Protein 1SFF (pdb70)

Structure (mmCIF, N/CA/C/O backbone):
data_1SFF
#
_entry.id   1SFF
#
_cell.length_a   108.150
_cell.length_b   108.150
_cell.length_c   301.480
_cell.angle_alpha   90.00
_cell.angle_beta   90.00
_cell.angle_gamma   120.00
#
_symmetry.space_group_name_H-M   'P 32 2 1'
#
loop_
_entity.id
_entity.type
_entity.pdbx_description
1 polymer '4-aminobutyrate aminotransferase'
2 non-polymer 'SULFATE ION'
3 non-polymer 1,2-ETHANEDIOL
4 non-polymer "4'-DEOXY-4'-ACETYLYAMINO-PYRIDOXAL-5'-PHOSPHATE"
5 water water
#
loop_
_atom_site.group_PDB
_atom_site.id
_atom_site.type_symbol
_atom_site.label_atom_id
_atom_site.label_alt_id
_atom_site.label_comp_id
_atom_site.label_asym_id
_atom_site.label_entity_id
_atom_site.label_seq_id
_atom_site.pdbx_PDB_ins_code
_atom_site.Cartn_x
_atom_site.Cartn_y
_atom_site.Cartn_z
_atom_site.occupancy
_atom_site.B_iso_or_equiv
_atom_site.auth_seq_id
_atom_site.auth_comp_id
_atom_site.auth_asym_id
_atom_site.auth_atom_id
_atom_site.pdbx_PDB_model_num
ATOM 1 N N . ASN A 1 2 ? 63.394 44.359 9.402 1.00 48.04 2 ASN A N 1
ATOM 2 C CA . ASN A 1 2 ? 62.222 43.635 8.848 1.00 42.75 2 ASN A CA 1
ATOM 3 C C . ASN A 1 2 ? 62.380 42.108 8.822 1.00 38.89 2 ASN A C 1
ATOM 4 O O . ASN A 1 2 ? 61.920 41.439 7.895 1.00 40.93 2 ASN A O 1
ATOM 9 N N . SER A 1 3 ? 63.070 41.556 9.822 1.00 30.52 3 SER A N 1
ATOM 10 C CA . SER A 1 3 ? 63.172 40.108 9.961 1.00 23.98 3 SER A CA 1
ATOM 11 C C . SER A 1 3 ? 62.371 39.829 11.252 1.00 19.78 3 SER A C 1
ATOM 12 O O . SER A 1 3 ? 62.193 40.740 12.066 1.00 18.40 3 SER A O 1
ATOM 15 N N . ASN A 1 4 ? 61.889 38.606 11.437 1.00 19.31 4 ASN A N 1
ATOM 16 C CA . ASN A 1 4 ? 61.154 38.254 12.658 1.00 19.65 4 ASN A CA 1
ATOM 17 C C . ASN A 1 4 ? 62.034 38.476 13.902 1.00 21.99 4 ASN A C 1
ATOM 18 O O . ASN A 1 4 ? 61.564 38.939 14.959 1.00 19.35 4 ASN A O 1
ATOM 23 N N . LYS A 1 5 ? 63.316 38.128 13.786 1.00 18.66 5 LYS A N 1
ATOM 24 C CA . LYS A 1 5 ? 64.247 38.308 14.907 1.00 21.10 5 LYS A CA 1
ATOM 25 C C . LYS A 1 5 ? 64.410 39.771 15.298 1.00 17.10 5 LYS A C 1
ATOM 26 O O . LYS A 1 5 ? 64.387 40.098 16.483 1.00 18.11 5 LYS A O 1
ATOM 32 N N . GLU A 1 6 ? 64.601 40.654 14.333 1.00 15.49 6 GLU A N 1
ATOM 33 C CA . GLU A 1 6 ? 64.771 42.071 14.666 1.00 17.81 6 GLU A CA 1
ATOM 34 C C . GLU A 1 6 ? 63.509 42.645 15.308 1.00 18.51 6 GLU A C 1
ATOM 35 O O . GLU A 1 6 ? 63.579 43.489 16.199 1.00 16.92 6 GLU A O 1
ATOM 41 N N . LEU A 1 7 ? 62.350 42.210 14.815 1.00 17.82 7 LEU A N 1
ATOM 42 C CA . LEU A 1 7 ? 61.094 42.703 15.372 1.00 16.36 7 LEU A CA 1
ATOM 43 C C . LEU A 1 7 ? 60.932 42.160 16.792 1.00 16.13 7 LEU A C 1
ATOM 44 O O . LEU A 1 7 ? 60.476 42.893 17.683 1.00 16.93 7 LEU A O 1
ATOM 49 N N . MET A 1 8 ? 61.348 40.914 17.047 1.00 15.85 8 MET A N 1
ATOM 50 C CA . MET A 1 8 ? 61.247 40.386 18.420 1.00 15.87 8 MET A CA 1
ATOM 51 C C . MET A 1 8 ? 62.156 41.166 19.367 1.00 16.38 8 MET A C 1
ATOM 52 O O . MET A 1 8 ? 61.831 41.339 20.539 1.00 14.08 8 MET A O 1
ATOM 57 N N . GLN A 1 9 ? 63.321 41.606 18.882 1.00 15.54 9 GLN A N 1
ATOM 58 C CA . GLN A 1 9 ? 64.235 42.390 19.713 1.00 14.01 9 GLN A CA 1
ATOM 59 C C . GLN A 1 9 ? 63.557 43.713 20.043 1.00 17.12 9 GLN A C 1
ATOM 60 O O . GLN A 1 9 ? 63.570 44.169 21.198 1.00 17.03 9 GLN A O 1
ATOM 66 N N . ARG A 1 10 ? 62.987 44.352 19.031 1.00 14.96 10 ARG A N 1
ATOM 67 C CA . ARG A 1 10 ? 62.277 45.614 19.285 1.00 14.80 10 ARG A CA 1
ATOM 68 C C . ARG A 1 10 ? 61.111 45.384 20.269 1.00 14.54 10 ARG A C 1
ATOM 69 O O . ARG A 1 10 ? 60.819 46.259 21.091 1.00 15.80 10 ARG A O 1
ATOM 77 N N . ARG A 1 11 ? 60.487 44.205 20.200 1.00 15.99 11 ARG A N 1
ATOM 78 C CA . ARG A 1 11 ? 59.372 43.835 21.103 1.00 15.90 11 ARG A CA 1
ATOM 79 C C . ARG A 1 11 ? 59.852 43.852 22.565 1.00 17.82 11 ARG A C 1
ATOM 80 O O . ARG A 1 11 ? 59.219 44.439 23.441 1.00 15.74 11 ARG A O 1
ATOM 88 N N . SER A 1 12 ? 60.991 43.193 22.816 1.00 17.17 12 SER A N 1
ATOM 89 C CA . SER A 1 12 ? 61.560 43.118 24.159 1.00 17.71 12 SER A CA 1
ATOM 90 C C . SER A 1 12 ? 61.840 44.515 24.721 1.00 12.73 12 SER A C 1
ATOM 91 O O . SER A 1 12 ? 61.821 44.706 25.929 1.00 14.48 12 SER A O 1
ATOM 94 N N . GLN A 1 13 ? 62.109 45.484 23.860 1.00 13.03 13 GLN A N 1
ATOM 95 C CA . GLN A 1 13 ? 62.378 46.833 24.327 1.00 15.26 13 GLN A CA 1
ATOM 96 C C . GLN A 1 13 ? 61.131 47.676 24.601 1.00 17.08 13 GLN A C 1
ATOM 97 O O . GLN A 1 13 ? 61.144 48.561 25.459 1.00 16.95 13 GLN A O 1
ATOM 103 N N . ALA A 1 14 ? 60.041 47.372 23.897 1.00 15.40 14 ALA A N 1
ATOM 104 C CA . ALA A 1 14 ? 58.858 48.239 23.949 1.00 14.32 14 ALA A CA 1
ATOM 105 C C . ALA A 1 14 ? 57.566 47.719 24.555 1.00 12.78 14 ALA A C 1
ATOM 106 O O . ALA A 1 14 ? 56.674 48.505 24.871 1.00 13.46 14 ALA A O 1
ATOM 108 N N . ILE A 1 15 ? 57.470 46.411 24.664 1.00 13.19 15 ILE A N 1
ATOM 109 C CA . ILE A 1 15 ? 56.237 45.741 25.094 1.00 16.08 15 ILE A CA 1
ATOM 110 C C . ILE A 1 15 ? 56.504 44.834 26.269 1.00 16.73 15 ILE A C 1
ATOM 111 O O . ILE A 1 15 ? 57.525 44.142 26.307 1.00 19.06 15 ILE A O 1
ATOM 116 N N . PRO A 1 16 ? 55.580 44.793 27.236 1.00 17.57 16 PRO A N 1
ATOM 117 C CA . PRO A 1 16 ? 55.833 43.923 28.396 1.00 14.12 16 PRO A CA 1
ATOM 118 C C . PRO A 1 16 ? 55.919 42.460 28.084 1.00 15.98 16 PRO A C 1
ATOM 119 O O . PRO A 1 16 ? 55.232 41.963 27.197 1.00 15.60 16 PRO A O 1
ATOM 123 N N . ARG A 1 17 ? 56.786 41.760 28.821 1.00 16.45 17 ARG A N 1
ATOM 124 C CA . ARG A 1 17 ? 56.948 40.309 28.655 1.00 15.81 17 ARG A CA 1
ATOM 125 C C . ARG A 1 17 ? 55.652 39.604 29.094 1.00 15.37 17 ARG A C 1
ATOM 126 O O . ARG A 1 17 ? 55.413 38.447 28.743 1.00 16.06 17 ARG A O 1
ATOM 134 N N . GLY A 1 18 ? 54.813 40.296 29.876 1.00 11.89 18 GLY A N 1
ATOM 135 C CA . GLY A 1 18 ? 53.575 39.681 30.344 1.00 12.71 18 GLY A CA 1
ATOM 136 C C . GLY A 1 18 ? 52.676 39.302 29.172 1.00 13.62 18 GLY A C 1
ATOM 137 O O . GLY A 1 18 ? 51.819 38.396 29.278 1.00 15.13 18 GLY A O 1
ATOM 138 N N . VAL A 1 19 ? 52.804 40.036 28.071 1.00 14.12 19 VAL A N 1
ATOM 139 C CA . VAL A 1 19 ? 52.052 39.623 26.879 1.00 14.88 19 VAL A CA 1
ATOM 140 C C . VAL A 1 19 ? 52.936 38.525 26.277 1.00 16.00 19 VAL A C 1
ATOM 141 O O . VAL A 1 19 ? 53.962 38.846 25.678 1.00 14.72 19 VAL A O 1
ATOM 145 N N . GLY A 1 20 ? 52.543 37.259 26.442 1.00 14.71 20 GLY A N 1
ATOM 146 C CA . GLY A 1 20 ? 53.332 36.152 25.917 1.00 18.72 20 GLY A CA 1
ATOM 147 C C . GLY A 1 20 ? 53.363 36.163 24.389 1.00 19.62 20 GLY A C 1
ATOM 148 O O . GLY A 1 20 ? 52.555 36.847 23.752 1.00 17.22 20 GLY A O 1
ATOM 149 N N . GLN A 1 21 ? 54.335 35.484 23.784 1.00 17.96 21 GLN A N 1
ATOM 150 C CA . GLN A 1 21 ? 54.388 35.414 22.312 1.00 20.61 21 GLN A CA 1
ATOM 151 C C . GLN A 1 21 ? 54.431 33.921 21.998 1.00 22.98 21 GLN A C 1
ATOM 152 O O . GLN A 1 21 ? 55.485 33.287 22.132 1.00 22.00 21 GLN A O 1
ATOM 158 N N . ILE A 1 22 ? 53.301 33.340 21.623 1.00 18.83 22 ILE A N 1
ATOM 159 C CA . ILE A 1 22 ? 53.290 31.905 21.367 1.00 21.08 22 ILE A CA 1
ATOM 160 C C . ILE A 1 22 ? 54.237 31.555 20.219 1.00 19.80 22 ILE A C 1
ATOM 161 O O . ILE A 1 22 ? 55.029 30.632 20.332 1.00 20.50 22 ILE A O 1
ATOM 166 N N . HIS A 1 23 ? 54.136 32.294 19.119 1.00 18.87 23 HIS A N 1
ATOM 167 C CA . HIS A 1 23 ? 54.978 32.093 17.947 1.00 18.81 23 HIS A CA 1
ATOM 168 C C . HIS A 1 23 ? 55.748 33.387 17.732 1.00 18.17 23 HIS A C 1
ATOM 169 O O . HIS A 1 23 ? 55.155 34.465 17.577 1.00 20.64 23 HIS A O 1
ATOM 176 N N . PRO A 1 24 ? 57.094 33.303 17.694 1.00 17.99 24 PRO A N 1
ATOM 177 C CA . PRO A 1 24 ? 57.972 34.470 17.512 1.00 18.96 24 PRO A CA 1
ATOM 178 C C . PRO A 1 24 ? 58.036 34.910 16.072 1.00 23.33 24 PRO A C 1
ATOM 179 O O . PRO A 1 24 ? 59.128 35.066 15.489 1.00 21.18 24 PRO A O 1
ATOM 183 N N . ILE A 1 25 ? 56.854 35.193 15.533 1.00 21.90 25 ILE A N 1
ATOM 184 C CA . ILE A 1 25 ? 56.694 35.552 14.130 1.00 18.85 25 ILE A CA 1
ATOM 185 C C . ILE A 1 25 ? 55.828 36.802 13.953 1.00 19.15 25 ILE A C 1
ATOM 186 O O . ILE A 1 25 ? 54.803 36.946 14.636 1.00 17.80 25 ILE A O 1
ATOM 191 N N . PHE A 1 26 ? 56.250 37.710 13.073 1.00 15.49 26 PHE A N 1
ATOM 192 C CA . PHE A 1 26 ? 55.460 38.898 12.798 1.00 16.47 26 PHE A CA 1
ATOM 193 C C . PHE A 1 26 ? 54.738 38.701 11.475 1.00 19.98 26 PHE A C 1
ATOM 194 O O . PHE A 1 26 ? 55.365 38.585 10.410 1.00 17.79 26 PHE A O 1
ATOM 202 N N . ALA A 1 27 ? 53.413 38.609 11.562 1.00 18.11 27 ALA A N 1
ATOM 203 C CA . ALA A 1 27 ? 52.569 38.435 10.399 1.00 16.07 27 ALA A CA 1
ATOM 204 C C . ALA A 1 27 ? 52.529 39.728 9.625 1.00 16.51 27 ALA A C 1
ATOM 205 O O . ALA A 1 27 ? 52.449 40.810 10.217 1.00 18.25 27 ALA A O 1
ATOM 207 N N . ASP A 1 28 ? 52.542 39.635 8.299 1.00 15.62 28 ASP A N 1
ATOM 208 C CA . ASP A 1 28 ? 52.471 40.824 7.445 1.00 16.72 28 ASP A CA 1
ATOM 209 C C . ASP A 1 28 ? 51.101 40.935 6.749 1.00 15.60 28 ASP A C 1
ATOM 210 O O . ASP A 1 28 ? 50.503 42.014 6.690 1.00 13.71 28 ASP A O 1
ATOM 215 N N . ARG A 1 29 ? 50.642 39.830 6.193 1.00 12.68 29 ARG A N 1
ATOM 216 C CA . ARG A 1 29 ? 49.328 39.836 5.520 1.00 15.77 29 ARG A CA 1
ATOM 217 C C . ARG A 1 29 ? 48.707 38.454 5.585 1.00 16.01 29 ARG A C 1
ATOM 218 O O . ARG A 1 29 ? 49.389 37.459 5.932 1.00 15.93 29 ARG A O 1
ATOM 226 N N . ALA A 1 30 ? 47.414 38.359 5.265 1.00 12.34 30 ALA A N 1
ATOM 227 C CA . ALA A 1 30 ? 46.763 37.066 5.375 1.00 13.64 30 ALA A CA 1
ATOM 228 C C . ALA A 1 30 ? 45.553 36.958 4.469 1.00 14.93 30 ALA A C 1
ATOM 229 O O . ALA A 1 30 ? 44.981 37.966 4.035 1.00 16.04 30 ALA A O 1
ATOM 231 N N . GLU A 1 31 ? 45.130 35.727 4.225 1.00 16.39 31 GLU A N 1
ATOM 232 C CA . GLU A 1 31 ? 43.978 35.512 3.376 1.00 16.60 31 GLU A CA 1
ATOM 233 C C . GLU A 1 31 ? 43.429 34.133 3.638 1.00 15.80 31 GLU A C 1
ATOM 234 O O . GLU A 1 31 ? 44.132 33.140 3.445 1.00 16.48 31 GLU A O 1
ATOM 240 N N . ASN A 1 32 ? 42.171 34.081 4.102 1.00 14.90 32 ASN A N 1
ATOM 241 C CA . ASN A 1 32 ? 41.480 32.828 4.448 1.00 15.89 32 ASN A CA 1
ATOM 242 C C . ASN A 1 32 ? 42.290 32.047 5.496 1.00 18.13 32 ASN A C 1
ATOM 243 O O . ASN A 1 32 ? 42.335 32.476 6.655 1.00 15.71 32 ASN A O 1
ATOM 248 N N . CYS A 1 33 ? 42.923 30.922 5.122 1.00 14.82 33 CYS A N 1
ATOM 249 C CA . CYS A 1 33 ? 43.703 30.170 6.108 1.00 15.94 33 CYS A CA 1
ATOM 250 C C . CYS A 1 33 ? 45.213 30.391 6.017 1.00 16.73 33 CYS A C 1
ATOM 251 O O . CYS A 1 33 ? 45.974 29.737 6.738 1.00 18.45 33 CYS A O 1
ATOM 254 N N . ARG A 1 34 ? 45.638 31.291 5.138 1.00 15.89 34 ARG A N 1
ATOM 255 C CA . ARG A 1 34 ? 47.058 31.566 4.949 1.00 16.05 34 ARG A CA 1
ATOM 256 C C . ARG A 1 34 ? 47.520 32.845 5.584 1.00 17.36 34 ARG A C 1
ATOM 257 O O . ARG A 1 34 ? 46.834 33.849 5.541 1.00 17.81 34 ARG A O 1
ATOM 265 N N . VAL A 1 35 ? 48.704 32.800 6.177 1.00 16.38 35 VAL A N 1
ATOM 266 C CA . VAL A 1 35 ? 49.301 33.981 6.766 1.00 16.47 35 VAL A CA 1
ATOM 267 C C . VAL A 1 35 ? 50.743 34.043 6.244 1.00 16.85 35 VAL A C 1
ATOM 268 O O . VAL A 1 35 ? 51.414 33.002 6.160 1.00 16.13 35 VAL A O 1
ATOM 272 N N . TRP A 1 36 ? 51.189 35.236 5.850 1.00 16.31 36 TRP A N 1
ATOM 273 C CA . TRP A 1 36 ? 52.578 35.437 5.408 1.00 16.38 36 TRP A CA 1
ATOM 274 C C . TRP A 1 36 ? 53.301 36.332 6.429 1.00 18.47 36 TRP A C 1
ATOM 275 O O . TRP A 1 36 ? 52.739 37.356 6.889 1.00 20.10 36 TRP A O 1
ATOM 286 N N . ASP A 1 37 ? 54.527 35.963 6.823 1.00 18.16 37 ASP A N 1
ATOM 287 C CA . ASP A 1 37 ? 55.234 36.805 7.769 1.00 15.92 37 ASP A CA 1
ATOM 288 C C . ASP A 1 37 ? 56.019 37.891 7.067 1.00 16.42 37 ASP A C 1
ATOM 289 O O . ASP A 1 37 ? 55.963 38.002 5.829 1.00 18.00 37 ASP A O 1
ATOM 294 N N . VAL A 1 38 ? 56.737 38.713 7.835 1.00 15.82 38 VAL A N 1
ATOM 295 C CA . VAL A 1 38 ? 57.481 39.842 7.270 1.00 18.27 38 VAL A CA 1
ATOM 296 C C . VAL A 1 38 ? 58.651 39.440 6.374 1.00 19.54 38 VAL A C 1
ATOM 297 O O . VAL A 1 38 ? 59.198 40.262 5.634 1.00 16.86 38 VAL A O 1
ATOM 301 N N . GLU A 1 39 ? 59.006 38.168 6.430 1.00 19.44 39 GLU A N 1
ATOM 302 C CA . GLU A 1 39 ? 60.112 37.666 5.604 1.00 24.70 39 GLU A CA 1
ATOM 303 C C . GLU A 1 39 ? 59.532 37.009 4.336 1.00 25.83 39 GLU A C 1
ATOM 304 O O . GLU A 1 39 ? 60.275 36.558 3.459 1.00 25.53 39 GLU A O 1
ATOM 310 N N . GLY A 1 40 ? 58.198 36.929 4.266 1.00 23.66 40 GLY A N 1
ATOM 311 C CA . GLY A 1 40 ? 57.544 36.357 3.106 1.00 22.00 40 GLY A CA 1
ATOM 312 C C . GLY A 1 40 ? 57.221 34.885 3.221 1.00 20.34 40 GLY A C 1
ATOM 313 O O . GLY A 1 40 ? 56.699 34.284 2.302 1.00 20.73 40 GLY A O 1
ATOM 314 N N . ARG A 1 41 ? 57.504 34.295 4.359 1.00 17.18 41 ARG A N 1
ATOM 315 C CA . ARG A 1 41 ? 57.232 32.887 4.519 1.00 19.51 41 ARG A CA 1
ATOM 316 C C . ARG A 1 41 ? 55.730 32.667 4.694 1.00 19.66 41 ARG A C 1
ATOM 317 O O . ARG A 1 41 ? 55.057 33.453 5.360 1.00 17.95 41 ARG A O 1
ATOM 325 N N . GLU A 1 42 ? 55.218 31.595 4.113 1.00 17.90 42 GLU A N 1
ATOM 326 C CA . GLU A 1 42 ? 53.779 31.299 4.206 1.00 18.38 42 GLU A CA 1
ATOM 327 C C . GLU A 1 42 ? 53.459 30.244 5.246 1.00 19.59 42 GLU A C 1
ATOM 328 O O . GLU A 1 42 ? 54.174 29.228 5.371 1.00 16.29 42 GLU A O 1
ATOM 334 N N . TYR A 1 43 ? 52.378 30.465 5.995 1.00 14.43 43 TYR A N 1
ATOM 335 C CA . TYR A 1 43 ? 51.951 29.516 7.008 1.00 14.62 43 TYR A CA 1
ATOM 336 C C . TYR A 1 43 ? 50.473 29.169 6.854 1.00 16.86 43 TYR A C 1
ATOM 337 O O . TYR A 1 43 ? 49.690 29.975 6.330 1.00 18.90 43 TYR A O 1
ATOM 346 N N . LEU A 1 44 ? 50.107 28.006 7.375 1.00 15.93 44 LEU A N 1
ATOM 347 C CA . LEU A 1 44 ? 48.718 27.520 7.390 1.00 18.55 44 LEU A CA 1
ATOM 348 C C . LEU A 1 44 ? 48.284 27.799 8.842 1.00 19.99 44 LEU A C 1
ATOM 349 O O . LEU A 1 44 ? 48.889 27.323 9.818 1.00 15.93 44 LEU A O 1
ATOM 354 N N . ASP A 1 45 ? 47.217 28.576 8.978 1.00 17.30 45 ASP A N 1
ATOM 355 C CA . ASP A 1 45 ? 46.771 29.003 10.295 1.00 18.32 45 ASP A CA 1
ATOM 356 C C . ASP A 1 45 ? 45.707 28.129 10.907 1.00 18.22 45 ASP A C 1
ATOM 357 O O . ASP A 1 45 ? 44.538 28.243 10.550 1.00 16.01 45 ASP A O 1
ATOM 362 N N . PHE A 1 46 ? 46.113 27.232 11.812 1.00 15.43 46 PHE A N 1
ATOM 363 C CA . PHE A 1 46 ? 45.162 26.366 12.484 1.00 17.03 46 PHE A CA 1
ATOM 364 C C . PHE A 1 46 ? 44.769 26.973 13.854 1.00 17.65 46 PHE A C 1
ATOM 365 O O . PHE A 1 46 ? 44.148 26.308 14.680 1.00 17.71 46 PHE A O 1
ATOM 373 N N . ALA A 1 47 ? 45.138 28.230 14.104 1.00 18.09 47 ALA A N 1
ATOM 374 C CA . ALA A 1 47 ? 44.776 28.840 15.395 1.00 17.96 47 ALA A CA 1
ATOM 375 C C . ALA A 1 47 ? 43.604 29.828 15.209 1.00 15.03 47 ALA A C 1
ATOM 376 O O . ALA A 1 47 ? 42.858 30.109 16.167 1.00 16.52 47 ALA A O 1
ATOM 378 N N . GLY A 1 48 ? 43.489 30.354 13.990 1.00 15.30 48 GLY A N 1
ATOM 379 C CA . GLY A 1 48 ? 42.413 31.281 13.632 1.00 17.42 48 GLY A CA 1
ATOM 380 C C . GLY A 1 48 ? 42.303 32.495 14.544 1.00 18.15 48 GLY A C 1
ATOM 381 O O . GLY A 1 48 ? 41.204 32.977 14.811 1.00 14.80 48 GLY A O 1
ATOM 382 N N . GLY A 1 49 ? 43.444 33.006 15.010 1.00 15.01 49 GLY A N 1
ATOM 383 C CA . GLY A 1 49 ? 43.429 34.180 15.879 1.00 15.97 49 GLY A CA 1
ATOM 384 C C . GLY A 1 49 ? 42.707 33.882 17.183 1.00 15.55 49 GLY A C 1
ATOM 385 O O . GLY A 1 49 ? 42.176 34.774 17.832 1.00 17.33 49 GLY A O 1
ATOM 386 N N . ILE A 1 50 ? 42.770 32.618 17.582 1.00 14.95 50 ILE A N 1
ATOM 387 C CA . ILE A 1 50 ? 42.098 32.056 18.750 1.00 11.63 50 ILE A CA 1
ATOM 388 C C . ILE A 1 50 ? 40.577 32.036 18.568 1.00 13.15 50 ILE A C 1
ATOM 389 O O . ILE A 1 50 ? 39.825 32.674 19.322 1.00 14.66 50 ILE A O 1
ATOM 394 N N . ALA A 1 51 ? 40.151 31.323 17.527 1.00 13.79 51 ALA A N 1
ATOM 395 C CA . ALA A 1 51 ? 38.728 31.083 17.231 1.00 13.54 51 ALA A CA 1
ATOM 396 C C . ALA A 1 51 ? 37.942 32.314 16.816 1.00 13.41 51 ALA A C 1
ATOM 397 O O . ALA A 1 51 ? 36.695 32.350 16.948 1.00 17.19 51 ALA A O 1
ATOM 399 N N . VAL A 1 52 ? 38.645 33.295 16.269 1.00 13.76 52 VAL A N 1
ATOM 400 C CA . VAL A 1 52 ? 38.033 34.571 15.842 1.00 14.36 52 VAL A CA 1
ATOM 401 C C . VAL A 1 52 ? 37.748 34.596 14.326 1.00 17.18 52 VAL A C 1
ATOM 402 O O . VAL A 1 52 ? 36.955 35.418 13.817 1.00 13.72 52 VAL A O 1
ATOM 406 N N . LEU A 1 53 ? 38.367 33.667 13.619 1.00 14.62 53 LEU A N 1
ATOM 407 C CA . LEU A 1 53 ? 38.275 33.685 12.162 1.00 13.16 53 LEU A CA 1
ATOM 408 C C . LEU A 1 53 ? 37.540 32.520 11.534 1.00 14.97 53 LEU A C 1
ATOM 409 O O . LEU A 1 53 ? 38.022 31.936 10.560 1.00 14.57 53 LEU A O 1
ATOM 414 N N . ASN A 1 54 ? 36.348 32.196 12.048 1.00 13.18 54 ASN A N 1
ATOM 415 C CA . ASN A 1 54 ? 35.628 31.078 11.475 1.00 15.42 54 ASN A CA 1
ATOM 416 C C . ASN A 1 54 ? 35.339 31.284 9.972 1.00 14.37 54 ASN A C 1
ATOM 417 O O . ASN A 1 54 ? 35.207 30.309 9.219 1.00 16.07 54 ASN A O 1
ATOM 422 N N . THR A 1 55 ? 35.263 32.541 9.533 1.00 15.36 55 THR A N 1
ATOM 423 C CA . THR A 1 55 ? 35.044 32.854 8.120 1.00 14.74 55 THR A CA 1
ATOM 424 C C . THR A 1 55 ? 36.382 33.157 7.414 1.00 15.79 55 THR A C 1
ATOM 425 O O . THR A 1 55 ? 36.408 33.607 6.257 1.00 14.85 55 THR A O 1
ATOM 429 N N . GLY A 1 56 ? 37.489 32.919 8.124 1.00 16.47 56 GLY A N 1
ATOM 430 C CA . GLY A 1 56 ? 38.801 33.141 7.547 1.00 14.60 56 GLY A CA 1
ATOM 431 C C . GLY A 1 56 ? 39.331 34.566 7.588 1.00 17.37 56 GLY A C 1
ATOM 432 O O . GLY A 1 56 ? 38.613 35.534 7.860 1.00 16.16 56 GLY A O 1
ATOM 433 N N . HIS A 1 57 ? 40.624 34.709 7.348 1.00 16.30 57 HIS A N 1
ATOM 434 C CA . HIS A 1 57 ? 41.181 36.039 7.323 1.00 14.51 57 HIS A CA 1
ATOM 435 C C . HIS A 1 57 ? 40.609 36.814 6.168 1.00 14.36 57 HIS A C 1
ATOM 436 O O . HIS A 1 57 ? 40.634 36.361 4.997 1.00 13.32 57 HIS A O 1
ATOM 443 N N . LEU A 1 58 ? 40.178 38.031 6.480 1.00 12.92 58 LEU A N 1
ATOM 444 C CA . LEU A 1 58 ? 39.655 38.925 5.465 1.00 14.69 58 LEU A CA 1
ATOM 445 C C . LEU A 1 58 ? 38.674 38.299 4.479 1.00 14.94 58 LEU A C 1
ATOM 446 O O . LEU A 1 58 ? 38.906 38.377 3.283 1.00 13.43 58 LEU A O 1
ATOM 451 N N . HIS A 1 59 ? 37.592 37.676 4.946 1.00 12.94 59 HIS A N 1
ATOM 452 C CA . HIS A 1 59 ? 36.588 37.134 4.001 1.00 12.71 59 HIS A CA 1
ATOM 453 C C . HIS A 1 59 ? 36.205 38.300 3.077 1.00 16.90 59 HIS A C 1
ATOM 454 O O . HIS A 1 59 ? 35.871 39.399 3.541 1.00 16.66 59 HIS A O 1
ATOM 461 N N . PRO A 1 60 ? 36.226 38.078 1.754 1.00 19.29 60 PRO A N 1
ATOM 462 C CA . PRO A 1 60 ? 35.893 39.174 0.833 1.00 18.91 60 PRO A CA 1
ATOM 463 C C . PRO A 1 60 ? 34.574 39.883 1.047 1.00 19.66 60 PRO A C 1
ATOM 464 O O . PRO A 1 60 ? 34.493 41.090 0.830 1.00 18.98 60 PRO A O 1
ATOM 468 N N . LYS A 1 61 ? 33.544 39.145 1.429 1.00 17.25 61 LYS A N 1
ATOM 469 C CA . LYS A 1 61 ? 32.229 39.772 1.636 1.00 20.72 61 LYS A CA 1
ATOM 470 C C . LYS A 1 61 ? 32.258 40.658 2.854 1.00 18.03 61 LYS A C 1
ATOM 471 O O . LYS A 1 61 ? 31.698 41.757 2.862 1.00 18.92 61 LYS A O 1
ATOM 477 N N . VAL A 1 62 ? 32.893 40.149 3.912 1.00 18.52 62 VAL A N 1
ATOM 478 C CA . VAL A 1 62 ? 33.018 40.887 5.143 1.00 15.25 62 VAL A CA 1
ATOM 479 C C . VAL A 1 62 ? 33.823 42.155 4.884 1.00 16.15 62 VAL A C 1
ATOM 480 O O . VAL A 1 62 ? 33.420 43.256 5.289 1.00 15.03 62 VAL A O 1
ATOM 484 N N . VAL A 1 63 ? 34.962 42.020 4.208 1.00 15.03 63 VAL A N 1
ATOM 485 C CA . VAL A 1 63 ? 35.785 43.182 3.914 1.00 14.92 63 VAL A CA 1
ATOM 486 C C . VAL A 1 63 ? 35.038 44.225 3.052 1.00 16.36 63 VAL A C 1
ATOM 487 O O . VAL A 1 63 ? 35.143 45.428 3.288 1.00 17.17 63 VAL A O 1
ATOM 491 N N . ALA A 1 64 ? 34.292 43.776 2.040 1.00 19.96 64 ALA A N 1
ATOM 492 C CA . ALA A 1 64 ? 33.541 44.734 1.210 1.00 18.49 64 ALA A CA 1
ATOM 493 C C . ALA A 1 64 ? 32.516 45.520 2.041 1.00 17.45 64 ALA A C 1
ATOM 494 O O . ALA A 1 64 ? 32.343 46.728 1.844 1.00 16.44 64 ALA A O 1
ATOM 496 N N . ALA A 1 65 ? 31.844 44.851 2.979 1.00 18.06 65 ALA A N 1
ATOM 497 C CA . ALA A 1 65 ? 30.839 45.543 3.825 1.00 18.12 65 ALA A CA 1
ATOM 498 C C . ALA A 1 65 ? 31.569 46.549 4.707 1.00 17.78 65 ALA A C 1
ATOM 499 O O . ALA A 1 65 ? 31.117 47.695 4.906 1.00 17.17 65 ALA A O 1
ATOM 501 N N . VAL A 1 66 ? 32.718 46.125 5.236 1.00 18.06 66 VAL A N 1
ATOM 502 C CA . VAL A 1 66 ? 33.508 47.041 6.057 1.00 17.27 66 VAL A CA 1
ATOM 503 C C . VAL A 1 66 ? 33.964 48.257 5.243 1.00 13.99 66 VAL A C 1
ATOM 504 O O . VAL A 1 66 ? 33.862 49.396 5.701 1.00 14.60 66 VAL A O 1
ATOM 508 N N . GLU A 1 67 ? 34.445 48.024 4.021 1.00 14.61 67 GLU A N 1
ATOM 509 C CA . GLU A 1 67 ? 34.911 49.111 3.168 1.00 13.89 67 GLU A CA 1
ATOM 510 C C . GLU A 1 67 ? 33.797 50.120 2.884 1.00 15.75 67 GLU A C 1
ATOM 511 O O . GLU A 1 67 ? 34.026 51.333 2.889 1.00 14.14 67 GLU A O 1
ATOM 517 N N . ALA A 1 68 ? 32.595 49.601 2.639 1.00 14.27 68 ALA A N 1
ATOM 518 C CA . ALA A 1 68 ? 31.425 50.452 2.398 1.00 15.22 68 ALA A CA 1
ATOM 519 C C . ALA A 1 68 ? 31.106 51.312 3.636 1.00 15.47 68 ALA A C 1
ATOM 520 O O . ALA A 1 68 ? 30.883 52.526 3.529 1.00 17.43 68 ALA A O 1
ATOM 522 N N . GLN A 1 69 ? 31.096 50.704 4.818 1.00 15.17 69 GLN A N 1
ATOM 523 C CA . GLN A 1 69 ? 30.794 51.452 6.053 1.00 12.63 69 GLN A CA 1
ATOM 524 C C . GLN A 1 69 ? 31.841 52.528 6.328 1.00 16.23 69 GLN A C 1
ATOM 525 O O . GLN A 1 69 ? 31.543 53.576 6.932 1.00 15.25 69 GLN A O 1
ATOM 531 N N . LEU A 1 70 ? 33.072 52.293 5.872 1.00 17.40 70 LEU A N 1
ATOM 532 C CA . LEU A 1 70 ? 34.142 53.284 6.072 1.00 19.59 70 LEU A CA 1
ATOM 533 C C . LEU A 1 70 ? 33.883 54.588 5.307 1.00 19.09 70 LEU A C 1
ATOM 534 O O . LEU A 1 70 ? 34.564 55.596 5.534 1.00 19.49 70 LEU A O 1
ATOM 539 N N . LYS A 1 71 ? 32.937 54.558 4.358 1.00 14.34 71 LYS A N 1
ATOM 540 C CA . LYS A 1 71 ? 32.584 55.770 3.623 1.00 13.87 71 LYS A CA 1
ATOM 541 C C . LYS A 1 71 ? 31.470 56.547 4.369 1.00 16.10 71 LYS A C 1
ATOM 542 O O . LYS A 1 71 ? 31.160 57.690 3.997 1.00 16.83 71 LYS A O 1
ATOM 548 N N . LYS A 1 72 ? 30.908 55.953 5.425 1.00 13.30 72 LYS A N 1
ATOM 549 C CA . LYS A 1 72 ? 29.805 56.586 6.174 1.00 14.39 72 LYS A CA 1
ATOM 550 C C . LYS A 1 72 ? 30.233 57.129 7.530 1.00 12.99 72 LYS A C 1
ATOM 551 O O . LYS A 1 72 ? 30.235 58.342 7.736 1.00 13.74 72 LYS A O 1
ATOM 557 N N . LEU A 1 73 ? 30.584 56.239 8.467 1.00 13.15 73 LEU A N 1
ATOM 558 C CA . LEU A 1 73 ? 31.079 56.681 9.782 1.00 15.44 73 LEU A CA 1
ATOM 559 C C . LEU A 1 73 ? 31.719 55.482 10.473 1.00 15.68 73 LEU A C 1
ATOM 560 O O . LEU A 1 73 ? 31.416 54.345 10.112 1.00 15.07 73 LEU A O 1
ATOM 565 N N . SER A 1 74 ? 32.603 55.719 11.452 1.00 12.92 74 SER A N 1
ATOM 566 C CA . SER A 1 74 ? 33.243 54.604 12.151 1.00 14.29 74 SER A CA 1
ATOM 567 C C . SER A 1 74 ? 32.858 54.582 13.629 1.00 13.29 74 SER A C 1
ATOM 568 O O . SER A 1 74 ? 32.929 53.539 14.274 1.00 13.10 74 SER A O 1
ATOM 571 N N . HIS A 1 75 ? 32.451 55.733 14.154 1.00 13.92 75 HIS A N 1
ATOM 572 C CA . HIS A 1 75 ? 32.107 55.825 15.581 1.00 14.01 75 HIS A CA 1
ATOM 573 C C . HIS A 1 75 ? 31.227 57.021 15.976 1.00 13.76 75 HIS A C 1
ATOM 574 O O . HIS A 1 75 ? 31.498 58.119 15.543 1.00 13.89 75 HIS A O 1
ATOM 581 N N . THR A 1 76 ? 30.181 56.803 16.778 1.00 12.79 76 THR A N 1
ATOM 582 C CA . THR A 1 76 ? 29.397 57.926 17.307 1.00 15.30 76 THR A CA 1
ATOM 583 C C . THR A 1 76 ? 29.149 57.724 18.812 1.00 15.86 76 THR A C 1
ATOM 584 O O . THR A 1 76 ? 28.802 58.680 19.503 1.00 15.91 76 THR A O 1
ATOM 588 N N . CYS A 1 77 ? 29.338 56.473 19.281 1.00 15.05 77 CYS A N 1
ATOM 589 C CA . CYS A 1 77 ? 29.039 55.967 20.651 1.00 11.80 77 CYS A CA 1
ATOM 590 C C . CYS A 1 77 ? 27.498 55.827 20.587 1.00 16.13 77 CYS A C 1
ATOM 591 O O . CYS A 1 77 ? 26.761 56.835 20.601 1.00 15.86 77 CYS A O 1
ATOM 594 N N . PHE A 1 78 ? 27.051 54.586 20.479 1.00 12.27 78 PHE A N 1
ATOM 595 C CA . PHE A 1 78 ? 25.645 54.248 20.286 1.00 14.55 78 PHE A CA 1
ATOM 596 C C . PHE A 1 78 ? 24.687 54.910 21.256 1.00 14.89 78 PHE A C 1
ATOM 597 O O . PHE A 1 78 ? 23.624 55.397 20.849 1.00 15.58 78 PHE A O 1
ATOM 605 N N . GLN A 1 79 ? 25.061 54.935 22.532 1.00 17.17 79 GLN A N 1
ATOM 606 C CA . GLN A 1 79 ? 24.239 55.535 23.589 1.00 19.29 79 GLN A CA 1
ATOM 607 C C . GLN A 1 79 ? 24.141 57.053 23.448 1.00 18.14 79 GLN A C 1
ATOM 608 O O . GLN A 1 79 ? 23.273 57.672 24.083 1.00 19.95 79 GLN A O 1
ATOM 614 N N . VAL A 1 80 ? 24.994 57.657 22.611 1.00 16.14 80 VAL A N 1
ATOM 615 C CA . VAL A 1 80 ? 24.930 59.103 22.363 1.00 17.38 80 VAL A CA 1
ATOM 616 C C . VAL A 1 80 ? 24.078 59.329 21.109 1.00 18.25 80 VAL A C 1
ATOM 617 O O . VAL A 1 80 ? 23.042 59.974 21.188 1.00 20.47 80 VAL A O 1
ATOM 621 N N . LEU A 1 81 ? 24.526 58.807 19.969 1.00 15.70 81 LEU A N 1
ATOM 622 C CA . LEU A 1 81 ? 23.775 58.859 18.709 1.00 17.14 81 LEU A CA 1
ATOM 623 C C . LEU A 1 81 ? 23.738 57.398 18.249 1.00 17.25 81 LEU A C 1
ATOM 624 O O . LEU A 1 81 ? 24.800 56.797 18.057 1.00 13.88 81 LEU A O 1
ATOM 629 N N . ALA A 1 82 ? 22.552 56.805 18.054 1.00 13.89 82 ALA A N 1
ATOM 630 C CA . ALA A 1 82 ? 22.471 55.398 17.629 1.00 12.73 82 ALA A CA 1
ATOM 631 C C . ALA A 1 82 ? 22.780 55.238 16.146 1.00 12.89 82 ALA A C 1
ATOM 632 O O . ALA A 1 82 ? 23.007 56.227 15.451 1.00 13.93 82 ALA A O 1
ATOM 634 N N . TYR A 1 83 ? 22.825 53.994 15.669 1.00 13.11 83 TYR A N 1
ATOM 635 C CA . TYR A 1 83 ? 23.027 53.742 14.232 1.00 14.78 83 TYR A CA 1
ATOM 636 C C . TYR A 1 83 ? 22.445 52.400 13.943 1.00 14.15 83 TYR A C 1
ATOM 637 O O . TYR A 1 83 ? 22.398 51.533 14.824 1.00 14.08 83 TYR A O 1
ATOM 646 N N . GLU A 1 84 ? 22.015 52.202 12.694 1.00 13.52 84 GLU A N 1
ATOM 647 C CA . GLU A 1 84 ? 21.290 50.974 12.354 1.00 16.31 84 GLU A CA 1
ATOM 648 C C . GLU A 1 84 ? 21.980 49.614 12.446 1.00 14.86 84 GLU A C 1
ATOM 649 O O . GLU A 1 84 ? 21.351 48.617 12.790 1.00 15.89 84 GLU A O 1
ATOM 655 N N . PRO A 1 85 ? 23.284 49.551 1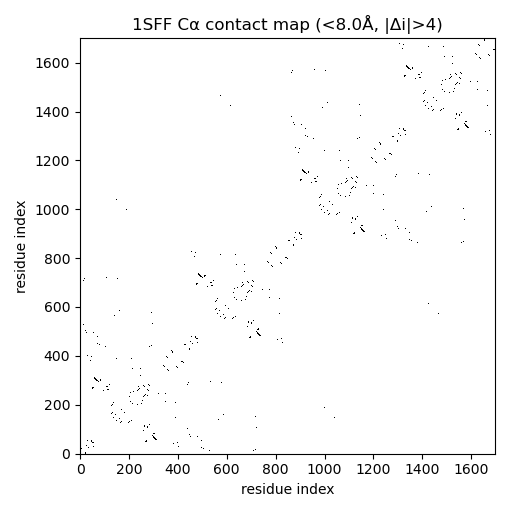2.122 1.00 16.24 85 PRO A N 1
ATOM 656 C CA . PRO A 1 85 ? 23.972 48.239 12.185 1.00 14.64 85 PRO A CA 1
ATOM 657 C C . PRO A 1 85 ? 23.965 47.612 13.578 1.00 13.88 85 PRO A C 1
ATOM 658 O O . PRO A 1 85 ? 23.884 46.389 13.701 1.00 14.20 85 PRO A O 1
ATOM 662 N N . TYR A 1 86 ? 24.059 48.445 14.612 1.00 12.48 86 TYR A N 1
ATOM 663 C CA . TYR A 1 86 ? 24.003 47.954 15.984 1.00 12.17 86 TYR A CA 1
ATOM 664 C C . TYR A 1 86 ? 22.573 47.334 16.190 1.00 13.45 86 TYR A C 1
ATOM 665 O O . TYR A 1 86 ? 22.401 46.180 16.596 1.00 11.45 86 TYR A O 1
ATOM 674 N N . LEU A 1 87 ? 21.557 48.117 15.893 1.00 14.37 87 LEU A N 1
ATOM 675 C CA . LEU A 1 87 ? 20.161 47.661 16.047 1.00 14.88 87 LEU A CA 1
ATOM 676 C C . LEU A 1 87 ? 19.870 46.365 15.262 1.00 13.28 87 LEU A C 1
ATOM 677 O O . LEU A 1 87 ? 19.363 45.394 15.810 1.00 16.67 87 LEU A O 1
ATOM 682 N N . GLU A 1 88 ? 20.220 46.337 13.975 1.00 14.24 88 GLU A N 1
ATOM 683 C CA . GLU A 1 88 ? 19.946 45.164 13.164 1.00 14.40 88 GLU A CA 1
ATOM 684 C C . GLU A 1 88 ? 20.583 43.913 13.723 1.00 16.66 88 GLU A C 1
ATOM 685 O O . GLU A 1 88 ? 19.938 42.851 13.801 1.00 14.98 88 GLU A O 1
ATOM 691 N N . LEU A 1 89 ? 21.844 44.030 14.151 1.00 16.25 89 LEU A N 1
ATOM 692 C CA . LEU A 1 89 ? 22.523 42.842 14.684 1.00 14.75 89 LEU A CA 1
ATOM 693 C C . LEU A 1 89 ? 21.810 42.360 15.959 1.00 14.43 89 LEU A C 1
ATOM 694 O O . LEU A 1 89 ? 21.660 41.153 16.182 1.00 15.67 89 LEU A O 1
ATOM 699 N N . CYS A 1 90 ? 21.405 43.292 16.830 1.00 13.79 90 CYS A N 1
ATOM 700 C CA . CYS A 1 90 ? 20.697 42.887 18.054 1.00 14.53 90 CYS A CA 1
ATOM 701 C C . CYS A 1 90 ? 19.413 42.132 17.701 1.00 14.13 90 CYS A C 1
ATOM 702 O O . CYS A 1 90 ? 19.089 41.093 18.303 1.00 15.12 90 CYS A O 1
ATOM 705 N N . GLU A 1 91 ? 18.665 42.660 16.733 1.00 14.97 91 GLU A N 1
ATOM 706 C CA . GLU A 1 91 ? 17.419 41.988 16.314 1.00 16.73 91 GLU A CA 1
ATOM 707 C C . GLU A 1 91 ? 17.702 40.565 15.852 1.00 16.34 91 GLU A C 1
ATOM 708 O O . GLU A 1 91 ? 16.991 39.635 16.202 1.00 16.40 91 GLU A O 1
ATOM 714 N N . ILE A 1 92 ? 18.744 40.403 15.042 1.00 17.13 92 ILE A N 1
ATOM 715 C CA . ILE A 1 92 ? 19.101 39.083 14.537 1.00 16.62 92 ILE A CA 1
ATOM 716 C C . ILE A 1 92 ? 19.566 38.164 15.662 1.00 17.38 92 ILE A C 1
ATOM 717 O O . ILE A 1 92 ? 19.140 37.008 15.715 1.00 14.45 92 ILE A O 1
ATOM 722 N N . MET A 1 93 ? 20.413 38.658 16.582 1.00 16.23 93 MET A N 1
ATOM 723 C CA . MET A 1 93 ? 20.866 37.788 17.687 1.00 14.30 93 MET A CA 1
ATOM 724 C C . MET A 1 93 ? 19.698 37.346 18.601 1.00 13.68 93 MET A C 1
ATOM 725 O O . MET A 1 93 ? 19.682 36.217 19.107 1.00 13.27 93 MET A O 1
ATOM 730 N N . ASN A 1 94 ? 18.733 38.235 18.811 1.00 14.42 94 ASN A N 1
ATOM 731 C CA . ASN A 1 94 ? 17.572 37.878 19.624 1.00 15.90 94 ASN A CA 1
ATOM 732 C C . ASN A 1 94 ? 16.876 36.685 19.021 1.00 17.63 94 ASN A C 1
ATOM 733 O O . ASN A 1 94 ? 16.288 35.898 19.746 1.00 17.40 94 ASN A O 1
ATOM 738 N N . GLN A 1 95 ? 16.917 36.563 17.691 1.00 17.91 95 GLN A N 1
ATOM 739 C CA . GLN A 1 95 ? 16.292 35.410 17.030 1.00 22.79 95 GLN A CA 1
ATOM 740 C C . GLN A 1 95 ? 17.189 34.182 16.974 1.00 21.92 95 GLN A C 1
ATOM 741 O O . GLN A 1 95 ? 16.731 33.072 17.159 1.00 20.60 95 GLN A O 1
ATOM 747 N N . LYS A 1 96 ? 18.472 34.388 16.686 1.00 20.77 96 LYS A N 1
ATOM 748 C CA . LYS A 1 96 ? 19.419 33.281 16.539 1.00 19.54 96 LYS A CA 1
ATOM 749 C C . LYS A 1 96 ? 19.869 32.596 17.836 1.00 20.91 96 LYS A C 1
ATOM 750 O O . LYS A 1 96 ? 20.177 31.413 17.827 1.00 21.30 96 LYS A O 1
ATOM 756 N N . VAL A 1 97 ? 19.954 33.340 18.931 1.00 16.15 97 VAL A N 1
ATOM 757 C CA . VAL A 1 97 ? 20.358 32.731 20.204 1.00 17.14 97 VAL A CA 1
ATOM 758 C C . VAL A 1 97 ? 19.226 31.826 20.671 1.00 19.46 97 VAL A C 1
ATOM 759 O O . VAL A 1 97 ? 18.041 32.211 20.645 1.00 17.47 97 VAL A O 1
ATOM 763 N N . PRO A 1 98 ? 19.571 30.601 21.107 1.00 19.76 98 PRO A N 1
ATOM 764 C CA . PRO A 1 98 ? 18.536 29.673 21.560 1.00 20.75 98 PRO A CA 1
ATOM 765 C C . PRO A 1 98 ? 17.680 30.152 22.732 1.00 22.31 98 PRO A C 1
ATOM 766 O O . PRO A 1 98 ? 18.148 30.877 23.612 1.00 21.22 98 PRO A O 1
ATOM 770 N N . GLY A 1 99 ? 16.411 29.754 22.697 1.00 20.14 99 GLY A N 1
ATOM 771 C CA . GLY A 1 99 ? 15.449 30.130 23.722 1.00 22.08 99 GLY A CA 1
ATOM 772 C C . GLY A 1 99 ? 14.165 30.552 23.016 1.00 24.70 99 GLY A C 1
ATOM 773 O O . GLY A 1 99 ? 14.133 31.558 22.297 1.00 23.60 99 GLY A O 1
ATOM 774 N N . ASP A 1 100 ? 13.106 29.781 23.207 1.00 25.91 100 ASP A N 1
ATOM 775 C CA . ASP A 1 100 ? 11.828 30.106 22.562 1.00 27.03 100 ASP A CA 1
ATOM 776 C C . ASP A 1 100 ? 11.040 31.086 23.419 1.00 26.11 100 ASP A C 1
ATOM 777 O O . ASP A 1 100 ? 10.019 30.720 24.021 1.00 28.31 100 ASP A O 1
ATOM 782 N N . PHE A 1 101 ? 11.534 32.323 23.495 1.00 21.10 101 PHE A N 1
ATOM 783 C CA . PHE A 1 101 ? 10.920 33.373 24.279 1.00 19.00 101 PHE A CA 1
ATOM 784 C C . PHE A 1 101 ? 11.553 34.686 23.843 1.00 19.22 101 PHE A C 1
ATOM 785 O O . PHE A 1 101 ? 12.568 34.688 23.151 1.00 17.19 101 PHE A O 1
ATOM 793 N N . ALA A 1 102 ? 10.933 35.798 24.210 1.00 17.46 102 ALA A N 1
ATOM 794 C CA . ALA A 1 102 ? 11.417 37.108 23.814 1.00 18.38 102 ALA A CA 1
ATOM 795 C C . ALA A 1 102 ? 12.794 37.379 24.434 1.00 19.25 102 ALA A C 1
ATOM 796 O O . ALA A 1 102 ? 12.994 37.096 25.618 1.00 17.10 102 ALA A O 1
ATOM 798 N N . LYS A 1 103 ? 13.685 37.982 23.640 1.00 18.85 103 LYS A N 1
ATOM 799 C CA . LYS A 1 103 ? 15.038 38.304 24.090 1.00 17.77 103 LYS A CA 1
ATOM 800 C C . LYS A 1 103 ? 15.447 39.699 23.705 1.00 17.05 103 LYS A C 1
ATOM 801 O O . LYS A 1 103 ? 14.848 40.315 22.813 1.00 15.50 103 LYS A O 1
ATOM 807 N N . LYS A 1 104 ? 16.477 40.210 24.384 1.00 13.44 104 LYS A N 1
ATOM 808 C CA . LYS A 1 104 ? 17.048 41.495 24.011 1.00 13.39 104 LYS A CA 1
ATOM 809 C C . LYS A 1 104 ? 18.573 41.306 24.038 1.00 14.54 104 LYS A C 1
ATOM 810 O O . LYS A 1 104 ? 19.088 40.373 24.679 1.00 12.66 104 LYS A O 1
ATOM 816 N N . THR A 1 105 ? 19.249 42.194 23.328 1.00 14.26 105 THR A N 1
ATOM 817 C CA . THR A 1 105 ? 20.696 42.127 23.175 1.00 14.39 105 THR A CA 1
ATOM 818 C C . THR A 1 105 ? 21.370 43.469 23.411 1.00 14.81 105 THR A C 1
ATOM 819 O O . THR A 1 105 ? 20.869 44.509 23.005 1.00 13.87 105 THR A O 1
ATOM 823 N N . LEU A 1 106 ? 22.523 43.407 24.077 1.00 13.20 106 LEU A N 1
ATOM 824 C CA . LEU A 1 106 ? 23.391 44.542 24.336 1.00 14.27 106 LEU A CA 1
ATOM 825 C C . LEU A 1 106 ? 24.683 44.218 23.533 1.00 12.92 106 LEU A C 1
ATOM 826 O O . LEU A 1 106 ? 25.149 43.068 23.536 1.00 13.06 106 LEU A O 1
ATOM 831 N N . LEU A 1 107 ? 25.261 45.209 22.869 1.00 13.83 107 LEU A N 1
ATOM 832 C CA . LEU A 1 107 ? 26.549 44.955 22.221 1.00 13.56 107 LEU A CA 1
ATOM 833 C C . LEU A 1 107 ? 27.624 45.691 23.048 1.00 14.14 107 LEU A C 1
ATOM 834 O O . LEU A 1 107 ? 27.367 46.771 23.614 1.00 12.42 107 LEU A O 1
ATOM 839 N N . VAL A 1 108 ? 28.789 45.056 23.181 1.00 13.56 108 VAL A N 1
ATOM 840 C CA . VAL A 1 108 ? 29.918 45.694 23.857 1.00 12.92 108 VAL A CA 1
ATOM 841 C C . VAL A 1 108 ? 31.094 45.509 22.904 1.00 12.50 108 VAL A C 1
ATOM 842 O O . VAL A 1 108 ? 30.898 45.477 21.699 1.00 12.80 108 VAL A O 1
ATOM 846 N N . THR A 1 109 ? 32.305 45.306 23.408 1.00 13.64 109 THR A N 1
ATOM 847 C CA . THR A 1 109 ? 33.413 45.225 22.465 1.00 14.03 109 THR A CA 1
ATOM 848 C C . THR A 1 109 ? 34.264 43.967 22.633 1.00 15.40 109 THR A C 1
ATOM 849 O O . THR A 1 109 ? 34.634 43.373 21.630 1.00 16.98 109 THR A O 1
ATOM 853 N N . THR A 1 110 ? 34.556 43.559 23.867 1.00 12.87 110 THR A N 1
ATOM 854 C CA . THR A 1 110 ? 35.370 42.342 24.062 1.00 13.03 110 THR A CA 1
ATOM 855 C C . THR A 1 110 ? 34.618 41.219 24.788 1.00 13.46 110 THR A C 1
ATOM 856 O O . THR A 1 110 ? 33.597 41.455 25.441 1.00 13.19 110 THR A O 1
ATOM 860 N N . GLY A 1 111 ? 35.134 39.993 24.678 1.00 13.66 111 GLY A N 1
ATOM 861 C CA . GLY A 1 111 ? 34.505 38.850 25.339 1.00 10.87 111 GLY A CA 1
ATOM 862 C C . GLY A 1 111 ? 34.461 39.029 26.866 1.00 11.24 111 GLY A C 1
ATOM 863 O O . GLY A 1 111 ? 33.461 38.672 27.516 1.00 12.63 111 GLY A O 1
ATOM 864 N N A SER A 1 112 ? 35.542 39.556 27.446 0.70 8.56 112 SER A N 1
ATOM 865 N N B SER A 1 112 ? 35.527 39.584 27.436 0.30 9.10 112 SER A N 1
ATOM 866 C CA A SER A 1 112 ? 35.568 39.799 28.895 0.70 6.20 112 SER A CA 1
ATOM 867 C CA B SER A 1 112 ? 35.590 39.843 28.871 0.30 7.35 112 SER A CA 1
ATOM 868 C C A SER A 1 112 ? 34.461 40.790 29.254 0.70 8.01 112 SER A C 1
ATOM 869 C C B SER A 1 112 ? 34.470 40.794 29.249 0.30 8.74 112 SER A C 1
ATOM 870 O O A SER A 1 112 ? 33.759 40.607 30.256 0.70 6.30 112 SER A O 1
ATOM 871 O O B SER A 1 112 ? 33.768 40.591 30.249 0.30 8.21 112 SER A O 1
ATOM 876 N N . GLU A 1 113 ? 34.300 41.841 28.448 1.00 11.00 113 GLU A N 1
ATOM 877 C CA . GLU A 1 113 ? 33.208 42.817 28.735 1.00 11.76 113 GLU A CA 1
ATOM 878 C C . GLU A 1 113 ? 31.855 42.130 28.639 1.00 11.14 113 GLU A C 1
ATOM 879 O O . GLU A 1 113 ? 30.946 42.422 29.430 1.00 15.18 113 GLU A O 1
ATOM 885 N N . ALA A 1 114 ? 31.706 41.218 27.682 1.00 12.84 114 ALA A N 1
ATOM 886 C CA . ALA A 1 114 ? 30.432 40.519 27.535 1.00 13.81 114 ALA A CA 1
ATOM 887 C C . ALA A 1 114 ? 30.123 39.737 28.821 1.00 14.46 114 ALA A C 1
ATOM 888 O O . ALA A 1 114 ? 28.999 39.815 29.364 1.00 10.55 114 ALA A O 1
ATOM 890 N N . VAL A 1 115 ? 31.097 38.972 29.322 1.00 9.52 115 VAL A N 1
ATOM 891 C CA . VAL A 1 115 ? 30.851 38.215 30.555 1.00 10.68 115 VAL A CA 1
ATOM 892 C C . VAL A 1 115 ? 30.592 39.170 31.732 1.00 12.43 115 VAL A C 1
ATOM 893 O O . VAL A 1 115 ? 29.687 38.926 32.563 1.00 11.00 115 VAL A O 1
ATOM 897 N N . GLU A 1 116 ? 31.349 40.270 31.798 1.00 11.16 116 GLU A N 1
ATOM 898 C CA . GLU A 1 116 ? 31.159 41.226 32.883 1.00 12.05 116 GLU A CA 1
ATOM 899 C C . GLU A 1 116 ? 29.683 41.700 32.867 1.00 12.31 116 GLU A C 1
ATOM 900 O O . GLU A 1 116 ? 29.023 41.775 33.897 1.00 11.09 116 GLU A O 1
ATOM 906 N N . ASN A 1 117 ? 29.217 42.101 31.698 1.00 12.19 117 ASN A N 1
ATOM 907 C CA . ASN A 1 117 ? 27.834 42.601 31.613 1.00 15.83 117 ASN A CA 1
ATOM 908 C C . ASN A 1 117 ? 26.763 41.541 31.862 1.00 13.55 117 ASN A C 1
ATOM 909 O O . ASN A 1 117 ? 25.732 41.831 32.469 1.00 13.03 117 ASN A O 1
ATOM 914 N N . ALA A 1 118 ? 26.992 40.318 31.410 1.00 12.97 118 ALA A N 1
ATOM 915 C CA . ALA A 1 118 ? 26.023 39.259 31.669 1.00 14.19 118 ALA A CA 1
ATOM 916 C C . ALA A 1 118 ? 25.874 39.060 33.190 1.00 17.77 118 ALA A C 1
ATOM 917 O O . ALA A 1 118 ? 24.760 38.867 33.709 1.00 11.97 118 ALA A O 1
ATOM 919 N N . VAL A 1 119 ? 26.990 39.099 33.928 1.00 13.32 119 VAL A N 1
ATOM 920 C CA . VAL A 1 119 ? 26.896 38.957 35.390 1.00 12.13 119 VAL A CA 1
ATOM 921 C C . VAL A 1 119 ? 26.209 40.193 36.019 1.00 11.62 119 VAL A C 1
ATOM 922 O O . VAL A 1 119 ? 25.346 40.046 36.913 1.00 12.38 119 VAL A O 1
ATOM 926 N N . LYS A 1 120 ? 26.573 41.402 35.574 1.00 11.37 120 LYS A N 1
ATOM 927 C CA . LYS A 1 120 ? 25.935 42.618 36.147 1.00 13.54 120 LYS A CA 1
ATOM 928 C C . LYS A 1 120 ? 24.407 42.503 35.907 1.00 16.95 120 LYS A C 1
ATOM 929 O O . LYS A 1 120 ? 23.609 42.831 36.777 1.00 14.34 120 LYS A O 1
ATOM 935 N N . ILE A 1 121 ? 24.024 42.040 34.717 1.00 13.13 121 ILE A N 1
ATOM 936 C CA . ILE A 1 121 ? 22.597 41.885 34.409 1.00 14.55 121 ILE A CA 1
ATOM 937 C C . ILE A 1 121 ? 21.956 40.817 35.313 1.00 13.03 121 ILE A C 1
ATOM 938 O O . ILE A 1 121 ? 20.891 41.071 35.917 1.00 13.64 121 ILE A O 1
ATOM 943 N N . ALA A 1 122 ? 22.581 39.650 35.447 1.00 12.31 122 ALA A N 1
ATOM 944 C CA . ALA A 1 122 ? 22.034 38.604 36.309 1.00 13.12 122 ALA A CA 1
ATOM 945 C C . ALA A 1 122 ? 21.894 39.117 37.741 1.00 17.52 122 ALA A C 1
ATOM 946 O O . ALA A 1 122 ? 20.879 38.832 38.408 1.00 15.70 122 ALA A O 1
ATOM 948 N N . ARG A 1 123 ? 22.897 39.855 38.234 1.00 13.44 123 ARG A N 1
ATOM 949 C CA . ARG A 1 123 ? 22.800 40.415 39.592 1.00 14.62 123 ARG A CA 1
ATOM 950 C C . ARG A 1 123 ? 21.625 41.396 39.767 1.00 14.79 123 ARG A C 1
ATOM 951 O O . ARG A 1 123 ? 20.939 41.384 40.793 1.00 14.32 123 ARG A O 1
ATOM 959 N N . ALA A 1 124 ? 21.425 42.271 38.791 1.00 12.70 124 ALA A N 1
ATOM 960 C CA . ALA A 1 124 ? 20.329 43.222 38.880 1.00 14.23 124 ALA A CA 1
ATOM 961 C C . ALA A 1 124 ? 18.996 42.474 38.800 1.00 15.75 124 ALA A C 1
ATOM 962 O O . ALA A 1 124 ? 18.027 42.837 39.485 1.00 15.77 124 ALA A O 1
ATOM 964 N N . ALA A 1 125 ? 18.954 41.437 37.972 1.00 14.07 125 ALA A N 1
ATOM 965 C CA . ALA A 1 125 ? 17.711 40.702 37.774 1.00 17.10 125 ALA A CA 1
ATOM 966 C C . ALA A 1 125 ? 17.288 39.874 38.973 1.00 20.86 125 ALA A C 1
ATOM 967 O O . ALA A 1 125 ? 16.083 39.764 39.271 1.00 19.65 125 ALA A O 1
ATOM 969 N N . THR A 1 126 ? 18.266 39.318 39.686 1.00 16.11 126 THR A N 1
ATOM 970 C CA . THR A 1 126 ? 17.988 38.464 40.832 1.00 17.35 126 THR A CA 1
ATOM 971 C C . THR A 1 126 ? 18.124 39.137 42.192 1.00 18.30 126 THR A C 1
ATOM 972 O O . THR A 1 126 ? 17.665 38.582 43.205 1.00 17.38 126 THR A O 1
ATOM 976 N N . LYS A 1 127 ? 18.749 40.319 42.196 1.00 17.34 127 LYS A N 1
ATOM 977 C CA . LYS A 1 127 ? 19.055 41.082 43.403 1.00 18.24 127 LYS A CA 1
ATOM 978 C C . LYS A 1 127 ? 19.942 40.204 44.294 1.00 16.29 127 LYS A C 1
ATOM 979 O O . LYS A 1 127 ? 19.708 40.074 45.513 1.00 16.14 127 LYS A O 1
ATOM 985 N N . ARG A 1 128 ? 20.953 39.576 43.688 1.00 13.77 128 ARG A N 1
ATOM 986 C CA . ARG A 1 128 ? 21.891 38.711 44.446 1.00 12.50 128 ARG A CA 1
ATOM 987 C C . ARG A 1 128 ? 23.287 39.085 43.928 1.00 14.47 128 ARG A C 1
ATOM 988 O O . ARG A 1 128 ? 23.403 39.579 42.820 1.00 12.89 128 ARG A O 1
ATOM 996 N N . SER A 1 129 ? 24.317 38.821 44.724 1.00 15.60 129 SER A N 1
ATOM 997 C CA . SER A 1 129 ? 25.686 39.207 44.371 1.00 14.34 129 SER A CA 1
ATOM 998 C C . SER A 1 129 ? 26.710 38.129 44.012 1.00 16.25 129 SER A C 1
ATOM 999 O O . SER A 1 129 ? 27.746 38.436 43.386 1.00 16.82 129 SER A O 1
ATOM 1002 N N . GLY A 1 130 ? 26.450 36.884 44.394 1.00 14.29 130 GLY A N 1
ATOM 1003 C CA . GLY A 1 130 ? 27.444 35.863 44.135 1.00 15.34 130 GLY A CA 1
ATOM 1004 C C . GLY A 1 130 ? 27.315 35.146 42.817 1.00 16.69 130 GLY A C 1
ATOM 1005 O O . GLY A 1 130 ? 26.263 35.196 42.188 1.00 11.97 130 GLY A O 1
ATOM 1006 N N . THR A 1 131 ? 28.408 34.538 42.364 1.00 14.62 131 THR A N 1
ATOM 1007 C CA . THR A 1 131 ? 28.370 33.752 41.132 1.00 15.45 131 THR A CA 1
ATOM 1008 C C . THR A 1 131 ? 29.151 32.479 41.319 1.00 16.73 131 THR A C 1
ATOM 1009 O O . THR A 1 131 ? 30.044 32.403 42.179 1.00 14.40 131 THR A O 1
ATOM 1013 N N . ILE A 1 132 ? 28.827 31.482 40.502 1.00 14.31 132 ILE A N 1
ATOM 1014 C CA . ILE A 1 132 ? 29.508 30.191 40.544 1.00 15.25 132 ILE A CA 1
ATOM 1015 C C . ILE A 1 132 ? 30.121 29.975 39.131 1.00 16.83 132 ILE A C 1
ATOM 1016 O O . ILE A 1 132 ? 29.452 30.278 38.116 1.00 15.51 132 ILE A O 1
ATOM 1021 N N . ALA A 1 133 ? 31.379 29.508 39.061 1.00 12.01 133 ALA A N 1
ATOM 1022 C CA . ALA A 1 133 ? 32.041 29.233 37.764 1.00 12.95 133 ALA A CA 1
ATOM 1023 C C . ALA A 1 133 ? 32.721 27.861 37.935 1.00 15.59 133 ALA A C 1
ATOM 1024 O O . ALA A 1 133 ? 32.806 27.346 39.047 1.00 15.17 133 ALA A O 1
ATOM 1026 N N . PHE A 1 134 ? 33.201 27.275 36.847 1.00 15.71 134 PHE A N 1
ATOM 1027 C CA . PHE A 1 134 ? 33.741 25.924 36.928 1.00 15.28 134 PHE A CA 1
ATOM 1028 C C . PHE A 1 134 ? 35.255 25.756 36.888 1.00 15.16 134 PHE A C 1
ATOM 1029 O O . PHE A 1 134 ? 35.985 26.644 36.482 1.00 13.76 134 PHE A O 1
ATOM 1037 N N . SER A 1 135 ? 35.721 24.601 37.348 1.00 17.70 135 SER A N 1
ATOM 1038 C CA . SER A 1 135 ? 37.157 24.320 37.324 1.00 18.05 135 SER A CA 1
ATOM 1039 C C . SER A 1 135 ? 37.627 24.337 35.862 1.00 19.00 135 SER A C 1
ATOM 1040 O O . SER A 1 135 ? 36.941 23.834 34.945 1.00 17.07 135 SER A O 1
ATOM 1043 N N . GLY A 1 136 ? 38.793 24.945 35.641 1.00 14.64 136 GLY A N 1
ATOM 1044 C CA . GLY A 1 136 ? 39.312 25.030 34.296 1.00 15.33 136 GLY A CA 1
ATOM 1045 C C . GLY A 1 136 ? 38.627 26.070 33.403 1.00 15.98 136 GLY A C 1
ATOM 1046 O O . GLY A 1 136 ? 39.010 26.256 32.247 1.00 18.01 136 GLY A O 1
ATOM 1047 N N . ALA A 1 137 ? 37.613 26.757 33.911 1.00 16.30 137 ALA A N 1
ATOM 1048 C CA . ALA A 1 137 ? 36.913 27.747 33.070 1.00 14.73 137 ALA A CA 1
ATOM 1049 C C . ALA A 1 137 ? 37.811 28.899 32.636 1.00 16.01 137 ALA A C 1
ATOM 1050 O O . ALA A 1 137 ? 38.830 29.159 33.265 1.00 14.91 137 ALA A O 1
ATOM 1052 N N . TYR A 1 138 ? 37.440 29.584 31.553 1.00 13.42 138 TYR A N 1
ATOM 1053 C CA . TYR A 1 138 ? 38.178 30.784 31.168 1.00 12.02 138 TYR A CA 1
ATOM 1054 C C . TYR A 1 138 ? 37.121 31.790 30.719 1.00 14.37 138 TYR A C 1
ATOM 1055 O O . TYR A 1 138 ? 36.382 31.504 29.788 1.00 14.10 138 TYR A O 1
ATOM 1064 N N . HIS A 1 139 ? 37.125 32.994 31.308 1.00 13.34 139 HIS A N 1
ATOM 1065 C CA . HIS A 1 139 ? 36.111 33.988 31.001 1.00 12.95 139 HIS A CA 1
ATOM 1066 C C . HIS A 1 139 ? 36.647 35.388 30.730 1.00 14.13 139 HIS A C 1
ATOM 1067 O O . HIS A 1 139 ? 35.885 36.329 30.510 1.00 13.60 139 HIS A O 1
ATOM 1074 N N . GLY A 1 140 ? 37.970 35.543 30.779 1.00 11.76 140 GLY A N 1
ATOM 1075 C CA . GLY A 1 140 ? 38.536 36.840 30.509 1.00 11.92 140 GLY A CA 1
ATOM 1076 C C . GLY A 1 140 ? 39.608 37.311 31.488 1.00 13.77 140 GLY A C 1
ATOM 1077 O O . GLY A 1 140 ? 39.858 36.692 32.530 1.00 12.16 140 GLY A O 1
ATOM 1078 N N . ARG A 1 141 ? 40.146 38.478 31.159 1.00 13.36 141 ARG A N 1
ATOM 1079 C CA . ARG A 1 141 ? 41.258 39.100 31.884 1.00 14.71 141 ARG A CA 1
ATOM 1080 C C . ARG A 1 141 ? 40.980 40.364 32.684 1.00 14.88 141 ARG A C 1
ATOM 1081 O O . ARG A 1 141 ? 41.925 41.099 33.027 1.00 15.50 141 ARG A O 1
ATOM 1089 N N . THR A 1 142 ? 39.708 40.652 32.987 1.00 10.67 142 THR A N 1
ATOM 1090 C CA . THR A 1 142 ? 39.441 41.822 33.855 1.00 12.44 142 THR A CA 1
ATOM 1091 C C . THR A 1 142 ? 39.504 41.223 35.276 1.00 10.35 142 THR A C 1
ATOM 1092 O O . THR A 1 142 ? 39.517 39.968 35.441 1.00 12.87 142 THR A O 1
ATOM 1096 N N . HIS A 1 143 ? 39.534 42.054 36.325 1.00 10.13 143 HIS A N 1
ATOM 1097 C CA . HIS A 1 143 ? 39.604 41.425 37.662 1.00 11.27 143 HIS A CA 1
ATOM 1098 C C . HIS A 1 143 ? 38.533 40.384 37.922 1.00 12.86 143 HIS A C 1
ATOM 1099 O O . HIS A 1 143 ? 38.811 39.256 38.382 1.00 11.67 143 HIS A O 1
ATOM 1106 N N . TYR A 1 144 ? 37.276 40.771 37.657 1.00 11.87 144 TYR A N 1
ATOM 1107 C CA . TYR A 1 144 ? 36.186 39.853 37.928 1.00 10.77 144 TYR A CA 1
ATOM 1108 C C . TYR A 1 144 ? 36.203 38.604 37.046 1.00 10.46 144 TYR A C 1
ATOM 1109 O O . TYR A 1 144 ? 35.948 37.491 37.543 1.00 11.81 144 TYR A O 1
ATOM 1118 N N . THR A 1 145 ? 36.526 38.750 35.757 1.00 11.86 145 THR A N 1
ATOM 1119 C CA . THR A 1 145 ? 36.549 37.559 34.908 1.00 12.20 145 THR A CA 1
ATOM 1120 C C . THR A 1 145 ? 37.784 36.695 35.222 1.00 13.96 145 THR A C 1
ATOM 1121 O O . THR A 1 145 ? 37.779 35.495 34.941 1.00 11.52 145 THR A O 1
ATOM 1125 N N . LEU A 1 146 ? 38.826 37.293 35.813 1.00 12.63 146 LEU A N 1
ATOM 1126 C CA . LEU A 1 146 ? 39.986 36.480 36.247 1.00 13.27 146 LEU A CA 1
ATOM 1127 C C . LEU A 1 146 ? 39.545 35.637 37.470 1.00 14.67 146 LEU A C 1
ATOM 1128 O O . LEU A 1 146 ? 39.984 34.477 37.665 1.00 14.86 146 LEU A O 1
ATOM 1133 N N . ALA A 1 147 ? 38.671 36.209 38.301 1.00 11.99 147 ALA A N 1
ATOM 1134 C CA . ALA A 1 147 ? 38.139 35.458 39.450 1.00 13.52 147 ALA A CA 1
ATOM 1135 C C . ALA A 1 147 ? 37.280 34.310 38.886 1.00 13.04 147 ALA A C 1
ATOM 1136 O O . ALA A 1 147 ? 37.362 33.171 39.368 1.00 11.76 147 ALA A O 1
ATOM 1138 N N . LEU A 1 148 ? 36.451 34.605 37.884 1.00 9.80 148 LEU A N 1
ATOM 1139 C CA . LEU A 1 148 ? 35.580 33.560 37.281 1.00 13.04 148 LEU A CA 1
ATOM 1140 C C . LEU A 1 148 ? 36.410 32.468 36.585 1.00 15.46 148 LEU A C 1
ATOM 1141 O O . LEU A 1 148 ? 36.055 31.290 36.618 1.00 13.56 148 LEU A O 1
ATOM 1146 N N . THR A 1 149 ? 37.509 32.888 35.960 1.00 14.98 149 THR A N 1
ATOM 1147 C CA . THR A 1 149 ? 38.424 31.989 35.255 1.00 14.61 149 THR A CA 1
ATOM 1148 C C . THR A 1 149 ? 39.029 30.981 36.246 1.00 16.93 149 THR A C 1
ATOM 1149 O O . THR A 1 149 ? 39.590 31.384 37.254 1.00 16.20 149 THR A O 1
ATOM 1153 N N . GLY A 1 150 ? 38.892 29.687 35.955 1.00 14.63 150 GLY A N 1
ATOM 1154 C CA . GLY A 1 150 ? 39.394 28.648 36.844 1.00 15.24 150 GLY A CA 1
ATOM 1155 C C . GLY A 1 150 ? 40.838 28.268 36.560 1.00 18.81 150 GLY A C 1
ATOM 1156 O O . GLY A 1 150 ? 41.144 27.108 36.288 1.00 20.44 150 GLY A O 1
ATOM 1157 N N . LYS A 1 151 ? 41.721 29.258 36.602 1.00 18.38 151 LYS A N 1
ATOM 1158 C CA . LYS A 1 151 ? 43.148 29.030 36.366 1.00 20.48 151 LYS A CA 1
ATOM 1159 C C . LYS A 1 151 ? 43.862 30.281 36.805 1.00 18.38 151 LYS A C 1
ATOM 1160 O O . LYS A 1 151 ? 43.653 31.349 36.232 1.00 19.81 151 LYS A O 1
ATOM 1166 N N . VAL A 1 152 ? 44.699 30.160 37.828 1.00 16.00 152 VAL A N 1
ATOM 1167 C CA . VAL A 1 152 ? 45.415 31.338 38.332 1.00 16.78 152 VAL A CA 1
ATOM 1168 C C . VAL A 1 152 ? 46.690 31.611 37.540 1.00 19.79 152 VAL A C 1
ATOM 1169 O O . VAL A 1 152 ? 46.984 32.754 37.189 1.00 18.57 152 VAL A O 1
ATOM 1173 N N . ASN A 1 153 ? 47.445 30.555 37.268 1.00 18.97 153 ASN A N 1
ATOM 1174 C CA . ASN A 1 153 ? 48.706 30.741 36.552 1.00 21.08 153 ASN A CA 1
ATOM 1175 C C . ASN A 1 153 ? 48.465 30.429 35.092 1.00 19.65 153 ASN A C 1
ATOM 1176 O O . ASN A 1 153 ? 48.108 29.307 34.753 1.00 21.77 153 ASN A O 1
ATOM 1181 N N . PRO A 1 154 ? 48.799 31.371 34.189 1.00 18.91 154 PRO A N 1
ATOM 1182 C CA . PRO A 1 154 ? 49.403 32.696 34.412 1.00 17.89 154 PRO A CA 1
ATOM 1183 C C . PRO A 1 154 ? 48.494 33.926 34.455 1.00 17.56 154 PRO A C 1
ATOM 1184 O O . PRO A 1 154 ? 48.932 35.031 34.809 1.00 16.14 154 PRO A O 1
ATOM 1188 N N . TYR A 1 155 ? 47.241 33.727 34.081 1.00 18.83 155 TYR A N 1
ATOM 1189 C CA . TYR A 1 155 ? 46.272 34.806 33.963 1.00 18.68 155 TYR A CA 1
ATOM 1190 C C . TYR A 1 155 ? 46.189 35.843 35.076 1.00 17.83 155 TYR A C 1
ATOM 1191 O O . TYR A 1 155 ? 45.963 36.994 34.787 1.00 18.32 155 TYR A O 1
ATOM 1200 N N . SER A 1 156 ? 46.329 35.425 36.330 1.00 19.34 156 SER A N 1
ATOM 1201 C CA . SER A 1 156 ? 46.284 36.354 37.450 1.00 19.44 156 SER A CA 1
ATOM 1202 C C . SER A 1 156 ? 47.411 36.058 38.437 1.00 21.21 156 SER A C 1
ATOM 1203 O O . SER A 1 156 ? 47.332 36.398 39.618 1.00 19.15 156 SER A O 1
ATOM 1206 N N . ALA A 1 157 ? 48.467 35.425 37.934 1.00 21.15 157 ALA A N 1
ATOM 1207 C CA . ALA A 1 157 ? 49.617 35.084 38.774 1.00 22.26 157 ALA A CA 1
ATOM 1208 C C . ALA A 1 157 ? 50.339 36.336 39.268 1.00 20.79 157 ALA A C 1
ATOM 1209 O O . ALA A 1 157 ? 50.555 37.302 38.520 1.00 19.26 157 ALA A O 1
ATOM 1211 N N . GLY A 1 158 ? 50.700 36.311 40.546 1.00 20.40 158 GLY A N 1
ATOM 1212 C CA . GLY A 1 158 ? 51.440 37.412 41.148 1.00 18.94 158 GLY A CA 1
ATOM 1213 C C . GLY A 1 158 ? 50.667 38.690 41.414 1.00 21.61 158 GLY A C 1
ATOM 1214 O O . GLY A 1 158 ? 51.240 39.691 41.857 1.00 18.28 158 GLY A O 1
ATOM 1215 N N . MET A 1 159 ? 49.365 38.695 41.148 1.00 18.43 159 MET A N 1
ATOM 1216 C CA . MET A 1 159 ? 48.615 39.930 41.370 1.00 19.86 159 MET A CA 1
ATOM 1217 C C . MET A 1 159 ? 47.900 39.997 42.719 1.00 20.33 159 MET A C 1
ATOM 1218 O O . MET A 1 159 ? 47.230 40.997 43.017 1.00 21.63 159 MET A O 1
ATOM 1223 N N . GLY A 1 160 ? 48.037 38.954 43.540 1.00 17.15 160 GLY A N 1
ATOM 1224 C CA . GLY A 1 160 ? 47.311 38.952 44.802 1.00 17.50 160 GLY A CA 1
ATOM 1225 C C . GLY A 1 160 ? 45.951 38.304 44.509 1.00 16.84 160 GLY A C 1
ATOM 1226 O O . GLY A 1 160 ? 45.691 37.869 43.384 1.00 16.62 160 GLY A O 1
ATOM 1227 N N . LEU A 1 161 ? 45.059 38.259 45.485 1.00 15.72 161 LEU A N 1
ATOM 1228 C CA . LEU A 1 161 ? 43.789 37.578 45.274 1.00 15.27 161 LEU A CA 1
ATOM 1229 C C . LEU A 1 161 ? 42.762 38.405 44.454 1.00 16.24 161 LEU A C 1
ATOM 1230 O O . LEU A 1 161 ? 42.581 39.612 44.673 1.00 14.79 161 LEU A O 1
ATOM 1235 N N . MET A 1 162 ? 42.114 37.732 43.507 1.00 14.08 162 MET A N 1
ATOM 1236 C CA . MET A 1 162 ? 41.097 38.362 42.647 1.00 16.25 162 MET A CA 1
ATOM 1237 C C . MET A 1 162 ? 39.801 38.481 43.469 1.00 17.05 162 MET A C 1
ATOM 1238 O O . MET A 1 162 ? 39.684 37.884 44.523 1.00 13.92 162 MET A O 1
ATOM 1243 N N . PRO A 1 163 ? 38.826 39.255 42.993 1.00 17.62 163 PRO A N 1
ATOM 1244 C CA . PRO A 1 163 ? 37.558 39.451 43.717 1.00 19.95 163 PRO A CA 1
ATOM 1245 C C . PRO A 1 163 ? 36.934 38.217 44.349 1.00 19.84 163 PRO A C 1
ATOM 1246 O O . PRO A 1 163 ? 36.903 37.149 43.738 1.00 17.58 163 PRO A O 1
ATOM 1250 N N . GLY A 1 164 ? 36.486 38.376 45.594 1.00 18.93 164 GLY A N 1
ATOM 1251 C CA . GLY A 1 164 ? 35.841 37.289 46.308 1.00 18.89 164 GLY A CA 1
ATOM 1252 C C . GLY A 1 164 ? 34.398 37.085 45.829 1.00 20.39 164 GLY A C 1
ATOM 1253 O O . GLY A 1 164 ? 33.939 37.740 44.880 1.00 17.87 164 GLY A O 1
ATOM 1254 N N . HIS A 1 165 ? 33.697 36.159 46.484 1.00 17.62 165 HIS A N 1
ATOM 1255 C CA . HIS A 1 165 ? 32.287 35.884 46.186 1.00 17.06 165 HIS A CA 1
ATOM 1256 C C . HIS A 1 165 ? 32.057 35.287 44.774 1.00 17.33 165 HIS A C 1
ATOM 1257 O O . HIS A 1 165 ? 31.004 35.476 44.138 1.00 14.98 165 HIS A O 1
ATOM 1264 N N . VAL A 1 166 ? 33.056 34.526 44.320 1.00 14.44 166 VAL A N 1
ATOM 1265 C CA . VAL A 1 166 ? 32.967 33.762 43.067 1.00 16.23 166 VAL A CA 1
ATOM 1266 C C . VAL A 1 166 ? 33.322 32.382 43.610 1.00 18.47 166 VAL A C 1
ATOM 1267 O O . VAL A 1 166 ? 34.399 32.205 44.221 1.00 15.41 166 VAL A O 1
ATOM 1271 N N . TYR A 1 167 ? 32.407 31.422 43.453 1.00 16.20 167 TYR A N 1
ATOM 1272 C CA . TYR A 1 167 ? 32.590 30.059 43.983 1.00 15.84 167 TYR A CA 1
ATOM 1273 C C . TYR A 1 167 ? 32.913 29.021 42.904 1.00 16.19 167 TYR A C 1
ATOM 1274 O O . TYR A 1 167 ? 32.559 29.199 41.733 1.00 18.04 167 TYR A O 1
ATOM 1283 N N . ARG A 1 168 ? 33.580 27.940 43.292 1.00 14.64 168 ARG A N 1
ATOM 1284 C CA . ARG A 1 168 ? 34.080 26.976 42.297 1.00 16.99 168 ARG A CA 1
ATOM 1285 C C . ARG A 1 168 ? 33.429 25.611 42.256 1.00 18.76 168 ARG A C 1
ATOM 1286 O O . ARG A 1 168 ? 33.523 24.846 43.205 1.00 18.67 168 ARG A O 1
ATOM 1294 N N . ALA A 1 169 ? 32.778 25.308 41.136 1.00 18.14 169 ALA A N 1
ATOM 1295 C CA . ALA A 1 169 ? 32.148 24.004 40.930 1.00 16.67 169 ALA A CA 1
ATOM 1296 C C . ALA A 1 169 ? 33.082 23.190 40.025 1.00 18.23 169 ALA A C 1
ATOM 1297 O O . ALA A 1 169 ? 34.007 23.740 39.427 1.00 19.67 169 ALA A O 1
ATOM 1299 N N . LEU A 1 170 ? 32.849 21.883 39.922 1.00 18.34 170 LEU A N 1
ATOM 1300 C CA . LEU A 1 170 ? 33.687 21.021 39.086 1.00 18.16 170 LEU A CA 1
ATOM 1301 C C . LEU A 1 170 ? 33.044 20.834 37.710 1.00 18.59 170 LEU A C 1
ATOM 1302 O O . LEU A 1 170 ? 31.867 20.498 37.619 1.00 17.14 170 LEU A O 1
ATOM 1307 N N . TYR A 1 171 ? 33.804 21.046 36.638 1.00 18.44 171 TYR A N 1
ATOM 1308 C CA . TYR A 1 171 ? 33.227 20.854 35.298 1.00 16.22 171 TYR A CA 1
ATOM 1309 C C . TYR A 1 171 ? 33.228 19.338 35.031 1.00 18.39 171 TYR A C 1
ATOM 1310 O O . TYR A 1 171 ? 34.230 18.677 35.260 1.00 19.17 171 TYR A O 1
ATOM 1319 N N . PRO A 1 172 ? 32.114 18.772 34.544 1.00 19.95 172 PRO A N 1
ATOM 1320 C CA . PRO A 1 172 ? 32.066 17.325 34.267 1.00 20.12 172 PRO A CA 1
ATOM 1321 C C . PRO A 1 172 ? 33.127 16.935 33.227 1.00 22.52 172 PRO A C 1
ATOM 1322 O O . PRO A 1 172 ? 33.254 17.579 32.189 1.00 20.57 172 PRO A O 1
ATOM 1326 N N . CYS A 1 173 ? 33.897 15.888 33.512 1.00 21.33 173 CYS A N 1
ATOM 1327 C CA . CYS A 1 173 ? 34.963 15.450 32.604 1.00 21.43 173 CYS A CA 1
ATOM 1328 C C . CYS A 1 173 ? 35.308 13.986 32.938 1.00 23.29 173 CYS A C 1
ATOM 1329 O O . CYS A 1 173 ? 36.243 13.721 33.684 1.00 22.07 173 CYS A O 1
ATOM 1332 N N . PRO A 1 174 ? 34.539 13.033 32.400 1.00 28.05 174 PRO A N 1
ATOM 1333 C CA . PRO A 1 174 ? 34.767 11.607 32.659 1.00 30.81 174 PRO A CA 1
ATOM 1334 C C . PRO A 1 174 ? 36.178 11.151 32.352 1.00 32.06 174 PRO A C 1
ATOM 1335 O O . PRO A 1 174 ? 36.721 10.295 33.054 1.00 34.28 174 PRO A O 1
ATOM 1339 N N . LEU A 1 175 ? 36.774 11.727 31.311 1.00 32.56 175 LEU A N 1
ATOM 1340 C CA . LEU A 1 175 ? 38.139 11.378 30.923 1.00 33.63 175 LEU A CA 1
ATOM 1341 C C . LEU A 1 175 ? 39.080 11.546 32.119 1.00 34.40 175 LEU A C 1
ATOM 1342 O O . LEU A 1 175 ? 40.081 10.839 32.243 1.00 32.65 175 LEU A O 1
ATOM 1347 N N . HIS A 1 176 ? 38.771 12.489 33.001 1.00 32.66 176 HIS A N 1
ATOM 1348 C CA . HIS A 1 176 ? 39.631 12.700 34.158 1.00 32.78 176 HIS A CA 1
ATOM 1349 C C . HIS A 1 176 ? 38.961 12.395 35.503 1.00 32.86 176 HIS A C 1
ATOM 1350 O O . HIS A 1 176 ? 39.308 12.966 36.544 1.00 30.97 176 HIS A O 1
ATOM 1357 N N . GLY A 1 177 ? 37.989 11.491 35.452 1.00 32.14 177 GLY A N 1
ATOM 1358 C CA . GLY A 1 177 ? 37.313 11.052 36.648 1.00 32.42 177 GLY A CA 1
ATOM 1359 C C . GLY A 1 177 ? 36.326 11.948 37.355 1.00 32.31 177 GLY A C 1
ATOM 1360 O O . GLY A 1 177 ? 36.048 11.715 38.526 1.00 32.89 177 GLY A O 1
ATOM 1361 N N . ILE A 1 178 ? 35.814 12.979 36.694 1.00 30.63 178 ILE A N 1
ATOM 1362 C CA . ILE A 1 178 ? 34.807 13.831 37.330 1.00 25.89 178 ILE A CA 1
ATOM 1363 C C . ILE A 1 178 ? 33.500 13.517 36.609 1.00 25.15 178 ILE A C 1
ATOM 1364 O O . ILE A 1 178 ? 33.298 13.898 35.458 1.00 23.85 178 ILE A O 1
ATOM 1369 N N . SER A 1 179 ? 32.610 12.805 37.275 1.00 24.92 179 SER A N 1
ATOM 1370 C CA . SER A 1 179 ? 31.347 12.433 36.644 1.00 26.30 179 SER A CA 1
ATOM 1371 C C . SER A 1 179 ? 30.364 13.600 36.642 1.00 24.79 179 SER A C 1
ATOM 1372 O O . SER A 1 179 ? 30.612 14.621 37.280 1.00 24.20 179 SER A O 1
ATOM 1375 N N . GLU A 1 180 ? 29.253 13.447 35.926 1.00 23.70 180 GLU A N 1
ATOM 1376 C CA . GLU A 1 180 ? 28.241 14.491 35.908 1.00 22.48 180 GLU A CA 1
ATOM 1377 C C . GLU A 1 180 ? 27.631 14.613 37.308 1.00 24.57 180 GLU A C 1
ATOM 1378 O O . GLU A 1 180 ? 27.261 15.712 37.735 1.00 22.26 180 GLU A O 1
ATOM 1384 N N . ASP A 1 181 ? 27.546 13.494 38.031 1.00 23.97 181 ASP A N 1
ATOM 1385 C CA . ASP A 1 181 ? 27.024 13.517 39.403 1.00 25.48 181 ASP A CA 1
ATOM 1386 C C . ASP A 1 181 ? 27.974 14.316 40.296 1.00 24.01 181 ASP A C 1
ATOM 1387 O O . ASP A 1 181 ? 27.530 15.065 41.161 1.00 24.67 181 ASP A O 1
ATOM 1392 N N . ASP A 1 182 ? 29.276 14.112 40.095 1.00 22.49 182 ASP A N 1
ATOM 1393 C CA . ASP A 1 182 ? 30.308 14.827 40.866 1.00 24.34 182 ASP A CA 1
ATOM 1394 C C . ASP A 1 182 ? 30.142 16.345 40.595 1.00 22.04 182 ASP A C 1
ATOM 1395 O O . ASP A 1 182 ? 30.243 17.178 41.509 1.00 19.94 182 ASP A O 1
ATOM 1400 N N . ALA A 1 183 ? 29.891 16.685 39.327 1.00 21.27 183 ALA A N 1
ATOM 1401 C CA . ALA A 1 183 ? 29.769 18.086 38.932 1.00 22.50 183 ALA A CA 1
ATOM 1402 C C . ALA A 1 183 ? 28.558 18.729 39.608 1.00 22.04 183 ALA A C 1
ATOM 1403 O O . ALA A 1 183 ? 28.681 19.780 40.255 1.00 22.79 183 ALA A O 1
ATOM 1405 N N . ILE A 1 184 ? 27.400 18.091 39.489 1.00 19.28 184 ILE A N 1
ATOM 1406 C CA . ILE A 1 184 ? 26.192 18.607 40.111 1.00 20.89 184 ILE A CA 1
ATOM 1407 C C . ILE A 1 184 ? 26.368 18.627 41.636 1.00 22.43 184 ILE A C 1
ATOM 1408 O O . ILE A 1 184 ? 25.946 19.582 42.297 1.00 22.93 184 ILE A O 1
ATOM 1413 N N . ALA A 1 185 ? 27.009 17.598 42.194 1.00 20.04 185 ALA A N 1
ATOM 1414 C CA . ALA A 1 185 ? 27.213 17.569 43.646 1.00 22.04 185 ALA A CA 1
ATOM 1415 C C . ALA A 1 185 ? 28.103 18.741 44.105 1.00 20.31 185 ALA A C 1
ATOM 1416 O O . ALA A 1 185 ? 27.914 19.269 45.191 1.00 20.99 185 ALA A O 1
ATOM 1418 N N . SER A 1 186 ? 29.073 19.131 43.284 1.00 21.63 186 SER A N 1
ATOM 1419 C CA . SER A 1 186 ? 29.974 20.223 43.668 1.00 19.11 186 SER A CA 1
ATOM 1420 C C . SER A 1 186 ? 29.214 21.561 43.741 1.00 19.78 186 SER A C 1
ATOM 1421 O O . SER A 1 186 ? 29.641 22.497 44.444 1.00 18.38 186 SER A O 1
ATOM 1424 N N . ILE A 1 187 ? 28.087 21.658 43.030 1.00 18.98 187 ILE A N 1
ATOM 1425 C CA . ILE A 1 187 ? 27.272 22.878 43.089 1.00 16.95 187 ILE A CA 1
ATOM 1426 C C . ILE A 1 187 ? 26.503 22.882 44.398 1.00 19.77 187 ILE A C 1
ATOM 1427 O O . ILE A 1 187 ? 26.440 23.902 45.098 1.00 19.30 187 ILE A O 1
ATOM 1432 N N . HIS A 1 188 ? 25.922 21.740 44.749 1.00 18.95 188 HIS A N 1
ATOM 1433 C CA . HIS A 1 188 ? 25.202 21.658 46.005 1.00 18.60 188 HIS A CA 1
ATOM 1434 C C . HIS A 1 188 ? 26.170 21.883 47.157 1.00 17.44 188 HIS A C 1
ATOM 1435 O O . HIS A 1 188 ? 25.785 22.418 48.191 1.00 18.01 188 HIS A O 1
ATOM 1442 N N . ARG A 1 189 ? 27.421 21.476 46.984 1.00 17.30 189 ARG A N 1
ATOM 1443 C CA . ARG A 1 189 ? 28.419 21.655 48.053 1.00 20.15 189 ARG A CA 1
ATOM 1444 C C . ARG A 1 189 ? 28.612 23.162 48.341 1.00 18.75 189 ARG A C 1
ATOM 1445 O O . ARG A 1 189 ? 28.716 23.604 49.504 1.00 19.45 189 ARG A O 1
ATOM 1453 N N . ILE A 1 190 ? 28.665 23.950 47.280 1.00 17.78 190 ILE A N 1
ATOM 1454 C CA . ILE A 1 190 ? 28.776 25.408 47.431 1.00 16.76 190 ILE A CA 1
ATOM 1455 C C . ILE A 1 190 ? 27.574 25.946 48.224 1.00 18.52 190 ILE A C 1
ATOM 1456 O O . ILE A 1 190 ? 27.727 26.707 49.185 1.00 16.80 190 ILE A O 1
ATOM 1461 N N . PHE A 1 191 ? 26.370 25.521 47.829 1.00 16.71 191 PHE A N 1
ATOM 1462 C CA . PHE A 1 191 ? 25.132 25.969 48.487 1.00 15.35 191 PHE A CA 1
ATOM 1463 C C . PHE A 1 191 ? 25.156 25.669 49.988 1.00 17.25 191 PHE A C 1
ATOM 1464 O O . PHE A 1 191 ? 24.716 26.468 50.830 1.00 17.20 191 PHE A O 1
ATOM 1472 N N . LYS A 1 192 ? 25.666 24.494 50.320 1.00 15.09 192 LYS A N 1
ATOM 1473 C CA . LYS A 1 192 ? 25.699 24.067 51.709 1.00 18.58 192 LYS A CA 1
ATOM 1474 C C . LYS A 1 192 ? 26.868 24.632 52.543 1.00 19.01 192 LYS A C 1
ATOM 1475 O O . LYS A 1 192 ? 26.717 24.898 53.731 1.00 16.92 192 LYS A O 1
ATOM 1481 N N . ASN A 1 193 ? 28.022 24.808 51.915 1.00 16.29 193 ASN A N 1
ATOM 1482 C CA . ASN A 1 193 ? 29.226 25.244 52.640 1.00 17.07 193 ASN A CA 1
ATOM 1483 C C . ASN A 1 193 ? 29.614 26.699 52.588 1.00 18.93 193 ASN A C 1
ATOM 1484 O O . ASN A 1 193 ? 30.205 27.199 53.549 1.00 16.93 193 ASN A O 1
ATOM 1489 N N . ASP A 1 194 ? 29.309 27.378 51.478 1.00 15.50 194 ASP A N 1
ATOM 1490 C CA . ASP A 1 194 ? 29.769 28.745 51.336 1.00 15.86 194 ASP A CA 1
ATOM 1491 C C . ASP A 1 194 ? 28.810 29.826 50.882 1.00 17.35 194 ASP A C 1
ATOM 1492 O O . ASP A 1 194 ? 28.996 30.991 51.221 1.00 17.08 194 ASP A O 1
ATOM 1497 N N . ALA A 1 195 ? 27.823 29.475 50.071 1.00 14.69 195 ALA A N 1
ATOM 1498 C CA . ALA A 1 195 ? 26.910 30.511 49.587 1.00 16.44 195 ALA A CA 1
ATOM 1499 C C . ALA A 1 195 ? 25.576 29.884 49.253 1.00 17.41 195 ALA A C 1
ATOM 1500 O O . ALA A 1 195 ? 25.484 29.115 48.302 1.00 16.75 195 ALA A O 1
ATOM 1502 N N . ALA A 1 196 ? 24.541 30.247 49.992 1.00 18.17 196 ALA A N 1
ATOM 1503 C CA . ALA A 1 196 ? 23.235 29.658 49.721 1.00 17.45 196 ALA A CA 1
ATOM 1504 C C . ALA A 1 196 ? 22.672 30.102 48.356 1.00 15.32 196 ALA A C 1
ATOM 1505 O O . ALA A 1 196 ? 23.028 31.165 47.832 1.00 11.39 196 ALA A O 1
ATOM 1507 N N . PRO A 1 197 ? 21.762 29.291 47.759 1.00 15.71 197 PRO A N 1
ATOM 1508 C CA . PRO A 1 197 ? 21.189 29.659 46.457 1.00 17.78 197 PRO A CA 1
ATOM 1509 C C . PRO A 1 197 ? 20.668 31.083 46.419 1.00 16.22 197 PRO A C 1
ATOM 1510 O O . PRO A 1 197 ? 20.795 31.759 45.396 1.00 19.77 197 PRO A O 1
ATOM 1514 N N . GLU A 1 198 ? 20.092 31.547 47.533 1.00 15.39 198 GLU A N 1
ATOM 1515 C CA . GLU A 1 198 ? 19.500 32.887 47.602 1.00 16.60 198 GLU A CA 1
ATOM 1516 C C . GLU A 1 198 ? 20.532 33.998 47.446 1.00 16.89 198 GLU A C 1
ATOM 1517 O O . GLU A 1 198 ? 20.179 35.190 47.318 1.00 15.44 198 GLU A O 1
ATOM 1523 N N . ASP A 1 199 ? 21.814 33.638 47.489 1.00 17.79 199 ASP A N 1
ATOM 1524 C CA . ASP A 1 199 ? 22.858 34.663 47.292 1.00 13.63 199 ASP A CA 1
ATOM 1525 C C . ASP A 1 199 ? 23.604 34.445 45.973 1.00 17.37 199 ASP A C 1
ATOM 1526 O O . ASP A 1 199 ? 24.583 35.147 45.679 1.00 15.27 199 ASP A O 1
ATOM 1531 N N . ILE A 1 200 ? 23.160 33.469 45.178 1.00 13.69 200 ILE A N 1
ATOM 1532 C CA . ILE A 1 200 ? 23.829 33.212 43.900 1.00 15.41 200 ILE A CA 1
ATOM 1533 C C . ILE A 1 200 ? 23.005 33.787 42.726 1.00 15.33 200 ILE A C 1
ATOM 1534 O O . ILE A 1 200 ? 21.903 33.309 42.430 1.00 13.98 200 ILE A O 1
ATOM 1539 N N . ALA A 1 201 ? 23.534 34.807 42.058 1.00 14.41 201 ALA A N 1
ATOM 1540 C CA . ALA A 1 201 ? 22.831 35.407 40.937 1.00 16.29 201 ALA A CA 1
ATOM 1541 C C . ALA A 1 201 ? 22.934 34.578 39.666 1.00 19.14 201 ALA A C 1
ATOM 1542 O O . ALA A 1 201 ? 22.008 34.558 38.854 1.00 17.94 201 ALA A O 1
ATOM 1544 N N . ALA A 1 202 ? 24.050 33.880 39.498 1.00 15.06 202 ALA A N 1
ATOM 1545 C CA . ALA A 1 202 ? 24.262 33.143 38.274 1.00 15.83 202 ALA A CA 1
ATOM 1546 C C . ALA A 1 202 ? 25.288 32.066 38.353 1.00 16.89 202 ALA A C 1
ATOM 1547 O O . ALA A 1 202 ? 26.245 32.151 39.148 1.00 15.31 202 ALA A O 1
ATOM 1549 N N . ILE A 1 203 ? 25.097 31.086 37.477 1.00 14.96 203 ILE A N 1
ATOM 1550 C CA . ILE A 1 203 ? 26.056 30.022 37.271 1.00 14.72 203 ILE A CA 1
ATOM 1551 C C . ILE A 1 203 ? 26.538 30.260 35.832 1.00 17.27 203 ILE A C 1
ATOM 1552 O O . ILE A 1 203 ? 25.731 30.291 34.902 1.00 16.73 203 ILE A O 1
ATOM 1557 N N . VAL A 1 204 ? 27.847 30.485 35.679 1.00 13.61 204 VAL A N 1
ATOM 1558 C CA . VAL A 1 204 ? 28.465 30.769 34.387 1.00 15.45 204 VAL A CA 1
ATOM 1559 C C . VAL A 1 204 ? 29.163 29.531 33.873 1.00 15.24 204 VAL A C 1
ATOM 1560 O O . VAL A 1 204 ? 29.954 28.943 34.584 1.00 15.80 204 VAL A O 1
ATOM 1564 N N . ILE A 1 205 ? 28.890 29.140 32.627 1.00 13.43 205 ILE A N 1
ATOM 1565 C CA . ILE A 1 205 ? 29.514 27.938 32.117 1.00 13.67 205 ILE A CA 1
ATOM 1566 C C . ILE A 1 205 ? 29.777 27.986 30.625 1.00 13.97 205 ILE A C 1
ATOM 1567 O O . ILE A 1 205 ? 29.006 28.561 29.851 1.00 14.04 205 ILE A O 1
ATOM 1572 N N . GLU A 1 206 ? 30.908 27.437 30.210 1.00 15.95 206 GLU A N 1
ATOM 1573 C CA . GLU A 1 206 ? 31.179 27.358 28.772 1.00 17.10 206 GLU A CA 1
ATOM 1574 C C . GLU A 1 206 ? 30.579 26.009 28.318 1.00 16.23 206 GLU A C 1
ATOM 1575 O O . GLU A 1 206 ? 30.981 24.965 28.836 1.00 15.14 206 GLU A O 1
ATOM 1581 N N . PRO A 1 207 ? 29.646 26.008 27.333 1.00 14.68 207 PRO A N 1
ATOM 1582 C CA . PRO A 1 207 ? 29.041 24.742 26.864 1.00 15.46 207 PRO A CA 1
ATOM 1583 C C . PRO A 1 207 ? 30.168 23.757 26.441 1.00 18.32 207 PRO A C 1
ATOM 1584 O O . PRO A 1 207 ? 30.055 22.522 26.597 1.00 15.44 207 PRO A O 1
ATOM 1588 N N . VAL A 1 208 ? 31.238 24.330 25.887 1.00 16.61 208 VAL A N 1
ATOM 1589 C CA . VAL A 1 208 ? 32.447 23.591 25.564 1.00 15.57 208 VAL A CA 1
ATOM 1590 C C . VAL A 1 208 ? 33.558 24.494 26.098 1.00 15.96 208 VAL A C 1
ATOM 1591 O O . VAL A 1 208 ? 33.661 25.660 25.687 1.00 14.57 208 VAL A O 1
ATOM 1595 N N . GLN A 1 209 ? 34.338 23.991 27.053 1.00 15.68 209 GLN A N 1
ATOM 1596 C CA . GLN A 1 209 ? 35.439 24.785 27.614 1.00 16.26 209 GLN A CA 1
ATOM 1597 C C . GLN A 1 209 ? 36.494 24.966 26.534 1.00 17.91 209 GLN A C 1
ATOM 1598 O O . GLN A 1 209 ? 36.833 24.012 25.829 1.00 17.17 209 GLN A O 1
ATOM 1604 N N . GLY A 1 210 ? 37.016 26.184 26.434 1.00 14.37 210 GLY A N 1
ATOM 1605 C CA . GLY A 1 210 ? 37.986 26.509 25.407 1.00 15.31 210 GLY A CA 1
ATOM 1606 C C . GLY A 1 210 ? 39.406 26.399 25.895 1.00 17.56 210 GLY A C 1
ATOM 1607 O O . GLY A 1 210 ? 40.063 25.390 25.673 1.00 18.28 210 GLY A O 1
ATOM 1608 N N . GLU A 1 211 ? 39.884 27.451 26.547 1.00 16.55 211 GLU A N 1
ATOM 1609 C CA . GLU A 1 211 ? 41.236 27.451 27.091 1.00 16.82 211 GLU A CA 1
ATOM 1610 C C . GLU A 1 211 ? 41.393 26.281 28.075 1.00 18.22 211 GLU A C 1
ATOM 1611 O O . GLU A 1 211 ? 42.509 25.787 28.302 1.00 19.28 211 GLU A O 1
ATOM 1617 N N . GLY A 1 212 ? 40.260 25.825 28.613 1.00 19.36 212 GLY A N 1
ATOM 1618 C CA . GLY A 1 212 ? 40.240 24.715 29.557 1.00 18.82 212 GLY A CA 1
ATOM 1619 C C . GLY A 1 212 ? 40.435 23.327 28.969 1.00 18.10 212 GLY A C 1
ATOM 1620 O O . GLY A 1 212 ? 40.445 22.342 29.716 1.00 19.76 212 GLY A O 1
ATOM 1621 N N . GLY A 1 213 ? 40.562 23.215 27.652 1.00 18.31 213 GLY A N 1
ATOM 1622 C CA . GLY A 1 213 ? 40.809 21.897 27.060 1.00 16.84 213 GLY A CA 1
ATOM 1623 C C . GLY A 1 213 ? 39.819 21.299 26.065 1.00 18.91 213 GLY A C 1
ATOM 1624 O O . GLY A 1 213 ? 39.901 20.113 25.736 1.00 19.84 213 GLY A O 1
ATOM 1625 N N . PHE A 1 214 ? 38.905 22.111 25.551 1.00 18.68 214 PHE A N 1
ATOM 1626 C CA . PHE A 1 214 ? 37.892 21.612 24.617 1.00 17.79 214 PHE A CA 1
ATOM 1627 C C . PHE A 1 214 ? 37.105 20.425 25.209 1.00 20.41 214 PHE A C 1
ATOM 1628 O O . PHE A 1 214 ? 36.946 19.379 24.554 1.00 20.23 214 PHE A O 1
ATOM 1636 N N . TYR A 1 215 ? 36.608 20.593 26.443 1.00 16.09 215 TYR A N 1
ATOM 1637 C CA . TYR A 1 215 ? 35.794 19.563 27.102 1.00 18.13 215 TYR A CA 1
ATOM 1638 C C . TYR A 1 215 ? 34.383 20.074 26.961 1.00 19.82 215 TYR A C 1
ATOM 1639 O O . TYR A 1 215 ? 34.103 21.223 27.291 1.00 18.44 215 TYR A O 1
ATOM 1648 N N . ALA A 1 216 ? 33.494 19.232 26.471 1.00 21.36 216 ALA A N 1
ATOM 1649 C CA . ALA A 1 216 ? 32.136 19.668 26.236 1.00 21.66 216 ALA A CA 1
ATOM 1650 C C . ALA A 1 216 ? 31.156 19.094 27.227 1.00 23.03 216 ALA A C 1
ATOM 1651 O O . ALA A 1 216 ? 31.331 17.975 27.691 1.00 21.41 216 ALA A O 1
ATOM 1653 N N A SER A 1 217 ? 30.127 19.867 27.550 0.70 19.10 217 SER A N 1
ATOM 1654 N N B SER A 1 217 ? 30.127 19.866 27.560 0.30 20.06 217 SER A N 1
ATOM 1655 C CA A SER A 1 217 ? 29.081 19.406 28.449 0.70 18.26 217 SER A CA 1
ATOM 1656 C CA B SER A 1 217 ? 29.101 19.379 28.470 0.30 19.35 217 SER A CA 1
ATOM 1657 C C A SER A 1 217 ? 28.152 18.534 27.614 0.70 17.26 217 SER A C 1
ATOM 1658 C C B SER A 1 217 ? 28.154 18.536 27.625 0.30 18.95 217 SER A C 1
ATOM 1659 O O A SER A 1 217 ? 27.962 18.793 26.429 0.70 14.57 217 SER A O 1
ATOM 1660 O O B SER A 1 217 ? 27.954 18.815 26.444 0.30 17.70 217 SER A O 1
ATOM 1665 N N . SER A 1 218 ? 27.574 17.512 28.240 1.00 21.18 218 SER A N 1
ATOM 1666 C CA . SER A 1 218 ? 26.619 16.638 27.559 1.00 20.89 218 SER A CA 1
ATOM 1667 C C . SER A 1 218 ? 25.251 17.316 27.695 1.00 22.77 218 SER A C 1
ATOM 1668 O O . SER A 1 218 ? 25.059 18.183 28.563 1.00 21.55 218 SER A O 1
ATOM 1671 N N . PRO A 1 219 ? 24.294 16.977 26.806 1.00 20.74 219 PRO A N 1
ATOM 1672 C CA . PRO A 1 219 ? 22.964 17.581 26.916 1.00 20.28 219 PRO A CA 1
ATOM 1673 C C . PRO A 1 219 ? 22.329 17.215 28.275 1.00 20.75 219 PRO A C 1
ATOM 1674 O O . PRO A 1 219 ? 21.665 18.043 28.894 1.00 22.43 219 PRO A O 1
ATOM 1678 N N . ALA A 1 220 ? 22.537 15.976 28.738 1.00 20.66 220 ALA A N 1
ATOM 1679 C CA . ALA A 1 220 ? 21.962 15.525 30.024 1.00 22.58 220 ALA A CA 1
ATOM 1680 C C . ALA A 1 220 ? 22.466 16.390 31.178 1.00 21.07 220 ALA A C 1
ATOM 1681 O O . ALA A 1 220 ? 21.694 16.787 32.080 1.00 20.04 220 ALA A O 1
ATOM 1683 N N . PHE A 1 221 ? 23.763 16.670 31.159 1.00 20.38 221 PHE A N 1
ATOM 1684 C CA . PHE A 1 221 ? 24.338 17.491 32.225 1.00 20.01 221 PHE A CA 1
ATOM 1685 C C . PHE A 1 221 ? 23.763 18.898 32.163 1.00 17.25 221 PHE A C 1
ATOM 1686 O O . PHE A 1 221 ? 23.311 19.422 33.178 1.00 21.01 221 PHE A O 1
ATOM 1694 N N . MET A 1 222 ? 23.767 19.515 30.980 1.00 15.69 222 MET A N 1
ATOM 1695 C CA . MET A 1 222 ? 23.243 20.878 30.841 1.00 17.09 222 MET A CA 1
ATOM 1696 C C . MET A 1 222 ? 21.759 20.961 31.267 1.00 20.77 222 MET A C 1
ATOM 1697 O O . MET A 1 222 ? 21.282 21.979 31.824 1.00 18.60 222 MET A O 1
ATOM 1702 N N . GLN A 1 223 ? 21.013 19.903 30.960 1.00 20.82 223 GLN A N 1
ATOM 1703 C CA . GLN A 1 223 ? 19.611 19.851 31.329 1.00 20.93 223 GLN A CA 1
ATOM 1704 C C . GLN A 1 223 ? 19.466 19.800 32.869 1.00 21.24 223 GLN A C 1
ATOM 1705 O O . GLN A 1 223 ? 18.570 20.452 33.434 1.00 20.58 223 GLN A O 1
ATOM 1711 N N . ARG A 1 224 ? 20.340 19.050 33.546 1.00 19.25 224 ARG A N 1
ATOM 1712 C CA . ARG A 1 224 ? 20.288 18.991 35.018 1.00 21.64 224 ARG A CA 1
ATOM 1713 C C . ARG A 1 224 ? 20.616 20.375 35.601 1.00 19.74 224 ARG A C 1
ATOM 1714 O O . ARG A 1 224 ? 20.033 20.810 36.616 1.00 18.75 224 ARG A O 1
ATOM 1722 N N . LEU A 1 225 ? 21.553 21.062 34.959 1.00 19.16 225 LEU A N 1
ATOM 1723 C CA . LEU A 1 225 ? 21.959 22.397 35.427 1.00 17.05 225 LEU A CA 1
ATOM 1724 C C . LEU A 1 225 ? 20.830 23.400 35.263 1.00 17.38 225 LEU A C 1
ATOM 1725 O O . LEU A 1 225 ? 20.582 24.239 36.123 1.00 17.15 225 LEU A O 1
ATOM 1730 N N . ARG A 1 226 ? 20.161 23.330 34.119 1.00 16.34 226 ARG A N 1
ATOM 1731 C CA . ARG A 1 226 ? 19.050 24.193 33.823 1.00 16.66 226 ARG A CA 1
ATOM 1732 C C . ARG A 1 226 ? 17.978 23.990 34.895 1.00 18.51 226 ARG A C 1
ATOM 1733 O O . ARG A 1 226 ? 17.401 24.965 35.395 1.00 21.72 226 ARG A O 1
ATOM 1741 N N . ALA A 1 227 ? 17.677 22.735 35.223 1.00 19.64 227 ALA A N 1
ATOM 1742 C CA . ALA A 1 227 ? 16.658 22.461 36.262 1.00 21.46 227 ALA A CA 1
ATOM 1743 C C . ALA A 1 227 ? 17.108 22.991 37.646 1.00 20.92 227 ALA A C 1
ATOM 1744 O O . ALA A 1 227 ? 16.294 23.513 38.426 1.00 21.13 227 ALA A O 1
ATOM 1746 N N . LEU A 1 228 ? 18.393 22.842 37.956 1.00 19.64 228 LEU A N 1
ATOM 1747 C CA . LEU A 1 228 ? 18.909 23.328 39.239 1.00 19.50 228 LEU A CA 1
ATOM 1748 C C . LEU A 1 228 ? 18.747 24.857 39.266 1.00 18.01 228 LEU A C 1
ATOM 1749 O O . LEU A 1 228 ? 18.249 25.427 40.243 1.00 18.02 228 LEU A O 1
ATOM 1754 N N . CYS A 1 229 ? 19.120 25.540 38.184 1.00 16.10 229 CYS A N 1
ATOM 1755 C CA . CYS A 1 229 ? 18.958 27.003 38.158 1.00 15.87 229 CYS A CA 1
ATOM 1756 C C . CYS A 1 229 ? 17.488 27.389 38.290 1.00 19.09 229 CYS A C 1
ATOM 1757 O O . CYS A 1 229 ? 17.141 28.319 39.021 1.00 18.95 229 CYS A O 1
ATOM 1760 N N . ASP A 1 230 ? 16.614 26.680 37.570 1.00 18.36 230 ASP A N 1
ATOM 1761 C CA . ASP A 1 230 ? 15.184 26.994 37.647 1.00 19.58 230 ASP A CA 1
ATOM 1762 C C . ASP A 1 230 ? 14.656 26.879 39.060 1.00 18.16 230 ASP A C 1
ATOM 1763 O O . ASP A 1 230 ? 13.892 27.738 39.523 1.00 19.08 230 ASP A O 1
ATOM 1768 N N . GLU A 1 231 ? 15.058 25.823 39.746 1.00 19.19 231 GLU A N 1
ATOM 1769 C CA . GLU A 1 231 ? 14.593 25.586 41.106 1.00 21.64 231 GLU A CA 1
ATOM 1770 C C . GLU A 1 231 ? 14.949 26.696 42.071 1.00 22.26 231 GLU A C 1
ATOM 1771 O O . GLU A 1 231 ? 14.175 27.014 42.984 1.00 20.90 231 GLU A O 1
ATOM 1777 N N . HIS A 1 232 ? 16.123 27.285 41.866 1.00 20.46 232 HIS A N 1
ATOM 1778 C CA . HIS A 1 232 ? 16.631 28.340 42.744 1.00 18.19 232 HIS A CA 1
ATOM 1779 C C . HIS A 1 232 ? 16.567 29.777 42.258 1.00 19.32 232 HIS A C 1
ATOM 1780 O O . HIS A 1 232 ? 17.032 30.710 42.963 1.00 18.37 232 HIS A O 1
ATOM 1787 N N . GLY A 1 233 ? 15.982 29.977 41.077 1.00 16.29 233 GLY A N 1
ATOM 1788 C CA . GLY A 1 233 ? 15.887 31.335 40.540 1.00 14.70 233 GLY A CA 1
ATOM 1789 C C . GLY A 1 233 ? 17.267 31.898 40.146 1.00 16.50 233 GLY A C 1
ATOM 1790 O O . GLY A 1 233 ? 17.489 33.112 40.147 1.00 14.86 233 GLY A O 1
ATOM 1791 N N . ILE A 1 234 ? 18.189 31.012 39.780 1.00 14.62 234 ILE A N 1
ATOM 1792 C CA . ILE A 1 234 ? 19.537 31.447 39.405 1.00 14.90 234 ILE A CA 1
ATOM 1793 C C . ILE A 1 234 ? 19.598 31.586 37.887 1.00 16.36 234 ILE A C 1
ATOM 1794 O O . ILE A 1 234 ? 18.990 30.773 37.182 1.00 13.87 234 ILE A O 1
ATOM 1799 N N . MET A 1 235 ? 20.291 32.621 37.392 1.00 14.06 235 MET A N 1
ATOM 1800 C CA . MET A 1 235 ? 20.450 32.823 35.958 1.00 14.87 235 MET A CA 1
ATOM 1801 C C . MET A 1 235 ? 21.533 31.902 35.415 1.00 19.14 235 MET A C 1
ATOM 1802 O O . MET A 1 235 ? 22.632 31.787 36.009 1.00 17.93 235 MET A O 1
ATOM 1807 N N . LEU A 1 236 ? 21.232 31.223 34.303 1.00 14.66 236 LEU A N 1
ATOM 1808 C CA . LEU A 1 236 ? 22.234 30.337 33.702 1.00 14.71 236 LEU A CA 1
ATOM 1809 C C . LEU A 1 236 ? 22.889 31.172 32.607 1.00 15.28 236 LEU A C 1
ATOM 1810 O O . LEU A 1 236 ? 22.223 31.628 31.650 1.00 15.29 236 LEU A O 1
ATOM 1815 N N . ILE A 1 237 ? 24.176 31.434 32.761 1.00 13.64 237 ILE A N 1
ATOM 1816 C CA . ILE A 1 237 ? 24.865 32.209 31.743 1.00 12.90 237 ILE A CA 1
ATOM 1817 C C . ILE A 1 237 ? 25.736 31.243 30.917 1.00 14.89 237 ILE A C 1
ATOM 1818 O O . ILE A 1 237 ? 26.600 30.548 31.457 1.00 15.27 237 ILE A O 1
ATOM 1823 N N . ALA A 1 238 ? 25.490 31.202 29.612 1.00 14.81 238 ALA A N 1
ATOM 1824 C CA . ALA A 1 238 ? 26.268 30.347 28.729 1.00 14.76 238 ALA A CA 1
ATOM 1825 C C . ALA A 1 238 ? 27.336 31.251 28.108 1.00 13.72 238 ALA A C 1
ATOM 1826 O O . ALA A 1 238 ? 27.009 32.153 27.331 1.00 13.95 238 ALA A O 1
ATOM 1828 N N . ASP A 1 239 ? 28.598 31.013 28.426 1.00 13.91 239 ASP A N 1
ATOM 1829 C CA . ASP A 1 239 ? 29.647 31.831 27.825 1.00 12.97 239 ASP A CA 1
ATOM 1830 C C . ASP A 1 239 ? 30.037 31.150 26.507 1.00 15.02 239 ASP A C 1
ATOM 1831 O O . ASP A 1 239 ? 30.766 30.125 26.496 1.00 12.64 239 ASP A O 1
ATOM 1836 N N . GLU A 1 240 ? 29.528 31.708 25.410 1.00 12.55 240 GLU A N 1
ATOM 1837 C CA . GLU A 1 240 ? 29.812 31.183 24.059 1.00 14.22 240 GLU A CA 1
ATOM 1838 C C . GLU A 1 240 ? 30.758 32.078 23.259 1.00 12.12 240 GLU A C 1
ATOM 1839 O O . GLU A 1 240 ? 30.729 32.125 22.017 1.00 15.00 240 GLU A O 1
ATOM 1845 N N . VAL A 1 241 ? 31.606 32.800 23.975 1.00 12.87 241 VAL A N 1
ATOM 1846 C CA . VAL A 1 241 ? 32.573 33.665 23.316 1.00 11.12 241 VAL A CA 1
ATOM 1847 C C . VAL A 1 241 ? 33.424 32.831 22.338 1.00 12.21 241 VAL A C 1
ATOM 1848 O O . VAL A 1 241 ? 33.697 33.271 21.221 1.00 10.80 241 VAL A O 1
ATOM 1852 N N . GLN A 1 242 ? 33.817 31.636 22.763 1.00 12.94 242 GLN A N 1
ATOM 1853 C CA . GLN A 1 242 ? 34.660 30.785 21.933 1.00 16.34 242 GLN A CA 1
ATOM 1854 C C . GLN A 1 242 ? 33.901 29.629 21.259 1.00 13.79 242 GLN A C 1
ATOM 1855 O O . GLN A 1 242 ? 34.209 29.257 20.135 1.00 15.65 242 GLN A O 1
ATOM 1861 N N . SER A 1 243 ? 32.911 29.066 21.944 1.00 16.17 243 SER A N 1
ATOM 1862 C CA . SER A 1 243 ? 32.152 27.943 21.367 1.00 17.18 243 SER A CA 1
ATOM 1863 C C . SER A 1 243 ? 31.133 28.451 20.343 1.00 18.21 243 SER A C 1
ATOM 1864 O O . SER A 1 243 ? 30.678 27.716 19.468 1.00 19.62 243 SER A O 1
ATOM 1867 N N . GLY A 1 244 ? 30.771 29.720 20.460 1.00 14.27 244 GLY A N 1
ATOM 1868 C CA . GLY A 1 244 ? 29.772 30.286 19.574 1.00 17.45 244 GLY A CA 1
ATOM 1869 C C . GLY A 1 244 ? 30.200 30.668 18.161 1.00 19.27 244 GLY A C 1
ATOM 1870 O O . GLY A 1 244 ? 31.301 30.368 17.714 1.00 21.48 244 GLY A O 1
ATOM 1871 N N . ALA A 1 245 ? 29.299 31.352 17.464 1.00 18.94 245 ALA A N 1
ATOM 1872 C CA . ALA A 1 245 ? 29.548 31.770 16.090 1.00 19.98 245 ALA A CA 1
ATOM 1873 C C . ALA A 1 245 ? 29.908 30.569 15.210 1.00 19.92 245 ALA A C 1
ATOM 1874 O O . ALA A 1 245 ? 30.852 30.620 14.420 1.00 17.54 245 ALA A O 1
ATOM 1876 N N . GLY A 1 246 ? 29.130 29.496 15.386 1.00 18.83 246 GLY A N 1
ATOM 1877 C CA . GLY A 1 246 ? 29.246 28.288 14.571 1.00 19.96 246 GLY A CA 1
ATOM 1878 C C . GLY A 1 246 ? 30.344 27.244 14.723 1.00 19.72 246 GLY A C 1
ATOM 1879 O O . GLY A 1 246 ? 30.344 26.258 13.973 1.00 18.57 246 GLY A O 1
ATOM 1880 N N . ARG A 1 247 ? 31.251 27.415 15.683 1.00 17.79 247 ARG A N 1
ATOM 1881 C CA . ARG A 1 247 ? 32.351 26.471 15.853 1.00 16.55 247 ARG A CA 1
ATOM 1882 C C . ARG A 1 247 ? 31.919 25.016 16.104 1.00 18.34 247 ARG A C 1
ATOM 1883 O O . ARG A 1 247 ? 32.590 24.080 15.674 1.00 18.50 247 ARG A O 1
ATOM 1891 N N . THR A 1 248 ? 30.810 24.814 16.804 1.00 18.49 248 THR A N 1
ATOM 1892 C CA . THR A 1 248 ? 30.404 23.439 17.104 1.00 17.19 248 THR A CA 1
ATOM 1893 C C . THR A 1 248 ? 29.411 22.834 16.120 1.00 19.01 248 THR A C 1
ATOM 1894 O O . THR A 1 248 ? 28.879 21.762 16.393 1.00 20.74 248 THR A O 1
ATOM 1898 N N . GLY A 1 249 ? 29.164 23.469 14.979 1.00 18.80 249 GLY A N 1
ATOM 1899 C CA . GLY A 1 249 ? 28.200 22.867 14.066 1.00 20.94 249 GLY A CA 1
ATOM 1900 C C . GLY A 1 249 ? 26.806 23.481 14.138 1.00 22.91 249 GLY A C 1
ATOM 1901 O O . GLY A 1 249 ? 25.984 23.222 13.262 1.00 23.16 249 GLY A O 1
ATOM 1902 N N . THR A 1 250 ? 26.503 24.211 15.213 1.00 20.02 250 THR A N 1
ATOM 1903 C CA . THR A 1 250 ? 25.258 24.973 15.297 1.00 18.23 250 THR A CA 1
ATOM 1904 C C . THR A 1 250 ? 25.785 26.371 15.587 1.00 18.20 250 THR A C 1
ATOM 1905 O O . THR A 1 250 ? 26.946 26.504 16.028 1.00 16.11 250 THR A O 1
ATOM 1909 N N . LEU A 1 251 ? 24.990 27.419 15.354 1.00 16.45 251 LEU A N 1
ATOM 1910 C CA . LEU A 1 251 ? 25.533 28.757 15.601 1.00 18.45 251 LEU A CA 1
ATOM 1911 C C . LEU A 1 251 ? 26.001 28.845 17.051 1.00 17.36 251 LEU A C 1
ATOM 1912 O O . LEU A 1 251 ? 27.100 29.328 17.318 1.00 15.39 251 LEU A O 1
ATOM 1917 N N . PHE A 1 252 ? 25.162 28.359 17.969 1.00 14.36 252 PHE A N 1
ATOM 1918 C CA . PHE A 1 252 ? 25.492 28.324 19.384 1.00 15.58 252 PHE A CA 1
ATOM 1919 C C . PHE A 1 252 ? 25.409 26.899 19.884 1.00 17.63 252 PHE A C 1
ATOM 1920 O O . PHE A 1 252 ? 24.443 26.155 19.573 1.00 17.67 252 PHE A O 1
ATOM 1928 N N . ALA A 1 253 ? 26.426 26.508 20.655 1.00 15.70 253 ALA A N 1
ATOM 1929 C CA . ALA A 1 253 ? 26.496 25.152 21.180 1.00 15.76 253 ALA A CA 1
ATOM 1930 C C . ALA A 1 253 ? 25.280 24.839 22.068 1.00 16.65 253 ALA A C 1
ATOM 1931 O O . ALA A 1 253 ? 24.840 23.676 22.148 1.00 18.11 253 ALA A O 1
ATOM 1933 N N . MET A 1 254 ? 24.699 25.852 22.706 1.00 15.36 254 MET A N 1
ATOM 1934 C CA . MET A 1 254 ? 23.557 25.543 23.575 1.00 18.71 254 MET A CA 1
ATOM 1935 C C . MET A 1 254 ? 22.409 24.905 22.763 1.00 18.12 254 MET A C 1
ATOM 1936 O O . MET A 1 254 ? 21.567 24.180 23.315 1.00 19.39 254 MET A O 1
ATOM 1941 N N . GLU A 1 255 ? 22.395 25.155 21.458 1.00 17.82 255 GLU A N 1
ATOM 1942 C CA . GLU A 1 255 ? 21.355 24.554 20.597 1.00 19.98 255 GLU A CA 1
ATOM 1943 C C . GLU A 1 255 ? 21.405 23.036 20.641 1.00 23.33 255 GLU A C 1
ATOM 1944 O O . GLU A 1 255 ? 20.397 22.365 20.418 1.00 24.77 255 GLU A O 1
ATOM 1950 N N . GLN A 1 256 ? 22.589 22.492 20.895 1.00 24.19 256 GLN A N 1
ATOM 1951 C CA . GLN A 1 256 ? 22.759 21.045 20.933 1.00 24.55 256 GLN A CA 1
ATOM 1952 C C . GLN A 1 256 ? 22.525 20.457 22.326 1.00 26.73 256 GLN A C 1
ATOM 1953 O O . GLN A 1 256 ? 22.597 19.241 22.498 1.00 25.45 256 GLN A O 1
ATOM 1959 N N . MET A 1 257 ? 22.242 21.318 23.306 1.00 25.25 257 MET A N 1
ATOM 1960 C CA . MET A 1 257 ? 22.038 20.872 24.680 1.00 24.82 257 MET A CA 1
ATOM 1961 C C . MET A 1 257 ? 20.577 20.589 25.026 1.00 24.27 257 MET A C 1
ATOM 1962 O O . MET A 1 257 ? 20.279 19.953 26.036 1.00 24.02 257 MET A O 1
ATOM 1967 N N . GLY A 1 258 ? 19.646 21.055 24.211 1.00 24.70 258 GLY A N 1
ATOM 1968 C CA . GLY A 1 258 ? 18.259 20.757 24.541 1.00 23.60 258 GLY A CA 1
ATOM 1969 C C . GLY A 1 258 ? 17.619 21.681 25.577 1.00 26.36 258 GLY A C 1
ATOM 1970 O O . GLY A 1 258 ? 16.474 21.469 25.991 1.00 28.03 258 GLY A O 1
ATOM 1971 N N . VAL A 1 259 ? 18.354 22.691 26.022 1.00 23.74 259 VAL A N 1
ATOM 1972 C CA . VAL A 1 259 ? 17.817 23.675 26.970 1.00 23.26 259 VAL A CA 1
ATOM 1973 C C . VAL A 1 259 ? 18.421 25.030 26.607 1.00 19.32 259 VAL A C 1
ATOM 1974 O O . VAL A 1 259 ? 19.450 25.095 25.950 1.00 21.03 259 VAL A O 1
ATOM 1978 N N . ALA A 1 260 ? 17.768 26.103 27.024 1.00 18.22 260 ALA A N 1
ATOM 1979 C CA . ALA A 1 260 ? 18.230 27.459 26.737 1.00 19.21 260 ALA A CA 1
ATOM 1980 C C . ALA A 1 260 ? 18.748 28.159 27.996 1.00 20.26 260 ALA A C 1
ATOM 1981 O O . ALA A 1 260 ? 18.212 27.988 29.108 1.00 20.01 260 ALA A O 1
ATOM 1983 N N . PRO A 1 261 ? 19.796 28.972 27.832 1.00 17.95 261 PRO A N 1
ATOM 1984 C CA . PRO A 1 261 ? 20.331 29.686 28.990 1.00 14.55 261 PRO A CA 1
ATOM 1985 C C . PRO A 1 261 ? 19.487 30.939 29.172 1.00 16.30 261 PRO A C 1
ATOM 1986 O O . PRO A 1 261 ? 18.676 31.290 28.315 1.00 15.38 261 PRO A O 1
ATOM 1990 N N . ASP A 1 262 ? 19.684 31.641 30.271 1.00 14.60 262 ASP A N 1
ATOM 1991 C CA . ASP A 1 262 ? 18.981 32.902 30.442 1.00 15.52 262 ASP A CA 1
ATOM 1992 C C . ASP A 1 262 ? 19.755 34.006 29.719 1.00 14.30 262 ASP A C 1
ATOM 1993 O O . ASP A 1 262 ? 19.176 34.986 29.253 1.00 13.46 262 ASP A O 1
ATOM 1998 N N . LEU A 1 263 ? 21.076 33.846 29.643 1.00 11.18 263 LEU A N 1
ATOM 1999 C CA . LEU A 1 263 ? 21.950 34.861 29.029 1.00 11.19 263 LEU A CA 1
ATOM 2000 C C . LEU A 1 263 ? 23.051 34.146 28.269 1.00 13.27 263 LEU A C 1
ATOM 2001 O O . LEU A 1 263 ? 23.495 33.081 28.704 1.00 13.82 263 LEU A O 1
ATOM 2006 N N . THR A 1 264 ? 23.483 34.738 27.160 1.00 13.64 264 THR A N 1
ATOM 2007 C CA . THR A 1 264 ? 24.551 34.156 26.350 1.00 12.83 264 THR A CA 1
ATOM 2008 C C . THR A 1 264 ? 25.537 35.254 25.966 1.00 15.82 264 THR A C 1
ATOM 2009 O O . THR A 1 264 ? 25.122 36.319 25.537 1.00 13.13 264 THR A O 1
ATOM 2013 N N . THR A 1 265 ? 26.843 34.984 26.102 1.00 10.74 265 THR A N 1
ATOM 2014 C CA . THR A 1 265 ? 27.837 35.941 25.678 1.00 13.16 265 THR A CA 1
ATOM 2015 C C . THR A 1 265 ? 28.400 35.448 24.339 1.00 16.73 265 THR A C 1
ATOM 2016 O O . THR A 1 265 ? 28.498 34.228 24.093 1.00 16.15 265 THR A O 1
ATOM 2020 N N . PHE A 1 266 ? 28.763 36.390 23.466 1.00 14.19 266 PHE A N 1
ATOM 2021 C CA . PHE A 1 266 ? 29.359 36.014 22.182 1.00 13.00 266 PHE A CA 1
ATOM 2022 C C . PHE A 1 266 ? 30.405 37.074 21.828 1.00 15.70 266 PHE A C 1
ATOM 2023 O O . PHE A 1 266 ? 30.327 38.211 22.314 1.00 14.10 266 PHE A O 1
ATOM 2031 N N . ALA A 1 267 ? 31.373 36.704 20.990 1.00 13.37 267 ALA A N 1
ATOM 2032 C CA . ALA A 1 267 ? 32.435 37.632 20.612 1.00 13.60 267 ALA A CA 1
ATOM 2033 C C . ALA A 1 267 ? 33.240 36.876 19.565 1.00 16.07 267 ALA A C 1
ATOM 2034 O O . ALA A 1 267 ? 32.680 36.098 18.787 1.00 15.54 267 ALA A O 1
ATOM 2036 N N . LYS A 1 268 ? 34.552 37.063 19.583 1.00 13.47 268 LYS A N 1
ATOM 2037 C CA . LYS A 1 268 ? 35.422 36.378 18.637 1.00 13.56 268 LYS A CA 1
ATOM 2038 C C . LYS A 1 268 ? 34.938 36.252 17.179 1.00 12.89 268 LYS A C 1
ATOM 2039 O O . LYS A 1 268 ? 34.897 37.249 16.440 1.00 15.47 268 LYS A O 1
ATOM 2045 N N . SER A 1 269 ? 34.572 35.037 16.749 1.00 10.61 269 SER A N 1
ATOM 2046 C CA . SER A 1 269 ? 34.174 34.823 15.359 1.00 14.44 269 SER A CA 1
ATOM 2047 C C . SER A 1 269 ? 32.896 35.537 14.949 1.00 15.15 269 SER A C 1
ATOM 2048 O O . SER A 1 269 ? 32.591 35.615 13.759 1.00 14.67 269 SER A O 1
ATOM 2051 N N . ILE A 1 270 ? 32.148 36.067 15.912 1.00 13.54 270 ILE A N 1
ATOM 2052 C CA . ILE A 1 270 ? 30.888 36.744 15.520 1.00 14.64 270 ILE A CA 1
ATOM 2053 C C . ILE A 1 270 ? 31.145 37.851 14.463 1.00 14.86 270 ILE A C 1
ATOM 2054 O O . ILE A 1 270 ? 30.283 38.113 13.625 1.00 14.60 270 ILE A O 1
ATOM 2059 N N . ALA A 1 271 ? 32.320 38.497 14.488 1.00 13.12 271 ALA A N 1
ATOM 2060 C CA . ALA A 1 271 ? 32.592 39.579 13.542 1.00 12.31 271 ALA A CA 1
ATOM 2061 C C . ALA A 1 271 ? 33.778 39.314 12.563 1.00 13.07 271 ALA A C 1
ATOM 2062 O O . ALA A 1 271 ? 34.265 40.219 11.885 1.00 15.10 271 ALA A O 1
ATOM 2064 N N . GLY A 1 272 ? 34.224 38.064 12.500 1.00 13.38 272 GLY A N 1
ATOM 2065 C CA . GLY A 1 272 ? 35.240 37.693 11.536 1.00 12.16 272 GLY A CA 1
ATOM 2066 C C . GLY A 1 272 ? 36.556 38.462 11.529 1.00 13.67 272 GLY A C 1
ATOM 2067 O O . GLY A 1 272 ? 37.140 38.615 10.456 1.00 13.52 272 GLY A O 1
ATOM 2068 N N . GLY A 1 273 ? 37.003 38.942 12.697 1.00 11.09 273 GLY A N 1
ATOM 2069 C CA . GLY A 1 273 ? 38.277 39.642 12.758 1.00 11.29 273 GLY A CA 1
ATOM 2070 C C . GLY A 1 273 ? 38.144 41.124 13.057 1.00 13.35 273 GLY A C 1
ATOM 2071 O O . GLY A 1 273 ? 39.047 41.870 12.777 1.00 12.57 273 GLY A O 1
ATOM 2072 N N . PHE A 1 274 ? 36.993 41.551 13.607 1.00 12.43 274 PHE A N 1
ATOM 2073 C CA . PHE A 1 274 ? 36.771 42.965 13.979 1.00 13.12 274 PHE A CA 1
ATOM 2074 C C . PHE A 1 274 ? 36.267 42.947 15.425 1.00 12.66 274 PHE A C 1
ATOM 2075 O O . PHE A 1 274 ? 35.551 42.035 15.814 1.00 15.27 274 PHE A O 1
ATOM 2083 N N . PRO A 1 275 ? 36.651 43.957 16.236 1.00 12.75 275 PRO A N 1
ATOM 2084 C CA . PRO A 1 275 ? 36.264 43.998 17.643 1.00 10.65 275 PRO A CA 1
ATOM 2085 C C . PRO A 1 275 ? 34.822 44.268 17.990 1.00 13.97 275 PRO A C 1
ATOM 2086 O O . PRO A 1 275 ? 34.383 45.409 17.984 1.00 12.61 275 PRO A O 1
ATOM 2090 N N . LEU A 1 276 ? 34.131 43.200 18.351 1.00 14.72 276 LEU A N 1
ATOM 2091 C CA . LEU A 1 276 ? 32.729 43.283 18.729 1.00 15.81 276 LEU A CA 1
ATOM 2092 C C . LEU A 1 276 ? 32.407 42.157 19.699 1.00 14.44 276 LEU A C 1
ATOM 2093 O O . LEU A 1 276 ? 32.974 41.062 19.576 1.00 13.22 276 LEU A O 1
ATOM 2098 N N . ALA A 1 277 ? 31.527 42.411 20.676 1.00 13.43 277 ALA A N 1
ATOM 2099 C CA . ALA A 1 277 ? 31.063 41.318 21.581 1.00 13.45 277 ALA A CA 1
ATOM 2100 C C . ALA A 1 277 ? 29.630 41.645 21.982 1.00 11.15 277 ALA A C 1
ATOM 2101 O O . ALA A 1 277 ? 29.144 42.726 21.679 1.00 11.15 277 ALA A O 1
ATOM 2103 N N . 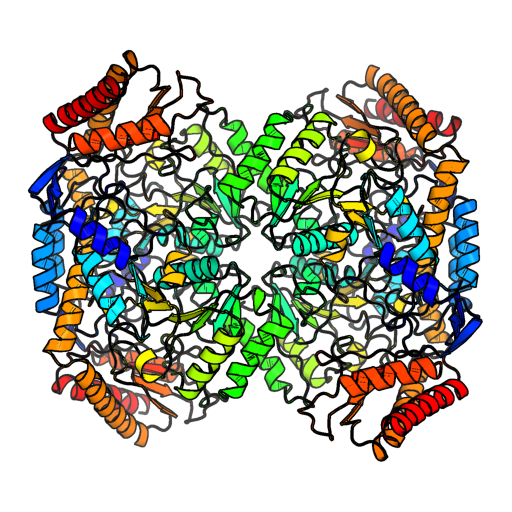GLY A 1 278 ? 28.961 40.726 22.683 1.00 13.41 278 GLY A N 1
ATOM 2104 C CA . GLY A 1 278 ? 27.606 41.051 23.121 1.00 12.79 278 GLY A CA 1
ATOM 2105 C C . GLY A 1 278 ? 27.016 40.052 24.091 1.00 13.24 278 GLY A C 1
ATOM 2106 O O . GLY A 1 278 ? 27.602 39.004 24.383 1.00 11.96 278 GLY A O 1
ATOM 2107 N N . VAL A 1 279 ? 25.807 40.373 24.564 1.00 13.57 279 VAL A N 1
ATOM 2108 C CA . VAL A 1 279 ? 25.096 39.519 25.495 1.00 12.90 279 VAL A CA 1
ATOM 2109 C C . VAL A 1 279 ? 23.644 39.511 25.024 1.00 14.15 279 VAL A C 1
ATOM 2110 O O . VAL A 1 279 ? 23.053 40.564 24.833 1.00 11.75 279 VAL A O 1
ATOM 2114 N N . THR A 1 280 ? 23.077 38.332 24.876 1.00 13.35 280 THR A N 1
ATOM 2115 C CA . THR A 1 280 ? 21.677 38.239 24.441 1.00 13.95 280 THR A CA 1
ATOM 2116 C C . THR A 1 280 ? 21.006 37.404 25.508 1.00 13.84 280 THR A C 1
ATOM 2117 O O . THR A 1 280 ? 21.551 36.367 25.923 1.00 13.86 280 THR A O 1
ATOM 2121 N N . GLY A 1 281 ? 19.798 37.808 25.916 1.00 15.46 281 GLY A N 1
ATOM 2122 C CA . GLY A 1 281 ? 19.125 37.022 26.929 1.00 15.04 281 GLY A CA 1
ATOM 2123 C C . GLY A 1 281 ? 17.634 37.284 27.058 1.00 16.50 281 GLY A C 1
ATOM 2124 O O . GLY A 1 281 ? 17.100 38.174 26.392 1.00 15.89 281 GLY A O 1
ATOM 2125 N N . ARG A 1 282 ? 17.001 36.496 27.920 1.00 14.57 282 ARG A N 1
ATOM 2126 C CA . ARG A 1 282 ? 15.564 36.601 28.222 1.00 17.53 282 ARG A CA 1
ATOM 2127 C C . ARG A 1 282 ? 15.277 38.085 28.414 1.00 16.91 282 ARG A C 1
ATOM 2128 O O . ARG A 1 282 ? 15.891 38.749 29.241 1.00 19.26 282 ARG A O 1
ATOM 2136 N N . ALA A 1 283 ? 14.327 38.613 27.662 1.00 16.86 283 ALA A N 1
ATOM 2137 C CA . ALA A 1 283 ? 14.067 40.045 27.707 1.00 15.97 283 ALA A CA 1
ATOM 2138 C C . ALA A 1 283 ? 13.891 40.653 29.096 1.00 18.08 283 ALA A C 1
ATOM 2139 O O . ALA A 1 283 ? 14.431 41.726 29.388 1.00 17.60 283 ALA A O 1
ATOM 2141 N N . GLU A 1 284 ? 13.110 39.993 29.947 1.00 17.47 284 GLU A N 1
ATOM 2142 C CA . GLU A 1 284 ? 12.846 40.550 31.281 1.00 19.73 284 GLU A CA 1
ATOM 2143 C C . GLU A 1 284 ? 14.090 40.604 32.168 1.00 20.74 284 GLU A C 1
ATOM 2144 O O . GLU A 1 284 ? 14.194 41.424 33.075 1.00 19.42 284 GLU A O 1
ATOM 2150 N N . VAL A 1 285 ? 15.007 39.699 31.919 1.00 14.66 285 VAL A N 1
ATOM 2151 C CA . VAL A 1 285 ? 16.265 39.667 32.685 1.00 16.19 285 VAL A CA 1
ATOM 2152 C C . VAL A 1 285 ? 17.157 40.807 32.189 1.00 16.54 285 VAL A C 1
ATOM 2153 O O . VAL A 1 285 ? 17.702 41.592 32.991 1.00 16.39 285 VAL A O 1
ATOM 2157 N N . MET A 1 286 ? 17.266 40.929 30.865 1.00 15.14 286 MET A N 1
ATOM 2158 C CA . MET A 1 286 ? 18.061 41.978 30.256 1.00 14.47 286 MET A CA 1
ATOM 2159 C C . MET A 1 286 ? 17.576 43.347 30.696 1.00 17.51 286 MET A C 1
ATOM 2160 O O . MET A 1 286 ? 18.392 44.240 30.943 1.00 17.81 286 MET A O 1
ATOM 2165 N N . ASP A 1 287 ? 16.250 43.519 30.783 1.00 16.40 287 ASP A N 1
ATOM 2166 C CA . ASP A 1 287 ? 15.677 44.813 31.184 1.00 16.93 287 ASP A CA 1
ATOM 2167 C C . ASP A 1 287 ? 15.760 45.194 32.676 1.00 16.32 287 ASP A C 1
ATOM 2168 O O . ASP A 1 287 ? 15.358 46.299 33.059 1.00 18.28 287 ASP A O 1
ATOM 2173 N N . ALA A 1 288 ? 16.289 44.307 33.512 1.00 17.69 288 ALA A N 1
ATOM 2174 C CA . ALA A 1 288 ? 16.394 44.584 34.958 1.00 17.10 288 ALA A CA 1
ATOM 2175 C C . ALA A 1 288 ? 17.296 45.763 35.294 1.00 19.72 288 ALA A C 1
ATOM 2176 O O . ALA A 1 288 ? 17.118 46.412 36.325 1.00 17.33 288 ALA A O 1
ATOM 2178 N N . VAL A 1 289 ? 18.305 46.002 34.467 1.00 16.96 289 VAL A N 1
ATOM 2179 C CA . VAL A 1 289 ? 19.216 47.115 34.732 1.00 17.38 289 VAL A CA 1
ATOM 2180 C C . VAL A 1 289 ? 18.546 48.434 34.309 1.00 20.53 289 VAL A C 1
ATOM 2181 O O . VAL A 1 289 ? 17.999 48.517 33.196 1.00 18.24 289 VAL A O 1
ATOM 2185 N N . ALA A 1 290 ? 18.603 49.451 35.171 1.00 20.59 290 ALA A N 1
ATOM 2186 C CA . ALA A 1 290 ? 18.002 50.771 34.853 1.00 21.28 290 ALA A CA 1
ATOM 2187 C C . ALA A 1 290 ? 18.807 51.553 33.831 1.00 20.49 290 ALA A C 1
ATOM 2188 O O . ALA A 1 290 ? 20.021 51.337 33.693 1.00 20.17 290 ALA A O 1
ATOM 2190 N N . PRO A 1 291 ? 18.150 52.479 33.091 1.00 21.31 291 PRO A N 1
ATOM 2191 C CA . PRO A 1 291 ? 18.815 53.298 32.068 1.00 20.11 291 PRO A CA 1
ATOM 2192 C C . PRO A 1 291 ? 20.068 53.929 32.635 1.00 19.46 291 PRO A C 1
ATOM 2193 O O . PRO A 1 291 ? 20.047 54.414 33.758 1.00 16.77 291 PRO A O 1
ATOM 2197 N N . GLY A 1 292 ? 21.155 53.870 31.859 1.00 18.94 292 GLY A N 1
ATOM 2198 C CA . GLY A 1 292 ? 22.452 54.412 32.262 1.00 17.81 292 GLY A CA 1
ATOM 2199 C C . GLY A 1 292 ? 23.341 53.327 32.850 1.00 18.86 292 GLY A C 1
ATOM 2200 O O . GLY A 1 292 ? 24.555 53.505 33.051 1.00 19.62 292 GLY A O 1
ATOM 2201 N N . GLY A 1 293 ? 22.730 52.194 33.159 1.00 15.82 293 GLY A N 1
ATOM 2202 C CA . GLY A 1 293 ? 23.470 51.116 33.764 1.00 15.58 293 GLY A CA 1
ATOM 2203 C C . GLY A 1 293 ? 24.278 50.260 32.805 1.00 18.52 293 GLY A C 1
ATOM 2204 O O . GLY A 1 293 ? 25.066 49.427 33.259 1.00 18.21 293 GLY A O 1
ATOM 2205 N N . LEU A 1 294 ? 24.073 50.419 31.495 1.00 13.47 294 LEU A N 1
ATOM 2206 C CA . LEU A 1 294 ? 24.816 49.605 30.550 1.00 17.38 294 LEU A CA 1
ATOM 2207 C C . LEU A 1 294 ? 25.401 50.527 29.497 1.00 19.31 294 LEU A C 1
ATOM 2208 O O . LEU A 1 294 ? 24.798 51.546 29.149 1.00 16.86 294 LEU A O 1
ATOM 2213 N N . GLY A 1 295 ? 26.585 50.184 28.995 1.00 18.37 295 GLY A N 1
ATOM 2214 C CA . GLY A 1 295 ? 27.163 51.037 27.978 1.00 21.16 295 GLY A CA 1
ATOM 2215 C C . GLY A 1 295 ? 28.621 50.734 27.688 1.00 19.70 295 GLY A C 1
ATOM 2216 O O . GLY A 1 295 ? 29.064 49.637 27.923 1.00 22.22 295 GLY A O 1
ATOM 2217 N N . GLY A 1 296 ? 29.350 51.728 27.203 1.00 19.16 296 GLY A N 1
ATOM 2218 C CA . GLY A 1 296 ? 30.740 51.526 26.865 1.00 17.70 296 GLY A CA 1
ATOM 2219 C C . GLY A 1 296 ? 30.986 52.421 25.670 1.00 18.50 296 GLY A C 1
ATOM 2220 O O . GLY A 1 296 ? 30.146 52.523 24.763 1.00 15.69 296 GLY A O 1
ATOM 2221 N N . THR A 1 297 ? 32.132 53.086 25.658 1.00 15.81 297 THR A N 1
ATOM 2222 C CA . THR A 1 297 ? 32.441 53.990 24.573 1.00 13.94 297 THR A CA 1
ATOM 2223 C C . THR A 1 297 ? 32.392 53.363 23.177 1.00 16.63 297 THR A C 1
ATOM 2224 O O . THR A 1 297 ? 31.632 53.808 22.306 1.00 13.63 297 THR A O 1
ATOM 2228 N N . TYR A 1 298 ? 33.192 52.321 22.956 1.00 13.44 298 TYR A N 1
ATOM 2229 C CA . TYR A 1 298 ? 33.257 51.693 21.636 1.00 14.02 298 TYR A CA 1
ATOM 2230 C C . TYR A 1 298 ? 32.146 50.658 21.302 1.00 12.70 298 TYR A C 1
ATOM 2231 O O . TYR A 1 298 ? 32.021 50.250 20.146 1.00 12.90 298 TYR A O 1
ATOM 2240 N N . ALA A 1 299 ? 31.442 50.212 22.330 1.00 11.61 299 ALA A N 1
ATOM 2241 C CA . ALA A 1 299 ? 30.407 49.168 22.280 1.00 11.07 299 ALA A CA 1
ATOM 2242 C C . ALA A 1 299 ? 29.686 49.113 20.950 1.00 12.66 299 ALA A C 1
ATOM 2243 O O . ALA A 1 299 ? 29.197 50.142 20.477 1.00 13.53 299 ALA A O 1
ATOM 2245 N N . GLY A 1 300 ? 29.648 47.923 20.342 1.00 12.09 300 GLY A N 1
ATOM 2246 C CA . GLY A 1 300 ? 28.973 47.777 19.056 1.00 12.29 300 GLY A CA 1
ATOM 2247 C C . GLY A 1 300 ? 29.506 48.756 18.013 1.00 16.09 300 GLY A C 1
ATOM 2248 O O . GLY A 1 300 ? 28.760 49.478 17.343 1.00 14.39 300 GLY A O 1
ATOM 2249 N N . ASN A 1 301 ? 30.828 48.807 17.885 1.00 13.87 301 ASN A N 1
ATOM 2250 C CA . ASN A 1 301 ? 31.445 49.690 16.897 1.00 12.28 301 ASN A CA 1
ATOM 2251 C C . ASN A 1 301 ? 30.768 49.461 15.512 1.00 11.83 301 ASN A C 1
ATOM 2252 O O . ASN A 1 301 ? 30.629 48.314 15.049 1.00 12.08 301 ASN A O 1
ATOM 2257 N N . PRO A 1 302 ? 30.364 50.535 14.832 1.00 13.19 302 PRO A N 1
ATOM 2258 C CA . PRO A 1 302 ? 29.698 50.424 13.514 1.00 16.42 302 PRO A CA 1
ATOM 2259 C C . PRO A 1 302 ? 30.398 49.500 12.501 1.00 16.47 302 PRO A C 1
ATOM 2260 O O . PRO A 1 302 ? 29.775 48.661 11.850 1.00 15.36 302 PRO A O 1
ATOM 2264 N N . ILE A 1 303 ? 31.698 49.684 12.325 1.00 13.10 303 ILE A N 1
ATOM 2265 C CA . ILE A 1 303 ? 32.410 48.847 11.365 1.00 13.94 303 ILE A CA 1
ATOM 2266 C C . ILE A 1 303 ? 32.331 47.360 11.776 1.00 15.21 303 ILE A C 1
ATOM 2267 O O . ILE A 1 303 ? 32.096 46.482 10.946 1.00 14.94 303 ILE A O 1
ATOM 2272 N N . ALA A 1 304 ? 32.544 47.065 13.059 1.00 13.15 304 ALA A N 1
ATOM 2273 C CA . ALA A 1 304 ? 32.492 45.678 13.513 1.00 11.89 304 ALA A CA 1
ATOM 2274 C C . ALA A 1 304 ? 31.066 45.106 13.369 1.00 14.69 304 ALA A C 1
ATOM 2275 O O . ALA A 1 304 ? 30.887 43.926 13.094 1.00 13.68 304 ALA A O 1
ATOM 2277 N N . CYS A 1 305 ? 30.055 45.941 13.583 1.00 13.34 305 CYS A N 1
ATOM 2278 C CA . CYS A 1 305 ? 28.661 45.491 13.419 1.00 12.85 305 CYS A CA 1
ATOM 2279 C C . CYS A 1 305 ? 28.402 45.088 11.960 1.00 12.38 305 CYS A C 1
ATOM 2280 O O . CYS A 1 305 ? 27.836 44.021 11.708 1.00 16.65 305 CYS A O 1
ATOM 2283 N N . VAL A 1 306 ? 28.774 45.934 11.000 1.00 15.18 306 VAL A N 1
ATOM 2284 C CA . VAL A 1 306 ? 28.502 45.555 9.608 1.00 14.78 306 VAL A CA 1
ATOM 2285 C C . VAL A 1 306 ? 29.298 44.298 9.271 1.00 15.32 306 VAL A C 1
ATOM 2286 O O . VAL A 1 306 ? 28.843 43.472 8.505 1.00 12.21 306 VAL A O 1
ATOM 2290 N N . ALA A 1 307 ? 30.476 44.142 9.874 1.00 14.47 307 ALA A N 1
ATOM 2291 C CA . ALA A 1 307 ? 31.264 42.931 9.645 1.00 13.85 307 ALA A CA 1
ATOM 2292 C C . ALA A 1 307 ? 30.495 41.700 10.180 1.00 13.34 307 ALA A C 1
ATOM 2293 O O . ALA A 1 307 ? 30.435 40.655 9.502 1.00 15.57 307 ALA A O 1
ATOM 2295 N N . ALA A 1 308 ? 29.941 41.805 11.387 1.00 12.42 308 ALA A N 1
ATOM 2296 C CA . ALA A 1 308 ? 29.169 40.694 11.982 1.00 13.93 308 ALA A CA 1
ATOM 2297 C C . ALA A 1 308 ? 27.940 40.340 11.133 1.00 16.57 308 ALA A C 1
ATOM 2298 O O . ALA A 1 308 ? 27.614 39.147 10.949 1.00 15.38 308 ALA A O 1
ATOM 2300 N N . LEU A 1 309 ? 27.237 41.372 10.653 1.00 14.29 309 LEU A N 1
ATOM 2301 C CA . LEU A 1 309 ? 26.037 41.114 9.837 1.00 17.50 309 LEU A CA 1
ATOM 2302 C C . LEU A 1 309 ? 26.440 40.307 8.594 1.00 17.56 309 LEU A C 1
ATOM 2303 O O . LEU A 1 309 ? 25.740 39.358 8.194 1.00 16.06 309 LEU A O 1
ATOM 2308 N N . GLU A 1 310 ? 27.593 40.647 8.018 1.00 14.52 310 GLU A N 1
ATOM 2309 C CA . GLU A 1 310 ? 28.070 39.953 6.818 1.00 17.12 310 GLU A CA 1
ATOM 2310 C C . GLU A 1 310 ? 28.527 38.507 7.176 1.00 18.19 310 GLU A C 1
ATOM 2311 O O . GLU A 1 310 ? 28.232 37.530 6.449 1.00 15.28 310 GLU A O 1
ATOM 2317 N N . VAL A 1 311 ? 29.186 38.355 8.331 1.00 14.77 311 VAL A N 1
ATOM 2318 C CA . VAL A 1 311 ? 29.591 37.014 8.789 1.00 14.66 311 VAL A CA 1
ATOM 2319 C C . VAL A 1 311 ? 28.349 36.119 8.871 1.00 18.85 311 VAL A C 1
ATOM 2320 O O . VAL A 1 311 ? 28.344 34.969 8.419 1.00 14.08 311 VAL A O 1
ATOM 2324 N N . LEU A 1 312 ? 27.265 36.663 9.425 1.00 17.97 312 LEU A N 1
ATOM 2325 C CA . LEU A 1 312 ? 26.042 35.868 9.557 1.00 18.76 312 LEU A CA 1
ATOM 2326 C C . LEU A 1 312 ? 25.461 35.493 8.195 1.00 17.90 312 LEU A C 1
ATOM 2327 O O . LEU A 1 312 ? 24.984 34.366 8.026 1.00 17.87 312 LEU A O 1
ATOM 2332 N N . LYS A 1 313 ? 25.484 36.418 7.236 1.00 18.08 313 LYS A N 1
ATOM 2333 C CA . LYS A 1 313 ? 25.007 36.090 5.884 1.00 19.69 313 LYS A CA 1
ATOM 2334 C C . LYS A 1 313 ? 25.935 35.037 5.251 1.00 20.99 313 LYS A C 1
ATOM 2335 O O . LYS A 1 313 ? 25.461 34.114 4.579 1.00 20.08 313 LYS A O 1
ATOM 2341 N N . VAL A 1 314 ? 27.257 35.171 5.449 1.00 20.01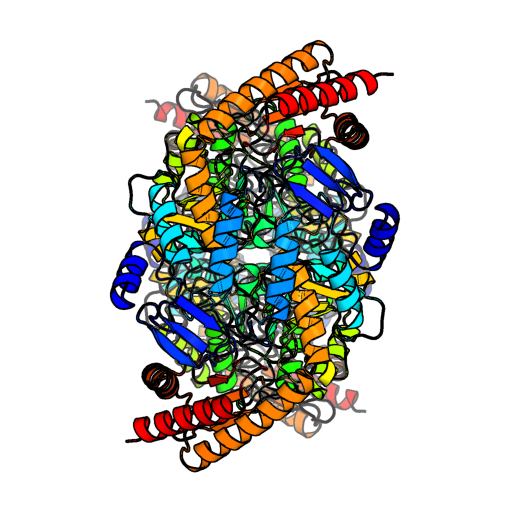 314 VAL A N 1
ATOM 2342 C CA . VAL A 1 314 ? 28.213 34.196 4.881 1.00 16.06 314 VAL A CA 1
ATOM 2343 C C . VAL A 1 314 ? 27.949 32.790 5.418 1.00 15.74 314 VAL A C 1
ATOM 2344 O O . VAL A 1 314 ? 27.996 31.793 4.668 1.00 18.12 314 VAL A O 1
ATOM 2348 N N . PHE A 1 315 ? 27.685 32.676 6.714 1.00 17.54 315 PHE A N 1
ATOM 2349 C CA . PHE A 1 315 ? 27.410 31.353 7.274 1.00 18.01 315 PHE A CA 1
ATOM 2350 C C . PHE A 1 315 ? 26.238 30.676 6.520 1.00 22.06 315 PHE A C 1
ATOM 2351 O O . PHE A 1 315 ? 26.237 29.467 6.234 1.00 24.83 315 PHE A O 1
ATOM 2359 N N . GLU A 1 316 ? 25.219 31.466 6.255 1.00 23.11 316 GLU A N 1
ATOM 2360 C CA . GLU A 1 316 ? 24.027 30.979 5.589 1.00 25.38 316 GLU A CA 1
ATOM 2361 C C . GLU A 1 316 ? 24.328 30.694 4.112 1.00 26.19 316 GLU A C 1
ATOM 2362 O O . GLU A 1 316 ? 24.026 29.602 3.598 1.00 28.17 316 GLU A O 1
ATOM 2368 N N . GLN A 1 317 ? 24.951 31.655 3.436 1.00 23.80 317 GLN A N 1
ATOM 2369 C CA . GLN A 1 317 ? 25.243 31.500 2.011 1.00 27.26 317 GLN A CA 1
ATOM 2370 C C . GLN A 1 317 ? 26.248 30.410 1.680 1.00 28.51 317 GLN A C 1
ATOM 2371 O O . GLN A 1 317 ? 26.109 29.738 0.659 1.00 27.14 317 GLN A O 1
ATOM 2377 N N . GLU A 1 318 ? 27.253 30.230 2.536 1.00 24.22 318 GLU A N 1
ATOM 2378 C CA . GLU A 1 318 ? 28.274 29.226 2.290 1.00 20.52 318 GLU A CA 1
ATOM 2379 C C . GLU A 1 318 ? 28.075 27.925 3.061 1.00 21.42 318 GLU A C 1
ATOM 2380 O O . GLU A 1 318 ? 28.964 27.073 3.102 1.00 20.87 318 GLU A O 1
ATOM 2386 N N . ASN A 1 319 ? 26.905 27.762 3.667 1.00 20.04 319 ASN A N 1
ATOM 2387 C CA . ASN A 1 319 ? 26.629 26.538 4.377 1.00 20.95 319 ASN A CA 1
ATOM 2388 C C . ASN A 1 319 ? 27.759 26.228 5.393 1.00 21.79 319 ASN A C 1
ATOM 2389 O O . ASN A 1 319 ? 28.170 25.086 5.530 1.00 21.19 319 ASN A O 1
ATOM 2394 N N . LEU A 1 320 ? 28.246 27.229 6.118 1.00 18.77 320 LEU A N 1
ATOM 2395 C CA . LEU A 1 320 ? 29.349 26.973 7.049 1.00 21.63 320 LEU A CA 1
ATOM 2396 C C . LEU A 1 320 ? 29.053 26.058 8.250 1.00 19.75 320 LEU A C 1
ATOM 2397 O O . LEU A 1 320 ? 29.987 25.453 8.785 1.00 19.83 320 LEU A O 1
ATOM 2402 N N . LEU A 1 321 ? 27.794 25.934 8.690 1.00 18.36 321 LEU A N 1
ATOM 2403 C CA . LEU A 1 321 ? 27.530 25.050 9.831 1.00 19.00 321 LEU A CA 1
ATOM 2404 C C . LEU A 1 321 ? 27.722 23.605 9.387 1.00 20.44 321 LEU A C 1
ATOM 2405 O O . LEU A 1 321 ? 28.391 22.822 10.064 1.00 21.81 321 LEU A O 1
ATOM 2410 N N . GLN A 1 322 ? 27.174 23.262 8.219 1.00 20.84 322 GLN A N 1
ATOM 2411 C CA . GLN A 1 322 ? 27.329 21.908 7.707 1.00 22.97 322 GLN A CA 1
ATOM 2412 C C . GLN A 1 322 ? 28.840 21.661 7.483 1.00 23.08 322 GLN A C 1
ATOM 2413 O O . GLN A 1 322 ? 29.351 20.583 7.788 1.00 22.08 322 GLN A O 1
ATOM 2419 N N . LYS A 1 323 ? 29.541 22.668 6.961 1.00 22.09 323 LYS A N 1
ATOM 2420 C CA . LYS A 1 323 ? 30.980 22.526 6.716 1.00 23.72 323 LYS A CA 1
ATOM 2421 C C . LYS A 1 323 ? 31.742 22.321 8.010 1.00 24.00 323 LYS A C 1
ATOM 2422 O O . LYS A 1 323 ? 32.731 21.583 8.034 1.00 22.20 323 LYS A O 1
ATOM 2428 N N . ALA A 1 324 ? 31.305 22.980 9.089 1.00 21.71 324 ALA A N 1
ATOM 2429 C CA . ALA A 1 324 ? 31.992 22.782 10.356 1.00 20.61 324 ALA A CA 1
ATOM 2430 C C . ALA A 1 324 ? 31.877 21.329 10.750 1.00 22.05 324 ALA A C 1
ATOM 2431 O O . ALA A 1 324 ? 32.859 20.720 11.199 1.00 20.56 324 ALA A O 1
ATOM 2433 N N . ASN A 1 325 ? 30.671 20.770 10.620 1.00 19.63 325 ASN A N 1
ATOM 2434 C CA . ASN A 1 325 ? 30.484 19.384 10.984 1.00 21.87 325 ASN A CA 1
ATOM 2435 C C . ASN A 1 325 ? 31.310 18.448 10.121 1.00 21.69 325 ASN A C 1
ATOM 2436 O O . ASN A 1 325 ? 31.922 17.502 10.647 1.00 24.11 325 ASN A O 1
ATOM 2441 N N . ASP A 1 326 ? 31.322 18.701 8.806 1.00 21.61 326 ASP A N 1
ATOM 2442 C CA . ASP A 1 326 ? 32.077 17.864 7.870 1.00 23.24 326 ASP A CA 1
ATOM 2443 C C . ASP A 1 326 ? 33.575 17.979 8.179 1.00 23.50 326 ASP A C 1
ATOM 2444 O O . ASP A 1 326 ? 34.322 16.982 8.202 1.00 23.33 326 ASP A O 1
ATOM 2449 N N . LEU A 1 327 ? 34.016 19.211 8.407 1.00 21.01 327 LEU A N 1
ATOM 2450 C CA . LEU A 1 327 ? 35.430 19.445 8.694 1.00 19.90 327 LEU A CA 1
ATOM 2451 C C . LEU A 1 327 ? 35.825 18.710 9.967 1.00 20.83 327 LEU A C 1
ATOM 2452 O O . LEU A 1 327 ? 36.876 18.059 10.038 1.00 20.79 327 LEU A O 1
ATOM 2457 N N . GLY A 1 328 ? 34.963 18.781 10.973 1.00 21.32 328 GLY A N 1
ATOM 2458 C CA . GLY A 1 328 ? 35.271 18.101 12.223 1.00 21.89 328 GLY A CA 1
ATOM 2459 C C . GLY A 1 328 ? 35.417 16.600 12.050 1.00 22.27 328 GLY A C 1
ATOM 2460 O O . GLY A 1 328 ? 36.313 15.975 12.631 1.00 21.91 328 GLY A O 1
ATOM 2461 N N . GLN A 1 329 ? 34.527 16.006 11.263 1.00 23.23 329 GLN A N 1
ATOM 2462 C CA . GLN A 1 329 ? 34.592 14.558 11.049 1.00 26.66 329 GLN A CA 1
ATOM 2463 C C . GLN A 1 329 ? 35.903 14.200 10.338 1.00 25.79 329 GLN A C 1
ATOM 2464 O O . GLN A 1 329 ? 36.612 13.262 10.750 1.00 25.81 329 GLN A O 1
ATOM 2470 N N . LYS A 1 330 ? 36.239 14.949 9.287 1.00 23.98 330 LYS A N 1
ATOM 2471 C CA . LYS A 1 330 ? 37.493 14.711 8.543 1.00 22.77 330 LYS A CA 1
ATOM 2472 C C . LYS A 1 330 ? 38.706 14.889 9.455 1.00 24.75 330 LYS A C 1
ATOM 2473 O O . LYS A 1 330 ? 39.662 14.110 9.399 1.00 24.33 330 LYS A O 1
ATOM 2479 N N . LEU A 1 331 ? 38.693 15.913 10.303 1.00 22.06 331 LEU A N 1
ATOM 2480 C CA . LEU A 1 331 ? 39.830 16.109 11.196 1.00 20.70 331 LEU A CA 1
ATOM 2481 C C . LEU A 1 331 ? 39.965 14.975 12.199 1.00 21.59 331 LEU A C 1
ATOM 2482 O O . LEU A 1 331 ? 41.057 14.441 12.387 1.00 22.53 331 LEU A O 1
ATOM 2487 N N . LYS A 1 332 ? 38.860 14.585 12.831 1.00 22.57 332 LYS A N 1
ATOM 2488 C CA . LYS A 1 332 ? 38.940 13.523 13.830 1.00 22.72 332 LYS A CA 1
ATOM 2489 C C . LYS A 1 332 ? 39.366 12.199 13.197 1.00 25.28 332 LYS A C 1
ATOM 2490 O O . LYS A 1 332 ? 40.203 11.472 13.762 1.00 24.48 332 LYS A O 1
ATOM 2496 N N . ASP A 1 333 ? 38.823 11.890 12.021 1.00 24.40 333 ASP A N 1
ATOM 2497 C CA . ASP A 1 333 ? 39.204 10.652 11.340 1.00 25.67 333 ASP A CA 1
ATOM 2498 C C . ASP A 1 333 ? 40.717 10.634 11.113 1.00 25.43 333 ASP A C 1
ATOM 2499 O O . ASP A 1 333 ? 41.393 9.614 11.353 1.00 25.04 333 ASP A O 1
ATOM 2504 N N . GLY A 1 334 ? 41.245 11.764 10.638 1.00 22.32 334 GLY A N 1
ATOM 2505 C CA . GLY A 1 334 ? 42.664 11.874 10.382 1.00 20.78 334 GLY A CA 1
ATOM 2506 C C . GLY A 1 334 ? 43.495 11.771 11.651 1.00 25.42 334 GLY A C 1
ATOM 2507 O O . GLY A 1 334 ? 44.557 11.120 11.676 1.00 23.59 334 GLY A O 1
ATOM 2508 N N . LEU A 1 335 ? 43.017 12.418 12.715 1.00 22.00 335 LEU A N 1
ATOM 2509 C CA . LEU A 1 335 ? 43.719 12.406 13.980 1.00 23.05 335 LEU A CA 1
ATOM 2510 C C . LEU A 1 335 ? 43.690 11.003 14.579 1.00 21.59 335 LEU A C 1
ATOM 2511 O O . LEU A 1 335 ? 44.649 10.595 15.189 1.00 23.32 335 LEU A O 1
ATOM 2516 N N . LEU A 1 336 ? 42.583 10.285 14.416 1.00 21.17 336 LEU A N 1
ATOM 2517 C CA . LEU A 1 336 ? 42.476 8.913 14.926 1.00 25.26 336 LEU A CA 1
ATOM 2518 C C . LEU A 1 336 ? 43.472 8.015 14.196 1.00 24.56 336 LEU A C 1
ATOM 2519 O O . LEU A 1 336 ? 44.084 7.145 14.810 1.00 26.35 336 LEU A O 1
ATOM 2524 N N . ALA A 1 337 ? 43.655 8.244 12.894 1.00 25.37 337 ALA A N 1
ATOM 2525 C CA . ALA A 1 337 ? 44.612 7.458 12.095 1.00 27.27 337 ALA A CA 1
ATOM 2526 C C . ALA A 1 337 ? 46.001 7.658 12.661 1.00 29.13 337 ALA A C 1
ATOM 2527 O O . ALA A 1 337 ? 46.756 6.695 12.858 1.00 30.81 337 ALA A O 1
ATOM 2529 N N . ILE A 1 338 ? 46.345 8.916 12.917 1.00 25.83 338 ILE A N 1
ATOM 2530 C CA . ILE A 1 338 ? 47.644 9.232 13.481 1.00 26.97 338 ILE A CA 1
ATOM 2531 C C . ILE A 1 338 ? 47.789 8.571 14.850 1.00 26.35 338 ILE A C 1
ATOM 2532 O O . ILE A 1 338 ? 48.869 8.081 15.197 1.00 27.82 338 ILE A O 1
ATOM 2537 N N . ALA A 1 339 ? 46.708 8.563 15.631 1.00 25.75 339 ALA A N 1
ATOM 2538 C CA . ALA A 1 339 ? 46.759 7.968 16.966 1.00 27.25 339 ALA A CA 1
ATOM 2539 C C . ALA A 1 339 ? 47.032 6.449 16.944 1.00 31.05 339 ALA A C 1
ATOM 2540 O O . ALA A 1 339 ? 47.584 5.904 17.903 1.00 31.13 339 ALA A O 1
ATOM 2542 N N . GLU A 1 340 ? 46.625 5.767 15.875 1.00 31.37 340 GLU A N 1
ATOM 2543 C CA . GLU A 1 340 ? 46.868 4.330 15.774 1.00 36.01 340 GLU A CA 1
ATOM 2544 C C . GLU A 1 340 ? 48.367 4.065 15.900 1.00 34.48 340 GLU A C 1
ATOM 2545 O O . GLU A 1 340 ? 48.781 3.031 16.400 1.00 37.38 340 GLU A O 1
ATOM 2551 N N . LYS A 1 341 ? 49.174 5.024 15.468 1.00 33.33 341 LYS A N 1
ATOM 2552 C CA . LYS A 1 341 ? 50.625 4.893 15.503 1.00 34.40 341 LYS A CA 1
ATOM 2553 C C . LYS A 1 341 ? 51.295 5.629 16.673 1.00 34.13 341 LYS A C 1
ATOM 2554 O O . LYS A 1 341 ? 52.505 5.530 16.887 1.00 33.04 341 LYS A O 1
ATOM 2560 N N . HIS A 1 342 ? 50.507 6.352 17.453 1.00 31.80 342 HIS A N 1
ATOM 2561 C CA . HIS A 1 342 ? 51.073 7.105 18.553 1.00 30.39 342 HIS A CA 1
ATOM 2562 C C . HIS A 1 342 ? 50.205 7.011 19.793 1.00 31.06 342 HIS A C 1
ATOM 2563 O O . HIS A 1 342 ? 49.240 7.747 19.957 1.00 31.71 342 HIS A O 1
ATOM 2570 N N . PRO A 1 343 ? 50.546 6.070 20.686 1.00 32.58 343 PRO A N 1
ATOM 2571 C CA . PRO A 1 343 ? 49.867 5.789 21.953 1.00 31.93 343 PRO A CA 1
ATOM 2572 C C . PRO A 1 343 ? 49.662 7.051 22.816 1.00 30.36 343 PRO A C 1
ATOM 2573 O O . PRO A 1 343 ? 48.702 7.133 23.585 1.00 29.28 343 PRO A O 1
ATOM 2577 N N . GLU A 1 344 ? 50.581 8.005 22.698 1.00 28.50 344 GLU A N 1
ATOM 2578 C CA . GLU A 1 344 ? 50.513 9.248 23.475 1.00 28.80 344 GLU A CA 1
ATOM 2579 C C . GLU A 1 344 ? 49.234 10.053 23.249 1.00 29.27 344 GLU A C 1
ATOM 2580 O O . GLU A 1 344 ? 48.896 10.889 24.080 1.00 27.83 344 GLU A O 1
ATOM 2586 N N . ILE A 1 345 ? 48.570 9.847 22.109 1.00 26.35 345 ILE A N 1
ATOM 2587 C CA . ILE A 1 345 ? 47.322 10.550 21.826 1.00 24.95 345 ILE A CA 1
ATOM 2588 C C . ILE A 1 345 ? 46.269 9.710 22.528 1.00 25.88 345 ILE A C 1
ATOM 2589 O O . ILE A 1 345 ? 45.886 8.645 22.031 1.00 27.51 345 ILE A O 1
ATOM 2594 N N . GLY A 1 346 ? 45.827 10.178 23.697 1.00 25.69 346 GLY A N 1
ATOM 2595 C CA . GLY A 1 346 ? 44.857 9.440 24.498 1.00 23.21 346 GLY A CA 1
ATOM 2596 C C . GLY A 1 346 ? 43.413 9.761 24.274 1.00 25.25 346 GLY A C 1
ATOM 2597 O O . GLY A 1 346 ? 42.524 9.069 24.801 1.00 23.58 346 GLY A O 1
ATOM 2598 N N . ASP A 1 347 ? 43.155 10.825 23.516 1.00 24.06 347 ASP A N 1
ATOM 2599 C CA . ASP A 1 347 ? 41.783 11.189 23.228 1.00 24.99 347 ASP A CA 1
ATOM 2600 C C . ASP A 1 347 ? 41.740 12.101 22.013 1.00 23.17 347 ASP A C 1
ATOM 2601 O O . ASP A 1 347 ? 42.639 12.918 21.809 1.00 23.39 347 ASP A O 1
ATOM 2606 N N . VAL A 1 348 ? 40.704 11.912 21.205 1.00 22.82 348 VAL A N 1
ATOM 2607 C CA . VAL A 1 348 ? 40.444 12.719 20.008 1.00 22.87 348 VAL A CA 1
ATOM 2608 C C . VAL A 1 348 ? 38.973 13.033 20.223 1.00 22.01 348 VAL A C 1
ATOM 2609 O O . VAL A 1 348 ? 38.151 12.109 20.349 1.00 22.21 348 VAL A O 1
ATOM 2613 N N . ARG A 1 349 ? 38.629 14.321 20.275 1.00 21.27 349 ARG A N 1
ATOM 2614 C CA . ARG A 1 349 ? 37.244 14.702 20.589 1.00 19.67 349 ARG A CA 1
ATOM 2615 C C . ARG A 1 349 ? 36.817 16.030 19.969 1.00 19.95 349 ARG A C 1
ATOM 2616 O O . ARG A 1 349 ? 37.636 16.758 19.421 1.00 19.62 349 ARG A O 1
ATOM 2624 N N . GLY A 1 350 ? 35.529 16.336 20.090 1.00 18.29 350 GLY A N 1
ATOM 2625 C CA . GLY A 1 350 ? 35.062 17.628 19.638 1.00 18.73 350 GLY A CA 1
ATOM 2626 C C . GLY A 1 350 ? 33.732 17.681 18.932 1.00 21.75 350 GLY A C 1
ATOM 2627 O O . GLY A 1 350 ? 33.406 16.795 18.136 1.00 22.51 350 GLY A O 1
ATOM 2628 N N . LEU A 1 351 ? 32.961 18.725 19.221 1.00 19.41 351 LEU A N 1
ATOM 2629 C CA . LEU A 1 351 ? 31.673 18.943 18.555 1.00 20.34 351 LEU A CA 1
ATOM 2630 C C . LEU A 1 351 ? 31.980 19.826 17.345 1.00 20.51 351 LEU A C 1
ATOM 2631 O O . LEU A 1 351 ? 32.830 20.732 17.419 1.00 19.90 351 LEU A O 1
ATOM 2636 N N . GLY A 1 352 ? 31.294 19.585 16.232 1.00 18.92 352 GLY A N 1
ATOM 2637 C CA . GLY A 1 352 ? 31.543 20.412 15.063 1.00 17.81 352 GLY A CA 1
ATOM 2638 C C . GLY A 1 352 ? 33.008 20.465 14.691 1.00 18.93 352 GLY A C 1
ATOM 2639 O O . GLY A 1 352 ? 33.659 19.437 14.527 1.00 20.34 352 GLY A O 1
ATOM 2640 N N . ALA A 1 353 ? 33.528 21.676 14.538 1.00 17.72 353 ALA A N 1
ATOM 2641 C CA . ALA A 1 353 ? 34.930 21.884 14.197 1.00 17.70 353 ALA A CA 1
ATOM 2642 C C . ALA A 1 353 ? 35.732 22.345 15.423 1.00 13.93 353 ALA A C 1
ATOM 2643 O O . ALA A 1 353 ? 36.807 22.883 15.288 1.00 15.69 353 ALA A O 1
ATOM 2645 N N . MET A 1 354 ? 35.192 22.152 16.616 1.00 16.23 354 MET A N 1
ATOM 2646 C CA . MET A 1 354 ? 35.912 22.529 17.829 1.00 16.87 354 MET A CA 1
ATOM 2647 C C . MET A 1 354 ? 36.658 21.257 18.264 1.00 15.08 354 MET A C 1
ATOM 2648 O O . MET A 1 354 ? 36.324 20.620 19.269 1.00 18.54 354 MET A O 1
ATOM 2653 N N . ILE A 1 355 ? 37.671 20.913 17.475 1.00 18.16 355 ILE A N 1
ATOM 2654 C CA . ILE A 1 355 ? 38.448 19.680 17.628 1.00 16.79 355 ILE A CA 1
ATOM 2655 C C . ILE A 1 355 ? 39.732 19.752 18.434 1.00 19.19 355 ILE A C 1
ATOM 2656 O O . ILE A 1 355 ? 40.481 20.720 18.324 1.00 16.07 355 ILE A O 1
ATOM 2661 N N . ALA A 1 356 ? 39.990 18.701 19.227 1.00 17.68 356 ALA A N 1
ATOM 2662 C CA . ALA A 1 356 ? 41.221 18.624 20.012 1.00 18.71 356 ALA A CA 1
ATOM 2663 C C . ALA A 1 356 ? 41.668 17.179 20.228 1.00 18.70 356 ALA A C 1
ATOM 2664 O O . ALA A 1 356 ? 40.868 16.240 20.150 1.00 20.96 356 ALA A O 1
ATOM 2666 N N . ILE A 1 357 ? 42.955 17.020 20.516 1.00 20.84 357 ILE A N 1
ATOM 2667 C CA . ILE A 1 357 ? 43.478 15.716 20.894 1.00 19.98 357 ILE A CA 1
ATOM 2668 C C . ILE A 1 357 ? 44.233 16.009 22.191 1.00 20.14 357 ILE A C 1
ATOM 2669 O O . ILE A 1 357 ? 44.707 17.129 22.403 1.00 20.38 357 ILE A O 1
ATOM 2674 N N . GLU A 1 358 ? 44.311 15.014 23.070 1.00 20.87 358 GLU A N 1
ATOM 2675 C CA . GLU A 1 358 ? 44.976 15.194 24.363 1.00 19.06 358 GLU A CA 1
ATOM 2676 C C . GLU A 1 358 ? 46.088 14.150 24.500 1.00 22.84 358 GLU A C 1
ATOM 2677 O O . GLU A 1 358 ? 45.876 12.969 24.219 1.00 22.68 358 GLU A O 1
ATOM 2683 N N . LEU A 1 359 ? 47.263 14.609 24.917 1.00 22.13 359 LEU A N 1
ATOM 2684 C CA . LEU A 1 359 ? 48.431 13.753 25.015 1.00 24.34 359 LEU A CA 1
ATOM 2685 C C . LEU A 1 359 ? 48.769 13.299 26.438 1.00 27.15 359 LEU A C 1
ATOM 2686 O O . LEU A 1 359 ? 48.738 14.100 27.386 1.00 24.99 359 LEU A O 1
ATOM 2691 N N . PHE A 1 360 ? 49.107 12.019 26.576 1.00 28.97 360 PHE A N 1
ATOM 2692 C CA . PHE A 1 360 ? 49.500 11.453 27.872 1.00 31.38 360 PHE A CA 1
ATOM 2693 C C . PHE A 1 360 ? 50.814 10.693 27.726 1.00 35.15 360 PHE A C 1
ATOM 2694 O O . PHE A 1 360 ? 51.060 10.050 26.705 1.00 33.56 360 PHE A O 1
ATOM 2702 N N . GLU A 1 361 ? 51.663 10.753 28.742 1.00 41.03 361 GLU A N 1
ATOM 2703 C CA . GLU A 1 361 ? 52.907 9.995 28.680 1.00 45.43 361 GLU A CA 1
ATOM 2704 C C . GLU A 1 361 ? 52.497 8.530 28.618 1.00 48.13 361 GLU A C 1
ATOM 2705 O O . GLU A 1 361 ? 51.717 8.056 29.461 1.00 45.48 361 GLU A O 1
ATOM 2711 N N . ASP A 1 362 ? 53.009 7.828 27.608 1.00 52.26 362 ASP A N 1
ATOM 2712 C CA . ASP A 1 362 ? 52.695 6.422 27.423 1.00 56.03 362 ASP A CA 1
ATOM 2713 C C . ASP A 1 362 ? 51.208 6.197 27.652 1.00 58.38 362 ASP A C 1
ATOM 2714 O O . ASP A 1 362 ? 50.809 5.350 28.465 1.00 60.00 362 ASP A O 1
ATOM 2719 N N . GLY A 1 363 ? 50.389 6.974 26.946 1.00 58.29 363 GLY A N 1
ATOM 2720 C CA . GLY A 1 363 ? 48.948 6.845 27.080 1.00 57.98 363 GLY A CA 1
ATOM 2721 C C . GLY A 1 363 ? 48.448 6.667 28.508 1.00 57.69 363 GLY A C 1
ATOM 2722 O O . GLY A 1 363 ? 47.416 6.032 28.730 1.00 59.43 363 GLY A O 1
ATOM 2723 N N . ASP A 1 364 ? 49.169 7.208 29.484 1.00 55.92 364 ASP A N 1
ATOM 2724 C CA . ASP A 1 364 ? 48.733 7.101 30.872 1.00 53.66 364 ASP A CA 1
ATOM 2725 C C . ASP A 1 364 ? 47.905 8.326 31.261 1.00 51.61 364 ASP A C 1
ATOM 2726 O O . ASP A 1 364 ? 48.443 9.413 31.473 1.00 50.17 364 ASP A O 1
ATOM 2731 N N . HIS A 1 365 ? 46.596 8.128 31.380 1.00 51.29 365 HIS A N 1
ATOM 2732 C CA . HIS A 1 365 ? 45.661 9.204 31.689 1.00 51.52 365 HIS A CA 1
ATOM 2733 C C . HIS A 1 365 ? 45.953 10.119 32.882 1.00 50.78 365 HIS A C 1
ATOM 2734 O O . HIS A 1 365 ? 45.428 11.230 32.957 1.00 50.55 365 HIS A O 1
ATOM 2741 N N . ASN A 1 366 ? 46.791 9.683 33.813 1.00 49.86 366 ASN A N 1
ATOM 2742 C CA . ASN A 1 366 ? 47.096 10.537 34.957 1.00 48.53 366 ASN A CA 1
ATOM 2743 C C . ASN A 1 366 ? 48.404 11.287 34.732 1.00 45.03 366 ASN A C 1
ATOM 2744 O O . ASN A 1 366 ? 48.832 12.081 35.584 1.00 40.81 366 ASN A O 1
ATOM 2749 N N . LYS A 1 367 ? 49.008 11.054 33.565 1.00 40.04 367 LYS A N 1
ATOM 2750 C CA . LYS A 1 367 ? 50.278 11.677 33.201 1.00 37.03 367 LYS A CA 1
ATOM 2751 C C . LYS A 1 367 ? 50.194 12.639 31.990 1.00 34.92 367 LYS A C 1
ATOM 2752 O O . LYS A 1 367 ? 50.576 12.273 30.872 1.00 33.63 367 LYS A O 1
ATOM 2758 N N . PRO A 1 368 ? 49.715 13.880 32.205 1.00 32.35 368 PRO A N 1
ATOM 2759 C CA . PRO A 1 368 ? 49.600 14.869 31.120 1.00 30.68 368 PRO A CA 1
ATOM 2760 C C . PRO A 1 368 ? 50.973 15.058 30.505 1.00 30.01 368 PRO A C 1
ATOM 2761 O O . PRO A 1 368 ? 51.946 15.293 31.225 1.00 29.13 368 PRO A O 1
ATOM 2765 N N . ASP A 1 369 ? 51.064 14.970 29.181 1.00 27.61 369 ASP A N 1
ATOM 2766 C CA . ASP A 1 369 ? 52.345 15.137 28.528 1.00 25.55 369 ASP A CA 1
ATOM 2767 C C . ASP A 1 369 ? 52.498 16.542 27.920 1.00 24.54 369 ASP A C 1
ATOM 2768 O O . ASP A 1 369 ? 52.355 16.738 26.715 1.00 24.59 369 ASP A O 1
ATOM 2773 N N . ALA A 1 370 ? 52.803 17.522 28.754 1.00 23.94 370 ALA A N 1
ATOM 2774 C CA . ALA A 1 370 ? 52.968 18.881 28.267 1.00 24.14 370 ALA A CA 1
ATOM 2775 C C . ALA A 1 370 ? 54.230 19.081 27.427 1.00 24.52 370 ALA A C 1
ATOM 2776 O O . ALA A 1 370 ? 54.251 19.935 26.532 1.00 23.28 370 ALA A O 1
ATOM 2778 N N . LYS A 1 371 ? 55.290 18.316 27.690 1.00 24.26 371 LYS A N 1
ATOM 2779 C CA . LYS A 1 371 ? 56.515 18.499 26.898 1.00 25.45 371 LYS A CA 1
ATOM 2780 C C . LYS A 1 371 ? 56.305 18.057 25.444 1.00 23.37 371 LYS A C 1
ATOM 2781 O O . LYS A 1 371 ? 56.709 18.762 24.511 1.00 22.80 371 LYS A O 1
ATOM 2787 N N . LEU A 1 372 ? 55.652 16.912 25.255 1.00 24.99 372 LEU A N 1
ATOM 2788 C CA . LEU A 1 372 ? 55.368 16.416 23.902 1.00 24.29 372 LEU A CA 1
ATOM 2789 C C . LEU A 1 372 ? 54.470 17.449 23.190 1.00 23.95 372 LEU A C 1
ATOM 2790 O O . LEU A 1 372 ? 54.713 17.812 22.035 1.00 21.96 372 LEU A O 1
ATOM 2795 N N . THR A 1 373 ? 53.445 17.931 23.899 1.00 22.96 373 THR A N 1
ATOM 2796 C CA . THR A 1 373 ? 52.502 18.915 23.328 1.00 21.35 373 THR A CA 1
ATOM 2797 C C . THR A 1 373 ? 53.264 20.140 22.829 1.00 23.49 373 THR A C 1
ATOM 2798 O O . THR A 1 373 ? 53.080 20.580 21.687 1.00 23.53 373 THR A O 1
ATOM 2802 N N . ALA A 1 374 ? 54.132 20.697 23.676 1.00 22.87 374 ALA A N 1
ATOM 2803 C CA . ALA A 1 374 ? 54.922 21.850 23.257 1.00 21.69 374 ALA A CA 1
ATOM 2804 C C . ALA A 1 374 ? 55.859 21.478 22.099 1.00 24.28 374 ALA A C 1
ATOM 2805 O O . ALA A 1 374 ? 56.123 22.303 21.207 1.00 20.24 374 ALA A O 1
ATOM 2807 N N . GLU A 1 375 ? 56.375 20.249 22.115 1.00 22.21 375 GLU A N 1
ATOM 2808 C CA . GLU A 1 375 ? 57.274 19.843 21.028 1.00 25.58 375 GLU A CA 1
ATOM 2809 C C . GLU A 1 375 ? 56.513 19.776 19.686 1.00 22.19 375 GLU A C 1
ATOM 2810 O O . GLU A 1 375 ? 57.036 20.169 18.644 1.00 23.11 375 GLU A O 1
ATOM 2816 N N . ILE A 1 376 ? 55.292 19.251 19.712 1.00 24.31 376 ILE A N 1
ATOM 2817 C CA . ILE A 1 376 ? 54.488 19.177 18.487 1.00 21.99 376 ILE A CA 1
ATOM 2818 C C . ILE A 1 376 ? 54.183 20.602 17.992 1.00 22.67 376 ILE A C 1
ATOM 2819 O O . ILE A 1 376 ? 54.280 20.884 16.802 1.00 21.40 376 ILE A O 1
ATOM 2824 N N . VAL A 1 377 ? 53.813 21.512 18.894 1.00 23.05 377 VAL A N 1
ATOM 2825 C CA . VAL A 1 377 ? 53.553 22.894 18.466 1.00 20.85 377 VAL A CA 1
ATOM 2826 C C . VAL A 1 377 ? 54.800 23.485 17.762 1.00 24.57 377 VAL A C 1
ATOM 2827 O O . VAL A 1 377 ? 54.708 24.128 16.699 1.00 21.62 377 VAL A O 1
ATOM 2831 N N . ALA A 1 378 ? 55.978 23.277 18.346 1.00 21.72 378 ALA A N 1
ATOM 2832 C CA . ALA A 1 378 ? 57.185 23.829 17.743 1.00 19.77 378 ALA A CA 1
ATOM 2833 C C . ALA A 1 378 ? 57.548 23.132 16.439 1.00 19.77 378 ALA A C 1
ATOM 2834 O O . ALA A 1 378 ? 57.942 23.791 15.488 1.00 21.96 378 ALA A O 1
ATOM 2836 N N . ARG A 1 379 ? 57.426 21.803 16.383 1.00 22.16 379 ARG A N 1
ATOM 2837 C CA . ARG A 1 379 ? 57.764 21.099 15.129 1.00 21.80 379 ARG A CA 1
ATOM 2838 C C . ARG A 1 379 ? 56.774 21.534 14.036 1.00 21.17 379 ARG A C 1
ATOM 2839 O O . ARG A 1 379 ? 57.142 21.669 12.866 1.00 18.21 379 ARG A O 1
ATOM 2847 N N . ALA A 1 380 ? 55.520 21.778 14.421 1.00 21.52 380 ALA A N 1
ATOM 2848 C CA . ALA A 1 380 ? 54.515 22.226 13.445 1.00 20.29 380 ALA A CA 1
ATOM 2849 C C . ALA A 1 380 ? 54.856 23.616 12.895 1.00 19.54 380 ALA A C 1
ATOM 2850 O O . ALA A 1 380 ? 54.764 23.849 11.687 1.00 21.10 380 ALA A O 1
ATOM 2852 N N . ARG A 1 381 ? 55.254 24.552 13.751 1.00 20.64 381 ARG A N 1
ATOM 2853 C CA . ARG A 1 381 ? 55.628 25.884 13.260 1.00 22.01 381 ARG A CA 1
ATOM 2854 C C . ARG A 1 381 ? 56.765 25.772 12.240 1.00 23.21 381 ARG A C 1
ATOM 2855 O O . ARG A 1 381 ? 56.762 26.459 11.212 1.00 20.95 381 ARG A O 1
ATOM 2863 N N . ASP A 1 382 ? 57.756 24.935 12.552 1.00 23.13 382 ASP A N 1
ATOM 2864 C CA . ASP A 1 382 ? 58.896 24.725 11.653 1.00 24.33 382 ASP A CA 1
ATOM 2865 C C . ASP A 1 382 ? 58.457 24.152 10.295 1.00 22.52 382 ASP A C 1
ATOM 2866 O O . ASP A 1 382 ? 59.155 24.297 9.290 1.00 25.97 382 ASP A O 1
ATOM 2871 N N . LYS A 1 383 ? 57.301 23.501 10.263 1.00 22.55 383 LYS A N 1
ATOM 2872 C CA . LYS A 1 383 ? 56.785 22.947 9.018 1.00 21.66 383 LYS A CA 1
ATOM 2873 C C . LYS A 1 383 ? 55.746 23.895 8.385 1.00 23.00 383 LYS A C 1
ATOM 2874 O O . LYS A 1 383 ? 55.084 23.544 7.390 1.00 21.05 383 LYS A O 1
ATOM 2880 N N . GLY A 1 384 ? 55.628 25.086 8.971 1.00 19.88 384 GLY A N 1
ATOM 2881 C CA . GLY A 1 384 ? 54.713 26.114 8.472 1.00 20.61 384 GLY A CA 1
ATOM 2882 C C . GLY A 1 384 ? 53.270 26.032 8.950 1.00 21.11 384 GLY A C 1
ATOM 2883 O O . GLY A 1 384 ? 52.398 26.650 8.347 1.00 22.30 384 GLY A O 1
ATOM 2884 N N . LEU A 1 385 ? 53.007 25.268 10.008 1.00 19.00 385 LEU A N 1
ATOM 2885 C CA . LEU A 1 385 ? 51.648 25.132 10.548 1.00 18.96 385 LEU A CA 1
ATOM 2886 C C . LEU A 1 385 ? 51.603 25.838 11.924 1.00 19.65 385 LEU A C 1
ATOM 2887 O O . LEU A 1 385 ? 52.463 25.611 12.794 1.00 16.74 385 LEU A O 1
ATOM 2892 N N . ILE A 1 386 ? 50.596 26.680 12.117 1.00 19.51 386 ILE A N 1
ATOM 2893 C CA . ILE A 1 386 ? 50.435 27.446 13.366 1.00 15.50 386 ILE A CA 1
ATOM 2894 C C . ILE A 1 386 ? 49.362 26.769 14.206 1.00 18.82 386 ILE A C 1
ATOM 2895 O O . ILE A 1 386 ? 48.187 26.696 13.794 1.00 18.10 386 ILE A O 1
ATOM 2900 N N . LEU A 1 387 ? 49.767 26.279 15.381 1.00 18.51 387 LEU A N 1
ATOM 2901 C CA . LEU A 1 387 ? 48.856 25.596 16.307 1.00 19.45 387 LEU A CA 1
ATOM 2902 C C . LEU A 1 387 ? 48.890 26.260 17.681 1.00 18.90 387 LEU A C 1
ATOM 2903 O O . LEU A 1 387 ? 49.809 27.003 18.002 1.00 21.57 387 LEU A O 1
ATOM 2908 N N . LEU A 1 388 ? 47.872 25.968 18.473 1.00 17.14 388 LEU A N 1
ATOM 2909 C CA . LEU A 1 388 ? 47.781 26.430 19.845 1.00 20.40 388 LEU A CA 1
ATOM 2910 C C . LEU A 1 388 ? 47.538 25.190 20.692 1.00 20.27 388 LEU A C 1
ATOM 2911 O O . LEU A 1 388 ? 46.955 24.217 20.204 1.00 19.97 388 LEU A O 1
ATOM 2916 N N . SER A 1 389 ? 48.001 25.199 21.946 1.00 20.13 389 SER A N 1
ATOM 2917 C CA . SER A 1 389 ? 47.692 24.099 22.863 1.00 18.45 389 SER A CA 1
ATOM 2918 C C . SER A 1 389 ? 46.723 24.776 23.850 1.00 21.22 389 SER A C 1
ATOM 2919 O O . SER A 1 389 ? 46.392 25.958 23.656 1.00 19.58 389 SER A O 1
ATOM 2922 N N . CYS A 1 390 ? 46.226 24.037 24.848 1.00 18.38 390 CYS A N 1
ATOM 2923 C CA . CYS A 1 390 ? 45.311 24.583 25.878 1.00 20.20 390 CYS A CA 1
ATOM 2924 C C . CYS A 1 390 ? 45.192 23.488 26.944 1.00 21.97 390 CYS A C 1
ATOM 2925 O O . CYS A 1 390 ? 45.901 22.465 26.891 1.00 23.21 390 CYS A O 1
ATOM 2928 N N . GLY A 1 391 ? 44.312 23.692 27.914 1.00 20.29 391 GLY A N 1
ATOM 2929 C CA . GLY A 1 391 ? 44.143 22.695 28.960 1.00 18.96 391 GLY A CA 1
ATOM 2930 C C . GLY A 1 391 ? 44.906 23.113 30.198 1.00 19.09 391 GLY A C 1
ATOM 2931 O O . GLY A 1 391 ? 46.028 23.638 30.082 1.00 21.22 391 GLY A O 1
ATOM 2932 N N . PRO A 1 392 ? 44.344 22.898 31.404 1.00 20.97 392 PRO A N 1
ATOM 2933 C CA . PRO A 1 392 ? 45.056 23.299 32.632 1.00 20.97 392 PRO A CA 1
ATOM 2934 C C . PRO A 1 392 ? 46.467 22.708 32.805 1.00 22.87 392 PRO A C 1
ATOM 2935 O O . PRO A 1 392 ? 47.302 23.289 33.503 1.00 22.34 392 PRO A O 1
ATOM 2939 N N . TYR A 1 393 ? 46.711 21.566 32.173 1.00 22.15 393 TYR A N 1
ATOM 2940 C CA . TYR A 1 393 ? 47.986 20.866 32.243 1.00 25.09 393 TYR A CA 1
ATOM 2941 C C . TYR A 1 393 ? 48.790 21.003 30.953 1.00 26.50 393 TYR A C 1
ATOM 2942 O O . TYR A 1 393 ? 49.786 20.289 30.750 1.00 25.51 393 TYR A O 1
ATOM 2951 N N . TYR A 1 394 ? 48.327 21.896 30.072 1.00 20.24 394 TYR A N 1
ATOM 2952 C CA . TYR A 1 394 ? 49.024 22.207 28.829 1.00 21.16 394 TYR A CA 1
ATOM 2953 C C . TYR A 1 394 ? 49.292 21.033 27.905 1.00 21.62 394 TYR A C 1
ATOM 2954 O O . TYR A 1 394 ? 50.274 21.050 27.157 1.00 22.90 394 TYR A O 1
ATOM 2963 N N . ASN A 1 395 ? 48.417 20.041 27.933 1.00 19.85 395 ASN A N 1
ATOM 2964 C CA . ASN A 1 395 ? 48.615 18.847 27.114 1.00 22.15 395 ASN A CA 1
ATOM 2965 C C . ASN A 1 395 ? 47.496 18.630 26.080 1.00 22.07 395 ASN A C 1
ATOM 2966 O O . ASN A 1 395 ? 47.255 17.494 25.668 1.00 22.23 395 ASN A O 1
ATOM 2971 N N . VAL A 1 396 ? 46.785 19.694 25.697 1.00 19.62 396 VAL A N 1
ATOM 2972 C CA . VAL A 1 396 ? 45.723 19.517 24.709 1.00 21.02 396 VAL A CA 1
ATOM 2973 C C . VAL A 1 396 ? 46.082 20.328 23.485 1.00 17.53 396 VAL A C 1
ATOM 2974 O O . VAL A 1 396 ? 46.480 21.480 23.607 1.00 20.48 396 VAL A O 1
ATOM 2978 N N . LEU A 1 397 ? 46.049 19.693 22.314 1.00 18.64 397 LEU A N 1
ATOM 2979 C CA . LEU A 1 397 ? 46.323 20.413 21.066 1.00 19.12 397 LEU A CA 1
ATOM 2980 C C . LEU A 1 397 ? 44.932 20.656 20.474 1.00 19.77 397 LEU A C 1
ATOM 2981 O O . LEU A 1 397 ? 44.140 19.707 20.334 1.00 19.50 397 LEU A O 1
ATOM 2986 N N . ARG A 1 398 ? 44.616 21.909 20.145 1.00 19.68 398 ARG A N 1
ATOM 2987 C CA . ARG A 1 398 ? 43.272 22.177 19.602 1.00 18.99 398 ARG A CA 1
ATOM 2988 C C . ARG A 1 398 ? 43.385 22.655 18.157 1.00 18.02 398 ARG A C 1
ATOM 2989 O O . ARG A 1 398 ? 44.458 23.086 17.709 1.00 16.68 398 ARG A O 1
ATOM 2997 N N . ILE A 1 399 ? 42.292 22.570 17.415 1.00 17.34 399 ILE A N 1
ATOM 2998 C CA . ILE A 1 399 ? 42.327 23.055 16.046 1.00 16.64 399 ILE A CA 1
ATOM 2999 C C . ILE A 1 399 ? 41.246 24.118 15.897 1.00 17.87 399 ILE A C 1
ATOM 3000 O O . ILE A 1 399 ? 40.072 23.859 16.170 1.00 18.93 399 ILE A O 1
ATOM 3005 N N . LEU A 1 400 ? 41.643 25.319 15.490 1.00 16.07 400 LEU A N 1
ATOM 3006 C CA . LEU A 1 400 ? 40.655 26.395 15.332 1.00 16.95 400 LEU A CA 1
ATOM 3007 C C . LEU A 1 400 ? 40.779 27.013 13.952 1.00 17.09 400 LEU A C 1
ATOM 3008 O O . LEU A 1 400 ? 40.513 28.200 13.762 1.00 14.86 400 LEU A O 1
ATOM 3013 N N . VAL A 1 401 ? 41.186 26.194 12.981 1.00 16.54 401 VAL A N 1
ATOM 3014 C CA . VAL A 1 401 ? 41.347 26.671 11.590 1.00 15.37 401 VAL A CA 1
ATOM 3015 C C . VAL A 1 401 ? 40.004 27.221 11.056 1.00 12.45 401 VAL A C 1
ATOM 3016 O O . VAL A 1 401 ? 38.944 26.710 11.405 1.00 13.82 401 VAL A O 1
ATOM 3020 N N . PRO A 1 402 ? 40.037 28.275 10.225 1.00 14.64 402 PRO A N 1
ATOM 3021 C CA . PRO A 1 402 ? 38.788 28.819 9.685 1.00 15.35 402 PRO A CA 1
ATOM 3022 C C . PRO A 1 402 ? 37.904 27.709 9.060 1.00 18.07 402 PRO A C 1
ATOM 3023 O O . PRO A 1 402 ? 38.411 26.724 8.513 1.00 14.85 402 PRO A O 1
ATOM 3027 N N . LEU A 1 403 ? 36.587 27.886 9.132 1.00 15.13 403 LEU A N 1
ATOM 3028 C CA . LEU A 1 403 ? 35.654 26.929 8.556 1.00 15.96 403 LEU A CA 1
ATOM 3029 C C . LEU A 1 403 ? 35.704 26.974 7.022 1.00 15.37 403 LEU A C 1
ATOM 3030 O O . LEU A 1 403 ? 35.221 26.058 6.356 1.00 17.52 403 LEU A O 1
ATOM 3035 N N . THR A 1 404 ? 36.262 28.047 6.486 1.00 16.82 404 THR A N 1
ATOM 3036 C CA . THR A 1 404 ? 36.374 28.264 5.034 1.00 15.42 404 THR A CA 1
ATOM 3037 C C . THR A 1 404 ? 37.625 27.592 4.467 1.00 15.78 404 THR A C 1
ATOM 3038 O O . THR A 1 404 ? 38.029 27.868 3.353 1.00 16.79 404 THR A O 1
ATOM 3042 N N . ILE A 1 405 ? 38.234 26.721 5.253 1.00 16.21 405 ILE A N 1
ATOM 3043 C CA . ILE A 1 405 ? 39.454 26.002 4.847 1.00 16.59 405 ILE A CA 1
ATOM 3044 C C . ILE A 1 405 ? 39.295 25.262 3.494 1.00 16.10 405 ILE A C 1
ATOM 3045 O O . ILE A 1 405 ? 38.231 24.721 3.210 1.00 14.03 405 ILE A O 1
ATOM 3050 N N . GLU A 1 406 ? 40.334 25.269 2.655 1.00 15.37 406 GLU A N 1
ATOM 3051 C CA . GLU A 1 406 ? 40.297 24.545 1.366 1.00 16.36 406 GLU A CA 1
ATOM 3052 C C . GLU A 1 406 ? 40.471 23.023 1.635 1.00 17.22 406 GLU A C 1
ATOM 3053 O O . GLU A 1 406 ? 41.126 22.640 2.606 1.00 15.90 406 GLU A O 1
ATOM 3059 N N . ASP A 1 407 ? 39.888 22.162 0.795 1.00 14.28 407 ASP A N 1
ATOM 3060 C CA . ASP A 1 407 ? 40.035 20.696 0.963 1.00 17.00 407 ASP A CA 1
ATOM 3061 C C . ASP A 1 407 ? 41.531 20.332 1.093 1.00 15.23 407 ASP A C 1
ATOM 3062 O O . ASP A 1 407 ? 41.899 19.527 1.935 1.00 17.39 407 ASP A O 1
ATOM 3067 N N . ALA A 1 408 ? 42.371 20.912 0.239 1.00 15.29 408 ALA A N 1
ATOM 3068 C CA . ALA A 1 408 ? 43.795 20.590 0.243 1.00 16.99 408 ALA A CA 1
ATOM 3069 C C . ALA A 1 408 ? 44.445 20.916 1.580 1.00 20.56 408 ALA A C 1
ATOM 3070 O O . ALA A 1 408 ? 45.338 20.206 2.026 1.00 21.87 408 ALA A O 1
ATOM 3072 N N . GLN A 1 409 ? 43.999 22.002 2.212 1.00 19.22 409 GLN A N 1
ATOM 3073 C CA . GLN A 1 409 ? 44.570 22.396 3.487 1.00 17.89 409 GLN A CA 1
ATOM 3074 C C . GLN A 1 409 ? 44.199 21.446 4.637 1.00 18.67 409 GLN A C 1
ATOM 3075 O O . GLN A 1 409 ? 44.952 21.325 5.606 1.00 19.23 409 GLN A O 1
ATOM 3081 N N . ILE A 1 410 ? 43.060 20.760 4.534 1.00 15.44 410 ILE A N 1
ATOM 3082 C CA . ILE A 1 410 ? 42.674 19.805 5.558 1.00 16.39 410 ILE A CA 1
ATOM 3083 C C . ILE A 1 410 ? 43.760 18.702 5.461 1.00 21.64 410 ILE A C 1
ATOM 3084 O O . ILE A 1 410 ? 44.337 18.290 6.461 1.00 20.39 410 ILE A O 1
ATOM 3089 N N . ARG A 1 411 ? 44.021 18.240 4.245 1.00 20.54 411 ARG A N 1
ATOM 3090 C CA . ARG A 1 411 ? 45.055 17.213 4.006 1.00 22.86 411 ARG A CA 1
ATOM 3091 C C . ARG A 1 411 ? 46.431 17.692 4.476 1.00 21.43 411 ARG A C 1
ATOM 3092 O O . ARG A 1 411 ? 47.183 16.964 5.146 1.00 19.53 411 ARG A O 1
ATOM 3100 N N . GLN A 1 412 ? 46.762 18.925 4.118 1.00 20.60 412 GLN A N 1
ATOM 3101 C CA . GLN A 1 412 ? 48.036 19.501 4.474 1.00 21.03 412 GLN A CA 1
ATOM 3102 C C . GLN A 1 412 ? 48.239 19.610 5.992 1.00 22.61 412 GLN A C 1
ATOM 3103 O O . GLN A 1 412 ? 49.296 19.243 6.502 1.00 19.90 412 GLN A O 1
ATOM 3109 N N . GLY A 1 413 ? 47.248 20.121 6.714 1.00 21.30 413 GLY A N 1
ATOM 3110 C CA . GLY A 1 413 ? 47.418 20.249 8.161 1.00 21.28 413 GLY A CA 1
ATOM 3111 C C . GLY A 1 413 ? 47.563 18.889 8.849 1.00 20.76 413 GLY A C 1
ATOM 3112 O O . GLY A 1 413 ? 48.453 18.703 9.679 1.00 19.42 413 GLY A O 1
ATOM 3113 N N . LEU A 1 414 ? 46.686 17.946 8.507 1.00 21.22 414 LEU A N 1
ATOM 3114 C CA . LEU A 1 414 ? 46.751 16.610 9.101 1.00 20.32 414 LEU A CA 1
ATOM 3115 C C . LEU A 1 414 ? 48.099 15.934 8.760 1.00 21.51 414 LEU A C 1
ATOM 3116 O O . LEU A 1 414 ? 48.719 15.308 9.624 1.00 21.12 414 LEU A O 1
ATOM 3121 N N . GLU A 1 415 ? 48.544 16.056 7.514 1.00 20.67 415 GLU A N 1
ATOM 3122 C CA . GLU A 1 415 ? 49.830 15.471 7.114 1.00 22.10 415 GLU A CA 1
ATOM 3123 C C . GLU A 1 415 ? 50.973 16.061 7.937 1.00 23.12 415 GLU A C 1
ATOM 3124 O O . GLU A 1 415 ? 51.808 15.317 8.451 1.00 24.22 415 GLU A O 1
ATOM 3130 N N . ILE A 1 416 ? 51.003 17.386 8.103 1.00 21.79 416 ILE A N 1
ATOM 3131 C CA . ILE A 1 416 ? 52.055 18.047 8.893 1.00 20.05 416 ILE A CA 1
ATOM 3132 C C . ILE A 1 416 ? 52.025 17.574 10.348 1.00 21.21 416 ILE A C 1
ATOM 3133 O O . ILE A 1 416 ? 53.076 17.270 10.928 1.00 20.18 416 ILE A O 1
ATOM 3138 N N . ILE A 1 417 ? 50.829 17.483 10.928 1.00 21.54 417 ILE A N 1
ATOM 3139 C CA . ILE A 1 417 ? 50.694 16.996 12.302 1.00 22.17 417 ILE A CA 1
ATOM 3140 C C . ILE A 1 417 ? 51.230 15.541 12.372 1.00 25.14 417 ILE A C 1
ATOM 3141 O O . ILE A 1 417 ? 51.953 15.168 13.304 1.00 23.55 417 ILE A O 1
ATOM 3146 N N . SER A 1 418 ? 50.874 14.727 11.382 1.00 24.48 418 SER A N 1
ATOM 3147 C CA . SER A 1 418 ? 51.344 13.337 11.339 1.00 23.61 418 SER A CA 1
ATOM 3148 C C . SER A 1 418 ? 52.885 13.307 11.357 1.00 23.31 418 SER A C 1
ATOM 3149 O O . SER A 1 418 ? 53.492 12.569 12.137 1.00 25.19 418 SER A O 1
ATOM 3152 N N . GLN A 1 419 ? 53.520 14.111 10.508 1.00 22.27 419 GLN A N 1
ATOM 3153 C CA . GLN A 1 419 ? 54.982 14.161 10.464 1.00 24.40 419 GLN A CA 1
ATOM 3154 C C . GLN A 1 419 ? 55.570 14.603 11.808 1.00 27.08 419 GLN A C 1
ATOM 3155 O O . GLN A 1 419 ? 56.587 14.060 12.262 1.00 26.71 419 GLN A O 1
ATOM 3161 N N . CYS A 1 420 ? 54.943 15.587 12.453 1.00 24.70 420 CYS A N 1
ATOM 3162 C CA . CYS A 1 420 ? 55.456 16.051 13.750 1.00 21.76 420 CYS A CA 1
ATOM 3163 C C . CYS A 1 420 ? 55.506 14.916 14.759 1.00 23.24 420 CYS A C 1
ATOM 3164 O O . CYS A 1 420 ? 56.490 14.767 15.489 1.00 22.90 420 CYS A O 1
ATOM 3167 N N . PHE A 1 421 ? 54.447 14.112 14.821 1.00 23.72 421 PHE A N 1
ATOM 3168 C CA . PHE A 1 421 ? 54.444 13.000 15.756 1.00 23.92 421 PHE A CA 1
ATOM 3169 C C . PHE A 1 421 ? 55.483 11.961 15.329 1.00 26.14 421 PHE A C 1
ATOM 3170 O O . PHE A 1 421 ? 56.203 11.438 16.171 1.00 21.73 421 PHE A O 1
ATOM 3178 N N . ASP A 1 422 ? 55.570 11.672 14.030 1.00 26.53 422 ASP A N 1
ATOM 3179 C CA . ASP A 1 422 ? 56.553 10.684 13.554 1.00 30.27 422 ASP A CA 1
ATOM 3180 C C . ASP A 1 422 ? 57.971 11.148 13.836 1.00 29.24 422 ASP A C 1
ATOM 3181 O O . ASP A 1 422 ? 58.806 10.349 14.243 1.00 31.71 422 ASP A O 1
ATOM 3186 N N . GLU A 1 423 ? 58.249 12.431 13.635 1.00 28.13 423 GLU A N 1
ATOM 3187 C CA . GLU A 1 423 ? 59.588 12.943 13.870 1.00 29.24 423 GLU A CA 1
ATOM 3188 C C . GLU A 1 423 ? 59.942 13.175 15.331 1.00 32.03 423 GLU A C 1
ATOM 3189 O O . GLU A 1 423 ? 61.129 13.244 15.683 1.00 29.17 423 GLU A O 1
ATOM 3195 N N . ALA A 1 424 ? 58.926 13.308 16.177 1.00 29.36 424 ALA A N 1
ATOM 3196 C CA . ALA A 1 424 ? 59.167 13.520 17.594 1.00 35.31 424 ALA A CA 1
ATOM 3197 C C . ALA A 1 424 ? 59.520 12.163 18.202 1.00 38.10 424 ALA A C 1
ATOM 3198 O O . ALA A 1 424 ? 60.295 12.078 19.146 1.00 39.27 424 ALA A O 1
ATOM 3200 N N . LYS A 1 425 ? 58.937 11.110 17.643 1.00 42.70 425 LYS A N 1
ATOM 3201 C CA . LYS A 1 425 ? 59.159 9.746 18.113 1.00 48.36 425 LYS A CA 1
ATOM 3202 C C . LYS A 1 425 ? 60.467 9.153 17.596 1.00 50.86 425 LYS A C 1
ATOM 3203 O O . LYS A 1 425 ? 60.891 8.100 18.055 1.00 51.28 425 LYS A O 1
ATOM 3209 N N . GLN A 1 426 ? 61.095 9.817 16.628 1.00 55.01 426 GLN A N 1
ATOM 3210 C CA . GLN A 1 426 ? 62.363 9.342 16.067 1.00 58.65 426 GLN A CA 1
ATOM 3211 C C . GLN A 1 426 ? 63.485 9.464 17.104 1.00 61.91 426 GLN A C 1
ATOM 3212 O O . GLN A 1 426 ? 64.031 10.585 17.270 1.00 63.54 426 GLN A O 1
ATOM 3219 N N . ASN B 1 2 ? 13.907 53.875 8.406 1.00 41.60 2 ASN B N 1
ATOM 3220 C CA . ASN B 1 2 ? 14.459 55.130 7.821 1.00 37.02 2 ASN B CA 1
ATOM 3221 C C . ASN B 1 2 ? 13.919 56.437 8.431 1.00 32.26 2 ASN B C 1
ATOM 3222 O O . ASN B 1 2 ? 14.006 57.491 7.830 1.00 34.57 2 ASN B O 1
ATOM 3227 N N . SER B 1 3 ? 13.335 56.359 9.626 1.00 26.55 3 SER B N 1
ATOM 3228 C CA . SER B 1 3 ? 12.974 57.576 10.359 1.00 20.12 3 SER B CA 1
ATOM 3229 C C . SER B 1 3 ? 13.616 57.316 11.710 1.00 15.11 3 SER B C 1
ATOM 3230 O O . SER B 1 3 ? 13.801 56.165 12.088 1.00 17.28 3 SER B O 1
ATOM 3233 N N . ASN B 1 4 ? 14.005 58.369 12.413 1.00 14.66 4 ASN B N 1
ATOM 3234 C CA . ASN B 1 4 ? 14.584 58.189 13.742 1.00 14.51 4 ASN B CA 1
ATOM 3235 C C . ASN B 1 4 ? 13.586 57.519 14.674 1.00 18.06 4 ASN B C 1
ATOM 3236 O O . ASN B 1 4 ? 13.934 56.648 15.474 1.00 16.05 4 ASN B O 1
ATOM 3241 N N . LYS B 1 5 ? 12.325 57.931 14.575 1.00 16.26 5 LYS B N 1
ATOM 3242 C CA . LYS B 1 5 ? 11.316 57.353 15.467 1.00 16.78 5 LYS B CA 1
ATOM 3243 C C . LYS B 1 5 ? 11.039 55.908 15.211 1.00 12.94 5 LYS B C 1
ATOM 3244 O O . LYS B 1 5 ? 10.852 55.136 16.156 1.00 15.90 5 LYS B O 1
ATOM 3250 N N . GLU B 1 6 ? 11.007 55.507 13.941 1.00 13.71 6 GLU B N 1
ATOM 3251 C CA . GLU B 1 6 ? 10.786 54.100 13.654 1.00 17.62 6 GLU B CA 1
ATOM 3252 C C . GLU B 1 6 ? 11.949 53.282 14.246 1.00 16.63 6 GLU B C 1
ATOM 3253 O O . GLU B 1 6 ? 11.762 52.180 14.814 1.00 14.46 6 GLU B O 1
ATOM 3259 N N . LEU B 1 7 ? 13.170 53.797 14.062 1.00 16.36 7 LEU B N 1
ATOM 3260 C CA . LEU B 1 7 ? 14.335 53.057 14.584 1.00 15.77 7 LEU B CA 1
ATOM 3261 C C . LEU B 1 7 ? 14.321 53.009 16.111 1.00 14.34 7 LEU B C 1
ATOM 3262 O O . LEU B 1 7 ? 14.725 52.002 16.707 1.00 13.43 7 LEU B O 1
ATOM 3267 N N . MET B 1 8 ? 13.841 54.085 16.742 1.00 16.04 8 MET B N 1
ATOM 3268 C CA . MET B 1 8 ? 13.760 54.123 18.227 1.00 16.01 8 MET B CA 1
ATOM 3269 C C . MET B 1 8 ? 12.766 53.071 18.736 1.00 16.23 8 MET B C 1
ATOM 3270 O O . MET B 1 8 ? 12.968 52.439 19.801 1.00 12.32 8 MET B O 1
ATOM 3275 N N . GLN B 1 9 ? 11.672 52.865 17.988 1.00 15.48 9 GLN B N 1
ATOM 3276 C CA . GLN B 1 9 ? 10.706 51.845 18.403 1.00 15.39 9 GLN B CA 1
ATOM 3277 C C . GLN B 1 9 ? 11.355 50.460 18.292 1.00 14.83 9 GLN B C 1
ATOM 3278 O O . GLN B 1 9 ? 11.201 49.613 19.175 1.00 14.37 9 GLN B O 1
ATOM 3284 N N . ARG B 1 10 ? 12.087 50.219 17.208 1.00 14.57 10 ARG B N 1
ATOM 3285 C CA . ARG B 1 10 ? 12.745 48.937 17.028 1.00 15.82 10 ARG B CA 1
ATOM 3286 C C . ARG B 1 10 ? 13.781 48.745 18.156 1.00 12.38 10 ARG B C 1
ATOM 3287 O O . ARG B 1 10 ? 13.990 47.630 18.642 1.00 14.99 10 ARG B O 1
ATOM 3295 N N . ARG B 1 11 ? 14.410 49.838 18.555 1.00 15.74 11 ARG B N 1
ATOM 3296 C CA . ARG B 1 11 ? 15.414 49.790 19.623 1.00 17.77 11 ARG B CA 1
ATOM 3297 C C . ARG B 1 11 ? 14.792 49.335 20.935 1.00 18.02 11 ARG B C 1
ATOM 3298 O O . ARG B 1 11 ? 15.339 48.463 21.620 1.00 17.96 11 ARG B O 1
ATOM 3306 N N . SER B 1 12 ? 13.617 49.873 21.269 1.00 16.95 12 SER B N 1
ATOM 3307 C CA . SER B 1 12 ? 12.974 49.517 22.530 1.00 16.93 12 SER B CA 1
ATOM 3308 C C . SER B 1 12 ? 12.561 48.065 22.571 1.00 17.47 12 SER B C 1
ATOM 3309 O O . SER B 1 12 ? 12.402 47.498 23.640 1.00 19.02 12 SER B O 1
ATOM 3312 N N . GLN B 1 13 ? 12.359 47.443 21.420 1.00 14.16 13 GLN B N 1
ATOM 3313 C CA . GLN B 1 13 ? 11.947 46.047 21.455 1.00 17.52 13 GLN B CA 1
ATOM 3314 C C . GLN B 1 13 ? 13.125 45.098 21.394 1.00 16.31 13 GLN B C 1
ATOM 3315 O O . GLN B 1 13 ? 13.008 43.957 21.788 1.00 18.27 13 GLN B O 1
ATOM 3321 N N . ALA B 1 14 ? 14.262 45.581 20.917 1.00 14.73 14 ALA B N 1
ATOM 3322 C CA . ALA B 1 14 ? 15.421 44.704 20.718 1.00 16.12 14 ALA B CA 1
ATOM 3323 C C . ALA B 1 14 ? 16.624 44.883 21.659 1.00 14.30 14 ALA B C 1
ATOM 3324 O O . ALA B 1 14 ? 17.457 43.979 21.747 1.00 14.04 14 ALA B O 1
ATOM 3326 N N . ILE B 1 15 ? 16.683 46.019 22.346 1.00 13.12 15 ILE B N 1
ATOM 3327 C CA . ILE B 1 15 ? 17.848 46.366 23.187 1.00 15.46 15 ILE B CA 1
ATOM 3328 C C . ILE B 1 15 ? 17.361 46.726 24.578 1.00 14.23 15 ILE B C 1
ATOM 3329 O O . ILE B 1 15 ? 16.337 47.433 24.726 1.00 15.10 15 ILE B O 1
ATOM 3334 N N . PRO B 1 16 ? 18.089 46.277 25.618 1.00 14.96 16 PRO B N 1
ATOM 3335 C CA . PRO B 1 16 ? 17.668 46.581 26.987 1.00 14.39 16 PRO B CA 1
ATOM 3336 C C . PRO B 1 16 ? 17.637 48.045 27.287 1.00 16.12 16 PRO B C 1
ATOM 3337 O O . PRO B 1 16 ? 18.442 48.815 26.748 1.00 14.13 16 PRO B O 1
ATOM 3341 N N . ARG B 1 17 ? 16.712 48.434 28.168 1.00 16.01 17 ARG B N 1
ATOM 3342 C CA . ARG B 1 17 ? 16.576 49.834 28.560 1.00 16.64 17 ARG B CA 1
ATOM 3343 C C . ARG B 1 17 ? 17.812 50.336 29.325 1.00 15.10 17 ARG B C 1
ATOM 3344 O O . ARG B 1 17 ? 18.053 51.549 29.427 1.00 16.26 17 ARG B O 1
ATOM 3352 N N . GLY B 1 18 ? 18.616 49.402 29.832 1.00 16.12 18 GLY B N 1
ATOM 3353 C CA . GLY B 1 18 ? 19.830 49.771 30.561 1.00 13.48 18 GLY B CA 1
ATOM 3354 C C . GLY B 1 18 ? 20.791 50.583 29.709 1.00 14.37 18 GLY B C 1
ATOM 3355 O O . GLY B 1 18 ? 21.596 51.365 30.244 1.00 15.31 18 GLY B O 1
ATOM 3356 N N . VAL B 1 19 ? 20.748 50.382 28.393 1.00 11.87 19 VAL B N 1
ATOM 3357 C CA . VAL B 1 19 ? 21.583 51.183 27.515 1.00 13.63 19 VAL B CA 1
ATOM 3358 C C . VAL B 1 19 ? 20.758 52.447 27.236 1.00 17.56 19 VAL B C 1
ATOM 3359 O O . VAL B 1 19 ? 19.803 52.399 26.448 1.00 17.84 19 VAL B O 1
ATOM 3363 N N . GLY B 1 20 ? 21.123 53.553 27.880 1.00 15.51 20 GLY B N 1
ATOM 3364 C CA . GLY B 1 20 ? 20.411 54.815 27.702 1.00 19.93 20 GLY B CA 1
ATOM 3365 C C . GLY B 1 20 ? 20.644 55.385 26.314 1.00 19.83 20 GLY B C 1
ATOM 3366 O O . GLY B 1 20 ? 21.530 54.931 25.592 1.00 17.62 20 GLY B O 1
ATOM 3367 N N . GLN B 1 21 ? 19.828 56.352 25.912 1.00 18.56 21 GLN B N 1
ATOM 3368 C CA . GLN B 1 21 ? 19.990 56.984 24.605 1.00 16.13 21 GLN B CA 1
ATOM 3369 C C . GLN B 1 21 ? 19.940 58.483 24.872 1.00 17.92 21 GLN B C 1
ATOM 3370 O O . GLN B 1 21 ? 18.879 59.032 25.186 1.00 18.06 21 GLN B O 1
ATOM 3376 N N . ILE B 1 22 ? 21.068 59.160 24.755 1.00 15.57 22 ILE B N 1
ATOM 3377 C CA . ILE B 1 22 ? 21.084 60.595 25.032 1.00 16.70 22 ILE B CA 1
ATOM 3378 C C . ILE B 1 22 ? 20.262 61.374 24.007 1.00 17.34 22 ILE B C 1
ATOM 3379 O O . ILE B 1 22 ? 19.404 62.183 24.369 1.00 18.10 22 ILE B O 1
ATOM 3384 N N . HIS B 1 23 ? 20.557 61.136 22.732 1.00 16.04 23 HIS B N 1
ATOM 3385 C CA . HIS B 1 23 ? 19.855 61.768 21.624 1.00 15.27 23 HIS B CA 1
ATOM 3386 C C . HIS B 1 23 ? 19.112 60.657 20.863 1.00 14.53 23 HIS B C 1
ATOM 3387 O O . HIS B 1 23 ? 19.725 59.707 20.379 1.00 15.23 23 HIS B O 1
ATOM 3394 N N . PRO B 1 24 ? 17.771 60.777 20.728 1.00 15.94 24 PRO B N 1
ATOM 3395 C CA . PRO B 1 24 ? 16.922 59.766 20.040 1.00 14.76 24 PRO B CA 1
ATOM 3396 C C . PRO B 1 24 ? 17.033 59.892 18.512 1.00 20.07 24 PRO B C 1
ATOM 3397 O O . PRO B 1 24 ? 16.026 60.006 17.788 1.00 17.60 24 PRO B O 1
ATOM 3401 N N . ILE B 1 25 ? 18.279 59.845 18.047 1.00 16.80 25 ILE B N 1
ATOM 3402 C CA . ILE B 1 25 ? 18.631 60.062 16.655 1.00 16.32 25 ILE B CA 1
ATOM 3403 C C . ILE B 1 25 ? 19.527 58.932 16.139 1.00 15.50 25 ILE B C 1
ATOM 3404 O O . ILE B 1 25 ? 20.442 58.496 16.854 1.00 15.77 25 ILE B O 1
ATOM 3409 N N . PHE B 1 26 ? 19.265 58.454 14.929 1.00 14.53 26 PHE B N 1
ATOM 3410 C CA . PHE B 1 26 ? 20.106 57.418 14.323 1.00 16.98 26 PHE B CA 1
ATOM 3411 C C . PHE B 1 26 ? 20.991 58.057 13.227 1.00 17.53 26 PHE B C 1
ATOM 3412 O O . PHE B 1 26 ? 20.501 58.573 12.217 1.00 16.57 26 PHE B O 1
ATOM 3420 N N . ALA B 1 27 ? 22.300 58.062 13.463 1.00 14.48 27 ALA B N 1
ATOM 3421 C CA . ALA B 1 27 ? 23.223 58.654 12.509 1.00 14.32 27 ALA B CA 1
ATOM 3422 C C . ALA B 1 27 ? 23.429 57.704 11.355 1.00 13.96 27 ALA B C 1
ATOM 3423 O O . ALA B 1 27 ? 23.491 56.472 11.555 1.00 14.68 27 ALA B O 1
ATOM 3425 N N . ASP B 1 28 ? 23.513 58.263 10.149 1.00 12.80 28 ASP B N 1
ATOM 3426 C CA . ASP B 1 28 ? 23.759 57.478 8.952 1.00 13.49 28 ASP B CA 1
ATOM 3427 C C . ASP B 1 28 ? 25.203 57.686 8.458 1.00 14.91 28 ASP B C 1
ATOM 3428 O O . ASP B 1 28 ? 25.857 56.736 8.066 1.00 15.72 28 ASP B O 1
ATOM 3433 N N . ARG B 1 29 ? 25.682 58.923 8.462 1.00 13.77 29 ARG B N 1
ATOM 3434 C CA . ARG B 1 29 ? 27.053 59.205 7.974 1.00 15.93 29 ARG B CA 1
ATOM 3435 C C . ARG B 1 29 ? 27.563 60.468 8.613 1.00 16.38 29 ARG B C 1
ATOM 3436 O O . ARG B 1 29 ? 26.801 61.220 9.216 1.00 14.55 29 ARG B O 1
ATOM 3444 N N . ALA B 1 30 ? 28.861 60.714 8.481 1.00 14.84 30 ALA B N 1
ATOM 3445 C CA . ALA B 1 30 ? 29.470 61.883 9.114 1.00 14.35 30 ALA B CA 1
ATOM 3446 C C . ALA B 1 30 ? 30.802 62.246 8.444 1.00 17.01 30 ALA B C 1
ATOM 3447 O O . ALA B 1 30 ? 31.405 61.415 7.774 1.00 14.82 30 ALA B O 1
ATOM 3449 N N . GLU B 1 31 ? 31.251 63.478 8.655 1.00 14.00 31 GLU B N 1
ATOM 3450 C CA . GLU B 1 31 ? 32.515 63.899 8.111 1.00 19.23 31 GLU B CA 1
ATOM 3451 C C . GLU B 1 31 ? 32.995 65.063 8.960 1.00 17.06 31 GLU B C 1
ATOM 3452 O O . GLU B 1 31 ? 32.288 66.079 9.084 1.00 15.83 31 GLU B O 1
ATOM 3458 N N . ASN B 1 32 ? 34.196 64.911 9.538 1.00 16.65 32 ASN B N 1
ATOM 3459 C CA . ASN B 1 32 ? 34.799 65.930 10.398 1.00 15.69 32 ASN B CA 1
ATOM 3460 C C . ASN B 1 32 ? 33.838 66.268 11.566 1.00 17.74 32 ASN B C 1
ATOM 3461 O O . ASN B 1 32 ? 33.690 65.439 12.454 1.00 16.60 32 ASN B O 1
ATOM 3466 N N . CYS B 1 33 ? 33.192 67.448 11.589 1.00 15.81 33 CYS B N 1
ATOM 3467 C CA . CYS B 1 33 ? 32.275 67.782 12.701 1.00 17.60 33 CYS B CA 1
ATOM 3468 C C . CYS B 1 33 ? 30.793 67.673 12.321 1.00 18.03 33 CYS B C 1
ATOM 3469 O O . CYS B 1 33 ? 29.919 68.022 13.128 1.00 19.69 33 CYS B O 1
ATOM 3472 N N . ARG B 1 34 ? 30.530 67.202 11.110 1.00 16.91 34 ARG B N 1
ATOM 3473 C CA . ARG B 1 34 ? 29.157 67.074 10.610 1.00 16.89 34 ARG B CA 1
ATOM 3474 C C . ARG B 1 34 ? 28.642 65.653 10.689 1.00 18.41 34 ARG B C 1
ATOM 3475 O O . ARG B 1 34 ? 29.360 64.725 10.369 1.00 18.52 34 ARG B O 1
ATOM 3483 N N . VAL B 1 35 ? 27.380 65.496 11.091 1.00 16.68 35 VAL B N 1
ATOM 3484 C CA . VAL B 1 35 ? 26.758 64.192 11.160 1.00 15.99 35 VAL B CA 1
ATOM 3485 C C . VAL B 1 35 ? 25.379 64.326 10.510 1.00 15.63 35 VAL B C 1
ATOM 3486 O O . VAL B 1 35 ? 24.707 65.329 10.733 1.00 16.85 35 VAL B O 1
ATOM 3490 N N . TRP B 1 36 ? 24.973 63.336 9.716 1.00 16.22 36 TRP B N 1
ATOM 3491 C CA . TRP B 1 36 ? 23.633 63.321 9.094 1.00 17.63 36 TRP B CA 1
ATOM 3492 C C . TRP B 1 36 ? 22.854 62.117 9.628 1.00 17.16 36 TRP B C 1
ATOM 3493 O O . TRP B 1 36 ? 23.404 60.999 9.687 1.00 16.18 36 TRP B O 1
ATOM 3504 N N . ASP B 1 37 ? 21.583 62.315 10.004 1.00 15.26 37 ASP B N 1
ATOM 3505 C CA . ASP B 1 37 ? 20.826 61.196 10.517 1.00 13.53 37 ASP B CA 1
ATOM 3506 C C . ASP B 1 37 ? 20.143 60.445 9.359 1.00 16.03 37 ASP B C 1
ATOM 3507 O O . ASP B 1 37 ? 20.295 60.817 8.201 1.00 16.98 37 ASP B O 1
ATOM 3512 N N . VAL B 1 38 ? 19.398 59.389 9.654 1.00 14.70 38 VAL B N 1
ATOM 3513 C CA . VAL B 1 38 ? 18.758 58.617 8.609 1.00 16.05 38 VAL B CA 1
ATOM 3514 C C . VAL B 1 38 ? 17.713 59.421 7.833 1.00 17.36 38 VAL B C 1
ATOM 3515 O O . VAL B 1 38 ? 17.272 58.993 6.787 1.00 17.33 38 VAL B O 1
ATOM 3519 N N . GLU B 1 39 ? 17.347 60.590 8.333 1.00 16.17 39 GLU B N 1
ATOM 3520 C CA . GLU B 1 39 ? 16.349 61.400 7.630 1.00 21.34 39 GLU B CA 1
ATOM 3521 C C . GLU B 1 39 ? 17.041 62.489 6.805 1.00 22.43 39 GLU B C 1
ATOM 3522 O O . GLU B 1 39 ? 16.377 63.346 6.198 1.00 21.45 39 GLU B O 1
ATOM 3528 N N . GLY B 1 40 ? 18.376 62.459 6.796 1.00 21.43 40 GLY B N 1
ATOM 3529 C CA . GLY B 1 40 ? 19.129 63.456 6.044 1.00 17.54 40 GLY B CA 1
ATOM 3530 C C . GLY B 1 40 ? 19.332 64.774 6.770 1.00 16.97 40 GLY B C 1
ATOM 3531 O O . GLY B 1 40 ? 19.872 65.719 6.193 1.00 19.55 40 GLY B O 1
ATOM 3532 N N . ARG B 1 41 ? 18.916 64.871 8.030 1.00 15.95 41 ARG B N 1
ATOM 3533 C CA . ARG B 1 41 ? 19.105 66.123 8.753 1.00 16.98 41 ARG B CA 1
ATOM 3534 C C . ARG B 1 41 ? 20.567 66.238 9.205 1.00 19.32 41 ARG B C 1
ATOM 3535 O O . ARG B 1 41 ? 21.156 65.242 9.651 1.00 18.60 41 ARG B O 1
ATOM 3543 N N . GLU B 1 42 ? 21.131 67.440 9.088 1.00 19.23 42 GLU B N 1
ATOM 3544 C CA . GLU B 1 42 ? 22.538 67.681 9.458 1.00 19.95 42 GLU B CA 1
ATOM 3545 C C . GLU B 1 42 ? 22.719 68.206 10.873 1.00 19.83 42 GLU B C 1
ATOM 3546 O O . GLU B 1 42 ? 21.915 69.021 11.320 1.00 18.82 42 GLU B O 1
ATOM 3552 N N . TYR B 1 43 ? 23.757 67.748 11.588 1.00 15.94 43 TYR B N 1
ATOM 3553 C CA . TYR B 1 43 ? 24.000 68.241 12.946 1.00 17.37 43 TYR B CA 1
ATOM 3554 C C . TYR B 1 43 ? 25.466 68.638 13.046 1.00 17.55 43 TYR B C 1
ATOM 3555 O O . TYR B 1 43 ? 26.273 68.201 12.240 1.00 16.36 43 TYR B O 1
ATOM 3564 N N . LEU B 1 44 ? 25.769 69.497 14.012 1.00 18.90 44 LEU B N 1
ATOM 3565 C CA . LEU B 1 44 ? 27.137 69.919 14.293 1.00 18.37 44 LEU B CA 1
ATOM 3566 C C . LEU B 1 44 ? 27.434 69.105 15.557 1.00 19.18 44 LEU B C 1
ATOM 3567 O O . LEU B 1 44 ? 26.734 69.214 16.575 1.00 17.80 44 LEU B O 1
ATOM 3572 N N . ASP B 1 45 ? 28.475 68.286 15.489 1.00 19.16 45 ASP B N 1
ATOM 3573 C CA . ASP B 1 45 ? 28.810 67.389 16.604 1.00 20.39 45 ASP B CA 1
ATOM 3574 C C . ASP B 1 45 ? 29.756 67.974 17.641 1.00 18.55 45 ASP B C 1
ATOM 3575 O O . ASP B 1 45 ? 30.951 68.068 17.395 1.00 18.43 45 ASP B O 1
ATOM 3580 N N . PHE B 1 46 ? 29.220 68.380 18.794 1.00 17.96 46 PHE B N 1
ATOM 3581 C CA . PHE B 1 46 ? 30.039 68.933 19.868 1.00 14.47 46 PHE B CA 1
ATOM 3582 C C . PHE B 1 46 ? 30.275 67.882 20.960 1.00 14.67 46 PHE B C 1
ATOM 3583 O O . PHE B 1 46 ? 30.741 68.233 22.056 1.00 17.15 46 PHE B O 1
ATOM 3591 N N . ALA B 1 47 ? 29.935 66.616 20.690 1.00 15.47 47 ALA B N 1
ATOM 3592 C CA . ALA B 1 47 ? 30.173 65.538 21.673 1.00 15.49 47 ALA B CA 1
ATOM 3593 C C . ALA B 1 47 ? 31.351 64.633 21.245 1.00 15.55 47 ALA B C 1
ATOM 3594 O O . ALA B 1 47 ? 32.000 63.989 22.087 1.00 14.09 47 ALA B O 1
ATOM 3596 N N . GLY B 1 48 ? 31.609 64.595 19.937 1.00 17.95 48 GLY B N 1
ATOM 3597 C CA . GLY B 1 48 ? 32.708 63.792 19.411 1.00 18.17 48 GLY B CA 1
ATOM 3598 C C . GLY B 1 48 ? 32.672 62.330 19.824 1.00 16.81 48 GLY B C 1
ATOM 3599 O O . GLY B 1 48 ? 33.726 61.731 20.050 1.00 15.09 48 GLY B O 1
ATOM 3600 N N . GLY B 1 49 ? 31.475 61.737 19.901 1.00 14.14 49 GLY B N 1
ATOM 3601 C CA . GLY B 1 49 ? 31.369 60.338 20.296 1.00 13.04 49 GLY B CA 1
ATOM 3602 C C . GLY B 1 49 ? 31.967 60.128 21.684 1.00 13.68 49 GLY B C 1
ATOM 3603 O O . GLY B 1 49 ? 32.446 59.046 22.023 1.00 12.95 49 GLY B O 1
ATOM 3604 N N . ILE B 1 50 ? 31.857 61.173 22.498 1.00 11.80 50 ILE B N 1
ATOM 3605 C CA . ILE B 1 50 ? 32.393 61.257 23.855 1.00 13.79 50 ILE B CA 1
ATOM 3606 C C . ILE B 1 50 ? 33.950 61.303 23.831 1.00 14.61 50 ILE B C 1
ATOM 3607 O O . ILE B 1 50 ? 34.617 60.378 24.309 1.00 15.39 50 ILE B O 1
ATOM 3612 N N . ALA B 1 51 ? 34.497 62.363 23.237 1.00 12.69 51 ALA B N 1
ATOM 3613 C CA . ALA B 1 51 ? 35.952 62.623 23.231 1.00 15.35 51 ALA B CA 1
ATOM 3614 C C . ALA B 1 51 ? 36.808 61.638 22.438 1.00 14.44 51 ALA B C 1
ATOM 3615 O O . ALA B 1 51 ? 38.014 61.567 22.634 1.00 15.52 51 ALA B O 1
ATOM 3617 N N . VAL B 1 52 ? 36.187 60.924 21.519 1.00 13.27 52 VAL B N 1
ATOM 3618 C CA . VAL B 1 52 ? 36.863 59.916 20.697 1.00 12.51 52 VAL B CA 1
ATOM 3619 C C . VAL B 1 52 ? 37.298 60.475 19.358 1.00 13.42 52 VAL B C 1
ATOM 3620 O O . VAL B 1 52 ? 38.139 59.877 18.684 1.00 13.63 52 VAL B O 1
ATOM 3624 N N . LEU B 1 53 ? 36.746 61.629 18.972 1.00 13.30 53 LEU B N 1
ATOM 3625 C CA . LEU B 1 53 ? 36.994 62.160 17.617 1.00 14.11 53 LEU B CA 1
ATOM 3626 C C . LEU B 1 53 ? 37.743 63.480 17.556 1.00 14.99 53 LEU B C 1
ATOM 3627 O O . LEU B 1 53 ? 37.344 64.414 16.859 1.00 15.72 53 LEU B O 1
ATOM 3632 N N . ASN B 1 54 ? 38.850 63.560 18.282 1.00 14.42 54 ASN B N 1
ATOM 3633 C CA . ASN B 1 54 ? 39.631 64.797 18.272 1.00 15.80 54 ASN B CA 1
ATOM 3634 C C . ASN B 1 54 ? 40.099 65.121 16.846 1.00 13.73 54 ASN B C 1
ATOM 3635 O O . ASN B 1 54 ? 40.256 66.298 16.502 1.00 15.56 54 ASN B O 1
ATOM 3640 N N . THR B 1 55 ? 40.281 64.096 16.005 1.00 13.34 55 THR B N 1
ATOM 3641 C CA . THR B 1 55 ? 40.678 64.326 14.613 1.00 12.56 55 THR B CA 1
ATOM 3642 C C . THR B 1 55 ? 39.465 64.328 13.670 1.00 14.50 55 THR B C 1
ATOM 3643 O O . THR B 1 55 ? 39.620 64.275 12.443 1.00 14.39 55 THR B O 1
ATOM 3647 N N . GLY B 1 56 ? 38.258 64.380 14.240 1.00 12.24 56 GLY B N 1
ATOM 3648 C CA . GLY B 1 56 ? 37.058 64.417 13.412 1.00 13.97 56 GLY B CA 1
ATOM 3649 C C . GLY B 1 56 ? 36.526 63.089 12.931 1.00 14.34 56 GLY B C 1
ATOM 3650 O O . GLY B 1 56 ? 37.224 62.074 12.932 1.00 15.42 56 GLY B O 1
ATOM 3651 N N . HIS B 1 57 ? 35.267 63.071 12.504 1.00 14.41 57 HIS B N 1
ATOM 3652 C CA . HIS B 1 57 ? 34.752 61.819 11.953 1.00 14.33 57 HIS B CA 1
ATOM 3653 C C . HIS B 1 57 ? 35.502 61.513 10.638 1.00 14.11 57 HIS B C 1
ATOM 3654 O O . HIS B 1 57 ? 35.622 62.380 9.749 1.00 14.90 57 HIS B O 1
ATOM 3661 N N . LEU B 1 58 ? 35.953 60.280 10.508 1.00 13.60 58 LEU B N 1
ATOM 3662 C CA . LEU B 1 58 ? 36.617 59.820 9.294 1.00 14.95 58 LEU B CA 1
ATOM 3663 C C . LEU B 1 58 ? 37.666 60.781 8.714 1.00 15.87 58 LEU B C 1
ATOM 3664 O O . LEU B 1 58 ? 37.593 61.176 7.549 1.00 13.82 58 LEU B O 1
ATOM 3669 N N . HIS B 1 59 ? 38.667 61.148 9.506 1.00 14.68 59 HIS B N 1
ATOM 3670 C CA . HIS B 1 59 ? 39.721 62.013 8.970 1.00 14.58 59 HIS B CA 1
ATOM 3671 C C . HIS B 1 59 ? 40.281 61.236 7.754 1.00 14.97 59 HIS B C 1
ATOM 3672 O O . HIS B 1 59 ? 40.621 60.058 7.860 1.00 14.74 59 HIS B O 1
ATOM 3679 N N . PRO B 1 60 ? 40.360 61.882 6.586 1.00 15.32 60 PRO B N 1
ATOM 3680 C CA . PRO B 1 60 ? 40.839 61.209 5.381 1.00 17.93 60 PRO B CA 1
ATOM 3681 C C . PRO B 1 60 ? 42.181 60.491 5.464 1.00 17.41 60 PRO B C 1
ATOM 3682 O O . PRO B 1 60 ? 42.329 59.423 4.873 1.00 16.17 60 PRO B O 1
ATOM 3686 N N . LYS B 1 61 ? 43.138 61.062 6.202 1.00 17.19 61 LYS B N 1
ATOM 3687 C CA . LYS B 1 61 ? 44.446 60.414 6.348 1.00 16.04 61 LYS B CA 1
ATOM 3688 C C . LYS B 1 61 ? 44.266 59.157 7.176 1.00 16.38 61 LYS B C 1
ATOM 3689 O O . LYS B 1 61 ? 44.802 58.101 6.862 1.00 17.86 61 LYS B O 1
ATOM 3695 N N . VAL B 1 62 ? 43.487 59.269 8.247 1.00 13.95 62 VAL B N 1
ATOM 3696 C CA . VAL B 1 62 ? 43.269 58.122 9.115 1.00 15.33 62 VAL B CA 1
ATOM 3697 C C . VAL B 1 62 ? 42.561 57.024 8.363 1.00 16.90 62 VAL B C 1
ATOM 3698 O O . VAL B 1 62 ? 42.925 55.848 8.465 1.00 14.60 62 VAL B O 1
ATOM 3702 N N . VAL B 1 63 ? 41.536 57.399 7.595 1.00 17.15 63 VAL B N 1
ATOM 3703 C CA . VAL B 1 63 ? 40.798 56.393 6.829 1.00 15.56 63 VAL B CA 1
ATOM 3704 C C . VAL B 1 63 ? 41.676 55.696 5.770 1.00 16.33 63 VAL B C 1
ATOM 3705 O O . VAL B 1 63 ? 41.593 54.480 5.564 1.00 14.64 63 VAL B O 1
ATOM 3709 N N . ALA B 1 64 ? 42.496 56.462 5.076 1.00 16.05 64 ALA B N 1
ATOM 3710 C CA . ALA B 1 64 ? 43.350 55.835 4.078 1.00 16.88 64 ALA B CA 1
ATOM 3711 C C . ALA B 1 64 ? 44.328 54.850 4.746 1.00 14.98 64 ALA B C 1
ATOM 3712 O O . ALA B 1 64 ? 44.646 53.818 4.177 1.00 17.86 64 ALA B O 1
ATOM 3714 N N . ALA B 1 65 ? 44.784 55.137 5.968 1.00 15.75 65 ALA B N 1
ATOM 3715 C CA . ALA B 1 65 ? 45.720 54.213 6.622 1.00 16.33 65 ALA B CA 1
ATOM 3716 C C . ALA B 1 65 ? 44.967 52.914 6.912 1.00 15.10 65 ALA B C 1
ATOM 3717 O O . ALA B 1 65 ? 45.464 51.799 6.685 1.00 12.96 65 ALA B O 1
ATOM 3719 N N . VAL B 1 66 ? 43.749 53.073 7.425 1.00 13.84 66 VAL B N 1
ATOM 3720 C CA . VAL B 1 66 ? 42.894 51.937 7.735 1.00 11.55 66 VAL B CA 1
ATOM 3721 C C . VAL B 1 66 ? 42.613 51.125 6.477 1.00 13.00 66 VAL B C 1
ATOM 3722 O O . VAL B 1 66 ? 42.682 49.879 6.487 1.00 14.47 66 VAL B O 1
ATOM 3726 N N . GLU B 1 67 ? 42.280 51.798 5.379 1.00 14.09 67 GLU B N 1
ATOM 3727 C CA . GLU B 1 67 ? 42.001 51.048 4.154 1.00 15.56 67 GLU B CA 1
ATOM 3728 C C . GLU B 1 67 ? 43.229 50.226 3.669 1.00 17.57 67 GLU B C 1
ATOM 3729 O O . GLU B 1 67 ? 43.092 49.131 3.152 1.00 14.84 67 GLU B O 1
ATOM 3735 N N . ALA B 1 68 ? 44.423 50.764 3.847 1.00 17.01 68 ALA B N 1
ATOM 3736 C CA . ALA B 1 68 ? 45.634 50.039 3.436 1.00 16.21 68 ALA B CA 1
ATOM 3737 C C . ALA B 1 68 ? 45.834 48.808 4.326 1.00 16.20 68 ALA B C 1
ATOM 3738 O O . ALA B 1 68 ? 46.190 47.733 3.842 1.00 17.20 68 ALA B O 1
ATOM 3740 N N . GLN B 1 69 ? 45.570 48.939 5.625 1.00 14.25 69 GLN B N 1
ATOM 3741 C CA . GLN B 1 69 ? 45.770 47.798 6.504 1.00 14.11 69 GLN B CA 1
ATOM 3742 C C . GLN B 1 69 ? 44.724 46.726 6.234 1.00 15.53 69 GLN B C 1
ATOM 3743 O O . GLN B 1 69 ? 44.982 45.515 6.367 1.00 17.06 69 GLN B O 1
ATOM 3749 N N . LEU B 1 70 ? 43.528 47.156 5.841 1.00 15.54 70 LEU B N 1
ATOM 3750 C CA . LEU B 1 70 ? 42.446 46.202 5.564 1.00 15.46 70 LEU B CA 1
ATOM 3751 C C . LEU B 1 70 ? 42.792 45.261 4.398 1.00 16.71 70 LEU B C 1
ATOM 3752 O O . LEU B 1 70 ? 42.183 44.205 4.237 1.00 17.18 70 LEU B O 1
ATOM 3757 N N . LYS B 1 71 ? 43.748 45.669 3.566 1.00 17.12 71 LYS B N 1
ATOM 3758 C CA . LYS B 1 71 ? 44.197 44.818 2.467 1.00 19.67 71 LYS B CA 1
ATOM 3759 C C . LYS B 1 71 ? 45.197 43.782 2.956 1.00 19.68 71 LYS B C 1
ATOM 3760 O O . LYS B 1 71 ? 45.493 42.816 2.238 1.00 18.57 71 LYS B O 1
ATOM 3766 N N . LYS B 1 72 ? 45.718 43.967 4.169 1.00 15.81 72 LYS B N 1
ATOM 3767 C CA . LYS B 1 72 ? 46.737 43.052 4.690 1.00 17.05 72 LYS B CA 1
ATOM 3768 C C . LYS B 1 72 ? 46.187 42.013 5.647 1.00 16.31 72 LYS B C 1
ATOM 3769 O O . LYS B 1 72 ? 46.279 40.800 5.401 1.00 15.78 72 LYS B O 1
ATOM 3775 N N . LEU B 1 73 ? 45.641 42.482 6.762 1.00 15.10 73 LEU B N 1
ATOM 3776 C CA . LEU B 1 73 ? 45.013 41.591 7.735 1.00 13.73 73 LEU B CA 1
ATOM 3777 C C . LEU B 1 73 ? 44.303 42.431 8.786 1.00 15.72 73 LEU B C 1
ATOM 3778 O O . LEU B 1 73 ? 44.684 43.581 9.025 1.00 16.44 73 LEU B O 1
ATOM 3783 N N . SER B 1 74 ? 43.268 41.873 9.415 1.00 13.96 74 SER B N 1
ATOM 3784 C CA . SER B 1 74 ? 42.563 42.659 10.421 1.00 12.70 74 SER B CA 1
ATOM 3785 C C . SER B 1 74 ? 42.760 42.102 11.813 1.00 14.28 74 SER B C 1
ATOM 3786 O O . SER B 1 74 ? 42.520 42.808 12.794 1.00 15.15 74 SER B O 1
ATOM 3789 N N . HIS B 1 75 ? 43.184 40.835 11.912 1.00 12.65 75 HIS B N 1
ATOM 3790 C CA . HIS B 1 75 ? 43.328 40.202 13.226 1.00 11.94 75 HIS B CA 1
ATOM 3791 C C . HIS B 1 75 ? 44.167 38.906 13.226 1.00 14.14 75 HIS B C 1
ATOM 3792 O O . HIS B 1 75 ? 43.946 38.045 12.387 1.00 16.41 75 HIS B O 1
ATOM 3799 N N . THR B 1 76 ? 45.076 38.759 14.188 1.00 15.27 76 THR B N 1
ATOM 3800 C CA . THR B 1 76 ? 45.809 37.505 14.345 1.00 14.68 76 THR B CA 1
ATOM 3801 C C . THR B 1 76 ? 45.838 37.115 15.811 1.00 14.97 76 THR B C 1
ATOM 3802 O O . THR B 1 76 ? 46.062 35.940 16.149 1.00 14.47 76 THR B O 1
ATOM 3806 N N . CYS B 1 77 ? 45.570 38.106 16.657 1.00 13.72 77 CYS B N 1
ATOM 3807 C CA . CYS B 1 77 ? 45.697 38.071 18.115 1.00 13.33 77 CYS B CA 1
ATOM 3808 C C . CYS B 1 77 ? 47.249 38.159 18.293 1.00 16.59 77 CYS B C 1
ATOM 3809 O O . CYS B 1 77 ? 47.975 37.181 18.053 1.00 14.17 77 CYS B O 1
ATOM 3812 N N . PHE B 1 78 ? 47.717 39.338 18.708 1.00 14.72 78 PHE B N 1
ATOM 3813 C CA . PHE B 1 78 ? 49.135 39.643 18.826 1.00 15.52 78 PHE B CA 1
ATOM 3814 C C . PHE B 1 78 ? 49.960 38.566 19.569 1.00 17.75 78 PHE B C 1
ATOM 3815 O O . PHE B 1 78 ? 51.064 38.197 19.117 1.00 18.06 78 PHE B O 1
ATOM 3823 N N . GLN B 1 79 ? 49.424 38.082 20.689 1.00 18.88 79 GLN B N 1
ATOM 3824 C CA . GLN B 1 79 ? 50.055 37.059 21.544 1.00 18.62 79 GLN B CA 1
ATOM 3825 C C . GLN B 1 79 ? 50.320 35.781 20.795 1.00 20.61 79 GLN B C 1
ATOM 3826 O O . GLN B 1 79 ? 51.149 34.987 21.237 1.00 22.93 79 GLN B O 1
ATOM 3832 N N . VAL B 1 80 ? 49.531 35.517 19.756 1.00 16.35 80 VAL B N 1
ATOM 3833 C CA . VAL B 1 80 ? 49.715 34.300 18.958 1.00 17.86 80 VAL B CA 1
ATOM 3834 C C . VAL B 1 80 ? 50.740 34.610 17.834 1.00 17.62 80 VAL B C 1
ATOM 3835 O O . VAL B 1 80 ? 51.799 33.988 17.779 1.00 17.60 80 VAL B O 1
ATOM 3839 N N . LEU B 1 81 ? 50.414 35.571 16.959 1.00 16.73 81 LEU B N 1
ATOM 3840 C CA . LEU B 1 81 ? 51.304 36.005 15.867 1.00 17.82 81 LEU B CA 1
ATOM 3841 C C . LEU B 1 81 ? 51.377 37.520 15.984 1.00 18.65 81 LEU B C 1
ATOM 3842 O O . LEU B 1 81 ? 50.344 38.178 15.957 1.00 14.27 81 LEU B O 1
ATOM 3847 N N . ALA B 1 82 ? 52.582 38.085 16.047 1.00 14.95 82 ALA B N 1
ATOM 3848 C CA . ALA B 1 82 ? 52.706 39.523 16.199 1.00 12.92 82 ALA B CA 1
ATOM 3849 C C . ALA B 1 82 ? 52.508 40.252 14.869 1.00 10.32 82 ALA B C 1
ATOM 3850 O O . ALA B 1 82 ? 52.317 39.635 13.818 1.00 14.36 82 ALA B O 1
ATOM 3852 N N . TYR B 1 83 ? 52.487 41.570 14.904 1.00 12.86 83 TYR B N 1
ATOM 3853 C CA . TYR B 1 83 ? 52.382 42.359 13.665 1.00 15.37 83 TYR B CA 1
ATOM 3854 C C . TYR B 1 83 ? 52.982 43.702 13.985 1.00 13.10 83 TYR B C 1
ATOM 3855 O O . TYR B 1 83 ? 52.983 44.132 15.139 1.00 13.27 83 TYR B O 1
ATOM 3864 N N . GLU B 1 84 ? 53.501 44.366 12.962 1.00 11.13 84 GLU B N 1
ATOM 3865 C CA . GLU B 1 84 ? 54.220 45.607 13.157 1.00 17.05 84 GLU B CA 1
ATOM 3866 C C . GLU B 1 84 ? 53.456 46.832 13.648 1.00 16.72 84 GLU B C 1
ATOM 3867 O O . GLU B 1 84 ? 53.991 47.626 14.404 1.00 16.01 84 GLU B O 1
ATOM 3873 N N . PRO B 1 85 ? 52.182 47.001 13.230 1.00 15.68 85 PRO B N 1
ATOM 3874 C CA . PRO B 1 85 ? 51.511 48.211 13.732 1.00 14.00 85 PRO B CA 1
ATOM 3875 C C . PRO B 1 85 ? 51.404 48.279 15.253 1.00 14.84 85 PRO B C 1
ATOM 3876 O O . PRO B 1 85 ? 51.431 49.356 15.825 1.00 14.13 85 PRO B O 1
ATOM 3880 N N . TYR B 1 86 ? 51.263 47.128 15.895 1.00 11.96 86 TYR B N 1
ATOM 3881 C CA . TYR B 1 86 ? 51.132 47.073 17.371 1.00 14.36 86 TYR B CA 1
ATOM 3882 C C . TYR B 1 86 ? 52.501 47.531 17.944 1.00 14.39 86 TYR B C 1
ATOM 3883 O O . TYR B 1 86 ? 52.619 48.466 18.743 1.00 15.63 86 TYR B O 1
ATOM 3892 N N . LEU B 1 87 ? 53.549 46.890 17.466 1.00 13.86 87 LEU B N 1
ATOM 3893 C CA . LEU B 1 87 ? 54.887 47.218 17.918 1.00 14.07 87 LEU B CA 1
ATOM 3894 C C . LEU B 1 87 ? 55.193 48.704 17.660 1.00 13.93 87 LEU B C 1
ATOM 3895 O O . LEU B 1 87 ? 55.611 49.403 18.573 1.00 15.17 87 LEU B O 1
ATOM 3900 N N . GLU B 1 88 ? 54.964 49.216 16.447 1.00 14.01 88 GLU B N 1
ATOM 3901 C CA . GLU B 1 88 ? 55.270 50.631 16.202 1.00 13.69 88 GLU B CA 1
ATOM 3902 C C . GLU B 1 88 ? 54.512 51.598 17.082 1.00 14.84 88 GLU B C 1
ATOM 3903 O O . GLU B 1 88 ? 55.066 52.598 17.510 1.00 12.76 88 GLU B O 1
ATOM 3909 N N . LEU B 1 89 ? 53.229 51.332 17.318 1.00 14.22 89 LEU B N 1
ATOM 3910 C CA . LEU B 1 89 ? 52.452 52.237 18.182 1.00 12.57 89 LEU B CA 1
ATOM 3911 C C . LEU B 1 89 ? 53.032 52.184 19.616 1.00 11.94 89 LEU B C 1
ATOM 3912 O O . LEU B 1 89 ? 53.166 53.217 20.268 1.00 13.40 89 LEU B O 1
ATOM 3917 N N . CYS B 1 90 ? 53.359 50.996 20.113 1.00 11.37 90 CYS B N 1
ATOM 3918 C CA . CYS B 1 90 ? 53.927 50.902 21.470 1.00 13.78 90 CYS B CA 1
ATOM 3919 C C . CYS B 1 90 ? 55.204 51.728 21.579 1.00 16.72 90 CYS B C 1
ATOM 3920 O O . CYS B 1 90 ? 55.416 52.456 22.552 1.00 15.07 90 CYS B O 1
ATOM 3923 N N . GLU B 1 91 ? 56.079 51.609 20.580 1.00 15.83 91 GLU B N 1
ATOM 3924 C CA . GLU B 1 91 ? 57.311 52.393 20.622 1.00 13.75 91 GLU B CA 1
ATOM 3925 C C . GLU B 1 91 ? 56.969 53.879 20.658 1.00 15.85 91 GLU B C 1
ATOM 3926 O O . GLU B 1 91 ? 57.558 54.633 21.434 1.00 16.85 91 GLU B O 1
ATOM 3932 N N . ILE B 1 92 ? 56.013 54.313 19.837 1.00 16.09 92 ILE B N 1
ATOM 3933 C CA . ILE B 1 92 ? 55.670 55.737 19.831 1.00 17.89 92 ILE B CA 1
ATOM 3934 C C . ILE B 1 92 ? 55.045 56.198 21.158 1.00 13.82 92 ILE B C 1
ATOM 3935 O O . ILE B 1 92 ? 55.339 57.288 21.654 1.00 15.70 92 ILE B O 1
ATOM 3940 N N . MET B 1 93 ? 54.168 55.382 21.728 1.00 15.67 93 MET B N 1
ATOM 3941 C CA . MET B 1 93 ? 53.538 55.791 22.997 1.00 14.63 93 MET B CA 1
ATOM 3942 C C . MET B 1 93 ? 54.620 55.865 24.105 1.00 12.78 93 MET B C 1
ATOM 3943 O O . MET B 1 93 ? 54.575 56.716 24.966 1.00 12.53 93 MET B O 1
ATOM 3948 N N . ASN B 1 94 ? 55.590 54.958 24.071 1.00 12.85 94 ASN B N 1
ATOM 3949 C CA . ASN B 1 94 ? 56.665 54.985 25.077 1.00 11.48 94 ASN B CA 1
ATOM 3950 C C . ASN B 1 94 ? 57.405 56.332 25.041 1.00 13.86 94 ASN B C 1
ATOM 3951 O O . ASN B 1 94 ? 57.837 56.858 26.090 1.00 13.93 94 ASN B O 1
ATOM 3956 N N . GLN B 1 95 ? 57.558 56.889 23.839 1.00 12.67 95 GLN B N 1
ATOM 3957 C CA . GLN B 1 95 ? 58.241 58.187 23.656 1.00 15.50 95 GLN B CA 1
ATOM 3958 C C . GLN B 1 95 ? 57.362 59.401 23.973 1.00 14.64 95 GLN B C 1
ATOM 3959 O O . GLN B 1 95 ? 57.853 60.439 24.441 1.00 13.76 95 GLN B O 1
ATOM 3965 N N . LYS B 1 96 ? 56.063 59.283 23.705 1.00 13.24 96 LYS B N 1
ATOM 3966 C CA . LYS B 1 96 ? 55.168 60.436 23.884 1.00 14.65 96 LYS B CA 1
ATOM 3967 C C . LYS B 1 96 ? 54.499 60.601 25.252 1.00 16.02 96 LYS B C 1
ATOM 3968 O O . LYS B 1 96 ? 54.176 61.704 25.630 1.00 17.17 96 LYS B O 1
ATOM 3974 N N . VAL B 1 97 ? 54.219 59.504 25.937 1.00 14.13 97 VAL B N 1
ATOM 3975 C CA . VAL B 1 97 ? 53.639 59.597 27.269 1.00 13.65 97 VAL B CA 1
ATOM 3976 C C . VAL B 1 97 ? 54.771 60.222 28.149 1.00 19.83 97 VAL B C 1
ATOM 3977 O O . VAL B 1 97 ? 55.946 59.821 28.059 1.00 20.33 97 VAL B O 1
ATOM 3981 N N . PRO B 1 98 ? 54.442 61.207 29.000 1.00 17.93 98 PRO B N 1
ATOM 3982 C CA . PRO B 1 98 ? 55.532 61.792 29.797 1.00 18.54 98 PRO B CA 1
ATOM 3983 C C . PRO B 1 98 ? 56.295 60.908 30.792 1.00 18.24 98 PRO B C 1
ATOM 3984 O O . PRO B 1 98 ? 55.704 60.085 31.486 1.00 19.24 98 PRO B O 1
ATOM 3988 N N . GLY B 1 99 ? 57.625 61.111 30.845 1.00 17.17 99 GLY B N 1
ATOM 3989 C CA . GLY B 1 99 ? 58.476 60.371 31.767 1.00 17.39 99 GLY B CA 1
ATOM 3990 C C . GLY B 1 99 ? 59.890 60.254 31.172 1.00 17.83 99 GLY B C 1
ATOM 3991 O O . GLY B 1 99 ? 60.057 59.906 29.983 1.00 15.16 99 GLY B O 1
ATOM 3992 N N . ASP B 1 100 ? 60.906 60.532 31.989 1.00 16.68 100 ASP B N 1
ATOM 3993 C CA . ASP B 1 100 ? 62.277 60.466 31.470 1.00 18.39 100 ASP B CA 1
ATOM 3994 C C . ASP B 1 100 ? 62.942 59.083 31.562 1.00 22.41 100 ASP B C 1
ATOM 3995 O O . ASP B 1 100 ? 64.125 58.891 31.196 1.00 20.65 100 ASP B O 1
ATOM 4000 N N . PHE B 1 101 ? 62.157 58.110 32.012 1.00 18.40 101 PHE B N 1
ATOM 4001 C CA . PHE B 1 101 ? 62.617 56.742 32.155 1.00 18.11 101 PHE B CA 1
ATOM 4002 C C . PHE B 1 101 ? 62.070 55.962 30.982 1.00 16.77 101 PHE B C 1
ATOM 4003 O O . PHE B 1 101 ? 61.173 56.433 30.267 1.00 15.61 101 PHE B O 1
ATOM 4011 N N . ALA B 1 102 ? 62.603 54.767 30.786 1.00 14.93 102 ALA B N 1
ATOM 4012 C CA . ALA B 1 102 ? 62.119 53.910 29.726 1.00 15.38 102 ALA B CA 1
ATOM 4013 C C . ALA B 1 102 ? 60.703 53.424 30.113 1.00 16.45 102 ALA B C 1
ATOM 4014 O O . ALA B 1 102 ? 60.442 53.081 31.282 1.00 14.14 102 ALA B O 1
ATOM 4016 N N . LYS B 1 103 ? 59.824 53.362 29.128 1.00 15.25 103 LYS B N 1
ATOM 4017 C CA . LYS B 1 103 ? 58.462 52.903 29.367 1.00 16.45 103 LYS B CA 1
ATOM 4018 C C . LYS B 1 103 ? 58.183 51.719 28.460 1.00 14.47 103 LYS B C 1
ATOM 4019 O O . LYS B 1 103 ? 58.894 51.512 27.477 1.00 13.52 103 LYS B O 1
ATOM 4025 N N . LYS B 1 104 ? 57.175 50.913 28.798 1.00 12.52 104 LYS B N 1
ATOM 4026 C CA . LYS B 1 104 ? 56.746 49.858 27.888 1.00 12.47 104 LYS B CA 1
ATOM 4027 C C . LYS B 1 104 ? 55.237 50.097 27.747 1.00 15.82 104 LYS B C 1
ATOM 4028 O O . LYS B 1 104 ? 54.616 50.727 28.612 1.00 15.40 104 LYS B O 1
ATOM 4034 N N . THR B 1 105 ? 54.649 49.585 26.672 1.00 15.12 105 THR B N 1
ATOM 4035 C CA . THR B 1 105 ? 53.217 49.816 26.442 1.00 11.16 105 THR B CA 1
ATOM 4036 C C . THR B 1 105 ? 52.529 48.499 26.151 1.00 14.85 105 THR B C 1
ATOM 4037 O O . THR B 1 105 ? 53.073 47.646 25.421 1.00 10.69 105 THR B O 1
ATOM 4041 N N . LEU B 1 106 ? 51.354 48.325 26.764 1.00 13.05 106 LEU B N 1
ATOM 4042 C CA . LEU B 1 106 ? 50.494 47.161 26.516 1.00 15.98 106 LEU B CA 1
ATOM 4043 C C . LEU B 1 106 ? 49.316 47.754 25.720 1.00 15.16 106 LEU B C 1
ATOM 4044 O O . LEU B 1 106 ? 48.816 48.831 26.065 1.00 10.52 106 LEU B O 1
ATOM 4049 N N . LEU B 1 107 ? 48.887 47.097 24.655 1.00 13.18 107 LEU B N 1
ATOM 4050 C CA . LEU B 1 107 ? 47.674 47.584 23.978 1.00 13.46 107 LEU B CA 1
ATOM 4051 C C . LEU B 1 107 ? 46.535 46.621 24.294 1.00 12.89 107 LEU B C 1
ATOM 4052 O O . LEU B 1 107 ? 46.740 45.412 24.312 1.00 14.07 107 LEU B O 1
ATOM 4057 N N . VAL B 1 108 ? 45.352 47.161 24.594 1.00 12.96 108 VAL B N 1
ATOM 4058 C CA . VAL B 1 108 ? 44.165 46.344 24.784 1.00 9.95 108 VAL B CA 1
ATOM 4059 C C . VAL B 1 108 ? 43.097 46.952 23.846 1.00 13.60 108 VAL B C 1
ATOM 4060 O O . VAL B 1 108 ? 43.467 47.423 22.762 1.00 10.50 108 VAL B O 1
ATOM 4064 N N . THR B 1 109 ? 41.819 47.002 24.240 1.00 13.72 109 THR B N 1
ATOM 4065 C CA . THR B 1 109 ? 40.798 47.496 23.293 1.00 12.48 109 THR B CA 1
ATOM 4066 C C . THR B 1 109 ? 39.903 48.605 23.851 1.00 12.03 109 THR B C 1
ATOM 4067 O O . THR B 1 109 ? 39.664 49.570 23.149 1.00 11.18 109 THR B O 1
ATOM 4071 N N . THR B 1 110 ? 39.405 48.470 25.094 1.00 12.14 110 THR B N 1
ATOM 4072 C CA . THR B 1 110 ? 38.551 49.538 25.675 1.00 12.13 110 THR B CA 1
ATOM 4073 C C . THR B 1 110 ? 39.232 50.262 26.841 1.00 14.32 110 THR B C 1
ATOM 4074 O O . THR B 1 110 ? 40.174 49.709 27.436 1.00 11.48 110 THR B O 1
ATOM 4078 N N . GLY B 1 111 ? 38.740 51.474 27.165 1.00 11.12 111 GLY B N 1
ATOM 4079 C CA . GLY B 1 111 ? 39.285 52.232 28.289 1.00 12.22 111 GLY B CA 1
ATOM 4080 C C . GLY B 1 111 ? 39.179 51.474 29.609 1.00 11.08 111 GLY B C 1
ATOM 4081 O O . GLY B 1 111 ? 40.106 51.501 30.432 1.00 10.13 111 GLY B O 1
ATOM 4082 N N A SER B 1 112 ? 38.055 50.797 29.831 0.70 6.94 112 SER B N 1
ATOM 4083 N N B SER B 1 112 ? 38.063 50.783 29.811 0.30 7.70 112 SER B N 1
ATOM 4084 C CA A SER B 1 112 ? 37.875 50.047 31.067 0.70 7.23 112 SER B CA 1
ATOM 4085 C CA B SER B 1 112 ? 37.843 50.009 31.028 0.30 7.70 112 SER B CA 1
ATOM 4086 C C A SER B 1 112 ? 38.953 48.959 31.164 0.70 7.88 112 SER B C 1
ATOM 4087 C C B SER B 1 112 ? 38.942 48.961 31.156 0.30 8.32 112 SER B C 1
ATOM 4088 O O A SER B 1 112 ? 39.487 48.700 32.235 0.70 10.05 112 SER B O 1
ATOM 4089 O O B SER B 1 112 ? 39.493 48.748 32.232 0.30 10.06 112 SER B O 1
ATOM 4094 N N . GLU B 1 113 ? 39.252 48.309 30.041 1.00 11.49 113 GLU B N 1
ATOM 4095 C CA . GLU B 1 113 ? 40.321 47.289 30.018 1.00 10.11 113 GLU B CA 1
ATOM 4096 C C . GLU B 1 113 ? 41.681 47.922 30.328 1.00 10.86 113 GLU B C 1
ATOM 4097 O O . GLU B 1 113 ? 42.516 47.293 30.980 1.00 12.83 113 GLU B O 1
ATOM 4103 N N . ALA B 1 114 ? 41.922 49.128 29.813 1.00 11.88 114 ALA B N 1
ATOM 4104 C CA . ALA B 1 114 ? 43.202 49.779 30.083 1.00 14.60 114 ALA B CA 1
ATOM 4105 C C . ALA B 1 114 ? 43.336 50.008 31.598 1.00 15.33 114 ALA B C 1
ATOM 4106 O O . ALA B 1 114 ? 44.390 49.716 32.191 1.00 12.96 114 ALA B O 1
ATOM 4108 N N . VAL B 1 115 ? 42.276 50.511 32.237 1.00 12.54 115 VAL B N 1
ATOM 4109 C CA . VAL B 1 115 ? 42.343 50.763 33.680 1.00 10.78 115 VAL B CA 1
ATOM 4110 C C . VAL B 1 115 ? 42.497 49.458 34.439 1.00 12.37 115 VAL B C 1
ATOM 4111 O O . VAL B 1 115 ? 43.300 49.371 35.397 1.00 12.09 115 VAL B O 1
ATOM 4115 N N . GLU B 1 116 ? 41.742 48.434 34.030 1.00 10.35 116 GLU B N 1
ATOM 4116 C CA . GLU B 1 116 ? 41.867 47.132 34.652 1.00 9.33 116 GLU B CA 1
ATOM 4117 C C . GLU B 1 116 ? 43.341 46.664 34.660 1.00 11.86 116 GLU B C 1
ATOM 4118 O O . GLU B 1 116 ? 43.882 46.217 35.687 1.00 11.14 116 GLU B O 1
ATOM 4124 N N . ASN B 1 117 ? 43.952 46.744 33.491 1.00 11.77 117 ASN B N 1
ATOM 4125 C CA . ASN B 1 117 ? 45.329 46.281 33.355 1.00 12.58 117 ASN B CA 1
ATOM 4126 C C . ASN B 1 117 ? 46.352 47.157 34.074 1.00 11.83 117 ASN B C 1
ATOM 4127 O O . ASN B 1 117 ? 47.344 46.644 34.586 1.00 13.03 117 ASN B O 1
ATOM 4132 N N . ALA B 1 118 ? 46.139 48.463 34.097 1.00 9.23 118 ALA B N 1
ATOM 4133 C CA . ALA B 1 118 ? 47.068 49.317 34.834 1.00 11.77 118 ALA B CA 1
ATOM 4134 C C . ALA B 1 118 ? 47.092 48.887 36.308 1.00 14.15 118 ALA B C 1
ATOM 4135 O O . ALA B 1 118 ? 48.157 48.815 36.951 1.00 11.39 118 ALA B O 1
ATOM 4137 N N . VAL B 1 119 ? 45.906 48.619 36.866 1.00 13.49 119 VAL B N 1
ATOM 4138 C CA . VAL B 1 119 ? 45.811 48.178 38.250 1.00 11.84 119 VAL B CA 1
ATOM 4139 C C . VAL B 1 119 ? 46.454 46.809 38.463 1.00 13.15 119 VAL B C 1
ATOM 4140 O O . VAL B 1 119 ? 47.189 46.629 39.430 1.00 12.07 119 VAL B O 1
ATOM 4144 N N . LYS B 1 120 ? 46.189 45.845 37.582 1.00 11.29 120 LYS B N 1
ATOM 4145 C CA . LYS B 1 120 ? 46.787 44.517 37.715 1.00 12.09 120 LYS B CA 1
ATOM 4146 C C . LYS B 1 120 ? 48.323 44.652 37.706 1.00 13.35 120 LYS B C 1
ATOM 4147 O O . LYS B 1 120 ? 49.044 43.995 38.488 1.00 13.59 120 LYS B O 1
ATOM 4153 N N . ILE B 1 121 ? 48.812 45.464 36.776 1.00 11.93 121 ILE B N 1
ATOM 4154 C CA . ILE B 1 121 ? 50.270 45.670 36.659 1.00 13.02 121 ILE B CA 1
ATOM 4155 C C . ILE B 1 121 ? 50.821 46.293 37.979 1.00 14.89 121 ILE B C 1
ATOM 4156 O O . ILE B 1 121 ? 51.823 45.829 38.525 1.00 11.84 121 ILE B O 1
ATOM 4161 N N . ALA B 1 122 ? 50.159 47.322 38.502 1.00 11.74 122 ALA B N 1
ATOM 4162 C CA . ALA B 1 122 ? 50.624 47.942 39.741 1.00 14.43 122 ALA B CA 1
ATOM 4163 C C . ALA B 1 122 ? 50.629 46.931 40.891 1.00 15.23 122 ALA B C 1
ATOM 4164 O O . ALA B 1 122 ? 51.545 46.923 41.733 1.00 12.98 122 ALA B O 1
ATOM 4166 N N . ARG B 1 123 ? 49.586 46.110 40.961 1.00 11.86 123 ARG B N 1
ATOM 4167 C CA . ARG B 1 123 ? 49.512 45.093 41.981 1.00 11.76 123 ARG B CA 1
ATOM 4168 C C . ARG B 1 123 ? 50.672 44.113 41.845 1.00 13.76 123 ARG B C 1
ATOM 4169 O O . ARG B 1 123 ? 51.295 43.728 42.847 1.00 12.55 123 ARG B O 1
ATOM 4177 N N . ALA B 1 124 ? 50.955 43.687 40.625 1.00 10.16 124 ALA B N 1
ATOM 4178 C CA . ALA B 1 124 ? 52.039 42.714 40.481 1.00 14.60 124 ALA B CA 1
ATOM 4179 C C . ALA B 1 124 ? 53.397 43.350 40.805 1.00 15.90 124 ALA B C 1
ATOM 4180 O O . ALA B 1 124 ? 54.268 42.688 41.381 1.00 14.98 124 ALA B O 1
ATOM 4182 N N . ALA B 1 125 ? 53.564 44.615 40.427 1.00 13.33 125 ALA B N 1
ATOM 4183 C CA . ALA B 1 125 ? 54.829 45.318 40.639 1.00 12.71 125 ALA B CA 1
ATOM 4184 C C . ALA B 1 125 ? 55.075 45.656 42.115 1.00 17.93 125 ALA B C 1
ATOM 4185 O O . ALA B 1 125 ? 56.225 45.618 42.597 1.00 14.61 125 ALA B O 1
ATOM 4187 N N . THR B 1 126 ? 54.014 45.986 42.852 1.00 13.48 126 THR B N 1
ATOM 4188 C CA . THR B 1 126 ? 54.199 46.346 44.271 1.00 12.63 126 THR B CA 1
ATOM 4189 C C . THR B 1 126 ? 53.966 45.206 45.248 1.00 14.07 126 THR B C 1
ATOM 4190 O O . THR B 1 126 ? 54.326 45.313 46.426 1.00 14.45 126 THR B O 1
ATOM 4194 N N . LYS B 1 127 ? 53.356 44.137 44.748 1.00 12.14 127 LYS B N 1
ATOM 4195 C CA . LYS B 1 127 ? 52.931 42.988 45.549 1.00 16.04 127 LYS B CA 1
ATOM 4196 C C . LYS B 1 127 ? 51.943 43.496 46.637 1.00 17.87 127 LYS B C 1
ATOM 4197 O O . LYS B 1 127 ? 52.052 43.155 47.833 1.00 17.18 127 LYS B O 1
ATOM 4203 N N . ARG B 1 128 ? 50.986 44.318 46.201 1.00 13.68 128 ARG B N 1
ATOM 4204 C CA . ARG B 1 128 ? 49.968 44.869 47.103 1.00 12.24 128 ARG B CA 1
ATOM 4205 C C . ARG B 1 128 ? 48.624 44.734 46.372 1.00 14.21 128 ARG B C 1
ATOM 4206 O O . ARG B 1 128 ? 48.592 44.680 45.148 1.00 11.43 128 ARG B O 1
ATOM 4214 N N . SER B 1 129 ? 47.526 44.732 47.116 1.00 13.25 129 SER B N 1
ATOM 4215 C CA . SER B 1 129 ? 46.222 44.533 46.489 1.00 14.57 129 SER B CA 1
ATOM 4216 C C . SER B 1 129 ? 45.235 45.708 46.510 1.00 17.65 129 SER B C 1
ATOM 4217 O O . SER B 1 129 ? 44.259 45.698 45.742 1.00 18.43 129 SER B O 1
ATOM 4220 N N . GLY B 1 130 ? 45.450 46.691 47.375 1.00 15.92 130 GLY B N 1
ATOM 4221 C CA . GLY B 1 130 ? 44.483 47.789 47.443 1.00 14.97 130 GLY B CA 1
ATOM 4222 C C . GLY B 1 130 ? 44.712 48.936 46.483 1.00 15.90 130 GLY B C 1
ATOM 4223 O O . GLY B 1 130 ? 45.816 49.102 45.958 1.00 13.64 130 GLY B O 1
ATOM 4224 N N . THR B 1 131 ? 43.675 49.735 46.232 1.00 11.43 131 THR B N 1
ATOM 4225 C CA . THR B 1 131 ? 43.823 50.888 45.379 1.00 11.61 131 THR B CA 1
ATOM 4226 C C . THR B 1 131 ? 43.000 52.031 45.979 1.00 12.97 131 THR B C 1
ATOM 4227 O O . THR B 1 131 ? 42.073 51.813 46.775 1.00 14.57 131 THR B O 1
ATOM 4231 N N . ILE B 1 132 ? 43.343 53.231 45.569 1.00 11.53 132 ILE B N 1
ATOM 4232 C CA . ILE B 1 132 ? 42.656 54.442 45.988 1.00 13.31 132 ILE B CA 1
ATOM 4233 C C . ILE B 1 132 ? 42.210 55.163 44.727 1.00 15.91 132 ILE B C 1
ATOM 4234 O O . ILE B 1 132 ? 42.959 55.248 43.747 1.00 12.20 132 ILE B O 1
ATOM 4239 N N . ALA B 1 133 ? 40.959 55.625 44.723 1.00 14.53 133 ALA B N 1
ATOM 4240 C CA . ALA B 1 133 ? 40.444 56.403 43.595 1.00 14.45 133 ALA B CA 1
ATOM 4241 C C . ALA B 1 133 ? 39.734 57.634 44.208 1.00 13.69 133 ALA B C 1
ATOM 4242 O O . ALA B 1 133 ? 39.572 57.700 45.439 1.00 13.22 133 ALA B O 1
ATOM 4244 N N . PHE B 1 134 ? 39.287 58.585 43.382 1.00 12.23 134 PHE B N 1
ATOM 4245 C CA . PHE B 1 134 ? 38.730 59.835 43.909 1.00 11.35 134 PHE B CA 1
ATOM 4246 C C . PHE B 1 134 ? 37.237 60.034 43.743 1.00 10.17 134 PHE B C 1
ATOM 4247 O O . PHE B 1 134 ? 36.600 59.409 42.895 1.00 11.67 134 PHE B O 1
ATOM 4255 N N . SER B 1 135 ? 36.698 60.945 44.540 1.00 14.86 135 SER B N 1
ATOM 4256 C CA . SER B 1 135 ? 35.268 61.265 44.474 1.00 15.26 135 SER B CA 1
ATOM 4257 C C . SER B 1 135 ? 34.907 61.782 43.086 1.00 16.02 135 SER B C 1
ATOM 4258 O O . SER B 1 135 ? 35.652 62.570 42.500 1.00 14.40 135 SER B O 1
ATOM 4261 N N . GLY B 1 136 ? 33.764 61.331 42.544 1.00 13.79 136 GLY B N 1
ATOM 4262 C CA . GLY B 1 136 ? 33.346 61.780 41.223 1.00 12.61 136 GLY B CA 1
ATOM 4263 C C . GLY B 1 136 ? 34.157 61.219 40.055 1.00 13.04 136 GLY B C 1
ATOM 4264 O O . GLY B 1 136 ? 33.964 61.609 38.903 1.00 12.90 136 GLY B O 1
ATOM 4265 N N . ALA B 1 137 ? 35.071 60.297 40.353 1.00 11.13 137 ALA B N 1
ATOM 4266 C CA . ALA B 1 137 ? 35.910 59.676 39.318 1.00 12.70 137 ALA B CA 1
ATOM 4267 C C . ALA B 1 137 ? 35.093 58.781 38.386 1.00 14.21 137 ALA B C 1
ATOM 4268 O O . ALA B 1 137 ? 34.046 58.262 38.773 1.00 12.40 137 ALA B O 1
ATOM 4270 N N . TYR B 1 138 ? 35.595 58.557 37.173 1.00 11.22 138 TYR B N 1
ATOM 4271 C CA . TYR B 1 138 ? 34.925 57.635 36.281 1.00 11.92 138 TYR B CA 1
ATOM 4272 C C . TYR B 1 138 ? 36.002 56.828 35.586 1.00 13.44 138 TYR B C 1
ATOM 4273 O O . TYR B 1 138 ? 36.857 57.415 34.916 1.00 13.36 138 TYR B O 1
ATOM 4282 N N . HIS B 1 139 ? 35.936 55.499 35.701 1.00 11.66 139 HIS B N 1
ATOM 4283 C CA . HIS B 1 139 ? 37.003 54.653 35.131 1.00 12.22 139 HIS B CA 1
ATOM 4284 C C . HIS B 1 139 ? 36.526 53.468 34.304 1.00 14.65 139 HIS B C 1
ATOM 4285 O O . HIS B 1 139 ? 37.344 52.689 33.793 1.00 13.04 139 HIS B O 1
ATOM 4292 N N . GLY B 1 140 ? 35.203 53.336 34.118 1.00 13.51 140 GLY B N 1
ATOM 4293 C CA . GLY B 1 140 ? 34.728 52.228 33.304 1.00 10.08 140 GLY B CA 1
ATOM 4294 C C . GLY B 1 140 ? 33.581 51.437 33.900 1.00 12.70 140 GLY B C 1
ATOM 4295 O O . GLY B 1 140 ? 33.218 51.611 35.057 1.00 13.10 140 GLY B O 1
ATOM 4296 N N . ARG B 1 141 ? 33.082 50.494 33.111 1.00 12.73 141 ARG B N 1
ATOM 4297 C CA . ARG B 1 141 ? 31.914 49.696 33.489 1.00 14.87 141 ARG B CA 1
ATOM 4298 C C . ARG B 1 141 ? 32.131 48.201 33.756 1.00 16.28 141 ARG B C 1
ATOM 4299 O O . ARG B 1 141 ? 31.179 47.430 33.680 1.00 15.42 141 ARG B O 1
ATOM 4307 N N . THR B 1 142 ? 33.368 47.773 34.052 1.00 11.17 142 THR B N 1
ATOM 4308 C CA . THR B 1 142 ? 33.554 46.370 34.440 1.00 8.58 142 THR B CA 1
ATOM 4309 C C . THR B 1 142 ? 33.388 46.444 35.980 1.00 8.17 142 THR B C 1
ATOM 4310 O O . THR B 1 142 ? 33.412 47.543 36.558 1.00 13.82 142 THR B O 1
ATOM 4314 N N . HIS B 1 143 ? 33.176 45.308 36.639 1.00 12.45 143 HIS B N 1
ATOM 4315 C CA . HIS B 1 143 ? 33.002 45.316 38.111 1.00 12.11 143 HIS B CA 1
ATOM 4316 C C . HIS B 1 143 ? 34.097 46.110 38.827 1.00 12.95 143 HIS B C 1
ATOM 4317 O O . HIS B 1 143 ? 33.816 46.976 39.676 1.00 12.15 143 HIS B O 1
ATOM 4324 N N . TYR B 1 144 ? 35.362 45.811 38.521 1.00 13.35 144 TYR B N 1
ATOM 4325 C CA . TYR B 1 144 ? 36.412 46.535 39.235 1.00 11.65 144 TYR B CA 1
ATOM 4326 C C . TYR B 1 144 ? 36.462 48.026 38.884 1.00 13.29 144 TYR B C 1
ATOM 4327 O O . TYR B 1 144 ? 36.687 48.851 39.780 1.00 13.21 144 TYR B O 1
ATOM 4336 N N . THR B 1 145 ? 36.244 48.399 37.614 1.00 10.96 145 THR B N 1
ATOM 4337 C CA . THR B 1 145 ? 36.295 49.819 37.289 1.00 12.68 145 THR B CA 1
ATOM 4338 C C . THR B 1 145 ? 35.061 50.548 37.783 1.00 12.70 145 THR B C 1
ATOM 4339 O O . THR B 1 145 ? 35.106 51.765 37.965 1.00 13.47 145 THR B O 1
ATOM 4343 N N . LEU B 1 146 ? 33.969 49.811 38.024 1.00 12.80 146 LEU B N 1
ATOM 4344 C CA . LEU B 1 146 ? 32.768 50.448 38.604 1.00 11.66 146 LEU B CA 1
ATOM 4345 C C . LEU B 1 146 ? 33.063 50.728 40.086 1.00 11.42 146 LEU B C 1
ATOM 4346 O O . LEU B 1 146 ? 32.559 51.697 40.679 1.00 12.41 146 LEU B O 1
ATOM 4351 N N . ALA B 1 147 ? 33.873 49.867 40.700 1.00 10.50 147 ALA B N 1
ATOM 4352 C CA . ALA B 1 147 ? 34.280 50.069 42.092 1.00 10.42 147 ALA B CA 1
ATOM 4353 C C . ALA B 1 147 ? 35.160 51.353 42.129 1.00 11.35 147 ALA B C 1
ATOM 4354 O O . ALA B 1 147 ? 34.983 52.215 43.004 1.00 14.28 147 ALA B O 1
ATOM 4356 N N . LEU B 1 148 ? 36.084 51.486 41.176 1.00 11.62 148 LEU B N 1
ATOM 4357 C CA . LEU B 1 148 ? 36.955 52.681 41.112 1.00 9.67 148 LEU B CA 1
ATOM 4358 C C . LEU B 1 148 ? 36.189 53.959 40.788 1.00 13.64 148 LEU B C 1
ATOM 4359 O O . LEU B 1 148 ? 36.574 55.049 41.243 1.00 12.95 148 LEU B O 1
ATOM 4364 N N . THR B 1 149 ? 35.136 53.820 39.980 1.00 13.46 149 THR B N 1
ATOM 4365 C CA . THR B 1 149 ? 34.302 54.956 39.562 1.00 12.73 149 THR B CA 1
ATOM 4366 C C . THR B 1 149 ? 33.576 55.510 40.828 1.00 13.46 149 THR B C 1
ATOM 4367 O O . THR B 1 149 ? 32.963 54.747 41.580 1.00 14.01 149 THR B O 1
ATOM 4371 N N . GLY B 1 150 ? 33.666 56.821 41.054 1.00 13.30 150 GLY B N 1
ATOM 4372 C CA . GLY B 1 150 ? 33.061 57.435 42.229 1.00 13.90 150 GLY B CA 1
ATOM 4373 C C . GLY B 1 150 ? 31.629 57.901 41.953 1.00 16.68 150 GLY B C 1
ATOM 4374 O O . GLY B 1 150 ? 31.328 59.092 42.094 1.00 18.35 150 GLY B O 1
ATOM 4375 N N . LYS B 1 151 ? 30.766 56.971 41.552 1.00 16.86 151 LYS B N 1
ATOM 4376 C CA . LYS B 1 151 ? 29.356 57.270 41.244 1.00 16.18 151 LYS B CA 1
ATOM 4377 C C . LYS B 1 151 ? 28.661 55.943 41.127 1.00 17.78 151 LYS B C 1
ATOM 4378 O O . LYS B 1 151 ? 28.982 55.151 40.234 1.00 21.12 151 LYS B O 1
ATOM 4384 N N . VAL B 1 152 ? 27.718 55.678 42.026 1.00 12.78 152 VAL B N 1
ATOM 4385 C CA . VAL B 1 152 ? 27.021 54.394 42.016 1.00 13.68 152 VAL B CA 1
ATOM 4386 C C . VAL B 1 152 ? 25.851 54.398 41.033 1.00 19.20 152 VAL B C 1
ATOM 4387 O O . VAL B 1 152 ? 25.706 53.499 40.230 1.00 21.72 152 VAL B O 1
ATOM 4391 N N . ASN B 1 153 ? 25.048 55.445 41.090 1.00 21.68 153 ASN B N 1
ATOM 4392 C CA . ASN B 1 153 ? 23.851 55.579 40.241 1.00 23.49 153 ASN B CA 1
ATOM 4393 C C . ASN B 1 153 ? 24.211 56.407 39.016 1.00 19.94 153 ASN B C 1
ATOM 4394 O O . ASN B 1 153 ? 24.661 57.546 39.138 1.00 21.33 153 ASN B O 1
ATOM 4399 N N . PRO B 1 154 ? 23.946 55.881 37.800 1.00 22.02 154 PRO B N 1
ATOM 4400 C CA . PRO B 1 154 ? 23.341 54.599 37.465 1.00 21.85 154 PRO B CA 1
ATOM 4401 C C . PRO B 1 154 ? 24.351 53.497 37.098 1.00 22.47 154 PRO B C 1
ATOM 4402 O O . PRO B 1 154 ? 23.967 52.351 36.927 1.00 21.27 154 PRO B O 1
ATOM 4406 N N . TYR B 1 155 ? 25.620 53.869 36.961 1.00 22.15 155 TYR B N 1
ATOM 4407 C CA . TYR B 1 155 ? 26.667 52.938 36.518 1.00 19.46 155 TYR B CA 1
ATOM 4408 C C . TYR B 1 155 ? 26.641 51.546 37.139 1.00 19.94 155 TYR B C 1
ATOM 4409 O O . TYR B 1 155 ? 26.885 50.562 36.458 1.00 23.55 155 TYR B O 1
ATOM 4418 N N . SER B 1 156 ? 26.373 51.442 38.430 1.00 22.10 156 SER B N 1
ATOM 4419 C CA . SER B 1 156 ? 26.309 50.125 39.058 1.00 21.45 156 SER B CA 1
ATOM 4420 C C . SER B 1 156 ? 25.075 49.979 39.928 1.00 21.81 156 SER B C 1
ATOM 4421 O O . SER B 1 156 ? 25.026 49.152 40.854 1.00 23.44 156 SER B O 1
ATOM 4424 N N . ALA B 1 157 ? 24.079 50.816 39.643 1.00 26.18 157 ALA B N 1
ATOM 4425 C CA . ALA B 1 157 ? 22.828 50.832 40.410 1.00 26.45 157 ALA B CA 1
ATOM 4426 C C . ALA B 1 157 ? 22.114 49.489 40.351 1.00 25.78 157 ALA B C 1
ATOM 4427 O O . ALA B 1 157 ? 22.077 48.877 39.289 1.00 26.79 157 ALA B O 1
ATOM 4429 N N . GLY B 1 158 ? 21.561 49.037 41.483 1.00 25.48 158 GLY B N 1
ATOM 4430 C CA . GLY B 1 158 ? 20.817 47.769 41.553 1.00 21.80 158 GLY B CA 1
ATOM 4431 C C . GLY B 1 158 ? 21.555 46.425 41.488 1.00 23.91 158 GLY B C 1
ATOM 4432 O O . GLY B 1 158 ? 20.946 45.345 41.594 1.00 23.17 158 GLY B O 1
ATOM 4433 N N . MET B 1 159 ? 22.878 46.468 41.378 1.00 21.27 159 MET B N 1
ATOM 4434 C CA . MET B 1 159 ? 23.655 45.239 41.236 1.00 21.63 159 MET B CA 1
ATOM 4435 C C . MET B 1 159 ? 24.244 44.699 42.550 1.00 23.37 159 MET B C 1
ATOM 4436 O O . MET B 1 159 ? 24.822 43.598 42.586 1.00 23.46 159 MET B O 1
ATOM 4441 N N . GLY B 1 160 ? 24.073 45.431 43.654 1.00 18.74 160 GLY B N 1
ATOM 4442 C CA . GLY B 1 160 ? 24.691 44.969 44.887 1.00 14.90 160 GLY B CA 1
ATOM 4443 C C . GLY B 1 160 ? 26.072 45.639 44.976 1.00 15.83 160 GLY B C 1
ATOM 4444 O O . GLY B 1 160 ? 26.445 46.449 44.121 1.00 13.39 160 GLY B O 1
ATOM 4445 N N . LEU B 1 161 ? 26.868 45.290 45.987 1.00 15.69 161 LEU B N 1
ATOM 4446 C CA . LEU B 1 161 ? 28.140 45.977 46.164 1.00 13.52 161 LEU B CA 1
ATOM 4447 C C . LEU B 1 161 ? 29.201 45.530 45.188 1.00 15.16 161 LEU B C 1
ATOM 4448 O O . LEU B 1 161 ? 29.352 44.326 44.930 1.00 12.83 161 LEU B O 1
ATOM 4453 N N . MET B 1 162 ? 29.946 46.506 44.684 1.00 13.49 162 MET B N 1
ATOM 4454 C CA . MET B 1 162 ? 31.037 46.211 43.747 1.00 15.12 162 MET B CA 1
ATOM 4455 C C . MET B 1 162 ? 32.280 45.741 44.562 1.00 15.50 162 MET B C 1
ATOM 4456 O O . MET B 1 162 ? 32.299 45.839 45.798 1.00 13.23 162 MET B O 1
ATOM 4461 N N . PRO B 1 163 ? 33.313 45.221 43.880 1.00 16.03 163 PRO B N 1
ATOM 4462 C CA . PRO B 1 163 ? 34.541 44.734 44.542 1.00 18.39 163 PRO B CA 1
ATOM 4463 C C . PRO B 1 163 ? 35.026 45.623 45.658 1.00 17.33 163 PRO B C 1
ATOM 4464 O O . PRO B 1 163 ? 35.014 46.844 45.527 1.00 15.38 163 PRO B O 1
ATOM 4468 N N . GLY B 1 164 ? 35.445 44.987 46.758 1.00 17.03 164 GLY B N 1
ATOM 4469 C CA . GLY B 1 164 ? 35.909 45.714 47.917 1.00 16.93 164 GLY B CA 1
ATOM 4470 C C . GLY B 1 164 ? 37.375 46.106 47.740 1.00 19.23 164 GLY B C 1
ATOM 4471 O O . GLY B 1 164 ? 37.975 45.873 46.656 1.00 14.63 164 GLY B O 1
ATOM 4472 N N . HIS B 1 165 ? 37.943 46.713 48.781 1.00 15.95 165 HIS B N 1
ATOM 4473 C CA . HIS B 1 165 ? 39.368 47.134 48.765 1.00 14.31 165 HIS B CA 1
ATOM 4474 C C . HIS B 1 165 ? 39.783 48.206 47.748 1.00 15.47 165 HIS B C 1
ATOM 4475 O O . HIS B 1 165 ? 40.910 48.197 47.198 1.00 14.82 165 HIS B O 1
ATOM 4482 N N . VAL B 1 166 ? 38.855 49.117 47.504 1.00 10.94 166 VAL B N 1
ATOM 4483 C CA . VAL B 1 166 ? 39.050 50.288 46.668 1.00 14.27 166 VAL B CA 1
ATOM 4484 C C . VAL B 1 166 ? 38.635 51.358 47.676 1.00 15.44 166 VAL B C 1
ATOM 4485 O O . VAL B 1 166 ? 37.502 51.316 48.183 1.00 15.71 166 VAL B O 1
ATOM 4489 N N . TYR B 1 167 ? 39.539 52.282 48.002 1.00 14.51 167 TYR B N 1
ATOM 4490 C CA . TYR B 1 167 ? 39.257 53.339 48.999 1.00 15.94 167 TYR B CA 1
ATOM 4491 C C . TYR B 1 167 ? 39.076 54.680 48.340 1.00 15.42 167 TYR B C 1
ATOM 4492 O O . TYR B 1 167 ? 39.641 54.925 47.297 1.00 17.77 167 TYR B O 1
ATOM 4501 N N . ARG B 1 168 ? 38.239 55.536 48.932 1.00 14.89 168 ARG B N 1
ATOM 4502 C CA . ARG B 1 168 ? 37.857 56.810 48.303 1.00 16.12 168 ARG B CA 1
ATOM 4503 C C . ARG B 1 168 ? 38.502 58.058 48.884 1.00 16.60 168 ARG B C 1
ATOM 4504 O O . ARG B 1 168 ? 38.355 58.342 50.076 1.00 16.17 168 ARG B O 1
ATOM 4512 N N . ALA B 1 169 ? 39.212 58.795 48.043 1.00 13.31 169 ALA B N 1
ATOM 4513 C CA . ALA B 1 169 ? 39.860 60.045 48.460 1.00 15.08 169 ALA B CA 1
ATOM 4514 C C . ALA B 1 169 ? 39.017 61.157 47.823 1.00 16.79 169 ALA B C 1
ATOM 4515 O O . ALA B 1 169 ? 38.227 60.885 46.919 1.00 16.98 169 ALA B O 1
ATOM 4517 N N . LEU B 1 170 ? 39.209 62.399 48.266 1.00 13.75 170 LEU B N 1
ATOM 4518 C CA . LEU B 1 170 ? 38.475 63.528 47.696 1.00 17.28 170 LEU B CA 1
ATOM 4519 C C . LEU B 1 170 ? 39.240 64.218 46.567 1.00 16.26 170 LEU B C 1
ATOM 4520 O O . LEU B 1 170 ? 40.387 64.573 46.733 1.00 15.88 170 LEU B O 1
ATOM 4525 N N . TYR B 1 171 ? 38.588 64.422 45.427 1.00 13.20 171 TYR B N 1
ATOM 4526 C CA . TYR B 1 171 ? 39.221 65.147 44.319 1.00 15.31 171 TYR B CA 1
ATOM 4527 C C . TYR B 1 171 ? 39.227 66.654 44.656 1.00 18.42 171 TYR B C 1
ATOM 4528 O O . TYR B 1 171 ? 38.201 67.213 45.068 1.00 18.17 171 TYR B O 1
ATOM 4537 N N . PRO B 1 172 ? 40.384 67.331 44.500 1.00 16.87 172 PRO B N 1
ATOM 4538 C CA . PRO B 1 172 ? 40.451 68.769 44.810 1.00 19.24 172 PRO B CA 1
ATOM 4539 C C . PRO B 1 172 ? 39.498 69.560 43.916 1.00 21.56 172 PRO B C 1
ATOM 4540 O O . PRO B 1 172 ? 39.497 69.385 42.701 1.00 19.87 172 PRO B O 1
ATOM 4544 N N . CYS B 1 173 ? 38.675 70.422 44.515 1.00 20.00 173 CYS B N 1
ATOM 4545 C CA . CYS B 1 173 ? 37.704 71.183 43.735 1.00 22.75 173 CYS B CA 1
ATOM 4546 C C . CYS B 1 173 ? 37.285 72.405 44.542 1.00 26.03 173 CYS B C 1
ATOM 4547 O O . CYS B 1 173 ? 36.244 72.405 45.193 1.00 23.33 173 CYS B O 1
ATOM 4550 N N . PRO B 1 174 ? 38.111 73.456 44.525 1.00 28.15 174 PRO B N 1
ATOM 4551 C CA . PRO B 1 174 ? 37.807 74.688 45.269 1.00 31.01 174 PRO B CA 1
ATOM 4552 C C . PRO B 1 174 ? 36.422 75.260 44.928 1.00 31.70 174 PRO B C 1
ATOM 4553 O O . PRO B 1 174 ? 35.707 75.760 45.808 1.00 33.56 174 PRO B O 1
ATOM 4557 N N . LEU B 1 175 ? 36.041 75.192 43.657 1.00 29.90 175 LEU B N 1
ATOM 4558 C CA . LEU B 1 175 ? 34.745 75.718 43.270 1.00 30.46 175 LEU B CA 1
ATOM 4559 C C . LEU B 1 175 ? 33.675 75.177 44.208 1.00 29.56 175 LEU B C 1
ATOM 4560 O O . LEU B 1 175 ? 32.709 75.868 44.516 1.00 31.72 175 LEU B O 1
ATOM 4565 N N . HIS B 1 176 ? 33.843 73.944 44.677 1.00 29.96 176 HIS B N 1
ATOM 4566 C CA . HIS B 1 176 ? 32.861 73.369 45.589 1.00 29.60 176 HIS B CA 1
ATOM 4567 C C . HIS B 1 176 ? 33.397 73.113 46.999 1.00 29.09 176 HIS B C 1
ATOM 4568 O O . HIS B 1 176 ? 33.007 72.154 47.655 1.00 25.84 176 HIS B O 1
ATOM 4575 N N . GLY B 1 177 ? 34.324 73.958 47.440 1.00 29.53 177 GLY B N 1
ATOM 4576 C CA . GLY B 1 177 ? 34.854 73.832 48.791 1.00 30.60 177 GLY B CA 1
ATOM 4577 C C . GLY B 1 177 ? 35.752 72.669 49.182 1.00 29.83 177 GLY B C 1
ATOM 4578 O O . GLY B 1 177 ? 35.930 72.409 50.377 1.00 28.25 177 GLY B O 1
ATOM 4579 N N . ILE B 1 178 ? 36.306 71.938 48.218 1.00 28.01 178 ILE B N 1
ATOM 4580 C CA . ILE B 1 178 ? 37.223 70.841 48.594 1.00 25.72 178 ILE B CA 1
ATOM 4581 C C . ILE B 1 178 ? 38.615 71.371 48.236 1.00 23.45 178 ILE B C 1
ATOM 4582 O O . ILE B 1 178 ? 38.948 71.488 47.052 1.00 23.39 178 ILE B O 1
ATOM 4587 N N . SER B 1 179 ? 39.417 71.723 49.236 1.00 21.88 179 SER B N 1
ATOM 4588 C CA . SER B 1 179 ? 40.751 72.276 48.971 1.00 21.65 179 SER B CA 1
ATOM 4589 C C . SER B 1 179 ? 41.781 71.177 48.638 1.00 21.76 179 SER B C 1
ATOM 4590 O O . SER B 1 179 ? 41.512 69.980 48.803 1.00 17.80 179 SER B O 1
ATOM 4593 N N . GLU B 1 180 ? 42.959 71.590 48.176 1.00 16.84 180 GLU B N 1
ATOM 4594 C CA . GLU B 1 180 ? 44.013 70.626 47.887 1.00 18.25 180 GLU B CA 1
ATOM 4595 C C . GLU B 1 180 ? 44.456 70.022 49.201 1.00 18.63 180 GLU B C 1
ATOM 4596 O O . GLU B 1 180 ? 44.773 68.834 49.267 1.00 17.81 180 GLU B O 1
ATOM 4602 N N . ASP B 1 181 ? 44.455 70.827 50.263 1.00 18.03 181 ASP B N 1
ATOM 4603 C CA . ASP B 1 181 ? 44.829 70.283 51.568 1.00 16.89 181 ASP B CA 1
ATOM 4604 C C . ASP B 1 181 ? 43.831 69.208 51.975 1.00 15.72 181 ASP B C 1
ATOM 4605 O O . ASP B 1 181 ? 44.234 68.155 52.464 1.00 16.06 181 ASP B O 1
ATOM 4610 N N . ASP B 1 182 ? 42.536 69.457 51.755 1.00 16.07 182 ASP B N 1
ATOM 4611 C CA . ASP B 1 182 ? 41.508 68.472 52.114 1.00 15.72 182 ASP B CA 1
ATOM 4612 C C . ASP B 1 182 ? 41.729 67.217 51.294 1.00 15.24 182 ASP B C 1
ATOM 4613 O O . ASP B 1 182 ? 41.568 66.121 51.795 1.00 18.65 182 ASP B O 1
ATOM 4618 N N . ALA B 1 183 ? 42.028 67.385 50.007 1.00 16.26 183 ALA B N 1
ATOM 4619 C CA . ALA B 1 183 ? 42.236 66.212 49.156 1.00 15.65 183 ALA B CA 1
ATOM 4620 C C . ALA B 1 183 ? 43.405 65.369 49.633 1.00 16.45 183 ALA B C 1
ATOM 4621 O O . ALA B 1 183 ? 43.271 64.153 49.779 1.00 15.53 183 ALA B O 1
ATOM 4623 N N . ILE B 1 184 ? 44.552 65.988 49.906 1.00 15.98 184 ILE B N 1
ATOM 4624 C CA . ILE B 1 184 ? 45.700 65.198 50.384 1.00 14.54 184 ILE B CA 1
ATOM 4625 C C . ILE B 1 184 ? 45.401 64.587 51.775 1.00 16.40 184 ILE B C 1
ATOM 4626 O O . ILE B 1 184 ? 45.759 63.437 52.065 1.00 18.15 184 ILE B O 1
ATOM 4631 N N . ALA B 1 185 ? 44.778 65.363 52.648 1.00 14.84 185 ALA B N 1
ATOM 4632 C CA . ALA B 1 185 ? 44.436 64.856 53.986 1.00 15.93 185 ALA B CA 1
ATOM 4633 C C . ALA B 1 185 ? 43.536 63.624 53.847 1.00 15.85 185 ALA B C 1
ATOM 4634 O O . ALA B 1 185 ? 43.655 62.679 54.633 1.00 16.14 185 ALA B O 1
ATOM 4636 N N . SER B 1 186 ? 42.650 63.610 52.846 1.00 17.41 186 SER B N 1
ATOM 4637 C CA . SER B 1 186 ? 41.751 62.453 52.675 1.00 16.08 186 SER B CA 1
ATOM 4638 C C . SER B 1 186 ? 42.520 61.165 52.302 1.00 18.19 186 SER B C 1
ATOM 4639 O O . SER B 1 186 ? 42.042 60.056 52.575 1.00 13.72 186 SER B O 1
ATOM 4642 N N . ILE B 1 187 ? 43.706 61.303 51.684 1.00 15.71 187 ILE B N 1
ATOM 4643 C CA . ILE B 1 187 ? 44.518 60.131 51.366 1.00 13.62 187 ILE B CA 1
ATOM 4644 C C . ILE B 1 187 ? 45.209 59.617 52.645 1.00 15.88 187 ILE B C 1
ATOM 4645 O O . ILE B 1 187 ? 45.206 58.402 52.915 1.00 13.12 187 ILE B O 1
ATOM 4650 N N . HIS B 1 188 ? 45.802 60.525 53.431 1.00 14.64 188 HIS B N 1
ATOM 4651 C CA . HIS B 1 188 ? 46.401 60.104 54.707 1.00 16.62 188 HIS B CA 1
ATOM 4652 C C . HIS B 1 188 ? 45.348 59.462 55.630 1.00 16.02 188 HIS B C 1
ATOM 4653 O O . HIS B 1 188 ? 45.646 58.549 56.411 1.00 15.90 188 HIS B O 1
ATOM 4660 N N . ARG B 1 189 ? 44.106 59.935 55.526 1.00 14.82 189 ARG B N 1
ATOM 4661 C CA . ARG B 1 189 ? 42.999 59.376 56.332 1.00 15.53 189 ARG B CA 1
ATOM 4662 C C . ARG B 1 189 ? 42.779 57.889 56.002 1.00 12.71 189 ARG B C 1
ATOM 4663 O O . ARG B 1 189 ? 42.542 57.049 56.883 1.00 13.98 189 ARG B O 1
ATOM 4671 N N . ILE B 1 190 ? 42.879 57.552 54.725 1.00 13.57 190 ILE B N 1
ATOM 4672 C CA . ILE B 1 190 ? 42.742 56.155 54.291 1.00 13.86 190 ILE B CA 1
ATOM 4673 C C . ILE B 1 190 ? 43.897 55.360 54.894 1.00 14.17 190 ILE B C 1
ATOM 4674 O O . ILE B 1 190 ? 43.705 54.270 55.418 1.00 13.68 190 ILE B O 1
ATOM 4679 N N . PHE B 1 191 ? 45.100 55.919 54.809 1.00 12.51 191 PHE B N 1
ATOM 4680 C CA . PHE B 1 191 ? 46.286 55.235 55.344 1.00 13.83 191 PHE B CA 1
ATOM 4681 C C . PHE B 1 191 ? 46.157 54.950 56.825 1.00 14.30 191 PHE B C 1
ATOM 4682 O O . PHE B 1 191 ? 46.525 53.890 57.278 1.00 14.95 191 PHE B O 1
ATOM 4690 N N . LYS B 1 192 ? 45.630 55.910 57.573 1.00 13.71 192 LYS B N 1
ATOM 4691 C CA . LYS B 1 192 ? 45.473 55.752 59.003 1.00 16.10 192 LYS B CA 1
ATOM 4692 C C . LYS B 1 192 ? 44.252 54.918 59.423 1.00 17.24 192 LYS B C 1
ATOM 4693 O O . LYS B 1 192 ? 44.332 54.154 60.378 1.00 16.13 192 LYS B O 1
ATOM 4699 N N . ASN B 1 193 ? 43.149 55.017 58.681 1.00 13.19 193 ASN B N 1
ATOM 4700 C CA . ASN B 1 193 ? 41.896 54.323 59.081 1.00 13.89 193 ASN B CA 1
ATOM 4701 C C . ASN B 1 193 ? 41.552 52.979 58.428 1.00 14.40 193 ASN B C 1
ATOM 4702 O O . ASN B 1 193 ? 40.981 52.067 59.075 1.00 17.34 193 ASN B O 1
ATOM 4707 N N . ASP B 1 194 ? 41.896 52.831 57.148 1.00 13.02 194 ASP B N 1
ATOM 4708 C CA . ASP B 1 194 ? 41.480 51.640 56.419 1.00 14.16 194 ASP B CA 1
ATOM 4709 C C . ASP B 1 194 ? 42.470 50.758 55.705 1.00 16.85 194 ASP B C 1
ATOM 4710 O O . ASP B 1 194 ? 42.270 49.553 55.625 1.00 14.78 194 ASP B O 1
ATOM 4715 N N . ALA B 1 195 ? 43.525 51.344 55.163 1.00 15.01 195 ALA B N 1
ATOM 4716 C CA . ALA B 1 195 ? 44.475 50.511 54.446 1.00 16.01 195 ALA B CA 1
ATOM 4717 C C . ALA B 1 195 ? 45.832 51.175 54.537 1.00 15.61 195 ALA B C 1
ATOM 4718 O O . ALA B 1 195 ? 46.017 52.257 53.992 1.00 14.72 195 ALA B O 1
ATOM 4720 N N . ALA B 1 196 ? 46.789 50.524 55.195 1.00 15.20 196 ALA B N 1
ATOM 4721 C CA . ALA B 1 196 ? 48.129 51.133 55.306 1.00 16.70 196 ALA B CA 1
ATOM 4722 C C . ALA B 1 196 ? 48.782 51.286 53.926 1.00 14.87 196 ALA B C 1
ATOM 4723 O O . ALA B 1 196 ? 48.423 50.593 52.972 1.00 13.99 196 ALA B O 1
ATOM 4725 N N . PRO B 1 197 ? 49.759 52.207 53.804 1.00 15.88 197 PRO B N 1
ATOM 4726 C CA . PRO B 1 197 ? 50.428 52.397 52.508 1.00 17.44 197 PRO B CA 1
ATOM 4727 C C . PRO B 1 197 ? 51.001 51.093 51.951 1.00 17.38 197 PRO B C 1
ATOM 4728 O O . PRO B 1 197 ? 50.969 50.860 50.746 1.00 18.64 197 PRO B O 1
ATOM 4732 N N . GLU B 1 198 ? 51.510 50.233 52.827 1.00 16.09 198 GLU B N 1
ATOM 4733 C CA . GLU B 1 198 ? 52.086 48.974 52.364 1.00 18.78 198 GLU B CA 1
ATOM 4734 C C . GLU B 1 198 ? 51.065 48.037 51.737 1.00 18.70 198 GLU B C 1
ATOM 4735 O O . GLU B 1 198 ? 51.442 46.973 51.232 1.00 16.87 198 GLU B O 1
ATOM 4741 N N . ASP B 1 199 ? 49.778 48.404 51.779 1.00 16.55 199 ASP B N 1
ATOM 4742 C CA . ASP B 1 199 ? 48.752 47.555 51.145 1.00 15.34 199 ASP B CA 1
ATOM 4743 C C . ASP B 1 199 ? 48.109 48.273 49.963 1.00 15.31 199 ASP B C 1
ATOM 4744 O O . ASP B 1 199 ? 47.149 47.776 49.352 1.00 17.03 199 ASP B O 1
ATOM 4749 N N . ILE B 1 200 ? 48.647 49.435 49.624 1.00 13.46 200 ILE B N 1
ATOM 4750 C CA . ILE B 1 200 ? 48.068 50.176 48.515 1.00 13.22 200 ILE B CA 1
ATOM 4751 C C . ILE B 1 200 ? 49.014 50.121 47.300 1.00 13.56 200 ILE B C 1
ATOM 4752 O O . ILE B 1 200 ? 50.085 50.709 47.310 1.00 14.94 200 ILE B O 1
ATOM 4757 N N . ALA B 1 201 ? 48.589 49.408 46.258 1.00 11.33 201 ALA B N 1
ATOM 4758 C CA . ALA B 1 201 ? 49.340 49.262 45.017 1.00 16.17 201 ALA B CA 1
ATOM 4759 C C . ALA B 1 201 ? 49.330 50.522 44.175 1.00 15.35 201 ALA B C 1
ATOM 4760 O O . ALA B 1 201 ? 50.325 50.851 43.542 1.00 14.52 201 ALA B O 1
ATOM 4762 N N . ALA B 1 202 ? 48.213 51.242 44.168 1.00 13.29 202 ALA B N 1
ATOM 4763 C CA . ALA B 1 202 ? 48.122 52.385 43.302 1.00 10.51 202 ALA B CA 1
ATOM 4764 C C . ALA B 1 202 ? 47.072 53.393 43.716 1.00 12.98 202 ALA B C 1
ATOM 4765 O O . ALA B 1 202 ? 46.096 53.042 44.386 1.00 13.91 202 ALA B O 1
ATOM 4767 N N . ILE B 1 203 ? 47.315 54.643 43.316 1.00 13.27 203 ILE B N 1
ATOM 4768 C CA . ILE B 1 203 ? 46.346 55.721 43.454 1.00 12.84 203 ILE B CA 1
ATOM 4769 C C . ILE B 1 203 ? 46.023 56.032 41.981 1.00 14.62 203 ILE B C 1
ATOM 4770 O O . ILE B 1 203 ? 46.915 56.329 41.178 1.00 14.67 203 ILE B O 1
ATOM 4775 N N . VAL B 1 204 ? 44.750 55.938 41.615 1.00 11.29 204 VAL B N 1
ATOM 4776 C CA . VAL B 1 204 ? 44.325 56.167 40.236 1.00 11.21 204 VAL B CA 1
ATOM 4777 C C . VAL B 1 204 ? 43.629 57.523 40.164 1.00 14.34 204 VAL B C 1
ATOM 4778 O O . VAL B 1 204 ? 42.704 57.770 40.953 1.00 13.61 204 VAL B O 1
ATOM 4782 N N . ILE B 1 205 ? 44.017 58.367 39.209 1.00 12.19 205 ILE B N 1
ATOM 4783 C CA . ILE B 1 205 ? 43.433 59.711 39.116 1.00 12.41 205 ILE B CA 1
ATOM 4784 C C . ILE B 1 205 ? 43.349 60.230 37.684 1.00 13.06 205 ILE B C 1
ATOM 4785 O O . ILE B 1 205 ? 44.227 59.967 36.861 1.00 12.18 205 ILE B O 1
ATOM 4790 N N . GLU B 1 206 ? 42.261 60.935 37.380 1.00 10.47 206 GLU B N 1
ATOM 4791 C CA . GLU B 1 206 ? 42.079 61.560 36.073 1.00 13.62 206 GLU B CA 1
ATOM 4792 C C . GLU B 1 206 ? 42.710 62.955 36.255 1.00 15.15 206 GLU B C 1
ATOM 4793 O O . GLU B 1 206 ? 42.324 63.681 37.170 1.00 14.57 206 GLU B O 1
ATOM 4799 N N . PRO B 1 207 ? 43.694 63.331 35.405 1.00 13.70 207 PRO B N 1
ATOM 4800 C CA . PRO B 1 207 ? 44.337 64.650 35.543 1.00 17.83 207 PRO B CA 1
ATOM 4801 C C . PRO B 1 207 ? 43.261 65.731 35.418 1.00 15.54 207 PRO B C 1
ATOM 4802 O O . PRO B 1 207 ? 43.378 66.791 36.001 1.00 15.74 207 PRO B O 1
ATOM 4806 N N . VAL B 1 208 ? 42.239 65.434 34.615 1.00 14.78 208 VAL B N 1
ATOM 4807 C CA . VAL B 1 208 ? 41.056 66.283 34.456 1.00 15.84 208 VAL B CA 1
ATOM 4808 C C . VAL B 1 208 ? 39.897 65.297 34.484 1.00 14.23 208 VAL B C 1
ATOM 4809 O O . VAL B 1 208 ? 39.798 64.423 33.619 1.00 13.67 208 VAL B O 1
ATOM 4813 N N . GLN B 1 209 ? 39.047 65.399 35.497 1.00 13.07 209 GLN B N 1
ATOM 4814 C CA . GLN B 1 209 ? 37.890 64.509 35.573 1.00 16.82 209 GLN B CA 1
ATOM 4815 C C . GLN B 1 209 ? 36.948 64.715 34.379 1.00 15.81 209 GLN B C 1
ATOM 4816 O O . GLN B 1 209 ? 36.643 65.837 34.014 1.00 16.07 209 GLN B O 1
ATOM 4822 N N . GLY B 1 210 ? 36.524 63.610 33.767 1.00 12.50 210 GLY B N 1
ATOM 4823 C CA . GLY B 1 210 ? 35.674 63.672 32.592 1.00 12.92 210 GLY B CA 1
ATOM 4824 C C . GLY B 1 210 ? 34.193 63.640 32.970 1.00 16.52 210 GLY B C 1
ATOM 4825 O O . GLY B 1 210 ? 33.558 64.704 33.119 1.00 17.31 210 GLY B O 1
ATOM 4826 N N . GLU B 1 211 ? 33.654 62.437 33.127 1.00 15.29 211 GLU B N 1
ATOM 4827 C CA . GLU B 1 211 ? 32.254 62.268 33.512 1.00 16.61 211 GLU B CA 1
ATOM 4828 C C . GLU B 1 211 ? 31.968 62.994 34.827 1.00 21.51 211 GLU B C 1
ATOM 4829 O O . GLU B 1 211 ? 30.821 63.412 35.092 1.00 21.60 211 GLU B O 1
ATOM 4835 N N . GLY B 1 212 ? 33.032 63.185 35.614 1.00 17.26 212 GLY B N 1
ATOM 4836 C CA . GLY B 1 212 ? 32.942 63.866 36.895 1.00 15.20 212 GLY B CA 1
ATOM 4837 C C . GLY B 1 212 ? 32.733 65.377 36.842 1.00 20.77 212 GLY B C 1
ATOM 4838 O O . GLY B 1 212 ? 32.518 65.997 37.904 1.00 20.95 212 GLY B O 1
ATOM 4839 N N . GLY B 1 213 ? 32.823 65.976 35.652 1.00 15.96 213 GLY B N 1
ATOM 4840 C CA . GLY B 1 213 ? 32.567 67.406 35.517 1.00 17.93 213 GLY B CA 1
ATOM 4841 C C . GLY B 1 213 ? 33.630 68.335 34.932 1.00 19.59 213 GLY B C 1
ATOM 4842 O O . GLY B 1 213 ? 33.495 69.572 35.032 1.00 18.37 213 GLY B O 1
ATOM 4843 N N . PHE B 1 214 ? 34.660 67.774 34.292 1.00 17.74 214 PHE B N 1
ATOM 4844 C CA . PHE B 1 214 ? 35.727 68.597 33.724 1.00 16.67 214 PHE B CA 1
ATOM 4845 C C . PHE B 1 214 ? 36.368 69.481 34.792 1.00 16.70 214 PHE B C 1
ATOM 4846 O O . PHE B 1 214 ? 36.476 70.715 34.649 1.00 18.79 214 PHE B O 1
ATOM 4854 N N . TYR B 1 215 ? 36.800 68.837 35.876 1.00 16.90 215 TYR B N 1
ATOM 4855 C CA . TYR B 1 215 ? 37.502 69.519 36.968 1.00 15.55 215 TYR B CA 1
ATOM 4856 C C . TYR B 1 215 ? 38.957 69.073 36.830 1.00 17.52 215 TYR B C 1
ATOM 4857 O O . TYR B 1 215 ? 39.225 67.852 36.790 1.00 17.82 215 TYR B O 1
ATOM 4866 N N . ALA B 1 216 ? 39.870 70.040 36.790 1.00 16.77 216 ALA B N 1
ATOM 4867 C CA . ALA B 1 216 ? 41.308 69.751 36.645 1.00 16.93 216 ALA B CA 1
ATOM 4868 C C . ALA B 1 216 ? 42.150 69.829 37.899 1.00 16.80 216 ALA B C 1
ATOM 4869 O O . ALA B 1 216 ? 41.921 70.661 38.782 1.00 19.87 216 ALA B O 1
ATOM 4871 N N A SER B 1 217 ? 43.154 68.967 37.970 0.70 16.04 217 SER B N 1
ATOM 4872 N N B SER B 1 217 ? 43.152 68.963 37.977 0.30 15.64 217 SER B N 1
ATOM 4873 C CA A SER B 1 217 ? 44.075 69.005 39.087 0.70 14.57 217 SER B CA 1
ATOM 4874 C CA B SER B 1 217 ? 44.070 69.000 39.101 0.30 14.08 217 SER B CA 1
ATOM 4875 C C A SER B 1 217 ? 45.046 70.136 38.766 0.70 15.35 217 SER B C 1
ATOM 4876 C C B SER B 1 217 ? 45.059 70.116 38.771 0.30 15.19 217 SER B C 1
ATOM 4877 O O A SER B 1 217 ? 45.305 70.424 37.599 0.70 13.34 217 SER B O 1
ATOM 4878 O O B SER B 1 217 ? 45.342 70.374 37.601 0.30 14.38 217 SER B O 1
ATOM 4883 N N . SER B 1 218 ? 45.570 70.791 39.796 1.00 16.86 218 SER B N 1
ATOM 4884 C CA . SER B 1 218 ? 46.554 71.867 39.571 1.00 17.70 218 SER B CA 1
ATOM 4885 C C . SER B 1 218 ? 47.904 71.138 39.579 1.00 18.33 218 SER B C 1
ATOM 4886 O O . SER B 1 218 ? 47.999 70.019 40.083 1.00 18.46 218 SER B O 1
ATOM 4889 N N . PRO B 1 219 ? 48.954 71.738 38.994 1.00 20.29 219 PRO B N 1
ATOM 4890 C CA . PRO B 1 219 ? 50.272 71.091 38.999 1.00 19.44 219 PRO B CA 1
ATOM 4891 C C . PRO B 1 219 ? 50.701 70.904 40.461 1.00 18.57 219 PRO B C 1
ATOM 4892 O O . PRO B 1 219 ? 51.286 69.886 40.843 1.00 21.47 219 PRO B O 1
ATOM 4896 N N . ALA B 1 220 ? 50.393 71.879 41.299 1.00 19.20 220 ALA B N 1
ATOM 4897 C CA . ALA B 1 220 ? 50.805 71.785 42.704 1.00 19.96 220 ALA B CA 1
ATOM 4898 C C . ALA B 1 220 ? 50.225 70.570 43.418 1.00 20.53 220 ALA B C 1
ATOM 4899 O O . ALA B 1 220 ? 50.906 69.886 44.195 1.00 19.43 220 ALA B O 1
ATOM 4901 N N . PHE B 1 221 ? 48.955 70.304 43.170 1.00 17.15 221 PHE B N 1
ATOM 4902 C CA . PHE B 1 221 ? 48.330 69.175 43.822 1.00 16.73 221 PHE B CA 1
ATOM 4903 C C . PHE B 1 221 ? 48.982 67.907 43.296 1.00 13.92 221 PHE B C 1
ATOM 4904 O O . PHE B 1 221 ? 49.335 67.021 44.043 1.00 17.04 221 PHE B O 1
ATOM 4912 N N . MET B 1 222 ? 49.129 67.844 41.984 1.00 16.13 222 MET B N 1
ATOM 4913 C CA . MET B 1 222 ? 49.661 66.656 41.330 1.00 15.74 222 MET B CA 1
ATOM 4914 C C . MET B 1 222 ? 51.101 66.382 41.798 1.00 17.96 222 MET B C 1
ATOM 4915 O O . MET B 1 222 ? 51.511 65.227 41.937 1.00 16.32 222 MET B O 1
ATOM 4920 N N . GLN B 1 223 ? 51.853 67.447 42.071 1.00 18.32 223 GLN B N 1
ATOM 4921 C CA . GLN B 1 223 ? 53.236 67.306 42.575 1.00 19.47 223 GLN B CA 1
ATOM 4922 C C . GLN B 1 223 ? 53.234 66.719 44.014 1.00 18.97 223 GLN B C 1
ATOM 4923 O O . GLN B 1 223 ? 54.047 65.841 44.365 1.00 18.70 223 GLN B O 1
ATOM 4929 N N . ARG B 1 224 ? 52.285 67.163 44.834 1.00 18.62 224 ARG B N 1
ATOM 4930 C CA . ARG B 1 224 ? 52.173 66.643 46.195 1.00 19.85 224 ARG B CA 1
ATOM 4931 C C . ARG B 1 224 ? 51.754 65.175 46.119 1.00 20.87 224 ARG B C 1
ATOM 4932 O O . ARG B 1 224 ? 52.201 64.354 46.919 1.00 18.14 224 ARG B O 1
ATOM 4940 N N . LEU B 1 225 ? 50.877 64.854 45.160 1.00 18.24 225 LEU B N 1
ATOM 4941 C CA . LEU B 1 225 ? 50.436 63.474 45.010 1.00 19.53 225 LEU B CA 1
ATOM 4942 C C . LEU B 1 225 ? 51.626 62.581 44.581 1.00 15.86 225 LEU B C 1
ATOM 4943 O O . LEU B 1 225 ? 51.814 61.494 45.102 1.00 14.26 225 LEU B O 1
ATOM 4948 N N . ARG B 1 226 ? 52.425 63.057 43.630 1.00 16.66 226 ARG B N 1
ATOM 4949 C CA . ARG B 1 226 ? 53.618 62.319 43.155 1.00 16.20 226 ARG B CA 1
ATOM 4950 C C . ARG B 1 226 ? 54.578 62.050 44.340 1.00 14.72 226 ARG B C 1
ATOM 4951 O O . ARG B 1 226 ? 55.124 60.935 44.508 1.00 17.33 226 ARG B O 1
ATOM 4959 N N . ALA B 1 227 ? 54.762 63.067 45.169 1.00 13.74 227 ALA B N 1
ATOM 4960 C CA . ALA B 1 227 ? 55.667 62.973 46.311 1.00 15.62 227 ALA B CA 1
ATOM 4961 C C . ALA B 1 227 ? 55.130 61.958 47.310 1.00 14.41 227 ALA B C 1
ATOM 4962 O O . ALA B 1 227 ? 55.864 61.144 47.872 1.00 13.37 227 ALA B O 1
ATOM 4964 N N . LEU B 1 228 ? 53.817 61.987 47.515 1.00 15.98 228 LEU B N 1
ATOM 4965 C CA . LEU B 1 228 ? 53.215 61.054 48.447 1.00 16.10 228 LEU B CA 1
ATOM 4966 C C . LEU B 1 228 ? 53.352 59.622 47.929 1.00 14.68 228 LEU B C 1
ATOM 4967 O O . LEU B 1 228 ? 53.637 58.703 48.705 1.00 14.20 228 LEU B O 1
ATOM 4972 N N . CYS B 1 229 ? 53.149 59.405 46.626 1.00 14.46 229 CYS B N 1
ATOM 4973 C CA . CYS B 1 229 ? 53.310 58.056 46.079 1.00 12.41 229 CYS B CA 1
ATOM 4974 C C . CYS B 1 229 ? 54.778 57.606 46.197 1.00 11.91 229 CYS B C 1
ATOM 4975 O O . CYS B 1 229 ? 55.058 56.459 46.534 1.00 14.88 229 CYS B O 1
ATOM 4978 N N . ASP B 1 230 ? 55.689 58.513 45.861 1.00 12.41 230 ASP B N 1
ATOM 4979 C CA . ASP B 1 230 ? 57.140 58.211 45.926 1.00 15.49 230 ASP B CA 1
ATOM 4980 C C . ASP B 1 230 ? 57.539 57.758 47.320 1.00 15.60 230 ASP B C 1
ATOM 4981 O O . ASP B 1 230 ? 58.305 56.800 47.502 1.00 17.42 230 ASP B O 1
ATOM 4986 N N . GLU B 1 231 ? 57.014 58.459 48.317 1.00 18.51 231 GLU B N 1
ATOM 4987 C CA . GLU B 1 231 ? 57.346 58.163 49.711 1.00 17.64 231 GLU B CA 1
ATOM 4988 C C . GLU B 1 231 ? 56.944 56.754 50.110 1.00 20.29 231 GLU B C 1
ATOM 4989 O O . GLU B 1 231 ? 57.665 56.081 50.853 1.00 17.88 231 GLU B O 1
ATOM 4995 N N . HIS B 1 232 ? 55.825 56.283 49.557 1.00 17.46 232 HIS B N 1
ATOM 4996 C CA . HIS B 1 232 ? 55.294 54.968 49.912 1.00 17.38 232 HIS B CA 1
ATOM 4997 C C . HIS B 1 232 ? 55.396 53.824 48.939 1.00 15.44 232 HIS B C 1
ATOM 4998 O O . HIS B 1 232 ? 54.848 52.743 49.191 1.00 16.28 232 HIS B O 1
ATOM 5005 N N . GLY B 1 233 ? 56.116 54.039 47.843 1.00 15.35 233 GLY B N 1
ATOM 5006 C CA . GLY B 1 233 ? 56.242 52.994 46.844 1.00 15.09 233 GLY B CA 1
ATOM 5007 C C . GLY B 1 233 ? 54.933 52.692 46.130 1.00 14.93 233 GLY B C 1
ATOM 5008 O O . GLY B 1 233 ? 54.782 51.607 45.566 1.00 14.78 233 GLY B O 1
ATOM 5009 N N . ILE B 1 234 ? 54.006 53.652 46.137 1.00 13.39 234 ILE B N 1
ATOM 5010 C CA . ILE B 1 234 ? 52.704 53.470 45.470 1.00 16.06 234 ILE B CA 1
ATOM 5011 C C . ILE B 1 234 ? 52.780 53.933 44.010 1.00 15.48 234 ILE B C 1
ATOM 5012 O O . ILE B 1 234 ? 53.424 54.967 43.689 1.00 12.97 234 ILE B O 1
ATOM 5017 N N . MET B 1 235 ? 52.128 53.189 43.123 1.00 12.21 235 MET B N 1
ATOM 5018 C CA . MET B 1 235 ? 52.130 53.569 41.705 1.00 12.52 235 MET B CA 1
ATOM 5019 C C . MET B 1 235 ? 51.079 54.654 41.447 1.00 15.08 235 MET B C 1
ATOM 5020 O O . MET B 1 235 ? 49.901 54.484 41.829 1.00 15.03 235 MET B O 1
ATOM 5025 N N . LEU B 1 236 ? 51.474 55.734 40.775 1.00 11.82 236 LEU B N 1
ATOM 5026 C CA . LEU B 1 236 ? 50.538 56.808 40.411 1.00 12.62 236 LEU B CA 1
ATOM 5027 C C . LEU B 1 236 ? 50.010 56.464 39.002 1.00 13.17 236 LEU B C 1
ATOM 5028 O O . LEU B 1 236 ? 50.773 56.451 38.003 1.00 12.89 236 LEU B O 1
ATOM 5033 N N . ILE B 1 237 ? 48.714 56.161 38.909 1.00 11.90 237 ILE B N 1
ATOM 5034 C CA . ILE B 1 237 ? 48.112 55.821 37.608 1.00 11.19 237 ILE B CA 1
ATOM 5035 C C . ILE B 1 237 ? 47.284 57.030 37.140 1.00 14.15 237 ILE B C 1
ATOM 5036 O O . ILE B 1 237 ? 46.332 57.448 37.838 1.00 12.43 237 ILE B O 1
ATOM 5041 N N . ALA B 1 238 ? 47.671 57.603 35.999 1.00 10.09 238 ALA B N 1
ATOM 5042 C CA . ALA B 1 238 ? 46.975 58.737 35.408 1.00 13.06 238 ALA B CA 1
ATOM 5043 C C . ALA B 1 238 ? 46.010 58.151 34.389 1.00 11.79 238 ALA B C 1
ATOM 5044 O O . ALA B 1 238 ? 46.423 57.541 33.401 1.00 12.18 238 ALA B O 1
ATOM 5046 N N . ASP B 1 239 ? 44.713 58.319 34.628 1.00 13.78 239 ASP B N 1
ATOM 5047 C CA . ASP B 1 239 ? 43.753 57.775 33.662 1.00 12.69 239 ASP B CA 1
ATOM 5048 C C . ASP B 1 239 ? 43.505 58.891 32.682 1.00 15.51 239 ASP B C 1
ATOM 5049 O O . ASP B 1 239 ? 42.765 59.843 32.990 1.00 11.91 239 ASP B O 1
ATOM 5054 N N . GLU B 1 240 ? 44.145 58.790 31.510 1.00 13.45 240 GLU B N 1
ATOM 5055 C CA . GLU B 1 240 ? 43.979 59.776 30.457 1.00 13.90 240 GLU B CA 1
ATOM 5056 C C . GLU B 1 240 ? 43.127 59.274 29.281 1.00 13.05 240 GLU B C 1
ATOM 5057 O O . GLU B 1 240 ? 43.258 59.709 28.144 1.00 13.01 240 GLU B O 1
ATOM 5063 N N . VAL B 1 241 ? 42.246 58.339 29.569 1.00 12.09 241 VAL B N 1
ATOM 5064 C CA . VAL B 1 241 ? 41.378 57.826 28.525 1.00 12.71 241 VAL B CA 1
ATOM 5065 C C . VAL B 1 241 ? 40.584 58.976 27.848 1.00 13.37 241 VAL B C 1
ATOM 5066 O O . VAL B 1 241 ? 40.441 59.009 26.609 1.00 13.75 241 VAL B O 1
ATOM 5070 N N . GLN B 1 242 ? 40.117 59.925 28.651 1.00 12.94 242 GLN B N 1
ATOM 5071 C CA . GLN B 1 242 ? 39.356 61.050 28.128 1.00 13.03 242 GLN B CA 1
ATOM 5072 C C . GLN B 1 242 ? 40.180 62.331 27.973 1.00 16.32 242 GLN B C 1
ATOM 5073 O O . GLN B 1 242 ? 39.998 63.078 26.997 1.00 15.09 242 GLN B O 1
ATOM 5079 N N . SER B 1 243 ? 41.088 62.589 28.918 1.00 14.09 243 SER B N 1
ATOM 5080 C CA . SER B 1 243 ? 41.914 63.806 28.864 1.00 15.76 243 SER B CA 1
ATOM 5081 C C . SER B 1 243 ? 43.052 63.695 27.856 1.00 16.77 243 SER B C 1
ATOM 5082 O O . SER B 1 243 ? 43.585 64.719 27.417 1.00 17.28 243 SER B O 1
ATOM 5085 N N . GLY B 1 244 ? 43.417 62.461 27.513 1.00 14.65 244 GLY B N 1
ATOM 5086 C CA . GLY B 1 244 ? 44.537 62.210 26.616 1.00 15.85 244 GLY B CA 1
ATOM 5087 C C . GLY B 1 244 ? 44.287 62.462 25.145 1.00 16.25 244 GLY B C 1
ATOM 5088 O O . GLY B 1 244 ? 43.253 63.012 24.759 1.00 18.56 244 GLY B O 1
ATOM 5089 N N . ALA B 1 245 ? 45.226 62.016 24.316 1.00 13.46 245 ALA B N 1
ATOM 5090 C CA . ALA B 1 245 ? 45.158 62.241 22.879 1.00 15.77 245 ALA B CA 1
ATOM 5091 C C . ALA B 1 245 ? 44.844 63.700 22.516 1.00 16.57 245 ALA B C 1
ATOM 5092 O O . ALA B 1 245 ? 43.997 63.971 21.653 1.00 18.98 245 ALA B O 1
ATOM 5094 N N . GLY B 1 246 ? 45.504 64.630 23.216 1.00 13.89 246 GLY B N 1
ATOM 5095 C CA . GLY B 1 246 ? 45.451 66.064 22.901 1.00 15.83 246 GLY B CA 1
ATOM 5096 C C . GLY B 1 246 ? 44.335 67.001 23.342 1.00 18.87 246 GLY B C 1
ATOM 5097 O O . GLY B 1 246 ? 44.387 68.215 23.052 1.00 18.60 246 GLY B O 1
ATOM 5098 N N . ARG B 1 247 ? 43.334 66.470 24.037 1.00 15.14 247 ARG B N 1
ATOM 5099 C CA . ARG B 1 247 ? 42.199 67.291 24.431 1.00 15.56 247 ARG B CA 1
ATOM 5100 C C . ARG B 1 247 ? 42.580 68.539 25.239 1.00 18.32 247 ARG B C 1
ATOM 5101 O O . ARG B 1 247 ? 41.952 69.585 25.060 1.00 19.59 247 ARG B O 1
ATOM 5109 N N . THR B 1 248 ? 43.603 68.446 26.092 1.00 16.56 248 THR B N 1
ATOM 5110 C CA . THR B 1 248 ? 44.003 69.582 26.931 1.00 14.83 248 THR B CA 1
ATOM 5111 C C . THR B 1 248 ? 45.076 70.505 26.376 1.00 18.17 248 THR B C 1
ATOM 5112 O O . THR B 1 248 ? 45.585 71.372 27.105 1.00 19.29 248 THR B O 1
ATOM 5116 N N . GLY B 1 249 ? 45.424 70.350 25.107 1.00 18.49 249 GLY B N 1
ATOM 5117 C CA . GLY B 1 249 ? 46.414 71.247 24.547 1.00 19.22 249 GLY B CA 1
ATOM 5118 C C . GLY B 1 249 ? 47.820 70.678 24.542 1.00 19.01 249 GLY B C 1
ATOM 5119 O O . GLY B 1 249 ? 48.720 71.281 23.963 1.00 18.69 249 GLY B O 1
ATOM 5120 N N . THR B 1 250 ? 48.018 69.561 25.234 1.00 17.54 250 THR B N 1
ATOM 5121 C CA . THR B 1 250 ? 49.292 68.830 25.176 1.00 16.94 250 THR B CA 1
ATOM 5122 C C . THR B 1 250 ? 48.795 67.434 24.866 1.00 17.37 250 THR B C 1
ATOM 5123 O O . THR B 1 250 ? 47.623 67.176 25.061 1.00 16.55 250 THR B O 1
ATOM 5127 N N . LEU B 1 251 ? 49.631 66.520 24.390 1.00 16.89 251 LEU B N 1
ATOM 5128 C CA . LEU B 1 251 ? 49.111 65.197 24.055 1.00 16.89 251 LEU B CA 1
ATOM 5129 C C . LEU B 1 251 ? 48.505 64.535 25.282 1.00 17.51 251 LEU B C 1
ATOM 5130 O O . LEU B 1 251 ? 47.412 63.933 25.194 1.00 15.13 251 LEU B O 1
ATOM 5135 N N . PHE B 1 252 ? 49.224 64.612 26.399 1.00 14.98 252 PHE B N 1
ATOM 5136 C CA . PHE B 1 252 ? 48.724 64.091 27.675 1.00 16.13 252 PHE B CA 1
ATOM 5137 C C . PHE B 1 252 ? 48.677 65.226 28.682 1.00 16.45 252 PHE B C 1
ATOM 5138 O O . PHE B 1 252 ? 49.579 66.087 28.721 1.00 15.05 252 PHE B O 1
ATOM 5146 N N . ALA B 1 253 ? 47.617 65.245 29.478 1.00 15.06 253 ALA B N 1
ATOM 5147 C CA . ALA B 1 253 ? 47.451 66.310 30.455 1.00 14.87 253 ALA B CA 1
ATOM 5148 C C . ALA B 1 253 ? 48.567 66.338 31.507 1.00 16.88 253 ALA B C 1
ATOM 5149 O O . ALA B 1 253 ? 48.888 67.402 32.049 1.00 15.28 253 ALA B O 1
ATOM 5151 N N . MET B 1 254 ? 49.123 65.173 31.833 1.00 14.22 254 MET B N 1
ATOM 5152 C CA . MET B 1 254 ? 50.186 65.113 32.851 1.00 15.38 254 MET B CA 1
ATOM 5153 C C . MET B 1 254 ? 51.404 65.987 32.444 1.00 16.68 254 MET B C 1
ATOM 5154 O O . MET B 1 254 ? 52.152 66.464 33.307 1.00 18.96 254 MET B O 1
ATOM 5159 N N . GLU B 1 255 ? 51.569 66.217 31.143 1.00 14.01 255 GLU B N 1
ATOM 5160 C CA . GLU B 1 255 ? 52.657 67.054 30.654 1.00 17.76 255 GLU B CA 1
ATOM 5161 C C . GLU B 1 255 ? 52.538 68.465 31.260 1.00 20.86 255 GLU B C 1
ATOM 5162 O O . GLU B 1 255 ? 53.515 69.166 31.419 1.00 19.07 255 GLU B O 1
ATOM 5168 N N . GLN B 1 256 ? 51.327 68.878 31.601 1.00 19.96 256 GLN B N 1
ATOM 5169 C CA . GLN B 1 256 ? 51.133 70.205 32.162 1.00 20.11 256 GLN B CA 1
ATOM 5170 C C . GLN B 1 256 ? 51.222 70.224 33.674 1.00 21.27 256 GLN B C 1
ATOM 5171 O O . GLN B 1 256 ? 51.163 71.285 34.276 1.00 22.35 256 GLN B O 1
ATOM 5177 N N . MET B 1 257 ? 51.397 69.051 34.272 1.00 23.74 257 MET B N 1
ATOM 5178 C CA . MET B 1 257 ? 51.440 68.930 35.726 1.00 23.27 257 MET B CA 1
ATOM 5179 C C . MET B 1 257 ? 52.815 68.998 36.370 1.00 24.56 257 MET B C 1
ATOM 5180 O O . MET B 1 257 ? 52.928 69.122 37.596 1.00 21.11 257 MET B O 1
ATOM 5185 N N . GLY B 1 258 ? 53.859 68.934 35.547 1.00 23.06 258 GLY B N 1
ATOM 5186 C CA . GLY B 1 258 ? 55.206 69.005 36.067 1.00 21.61 258 GLY B CA 1
ATOM 5187 C C . GLY B 1 258 ? 55.705 67.706 36.663 1.00 24.70 258 GLY B C 1
ATOM 5188 O O . GLY B 1 258 ? 56.789 67.664 37.248 1.00 24.56 258 GLY B O 1
ATOM 5189 N N . VAL B 1 259 ? 54.918 66.646 36.562 1.00 22.10 259 VAL B N 1
ATOM 5190 C CA . VAL B 1 259 ? 55.353 65.362 37.096 1.00 21.90 259 VAL B CA 1
ATOM 5191 C C . VAL B 1 259 ? 54.884 64.263 36.172 1.00 18.79 259 VAL B C 1
ATOM 5192 O O . VAL B 1 259 ? 53.968 64.466 35.386 1.00 21.96 259 VAL B O 1
ATOM 5196 N N . ALA B 1 260 ? 55.525 63.105 36.267 1.00 14.95 260 ALA B N 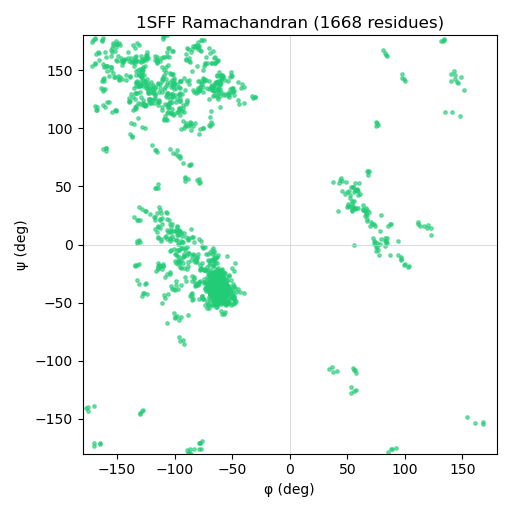1
ATOM 5197 C CA . ALA B 1 260 ? 55.181 61.971 35.444 1.00 15.93 260 ALA B CA 1
ATOM 5198 C C . ALA B 1 260 ? 54.595 60.855 36.303 1.00 16.04 260 ALA B C 1
ATOM 5199 O O . ALA B 1 260 ? 55.054 60.577 37.421 1.00 15.21 260 ALA B O 1
ATOM 5201 N N . PRO B 1 261 ? 53.539 60.220 35.797 1.00 13.92 261 PRO B N 1
ATOM 5202 C CA . PRO B 1 261 ? 52.895 59.134 36.527 1.00 14.25 261 PRO B CA 1
ATOM 5203 C C . PRO B 1 261 ? 53.712 57.892 36.256 1.00 14.89 261 PRO B C 1
ATOM 5204 O O . PRO B 1 261 ? 54.591 57.908 35.385 1.00 16.88 261 PRO B O 1
ATOM 5208 N N . ASP B 1 262 ? 53.427 56.824 36.993 1.00 12.80 262 ASP B N 1
ATOM 5209 C CA . ASP B 1 262 ? 54.091 55.549 36.760 1.00 12.85 262 ASP B CA 1
ATOM 5210 C C . ASP B 1 262 ? 53.421 54.797 35.631 1.00 13.46 262 ASP B C 1
ATOM 5211 O O . ASP B 1 262 ? 54.076 54.045 34.905 1.00 14.23 262 ASP B O 1
ATOM 5216 N N . LEU B 1 263 ? 52.098 54.969 35.522 1.00 12.20 263 LEU B N 1
ATOM 5217 C CA . LEU B 1 263 ? 51.288 54.289 34.514 1.00 12.06 263 LEU B CA 1
ATOM 5218 C C . LEU B 1 263 ? 50.287 55.289 33.987 1.00 12.97 263 LEU B C 1
ATOM 5219 O O . LEU B 1 263 ? 49.811 56.168 34.737 1.00 14.10 263 LEU B O 1
ATOM 5224 N N . THR B 1 264 ? 50.010 55.186 32.688 1.00 11.85 264 THR B N 1
ATOM 5225 C CA . THR B 1 264 ? 49.044 56.067 32.017 1.00 15.53 264 THR B CA 1
ATOM 5226 C C . THR B 1 264 ? 48.103 55.191 31.166 1.00 15.45 264 THR B C 1
ATOM 5227 O O . THR B 1 264 ? 48.563 54.298 30.445 1.00 15.84 264 THR B O 1
ATOM 5231 N N . THR B 1 265 ? 46.790 55.388 31.300 1.00 12.91 265 THR B N 1
ATOM 5232 C CA . THR B 1 265 ? 45.868 54.644 30.441 1.00 12.38 265 THR B CA 1
ATOM 5233 C C . THR B 1 265 ? 45.406 55.592 29.340 1.00 12.77 265 THR B C 1
ATOM 5234 O O . THR B 1 265 ? 45.257 56.802 29.555 1.00 15.01 265 THR B O 1
ATOM 5238 N N . PHE B 1 266 ? 45.161 55.065 28.148 1.00 11.45 266 PHE B N 1
ATOM 5239 C CA . PHE B 1 266 ? 44.702 55.917 27.064 1.00 9.75 266 PHE B CA 1
ATOM 5240 C C . PHE B 1 266 ? 43.726 55.120 26.207 1.00 12.04 266 PHE B C 1
ATOM 5241 O O . PHE B 1 266 ? 43.746 53.891 26.199 1.00 14.81 266 PHE B O 1
ATOM 5249 N N . ALA B 1 267 ? 42.878 55.816 25.474 1.00 12.21 267 ALA B N 1
ATOM 5250 C CA . ALA B 1 267 ? 41.900 55.151 24.614 1.00 10.18 267 ALA B CA 1
ATOM 5251 C C . ALA B 1 267 ? 41.200 56.274 23.839 1.00 13.01 267 ALA B C 1
ATOM 5252 O O . ALA B 1 267 ? 41.842 57.227 23.404 1.00 13.34 267 ALA B O 1
ATOM 5254 N N . LYS B 1 268 ? 39.883 56.158 23.661 1.00 11.61 268 LYS B N 1
ATOM 5255 C CA . LYS B 1 268 ? 39.126 57.176 22.946 1.00 10.32 268 LYS B CA 1
ATOM 5256 C C . LYS B 1 268 ? 39.798 57.840 21.736 1.00 11.58 268 LYS B C 1
ATOM 5257 O O . LYS B 1 268 ? 39.962 57.190 20.704 1.00 15.46 268 LYS B O 1
ATOM 5263 N N . SER B 1 269 ? 40.171 59.116 21.832 1.00 11.80 269 SER B N 1
ATOM 5264 C CA . SER B 1 269 ? 40.732 59.801 20.663 1.00 11.60 269 SER B CA 1
ATOM 5265 C C . SER B 1 269 ? 42.102 59.271 20.153 1.00 13.86 269 SER B C 1
ATOM 5266 O O . SER B 1 269 ? 42.547 59.661 19.085 1.00 15.15 269 SER B O 1
ATOM 5269 N N . ILE B 1 270 ? 42.731 58.352 20.874 1.00 14.50 270 ILE B N 1
ATOM 5270 C CA . ILE B 1 270 ? 44.038 57.826 20.390 1.00 14.69 270 ILE B CA 1
ATOM 5271 C C . ILE B 1 270 ? 43.924 57.211 18.970 1.00 16.00 270 ILE B C 1
ATOM 5272 O O . ILE B 1 270 ? 44.858 57.315 18.176 1.00 12.72 270 ILE B O 1
ATOM 5277 N N . ALA B 1 271 ? 42.770 56.624 18.628 1.00 13.85 271 ALA B N 1
ATOM 5278 C CA . ALA B 1 271 ? 42.586 55.988 17.322 1.00 13.46 271 ALA B CA 1
ATOM 5279 C C . ALA B 1 271 ? 41.525 56.650 16.404 1.00 16.55 271 ALA B C 1
ATOM 5280 O O . ALA B 1 271 ? 41.144 56.102 15.373 1.00 14.07 271 ALA B O 1
ATOM 5282 N N . GLY B 1 272 ? 41.069 57.830 16.807 1.00 13.62 272 GLY B N 1
ATOM 5283 C CA . GLY B 1 272 ? 40.170 58.612 15.992 1.00 14.10 272 GLY B CA 1
ATOM 5284 C C . GLY B 1 272 ? 38.900 57.939 15.499 1.00 15.53 272 GLY B C 1
ATOM 5285 O O . GLY B 1 272 ? 38.424 58.267 14.398 1.00 15.02 272 GLY B O 1
ATOM 5286 N N . GLY B 1 273 ? 38.353 57.025 16.290 1.00 13.13 273 GLY B N 1
ATOM 5287 C CA . GLY B 1 273 ? 37.098 56.392 15.880 1.00 12.36 273 GLY B CA 1
ATOM 5288 C C . GLY B 1 273 ? 37.178 54.902 15.642 1.00 15.40 273 GLY B C 1
ATOM 5289 O O . GLY B 1 273 ? 36.270 54.339 15.021 1.00 14.07 273 GLY B O 1
ATOM 5290 N N . PHE B 1 274 ? 38.249 54.265 16.121 1.00 12.98 274 PHE B N 1
ATOM 5291 C CA . PHE B 1 274 ? 38.437 52.792 15.988 1.00 12.02 274 PHE B CA 1
ATOM 5292 C C . PHE B 1 274 ? 38.757 52.244 17.386 1.00 11.24 274 PHE B C 1
ATOM 5293 O O . PHE B 1 274 ? 39.424 52.910 18.166 1.00 15.45 274 PHE B O 1
ATOM 5301 N N . PRO B 1 275 ? 38.302 51.022 17.696 1.00 13.95 275 PRO B N 1
ATOM 5302 C CA . PRO B 1 275 ? 38.509 50.433 19.030 1.00 16.01 275 PRO B CA 1
ATOM 5303 C C . PRO B 1 275 ? 39.922 50.031 19.426 1.00 15.90 275 PRO B C 1
ATOM 5304 O O . PRO B 1 275 ? 40.389 48.955 19.072 1.00 15.82 275 PRO B O 1
ATOM 5308 N N . LEU B 1 276 ? 40.531 50.880 20.226 1.00 12.90 276 LEU B N 1
ATOM 5309 C CA . LEU B 1 276 ? 41.873 50.646 20.728 1.00 12.09 276 LEU B CA 1
ATOM 5310 C C . LEU B 1 276 ? 42.056 51.342 22.080 1.00 11.34 276 LEU B C 1
ATOM 5311 O O . LEU B 1 276 ? 41.520 52.436 22.309 1.00 12.86 276 LEU B O 1
ATOM 5316 N N . ALA B 1 277 ? 42.802 50.719 22.977 1.00 8.33 277 ALA B N 1
ATOM 5317 C CA . ALA B 1 277 ? 43.119 51.396 24.259 1.00 9.67 277 ALA B CA 1
ATOM 5318 C C . ALA B 1 277 ? 44.489 50.865 24.687 1.00 12.67 277 ALA B C 1
ATOM 5319 O O . ALA B 1 277 ? 45.026 49.927 24.081 1.00 10.75 277 ALA B O 1
ATOM 5321 N N . GLY B 1 278 ? 45.050 51.440 25.730 1.00 11.26 278 GLY B N 1
ATOM 5322 C CA . GLY B 1 278 ? 46.335 50.905 26.142 1.00 13.81 278 GLY B CA 1
ATOM 5323 C C . GLY B 1 278 ? 46.796 51.419 27.472 1.00 13.55 278 GLY B C 1
ATOM 5324 O O . GLY B 1 278 ? 46.142 52.283 28.083 1.00 12.44 278 GLY B O 1
ATOM 5325 N N . VAL B 1 279 ? 47.961 50.901 27.899 1.00 12.86 279 VAL B N 1
ATOM 5326 C CA . VAL B 1 279 ? 48.590 51.300 29.147 1.00 13.21 279 VAL B CA 1
ATOM 5327 C C . VAL B 1 279 ? 50.081 51.487 28.831 1.00 13.61 279 VAL B C 1
ATOM 5328 O O . VAL B 1 279 ? 50.709 50.593 28.246 1.00 14.24 279 VAL B O 1
ATOM 5332 N N . THR B 1 280 ? 50.613 52.641 29.183 1.00 12.84 280 THR B N 1
ATOM 5333 C CA . THR B 1 280 ? 52.047 52.926 28.994 1.00 15.53 280 THR B CA 1
ATOM 5334 C C . THR B 1 280 ? 52.600 53.293 30.370 1.00 16.87 280 THR B C 1
ATOM 5335 O O . THR B 1 280 ? 52.048 54.171 31.068 1.00 13.95 280 THR B O 1
ATOM 5339 N N . GLY B 1 281 ? 53.706 52.656 30.754 1.00 10.96 281 GLY B N 1
ATOM 5340 C CA . GLY B 1 281 ? 54.280 52.995 32.041 1.00 12.31 281 GLY B CA 1
ATOM 5341 C C . GLY B 1 281 ? 55.735 52.559 32.216 1.00 14.28 281 GLY B C 1
ATOM 5342 O O . GLY B 1 281 ? 56.315 51.946 31.311 1.00 11.51 281 GLY B O 1
ATOM 5343 N N . ARG B 1 282 ? 56.298 52.900 33.378 1.00 15.43 282 ARG B N 1
ATOM 5344 C CA . ARG B 1 282 ? 57.662 52.509 33.742 1.00 16.58 282 ARG B CA 1
ATOM 5345 C C . ARG B 1 282 ? 57.913 51.102 33.286 1.00 15.41 282 ARG B C 1
ATOM 5346 O O . ARG B 1 282 ? 57.223 50.156 33.716 1.00 13.53 282 ARG B O 1
ATOM 5354 N N . ALA B 1 283 ? 58.930 50.931 32.451 1.00 15.03 283 ALA B N 1
ATOM 5355 C CA . ALA B 1 283 ? 59.231 49.600 31.933 1.00 13.58 283 ALA B CA 1
ATOM 5356 C C . ALA B 1 283 ? 59.320 48.508 32.982 1.00 13.06 283 ALA B C 1
ATOM 5357 O O . ALA B 1 283 ? 58.752 47.423 32.771 1.00 14.87 283 ALA B O 1
ATOM 5359 N N . GLU B 1 284 ? 60.018 48.744 34.102 1.00 10.53 284 GLU B N 1
ATOM 5360 C CA . GLU B 1 284 ? 60.164 47.663 35.085 1.00 13.71 284 GLU B CA 1
ATOM 5361 C C . GLU B 1 284 ? 58.849 47.341 35.822 1.00 16.88 284 GLU B C 1
ATOM 5362 O O . GLU B 1 284 ? 58.650 46.213 36.300 1.00 13.97 284 GLU B O 1
ATOM 5368 N N . VAL B 1 285 ? 57.964 48.323 35.897 1.00 12.83 285 VAL B N 1
ATOM 5369 C CA . VAL B 1 285 ? 56.649 48.107 36.523 1.00 13.22 285 VAL B CA 1
ATOM 5370 C C . VAL B 1 285 ? 55.817 47.280 35.511 1.00 12.42 285 VAL B C 1
ATOM 5371 O O . VAL B 1 285 ? 55.237 46.252 35.858 1.00 13.71 285 VAL B O 1
ATOM 5375 N N . MET B 1 286 ? 55.818 47.690 34.235 1.00 14.67 286 MET B N 1
ATOM 5376 C CA . MET B 1 286 ? 55.063 46.981 33.187 1.00 13.21 286 MET B CA 1
ATOM 5377 C C . MET B 1 286 ? 55.512 45.535 33.133 1.00 14.38 286 MET B C 1
ATOM 5378 O O . MET B 1 286 ? 54.678 44.633 33.028 1.00 13.67 286 MET B O 1
ATOM 5383 N N . ASP B 1 287 ? 56.827 45.300 33.263 1.00 13.04 287 ASP B N 1
ATOM 5384 C CA . ASP B 1 287 ? 57.370 43.926 33.209 1.00 12.75 287 ASP B CA 1
ATOM 5385 C C . ASP B 1 287 ? 57.197 43.070 34.462 1.00 13.13 287 ASP B C 1
ATOM 5386 O O . ASP B 1 287 ? 57.628 41.908 34.482 1.00 16.90 287 ASP B O 1
ATOM 5391 N N . ALA B 1 288 ? 56.530 43.575 35.494 1.00 11.88 288 ALA B N 1
ATOM 5392 C CA . ALA B 1 288 ? 56.360 42.770 36.699 1.00 11.57 288 ALA B CA 1
ATOM 5393 C C . ALA B 1 288 ? 55.489 41.561 36.481 1.00 14.56 288 ALA B C 1
ATOM 5394 O O . ALA B 1 288 ? 55.618 40.576 37.193 1.00 13.52 288 ALA B O 1
ATOM 5396 N N . VAL B 1 289 ? 54.562 41.642 35.527 1.00 14.78 289 VAL B N 1
ATOM 5397 C CA . VAL B 1 289 ? 53.679 40.521 35.249 1.00 13.73 289 VAL B CA 1
ATOM 5398 C C . VAL B 1 289 ? 54.411 39.485 34.364 1.00 15.65 289 VAL B C 1
ATOM 5399 O O . VAL B 1 289 ? 55.048 39.828 33.337 1.00 15.09 289 VAL B O 1
ATOM 5403 N N . ALA B 1 290 ? 54.317 38.224 34.759 1.00 16.31 290 ALA B N 1
ATOM 5404 C CA . ALA B 1 290 ? 54.981 37.142 34.026 1.00 18.03 290 ALA B CA 1
ATOM 5405 C C . ALA B 1 290 ? 54.263 36.828 32.709 1.00 19.16 290 ALA B C 1
ATOM 5406 O O . ALA B 1 290 ? 53.056 37.103 32.556 1.00 17.48 290 ALA B O 1
ATOM 5408 N N . PRO B 1 291 ? 54.993 36.242 31.740 1.00 18.81 291 PRO B N 1
ATOM 5409 C CA . PRO B 1 291 ? 54.397 35.903 30.447 1.00 18.47 291 PRO B CA 1
ATOM 5410 C C . PRO B 1 291 ? 53.083 35.138 30.585 1.00 18.75 291 PRO B C 1
ATOM 5411 O O . PRO B 1 291 ? 53.000 34.146 31.317 1.00 16.62 291 PRO B O 1
ATOM 5415 N N . GLY B 1 292 ? 52.076 35.580 29.842 1.00 16.07 292 GLY B N 1
ATOM 5416 C CA . GLY B 1 292 ? 50.769 34.933 29.903 1.00 19.48 292 GLY B CA 1
ATOM 5417 C C . GLY B 1 292 ? 49.825 35.731 30.789 1.00 21.74 292 GLY B C 1
ATOM 5418 O O . GLY B 1 292 ? 48.593 35.553 30.734 1.00 19.51 292 GLY B O 1
ATOM 5419 N N . GLY B 1 293 ? 50.403 36.629 31.597 1.00 17.24 293 GLY B N 1
ATOM 5420 C CA . GLY B 1 293 ? 49.600 37.440 32.506 1.00 15.99 293 GLY B CA 1
ATOM 5421 C C . GLY B 1 293 ? 48.891 38.649 31.908 1.00 16.54 293 GLY B C 1
ATOM 5422 O O . GLY B 1 293 ? 48.109 39.322 32.613 1.00 17.17 293 GLY B O 1
ATOM 5423 N N . LEU B 1 294 ? 49.186 38.974 30.647 1.00 13.01 294 LEU B N 1
ATOM 5424 C CA . LEU B 1 294 ? 48.553 40.113 29.970 1.00 16.52 294 LEU B CA 1
ATOM 5425 C C . LEU B 1 294 ? 48.131 39.688 28.566 1.00 18.52 294 LEU B C 1
ATOM 5426 O O . LEU B 1 294 ? 48.720 38.796 27.993 1.00 17.65 294 LEU B O 1
ATOM 5431 N N . GLY B 1 295 ? 47.114 40.342 28.013 1.00 16.59 295 GLY B N 1
ATOM 5432 C CA . GLY B 1 295 ? 46.708 40.008 26.666 1.00 18.90 295 GLY B CA 1
ATOM 5433 C C . GLY B 1 295 ? 45.241 40.325 26.429 1.00 19.76 295 GLY B C 1
ATOM 5434 O O . GLY B 1 295 ? 44.713 41.251 27.018 1.00 17.12 295 GLY B O 1
ATOM 5435 N N . GLY B 1 296 ? 44.597 39.534 25.575 1.00 18.69 296 GLY B N 1
ATOM 5436 C CA . GLY B 1 296 ? 43.198 39.781 25.258 1.00 19.44 296 GLY B CA 1
ATOM 5437 C C . GLY B 1 296 ? 43.061 39.426 23.791 1.00 18.42 296 GLY B C 1
ATOM 5438 O O . GLY B 1 296 ? 43.991 39.618 23.022 1.00 15.65 296 GLY B O 1
ATOM 5439 N N . THR B 1 297 ? 41.917 38.888 23.398 1.00 14.71 297 THR B N 1
ATOM 5440 C CA . THR B 1 297 ? 41.750 38.484 22.001 1.00 15.32 297 THR B CA 1
ATOM 5441 C C . THR B 1 297 ? 41.959 39.587 20.986 1.00 16.10 297 THR B C 1
ATOM 5442 O O . THR B 1 297 ? 42.854 39.499 20.124 1.00 15.19 297 THR B O 1
ATOM 5446 N N . TYR B 1 298 ? 41.155 40.638 21.082 1.00 15.08 298 TYR B N 1
ATOM 5447 C CA . TYR B 1 298 ? 41.227 41.729 20.128 1.00 11.98 298 TYR B CA 1
ATOM 5448 C C . TYR B 1 298 ? 42.338 42.745 20.374 1.00 13.44 298 TYR B C 1
ATOM 5449 O O . TYR B 1 298 ? 42.625 43.557 19.503 1.00 12.99 298 TYR B O 1
ATOM 5458 N N . ALA B 1 299 ? 42.919 42.714 21.563 1.00 11.12 299 ALA B N 1
ATOM 5459 C CA . ALA B 1 299 ? 43.945 43.673 21.982 1.00 10.98 299 ALA B CA 1
ATOM 5460 C C . ALA B 1 299 ? 44.849 44.203 20.883 1.00 11.72 299 ALA B C 1
ATOM 5461 O O . ALA B 1 299 ? 45.462 43.431 20.134 1.00 14.11 299 ALA B O 1
ATOM 5463 N N . GLY B 1 300 ? 44.921 45.528 20.777 1.00 9.69 300 GLY B N 1
ATOM 5464 C CA . GLY B 1 300 ? 45.774 46.129 19.747 1.00 11.80 300 GLY B CA 1
ATOM 5465 C C . GLY B 1 300 ? 45.378 45.681 18.357 1.00 15.65 300 GLY B C 1
ATOM 5466 O O . GLY B 1 300 ? 46.228 45.291 17.550 1.00 12.99 300 GLY B O 1
ATOM 5467 N N . ASN B 1 301 ? 44.073 45.745 18.058 1.00 13.24 301 ASN B N 1
ATOM 5468 C CA . ASN B 1 301 ? 43.584 45.331 16.750 1.00 12.81 301 ASN B CA 1
ATOM 5469 C C . ASN B 1 301 ? 44.410 46.052 15.665 1.00 13.14 301 ASN B C 1
ATOM 5470 O O . ASN B 1 301 ? 44.617 47.264 15.727 1.00 12.01 301 ASN B O 1
ATOM 5475 N N . PRO B 1 302 ? 44.873 45.322 14.630 1.00 11.86 302 PRO B N 1
ATOM 5476 C CA . PRO B 1 302 ? 45.689 45.894 13.547 1.00 14.55 302 PRO B CA 1
ATOM 5477 C C . PRO B 1 302 ? 45.175 47.155 12.878 1.00 12.66 302 PRO B C 1
ATOM 5478 O O . PRO B 1 302 ? 45.918 48.090 12.653 1.00 13.42 302 PRO B O 1
ATOM 5482 N N . ILE B 1 303 ? 43.889 47.173 12.546 1.00 11.23 303 ILE B N 1
ATOM 5483 C CA . ILE B 1 303 ? 43.301 48.338 11.884 1.00 13.52 303 ILE B CA 1
ATOM 5484 C C . ILE B 1 303 ? 43.321 49.555 12.788 1.00 11.67 303 ILE B C 1
ATOM 5485 O O . ILE B 1 303 ? 43.590 50.680 12.330 1.00 14.96 303 ILE B O 1
ATOM 5490 N N . ALA B 1 304 ? 43.023 49.342 14.068 1.00 10.87 304 ALA B N 1
ATOM 5491 C CA . ALA B 1 304 ? 42.976 50.441 15.029 1.00 11.28 304 ALA B CA 1
ATOM 5492 C C . ALA B 1 304 ? 44.371 50.966 15.288 1.00 11.96 304 ALA B C 1
ATOM 5493 O O . ALA B 1 304 ? 44.551 52.169 15.494 1.00 11.47 304 ALA B O 1
ATOM 5495 N N . CYS B 1 305 ? 45.349 50.056 15.321 1.00 12.24 305 CYS B N 1
ATOM 5496 C CA . CYS B 1 305 ? 46.754 50.485 15.521 1.00 13.54 305 CYS B CA 1
ATOM 5497 C C . CYS B 1 305 ? 47.192 51.430 14.413 1.00 13.49 305 CYS B C 1
ATOM 5498 O O . CYS B 1 305 ? 47.764 52.483 14.694 1.00 15.25 305 CYS B O 1
ATOM 5501 N N . VAL B 1 306 ? 46.962 51.055 13.149 1.00 13.09 306 VAL B N 1
ATOM 5502 C CA . VAL B 1 306 ? 47.361 51.950 12.076 1.00 13.27 306 VAL B CA 1
ATOM 5503 C C . VAL B 1 306 ? 46.559 53.253 12.125 1.00 14.26 306 VAL B C 1
ATOM 5504 O O . VAL B 1 306 ? 47.080 54.316 11.795 1.00 11.13 306 VAL B O 1
ATOM 5508 N N . ALA B 1 307 ? 45.296 53.188 12.554 1.00 12.65 307 ALA B N 1
ATOM 5509 C CA . ALA B 1 307 ? 44.516 54.435 12.663 1.00 12.93 307 ALA B CA 1
ATOM 5510 C C . ALA B 1 307 ? 45.202 55.352 13.708 1.00 10.83 307 ALA B C 1
ATOM 5511 O O . ALA B 1 307 ? 45.351 56.561 13.492 1.00 13.98 307 ALA B O 1
ATOM 5513 N N . ALA B 1 308 ? 45.618 54.777 14.847 1.00 12.52 308 ALA B N 1
ATOM 5514 C CA . ALA B 1 308 ? 46.257 55.581 15.892 1.00 13.10 308 ALA B CA 1
ATOM 5515 C C . ALA B 1 308 ? 47.606 56.170 15.448 1.00 14.53 308 ALA B C 1
ATOM 5516 O O . ALA B 1 308 ? 47.917 57.336 15.759 1.00 13.45 308 ALA B O 1
ATOM 5518 N N . LEU B 1 309 ? 48.400 55.372 14.741 1.00 12.45 309 LEU B N 1
ATOM 5519 C CA . LEU B 1 309 ? 49.700 55.867 14.258 1.00 12.80 309 LEU B CA 1
ATOM 5520 C C . LEU B 1 309 ? 49.424 57.043 13.336 1.00 14.21 309 LEU B C 1
ATOM 5521 O O . LEU B 1 309 ? 50.131 58.054 13.341 1.00 13.70 309 LEU B O 1
ATOM 5526 N N . GLU B 1 310 ? 48.356 56.942 12.560 1.00 14.39 310 GLU B N 1
ATOM 5527 C CA . GLU B 1 310 ? 48.056 58.030 11.648 1.00 13.18 310 GLU B CA 1
ATOM 5528 C C . GLU B 1 310 ? 47.502 59.240 12.407 1.00 14.41 310 GLU B C 1
ATOM 5529 O O . GLU B 1 310 ? 47.804 60.392 12.069 1.00 16.42 310 GLU B O 1
ATOM 5535 N N . VAL B 1 311 ? 46.687 58.993 13.440 1.00 14.80 311 VAL B N 1
ATOM 5536 C CA . VAL B 1 311 ? 46.158 60.104 14.257 1.00 14.23 311 VAL B CA 1
ATOM 5537 C C . VAL B 1 311 ? 47.349 60.901 14.847 1.00 15.53 311 VAL B C 1
ATOM 5538 O O . VAL B 1 311 ? 47.344 62.130 14.887 1.00 14.71 311 VAL B O 1
ATOM 5542 N N . LEU B 1 312 ? 48.376 60.208 15.311 1.00 15.95 312 LEU B N 1
ATOM 5543 C CA . LEU B 1 312 ? 49.498 60.937 15.905 1.00 16.38 312 LEU B CA 1
ATOM 5544 C C . LEU B 1 312 ? 50.231 61.738 14.835 1.00 17.14 312 LEU B C 1
ATOM 5545 O O . LEU B 1 312 ? 50.733 62.839 15.116 1.00 17.69 312 LEU B O 1
ATOM 5550 N N . LYS B 1 313 ? 50.282 61.221 13.614 1.00 16.60 313 LYS B N 1
ATOM 5551 C CA . LYS B 1 313 ? 50.943 61.955 12.535 1.00 18.89 313 LYS B CA 1
ATOM 5552 C C . LYS B 1 313 ? 50.108 63.179 12.193 1.00 18.84 313 LYS B C 1
ATOM 5553 O O . LYS B 1 313 ? 50.635 64.268 11.958 1.00 17.08 313 LYS B O 1
ATOM 5559 N N . VAL B 1 314 ? 48.789 63.012 12.185 1.00 17.39 314 VAL B N 1
ATOM 5560 C CA . VAL B 1 314 ? 47.916 64.131 11.879 1.00 15.55 314 VAL B CA 1
ATOM 5561 C C . VAL B 1 314 ? 48.068 65.237 12.933 1.00 17.05 314 VAL B C 1
ATOM 5562 O O . VAL B 1 314 ? 48.117 66.420 12.591 1.00 18.00 314 VAL B O 1
ATOM 5566 N N . PHE B 1 315 ? 48.145 64.877 14.218 1.00 15.59 315 PHE B N 1
ATOM 5567 C CA . PHE B 1 315 ? 48.305 65.917 15.227 1.00 17.00 315 PHE B CA 1
ATOM 5568 C C . PHE B 1 315 ? 49.513 66.809 14.920 1.00 20.32 315 PHE B C 1
ATOM 5569 O O . PHE B 1 315 ? 49.464 68.046 15.042 1.00 19.92 315 PHE B O 1
ATOM 5577 N N . GLU B 1 316 ? 50.592 66.162 14.521 1.00 20.33 316 GLU B N 1
ATOM 5578 C CA . GLU B 1 316 ? 51.838 66.866 14.203 1.00 23.34 316 GLU B CA 1
ATOM 5579 C C . GLU B 1 316 ? 51.717 67.687 12.916 1.00 23.86 316 GLU B C 1
ATOM 5580 O O . GLU B 1 316 ? 51.984 68.887 12.926 1.00 27.86 316 GLU B O 1
ATOM 5586 N N . GLN B 1 317 ? 51.270 67.064 11.827 1.00 22.69 317 GLN B N 1
ATOM 5587 C CA . GLN B 1 317 ? 51.157 67.751 10.543 1.00 24.07 317 GLN B CA 1
ATOM 5588 C C . GLN B 1 317 ? 50.154 68.875 10.559 1.00 26.97 317 GLN B C 1
ATOM 5589 O O . GLN B 1 317 ? 50.385 69.924 9.967 1.00 26.65 317 GLN B O 1
ATOM 5595 N N . GLU B 1 318 ? 49.021 68.667 11.217 1.00 23.28 318 GLU B N 1
ATOM 5596 C CA . GLU B 1 318 ? 48.006 69.707 11.250 1.00 23.14 318 GLU B CA 1
ATOM 5597 C C . GLU B 1 318 ? 48.022 70.573 12.507 1.00 23.36 318 GLU B C 1
ATOM 5598 O O . GLU B 1 318 ? 47.082 71.321 12.760 1.00 25.71 318 GLU B O 1
ATOM 5604 N N . ASN B 1 319 ? 49.122 70.511 13.258 1.00 21.88 319 ASN B N 1
ATOM 5605 C CA . ASN B 1 319 ? 49.273 71.247 14.504 1.00 24.32 319 ASN B CA 1
ATOM 5606 C C . ASN B 1 319 ? 47.981 71.319 15.336 1.00 21.56 319 ASN B C 1
ATOM 5607 O O . ASN B 1 319 ? 47.540 72.395 15.746 1.00 18.97 319 ASN B O 1
ATOM 5612 N N . LEU B 1 320 ? 47.402 70.151 15.611 1.00 20.65 320 LEU B N 1
ATOM 5613 C CA . LEU B 1 320 ? 46.172 70.101 16.392 1.00 20.10 320 LEU B CA 1
ATOM 5614 C C . LEU B 1 320 ? 46.357 70.507 17.852 1.00 19.07 320 LEU B C 1
ATOM 5615 O O . LEU B 1 320 ? 45.396 70.914 18.475 1.00 18.44 320 LEU B O 1
ATOM 5620 N N . LEU B 1 321 ? 47.561 70.405 18.428 1.00 18.64 321 LEU B N 1
ATOM 5621 C CA . LEU B 1 321 ? 47.667 70.835 19.831 1.00 18.51 321 LEU B CA 1
ATOM 5622 C C . LEU B 1 321 ? 47.491 72.347 19.933 1.00 22.91 321 LEU B C 1
ATOM 5623 O O . LEU B 1 321 ? 46.804 72.845 20.847 1.00 21.02 321 LEU B O 1
ATOM 5628 N N . GLN B 1 322 ? 48.095 73.085 19.000 1.00 20.55 322 GLN B N 1
ATOM 5629 C CA . GLN B 1 322 ? 47.959 74.546 19.008 1.00 22.04 322 GLN B CA 1
ATOM 5630 C C . GLN B 1 322 ? 46.483 74.889 18.752 1.00 20.90 322 GLN B C 1
ATOM 5631 O O . GLN B 1 322 ? 45.917 75.795 19.367 1.00 21.44 322 GLN B O 1
ATOM 5637 N N . LYS B 1 323 ? 45.874 74.168 17.816 1.00 21.24 323 LYS B N 1
ATOM 5638 C CA . LYS B 1 323 ? 44.469 74.391 17.491 1.00 21.03 323 LYS B CA 1
ATOM 5639 C C . LYS B 1 323 ? 43.573 74.138 18.711 1.00 19.97 323 LYS B C 1
ATOM 5640 O O . LYS B 1 323 ? 42.581 74.849 18.914 1.00 19.89 323 LYS B O 1
ATOM 5646 N N . ALA B 1 324 ? 43.912 73.118 19.507 1.00 16.62 324 ALA B N 1
ATOM 5647 C CA . ALA B 1 324 ? 43.145 72.813 20.724 1.00 16.59 324 ALA B CA 1
ATOM 5648 C C . ALA B 1 324 ? 43.157 74.012 21.665 1.00 19.00 324 ALA B C 1
ATOM 5649 O O . ALA B 1 324 ? 42.137 74.372 22.253 1.00 18.81 324 ALA B O 1
ATOM 5651 N N . ASN B 1 325 ? 44.325 74.626 21.837 1.00 18.21 325 ASN B N 1
ATOM 5652 C CA . ASN B 1 325 ? 44.420 75.775 22.720 1.00 20.91 325 ASN B CA 1
ATOM 5653 C C . ASN B 1 325 ? 43.673 76.977 22.122 1.00 21.65 325 ASN B C 1
ATOM 5654 O O . ASN B 1 325 ? 42.968 77.682 22.846 1.00 23.33 325 ASN B O 1
ATOM 5659 N N . ASP B 1 326 ? 43.822 77.201 20.810 1.00 22.00 326 ASP B N 1
ATOM 5660 C CA . ASP B 1 326 ? 43.123 78.310 20.149 1.00 25.06 326 ASP B CA 1
ATOM 5661 C C . ASP B 1 326 ? 41.617 78.086 20.254 1.00 22.71 326 ASP B C 1
ATOM 5662 O O . ASP B 1 326 ? 40.837 79.010 20.526 1.00 22.55 326 ASP B O 1
ATOM 5667 N N . LEU B 1 327 ? 41.209 76.852 19.995 1.00 21.27 327 LEU B N 1
ATOM 5668 C CA . LEU B 1 327 ? 39.792 76.501 20.068 1.00 18.91 327 LEU B CA 1
ATOM 5669 C C . LEU B 1 327 ? 39.238 76.751 21.457 1.00 19.51 327 LEU B C 1
ATOM 5670 O O . LEU B 1 327 ? 38.145 77.300 21.627 1.00 20.11 327 LEU B O 1
ATOM 5675 N N . GLY B 1 328 ? 39.989 76.330 22.464 1.00 18.97 328 GLY B N 1
ATOM 5676 C CA . GLY B 1 328 ? 39.533 76.504 23.839 1.00 20.31 328 GLY B CA 1
ATOM 5677 C C . GLY B 1 328 ? 39.360 77.962 24.222 1.00 20.04 328 GLY B C 1
ATOM 5678 O O . GLY B 1 328 ? 38.420 78.320 24.927 1.00 21.88 328 GLY B O 1
ATOM 5679 N N . GLN B 1 329 ? 40.274 78.807 23.757 1.00 22.55 329 GLN B N 1
ATOM 5680 C CA . GLN B 1 329 ? 40.196 80.224 24.066 1.00 25.19 329 GLN B CA 1
ATOM 5681 C C . GLN B 1 329 ? 38.964 80.813 23.410 1.00 22.56 329 GLN B C 1
ATOM 5682 O O . GLN B 1 329 ? 38.227 81.546 24.055 1.00 23.69 329 GLN B O 1
ATOM 5688 N N . LYS B 1 330 ? 38.740 80.492 22.133 1.00 20.71 330 LYS B N 1
ATOM 5689 C CA . LYS B 1 330 ? 37.592 81.034 21.430 1.00 23.60 330 LYS B CA 1
ATOM 5690 C C . LYS B 1 330 ? 36.317 80.550 22.108 1.00 26.69 330 LYS B C 1
ATOM 5691 O O . LYS B 1 330 ? 35.389 81.322 22.284 1.00 23.26 330 LYS B O 1
ATOM 5697 N N . LEU B 1 331 ? 36.276 79.279 22.517 1.00 24.10 331 LEU B N 1
ATOM 5698 C CA . LEU B 1 331 ? 35.075 78.773 23.169 1.00 21.78 331 LEU B CA 1
ATOM 5699 C C . LEU B 1 331 ? 34.800 79.446 24.500 1.00 23.73 331 LEU B C 1
ATOM 5700 O O . LEU B 1 331 ? 33.662 79.824 24.790 1.00 23.03 331 LEU B O 1
ATOM 5705 N N . LYS B 1 332 ? 35.834 79.583 25.323 1.00 23.44 332 LYS B N 1
ATOM 5706 C CA . LYS B 1 332 ? 35.644 80.209 26.619 1.00 25.19 332 LYS B CA 1
ATOM 5707 C C . LYS B 1 332 ? 35.299 81.699 26.487 1.00 25.80 332 LYS B C 1
ATOM 5708 O O . LYS B 1 332 ? 34.488 82.223 27.257 1.00 24.65 332 LYS B O 1
ATOM 5714 N N . ASP B 1 333 ? 35.913 82.378 25.531 1.00 26.85 333 ASP B N 1
ATOM 5715 C CA . ASP B 1 333 ? 35.614 83.796 25.328 1.00 27.81 333 ASP B CA 1
ATOM 5716 C C . ASP B 1 333 ? 34.148 83.921 24.990 1.00 29.37 333 ASP B C 1
ATOM 5717 O O . ASP B 1 333 ? 33.440 84.756 25.557 1.00 27.44 333 ASP B O 1
ATOM 5722 N N . GLY B 1 334 ? 33.687 83.059 24.084 1.00 27.29 334 GLY B N 1
ATOM 5723 C CA . GLY B 1 334 ? 32.296 83.087 23.681 1.00 27.15 334 GLY B CA 1
ATOM 5724 C C . GLY B 1 334 ? 31.333 82.692 24.783 1.00 28.39 334 GLY B C 1
ATOM 5725 O O . GLY B 1 334 ? 30.268 83.291 24.914 1.00 26.33 334 GLY B O 1
ATOM 5726 N N . LEU B 1 335 ? 31.684 81.689 25.587 1.00 25.84 335 LEU B N 1
ATOM 5727 C CA . LEU B 1 335 ? 30.781 81.268 26.666 1.00 24.76 335 LEU B CA 1
ATOM 5728 C C . LEU B 1 335 ? 30.732 82.348 27.765 1.00 24.82 335 LEU B C 1
ATOM 5729 O O . LEU B 1 335 ? 29.688 82.586 28.378 1.00 24.47 335 LEU B O 1
ATOM 5734 N N . LEU B 1 336 ? 31.863 83.000 28.007 1.00 24.41 336 LEU B N 1
ATOM 5735 C CA . LEU B 1 336 ? 31.916 84.043 29.019 1.00 28.48 336 LEU B CA 1
ATOM 5736 C C . LEU B 1 336 ? 31.003 85.192 28.564 1.00 28.37 336 LEU B C 1
ATOM 5737 O O . LEU B 1 336 ? 30.334 85.828 29.378 1.00 30.14 336 LEU B O 1
ATOM 5742 N N . ALA B 1 337 ? 30.969 85.435 27.259 1.00 26.84 337 ALA B N 1
ATOM 5743 C CA . ALA B 1 337 ? 30.094 86.466 26.717 1.00 29.26 337 ALA B CA 1
ATOM 5744 C C . ALA B 1 337 ? 28.631 86.108 26.996 1.00 29.48 337 ALA B C 1
ATOM 5745 O O . ALA B 1 337 ? 27.854 86.956 27.438 1.00 30.91 337 ALA B O 1
ATOM 5747 N N . ILE B 1 338 ? 28.261 84.852 26.760 1.00 27.77 338 ILE B N 1
ATOM 5748 C CA . ILE B 1 338 ? 26.893 84.398 27.011 1.00 27.55 338 ILE B CA 1
ATOM 5749 C C . ILE B 1 338 ? 26.604 84.467 28.513 1.00 29.25 338 ILE B C 1
ATOM 5750 O O . ILE B 1 338 ? 25.480 84.764 28.926 1.00 28.02 338 ILE B O 1
ATOM 5755 N N . ALA B 1 339 ? 27.620 84.189 29.329 1.00 27.48 339 ALA B N 1
ATOM 5756 C CA . ALA B 1 339 ? 27.460 84.215 30.775 1.00 28.76 339 ALA B CA 1
ATOM 5757 C C . ALA B 1 339 ? 27.120 85.620 31.314 1.00 32.32 339 ALA B C 1
ATOM 5758 O O . ALA B 1 339 ? 26.538 85.756 32.401 1.00 31.61 339 ALA B O 1
ATOM 5760 N N . GLU B 1 340 ? 27.493 86.659 30.573 1.00 33.48 340 GLU B N 1
ATOM 5761 C CA . GLU B 1 340 ? 27.192 88.021 31.015 1.00 38.29 340 GLU B CA 1
ATOM 5762 C C . GLU B 1 340 ? 25.693 88.286 31.097 1.00 37.02 340 GLU B C 1
ATOM 5763 O O . GLU B 1 340 ? 25.240 89.097 31.910 1.00 39.12 340 GLU B O 1
ATOM 5769 N N . LYS B 1 341 ? 24.924 87.578 30.275 1.00 36.06 341 LYS B N 1
ATOM 5770 C CA . LYS B 1 341 ? 23.478 87.751 30.224 1.00 35.42 341 LYS B CA 1
ATOM 5771 C C . LYS B 1 341 ? 22.719 86.647 30.938 1.00 35.96 341 LYS B C 1
ATOM 5772 O O . LYS B 1 341 ? 21.488 86.696 31.059 1.00 33.22 341 LYS B O 1
ATOM 5778 N N . HIS B 1 342 ? 23.447 85.645 31.418 1.00 33.92 342 HIS B N 1
ATOM 5779 C CA . HIS B 1 342 ? 22.795 84.530 32.078 1.00 34.60 342 HIS B CA 1
ATOM 5780 C C . HIS B 1 342 ? 23.554 84.123 33.328 1.00 35.32 342 HIS B C 1
ATOM 5781 O O . HIS B 1 342 ? 24.450 83.282 33.284 1.00 33.82 342 HIS B O 1
ATOM 5788 N N . PRO B 1 343 ? 23.164 84.695 34.473 1.00 34.96 343 PRO B N 1
ATOM 5789 C CA . PRO B 1 343 ? 23.778 84.439 35.778 1.00 33.70 343 PRO B CA 1
ATOM 5790 C C . PRO B 1 343 ? 23.854 82.946 36.104 1.00 32.07 343 PRO B C 1
ATOM 5791 O O . PRO B 1 343 ? 24.686 82.529 36.896 1.00 31.27 343 PRO B O 1
ATOM 5795 N N . GLU B 1 344 ? 22.959 82.153 35.528 1.00 31.02 344 GLU B N 1
ATOM 5796 C CA . GLU B 1 344 ? 22.952 80.711 35.772 1.00 31.39 344 GLU B CA 1
ATOM 5797 C C . GLU B 1 344 ? 24.306 80.061 35.444 1.00 29.50 344 GLU B C 1
ATOM 5798 O O . GLU B 1 344 ? 24.647 79.018 36.002 1.00 30.94 344 GLU B O 1
ATOM 5804 N N . ILE B 1 345 ? 25.049 80.660 34.520 1.00 28.33 345 ILE B N 1
ATOM 5805 C CA . ILE B 1 345 ? 26.379 80.150 34.165 1.00 27.86 345 ILE B CA 1
ATOM 5806 C C . ILE B 1 345 ? 27.327 80.599 35.278 1.00 27.56 345 ILE B C 1
ATOM 5807 O O . ILE B 1 345 ? 27.778 81.744 35.297 1.00 30.09 345 ILE B O 1
ATOM 5812 N N . GLY B 1 346 ? 27.623 79.693 36.207 1.00 26.96 346 GLY B N 1
ATOM 5813 C CA . GLY B 1 346 ? 28.476 80.040 37.342 1.00 24.14 346 GLY B CA 1
ATOM 5814 C C . GLY B 1 346 ? 29.958 79.791 37.193 1.00 27.13 346 GLY B C 1
ATOM 5815 O O . GLY B 1 346 ? 30.751 80.183 38.048 1.00 25.34 346 GLY B O 1
ATOM 5816 N N . ASP B 1 347 ? 30.347 79.123 36.114 1.00 24.37 347 ASP B N 1
ATOM 5817 C CA . ASP B 1 347 ? 31.758 78.872 35.906 1.00 23.20 347 ASP B CA 1
ATOM 5818 C C . ASP B 1 347 ? 31.988 78.491 34.461 1.00 21.34 347 ASP B C 1
ATOM 5819 O O . ASP B 1 347 ? 31.168 77.791 33.849 1.00 22.87 347 ASP B O 1
ATOM 5824 N N . VAL B 1 348 ? 33.085 78.993 33.903 1.00 20.69 348 VAL B N 1
ATOM 5825 C CA . VAL B 1 348 ? 33.481 78.681 32.530 1.00 21.21 348 VAL B CA 1
ATOM 5826 C C . VAL B 1 348 ? 34.920 78.225 32.739 1.00 23.26 348 VAL B C 1
ATOM 5827 O O . VAL B 1 348 ? 35.737 78.996 33.243 1.00 26.01 348 VAL B O 1
ATOM 5831 N N . ARG B 1 349 ? 35.233 76.986 32.364 1.00 20.33 349 ARG B N 1
ATOM 5832 C CA . ARG B 1 349 ? 36.571 76.485 32.619 1.00 18.98 349 ARG B CA 1
ATOM 5833 C C . ARG B 1 349 ? 37.105 75.500 31.590 1.00 20.87 349 ARG B C 1
ATOM 5834 O O . ARG B 1 349 ? 36.383 75.033 30.683 1.00 17.89 349 ARG B O 1
ATOM 5842 N N . GLY B 1 350 ? 38.386 75.190 31.739 1.00 20.50 350 GLY B N 1
ATOM 5843 C CA . GLY B 1 350 ? 38.965 74.160 30.897 1.00 20.51 350 GLY B CA 1
ATOM 5844 C C . GLY B 1 350 ? 40.386 74.334 30.439 1.00 23.02 350 GLY B C 1
ATOM 5845 O O . GLY B 1 350 ? 40.806 75.463 30.138 1.00 23.12 350 GLY B O 1
ATOM 5846 N N . LEU B 1 351 ? 41.111 73.211 30.383 1.00 20.53 351 LEU B N 1
ATOM 5847 C CA . LEU B 1 351 ? 42.487 73.164 29.869 1.00 21.19 351 LEU B CA 1
ATOM 5848 C C . LEU B 1 351 ? 42.390 72.866 28.375 1.00 18.35 351 LEU B C 1
ATOM 5849 O O . LEU B 1 351 ? 41.663 71.974 27.990 1.00 18.98 351 LEU B O 1
ATOM 5854 N N . GLY B 1 352 ? 43.114 73.597 27.534 1.00 18.21 352 GLY B N 1
ATOM 5855 C CA . GLY B 1 352 ? 43.051 73.346 26.100 1.00 14.75 352 GLY B CA 1
ATOM 5856 C C . GLY B 1 352 ? 41.634 73.360 25.525 1.00 19.17 352 GLY B C 1
ATOM 5857 O O . GLY B 1 352 ? 40.915 74.377 25.625 1.00 19.11 352 GLY B O 1
ATOM 5858 N N . ALA B 1 353 ? 41.231 72.255 24.886 1.00 16.23 353 ALA B N 1
ATOM 5859 C CA . ALA B 1 353 ? 39.876 72.169 24.335 1.00 16.72 353 ALA B CA 1
ATOM 5860 C C . ALA B 1 353 ? 38.935 71.324 25.187 1.00 18.08 353 ALA B C 1
ATOM 5861 O O . ALA B 1 353 ? 37.880 70.914 24.696 1.00 16.60 353 ALA B O 1
ATOM 5863 N N . MET B 1 354 ? 39.314 71.041 26.432 1.00 16.21 354 MET B N 1
ATOM 5864 C CA . MET B 1 354 ? 38.458 70.248 27.318 1.00 15.82 354 MET B CA 1
ATOM 5865 C C . MET B 1 354 ? 37.674 71.289 28.129 1.00 17.14 354 MET B C 1
ATOM 5866 O O . MET B 1 354 ? 37.926 71.550 29.302 1.00 16.87 354 MET B O 1
ATOM 5871 N N . ILE B 1 355 ? 36.688 71.880 27.454 1.00 17.94 355 ILE B N 1
ATOM 5872 C CA . ILE B 1 355 ? 35.929 73.016 27.984 1.00 16.13 355 ILE B CA 1
ATOM 5873 C C . ILE B 1 355 ? 34.565 72.699 28.560 1.00 18.35 355 ILE B C 1
ATOM 5874 O O . ILE B 1 355 ? 33.834 71.859 28.031 1.00 15.98 355 ILE B O 1
ATOM 5879 N N . ALA B 1 356 ? 34.195 73.401 29.625 1.00 16.53 356 ALA B N 1
ATOM 5880 C CA . ALA B 1 356 ? 32.899 73.155 30.233 1.00 16.39 356 ALA B CA 1
ATOM 5881 C C . ALA B 1 356 ? 32.340 74.401 30.905 1.00 17.92 356 ALA B C 1
ATOM 5882 O O . ALA B 1 356 ? 33.091 75.347 31.241 1.00 19.28 356 ALA B O 1
ATOM 5884 N N . ILE B 1 357 ? 31.030 74.408 31.100 1.00 15.41 357 ILE B N 1
ATOM 5885 C CA . ILE B 1 357 ? 30.414 75.499 31.868 1.00 19.85 357 ILE B CA 1
ATOM 5886 C C . ILE B 1 357 ? 29.552 74.764 32.873 1.00 19.35 357 ILE B C 1
ATOM 5887 O O . ILE B 1 357 ? 29.122 73.652 32.606 1.00 19.35 357 ILE B O 1
ATOM 5892 N N . GLU B 1 358 ? 29.340 75.366 34.041 1.00 18.35 358 GLU B N 1
ATOM 5893 C CA . GLU B 1 358 ? 28.547 74.738 35.093 1.00 17.89 358 GLU B CA 1
ATOM 5894 C C . GLU B 1 358 ? 27.388 75.659 35.464 1.00 21.41 358 GLU B C 1
ATOM 5895 O O . GLU B 1 358 ? 27.601 76.847 35.728 1.00 23.13 358 GLU B O 1
ATOM 5901 N N . LEU B 1 359 ? 26.187 75.096 35.512 1.00 20.71 359 LEU B N 1
ATOM 5902 C CA . LEU B 1 359 ? 24.971 75.866 35.795 1.00 21.98 359 LEU B CA 1
ATOM 5903 C C . LEU B 1 359 ? 24.431 75.708 37.220 1.00 24.81 359 LEU B C 1
ATOM 5904 O O . LEU B 1 359 ? 24.322 74.592 37.750 1.00 22.82 359 LEU B O 1
ATOM 5909 N N . PHE B 1 360 ? 24.055 76.842 37.803 1.00 27.55 360 PHE B N 1
ATOM 5910 C CA . PHE B 1 360 ? 23.521 76.908 39.156 1.00 31.65 360 PHE B CA 1
ATOM 5911 C C . PHE B 1 360 ? 22.222 77.703 39.201 1.00 35.10 360 PHE B C 1
ATOM 5912 O O . PHE B 1 360 ? 22.091 78.739 38.545 1.00 33.79 360 PHE B O 1
ATOM 5920 N N . GLU B 1 361 ? 21.272 77.223 39.992 1.00 38.75 361 GLU B N 1
ATOM 5921 C CA . GLU B 1 361 ? 20.010 77.933 40.146 1.00 44.02 361 GLU B CA 1
ATOM 5922 C C . GLU B 1 361 ? 20.313 79.314 40.729 1.00 46.40 361 GLU B C 1
ATOM 5923 O O . GLU B 1 361 ? 20.867 79.431 41.840 1.00 45.18 361 GLU B O 1
ATOM 5929 N N . ASP B 1 362 ? 19.969 80.346 39.958 1.00 51.13 362 ASP B N 1
ATOM 5930 C CA . ASP B 1 362 ? 20.198 81.737 40.344 1.00 55.85 362 ASP B CA 1
ATOM 5931 C C . ASP B 1 362 ? 21.634 82.013 40.806 1.00 57.72 362 ASP B C 1
ATOM 5932 O O . ASP B 1 362 ? 21.861 82.845 41.687 1.00 57.45 362 ASP B O 1
ATOM 5937 N N . GLY B 1 363 ? 22.603 81.307 40.222 1.00 56.91 363 GLY B N 1
ATOM 5938 C CA . GLY B 1 363 ? 23.989 81.533 40.590 1.00 58.16 363 GLY B CA 1
ATOM 5939 C C . GLY B 1 363 ? 24.510 80.946 41.893 1.00 59.00 363 GLY B C 1
ATOM 5940 O O . GLY B 1 363 ? 25.717 80.990 42.128 1.00 62.09 363 GLY B O 1
ATOM 5941 N N . ASP B 1 364 ? 23.640 80.408 42.743 1.00 58.03 364 ASP B N 1
ATOM 5942 C CA . ASP B 1 364 ? 24.084 79.808 44.006 1.00 55.49 364 ASP B CA 1
ATOM 5943 C C . ASP B 1 364 ? 24.881 78.504 43.783 1.00 53.28 364 ASP B C 1
ATOM 5944 O O . ASP B 1 364 ? 24.300 77.474 43.422 1.00 50.78 364 ASP B O 1
ATOM 5949 N N . HIS B 1 365 ? 26.192 78.541 44.033 1.00 51.45 365 HIS B N 1
ATOM 5950 C CA . HIS B 1 365 ? 27.052 77.366 43.839 1.00 52.02 365 HIS B CA 1
ATOM 5951 C C . HIS B 1 365 ? 26.604 76.102 44.582 1.00 51.62 365 HIS B C 1
ATOM 5952 O O . HIS B 1 365 ? 27.126 75.011 44.343 1.00 48.84 365 HIS B O 1
ATOM 5959 N N . ASN B 1 366 ? 25.622 76.246 45.465 1.00 50.79 366 ASN B N 1
ATOM 5960 C CA . ASN B 1 366 ? 25.110 75.116 46.229 1.00 49.02 366 ASN B CA 1
ATOM 5961 C C . ASN B 1 366 ? 23.861 74.499 45.615 1.00 45.64 366 ASN B C 1
ATOM 5962 O O . ASN B 1 366 ? 23.365 73.480 46.102 1.00 43.71 366 ASN B O 1
ATOM 5967 N N . LYS B 1 367 ? 23.358 75.120 44.548 1.00 41.42 367 LYS B N 1
ATOM 5968 C CA . LYS B 1 367 ? 22.163 74.631 43.866 1.00 38.48 367 LYS B CA 1
ATOM 5969 C C . LYS B 1 367 ? 22.433 74.279 42.398 1.00 33.56 367 LYS B C 1
ATOM 5970 O O . LYS B 1 367 ? 22.208 75.083 41.497 1.00 31.42 367 LYS B O 1
ATOM 5976 N N . PRO B 1 368 ? 22.904 73.061 42.143 1.00 31.73 368 PRO B N 1
ATOM 5977 C CA . PRO B 1 368 ? 23.179 72.679 40.750 1.00 30.13 368 PRO B CA 1
ATOM 5978 C C . PRO B 1 368 ? 21.877 72.720 39.961 1.00 31.39 368 PRO B C 1
ATOM 5979 O O . PRO B 1 368 ? 20.853 72.194 40.427 1.00 28.88 368 PRO B O 1
ATOM 5983 N N . ASP B 1 369 ? 21.905 73.330 38.775 1.00 29.76 369 ASP B N 1
ATOM 5984 C CA . ASP B 1 369 ? 20.696 73.383 37.957 1.00 26.74 369 ASP B CA 1
ATOM 5985 C C . ASP B 1 369 ? 20.698 72.278 36.876 1.00 25.97 369 ASP B C 1
ATOM 5986 O O . ASP B 1 369 ? 21.050 72.499 35.706 1.00 23.91 369 ASP B O 1
ATOM 5991 N N . ALA B 1 370 ? 20.317 71.077 37.292 1.00 25.42 370 ALA B N 1
ATOM 5992 C CA . ALA B 1 370 ? 20.243 69.943 36.383 1.00 24.18 370 ALA B CA 1
ATOM 5993 C C . ALA B 1 370 ? 19.134 70.156 35.353 1.00 25.42 370 ALA B C 1
ATOM 5994 O O . ALA B 1 370 ? 19.212 69.669 34.212 1.00 22.03 370 ALA B O 1
ATOM 5996 N N . LYS B 1 371 ? 18.083 70.864 35.752 1.00 25.90 371 LYS B N 1
ATOM 5997 C CA . LYS B 1 371 ? 16.964 71.090 34.824 1.00 24.42 371 LYS B CA 1
ATOM 5998 C C . LYS B 1 371 ? 17.311 72.000 33.662 1.00 18.94 371 LYS B C 1
ATOM 5999 O O . LYS B 1 371 ? 17.006 71.680 32.521 1.00 23.39 371 LYS B O 1
ATOM 6005 N N . LEU B 1 372 ? 17.916 73.142 33.950 1.00 19.81 372 LEU B N 1
ATOM 6006 C CA . LEU B 1 372 ? 18.317 74.057 32.897 1.00 22.53 372 LEU B CA 1
ATOM 6007 C C . LEU B 1 372 ? 19.353 73.335 31.991 1.00 23.11 372 LEU B C 1
ATOM 6008 O O . LEU B 1 372 ? 19.307 73.430 30.765 1.00 23.39 372 LEU B O 1
ATOM 6013 N N . THR B 1 373 ? 20.258 72.586 32.613 1.00 22.39 373 THR B N 1
ATOM 6014 C CA . THR B 1 373 ? 21.265 71.850 31.846 1.00 20.01 373 THR B CA 1
ATOM 6015 C C . THR B 1 373 ? 20.637 70.940 30.800 1.00 21.46 373 THR B C 1
ATOM 6016 O O . THR B 1 373 ? 21.011 71.012 29.618 1.00 21.51 373 THR B O 1
ATOM 6020 N N . ALA B 1 374 ? 19.677 70.101 31.221 1.00 18.55 374 ALA B N 1
ATOM 6021 C CA . ALA B 1 374 ? 19.013 69.165 30.317 1.00 21.17 374 ALA B CA 1
ATOM 6022 C C . ALA B 1 374 ? 18.184 69.909 29.264 1.00 24.27 374 ALA B C 1
ATOM 6023 O O . ALA B 1 374 ? 18.045 69.450 28.107 1.00 23.71 374 ALA B O 1
ATOM 6025 N N . GLU B 1 375 ? 17.628 71.048 29.668 1.00 23.39 375 GLU B N 1
ATOM 6026 C CA . GLU B 1 375 ? 16.861 71.862 28.738 1.00 24.48 375 GLU B CA 1
ATOM 6027 C C . GLU B 1 375 ? 17.802 72.444 27.676 1.00 22.21 375 GLU B C 1
ATOM 6028 O O . GLU B 1 375 ? 17.441 72.542 26.522 1.00 20.02 375 GLU B O 1
ATOM 6034 N N . ILE B 1 376 ? 18.996 72.874 28.068 1.00 21.55 376 ILE B N 1
ATOM 6035 C CA . ILE B 1 376 ? 19.911 73.415 27.078 1.00 21.09 376 ILE B CA 1
ATOM 6036 C C . ILE B 1 376 ? 20.333 72.300 26.090 1.00 22.12 376 ILE B C 1
ATOM 6037 O O . ILE B 1 376 ? 20.410 72.526 24.878 1.00 21.18 376 ILE B O 1
ATOM 6042 N N . VAL B 1 377 ? 20.560 71.088 26.596 1.00 21.78 377 VAL B N 1
ATOM 6043 C CA . VAL B 1 377 ? 20.943 69.973 25.710 1.00 19.25 377 VAL B CA 1
ATOM 6044 C C . VAL B 1 377 ? 19.811 69.689 24.697 1.00 21.42 377 VAL B C 1
ATOM 6045 O O . VAL B 1 377 ? 20.060 69.468 23.496 1.00 18.47 377 VAL B O 1
ATOM 6049 N N . ALA B 1 378 ? 18.561 69.699 25.176 1.00 19.97 378 ALA B N 1
ATOM 6050 C CA . ALA B 1 378 ? 17.414 69.432 24.296 1.00 21.22 378 ALA B CA 1
ATOM 6051 C C . ALA B 1 378 ? 17.187 70.554 23.291 1.00 19.21 378 ALA B C 1
ATOM 6052 O O . ALA B 1 378 ? 16.916 70.289 22.121 1.00 22.35 378 ALA B O 1
ATOM 6054 N N . ARG B 1 379 ? 17.288 71.803 23.739 1.00 20.76 379 ARG B N 1
ATOM 6055 C CA . ARG B 1 379 ? 17.086 72.929 22.830 1.00 21.40 379 ARG B CA 1
ATOM 6056 C C . ARG B 1 379 ? 18.168 72.954 21.749 1.00 22.41 379 ARG B C 1
ATOM 6057 O O . ARG B 1 379 ? 17.903 73.306 20.598 1.00 20.27 379 ARG B O 1
ATOM 6065 N N . ALA B 1 380 ? 19.387 72.590 22.128 1.00 20.43 380 ALA B N 1
ATOM 6066 C CA . ALA B 1 380 ? 20.499 72.591 21.171 1.00 21.65 380 ALA B CA 1
ATOM 6067 C C . ALA B 1 380 ? 20.245 71.536 20.107 1.00 18.12 380 ALA B C 1
ATOM 6068 O O . ALA B 1 380 ? 20.422 71.765 18.913 1.00 22.25 380 ALA B O 1
ATOM 6070 N N . ARG B 1 381 ? 19.826 70.355 20.536 1.00 18.64 381 ARG B N 1
ATOM 6071 C CA . ARG B 1 381 ? 19.562 69.312 19.575 1.00 18.58 381 ARG B CA 1
ATOM 6072 C C . ARG B 1 381 ? 18.514 69.775 18.553 1.00 20.57 381 ARG B C 1
ATOM 6073 O O . ARG B 1 381 ? 18.628 69.475 17.361 1.00 17.69 381 ARG B O 1
ATOM 6081 N N . ASP B 1 382 ? 17.491 70.506 19.021 1.00 20.43 382 ASP B N 1
ATOM 6082 C CA . ASP B 1 382 ? 16.444 70.985 18.108 1.00 23.16 382 ASP B CA 1
ATOM 6083 C C . ASP B 1 382 ? 17.030 71.988 17.129 1.00 22.85 382 ASP B C 1
ATOM 6084 O O . ASP B 1 382 ? 16.484 72.199 16.042 1.00 25.05 382 ASP B O 1
ATOM 6089 N N . LYS B 1 383 ? 18.124 72.643 17.514 1.00 20.31 383 LYS B N 1
ATOM 6090 C CA . LYS B 1 383 ? 18.777 73.593 16.616 1.00 19.15 383 LYS B CA 1
ATOM 6091 C C . LYS B 1 383 ? 19.907 72.922 15.812 1.00 21.78 383 LYS B C 1
ATOM 6092 O O . LYS B 1 383 ? 20.653 73.595 15.101 1.00 22.00 383 LYS B O 1
ATOM 6098 N N . GLY B 1 384 ? 20.028 71.600 15.926 1.00 19.68 384 GLY B N 1
ATOM 6099 C CA . GLY B 1 384 ? 21.040 70.901 15.152 1.00 20.25 384 GLY B CA 1
ATOM 6100 C C . GLY B 1 384 ? 22.426 70.776 15.784 1.00 20.71 384 GLY B C 1
ATOM 6101 O O . GLY B 1 384 ? 23.401 70.489 15.077 1.00 21.13 384 GLY B O 1
ATOM 6102 N N . LEU B 1 385 ? 22.513 70.986 17.097 1.00 18.73 385 LEU B N 1
ATOM 6103 C CA . LEU B 1 385 ? 23.788 70.894 17.812 1.00 18.70 385 LEU B CA 1
ATOM 6104 C C . LEU B 1 385 ? 23.699 69.771 18.853 1.00 18.88 385 LEU B C 1
ATOM 6105 O O . LEU B 1 385 ? 22.782 69.734 19.705 1.00 18.43 385 LEU B O 1
ATOM 6110 N N . ILE B 1 386 ? 24.649 68.848 18.762 1.00 18.07 386 ILE B N 1
ATOM 6111 C CA . ILE B 1 386 ? 24.714 67.690 19.651 1.00 17.02 386 ILE B CA 1
ATOM 6112 C C . ILE B 1 386 ? 25.666 67.991 20.812 1.00 19.99 386 ILE B C 1
ATOM 6113 O O . ILE B 1 386 ? 26.891 68.221 20.594 1.00 16.40 386 ILE B O 1
ATOM 6118 N N . LEU B 1 387 ? 25.092 67.987 22.022 1.00 17.83 387 LEU B N 1
ATOM 6119 C CA . LEU B 1 387 ? 25.816 68.274 23.257 1.00 16.92 387 LEU B CA 1
ATOM 6120 C C . LEU B 1 387 ? 25.673 67.139 24.260 1.00 16.51 387 LEU B C 1
ATOM 6121 O O . LEU B 1 387 ? 24.775 66.316 24.153 1.00 17.87 387 LEU B O 1
ATOM 6126 N N . LEU B 1 388 ? 26.591 67.118 25.222 1.00 18.37 388 LEU B N 1
ATOM 6127 C CA . LEU B 1 388 ? 26.587 66.176 26.340 1.00 18.91 388 LEU B CA 1
ATOM 6128 C C . LEU B 1 388 ? 26.742 67.007 27.623 1.00 17.77 388 LEU B C 1
ATOM 6129 O O . LEU B 1 388 ? 27.362 68.083 27.614 1.00 16.73 388 LEU B O 1
ATOM 6134 N N . SER B 1 389 ? 26.151 66.529 28.704 1.00 16.23 389 SER B N 1
ATOM 6135 C CA . SER B 1 389 ? 26.322 67.169 29.983 1.00 18.37 389 SER B CA 1
ATOM 6136 C C . SER B 1 389 ? 27.181 66.145 30.776 1.00 18.90 389 SER B C 1
ATOM 6137 O O . SER B 1 389 ? 27.503 65.058 30.259 1.00 18.31 389 SER B O 1
ATOM 6140 N N . CYS B 1 390 ? 27.557 66.494 32.006 1.00 16.63 390 CYS B N 1
ATOM 6141 C CA . CYS B 1 390 ? 28.318 65.587 32.875 1.00 16.91 390 CYS B CA 1
ATOM 6142 C C . CYS B 1 390 ? 28.229 66.146 34.299 1.00 19.35 390 CYS B C 1
ATOM 6143 O O . CYS B 1 390 ? 27.440 67.073 34.539 1.00 18.74 390 CYS B O 1
ATOM 6146 N N . GLY B 1 391 ? 29.008 65.575 35.224 1.00 16.82 391 GLY B N 1
ATOM 6147 C CA . GLY B 1 391 ? 29.047 66.024 36.603 1.00 16.22 391 GLY B CA 1
ATOM 6148 C C . GLY B 1 391 ? 28.157 65.163 37.479 1.00 17.91 391 GLY B C 1
ATOM 6149 O O . GLY B 1 391 ? 27.123 64.679 37.010 1.00 17.11 391 GLY B O 1
ATOM 6150 N N . PRO B 1 392 ? 28.541 64.946 38.744 1.00 19.48 392 PRO B N 1
ATOM 6151 C CA . PRO B 1 392 ? 27.740 64.130 39.645 1.00 19.77 392 PRO B CA 1
ATOM 6152 C C . PRO B 1 392 ? 26.311 64.686 39.807 1.00 23.83 392 PRO B C 1
ATOM 6153 O O . PRO B 1 392 ? 25.401 63.912 40.069 1.00 21.78 392 PRO B O 1
ATOM 6157 N N . TYR B 1 393 ? 26.135 66.000 39.645 1.00 21.50 393 TYR B N 1
ATOM 6158 C CA . TYR B 1 393 ? 24.814 66.642 39.763 1.00 25.61 393 TYR B CA 1
ATOM 6159 C C . TYR B 1 393 ? 24.181 67.016 38.424 1.00 24.90 393 TYR B C 1
ATOM 6160 O O . TYR B 1 393 ? 23.185 67.748 38.366 1.00 22.20 393 TYR B O 1
ATOM 6169 N N . TYR B 1 394 ? 24.769 66.509 37.346 1.00 22.95 394 TYR B N 1
ATOM 6170 C CA . TYR B 1 394 ? 24.249 66.706 36.007 1.00 23.01 394 TYR B CA 1
ATOM 6171 C C . TYR B 1 394 ? 24.028 68.157 35.600 1.00 21.50 394 TYR B C 1
ATOM 6172 O O . TYR B 1 394 ? 23.136 68.451 34.807 1.00 23.86 394 TYR B O 1
ATOM 6181 N N . ASN B 1 395 ? 24.847 69.055 36.119 1.00 22.00 395 ASN B N 1
ATOM 6182 C CA . ASN B 1 395 ? 24.705 70.473 35.802 1.00 21.28 395 ASN B CA 1
ATOM 6183 C C . ASN B 1 395 ? 25.925 71.031 35.077 1.00 20.10 395 ASN B C 1
ATOM 6184 O O . ASN B 1 395 ? 26.157 72.244 35.091 1.00 20.60 395 ASN B O 1
ATOM 6189 N N . VAL B 1 396 ? 26.719 70.159 34.456 1.00 20.06 396 VAL B N 1
ATOM 6190 C CA . VAL B 1 396 ? 27.876 70.633 33.724 1.00 18.90 396 VAL B CA 1
ATOM 6191 C C . VAL B 1 396 ? 27.669 70.352 32.240 1.00 20.18 396 VAL B C 1
ATOM 6192 O O . VAL B 1 396 ? 27.291 69.236 31.868 1.00 16.24 396 VAL B O 1
ATOM 6196 N N . LEU B 1 397 ? 27.897 71.366 31.398 1.00 18.12 397 LEU B N 1
ATOM 6197 C CA . LEU B 1 397 ? 27.768 71.191 29.944 1.00 21.78 397 LEU B CA 1
ATOM 6198 C C . LEU B 1 397 ? 29.205 71.171 29.433 1.00 18.00 397 LEU B C 1
ATOM 6199 O O . LEU B 1 397 ? 29.963 72.093 29.726 1.00 19.15 397 LEU B O 1
ATOM 6204 N N . ARG B 1 398 ? 29.574 70.138 28.681 1.00 19.29 398 ARG B N 1
ATOM 6205 C CA . ARG B 1 398 ? 30.952 70.030 28.198 1.00 19.41 398 ARG B CA 1
ATOM 6206 C C . ARG B 1 398 ? 31.000 70.123 26.681 1.00 20.42 398 ARG B C 1
ATOM 6207 O O . ARG B 1 398 ? 30.006 69.900 26.005 1.00 20.52 398 ARG B O 1
ATOM 6215 N N . ILE B 1 399 ? 32.152 70.502 26.143 1.00 19.28 399 ILE B N 1
ATOM 6216 C CA . ILE B 1 399 ? 32.294 70.571 24.688 1.00 16.67 399 ILE B CA 1
ATOM 6217 C C . ILE B 1 399 ? 33.445 69.635 24.327 1.00 18.56 399 ILE B C 1
ATOM 6218 O O . ILE B 1 399 ? 34.553 69.756 24.878 1.00 16.58 399 ILE B O 1
ATOM 6223 N N . LEU B 1 400 ? 33.161 68.693 23.430 1.00 17.18 400 LEU B N 1
ATOM 6224 C CA . LEU B 1 400 ? 34.146 67.717 22.986 1.00 15.58 400 LEU B CA 1
ATOM 6225 C C . LEU B 1 400 ? 34.170 67.648 21.450 1.00 16.55 400 LEU B C 1
ATOM 6226 O O . LEU B 1 400 ? 34.396 66.582 20.847 1.00 15.16 400 LEU B O 1
ATOM 6231 N N . VAL B 1 401 ? 33.908 68.793 20.830 1.00 14.73 401 VAL B N 1
ATOM 6232 C CA . VAL B 1 401 ? 33.915 68.917 19.371 1.00 14.06 401 VAL B CA 1
ATOM 6233 C C . VAL B 1 401 ? 35.333 68.627 18.840 1.00 13.57 401 VAL B C 1
ATOM 6234 O O . VAL B 1 401 ? 36.333 68.905 19.511 1.00 15.23 401 VAL B O 1
ATOM 6238 N N . PRO B 1 402 ? 35.422 67.996 17.668 1.00 14.91 402 PRO B N 1
ATOM 6239 C CA . PRO B 1 402 ? 36.712 67.674 17.053 1.00 15.23 402 PRO B CA 1
ATOM 6240 C C . PRO B 1 402 ? 37.626 68.894 17.008 1.00 16.40 402 PRO B C 1
ATOM 6241 O O . PRO B 1 402 ? 37.175 70.021 16.800 1.00 17.09 402 PRO B O 1
ATOM 6245 N N . LEU B 1 403 ? 38.922 68.665 17.184 1.00 17.09 403 LEU B N 1
ATOM 6246 C CA . LEU B 1 403 ? 39.893 69.758 17.152 1.00 17.76 403 LEU B CA 1
ATOM 6247 C C . LEU B 1 403 ? 40.030 70.284 15.721 1.00 18.52 403 LEU B C 1
ATOM 6248 O O . LEU B 1 403 ? 40.594 71.358 15.485 1.00 20.78 403 LEU B O 1
ATOM 6253 N N . THR B 1 404 ? 39.514 69.515 14.777 1.00 16.41 404 THR B N 1
ATOM 6254 C CA . THR B 1 404 ? 39.549 69.864 13.357 1.00 19.40 404 THR B CA 1
ATOM 6255 C C . THR B 1 404 ? 38.388 70.776 12.916 1.00 22.03 404 THR B C 1
ATOM 6256 O O . THR B 1 404 ? 38.236 71.087 11.722 1.00 18.11 404 THR B O 1
ATOM 6260 N N . ILE B 1 405 ? 37.588 71.233 13.878 1.00 20.48 405 ILE B N 1
ATOM 6261 C CA . ILE B 1 405 ? 36.466 72.097 13.553 1.00 20.86 405 ILE B CA 1
ATOM 6262 C C . ILE B 1 405 ? 36.910 73.377 12.814 1.00 25.65 405 ILE B C 1
ATOM 6263 O O . ILE B 1 405 ? 37.988 73.924 13.092 1.00 22.12 405 ILE B O 1
ATOM 6268 N N . GLU B 1 406 ? 36.067 73.839 11.885 1.00 24.70 406 GLU B N 1
ATOM 6269 C CA . GLU B 1 406 ? 36.333 75.040 11.098 1.00 29.26 406 GLU B CA 1
ATOM 6270 C C . GLU B 1 406 ? 35.882 76.278 11.854 1.00 29.72 406 GLU B C 1
ATOM 6271 O O . GLU B 1 406 ? 34.925 76.231 12.623 1.00 29.15 406 GLU B O 1
ATOM 6277 N N . ASP B 1 407 ? 36.561 77.399 11.637 1.00 31.21 407 ASP B N 1
ATOM 6278 C CA . ASP B 1 407 ? 36.208 78.624 12.341 1.00 32.08 407 ASP B CA 1
ATOM 6279 C C . ASP B 1 407 ? 34.730 78.980 12.312 1.00 30.08 407 ASP B C 1
ATOM 6280 O O . ASP B 1 407 ? 34.167 79.377 13.340 1.00 29.83 407 ASP B O 1
ATOM 6285 N N . ALA B 1 408 ? 34.113 78.851 11.138 1.00 26.95 408 ALA B N 1
ATOM 6286 C CA . ALA B 1 408 ? 32.704 79.191 10.986 1.00 26.10 408 ALA B CA 1
ATOM 6287 C C . ALA B 1 408 ? 31.863 78.317 11.901 1.00 27.04 408 ALA B C 1
ATOM 6288 O O . ALA B 1 408 ? 30.896 78.796 12.498 1.00 22.55 408 ALA B O 1
ATOM 6290 N N . GLN B 1 409 ? 32.250 77.042 12.041 1.00 25.96 409 GLN B N 1
ATOM 6291 C CA . GLN B 1 409 ? 31.509 76.136 12.914 1.00 23.72 409 GLN B CA 1
ATOM 6292 C C . GLN B 1 409 ? 31.659 76.490 14.389 1.00 21.68 409 GLN B C 1
ATOM 6293 O O . GLN B 1 409 ? 30.748 76.236 15.204 1.00 23.00 409 GLN B O 1
ATOM 6299 N N . ILE B 1 410 ? 32.795 77.057 14.768 1.00 20.79 410 ILE B N 1
ATOM 6300 C CA . ILE B 1 410 ? 32.944 77.478 16.164 1.00 21.33 410 ILE B CA 1
ATOM 6301 C C . ILE B 1 410 ? 31.908 78.584 16.439 1.00 25.39 410 ILE B C 1
ATOM 6302 O O . ILE B 1 410 ? 31.171 78.546 17.456 1.00 24.69 410 ILE B O 1
ATOM 6307 N N . ARG B 1 411 ? 31.846 79.570 15.542 1.00 23.68 411 ARG B N 1
ATOM 6308 C CA . ARG B 1 411 ? 30.872 80.673 15.695 1.00 24.81 411 ARG B CA 1
ATOM 6309 C C . ARG B 1 411 ? 29.460 80.098 15.682 1.00 22.86 411 ARG B C 1
ATOM 6310 O O . ARG B 1 411 ? 28.631 80.462 16.503 1.00 23.09 411 ARG B O 1
ATOM 6318 N N . GLN B 1 412 ? 29.188 79.194 14.748 1.00 22.92 412 GLN B N 1
ATOM 6319 C CA . GLN B 1 412 ? 27.856 78.586 14.654 1.00 24.70 412 GLN B CA 1
ATOM 6320 C C . GLN B 1 412 ? 27.417 77.896 15.940 1.00 22.53 412 GLN B C 1
ATOM 6321 O O . GLN B 1 412 ? 26.277 78.040 16.397 1.00 20.20 412 GLN B O 1
ATOM 6327 N N . GLY B 1 413 ? 28.316 77.107 16.514 1.00 19.22 413 GLY B N 1
ATOM 6328 C CA . GLY B 1 413 ? 27.974 76.412 17.740 1.00 22.44 413 GLY B CA 1
ATOM 6329 C C . GLY B 1 413 ? 27.755 77.363 18.916 1.00 22.38 413 GLY B C 1
ATOM 6330 O O . GLY B 1 413 ? 26.790 77.230 19.675 1.00 21.75 413 GLY B O 1
ATOM 6331 N N . LEU B 1 414 ? 28.662 78.318 19.087 1.00 22.10 414 LEU B N 1
ATOM 6332 C CA . LEU B 1 414 ? 28.510 79.269 20.179 1.00 23.79 414 LEU B CA 1
ATOM 6333 C C . LEU B 1 414 ? 27.184 80.038 20.013 1.00 24.09 414 LEU B C 1
ATOM 6334 O O . LEU B 1 414 ? 26.476 80.257 21.001 1.00 24.12 414 LEU B O 1
ATOM 6339 N N . GLU B 1 415 ? 26.842 80.415 18.776 1.00 24.55 415 GLU B N 1
ATOM 6340 C CA . GLU B 1 415 ? 25.582 81.158 18.501 1.00 27.82 415 GLU B CA 1
ATOM 6341 C C . GLU B 1 415 ? 24.351 80.307 18.890 1.00 26.78 415 GLU B C 1
ATOM 6342 O O . GLU B 1 415 ? 23.375 80.804 19.462 1.00 27.48 415 GLU B O 1
ATOM 6348 N N . ILE B 1 416 ? 24.374 79.023 18.550 1.00 23.50 416 ILE B N 1
ATOM 6349 C CA . ILE B 1 416 ? 23.266 78.149 18.918 1.00 21.85 416 ILE B CA 1
ATOM 6350 C C . ILE B 1 416 ? 23.135 78.049 20.450 1.00 22.75 416 ILE B C 1
ATOM 6351 O O . ILE B 1 416 ? 22.038 78.064 21.007 1.00 22.91 416 ILE B O 1
ATOM 6356 N N . ILE B 1 417 ? 24.270 77.931 21.128 1.00 23.15 417 ILE B N 1
ATOM 6357 C CA . ILE B 1 417 ? 24.253 77.783 22.571 1.00 22.43 417 ILE B CA 1
ATOM 6358 C C . ILE B 1 417 ? 23.665 79.058 23.137 1.00 25.29 417 ILE B C 1
ATOM 6359 O O . ILE B 1 417 ? 22.792 79.016 23.995 1.00 24.30 417 ILE B O 1
ATOM 6364 N N . SER B 1 418 ? 24.124 80.192 22.618 1.00 27.74 418 SER B N 1
ATOM 6365 C CA . SER B 1 418 ? 23.632 81.481 23.095 1.00 28.16 418 SER B CA 1
ATOM 6366 C C . SER B 1 418 ? 22.106 81.554 22.907 1.00 27.71 418 SER B C 1
ATOM 6367 O O . SER B 1 418 ? 21.373 81.987 23.802 1.00 26.80 418 SER B O 1
ATOM 6370 N N . GLN B 1 419 ? 21.630 81.122 21.746 1.00 27.68 419 GLN B N 1
ATOM 6371 C CA . GLN B 1 419 ? 20.196 81.115 21.455 1.00 26.55 419 GLN B CA 1
ATOM 6372 C C . GLN B 1 419 ? 19.445 80.184 22.423 1.00 29.50 419 GLN B C 1
ATOM 6373 O O . GLN B 1 419 ? 18.304 80.469 22.845 1.00 28.35 419 GLN B O 1
ATOM 6379 N N . CYS B 1 420 ? 20.068 79.062 22.788 1.00 25.81 420 CYS B N 1
ATOM 6380 C CA . CYS B 1 420 ? 19.406 78.141 23.706 1.00 26.68 420 CYS B CA 1
ATOM 6381 C C . CYS B 1 420 ? 19.191 78.799 25.068 1.00 26.15 420 CYS B C 1
ATOM 6382 O O . CYS B 1 420 ? 18.143 78.615 25.693 1.00 26.23 420 CYS B O 1
ATOM 6385 N N . PHE B 1 421 ? 20.178 79.541 25.544 1.00 24.19 421 PHE B N 1
ATOM 6386 C CA . PHE B 1 421 ? 20.005 80.201 26.835 1.00 27.32 421 PHE B CA 1
ATOM 6387 C C . PHE B 1 421 ? 18.997 81.362 26.742 1.00 29.22 421 PHE B C 1
ATOM 6388 O O . PHE B 1 421 ? 18.186 81.563 27.655 1.00 29.72 421 PHE B O 1
ATOM 6396 N N . ASP B 1 422 ? 19.046 82.126 25.654 1.00 27.82 422 ASP B N 1
ATOM 6397 C CA . ASP B 1 422 ? 18.105 83.231 25.518 1.00 29.92 422 ASP B CA 1
ATOM 6398 C C . ASP B 1 422 ? 16.696 82.673 25.538 1.00 30.71 422 ASP B C 1
ATOM 6399 O O . ASP B 1 422 ? 15.847 83.122 26.301 1.00 32.87 422 ASP B O 1
ATOM 6404 N N . GLU B 1 423 ? 16.454 81.671 24.706 1.00 30.30 423 GLU B N 1
ATOM 6405 C CA . GLU B 1 423 ? 15.131 81.071 24.616 1.00 31.01 423 GLU B CA 1
ATOM 6406 C C . GLU B 1 423 ? 14.677 80.310 25.855 1.00 34.21 423 GLU B C 1
ATOM 6407 O O . GLU B 1 423 ? 13.478 80.203 26.091 1.00 33.47 423 GLU B O 1
ATOM 6413 N N . ALA B 1 424 ? 15.621 79.796 26.648 1.00 33.38 424 ALA B N 1
ATOM 6414 C CA . ALA B 1 424 ? 15.285 79.068 27.873 1.00 35.62 424 ALA B CA 1
ATOM 6415 C C . ALA B 1 424 ? 14.553 80.008 28.844 1.00 39.21 424 ALA B C 1
ATOM 6416 O O . ALA B 1 424 ? 13.763 79.555 29.667 1.00 37.98 424 ALA B O 1
ATOM 6418 N N . LYS B 1 425 ? 14.845 81.304 28.774 1.00 43.96 425 LYS B N 1
ATOM 6419 C CA . LYS B 1 425 ? 14.122 82.271 29.602 1.00 53.11 425 LYS B CA 1
ATOM 6420 C C . LYS B 1 425 ? 12.745 82.334 28.937 1.00 57.40 425 LYS B C 1
ATOM 6421 O O . LYS B 1 425 ? 12.607 81.931 27.781 1.00 61.44 425 LYS B O 1
ATOM 6427 N N . GLN B 1 426 ? 11.734 82.833 29.643 1.00 61.76 426 GLN B N 1
ATOM 6428 C CA . GLN B 1 426 ? 10.360 82.906 29.106 1.00 63.86 426 GLN B CA 1
ATOM 6429 C C . GLN B 1 426 ? 9.847 81.553 28.616 1.00 65.88 426 GLN B C 1
ATOM 6430 O O . GLN B 1 426 ? 9.287 81.493 27.493 1.00 68.87 426 GLN B O 1
ATOM 6437 N N . ASN C 1 2 ? 8.734 29.789 87.374 1.00 46.18 2 ASN C N 1
ATOM 6438 C CA . ASN C 1 2 ? 9.428 28.639 88.041 1.00 44.86 2 ASN C CA 1
ATOM 6439 C C . ASN C 1 2 ? 9.177 27.277 87.384 1.00 40.06 2 ASN C C 1
ATOM 6440 O O . ASN C 1 2 ? 9.591 26.243 87.914 1.00 43.75 2 ASN C O 1
ATOM 6445 N N . SER C 1 3 ? 8.464 27.258 86.262 1.00 33.69 3 SER C N 1
ATOM 6446 C CA . SER C 1 3 ? 8.302 26.009 85.531 1.00 25.14 3 SER C CA 1
ATOM 6447 C C . SER C 1 3 ? 9.112 26.240 84.247 1.00 21.53 3 SER C C 1
ATOM 6448 O O . SER C 1 3 ? 9.287 27.405 83.812 1.00 21.41 3 SER C O 1
ATOM 6451 N N . ASN C 1 4 ? 9.616 25.164 83.665 1.00 18.50 4 ASN C N 1
ATOM 6452 C CA . ASN C 1 4 ? 10.349 25.267 82.426 1.00 17.03 4 ASN C CA 1
ATOM 6453 C C . ASN C 1 4 ? 9.487 25.947 81.367 1.00 20.05 4 ASN C C 1
ATOM 6454 O O . ASN C 1 4 ? 9.974 26.749 80.582 1.00 18.19 4 ASN C O 1
ATOM 6459 N N . LYS C 1 5 ? 8.199 25.614 81.321 1.00 17.78 5 LYS C N 1
ATOM 6460 C CA . LYS C 1 5 ? 7.341 26.189 80.289 1.00 19.55 5 LYS C CA 1
ATOM 6461 C C . LYS C 1 5 ? 7.171 27.702 80.445 1.00 17.82 5 LYS C C 1
ATOM 6462 O O . LYS C 1 5 ? 7.216 28.427 79.457 1.00 20.10 5 LYS C O 1
ATOM 6468 N N . GLU C 1 6 ? 6.965 28.182 81.668 1.00 17.17 6 GLU C N 1
ATOM 6469 C CA . GLU C 1 6 ? 6.802 29.622 81.879 1.00 19.75 6 GLU C CA 1
ATOM 6470 C C . GLU C 1 6 ? 8.110 30.368 81.511 1.00 18.88 6 GLU C C 1
ATOM 6471 O O . GLU C 1 6 ? 8.096 31.476 80.957 1.00 17.13 6 GLU C O 1
ATOM 6477 N N . LEU C 1 7 ? 9.243 29.766 81.851 1.00 18.74 7 LEU C N 1
ATOM 6478 C CA . LEU C 1 7 ? 10.522 30.412 81.541 1.00 16.65 7 LEU C CA 1
ATOM 6479 C C . LEU C 1 7 ? 10.726 30.408 80.023 1.00 18.10 7 LEU C C 1
ATOM 6480 O O . LEU C 1 7 ? 11.290 31.345 79.501 1.00 17.95 7 LEU C O 1
ATOM 6485 N N . MET C 1 8 ? 10.280 29.362 79.320 1.00 17.13 8 MET C N 1
ATOM 6486 C CA . MET C 1 8 ? 10.399 29.357 77.867 1.00 16.28 8 MET C CA 1
ATOM 6487 C C . MET C 1 8 ? 9.508 30.437 77.248 1.00 18.00 8 MET C C 1
ATOM 6488 O O . MET C 1 8 ? 9.867 31.019 76.226 1.00 18.60 8 MET C O 1
ATOM 6493 N N . GLN C 1 9 ? 8.339 30.695 77.844 1.00 16.89 9 GLN C N 1
ATOM 6494 C CA . GLN C 1 9 ? 7.454 31.756 77.321 1.00 16.36 9 GLN C CA 1
ATOM 6495 C C . GLN C 1 9 ? 8.121 33.111 77.528 1.00 15.20 9 GLN C C 1
ATOM 6496 O O . GLN C 1 9 ? 8.130 33.960 76.637 1.00 14.47 9 GLN C O 1
ATOM 6502 N N . ARG C 1 10 ? 8.689 33.320 78.706 1.00 14.69 10 ARG C N 1
ATOM 6503 C CA . ARG C 1 10 ? 9.381 34.590 78.949 1.00 16.53 10 ARG C CA 1
ATOM 6504 C C . ARG C 1 10 ? 10.559 34.722 77.953 1.00 14.57 10 ARG C C 1
ATOM 6505 O O . ARG C 1 10 ? 10.818 35.802 77.428 1.00 12.69 10 ARG C O 1
ATOM 6513 N N . ARG C 1 11 ? 11.249 33.619 77.712 1.00 13.00 11 ARG C N 1
ATOM 6514 C CA . ARG C 1 11 ? 12.371 33.613 76.755 1.00 15.59 11 ARG C CA 1
ATOM 6515 C C . ARG C 1 11 ? 11.927 34.129 75.373 1.00 17.00 11 ARG C C 1
ATOM 6516 O O . ARG C 1 11 ? 12.597 34.979 74.778 1.00 15.93 11 ARG C O 1
ATOM 6524 N N . SER C 1 12 ? 10.766 33.664 74.888 1.00 14.78 12 SER C N 1
ATOM 6525 C CA . SER C 1 12 ? 10.281 34.058 73.568 1.00 13.59 12 SER C CA 1
ATOM 6526 C C . SER C 1 12 ? 10.053 35.550 73.476 1.00 12.55 12 SER C C 1
ATOM 6527 O O . SER C 1 12 ? 10.043 36.112 72.390 1.00 16.81 12 SER C O 1
ATOM 6530 N N . GLN C 1 13 ? 9.843 36.199 74.607 1.00 12.84 13 GLN C N 1
ATOM 6531 C CA . GLN C 1 13 ? 9.592 37.645 74.591 1.00 14.34 13 GLN C CA 1
ATOM 6532 C C . GLN C 1 13 ? 10.866 38.474 74.818 1.00 18.58 13 GLN C C 1
ATOM 6533 O O . GLN C 1 13 ? 10.922 39.649 74.477 1.00 17.52 13 GLN C O 1
ATOM 6539 N N . ALA C 1 14 ? 11.894 37.857 75.386 1.00 15.87 14 ALA C N 1
ATOM 6540 C CA . ALA C 1 14 ? 13.061 38.644 75.736 1.00 14.17 14 ALA C CA 1
ATOM 6541 C C . ALA C 1 14 ? 14.324 38.397 74.929 1.00 15.63 14 ALA C C 1
ATOM 6542 O O . ALA C 1 14 ? 15.194 39.259 74.874 1.00 15.21 14 ALA C O 1
ATOM 6544 N N . ILE C 1 15 ? 14.386 37.229 74.304 1.00 12.79 15 ILE C N 1
ATOM 6545 C CA . ILE C 1 15 ? 15.582 36.766 73.589 1.00 15.05 15 ILE C CA 1
ATOM 6546 C C . ILE C 1 15 ? 15.283 36.431 72.151 1.00 16.27 15 ILE C C 1
ATOM 6547 O O . ILE C 1 15 ? 14.209 35.887 71.840 1.00 15.94 15 ILE C O 1
ATOM 6552 N N . PRO C 1 16 ? 16.220 36.742 71.234 1.00 15.74 16 PRO C N 1
ATOM 6553 C CA . PRO C 1 16 ? 15.938 36.428 69.829 1.00 13.52 16 PRO C CA 1
ATOM 6554 C C . PRO C 1 16 ? 15.726 34.953 69.562 1.00 15.17 16 PRO C C 1
ATOM 6555 O O . PRO C 1 16 ? 16.365 34.107 70.172 1.00 14.54 16 PRO C O 1
ATOM 6559 N N . ARG C 1 17 ? 14.820 34.644 68.631 1.00 14.31 17 ARG C N 1
ATOM 6560 C CA . ARG C 1 17 ? 14.563 33.252 68.253 1.00 15.32 17 ARG C CA 1
ATOM 6561 C C . ARG C 1 17 ? 15.823 32.693 67.565 1.00 15.05 17 ARG C C 1
ATOM 6562 O O . ARG C 1 17 ? 16.012 31.486 67.451 1.00 14.31 17 ARG C O 1
ATOM 6570 N N . GLY C 1 18 ? 16.705 33.582 67.111 1.00 16.42 18 GLY C N 1
ATOM 6571 C CA . GLY C 1 18 ? 17.922 33.120 66.472 1.00 14.38 18 GLY C CA 1
ATOM 6572 C C . GLY C 1 18 ? 18.803 32.295 67.396 1.00 14.25 18 GLY C C 1
ATOM 6573 O O . GLY C 1 18 ? 19.647 31.523 66.927 1.00 14.98 18 GLY C O 1
ATOM 6574 N N . VAL C 1 19 ? 18.663 32.479 68.712 1.00 16.04 19 VAL C N 1
ATOM 6575 C CA . VAL C 1 19 ? 19.440 31.628 69.640 1.00 16.79 19 VAL C CA 1
ATOM 6576 C C . VAL C 1 19 ? 18.525 30.398 69.778 1.00 19.77 19 VAL C C 1
ATOM 6577 O O . VAL C 1 19 ? 17.509 30.472 70.455 1.00 17.73 19 VAL C O 1
ATOM 6581 N N . GLY C 1 20 ? 18.877 29.289 69.136 1.00 21.62 20 GLY C N 1
ATOM 6582 C CA . GLY C 1 20 ? 18.034 28.093 69.218 1.00 22.28 20 GLY C CA 1
ATOM 6583 C C . GLY C 1 20 ? 18.039 27.532 70.630 1.00 19.61 20 GLY C C 1
ATOM 6584 O O . GLY C 1 20 ? 18.830 27.948 71.474 1.00 19.00 20 GLY C O 1
ATOM 6585 N N . GLN C 1 21 ? 17.130 26.622 70.929 1.00 20.37 21 GLN C N 1
ATOM 6586 C CA . GLN C 1 21 ? 17.098 26.045 72.277 1.00 18.19 21 GLN C CA 1
ATOM 6587 C C . GLN C 1 21 ? 16.932 24.563 72.059 1.00 21.28 21 GLN C C 1
ATOM 6588 O O . GLN C 1 21 ? 15.829 24.098 71.725 1.00 19.76 21 GLN C O 1
ATOM 6594 N N . ILE C 1 22 ? 18.016 23.816 72.221 1.00 16.26 22 ILE C N 1
ATOM 6595 C CA . ILE C 1 22 ? 17.965 22.393 71.949 1.00 19.29 22 ILE C CA 1
ATOM 6596 C C . ILE C 1 22 ? 17.010 21.686 72.890 1.00 21.94 22 ILE C C 1
ATOM 6597 O O . ILE C 1 22 ? 16.213 20.845 72.471 1.00 22.56 22 ILE C O 1
ATOM 6602 N N . HIS C 1 23 ? 17.110 22.021 74.175 1.00 22.78 23 HIS C N 1
ATOM 6603 C CA . HIS C 1 23 ? 16.244 21.427 75.177 1.00 20.25 23 HIS C CA 1
ATOM 6604 C C . HIS C 1 23 ? 15.515 22.564 75.851 1.00 19.86 23 HIS C C 1
ATOM 6605 O O . HIS C 1 23 ? 16.142 23.488 76.347 1.00 18.83 23 HIS C O 1
ATOM 6612 N N . PRO C 1 24 ? 14.162 22.515 75.879 1.00 20.87 24 PRO C N 1
ATOM 6613 C CA . PRO C 1 24 ? 13.347 23.567 76.495 1.00 20.95 24 PRO C CA 1
ATOM 6614 C C . PRO C 1 24 ? 13.259 23.433 78.007 1.00 23.75 24 PRO C C 1
ATOM 6615 O O . PRO C 1 24 ? 12.168 23.415 78.612 1.00 22.35 24 PRO C O 1
ATOM 6619 N N . ILE C 1 25 ? 14.441 23.397 78.606 1.00 21.08 25 ILE C N 1
ATOM 6620 C CA . ILE C 1 25 ? 14.625 23.198 80.027 1.00 21.77 25 ILE C CA 1
ATOM 6621 C C . ILE C 1 25 ? 15.566 24.244 80.609 1.00 22.02 25 ILE C C 1
ATOM 6622 O O . ILE C 1 25 ? 16.583 24.583 79.990 1.00 21.40 25 ILE C O 1
ATOM 6627 N N . PHE C 1 26 ? 15.214 24.754 81.785 1.00 18.32 26 PHE C N 1
ATOM 6628 C CA . PHE C 1 26 ? 16.042 25.719 82.486 1.00 19.31 26 PHE C CA 1
ATOM 6629 C C . PHE C 1 26 ? 16.747 24.994 83.633 1.00 20.46 26 PHE C C 1
ATOM 6630 O O . PHE C 1 26 ? 16.109 24.504 84.576 1.00 17.82 26 PHE C O 1
ATOM 6638 N N . ALA C 1 27 ? 18.067 24.882 83.509 1.00 19.08 27 ALA C N 1
ATOM 6639 C CA . ALA C 1 27 ? 18.898 24.239 84.520 1.00 19.47 27 ALA C CA 1
ATOM 6640 C C . ALA C 1 27 ? 19.038 25.157 85.717 1.00 20.15 27 ALA C C 1
ATOM 6641 O O . ALA C 1 27 ? 19.150 26.382 85.569 1.00 19.56 27 ALA C O 1
ATOM 6643 N N . ASP C 1 28 ? 19.010 24.577 86.918 1.00 19.11 28 ASP C N 1
ATOM 6644 C CA . ASP C 1 28 ? 19.168 25.378 88.124 1.00 19.94 28 ASP C CA 1
ATOM 6645 C C . ASP C 1 28 ? 20.538 25.112 88.799 1.00 20.65 28 ASP C C 1
ATOM 6646 O O . ASP C 1 28 ? 21.203 26.034 89.258 1.00 21.36 28 ASP C O 1
ATOM 6651 N N . ARG C 1 29 ? 20.940 23.848 88.879 1.00 18.61 29 ARG C N 1
ATOM 6652 C CA . ARG C 1 29 ? 22.196 23.541 89.550 1.00 21.09 29 ARG C CA 1
ATOM 6653 C C . ARG C 1 29 ? 22.711 22.248 88.974 1.00 20.60 29 ARG C C 1
ATOM 6654 O O . ARG C 1 29 ? 21.976 21.546 88.267 1.00 18.75 29 ARG C O 1
ATOM 6662 N N . ALA C 1 30 ? 23.982 21.936 89.241 1.00 18.22 30 ALA C N 1
ATOM 6663 C CA . ALA C 1 30 ? 24.573 20.735 88.662 1.00 17.81 30 ALA C CA 1
ATOM 6664 C C . ALA C 1 30 ? 25.807 20.319 89.437 1.00 20.44 30 ALA C C 1
ATOM 6665 O O . ALA C 1 30 ? 26.366 21.100 90.195 1.00 20.14 30 ALA C O 1
ATOM 6667 N N . GLU C 1 31 ? 26.257 19.100 89.201 1.00 22.13 31 GLU C N 1
ATOM 6668 C CA . GLU C 1 31 ? 27.410 18.587 89.918 1.00 23.00 31 GLU C CA 1
ATOM 6669 C C . GLU C 1 31 ? 27.921 17.393 89.132 1.00 23.04 31 GLU C C 1
ATOM 6670 O O . GLU C 1 31 ? 27.182 16.434 88.925 1.00 22.36 31 GLU C O 1
ATOM 6676 N N . ASN C 1 32 ? 29.177 17.473 88.683 1.00 23.39 32 ASN C N 1
ATOM 6677 C CA . ASN C 1 32 ? 29.799 16.431 87.875 1.00 21.33 32 ASN C CA 1
ATOM 6678 C C . ASN C 1 32 ? 28.944 16.125 86.625 1.00 23.84 32 ASN C C 1
ATOM 6679 O O . ASN C 1 32 ? 28.935 16.938 85.693 1.00 19.92 32 ASN C O 1
ATOM 6684 N N . CYS C 1 33 ? 28.233 14.988 86.559 1.00 19.32 33 CYS C N 1
ATOM 6685 C CA . CYS C 1 33 ? 27.421 14.729 85.352 1.00 20.92 33 CYS C CA 1
ATOM 6686 C C . CYS C 1 33 ? 25.917 14.900 85.584 1.00 22.06 33 CYS C C 1
ATOM 6687 O O . CYS C 1 33 ? 25.105 14.617 84.696 1.00 23.29 33 CYS C O 1
ATOM 6690 N N . ARG C 1 34 ? 25.562 15.347 86.776 1.00 18.95 34 ARG C N 1
ATOM 6691 C CA . ARG C 1 34 ? 24.172 15.551 87.151 1.00 21.49 34 ARG C CA 1
ATOM 6692 C C . ARG C 1 34 ? 23.736 17.010 87.015 1.00 20.61 34 ARG C C 1
ATOM 6693 O O . ARG C 1 34 ? 24.462 17.923 87.397 1.00 21.13 34 ARG C O 1
ATOM 6701 N N . VAL C 1 35 ? 22.536 17.210 86.485 1.00 19.24 35 VAL C N 1
ATOM 6702 C CA . VAL C 1 35 ? 21.946 18.542 86.328 1.00 21.40 35 VAL C CA 1
ATOM 6703 C C . VAL C 1 35 ? 20.498 18.482 86.817 1.00 20.49 35 VAL C C 1
ATOM 6704 O O . VAL C 1 35 ? 19.791 17.511 86.515 1.00 23.50 35 VAL C O 1
ATOM 6708 N N . TRP C 1 36 ? 20.067 19.493 87.576 1.00 20.80 36 TRP C N 1
ATOM 6709 C CA . TRP C 1 36 ? 18.689 19.562 88.075 1.00 22.35 36 TRP C CA 1
ATOM 6710 C C . TRP C 1 36 ? 18.031 20.814 87.468 1.00 22.68 36 TRP C C 1
ATOM 6711 O O . TRP C 1 36 ? 18.673 21.861 87.444 1.00 17.30 36 TRP C O 1
ATOM 6722 N N . ASP C 1 37 ? 16.781 20.719 86.982 1.00 19.60 37 ASP C N 1
ATOM 6723 C CA . ASP C 1 37 ? 16.132 21.904 86.424 1.00 19.96 37 ASP C CA 1
ATOM 6724 C C . ASP C 1 37 ? 15.393 22.673 87.486 1.00 20.99 37 ASP C C 1
ATOM 6725 O O . ASP C 1 37 ? 15.466 22.329 88.690 1.00 19.27 37 ASP C O 1
ATOM 6730 N N . VAL C 1 38 ? 14.700 23.735 87.075 1.00 18.63 38 VAL C N 1
ATOM 6731 C CA . VAL C 1 38 ? 14.000 24.581 88.036 1.00 20.51 38 VAL C CA 1
ATOM 6732 C C . VAL C 1 38 ? 12.824 23.841 88.673 1.00 22.49 38 VAL C C 1
ATOM 6733 O O . VAL C 1 38 ? 12.262 24.301 89.653 1.00 23.22 38 VAL C O 1
ATOM 6737 N N . GLU C 1 39 ? 12.450 22.714 88.099 1.00 21.89 39 GLU C N 1
ATOM 6738 C CA . GLU C 1 39 ? 11.330 21.944 88.636 1.00 25.24 39 GLU C CA 1
ATOM 6739 C C . GLU C 1 39 ? 11.851 20.818 89.524 1.00 27.50 39 GLU C C 1
ATOM 6740 O O . GLU C 1 39 ? 11.085 19.988 90.023 1.00 28.61 39 GLU C O 1
ATOM 6746 N N . GLY C 1 40 ? 13.162 20.781 89.713 1.00 26.20 40 GLY C N 1
ATOM 6747 C CA . GLY C 1 40 ? 13.740 19.768 90.568 1.00 25.30 40 GLY C CA 1
ATOM 6748 C C . GLY C 1 40 ? 13.997 18.454 89.878 1.00 26.13 40 GLY C C 1
ATOM 6749 O O . GLY C 1 40 ? 14.467 17.505 90.504 1.00 28.20 40 GLY C O 1
ATOM 6750 N N . ARG C 1 41 ? 13.710 18.371 88.588 1.00 24.72 41 ARG C N 1
ATOM 6751 C CA . ARG C 1 41 ? 13.949 17.114 87.882 1.00 24.79 41 ARG C CA 1
ATOM 6752 C C . ARG C 1 41 ? 15.449 16.960 87.646 1.00 25.61 41 ARG C C 1
ATOM 6753 O O . ARG C 1 41 ? 16.136 17.939 87.374 1.00 22.71 41 ARG C O 1
ATOM 6761 N N . GLU C 1 42 ? 15.944 15.735 87.741 1.00 21.33 42 GLU C N 1
ATOM 6762 C CA . GLU C 1 42 ? 17.365 15.469 87.566 1.00 24.56 42 GLU C CA 1
ATOM 6763 C C . GLU C 1 42 ? 17.655 14.885 86.211 1.00 25.93 42 GLU C C 1
ATOM 6764 O O . GLU C 1 42 ? 16.886 14.065 85.701 1.00 24.94 42 GLU C O 1
ATOM 6770 N N . TYR C 1 43 ? 18.769 15.302 85.616 1.00 21.16 43 TYR C N 1
ATOM 6771 C CA . TYR C 1 43 ? 19.143 14.781 84.317 1.00 20.74 43 TYR C CA 1
ATOM 6772 C C . TYR C 1 43 ? 20.593 14.273 84.339 1.00 22.30 43 TYR C C 1
ATOM 6773 O O . TYR C 1 43 ? 21.394 14.654 85.223 1.00 24.43 43 TYR C O 1
ATOM 6782 N N . LEU C 1 44 ? 20.905 13.419 83.378 1.00 19.87 44 LEU C N 1
ATOM 6783 C CA . LEU C 1 44 ? 22.270 12.906 83.200 1.00 24.20 44 LEU C CA 1
ATOM 6784 C C . LEU C 1 44 ? 22.757 13.666 81.941 1.00 24.41 44 LEU C C 1
ATOM 6785 O O . LEU C 1 44 ? 22.177 13.547 80.852 1.00 22.48 44 LEU C O 1
ATOM 6790 N N . ASP C 1 45 ? 23.831 14.436 82.110 1.00 24.22 45 ASP C N 1
ATOM 6791 C CA . ASP C 1 45 ? 24.387 15.283 81.050 1.00 20.98 45 ASP C CA 1
ATOM 6792 C C . ASP C 1 45 ? 25.381 14.628 80.096 1.00 22.72 45 ASP C C 1
ATOM 6793 O O . ASP C 1 45 ? 26.565 14.527 80.428 1.00 24.18 45 ASP C O 1
ATOM 6798 N N . PHE C 1 46 ? 24.927 14.204 78.920 1.00 17.75 46 PHE C N 1
ATOM 6799 C CA . PHE C 1 46 ? 25.833 13.606 77.953 1.00 18.97 46 PHE C CA 1
ATOM 6800 C C . PHE C 1 46 ? 26.273 14.634 76.912 1.00 19.42 46 PHE C C 1
ATOM 6801 O O . PHE C 1 46 ? 26.845 14.265 75.898 1.00 20.97 46 PHE C O 1
ATOM 6809 N N . ALA C 1 47 ? 25.972 15.910 77.155 1.00 18.72 47 ALA C N 1
ATOM 6810 C CA . ALA C 1 47 ? 26.343 16.994 76.225 1.00 21.05 47 ALA C CA 1
ATOM 6811 C C . ALA C 1 47 ? 27.548 17.813 76.730 1.00 20.58 47 ALA C C 1
ATOM 6812 O O . ALA C 1 47 ? 28.231 18.474 75.928 1.00 21.03 47 ALA C O 1
ATOM 6814 N N . GLY C 1 48 ? 27.771 17.792 78.050 1.00 19.84 48 GLY C N 1
ATOM 6815 C CA . GLY C 1 48 ? 28.883 18.507 78.652 1.00 18.80 48 GLY C CA 1
ATOM 6816 C C . GLY C 1 48 ? 28.971 20.000 78.319 1.00 19.44 48 GLY C C 1
ATOM 6817 O O . GLY C 1 48 ? 30.061 20.559 78.327 1.00 20.90 48 GLY C O 1
ATOM 6818 N N . GLY C 1 49 ? 27.838 20.657 78.060 1.00 19.91 49 GLY C N 1
ATOM 6819 C CA . GLY C 1 49 ? 27.862 22.080 77.722 1.00 16.49 49 GLY C CA 1
ATOM 6820 C C . GLY C 1 49 ? 28.572 22.300 76.391 1.00 16.93 49 GLY C C 1
ATOM 6821 O O . GLY C 1 49 ? 29.150 23.356 76.131 1.00 16.27 49 GLY C O 1
ATOM 6822 N N . ILE C 1 50 ? 28.476 21.273 75.543 1.00 17.35 50 ILE C N 1
ATOM 6823 C CA . ILE C 1 50 ? 29.128 21.162 74.246 1.00 15.57 50 ILE C CA 1
ATOM 6824 C C . ILE C 1 50 ? 30.652 21.041 74.401 1.00 17.66 50 ILE C C 1
ATOM 6825 O O . ILE C 1 50 ? 31.414 21.928 73.985 1.00 17.70 50 ILE C O 1
ATOM 6830 N N . ALA C 1 51 ? 31.068 19.947 75.051 1.00 17.61 51 ALA C N 1
ATOM 6831 C CA . ALA C 1 51 ? 32.483 19.577 75.252 1.00 17.40 51 ALA C CA 1
ATOM 6832 C C . ALA C 1 51 ? 33.280 20.531 76.123 1.00 17.06 51 ALA C C 1
ATOM 6833 O O . ALA C 1 51 ? 34.507 20.575 76.022 1.00 17.63 51 ALA C O 1
ATOM 6835 N N . VAL C 1 52 ? 32.586 21.264 76.984 1.00 14.70 52 VAL C N 1
ATOM 6836 C CA . VAL C 1 52 ? 33.226 22.252 77.866 1.00 15.16 52 VAL C CA 1
ATOM 6837 C C . VAL C 1 52 ? 33.536 21.700 79.248 1.00 15.11 52 VAL C C 1
ATOM 6838 O O . VAL C 1 52 ? 34.381 22.230 79.980 1.00 13.83 52 VAL C O 1
ATOM 6842 N N . LEU C 1 53 ? 32.867 20.610 79.593 1.00 16.13 53 LEU C N 1
ATOM 6843 C CA . LEU C 1 53 ? 32.985 20.046 80.933 1.00 16.23 53 LEU C CA 1
ATOM 6844 C C . LEU C 1 53 ? 33.634 18.664 81.018 1.00 18.75 53 LEU C C 1
ATOM 6845 O O . LEU C 1 53 ? 33.077 17.730 81.641 1.00 18.20 53 LEU C O 1
ATOM 6850 N N . ASN C 1 54 ? 34.809 18.518 80.415 1.00 17.31 54 ASN C N 1
ATOM 6851 C CA . ASN C 1 54 ? 35.488 17.225 80.487 1.00 18.44 54 ASN C CA 1
ATOM 6852 C C . ASN C 1 54 ? 35.800 16.870 81.939 1.00 18.57 54 ASN C C 1
ATOM 6853 O O . ASN C 1 54 ? 35.888 15.689 82.286 1.00 19.32 54 ASN C O 1
ATOM 6858 N N . THR C 1 55 ? 35.907 17.876 82.803 1.00 15.20 55 THR C N 1
ATOM 6859 C CA . THR C 1 55 ? 36.155 17.615 84.220 1.00 17.04 55 THR C CA 1
ATOM 6860 C C . THR C 1 55 ? 34.865 17.689 85.023 1.00 18.25 55 THR C C 1
ATOM 6861 O O . THR C 1 55 ? 34.893 17.716 86.253 1.00 17.16 55 THR C O 1
ATOM 6865 N N . GLY C 1 56 ? 33.720 17.718 84.329 1.00 17.88 56 GLY C N 1
ATOM 6866 C CA . GLY C 1 56 ? 32.451 17.750 85.031 1.00 18.76 56 GLY C CA 1
ATOM 6867 C C . GLY C 1 56 ? 32.015 19.126 85.475 1.00 20.84 56 GLY C C 1
ATOM 6868 O O . GLY C 1 56 ? 32.809 20.068 85.509 1.00 20.06 56 GLY C O 1
ATOM 6869 N N . HIS C 1 57 ? 30.734 19.242 85.787 1.00 18.00 57 HIS C N 1
ATOM 6870 C CA . HIS C 1 57 ? 30.189 20.498 86.287 1.00 18.82 57 HIS C CA 1
ATOM 6871 C C . HIS C 1 57 ? 30.800 20.759 87.641 1.00 18.63 57 HIS C C 1
ATOM 6872 O O . HIS C 1 57 ? 30.758 19.886 88.521 1.00 19.37 57 HIS C O 1
ATOM 6879 N N . LEU C 1 58 ? 31.363 21.944 87.828 1.00 18.49 58 LEU C N 1
ATOM 6880 C CA . LEU C 1 58 ? 31.919 22.335 89.120 1.00 19.04 58 LEU C CA 1
ATOM 6881 C C . LEU C 1 58 ? 32.854 21.334 89.816 1.00 20.52 58 LEU C C 1
ATOM 6882 O O . LEU C 1 58 ? 32.633 20.949 90.976 1.00 19.69 58 LEU C O 1
ATOM 6887 N N . HIS C 1 59 ? 33.889 20.898 89.119 1.00 19.23 59 HIS C N 1
ATOM 6888 C CA . HIS C 1 59 ? 34.842 20.004 89.750 1.00 18.14 59 HIS C CA 1
ATOM 6889 C C . HIS C 1 59 ? 35.292 20.724 91.021 1.00 19.05 59 HIS C C 1
ATOM 6890 O O . HIS C 1 59 ? 35.705 21.888 90.991 1.00 18.79 59 HIS C O 1
ATOM 6897 N N . PRO C 1 60 ? 35.224 20.030 92.173 1.00 17.46 60 PRO C N 1
ATOM 6898 C CA . PRO C 1 60 ? 35.611 20.664 93.431 1.00 17.54 60 PRO C CA 1
ATOM 6899 C C . PRO C 1 60 ? 36.979 21.312 93.506 1.00 15.94 60 PRO C C 1
ATOM 6900 O O . PRO C 1 60 ? 37.134 22.348 94.144 1.00 19.65 60 PRO C O 1
ATOM 6904 N N . LYS C 1 61 ? 37.976 20.719 92.873 1.00 19.49 61 LYS C N 1
ATOM 6905 C CA . LYS C 1 61 ? 39.318 21.335 92.882 1.00 21.90 61 LYS C CA 1
ATOM 6906 C C . LYS C 1 61 ? 39.307 22.622 92.038 1.00 20.91 61 LYS C C 1
ATOM 6907 O O . LYS C 1 61 ? 39.925 23.610 92.378 1.00 20.27 61 LYS C O 1
ATOM 6913 N N . VAL C 1 62 ? 38.615 22.583 90.911 1.00 20.83 62 VAL C N 1
ATOM 6914 C CA . VAL C 1 62 ? 38.530 23.764 90.049 1.00 21.07 62 VAL C CA 1
ATOM 6915 C C . VAL C 1 62 ? 37.820 24.910 90.805 1.00 20.59 62 VAL C C 1
ATOM 6916 O O . VAL C 1 62 ? 38.280 26.070 90.819 1.00 18.67 62 VAL C O 1
ATOM 6920 N N . VAL C 1 63 ? 36.709 24.574 91.462 1.00 21.23 63 VAL C N 1
ATOM 6921 C CA . VAL C 1 63 ? 35.941 25.561 92.214 1.00 19.09 63 VAL C CA 1
ATOM 6922 C C . VAL C 1 63 ? 36.799 26.129 93.354 1.00 20.10 63 VAL C C 1
ATOM 6923 O O . VAL C 1 63 ? 36.766 27.320 93.630 1.00 18.06 63 VAL C O 1
ATOM 6927 N N . ALA C 1 64 ? 37.571 25.278 94.023 1.00 17.91 64 ALA C N 1
ATOM 6928 C CA . ALA C 1 64 ? 38.391 25.801 95.108 1.00 19.79 64 ALA C CA 1
ATOM 6929 C C . ALA C 1 64 ? 39.404 26.840 94.577 1.00 17.00 64 ALA C C 1
ATOM 6930 O O . ALA C 1 64 ? 39.600 27.894 95.192 1.00 19.55 64 ALA C O 1
ATOM 6932 N N . ALA C 1 65 ? 39.985 26.581 93.413 1.00 18.10 65 ALA C N 1
ATOM 6933 C CA . ALA C 1 65 ? 40.972 27.515 92.844 1.00 15.83 65 ALA C CA 1
ATOM 6934 C C . ALA C 1 65 ? 40.305 28.824 92.463 1.00 18.43 65 ALA C C 1
ATOM 6935 O O . ALA C 1 65 ? 40.862 29.907 92.681 1.00 15.02 65 ALA C O 1
ATOM 6937 N N . VAL C 1 66 ? 39.108 28.707 91.872 1.00 16.96 66 VAL C N 1
ATOM 6938 C CA . VAL C 1 66 ? 38.317 29.858 91.485 1.00 16.72 66 VAL C CA 1
ATOM 6939 C C . VAL C 1 66 ? 37.969 30.675 92.722 1.00 17.92 66 VAL C C 1
ATOM 6940 O O . VAL C 1 66 ? 38.127 31.894 92.718 1.00 19.39 66 VAL C O 1
ATOM 6944 N N . GLU C 1 67 ? 37.495 30.020 93.785 1.00 18.28 67 GLU C N 1
ATOM 6945 C CA . GLU C 1 67 ? 37.179 30.740 95.029 1.00 17.33 67 GLU C CA 1
ATOM 6946 C C . GLU C 1 67 ? 38.392 31.490 95.610 1.00 18.19 67 GLU C C 1
ATOM 6947 O O . GLU C 1 67 ? 38.282 32.628 96.062 1.00 16.16 67 GLU C O 1
ATOM 6953 N N . ALA C 1 68 ? 39.557 30.869 95.566 1.00 17.09 68 ALA C N 1
ATOM 6954 C CA . ALA C 1 68 ? 40.752 31.541 96.065 1.00 17.58 68 ALA C CA 1
ATOM 6955 C C . ALA C 1 68 ? 41.061 32.786 95.215 1.00 18.22 68 ALA C C 1
ATOM 6956 O O . ALA C 1 68 ? 41.401 33.838 95.753 1.00 18.49 68 ALA C O 1
ATOM 6958 N N . GLN C 1 69 ? 40.917 32.682 93.890 1.00 16.46 69 GLN C N 1
ATOM 6959 C CA . GLN C 1 69 ? 41.217 33.828 93.037 1.00 17.93 69 GLN C CA 1
ATOM 6960 C C . GLN C 1 69 ? 40.188 34.934 93.187 1.00 16.61 69 GLN C C 1
ATOM 6961 O O . GLN C 1 69 ? 40.519 36.106 93.096 1.00 14.59 69 GLN C O 1
ATOM 6967 N N . LEU C 1 70 ? 38.939 34.564 93.437 1.00 17.24 70 LEU C N 1
ATOM 6968 C CA . LEU C 1 70 ? 37.881 35.566 93.601 1.00 18.06 70 LEU C CA 1
ATOM 6969 C C . LEU C 1 70 ? 38.160 36.518 94.783 1.00 19.66 70 LEU C C 1
ATOM 6970 O O . LEU C 1 70 ? 37.637 37.642 94.852 1.00 20.71 70 LEU C O 1
ATOM 6975 N N . LYS C 1 71 ? 38.941 36.042 95.751 1.00 18.85 71 LYS C N 1
ATOM 6976 C CA . LYS C 1 71 ? 39.341 36.868 96.894 1.00 17.29 71 LYS C CA 1
ATOM 6977 C C . LYS C 1 71 ? 40.442 37.877 96.491 1.00 15.77 71 LYS C C 1
ATOM 6978 O O . LYS C 1 71 ? 40.686 38.840 97.194 1.00 16.22 71 LYS C O 1
ATOM 6984 N N . LYS C 1 72 ? 41.085 37.660 95.343 1.00 13.87 72 LYS C N 1
ATOM 6985 C CA . LYS C 1 72 ? 42.217 38.525 94.935 1.00 14.15 72 LYS C CA 1
ATOM 6986 C C . LYS C 1 72 ? 41.822 39.571 93.927 1.00 13.44 72 LYS C C 1
ATOM 6987 O O . LYS C 1 72 ? 41.922 40.767 94.204 1.00 15.78 72 LYS C O 1
ATOM 6993 N N . LEU C 1 73 ? 41.396 39.120 92.755 1.00 14.25 73 LEU C N 1
ATOM 6994 C CA . LEU C 1 73 ? 40.923 40.040 91.718 1.00 16.95 73 LEU C CA 1
ATOM 6995 C C . LEU C 1 73 ? 40.258 39.264 90.595 1.00 15.70 73 LEU C C 1
ATOM 6996 O O . LEU C 1 73 ? 40.526 38.071 90.447 1.00 17.19 73 LEU C O 1
ATOM 7001 N N . SER C 1 74 ? 39.369 39.914 89.835 1.00 15.32 74 SER C N 1
ATOM 7002 C CA . SER C 1 74 ? 38.702 39.202 88.727 1.00 14.13 74 SER C CA 1
ATOM 7003 C C . SER C 1 74 ? 39.080 39.772 87.364 1.00 11.68 74 SER C C 1
ATOM 7004 O O . SER C 1 74 ? 38.965 39.098 86.366 1.00 14.04 74 SER C O 1
ATOM 7007 N N . HIS C 1 75 ? 39.562 41.011 87.321 1.00 12.28 75 HIS C N 1
ATOM 7008 C CA . HIS C 1 75 ? 39.913 41.588 86.027 1.00 12.06 75 HIS C CA 1
ATOM 7009 C C . HIS C 1 75 ? 40.829 42.797 86.099 1.00 13.42 75 HIS C C 1
ATOM 7010 O O . HIS C 1 75 ? 40.590 43.698 86.901 1.00 12.28 75 HIS C O 1
ATOM 7017 N N . THR C 1 76 ? 41.892 42.816 85.289 1.00 12.13 76 THR C N 1
ATOM 7018 C CA . THR C 1 76 ? 42.694 44.044 85.206 1.00 13.94 76 THR C CA 1
ATOM 7019 C C . THR C 1 76 ? 42.931 44.428 83.727 1.00 12.94 76 THR C C 1
ATOM 7020 O O . THR C 1 76 ? 43.276 45.561 83.453 1.00 14.31 76 THR C O 1
ATOM 7024 N N . CYS C 1 77 ? 42.703 43.465 82.825 1.00 14.54 77 CYS C N 1
ATOM 7025 C CA . CYS C 1 77 ? 43.018 43.527 81.388 1.00 13.39 77 CYS C CA 1
ATOM 7026 C C . CYS C 1 77 ? 44.554 43.299 81.367 1.00 15.19 77 CYS C C 1
ATOM 7027 O O . CYS C 1 77 ? 45.326 44.206 81.685 1.00 14.28 77 CYS C O 1
ATOM 7030 N N . PHE C 1 78 ? 44.957 42.0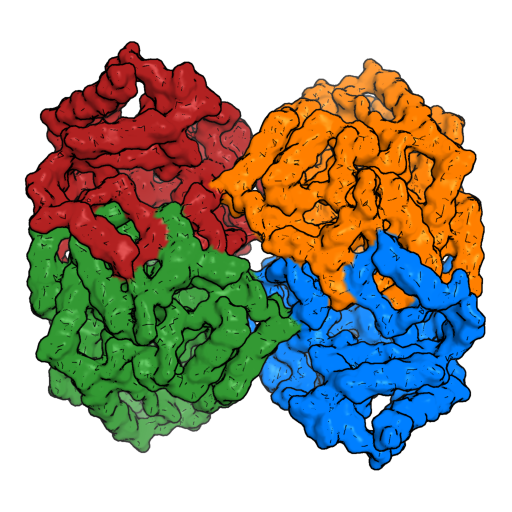91 81.001 1.00 13.18 78 PHE C N 1
ATOM 7031 C CA . PHE C 1 78 ? 46.373 41.704 81.020 1.00 13.86 78 PHE C CA 1
ATOM 7032 C C . PHE C 1 78 ? 47.335 42.690 80.354 1.00 15.45 78 PHE C C 1
ATOM 7033 O O . PHE C 1 78 ? 48.400 42.992 80.908 1.00 15.79 78 PHE C O 1
ATOM 7041 N N . GLN C 1 79 ? 46.960 43.172 79.165 1.00 15.19 79 GLN C N 1
ATOM 7042 C CA . GLN C 1 79 ? 47.799 44.094 78.386 1.00 15.05 79 GLN C CA 1
ATOM 7043 C C . GLN C 1 79 ? 47.948 45.451 79.055 1.00 18.96 79 GLN C C 1
ATOM 7044 O O . GLN C 1 79 ? 48.750 46.283 78.618 1.00 18.44 79 GLN C O 1
ATOM 7050 N N . VAL C 1 80 ? 47.185 45.673 80.120 1.00 18.20 80 VAL C N 1
ATOM 7051 C CA . VAL C 1 80 ? 47.266 46.913 80.867 1.00 17.35 80 VAL C CA 1
ATOM 7052 C C . VAL C 1 80 ? 48.108 46.626 82.116 1.00 17.58 80 VAL C C 1
ATOM 7053 O O . VAL C 1 80 ? 49.135 47.256 82.316 1.00 18.43 80 VAL C O 1
ATOM 7057 N N . LEU C 1 81 ? 47.666 45.678 82.944 1.00 18.05 81 LEU C N 1
ATOM 7058 C CA . LEU C 1 81 ? 48.376 45.275 84.162 1.00 18.01 81 LEU C CA 1
ATOM 7059 C C . LEU C 1 81 ? 48.329 43.770 84.066 1.00 18.93 81 LEU C C 1
ATOM 7060 O O . LEU C 1 81 ? 47.241 43.190 84.045 1.00 13.56 81 LEU C O 1
ATOM 7065 N N . ALA C 1 82 ? 49.490 43.129 84.012 1.00 12.41 82 ALA C N 1
ATOM 7066 C CA . ALA C 1 82 ? 49.544 41.691 83.880 1.00 13.98 82 ALA C CA 1
ATOM 7067 C C . ALA C 1 82 ? 49.231 40.947 85.188 1.00 13.79 82 ALA C C 1
ATOM 7068 O O . ALA C 1 82 ? 49.021 41.570 86.239 1.00 13.90 82 ALA C O 1
ATOM 7070 N N . TYR C 1 83 ? 49.184 39.618 85.126 1.00 14.35 83 TYR C N 1
ATOM 7071 C CA . TYR C 1 83 ? 48.968 38.827 86.345 1.00 15.65 83 TYR C CA 1
ATOM 7072 C C . TYR C 1 83 ? 49.549 37.455 86.104 1.00 15.85 83 TYR C C 1
ATOM 7073 O O . TYR C 1 83 ? 49.590 36.979 84.974 1.00 15.44 83 TYR C O 1
ATOM 7082 N N . GLU C 1 84 ? 50.013 36.804 87.170 1.00 14.34 84 GLU C N 1
ATOM 7083 C CA . GLU C 1 84 ? 50.697 35.528 87.003 1.00 16.34 84 GLU C CA 1
ATOM 7084 C C . GLU C 1 84 ? 49.937 34.324 86.449 1.00 17.20 84 GLU C C 1
ATOM 7085 O O . GLU C 1 84 ? 50.504 33.533 85.696 1.00 15.93 84 GLU C O 1
ATOM 7091 N N . PRO C 1 85 ? 48.639 34.173 86.776 1.00 15.42 85 PRO C N 1
ATOM 7092 C CA . PRO C 1 85 ? 47.931 32.998 86.233 1.00 16.93 85 PRO C CA 1
ATOM 7093 C C . PRO C 1 85 ? 47.936 32.907 84.701 1.00 16.10 85 PRO C C 1
ATOM 7094 O O . PRO C 1 85 ? 48.000 31.805 84.145 1.00 13.79 85 PRO C O 1
ATOM 7098 N N . TYR C 1 86 ? 47.826 34.061 84.046 1.00 11.52 86 TYR C N 1
ATOM 7099 C CA . TYR C 1 86 ? 47.840 34.125 82.574 1.00 12.86 86 TYR C CA 1
ATOM 7100 C C . TYR C 1 86 ? 49.237 33.617 82.116 1.00 14.66 86 TYR C C 1
ATOM 7101 O O . TYR C 1 86 ? 49.368 32.697 81.302 1.00 12.44 86 TYR C O 1
ATOM 7110 N N . LEU C 1 87 ? 50.265 34.243 82.670 1.00 16.50 87 LEU C N 1
ATOM 7111 C CA . LEU C 1 87 ? 51.645 33.869 82.345 1.00 17.87 87 LEU C CA 1
ATOM 7112 C C . LEU C 1 87 ? 51.895 32.380 82.601 1.00 15.80 87 LEU C C 1
ATOM 7113 O O . LEU C 1 87 ? 52.378 31.669 81.727 1.00 17.13 87 LEU C O 1
ATOM 7118 N N . GLU C 1 88 ? 51.549 31.881 83.789 1.00 17.61 88 GLU C N 1
ATOM 7119 C CA . GLU C 1 88 ? 51.803 30.470 84.080 1.00 16.82 88 GLU C CA 1
ATOM 7120 C C . GLU C 1 88 ? 51.079 29.491 83.116 1.00 19.01 88 GLU C C 1
ATOM 7121 O O . GLU C 1 88 ? 51.633 28.456 82.698 1.00 15.49 88 GLU C O 1
ATOM 7127 N N . LEU C 1 89 ? 49.835 29.800 82.751 1.00 15.29 89 LEU C N 1
ATOM 7128 C CA . LEU C 1 89 ? 49.124 28.901 81.844 1.00 14.30 89 LEU C CA 1
ATOM 7129 C C . LEU C 1 89 ? 49.809 28.936 80.464 1.00 15.02 89 LEU C C 1
ATOM 7130 O O . LEU C 1 89 ? 49.909 27.912 79.775 1.00 16.47 89 LEU C O 1
ATOM 7135 N N . CYS C 1 90 ? 50.254 30.114 80.037 1.00 16.14 90 CYS C N 1
ATOM 7136 C CA . CYS C 1 90 ? 50.901 30.202 78.722 1.00 16.00 90 CYS C CA 1
ATOM 7137 C C . CYS C 1 90 ? 52.160 29.322 78.733 1.00 16.34 90 CYS C C 1
ATOM 7138 O O . CYS C 1 90 ? 52.448 28.611 77.783 1.00 16.27 90 CYS C O 1
ATOM 7141 N N . GLU C 1 91 ? 52.908 29.377 79.821 1.00 16.28 91 GLU C N 1
ATOM 7142 C CA . GLU C 1 91 ? 54.130 28.547 79.918 1.00 16.39 91 GLU C CA 1
ATOM 7143 C C . GLU C 1 91 ? 53.806 27.056 79.815 1.00 18.16 91 GLU C C 1
ATOM 7144 O O . GLU C 1 91 ? 54.499 26.273 79.149 1.00 15.08 91 GLU C O 1
ATOM 7150 N N . ILE C 1 92 ? 52.737 26.646 80.470 1.00 15.81 92 ILE C N 1
ATOM 7151 C CA . ILE C 1 92 ? 52.356 25.249 80.433 1.00 16.04 92 ILE C CA 1
ATOM 7152 C C . ILE C 1 92 ? 51.863 24.827 79.057 1.00 16.66 92 ILE C C 1
ATOM 7153 O O . ILE C 1 92 ? 52.224 23.750 78.546 1.00 17.28 92 ILE C O 1
ATOM 7158 N N . MET C 1 93 ? 51.061 25.673 78.412 1.00 13.67 93 MET C N 1
ATOM 7159 C CA . MET C 1 93 ? 50.568 25.266 77.096 1.00 14.10 93 MET C CA 1
ATOM 7160 C C . MET C 1 93 ? 51.709 25.205 76.084 1.00 13.42 93 MET C C 1
ATOM 7161 O O . MET C 1 93 ? 51.649 24.399 75.155 1.00 16.36 93 MET C O 1
ATOM 7166 N N . ASN C 1 94 ? 52.734 26.057 76.238 1.00 14.79 94 ASN C N 1
ATOM 7167 C CA . ASN C 1 94 ? 53.863 26.003 75.310 1.00 17.25 94 ASN C CA 1
ATOM 7168 C C . ASN C 1 94 ? 54.486 24.600 75.342 1.00 19.09 94 ASN C C 1
ATOM 7169 O O . ASN C 1 94 ? 54.956 24.101 74.320 1.00 17.98 94 ASN C O 1
ATOM 7174 N N . GLN C 1 95 ? 54.435 23.965 76.507 1.00 19.97 95 GLN C N 1
ATOM 7175 C CA . GLN C 1 95 ? 54.980 22.614 76.673 1.00 22.93 95 GLN C CA 1
ATOM 7176 C C . GLN C 1 95 ? 53.998 21.525 76.290 1.00 23.88 95 GLN C C 1
ATOM 7177 O O . GLN C 1 95 ? 54.379 20.559 75.644 1.00 24.10 95 GLN C O 1
ATOM 7183 N N . LYS C 1 96 ? 52.731 21.681 76.686 1.00 21.19 96 LYS C N 1
ATOM 7184 C CA . LYS C 1 96 ? 51.698 20.669 76.420 1.00 23.96 96 LYS C CA 1
ATOM 7185 C C . LYS C 1 96 ? 51.257 20.535 74.969 1.00 25.14 96 LYS C C 1
ATOM 7186 O O . LYS C 1 96 ? 50.944 19.429 74.512 1.00 24.27 96 LYS C O 1
ATOM 7192 N N . VAL C 1 97 ? 51.188 21.652 74.255 1.00 20.84 97 VAL C N 1
ATOM 7193 C CA . VAL C 1 97 ? 50.757 21.591 72.857 1.00 19.75 97 VAL C CA 1
ATOM 7194 C C . VAL C 1 97 ? 51.826 20.871 72.028 1.00 21.78 97 VAL C C 1
ATOM 7195 O O . VAL C 1 97 ? 53.021 21.138 72.174 1.00 21.61 97 VAL C O 1
ATOM 7199 N N . PRO C 1 98 ? 51.410 19.937 71.151 1.00 22.65 98 PRO C N 1
ATOM 7200 C CA . PRO C 1 98 ? 52.421 19.219 70.361 1.00 23.42 98 PRO C CA 1
ATOM 7201 C C . PRO C 1 98 ? 53.322 20.061 69.457 1.00 24.18 98 PRO C C 1
ATOM 7202 O O . PRO C 1 98 ? 52.889 21.044 68.854 1.00 23.28 98 PRO C O 1
ATOM 7206 N N . GLY C 1 99 ? 54.592 19.671 69.385 1.00 22.21 99 GLY C N 1
ATOM 7207 C CA . GLY C 1 99 ? 55.534 20.399 68.565 1.00 22.97 99 GLY C CA 1
ATOM 7208 C C . GLY C 1 99 ? 56.841 20.438 69.324 1.00 28.28 99 GLY C C 1
ATOM 7209 O O . GLY C 1 99 ? 56.935 21.045 70.371 1.00 24.72 99 GLY C O 1
ATOM 7210 N N . ASP C 1 100 ? 57.853 19.779 68.785 1.00 30.15 100 ASP C N 1
ATOM 7211 C CA . ASP C 1 100 ? 59.158 19.707 69.429 1.00 32.21 100 ASP C CA 1
ATOM 7212 C C . ASP C 1 100 ? 59.999 20.926 69.016 1.00 31.79 100 ASP C C 1
ATOM 7213 O O . ASP C 1 100 ? 60.988 20.806 68.289 1.00 31.39 100 ASP C O 1
ATOM 7218 N N . PHE C 1 101 ? 59.582 22.102 69.478 1.00 25.60 101 PHE C N 1
ATOM 7219 C CA . PHE C 1 101 ? 60.240 23.363 69.147 1.00 22.63 101 PHE C CA 1
ATOM 7220 C C . PHE C 1 101 ? 59.679 24.437 70.088 1.00 21.79 101 PHE C C 1
ATOM 7221 O O . PHE C 1 101 ? 58.645 24.211 70.732 1.00 20.75 101 PHE C O 1
ATOM 7229 N N . ALA C 1 102 ? 60.358 25.578 70.187 1.00 19.11 102 ALA C N 1
ATOM 7230 C CA . ALA C 1 102 ? 59.901 26.648 71.084 1.00 21.39 102 ALA C CA 1
ATOM 7231 C C . ALA C 1 102 ? 58.548 27.185 70.629 1.00 18.74 102 ALA C C 1
ATOM 7232 O O . ALA C 1 102 ? 58.346 27.406 69.430 1.00 15.50 102 ALA C O 1
ATOM 7234 N N . LYS C 1 103 ? 57.676 27.463 71.592 1.00 20.48 103 LYS C N 1
ATOM 7235 C CA . LYS C 1 103 ? 56.341 28.001 71.281 1.00 20.24 103 LYS C CA 1
ATOM 7236 C C . LYS C 1 103 ? 56.024 29.177 72.178 1.00 20.98 103 LYS C C 1
ATOM 7237 O O . LYS C 1 103 ? 56.703 29.396 73.206 1.00 15.14 103 LYS C O 1
ATOM 7243 N N . LYS C 1 104 ? 55.026 29.963 71.763 1.00 16.16 104 LYS C N 1
ATOM 7244 C CA . LYS C 1 104 ? 54.527 31.040 72.595 1.00 15.67 104 LYS C CA 1
ATOM 7245 C C . LYS C 1 104 ? 52.994 30.921 72.559 1.00 16.67 104 LYS C C 1
ATOM 7246 O O . LYS C 1 104 ? 52.451 30.304 71.641 1.00 15.75 104 LYS C O 1
ATOM 7252 N N . THR C 1 105 ? 52.333 31.493 73.558 1.00 15.01 105 THR C N 1
ATOM 7253 C CA . THR C 1 105 ? 50.869 31.380 73.683 1.00 15.31 105 THR C CA 1
ATOM 7254 C C . THR C 1 105 ? 50.235 32.748 73.988 1.00 16.34 105 THR C C 1
ATOM 7255 O O . THR C 1 105 ? 50.783 33.546 74.763 1.00 13.33 105 THR C O 1
ATOM 7259 N N . LEU C 1 106 ? 49.088 32.987 73.353 1.00 14.75 106 LEU C N 1
ATOM 7260 C CA . LEU C 1 106 ? 48.262 34.181 73.547 1.00 16.39 106 LEU C CA 1
ATOM 7261 C C . LEU C 1 106 ? 46.961 33.632 74.178 1.00 14.98 106 LEU C C 1
ATOM 7262 O O . LEU C 1 106 ? 46.488 32.573 73.768 1.00 14.02 106 LEU C O 1
ATOM 7267 N N . LEU C 1 107 ? 46.381 34.308 75.175 1.00 13.55 107 LEU C N 1
ATOM 7268 C CA . LEU C 1 107 ? 45.111 33.809 75.702 1.00 10.92 107 LEU C CA 1
ATOM 7269 C C . LEU C 1 107 ? 44.059 34.851 75.262 1.00 14.77 107 LEU C C 1
ATOM 7270 O O . LEU C 1 107 ? 44.340 36.043 75.234 1.00 12.30 107 LEU C O 1
ATOM 7275 N N . VAL C 1 108 ? 42.870 34.389 74.893 1.00 14.96 108 VAL C N 1
ATOM 7276 C CA . VAL C 1 108 ? 41.793 35.312 74.535 1.00 13.88 108 VAL C CA 1
ATOM 7277 C C . VAL C 1 108 ? 40.615 34.800 75.364 1.00 16.40 108 VAL C C 1
ATOM 7278 O O . VAL C 1 108 ? 40.833 34.286 76.463 1.00 15.73 108 VAL C O 1
ATOM 7282 N N . THR C 1 109 ? 39.385 34.888 74.865 1.00 13.13 109 THR C N 1
ATOM 7283 C CA . THR C 1 109 ? 38.254 34.480 75.689 1.00 11.04 109 THR C CA 1
ATOM 7284 C C . THR C 1 109 ? 37.371 33.413 75.049 1.00 11.73 109 THR C C 1
ATOM 7285 O O . THR C 1 109 ? 36.990 32.473 75.731 1.00 14.73 109 THR C O 1
ATOM 7289 N N . THR C 1 110 ? 37.068 33.527 73.751 1.00 12.18 110 THR C N 1
ATOM 7290 C CA . THR C 1 110 ? 36.213 32.501 73.094 1.00 12.89 110 THR C CA 1
ATOM 7291 C C . THR C 1 110 ? 36.936 31.711 71.996 1.00 12.82 110 THR C C 1
ATOM 7292 O O . THR C 1 110 ? 37.955 32.170 71.459 1.00 13.00 110 THR C O 1
ATOM 7296 N N . GLY C 1 111 ? 36.411 30.532 71.687 1.00 12.04 111 GLY C N 1
ATOM 7297 C CA . GLY C 1 111 ? 36.999 29.717 70.643 1.00 11.71 111 GLY C CA 1
ATOM 7298 C C . GLY C 1 111 ? 36.997 30.479 69.310 1.00 13.31 111 GLY C C 1
ATOM 7299 O O . GLY C 1 111 ? 37.941 30.329 68.541 1.00 13.33 111 GLY C O 1
ATOM 7300 N N A SER C 1 112 ? 35.964 31.277 69.017 0.70 9.78 112 SER C N 1
ATOM 7301 N N B SER C 1 112 ? 35.964 31.285 69.054 0.30 10.06 112 SER C N 1
ATOM 7302 C CA A SER C 1 112 ? 35.970 32.002 67.742 0.70 7.97 112 SER C CA 1
ATOM 7303 C CA B SER C 1 112 ? 35.874 32.059 67.812 0.30 9.16 112 SER C CA 1
ATOM 7304 C C A SER C 1 112 ? 37.086 33.043 67.745 0.70 9.94 112 SER C C 1
ATOM 7305 C C B SER C 1 112 ? 37.032 33.052 67.752 0.30 10.03 112 SER C C 1
ATOM 7306 O O A SER C 1 112 ? 37.726 33.262 66.726 0.70 8.55 112 SER C O 1
ATOM 7307 O O B SER C 1 112 ? 37.662 33.225 66.709 0.30 9.28 112 SER C O 1
ATOM 7312 N N . GLU C 1 113 ? 37.306 33.699 68.883 1.00 11.15 113 GLU C N 1
ATOM 7313 C CA . GLU C 1 113 ? 38.414 34.654 68.949 1.00 12.66 113 GLU C CA 1
ATOM 7314 C C . GLU C 1 113 ? 39.769 33.931 68.805 1.00 12.30 113 GLU C C 1
ATOM 7315 O O . GLU C 1 113 ? 40.736 34.500 68.284 1.00 13.09 113 GLU C O 1
ATOM 7321 N N . ALA C 1 114 ? 39.862 32.710 69.312 1.00 14.11 114 ALA C N 1
ATOM 7322 C CA . ALA C 1 114 ? 41.126 31.973 69.182 1.00 14.43 114 ALA C CA 1
ATOM 7323 C C . ALA C 1 114 ? 41.397 31.736 67.681 1.00 16.06 114 ALA C C 1
ATOM 7324 O O . ALA C 1 114 ? 42.503 32.000 67.186 1.00 14.20 114 ALA C O 1
ATOM 7326 N N . VAL C 1 115 ? 40.389 31.259 66.948 1.00 10.11 115 VAL C N 1
ATOM 7327 C CA . VAL C 1 115 ? 40.577 31.025 65.525 1.00 11.95 115 VAL C CA 1
ATOM 7328 C C . VAL C 1 115 ? 40.892 32.314 64.765 1.00 13.08 115 VAL C C 1
ATOM 7329 O O . VAL C 1 115 ? 41.743 32.311 63.867 1.00 13.32 115 VAL C O 1
ATOM 7333 N N . GLU C 1 116 ? 40.200 33.396 65.102 1.00 9.81 116 GLU C N 1
ATOM 7334 C CA . GLU C 1 116 ? 40.453 34.682 64.478 1.00 12.75 116 GLU C CA 1
ATOM 7335 C C . GLU C 1 116 ? 41.946 35.068 64.661 1.00 13.73 116 GLU C C 1
ATOM 7336 O O . GLU C 1 116 ? 42.610 35.578 63.735 1.00 12.76 116 GLU C O 1
ATOM 7342 N N . ASN C 1 117 ? 42.428 34.876 65.880 1.00 14.48 117 ASN C N 1
ATOM 7343 C CA . ASN C 1 117 ? 43.787 35.268 66.183 1.00 13.27 117 ASN C CA 1
ATOM 7344 C C . ASN C 1 117 ? 44.824 34.384 65.512 1.00 12.91 117 ASN C C 1
ATOM 7345 O O . ASN C 1 117 ? 45.846 34.892 65.035 1.00 13.89 117 ASN C O 1
ATOM 7350 N N . ALA C 1 118 ? 44.565 33.084 65.471 1.00 12.18 118 ALA C N 1
ATOM 7351 C CA . ALA C 1 118 ? 45.502 32.166 64.805 1.00 13.56 118 ALA C CA 1
ATOM 7352 C C . ALA C 1 118 ? 45.630 32.583 63.324 1.00 16.72 118 ALA C C 1
ATOM 7353 O O . ALA C 1 118 ? 46.743 32.594 62.742 1.00 12.60 118 ALA C O 1
ATOM 7355 N N . VAL C 1 119 ? 44.509 32.967 62.706 1.00 12.97 119 VAL C N 1
ATOM 7356 C CA . VAL C 1 119 ? 44.565 33.416 61.321 1.00 14.19 119 VAL C CA 1
ATOM 7357 C C . VAL C 1 119 ? 45.305 34.745 61.190 1.00 12.27 119 VAL C C 1
ATOM 7358 O O . VAL C 1 119 ? 46.121 34.921 60.264 1.00 13.63 119 VAL C O 1
ATOM 7362 N N . LYS C 1 120 ? 45.022 35.692 62.078 1.00 11.26 120 LYS C N 1
ATOM 7363 C CA . LYS C 1 120 ? 45.718 36.978 61.999 1.00 13.31 120 LYS C CA 1
ATOM 7364 C C . LYS C 1 120 ? 47.224 36.752 62.136 1.00 12.94 120 LYS C C 1
ATOM 7365 O O . LYS C 1 120 ? 48.028 37.358 61.410 1.00 12.33 120 LYS C O 1
ATOM 7371 N N . ILE C 1 121 ? 47.595 35.887 63.073 1.00 12.07 121 ILE C N 1
ATOM 7372 C CA . ILE C 1 121 ? 49.019 35.585 63.297 1.00 14.49 121 ILE C CA 1
ATOM 7373 C C . ILE C 1 121 ? 49.654 34.949 62.028 1.00 15.64 121 ILE C C 1
ATOM 7374 O O . ILE C 1 121 ? 50.713 35.394 61.568 1.00 14.19 121 ILE C O 1
ATOM 7379 N N . ALA C 1 122 ? 49.018 33.913 61.474 1.00 13.67 122 ALA C N 1
ATOM 7380 C CA . ALA C 1 122 ? 49.522 33.270 60.257 1.00 14.45 122 ALA C CA 1
ATOM 7381 C C . ALA C 1 122 ? 49.666 34.288 59.122 1.00 13.74 122 ALA C C 1
ATOM 7382 O O . ALA C 1 122 ? 50.636 34.255 58.357 1.00 14.29 122 ALA C O 1
ATOM 7384 N N . ARG C 1 123 ? 48.683 35.181 58.977 1.00 13.02 123 ARG C N 1
ATOM 7385 C CA . ARG C 1 123 ? 48.761 36.188 57.907 1.00 10.61 123 ARG C CA 1
ATOM 7386 C C . ARG C 1 123 ? 49.957 37.113 58.111 1.00 14.88 123 ARG C C 1
ATOM 7387 O O . ARG C 1 123 ? 50.667 37.438 57.149 1.00 12.49 123 ARG C O 1
ATOM 7395 N N . ALA C 1 124 ? 50.199 37.531 59.350 1.00 13.75 124 ALA C N 1
ATOM 7396 C CA . ALA C 1 124 ? 51.337 38.413 59.596 1.00 14.15 124 ALA C CA 1
ATOM 7397 C C . ALA C 1 124 ? 52.676 37.660 59.391 1.00 17.23 124 ALA C C 1
ATOM 7398 O O . ALA C 1 124 ? 53.655 38.225 58.877 1.00 16.12 124 ALA C O 1
ATOM 7400 N N . ALA C 1 125 ? 52.709 36.404 59.809 1.00 16.62 125 ALA C N 1
ATOM 7401 C CA . ALA C 1 125 ? 53.907 35.561 59.678 1.00 17.60 125 ALA C CA 1
ATOM 7402 C C . ALA C 1 125 ? 54.272 35.240 58.219 1.00 21.11 125 ALA C C 1
ATOM 7403 O O . ALA C 1 125 ? 55.451 35.215 57.858 1.00 18.35 125 ALA C O 1
ATOM 7405 N N . THR C 1 126 ? 53.267 34.988 57.384 1.00 15.92 126 THR C N 1
ATOM 7406 C CA . THR C 1 126 ? 53.513 34.632 55.987 1.00 15.13 126 THR C CA 1
ATOM 7407 C C . THR C 1 126 ? 53.415 35.801 55.005 1.00 17.58 126 THR C C 1
ATOM 7408 O O . THR C 1 126 ? 53.855 35.673 53.851 1.00 16.53 126 THR C O 1
ATOM 7412 N N . LYS C 1 127 ? 52.841 36.919 55.459 1.00 15.21 127 LYS C N 1
ATOM 7413 C CA . LYS C 1 127 ? 52.601 38.090 54.608 1.00 17.74 127 LYS C CA 1
ATOM 7414 C C . LYS C 1 127 ? 51.667 37.686 53.454 1.00 18.79 127 LYS C C 1
ATOM 7415 O O . LYS C 1 127 ? 51.890 38.056 52.283 1.00 18.87 127 LYS C O 1
ATOM 7421 N N . ARG C 1 128 ? 50.632 36.921 53.790 1.00 14.92 128 ARG C N 1
ATOM 7422 C CA . ARG C 1 128 ? 49.644 36.442 52.807 1.00 13.64 128 ARG C CA 1
ATOM 7423 C C . ARG C 1 128 ? 48.270 36.665 53.428 1.00 14.19 128 ARG C C 1
ATOM 7424 O O . ARG C 1 128 ? 48.167 36.713 54.634 1.00 14.25 128 ARG C O 1
ATOM 7432 N N . SER C 1 129 ? 47.232 36.775 52.597 1.00 14.56 129 SER C N 1
ATOM 7433 C CA . SER C 1 129 ? 45.871 37.071 53.074 1.00 15.05 129 SER C CA 1
ATOM 7434 C C . SER C 1 129 ? 44.841 35.954 52.988 1.00 16.06 129 SER C C 1
ATOM 7435 O O . SER C 1 129 ? 43.824 36.012 53.667 1.00 18.24 129 SER C O 1
ATOM 7438 N N . GLY C 1 130 ? 45.083 34.933 52.166 1.00 13.39 130 GLY C N 1
ATOM 7439 C CA . GLY C 1 130 ? 44.066 33.907 52.018 1.00 15.64 130 GLY C CA 1
ATOM 7440 C C . GLY C 1 130 ? 44.160 32.751 52.975 1.00 15.61 130 GLY C C 1
ATOM 7441 O O . GLY C 1 130 ? 45.233 32.517 53.543 1.00 16.64 130 GLY C O 1
ATOM 7442 N N . THR C 1 131 ? 43.047 32.031 53.154 1.00 14.32 131 THR C N 1
ATOM 7443 C CA . THR C 1 131 ? 43.007 30.831 53.988 1.00 15.52 131 THR C CA 1
ATOM 74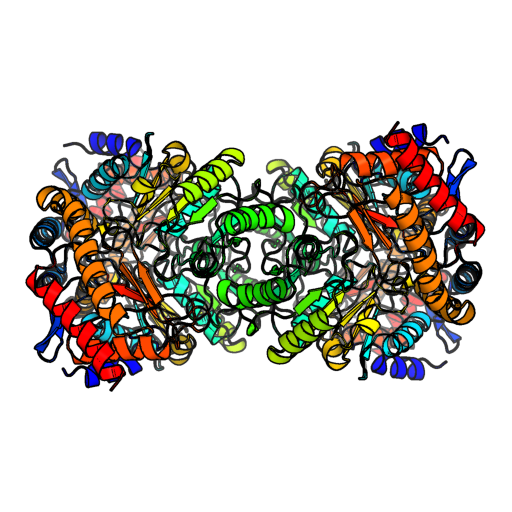44 C C . THR C 1 131 ? 42.141 29.746 53.319 1.00 17.82 131 THR C C 1
ATOM 7445 O O . THR C 1 131 ? 41.297 30.027 52.450 1.00 16.60 131 THR C O 1
ATOM 7449 N N . ILE C 1 132 ? 42.384 28.499 53.707 1.00 13.98 132 ILE C N 1
ATOM 7450 C CA . ILE C 1 132 ? 41.629 27.367 53.201 1.00 16.17 132 ILE C CA 1
ATOM 7451 C C . ILE C 1 132 ? 41.024 26.654 54.433 1.00 18.03 132 ILE C C 1
ATOM 7452 O O . ILE C 1 132 ? 41.695 26.526 55.471 1.00 18.48 132 ILE C O 1
ATOM 7457 N N . ALA C 1 133 ? 39.768 26.221 54.327 1.00 17.02 133 ALA C N 1
ATOM 7458 C CA . ALA C 1 133 ? 39.116 25.486 55.422 1.00 17.02 133 ALA C CA 1
ATOM 7459 C C . ALA C 1 133 ? 38.398 24.334 54.732 1.00 17.36 133 ALA C C 1
ATOM 7460 O O . ALA C 1 133 ? 38.335 24.312 53.489 1.00 18.65 133 ALA C O 1
ATOM 7462 N N . PHE C 1 134 ? 37.855 23.392 55.505 1.00 16.41 134 PHE C N 1
ATOM 7463 C CA . PHE C 1 134 ? 37.274 22.186 54.912 1.00 16.41 134 PHE C CA 1
ATOM 7464 C C . PHE C 1 134 ? 35.744 22.103 54.907 1.00 17.22 134 PHE C C 1
ATOM 7465 O O . PHE C 1 134 ? 35.076 22.809 55.652 1.00 17.64 134 PHE C O 1
ATOM 7473 N N . SER C 1 135 ? 35.195 21.226 54.063 1.00 17.20 135 SER C N 1
ATOM 7474 C CA . SER C 1 135 ? 33.743 21.052 54.004 1.00 17.46 135 SER C CA 1
ATOM 7475 C C . SER C 1 135 ? 33.287 20.518 55.354 1.00 18.05 135 SER C C 1
ATOM 7476 O O . SER C 1 135 ? 33.976 19.703 55.973 1.00 17.69 135 SER C O 1
ATOM 7479 N N . GLY C 1 136 ? 32.148 21.008 55.840 1.00 18.43 136 GLY C N 1
ATOM 7480 C CA . GLY C 1 136 ? 31.647 20.548 57.113 1.00 17.86 136 GLY C CA 1
ATOM 7481 C C . GLY C 1 136 ? 32.367 21.133 58.331 1.00 16.97 136 GLY C C 1
ATOM 7482 O O . GLY C 1 136 ? 31.970 20.858 59.461 1.00 16.54 136 GLY C O 1
ATOM 7483 N N . ALA C 1 137 ? 33.422 21.924 58.121 1.00 15.26 137 ALA C N 1
ATOM 7484 C CA . ALA C 1 137 ? 34.138 22.509 59.253 1.00 14.98 137 ALA C CA 1
ATOM 7485 C C . ALA C 1 137 ? 33.278 23.450 60.095 1.00 16.82 137 ALA C C 1
ATOM 7486 O O . ALA C 1 137 ? 32.236 23.934 59.643 1.00 17.03 137 ALA C O 1
ATOM 7488 N N . TYR C 1 138 ? 33.683 23.665 61.345 1.00 14.75 138 TYR C N 1
ATOM 7489 C CA . TYR C 1 138 ? 32.983 24.628 62.178 1.00 15.76 138 TYR C CA 1
ATOM 7490 C C . TYR C 1 138 ? 34.058 25.379 62.925 1.00 15.75 138 TYR C C 1
ATOM 7491 O O . TYR C 1 138 ? 34.835 24.750 63.657 1.00 16.11 138 TYR C O 1
ATOM 7500 N N . HIS C 1 139 ? 34.087 26.708 62.794 1.00 13.07 139 HIS C N 1
ATOM 7501 C CA . HIS C 1 139 ? 35.147 27.466 63.466 1.00 13.91 139 HIS C CA 1
ATOM 7502 C C . HIS C 1 139 ? 34.669 28.676 64.274 1.00 16.96 139 HIS C C 1
ATOM 7503 O O . HIS C 1 139 ? 35.492 29.425 64.832 1.00 15.00 139 HIS C O 1
ATOM 7510 N N . GLY C 1 140 ? 33.347 28.875 64.364 1.00 14.31 140 GLY C N 1
ATOM 7511 C CA . GLY C 1 140 ? 32.888 30.007 65.153 1.00 13.55 140 GLY C CA 1
ATOM 7512 C C . GLY C 1 140 ? 31.864 30.891 64.478 1.00 16.64 140 GLY C C 1
ATOM 7513 O O . GLY C 1 140 ? 31.584 30.744 63.280 1.00 15.89 140 GLY C O 1
ATOM 7514 N N . ARG C 1 141 ? 31.360 31.866 65.230 1.00 14.70 141 ARG C N 1
ATOM 7515 C CA . ARG C 1 141 ? 30.309 32.727 64.718 1.00 16.13 141 ARG C CA 1
ATOM 7516 C C . ARG C 1 141 ? 30.604 34.208 64.460 1.00 15.84 141 ARG C C 1
ATOM 7517 O O . ARG C 1 141 ? 29.681 35.012 64.448 1.00 15.12 141 ARG C O 1
ATOM 7525 N N . THR C 1 142 ? 31.867 34.589 64.272 1.00 13.32 142 THR C N 1
ATOM 7526 C CA . THR C 1 142 ? 32.159 35.965 63.916 1.00 12.30 142 THR C CA 1
ATOM 7527 C C . THR C 1 142 ? 32.098 35.927 62.357 1.00 10.73 142 THR C C 1
ATOM 7528 O O . THR C 1 142 ? 32.084 34.846 61.760 1.00 11.18 142 THR C O 1
ATOM 7532 N N . HIS C 1 143 ? 32.100 37.072 61.686 1.00 10.54 143 HIS C N 1
ATOM 7533 C CA . HIS C 1 143 ? 32.010 37.028 60.207 1.00 13.58 143 HIS C CA 1
ATOM 7534 C C . HIS C 1 143 ? 33.085 36.130 59.571 1.00 15.25 143 HIS C C 1
ATOM 7535 O O . HIS C 1 143 ? 32.802 35.302 58.673 1.00 12.47 143 HIS C O 1
ATOM 7542 N N . TYR C 1 144 ? 34.331 36.287 60.026 1.00 14.53 144 TYR C N 1
ATOM 7543 C CA . TYR C 1 144 ? 35.393 35.532 59.385 1.00 13.74 144 TYR C CA 1
ATOM 7544 C C . TYR C 1 144 ? 35.333 34.053 59.728 1.00 12.66 144 TYR C C 1
ATOM 7545 O O . TYR C 1 144 ? 35.584 33.222 58.863 1.00 12.83 144 TYR C O 1
ATOM 7554 N N . THR C 1 145 ? 34.972 33.703 60.961 1.00 12.71 145 THR C N 1
ATOM 7555 C CA . THR C 1 145 ? 34.892 32.288 61.288 1.00 13.29 145 THR C CA 1
ATOM 7556 C C . THR C 1 145 ? 33.640 31.622 60.671 1.00 14.68 145 THR C C 1
ATOM 7557 O O . THR C 1 145 ? 33.598 30.389 60.496 1.00 14.94 145 THR C O 1
ATOM 7561 N N . LEU C 1 146 ? 32.628 32.425 60.344 1.00 15.08 146 LEU C N 1
ATOM 7562 C CA . LEU C 1 146 ? 31.449 31.896 59.631 1.00 15.57 146 LEU C CA 1
ATOM 7563 C C . LEU C 1 146 ? 31.883 31.609 58.177 1.00 14.79 146 LEU C C 1
ATOM 7564 O O . LEU C 1 146 ? 31.387 30.666 57.536 1.00 14.83 146 LEU C O 1
ATOM 7569 N N . ALA C 1 147 ? 32.809 32.416 57.649 1.00 14.70 147 ALA C N 1
ATOM 7570 C CA . ALA C 1 147 ? 33.313 32.148 56.298 1.00 15.60 147 ALA C CA 1
ATOM 7571 C C . ALA C 1 147 ? 34.110 30.844 56.355 1.00 14.99 147 ALA C C 1
ATOM 7572 O O . ALA C 1 147 ? 33.980 29.966 55.460 1.00 14.89 147 ALA C O 1
ATOM 7574 N N . LEU C 1 148 ? 34.945 30.703 57.386 1.00 13.76 148 LEU C N 1
ATOM 7575 C CA . LEU C 1 148 ? 35.737 29.461 57.545 1.00 11.77 148 LEU C CA 1
ATOM 7576 C C . LEU C 1 148 ? 34.838 28.250 57.772 1.00 13.82 148 LEU C C 1
ATOM 7577 O O . LEU C 1 148 ? 35.133 27.150 57.309 1.00 15.80 148 LEU C O 1
ATOM 7582 N N . THR C 1 149 ? 33.754 28.452 58.509 1.00 15.57 149 THR C N 1
ATOM 7583 C CA . THR C 1 149 ? 32.791 27.400 58.778 1.00 15.26 149 THR C CA 1
ATOM 7584 C C . THR C 1 149 ? 32.166 26.856 57.473 1.00 18.12 149 THR C C 1
ATOM 7585 O O . THR C 1 149 ? 31.625 27.610 56.660 1.00 17.33 149 THR C O 1
ATOM 7589 N N . GLY C 1 150 ? 32.214 25.541 57.314 1.00 14.26 150 GLY C N 1
ATOM 7590 C CA . GLY C 1 150 ? 31.691 24.921 56.098 1.00 15.82 150 GLY C CA 1
ATOM 7591 C C . GLY C 1 150 ? 30.223 24.546 56.235 1.00 16.32 150 GLY C C 1
ATOM 7592 O O . GLY C 1 150 ? 29.839 23.392 56.021 1.00 19.66 150 GLY C O 1
ATOM 7593 N N . LYS C 1 151 ? 29.411 25.527 56.587 1.00 15.60 151 LYS C N 1
ATOM 7594 C CA . LYS C 1 151 ? 27.973 25.327 56.717 1.00 17.69 151 LYS C CA 1
ATOM 7595 C C . LYS C 1 151 ? 27.325 26.688 56.822 1.00 19.32 151 LYS C C 1
ATOM 7596 O O . LYS C 1 151 ? 27.594 27.443 57.761 1.00 19.92 151 LYS C O 1
ATOM 7602 N N . VAL C 1 152 ? 26.464 26.994 55.854 1.00 16.60 152 VAL C N 1
ATOM 7603 C CA . VAL C 1 152 ? 25.790 28.292 55.801 1.00 16.42 152 VAL C CA 1
ATOM 7604 C C . VAL C 1 152 ? 24.542 28.296 56.664 1.00 18.32 152 VAL C C 1
ATOM 7605 O O . VAL C 1 152 ? 24.331 29.189 57.485 1.00 18.79 152 VAL C O 1
ATOM 7609 N N . ASN C 1 153 ? 23.732 27.260 56.498 1.00 18.94 153 ASN C N 1
ATOM 7610 C CA . ASN C 1 153 ? 22.488 27.153 57.256 1.00 21.54 153 ASN C CA 1
ATOM 7611 C C . ASN C 1 153 ? 22.699 26.305 58.504 1.00 20.59 153 ASN C C 1
ATOM 7612 O O . ASN C 1 153 ? 23.066 25.122 58.418 1.00 21.55 153 ASN C O 1
ATOM 7617 N N . PRO C 1 154 ? 22.391 26.860 59.692 1.00 23.16 154 PRO C N 1
ATOM 7618 C CA . PRO C 1 154 ? 21.852 28.191 59.970 1.00 20.04 154 PRO C CA 1
ATOM 7619 C C . PRO C 1 154 ? 22.833 29.248 60.413 1.00 19.78 154 PRO C C 1
ATOM 7620 O O . PRO C 1 154 ? 22.456 30.403 60.543 1.00 18.70 154 PRO C O 1
ATOM 7624 N N . TYR C 1 155 ? 24.070 28.844 60.665 1.00 21.64 155 TYR C N 1
ATOM 7625 C CA . TYR C 1 155 ? 25.089 29.744 61.193 1.00 18.95 155 TYR C CA 1
ATOM 7626 C C . TYR C 1 155 ? 25.230 31.123 60.541 1.00 17.85 155 TYR C C 1
ATOM 7627 O O . TYR C 1 155 ? 25.477 32.104 61.245 1.00 20.53 155 TYR C O 1
ATOM 7636 N N . SER C 1 156 ? 25.140 31.204 59.215 1.00 21.19 156 SER C N 1
ATOM 7637 C CA . SER C 1 156 ? 25.220 32.515 58.535 1.00 21.26 156 SER C CA 1
ATOM 7638 C C . SER C 1 156 ? 24.061 32.694 57.538 1.00 22.42 156 SER C C 1
ATOM 7639 O O . SER C 1 156 ? 24.133 33.509 56.613 1.00 24.06 156 SER C O 1
ATOM 7642 N N . ALA C 1 157 ? 22.985 31.937 57.738 1.00 22.27 157 ALA C N 1
ATOM 7643 C CA . ALA C 1 157 ? 21.841 31.993 56.802 1.00 22.01 157 ALA C CA 1
ATOM 7644 C C . ALA C 1 157 ? 21.152 33.337 56.807 1.00 19.43 157 ALA C C 1
ATOM 7645 O O . ALA C 1 157 ? 20.937 33.894 57.882 1.00 20.71 157 ALA C O 1
ATOM 7647 N N . GLY C 1 158 ? 20.786 33.849 55.618 1.00 18.25 158 GLY C N 1
ATOM 7648 C CA . GLY C 1 158 ? 20.092 35.136 55.517 1.00 19.50 158 GLY C CA 1
ATOM 7649 C C . GLY C 1 158 ? 20.905 36.428 55.727 1.00 22.31 158 GLY C C 1
ATOM 7650 O O . GLY C 1 158 ? 20.382 37.540 55.606 1.00 20.59 158 GLY C O 1
ATOM 7651 N N . MET C 1 159 ? 22.186 36.297 56.032 1.00 20.33 159 MET C N 1
ATOM 7652 C CA . MET C 1 159 ? 23.024 37.479 56.309 1.00 21.41 159 MET C CA 1
ATOM 7653 C C . MET C 1 159 ? 23.782 38.039 55.098 1.00 22.35 159 MET C C 1
ATOM 7654 O O . MET C 1 159 ? 24.529 39.021 55.230 1.00 20.94 159 MET C O 1
ATOM 7659 N N . GLY C 1 160 ? 23.573 37.446 53.922 1.00 17.45 160 GLY C N 1
ATOM 7660 C CA . GLY C 1 160 ? 24.340 37.859 52.748 1.00 15.46 160 GLY C CA 1
ATOM 7661 C C . GLY C 1 160 ? 25.667 37.087 52.751 1.00 15.53 160 GLY C C 1
ATOM 7662 O O . GLY C 1 160 ? 25.914 36.269 53.647 1.00 16.46 160 GLY C O 1
ATOM 7663 N N . LEU C 1 161 ? 26.544 37.329 51.785 1.00 16.03 161 LEU C N 1
ATOM 7664 C CA . LEU C 1 161 ? 27.786 36.537 51.713 1.00 15.52 161 LEU C CA 1
ATOM 7665 C C . LEU C 1 161 ? 28.825 36.937 52.760 1.00 15.60 161 LEU C C 1
ATOM 7666 O O . LEU C 1 161 ? 29.068 38.133 52.997 1.00 15.83 161 LEU C O 1
ATOM 7671 N N . MET C 1 162 ? 29.415 35.938 53.387 1.00 13.07 162 MET C N 1
ATOM 7672 C CA . MET C 1 162 ? 30.440 36.199 54.403 1.00 15.68 162 MET C CA 1
ATOM 7673 C C . MET C 1 162 ? 31.765 36.581 53.713 1.00 20.13 162 MET C C 1
ATOM 7674 O O . MET C 1 162 ? 31.906 36.386 52.495 1.00 16.66 162 MET C O 1
ATOM 7679 N N . PRO C 1 163 ? 32.744 37.123 54.473 1.00 20.51 163 PRO C N 1
ATOM 7680 C CA . PRO C 1 163 ? 34.042 37.531 53.898 1.00 20.12 163 PRO C CA 1
ATOM 7681 C C . PRO C 1 163 ? 34.620 36.598 52.845 1.00 18.85 163 PRO C C 1
ATOM 7682 O O . PRO C 1 163 ? 34.610 35.355 52.992 1.00 17.28 163 PRO C O 1
ATOM 7686 N N . GLY C 1 164 ? 35.109 37.217 51.777 1.00 17.56 164 GLY C N 1
ATOM 7687 C CA . GLY C 1 164 ? 35.716 36.460 50.691 1.00 19.10 164 GLY C CA 1
ATOM 7688 C C . GLY C 1 164 ? 37.145 36.026 51.025 1.00 19.82 164 GLY C C 1
ATOM 7689 O O . GLY C 1 164 ? 37.632 36.239 52.130 1.00 18.99 164 GLY C O 1
ATOM 7690 N N . HIS C 1 165 ? 37.808 35.403 50.055 1.00 17.48 165 HIS C N 1
ATOM 7691 C CA . HIS C 1 165 ? 39.190 34.954 50.223 1.00 18.31 165 HIS C CA 1
ATOM 7692 C C . HIS C 1 165 ? 39.425 33.855 51.246 1.00 17.65 165 HIS C C 1
ATOM 7693 O O . HIS C 1 165 ? 40.500 33.770 51.845 1.00 16.14 165 HIS C O 1
ATOM 7700 N N . VAL C 1 166 ? 38.401 33.016 51.429 1.00 16.64 166 VAL C N 1
ATOM 7701 C CA . VAL C 1 166 ? 38.447 31.820 52.276 1.00 14.97 166 VAL C CA 1
ATOM 7702 C C . VAL C 1 166 ? 38.002 30.773 51.265 1.00 18.00 166 VAL C C 1
ATOM 7703 O O . VAL C 1 166 ? 36.887 30.888 50.717 1.00 16.39 166 VAL C O 1
ATOM 7707 N N . TYR C 1 167 ? 38.854 29.768 51.006 1.00 15.70 167 TYR C N 1
ATOM 7708 C CA . TYR C 1 167 ? 38.593 28.749 49.992 1.00 15.63 167 TYR C CA 1
ATOM 7709 C C . TYR C 1 167 ? 38.240 27.402 50.607 1.00 17.98 167 TYR C C 1
ATOM 7710 O O . TYR C 1 167 ? 38.655 27.101 51.713 1.00 20.39 167 TYR C O 1
ATOM 7719 N N . ARG C 1 168 ? 37.475 26.592 49.879 1.00 16.08 168 ARG C N 1
ATOM 7720 C CA . ARG C 1 168 ? 36.973 25.342 50.436 1.00 17.93 168 ARG C CA 1
ATOM 7721 C C . ARG C 1 168 ? 37.580 24.035 49.921 1.00 18.13 168 ARG C C 1
ATOM 7722 O O . ARG C 1 168 ? 37.536 23.756 48.721 1.00 19.88 168 ARG C O 1
ATOM 7730 N N . ALA C 1 169 ? 38.154 23.242 50.822 1.00 18.40 169 ALA C N 1
ATOM 7731 C CA . ALA C 1 169 ? 38.716 21.925 50.466 1.00 19.02 169 ALA C CA 1
ATOM 7732 C C . ALA C 1 169 ? 37.750 20.871 50.992 1.00 22.08 169 ALA C C 1
ATOM 7733 O O . ALA C 1 169 ? 36.865 21.181 51.786 1.00 20.79 169 ALA C O 1
ATOM 7735 N N . LEU C 1 170 ? 37.946 19.621 50.593 1.00 20.79 170 LEU C N 1
ATOM 7736 C CA . LEU C 1 170 ? 37.066 18.533 51.017 1.00 20.85 170 LEU C CA 1
ATOM 7737 C C . LEU C 1 170 ? 37.672 17.824 52.217 1.00 19.60 170 LEU C C 1
ATOM 7738 O O . LEU C 1 170 ? 38.842 17.435 52.168 1.00 17.88 170 LEU C O 1
ATOM 7743 N N . TYR C 1 171 ? 36.904 17.655 53.297 1.00 17.21 171 TYR C N 1
ATOM 7744 C CA . TYR C 1 171 ? 37.463 16.944 54.458 1.00 20.26 171 TYR C CA 1
ATOM 7745 C C . TYR C 1 171 ? 37.415 15.451 54.125 1.00 22.28 171 TYR C C 1
ATOM 7746 O O . TYR C 1 171 ? 36.420 14.980 53.600 1.00 21.53 171 TYR C O 1
ATOM 7755 N N . PRO C 1 172 ? 38.492 14.697 54.411 1.00 22.28 172 PRO C N 1
ATOM 7756 C CA . PRO C 1 172 ? 38.460 13.263 54.107 1.00 23.46 172 PRO C CA 1
ATOM 7757 C C . PRO C 1 172 ? 37.391 12.550 54.935 1.00 24.95 172 PRO C C 1
ATOM 7758 O O . PRO C 1 172 ? 37.287 12.729 56.152 1.00 22.58 172 PRO C O 1
ATOM 7762 N N . CYS C 1 173 ? 36.590 11.733 54.268 1.00 24.97 173 CYS C N 1
ATOM 7763 C CA . CYS C 1 173 ? 35.526 11.022 54.939 1.00 29.13 173 CYS C CA 1
ATOM 7764 C C . CYS C 1 173 ? 35.124 9.820 54.089 1.00 30.13 173 CYS C C 1
ATOM 7765 O O . CYS C 1 173 ? 34.176 9.889 53.310 1.00 32.04 173 CYS C O 1
ATOM 7768 N N . PRO C 1 174 ? 35.853 8.707 54.217 1.00 34.54 174 PRO C N 1
ATOM 7769 C CA . PRO C 1 174 ? 35.545 7.497 53.439 1.00 36.10 174 PRO C CA 1
ATOM 7770 C C . PRO C 1 174 ? 34.089 7.037 53.553 1.00 39.03 174 PRO C C 1
ATOM 7771 O O . PRO C 1 174 ? 33.493 6.606 52.562 1.00 38.99 174 PRO C O 1
ATOM 7775 N N . LEU C 1 175 ? 33.516 7.127 54.752 1.00 38.37 175 LEU C N 1
ATOM 7776 C CA . LEU C 1 175 ? 32.124 6.728 54.950 1.00 37.04 175 LEU C CA 1
ATOM 7777 C C . LEU C 1 175 ? 31.229 7.346 53.891 1.00 38.18 175 LEU C C 1
ATOM 7778 O O . LEU C 1 175 ? 30.264 6.723 53.448 1.00 40.59 175 LEU C O 1
ATOM 7783 N N . HIS C 1 176 ? 31.544 8.576 53.486 1.00 36.14 176 HIS C N 1
ATOM 7784 C CA . HIS C 1 176 ? 30.746 9.270 52.496 1.00 34.71 176 HIS C CA 1
ATOM 7785 C C . HIS C 1 176 ? 31.436 9.478 51.157 1.00 31.82 176 HIS C C 1
ATOM 7786 O O . HIS C 1 176 ? 31.137 10.427 50.430 1.00 30.08 176 HIS C O 1
ATOM 7793 N N . GLY C 1 177 ? 32.364 8.582 50.841 1.00 32.85 177 GLY C N 1
ATOM 7794 C CA . GLY C 1 177 ? 33.032 8.639 49.552 1.00 32.18 177 GLY C CA 1
ATOM 7795 C C . GLY C 1 177 ? 34.075 9.692 49.243 1.00 31.87 177 GLY C C 1
ATOM 7796 O O . GLY C 1 177 ? 34.386 9.902 48.073 1.00 31.53 177 GLY C O 1
ATOM 7797 N N . ILE C 1 178 ? 34.612 10.366 50.253 1.00 27.86 178 ILE C N 1
ATOM 7798 C CA . ILE C 1 178 ? 35.653 11.345 49.981 1.00 28.06 178 ILE C CA 1
ATOM 7799 C C . ILE C 1 178 ? 36.918 10.677 50.484 1.00 26.97 178 ILE C C 1
ATOM 7800 O O . ILE C 1 178 ? 37.109 10.528 51.694 1.00 26.70 178 ILE C O 1
ATOM 7805 N N . SER C 1 179 ? 37.771 10.250 49.562 1.00 26.51 179 SER C N 1
ATOM 7806 C CA . SER C 1 179 ? 39.007 9.581 49.944 1.00 25.85 179 SER C CA 1
ATOM 7807 C C . SER C 1 179 ? 40.059 10.615 50.374 1.00 25.22 179 SER C C 1
ATOM 7808 O O . SER C 1 179 ? 39.901 11.809 50.162 1.00 23.89 179 SER C O 1
ATOM 7811 N N . GLU C 1 180 ? 41.145 10.150 50.963 1.00 24.28 180 GLU C N 1
ATOM 7812 C CA . GLU C 1 180 ? 42.206 11.076 51.347 1.00 25.42 180 GLU C CA 1
ATOM 7813 C C . GLU C 1 180 ? 42.820 11.694 50.094 1.00 25.42 180 GLU C C 1
ATOM 7814 O O . GLU C 1 180 ? 43.246 12.865 50.094 1.00 23.78 180 GLU C O 1
ATOM 7820 N N . ASP C 1 181 ? 42.873 10.918 49.015 1.00 23.34 181 ASP C N 1
ATOM 7821 C CA . ASP C 1 181 ? 43.418 11.457 47.773 1.00 21.74 181 ASP C CA 1
ATOM 7822 C C . ASP C 1 181 ? 42.496 12.583 47.283 1.00 20.51 181 ASP C C 1
ATOM 7823 O O . ASP C 1 181 ? 42.970 13.590 46.791 1.00 22.82 181 ASP C O 1
ATOM 7828 N N . ASP C 1 182 ? 41.183 12.386 47.396 1.00 24.20 182 ASP C N 1
ATOM 7829 C CA . ASP C 1 182 ? 40.213 13.407 46.987 1.00 24.19 182 ASP C CA 1
ATOM 7830 C C . ASP C 1 182 ? 40.436 14.692 47.820 1.00 22.62 182 ASP C C 1
ATOM 7831 O O . ASP C 1 182 ? 40.399 15.812 47.290 1.00 22.21 182 ASP C O 1
ATOM 7836 N N . ALA C 1 183 ? 40.649 14.522 49.120 1.00 22.51 183 ALA C N 1
ATOM 7837 C CA . ALA C 1 183 ? 40.861 15.681 50.020 1.00 19.89 183 ALA C CA 1
ATOM 7838 C C . ALA C 1 183 ? 42.109 16.450 49.640 1.00 20.82 183 ALA C C 1
ATOM 7839 O O . ALA C 1 183 ? 42.073 17.677 49.460 1.00 18.94 183 ALA C O 1
ATOM 7841 N N . ILE C 1 184 ? 43.221 15.745 49.491 1.00 20.75 184 ILE C N 1
ATOM 7842 C CA . ILE C 1 184 ? 44.449 16.430 49.110 1.00 20.06 184 ILE C CA 1
ATOM 7843 C C . ILE C 1 184 ? 44.298 17.026 47.710 1.00 17.44 184 ILE C C 1
ATOM 7844 O O . ILE C 1 184 ? 44.780 18.124 47.455 1.00 19.66 184 ILE C O 1
ATOM 7849 N N . ALA C 1 185 ? 43.635 16.329 46.787 1.00 20.00 185 ALA C N 1
ATOM 7850 C CA . ALA C 1 185 ? 43.505 16.900 45.440 1.00 20.49 185 ALA C CA 1
ATOM 7851 C C . ALA C 1 185 ? 42.651 18.184 45.470 1.00 21.20 185 ALA C C 1
ATOM 7852 O O . ALA C 1 185 ? 42.893 19.112 44.686 1.00 18.85 185 ALA C O 1
ATOM 7854 N N . SER C 1 186 ? 41.662 18.231 46.368 1.00 20.49 186 SER C N 1
ATOM 7855 C CA . SER C 1 186 ? 40.799 19.418 46.451 1.00 18.57 186 SER C CA 1
ATOM 7856 C C . SER C 1 186 ? 41.591 20.657 46.872 1.00 18.36 186 SER C C 1
ATOM 7857 O O . SER C 1 186 ? 41.159 21.797 46.617 1.00 18.19 186 SER C O 1
ATOM 7860 N N . ILE C 1 187 ? 42.735 20.449 47.533 1.00 18.78 187 ILE C N 1
ATOM 7861 C CA . ILE C 1 187 ? 43.574 21.563 47.947 1.00 16.87 187 ILE C CA 1
ATOM 7862 C C . ILE C 1 187 ? 44.367 22.042 46.738 1.00 18.27 187 ILE C C 1
ATOM 7863 O O . ILE C 1 187 ? 44.434 23.248 46.480 1.00 19.53 187 ILE C O 1
ATOM 7868 N N . HIS C 1 188 ? 44.973 21.114 45.997 1.00 16.76 188 HIS C N 1
ATOM 7869 C CA . HIS C 1 188 ? 45.696 21.505 44.789 1.00 19.38 188 HIS C CA 1
ATOM 7870 C C . HIS C 1 188 ? 44.735 22.210 43.806 1.00 18.37 188 HIS C C 1
ATOM 7871 O O . HIS C 1 188 ? 45.123 23.139 43.096 1.00 19.32 188 HIS C O 1
ATOM 7878 N N . ARG C 1 189 ? 43.477 21.783 43.800 1.00 17.61 189 ARG C N 1
ATOM 7879 C CA . ARG C 1 189 ? 42.478 22.386 42.911 1.00 18.46 189 ARG C CA 1
ATOM 7880 C C . ARG C 1 189 ? 42.319 23.888 43.249 1.00 17.07 189 ARG C C 1
ATOM 7881 O O . ARG C 1 189 ? 42.229 24.742 42.359 1.00 16.57 189 ARG C O 1
ATOM 7889 N N . ILE C 1 190 ? 42.276 24.205 44.535 1.00 14.64 190 ILE C N 1
ATOM 7890 C CA . ILE C 1 190 ? 42.194 25.613 44.946 1.00 15.72 190 ILE C CA 1
ATOM 7891 C C . ILE C 1 190 ? 43.469 26.328 44.447 1.00 16.28 190 ILE C C 1
ATOM 7892 O O . ILE C 1 190 ? 43.404 27.421 43.871 1.00 16.51 190 ILE C O 1
ATOM 7897 N N . PHE C 1 191 ? 44.636 25.719 44.684 1.00 14.30 191 PHE C N 1
ATOM 7898 C CA . PHE C 1 191 ? 45.881 26.355 44.249 1.00 15.70 191 PHE C CA 1
ATOM 7899 C C . PHE C 1 191 ? 45.859 26.630 42.723 1.00 15.57 191 PHE C C 1
ATOM 7900 O O . PHE C 1 191 ? 46.396 27.631 42.266 1.00 15.13 191 PHE C O 1
ATOM 7908 N N . LYS C 1 192 ? 45.276 25.723 41.945 1.00 19.14 192 LYS C N 1
ATOM 7909 C CA . LYS C 1 192 ? 45.275 25.912 40.485 1.00 19.55 192 LYS C CA 1
ATOM 7910 C C . LYS C 1 192 ? 44.191 26.826 39.941 1.00 20.24 192 LYS C C 1
ATOM 7911 O O . LYS C 1 192 ? 44.402 27.553 38.952 1.00 18.93 192 LYS C O 1
ATOM 7917 N N . ASN C 1 193 ? 43.032 26.754 40.579 1.00 16.30 193 ASN C N 1
ATOM 7918 C CA . ASN C 1 193 ? 41.833 27.472 40.131 1.00 16.73 193 ASN C CA 1
ATOM 7919 C C . ASN C 1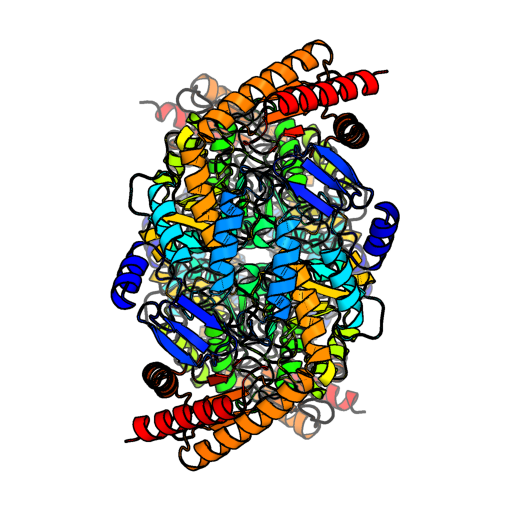 193 ? 41.534 28.821 40.722 1.00 18.49 193 ASN C C 1
ATOM 7920 O O . ASN C 1 193 ? 41.027 29.720 40.009 1.00 19.45 193 ASN C O 1
ATOM 7925 N N . ASP C 1 194 ? 41.853 28.994 42.008 1.00 15.52 194 ASP C N 1
ATOM 7926 C CA . ASP C 1 194 ? 41.475 30.242 42.686 1.00 16.62 194 ASP C CA 1
ATOM 7927 C C . ASP C 1 194 ? 42.485 31.041 43.503 1.00 18.56 194 ASP C C 1
ATOM 7928 O O . ASP C 1 194 ? 42.386 32.247 43.565 1.00 16.89 194 ASP C O 1
ATOM 7933 N N . ALA C 1 195 ? 43.427 30.377 44.170 1.00 17.33 195 ALA C N 1
ATOM 7934 C CA . ALA C 1 195 ? 44.382 31.123 44.991 1.00 18.18 195 ALA C CA 1
ATOM 7935 C C . ALA C 1 195 ? 45.686 30.335 45.020 1.00 17.16 195 ALA C C 1
ATOM 7936 O O . ALA C 1 195 ? 45.718 29.240 45.545 1.00 13.15 195 ALA C O 1
ATOM 7938 N N . ALA C 1 196 ? 46.744 30.892 44.444 1.00 15.04 196 ALA C N 1
ATOM 7939 C CA . ALA C 1 196 ? 48.042 30.187 44.415 1.00 18.03 196 ALA C CA 1
ATOM 7940 C C . ALA C 1 196 ? 48.581 30.026 45.838 1.00 18.37 196 ALA C C 1
ATOM 7941 O O . ALA C 1 196 ? 48.221 30.796 46.734 1.00 15.46 196 ALA C O 1
ATOM 7943 N N . PRO C 1 197 ? 49.455 29.032 46.068 1.00 17.48 197 PRO C N 1
ATOM 7944 C CA . PRO C 1 197 ? 49.993 28.846 47.424 1.00 18.61 197 PRO C CA 1
ATOM 7945 C C . PRO C 1 197 ? 50.603 30.132 47.999 1.00 17.50 197 PRO C C 1
ATOM 7946 O O . PRO C 1 197 ? 50.480 30.383 49.210 1.00 18.84 197 PRO C O 1
ATOM 7950 N N . GLU C 1 198 ? 51.242 30.950 47.152 1.00 17.09 198 GLU C N 1
ATOM 7951 C CA . GLU C 1 198 ? 51.881 32.194 47.608 1.00 16.69 198 GLU C CA 1
ATOM 7952 C C . GLU C 1 198 ? 50.898 33.212 48.205 1.00 17.55 198 GLU C C 1
ATOM 7953 O O . GLU C 1 198 ? 51.323 34.228 48.753 1.00 15.99 198 GLU C O 1
ATOM 7959 N N . ASP C 1 199 ? 49.596 32.952 48.074 1.00 16.95 199 ASP C N 1
ATOM 7960 C CA . ASP C 1 199 ? 48.567 33.859 48.622 1.00 15.46 199 ASP C CA 1
ATOM 7961 C C . ASP C 1 199 ? 47.792 33.188 49.744 1.00 16.58 199 ASP C C 1
ATOM 7962 O O . ASP C 1 199 ? 46.823 33.761 50.256 1.00 15.04 199 ASP C O 1
ATOM 7967 N N . ILE C 1 200 ? 48.211 31.986 50.132 1.00 12.34 200 ILE C N 1
ATOM 7968 C CA . ILE C 1 200 ? 47.519 31.247 51.210 1.00 14.19 200 ILE C CA 1
ATOM 7969 C C . ILE C 1 200 ? 48.364 31.263 52.495 1.00 15.71 200 ILE C C 1
ATOM 7970 O O . ILE C 1 200 ? 49.452 30.674 52.554 1.00 15.88 200 ILE C O 1
ATOM 7975 N N . ALA C 1 201 ? 47.864 31.943 53.520 1.00 14.90 201 ALA C N 1
ATOM 7976 C CA . ALA C 1 201 ? 48.571 32.069 54.793 1.00 14.45 201 ALA C CA 1
ATOM 7977 C C . ALA C 1 201 ? 48.429 30.820 55.655 1.00 18.22 201 ALA C C 1
ATOM 7978 O O . ALA C 1 201 ? 49.366 30.441 56.394 1.00 16.38 201 ALA C O 1
ATOM 7980 N N . ALA C 1 202 ? 47.272 30.168 55.552 1.00 14.78 202 ALA C N 1
ATOM 7981 C CA . ALA C 1 202 ? 47.008 29.019 56.392 1.00 12.85 202 ALA C CA 1
ATOM 7982 C C . ALA C 1 202 ? 45.962 28.082 55.896 1.00 17.01 202 ALA C C 1
ATOM 7983 O O . ALA C 1 202 ? 45.062 28.473 55.155 1.00 16.84 202 ALA C O 1
ATOM 7985 N N . ILE C 1 203 ? 46.095 26.828 56.325 1.00 15.96 203 ILE C N 1
ATOM 7986 C CA . ILE C 1 203 ? 45.096 25.832 56.087 1.00 17.50 203 ILE C CA 1
ATOM 7987 C C . ILE C 1 203 ? 44.623 25.563 57.506 1.00 19.95 203 ILE C C 1
ATOM 7988 O O . ILE C 1 203 ? 45.433 25.289 58.399 1.00 15.86 203 ILE C O 1
ATOM 7993 N N . VAL C 1 204 ? 43.315 25.707 57.716 1.00 15.66 204 VAL C N 1
ATOM 7994 C CA . VAL C 1 204 ? 42.710 25.509 59.035 1.00 13.89 204 VAL C CA 1
ATOM 7995 C C . VAL C 1 204 ? 41.948 24.197 59.026 1.00 15.38 204 VAL C C 1
ATOM 7996 O O . VAL C 1 204 ? 41.142 23.940 58.134 1.00 15.69 204 VAL C O 1
ATOM 8000 N N . ILE C 1 205 ? 42.189 23.367 60.039 1.00 18.16 205 ILE C N 1
ATOM 8001 C CA . ILE C 1 205 ? 41.538 22.070 60.079 1.00 17.14 205 ILE C CA 1
ATOM 8002 C C . ILE C 1 205 ? 41.282 21.570 61.491 1.00 17.41 205 ILE C C 1
ATOM 8003 O O . ILE C 1 205 ? 42.066 21.832 62.404 1.00 16.82 205 ILE C O 1
ATOM 8008 N N . GLU C 1 206 ? 40.157 20.873 61.680 1.00 16.34 206 GLU C N 1
ATOM 8009 C CA . GLU C 1 206 ? 39.854 20.284 62.988 1.00 16.02 206 GLU C CA 1
ATOM 8010 C C . GLU C 1 206 ? 40.364 18.840 62.881 1.00 17.60 206 GLU C C 1
ATOM 8011 O O . GLU C 1 206 ? 39.980 18.123 61.940 1.00 18.56 206 GLU C O 1
ATOM 8017 N N . PRO C 1 207 ? 41.269 18.423 63.790 1.00 18.78 207 PRO C N 1
ATOM 8018 C CA . PRO C 1 207 ? 41.828 17.052 63.799 1.00 19.53 207 PRO C CA 1
ATOM 8019 C C . PRO C 1 207 ? 40.672 16.067 63.760 1.00 19.36 207 PRO C C 1
ATOM 8020 O O . PRO C 1 207 ? 40.762 15.031 63.119 1.00 18.52 207 PRO C O 1
ATOM 8024 N N . VAL C 1 208 ? 39.604 16.389 64.489 1.00 17.60 208 VAL C N 1
ATOM 8025 C CA . VAL C 1 208 ? 38.350 15.614 64.474 1.00 18.64 208 VAL C CA 1
ATOM 8026 C C . VAL C 1 208 ? 37.265 16.688 64.360 1.00 19.83 208 VAL C C 1
ATOM 8027 O O . VAL C 1 208 ? 37.126 17.521 65.255 1.00 19.45 208 VAL C O 1
ATOM 8031 N N . GLN C 1 209 ? 36.510 16.675 63.269 1.00 18.46 209 GLN C N 1
ATOM 8032 C CA . GLN C 1 209 ? 35.448 17.650 63.106 1.00 20.91 209 GLN C CA 1
ATOM 8033 C C . GLN C 1 209 ? 34.414 17.464 64.202 1.00 22.05 209 GLN C C 1
ATOM 8034 O O . GLN C 1 209 ? 34.000 16.322 64.489 1.00 20.79 209 GLN C O 1
ATOM 8040 N N . GLY C 1 210 ? 33.995 18.585 64.801 1.00 18.92 210 GLY C N 1
ATOM 8041 C CA . GLY C 1 210 ? 33.037 18.536 65.891 1.00 20.32 210 GLY C CA 1
ATOM 8042 C C . GLY C 1 210 ? 31.603 18.672 65.409 1.00 23.09 210 GLY C C 1
ATOM 8043 O O . GLY C 1 210 ? 30.906 17.654 65.235 1.00 21.23 210 GLY C O 1
ATOM 8044 N N . GLU C 1 211 ? 31.162 19.912 65.173 1.00 17.48 211 GLU C N 1
ATOM 8045 C CA . GLU C 1 211 ? 29.791 20.163 64.712 1.00 20.23 211 GLU C CA 1
ATOM 8046 C C . GLU C 1 211 ? 29.555 19.441 63.401 1.00 21.43 211 GLU C C 1
ATOM 8047 O O . GLU C 1 211 ? 28.412 19.120 63.046 1.00 23.87 211 GLU C O 1
ATOM 8053 N N . GLY C 1 212 ? 30.658 19.204 62.699 1.00 20.79 212 GLY C N 1
ATOM 8054 C CA . GLY C 1 212 ? 30.659 18.537 61.400 1.00 21.84 212 GLY C CA 1
ATOM 8055 C C . GLY C 1 212 ? 30.350 17.042 61.415 1.00 23.10 212 GLY C C 1
ATOM 8056 O O . GLY C 1 212 ? 30.210 16.437 60.341 1.00 21.83 212 GLY C O 1
ATOM 8057 N N . GLY C 1 213 ? 30.272 16.438 62.602 1.00 22.73 213 GLY C N 1
ATOM 8058 C CA . GLY C 1 213 ? 29.934 15.013 62.657 1.00 24.17 213 GLY C CA 1
ATOM 8059 C C . GLY C 1 213 ? 30.890 14.054 63.331 1.00 24.85 213 GLY C C 1
ATOM 8060 O O . GLY C 1 213 ? 30.683 12.839 63.247 1.00 23.26 213 GLY C O 1
ATOM 8061 N N . PHE C 1 214 ? 31.926 14.570 64.001 1.00 21.03 214 PHE C N 1
ATOM 8062 C CA . PHE C 1 214 ? 32.886 13.690 64.664 1.00 22.10 214 PHE C CA 1
ATOM 8063 C C . PHE C 1 214 ? 33.563 12.761 63.668 1.00 22.53 214 PHE C C 1
ATOM 8064 O O . PHE C 1 214 ? 33.578 11.540 63.853 1.00 24.42 214 PHE C O 1
ATOM 8072 N N . TYR C 1 215 ? 34.120 13.352 62.609 1.00 22.57 215 TYR C N 1
ATOM 8073 C CA . TYR C 1 215 ? 34.874 12.639 61.578 1.00 23.31 215 TYR C CA 1
ATOM 8074 C C . TYR C 1 215 ? 36.341 13.036 61.870 1.00 24.05 215 TYR C C 1
ATOM 8075 O O . TYR C 1 215 ? 36.664 14.215 62.007 1.00 21.62 215 TYR C O 1
ATOM 8084 N N . ALA C 1 216 ? 37.213 12.040 61.964 1.00 22.78 216 ALA C N 1
ATOM 8085 C CA . ALA C 1 216 ? 38.597 12.272 62.316 1.00 22.51 216 ALA C CA 1
ATOM 8086 C C . ALA C 1 216 ? 39.564 12.075 61.183 1.00 23.64 216 ALA C C 1
ATOM 8087 O O . ALA C 1 216 ? 39.375 11.196 60.333 1.00 25.50 216 ALA C O 1
ATOM 8089 N N A SER C 1 217 ? 40.598 12.902 61.153 0.70 21.22 217 SER C N 1
ATOM 8090 N N B SER C 1 217 ? 40.606 12.896 61.167 0.30 21.86 217 SER C N 1
ATOM 8091 C CA A SER C 1 217 ? 41.619 12.764 60.138 0.70 22.47 217 SER C CA 1
ATOM 8092 C CA B SER C 1 217 ? 41.641 12.792 60.160 0.30 22.23 217 SER C CA 1
ATOM 8093 C C A SER C 1 217 ? 42.487 11.590 60.549 0.70 22.12 217 SER C C 1
ATOM 8094 C C B SER C 1 217 ? 42.525 11.615 60.554 0.30 22.71 217 SER C C 1
ATOM 8095 O O A SER C 1 217 ? 42.664 11.338 61.738 0.70 19.93 217 SER C O 1
ATOM 8096 O O B SER C 1 217 ? 42.743 11.378 61.738 0.30 21.87 217 SER C O 1
ATOM 8101 N N . SER C 1 218 ? 43.029 10.875 59.572 1.00 23.94 218 SER C N 1
ATOM 8102 C CA . SER C 1 218 ? 43.913 9.748 59.874 1.00 26.10 218 SER C CA 1
ATOM 8103 C C . SER C 1 218 ? 45.291 10.369 60.000 1.00 25.63 218 SER C C 1
ATOM 8104 O O . SER C 1 218 ? 45.524 11.479 59.506 1.00 28.23 218 SER C O 1
ATOM 8107 N N . PRO C 1 219 ? 46.226 9.680 60.672 1.00 24.99 219 PRO C N 1
ATOM 8108 C CA . PRO C 1 219 ? 47.581 10.232 60.802 1.00 22.83 219 PRO C CA 1
ATOM 8109 C C . PRO C 1 219 ? 48.199 10.411 59.416 1.00 22.31 219 PRO C C 1
ATOM 8110 O O . PRO C 1 219 ? 48.869 11.412 59.159 1.00 24.61 219 PRO C O 1
ATOM 8114 N N . ALA C 1 220 ? 47.965 9.449 58.515 1.00 22.85 220 ALA C N 1
ATOM 8115 C CA . ALA C 1 220 ? 48.507 9.519 57.148 1.00 22.09 220 ALA C CA 1
ATOM 8116 C C . ALA C 1 220 ? 48.034 10.775 56.427 1.00 22.94 220 ALA C C 1
ATOM 8117 O O . ALA C 1 220 ? 48.816 11.433 55.737 1.00 23.71 220 ALA C O 1
ATOM 8119 N N . PHE C 1 221 ? 46.746 11.087 56.547 1.00 23.30 221 PHE C N 1
ATOM 8120 C CA . PHE C 1 221 ? 46.241 12.293 55.884 1.00 21.35 221 PHE C CA 1
ATOM 8121 C C . PHE C 1 221 ? 46.896 13.555 56.463 1.00 19.39 221 PHE C C 1
ATOM 8122 O O . PHE C 1 221 ? 47.376 14.432 55.715 1.00 24.17 221 PHE C O 1
ATOM 8130 N N . MET C 1 222 ? 46.924 13.648 57.788 1.00 18.72 222 MET C N 1
ATOM 8131 C CA . MET C 1 222 ? 47.517 14.807 58.468 1.00 17.10 222 MET C CA 1
ATOM 8132 C C . MET C 1 222 ? 48.982 14.964 58.093 1.00 21.28 222 MET C C 1
ATOM 8133 O O . MET C 1 222 ? 49.499 16.082 57.948 1.00 20.63 222 MET C O 1
ATOM 8138 N N . GLN C 1 223 ? 49.674 13.839 57.935 1.00 23.18 223 GLN C N 1
ATOM 8139 C CA . GLN C 1 223 ? 51.078 13.899 57.534 1.00 24.61 223 GLN C CA 1
ATOM 8140 C C . GLN C 1 223 ? 51.219 14.424 56.112 1.00 22.86 223 GLN C C 1
ATOM 8141 O O . GLN C 1 223 ? 52.150 15.188 55.816 1.00 24.16 223 GLN C O 1
ATOM 8147 N N . ARG C 1 224 ? 50.310 14.035 55.217 1.00 22.37 224 ARG C N 1
ATOM 8148 C CA . ARG C 1 224 ? 50.388 14.570 53.860 1.00 22.63 224 ARG C CA 1
ATOM 8149 C C . ARG C 1 224 ? 50.079 16.077 53.887 1.00 21.55 224 ARG C C 1
ATOM 8150 O O . ARG C 1 224 ? 50.660 16.853 53.132 1.00 19.24 224 ARG C O 1
ATOM 8158 N N . LEU C 1 225 ? 49.159 16.487 54.767 1.00 21.05 225 LEU C N 1
ATOM 8159 C CA . LEU C 1 225 ? 48.779 17.904 54.833 1.00 20.08 225 LEU C CA 1
ATOM 8160 C C . LEU C 1 225 ? 49.950 18.724 55.371 1.00 19.59 225 LEU C C 1
ATOM 8161 O O . LEU C 1 225 ? 50.250 19.813 54.885 1.00 22.60 225 LEU C O 1
ATOM 8166 N N . ARG C 1 226 ? 50.646 18.181 56.362 1.00 20.70 226 ARG C N 1
ATOM 8167 C CA . ARG C 1 226 ? 51.816 18.850 56.934 1.00 19.35 226 ARG C CA 1
ATOM 8168 C C . ARG C 1 226 ? 52.894 19.010 55.837 1.00 20.47 226 ARG C C 1
ATOM 8169 O O . ARG C 1 226 ? 53.550 20.057 55.733 1.00 19.89 226 ARG C O 1
ATOM 8177 N N . ALA C 1 227 ? 53.091 17.967 55.034 1.00 20.00 227 ALA C N 1
ATOM 8178 C CA . ALA C 1 227 ? 54.115 18.024 53.979 1.00 22.20 227 ALA C CA 1
ATOM 8179 C C . ALA C 1 227 ? 53.734 19.088 52.933 1.00 20.73 227 ALA C C 1
ATOM 8180 O O . ALA C 1 227 ? 54.584 19.872 52.469 1.00 21.93 227 ALA C O 1
ATOM 8182 N N . LEU C 1 228 ? 52.455 19.127 52.586 1.00 19.49 228 LEU C N 1
ATOM 8183 C CA . LEU C 1 228 ? 51.972 20.120 51.618 1.00 20.58 228 LEU C CA 1
ATOM 8184 C C . LEU C 1 228 ? 52.181 21.528 52.198 1.00 19.14 228 LEU C C 1
ATOM 8185 O O . LEU C 1 228 ? 52.632 22.422 51.510 1.00 19.45 228 LEU C O 1
ATOM 8190 N N . CYS C 1 229 ? 51.843 21.740 53.472 1.00 19.82 229 CYS C N 1
ATOM 8191 C CA . CYS C 1 229 ? 52.066 23.051 54.063 1.00 18.59 229 CYS C CA 1
ATOM 8192 C C . CYS C 1 229 ? 53.549 23.397 54.087 1.00 19.86 229 CYS C C 1
ATOM 8193 O O . CYS C 1 229 ? 53.942 24.530 53.762 1.00 19.34 229 CYS C O 1
ATOM 8196 N N . ASP C 1 230 ? 54.392 22.439 54.480 1.00 18.10 230 ASP C N 1
ATOM 8197 C CA . ASP C 1 230 ? 55.833 22.723 54.500 1.00 16.94 230 ASP C CA 1
ATOM 8198 C C . ASP C 1 230 ? 56.361 23.166 53.137 1.00 18.30 230 ASP C C 1
ATOM 8199 O O . ASP C 1 230 ? 57.123 24.127 53.031 1.00 22.00 230 ASP C O 1
ATOM 8204 N N . GLU C 1 231 ? 55.958 22.460 52.091 1.00 19.90 231 GLU C N 1
ATOM 8205 C CA . GLU C 1 231 ? 56.441 22.772 50.766 1.00 20.87 231 GLU C CA 1
ATOM 8206 C C . GLU C 1 231 ? 56.113 24.203 50.343 1.00 24.23 231 GLU C C 1
ATOM 8207 O O . GLU C 1 231 ? 56.897 24.844 49.672 1.00 20.07 231 GLU C O 1
ATOM 8213 N N . HIS C 1 232 ? 54.953 24.710 50.772 1.00 23.48 232 HIS C N 1
ATOM 8214 C CA . HIS C 1 232 ? 54.516 26.041 50.373 1.00 18.73 232 HIS C CA 1
ATOM 8215 C C . HIS C 1 232 ? 54.612 27.188 51.361 1.00 20.30 232 HIS C C 1
ATOM 8216 O O . HIS C 1 232 ? 54.160 28.296 51.075 1.00 18.74 232 HIS C O 1
ATOM 8223 N N . GLY C 1 233 ? 55.201 26.940 52.518 1.00 19.33 233 GLY C N 1
ATOM 8224 C CA . GLY C 1 233 ? 55.334 28.012 53.494 1.00 17.68 233 GLY C CA 1
ATOM 8225 C C . GLY C 1 233 ? 53.997 28.386 54.133 1.00 16.89 233 GLY C C 1
ATOM 8226 O O . GLY C 1 233 ? 53.878 29.458 54.712 1.00 17.14 233 GLY C O 1
ATOM 8227 N N . ILE C 1 234 ? 53.015 27.500 54.019 1.00 16.00 234 ILE C N 1
ATOM 8228 C CA . ILE C 1 234 ? 51.674 27.729 54.603 1.00 16.39 234 ILE C CA 1
ATOM 8229 C C . ILE C 1 234 ? 51.621 27.245 56.071 1.00 17.46 234 ILE C C 1
ATOM 8230 O O . ILE C 1 234 ? 52.196 26.194 56.397 1.00 14.36 234 ILE C O 1
ATOM 8235 N N . MET C 1 235 ? 50.924 27.995 56.942 1.00 15.37 235 MET C N 1
ATOM 8236 C CA . MET C 1 235 ? 50.778 27.602 58.351 1.00 14.51 235 MET C CA 1
ATOM 8237 C C . MET C 1 235 ? 49.654 26.608 58.512 1.00 18.10 235 MET C C 1
ATOM 8238 O O . MET C 1 235 ? 48.560 26.814 57.964 1.00 17.07 235 MET C O 1
ATOM 8243 N N . LEU C 1 236 ? 49.921 25.510 59.226 1.00 15.20 236 LEU C N 1
ATOM 8244 C CA . LEU C 1 236 ? 48.887 24.529 59.484 1.00 17.34 236 LEU C CA 1
ATOM 8245 C C . LEU C 1 236 ? 48.299 24.939 60.828 1.00 16.74 236 LEU C C 1
ATOM 8246 O O . LEU C 1 236 ? 49.006 24.954 61.858 1.00 17.45 236 LEU C O 1
ATOM 8251 N N . ILE C 1 237 ? 47.014 25.280 60.824 1.00 14.72 237 ILE C N 1
ATOM 8252 C CA . ILE C 1 237 ? 46.330 25.651 62.064 1.00 14.45 237 ILE C CA 1
ATOM 8253 C C . ILE C 1 237 ? 45.404 24.489 62.473 1.00 16.38 237 ILE C C 1
ATOM 8254 O O . ILE C 1 237 ? 44.495 24.105 61.730 1.00 16.16 237 ILE C O 1
ATOM 8259 N N . ALA C 1 238 ? 45.650 23.934 63.653 1.00 14.88 238 ALA C N 1
ATOM 8260 C CA . ALA C 1 238 ? 44.835 22.850 64.180 1.00 16.93 238 ALA C CA 1
ATOM 8261 C C . ALA C 1 238 ? 43.817 23.511 65.117 1.00 16.15 238 ALA C C 1
ATOM 8262 O O . ALA C 1 238 ? 44.198 24.104 66.138 1.00 18.46 238 ALA C O 1
ATOM 8264 N N . ASP C 1 239 ? 42.543 23.448 64.755 1.00 15.23 239 ASP C N 1
ATOM 8265 C CA . ASP C 1 239 ? 41.518 24.030 65.612 1.00 14.37 239 ASP C CA 1
ATOM 8266 C C . ASP C 1 239 ? 41.093 22.892 66.552 1.00 15.17 239 ASP C C 1
ATOM 8267 O O . ASP C 1 239 ? 40.352 21.963 66.157 1.00 16.62 239 ASP C O 1
ATOM 8272 N N . GLU C 1 240 ? 41.566 22.982 67.788 1.00 14.10 240 GLU C N 1
ATOM 8273 C CA . GLU C 1 240 ? 41.305 21.991 68.813 1.00 15.08 240 GLU C CA 1
ATOM 8274 C C . GLU C 1 240 ? 40.401 22.505 69.904 1.00 17.09 240 GLU C C 1
ATOM 8275 O O . GLU C 1 240 ? 40.397 21.997 71.030 1.00 15.41 240 GLU C O 1
ATOM 8281 N N . VAL C 1 241 ? 39.627 23.532 69.567 1.00 16.75 241 VAL C N 1
ATOM 8282 C CA . VAL C 1 241 ? 38.672 24.068 70.514 1.00 14.76 241 VAL C CA 1
ATOM 8283 C C . VAL C 1 241 ? 37.791 22.950 71.072 1.00 16.50 241 VAL C C 1
ATOM 8284 O O . VAL C 1 241 ? 37.521 22.924 72.280 1.00 14.79 241 VAL C O 1
ATOM 8288 N N . GLN C 1 242 ? 37.334 22.037 70.204 1.00 14.78 242 GLN C N 1
ATOM 8289 C CA . GLN C 1 242 ? 36.452 20.943 70.642 1.00 16.04 242 GLN C CA 1
ATOM 8290 C C . GLN C 1 242 ? 37.193 19.600 70.845 1.00 17.59 242 GLN C C 1
ATOM 8291 O O . GLN C 1 242 ? 36.911 18.866 71.797 1.00 16.83 242 GLN C O 1
ATOM 8297 N N . SER C 1 243 ? 38.147 19.301 69.969 1.00 17.98 243 SER C N 1
ATOM 8298 C CA . SER C 1 243 ? 38.933 18.066 70.089 1.00 19.63 243 SER C CA 1
ATOM 8299 C C . SER C 1 243 ? 39.961 18.118 71.222 1.00 19.75 243 SER C C 1
ATOM 8300 O O . SER C 1 243 ? 40.378 17.079 71.708 1.00 20.23 243 SER C O 1
ATOM 8303 N N . GLY C 1 244 ? 40.339 19.326 71.642 1.00 18.47 244 GLY C N 1
ATOM 8304 C CA . GLY C 1 244 ? 41.356 19.513 72.659 1.00 17.83 244 GLY C CA 1
ATOM 8305 C C . GLY C 1 244 ? 40.952 19.302 74.100 1.00 18.89 244 GLY C C 1
ATOM 8306 O O . GLY C 1 244 ? 39.864 18.817 74.399 1.00 24.52 244 GLY C O 1
ATOM 8307 N N . ALA C 1 245 ? 41.850 19.661 75.000 1.00 18.15 245 ALA C N 1
ATOM 8308 C CA . ALA C 1 245 ? 41.624 19.507 76.435 1.00 18.51 245 ALA C CA 1
ATOM 8309 C C . ALA C 1 245 ? 41.187 18.086 76.755 1.00 20.03 245 ALA C C 1
ATOM 8310 O O . ALA C 1 245 ? 40.204 17.881 77.472 1.00 22.00 245 ALA C O 1
ATOM 8312 N N . GLY C 1 246 ? 41.899 17.117 76.167 1.00 21.03 246 GLY C N 1
ATOM 8313 C CA . GLY C 1 246 ? 41.680 15.703 76.444 1.00 18.71 246 GLY C CA 1
ATOM 8314 C C . GLY C 1 246 ? 40.553 14.875 75.863 1.00 22.84 246 GLY C C 1
ATOM 8315 O O . GLY C 1 246 ? 40.487 13.673 76.166 1.00 23.22 246 GLY C O 1
ATOM 8316 N N . ARG C 1 247 ? 39.686 15.436 75.024 1.00 20.28 247 ARG C N 1
ATOM 8317 C CA . ARG C 1 247 ? 38.561 14.622 74.552 1.00 20.51 247 ARG C CA 1
ATOM 8318 C C . ARG C 1 247 ? 38.957 13.336 73.801 1.00 20.94 247 ARG C C 1
ATOM 8319 O O . ARG C 1 247 ? 38.265 12.326 73.911 1.00 22.13 247 ARG C O 1
ATOM 8327 N N . THR C 1 248 ? 40.049 13.377 73.030 1.00 20.47 248 THR C N 1
ATOM 8328 C CA . THR C 1 248 ? 40.472 12.216 72.244 1.00 22.22 248 THR C CA 1
ATOM 8329 C C . THR C 1 248 ? 41.397 11.171 72.913 1.00 25.53 248 THR C C 1
ATOM 8330 O O . THR C 1 248 ? 41.837 10.228 72.246 1.00 25.18 248 THR C O 1
ATOM 8334 N N . GLY C 1 249 ? 41.686 11.304 74.201 1.00 26.43 249 GLY C N 1
ATOM 8335 C CA . GLY C 1 249 ? 42.569 10.320 74.824 1.00 24.15 249 GLY C CA 1
ATOM 8336 C C . GLY C 1 249 ? 43.967 10.871 75.012 1.00 24.87 249 GLY C C 1
ATOM 8337 O O . GLY C 1 249 ? 44.768 10.326 75.792 1.00 25.26 249 GLY C O 1
ATOM 8338 N N . THR C 1 250 ? 44.296 11.923 74.262 1.00 21.86 250 THR C N 1
ATOM 8339 C CA . THR C 1 250 ? 45.573 12.618 74.450 1.00 19.15 250 THR C CA 1
ATOM 8340 C C . THR C 1 250 ? 45.093 14.060 74.710 1.00 19.31 250 THR C C 1
ATOM 8341 O O . THR C 1 250 ? 43.929 14.384 74.418 1.00 19.92 250 THR C O 1
ATOM 8345 N N . LEU C 1 251 ? 45.940 14.923 75.251 1.00 15.78 251 LEU C N 1
ATOM 8346 C CA . LEU C 1 251 ? 45.459 16.277 75.580 1.00 18.38 251 LEU C CA 1
ATOM 8347 C C . LEU C 1 251 ? 45.001 16.942 74.280 1.00 18.86 251 LEU C C 1
ATOM 8348 O O . LEU C 1 251 ? 43.915 17.536 74.205 1.00 19.73 251 LEU C O 1
ATOM 8353 N N . PHE C 1 252 ? 45.840 16.852 73.260 1.00 18.25 252 PHE C N 1
ATOM 8354 C CA . PHE C 1 252 ? 45.494 17.362 71.958 1.00 19.36 252 PHE C CA 1
ATOM 8355 C C . PHE C 1 252 ? 45.503 16.215 70.949 1.00 21.39 252 PHE C C 1
ATOM 8356 O O . PHE C 1 252 ? 46.399 15.338 70.979 1.00 21.24 252 PHE C O 1
ATOM 8364 N N . ALA C 1 253 ? 44.494 16.209 70.082 1.00 18.74 253 ALA C N 1
ATOM 8365 C CA . ALA C 1 253 ? 44.373 15.173 69.065 1.00 18.88 253 ALA C CA 1
ATOM 8366 C C . ALA C 1 253 ? 45.578 15.102 68.128 1.00 21.81 253 ALA C C 1
ATOM 8367 O O . ALA C 1 253 ? 45.920 14.017 67.665 1.00 23.56 253 ALA C O 1
ATOM 8369 N N . MET C 1 254 ? 46.213 16.236 67.834 1.00 19.57 254 MET C N 1
ATOM 8370 C CA . MET C 1 254 ? 47.350 16.230 66.920 1.00 19.99 254 MET C CA 1
ATOM 8371 C C . MET C 1 254 ? 48.480 15.325 67.424 1.00 20.61 254 MET C C 1
ATOM 8372 O O . MET C 1 254 ? 49.332 14.911 66.643 1.00 20.31 254 MET C O 1
ATOM 8377 N N . GLU C 1 255 ? 48.490 15.042 68.724 1.00 22.40 255 GLU C N 1
ATOM 8378 C CA . GLU C 1 255 ? 49.510 14.166 69.319 1.00 24.30 255 GLU C CA 1
ATOM 8379 C C . GLU C 1 255 ? 49.377 12.762 68.714 1.00 25.83 255 GLU C C 1
ATOM 8380 O O . GLU C 1 255 ? 50.341 11.997 68.647 1.00 25.82 255 GLU C O 1
ATOM 8386 N N . GLN C 1 256 ? 48.175 12.411 68.279 1.00 26.85 256 GLN C N 1
ATOM 8387 C CA . GLN C 1 256 ? 47.963 11.087 67.712 1.00 25.58 256 GLN C CA 1
ATOM 8388 C C . GLN C 1 256 ? 48.162 11.058 66.207 1.00 28.53 256 GLN C C 1
ATOM 8389 O O . GLN C 1 256 ? 48.109 9.989 65.592 1.00 29.81 256 GLN C O 1
ATOM 8395 N N . MET C 1 257 ? 48.405 12.224 65.617 1.00 26.85 257 MET C N 1
ATOM 8396 C CA . MET C 1 257 ? 48.575 12.353 64.175 1.00 26.63 257 MET C CA 1
ATOM 8397 C C . MET C 1 257 ? 49.994 12.165 63.666 1.00 26.76 257 MET C C 1
ATOM 8398 O O . MET C 1 257 ? 50.205 12.009 62.467 1.00 26.33 257 MET C O 1
ATOM 8403 N N . GLY C 1 258 ? 50.966 12.207 64.568 1.00 28.51 258 GLY C N 1
ATOM 8404 C CA . GLY C 1 258 ? 52.346 12.030 64.148 1.00 26.79 258 GLY C CA 1
ATOM 8405 C C . GLY C 1 258 ? 53.008 13.293 63.625 1.00 27.09 258 GLY C C 1
ATOM 8406 O O . GLY C 1 258 ? 54.155 13.253 63.182 1.00 28.36 258 GLY C O 1
ATOM 8407 N N . VAL C 1 259 ? 52.298 14.414 63.654 1.00 26.56 259 VAL C N 1
ATOM 8408 C CA . VAL C 1 259 ? 52.872 15.676 63.188 1.00 26.40 259 VAL C CA 1
ATOM 8409 C C . VAL C 1 259 ? 52.363 16.832 64.025 1.00 24.82 259 VAL C C 1
ATOM 8410 O O . VAL C 1 259 ? 51.338 16.731 64.669 1.00 26.64 259 VAL C O 1
ATOM 8414 N N . ALA C 1 260 ? 53.099 17.931 64.007 1.00 21.35 260 ALA C N 1
ATOM 8415 C CA . ALA C 1 260 ? 52.727 19.102 64.780 1.00 21.66 260 ALA C CA 1
ATOM 8416 C C . ALA C 1 260 ? 52.291 20.234 63.872 1.00 22.22 260 ALA C C 1
ATOM 8417 O O . ALA C 1 260 ? 52.893 20.463 62.803 1.00 20.45 260 ALA C O 1
ATOM 8419 N N . PRO C 1 261 ? 51.249 20.974 64.297 1.00 19.00 261 PRO C N 1
ATOM 8420 C CA . PRO C 1 261 ? 50.734 22.103 63.527 1.00 18.89 261 PRO C CA 1
ATOM 8421 C C . PRO C 1 261 ? 51.631 23.267 63.876 1.00 18.21 261 PRO C C 1
ATOM 8422 O O . PRO C 1 261 ? 52.446 23.147 64.778 1.00 21.59 261 PRO C O 1
ATOM 8426 N N . ASP C 1 262 ? 51.489 24.377 63.158 1.00 16.20 262 ASP C N 1
ATOM 8427 C CA . ASP C 1 262 ? 52.234 25.601 63.429 1.00 13.88 262 ASP C CA 1
ATOM 8428 C C . ASP C 1 262 ? 51.498 26.395 64.509 1.00 16.05 262 ASP C C 1
ATOM 8429 O O . ASP C 1 262 ? 52.116 27.105 65.320 1.00 14.04 262 ASP C O 1
ATOM 8434 N N . LEU C 1 263 ? 50.165 26.254 64.518 1.00 13.00 263 LEU C N 1
ATOM 8435 C CA . LEU C 1 263 ? 49.310 26.983 65.449 1.00 14.22 263 LEU C CA 1
ATOM 8436 C C . LEU C 1 263 ? 48.187 26.055 65.895 1.00 13.67 263 LEU C C 1
ATOM 8437 O O . LEU C 1 263 ? 47.715 25.229 65.105 1.00 14.13 263 LEU C O 1
ATOM 8442 N N . THR C 1 264 ? 47.828 26.154 67.172 1.00 12.94 264 THR C N 1
ATOM 8443 C CA . THR C 1 264 ? 46.752 25.382 67.763 1.00 14.91 264 THR C CA 1
ATOM 8444 C C . THR C 1 264 ? 45.810 26.303 68.534 1.00 15.58 264 THR C C 1
ATOM 8445 O O . THR C 1 264 ? 46.251 27.138 69.315 1.00 14.84 264 THR C O 1
ATOM 8449 N N . THR C 1 265 ? 44.507 26.167 68.304 1.00 14.59 265 THR C N 1
ATOM 8450 C CA . THR C 1 265 ? 43.560 26.970 69.080 1.00 14.84 265 THR C CA 1
ATOM 8451 C C . THR C 1 265 ? 42.950 26.017 70.113 1.00 17.43 265 THR C C 1
ATOM 8452 O O . THR C 1 265 ? 42.799 24.809 69.865 1.00 14.99 265 THR C O 1
ATOM 8456 N N . PHE C 1 266 ? 42.609 26.548 71.279 1.00 15.70 266 PHE C N 1
ATOM 8457 C CA . PHE C 1 266 ? 41.984 25.720 72.306 1.00 13.66 266 PHE C CA 1
ATOM 8458 C C . PHE C 1 266 ? 41.002 26.582 73.060 1.00 15.03 266 PHE C C 1
ATOM 8459 O O . PHE C 1 266 ? 41.141 27.824 73.097 1.00 14.13 266 PHE C O 1
ATOM 8467 N N . ALA C 1 267 ? 39.994 25.941 73.636 1.00 13.98 267 ALA C N 1
ATOM 8468 C CA . ALA C 1 267 ? 38.991 26.676 74.410 1.00 12.66 267 ALA C CA 1
ATOM 8469 C C . ALA C 1 267 ? 38.154 25.602 75.124 1.00 15.50 267 ALA C C 1
ATOM 8470 O O . ALA C 1 267 ? 38.712 24.616 75.619 1.00 13.18 267 ALA C O 1
ATOM 8472 N N . LYS C 1 268 ? 36.832 25.798 75.175 1.00 13.74 268 LYS C N 1
ATOM 8473 C CA . LYS C 1 268 ? 35.930 24.840 75.824 1.00 13.52 268 LYS C CA 1
ATOM 8474 C C . LYS C 1 268 ? 36.434 24.140 77.109 1.00 14.46 268 LYS C C 1
ATOM 8475 O O . LYS C 1 268 ? 36.498 24.774 78.159 1.00 17.64 268 LYS C O 1
ATOM 8481 N N . SER C 1 269 ? 36.810 22.857 77.050 1.00 13.25 269 SER C N 1
ATOM 8482 C CA . SER C 1 269 ? 37.191 22.156 78.278 1.00 15.49 269 SER C CA 1
ATOM 8483 C C . SER C 1 269 ? 38.512 22.604 78.927 1.00 18.66 269 SER C C 1
ATOM 8484 O O . SER C 1 269 ? 38.815 22.186 80.035 1.00 17.15 269 SER C O 1
ATOM 8487 N N . ILE C 1 270 ? 39.262 23.485 78.280 1.00 16.66 270 ILE C N 1
ATOM 8488 C CA . ILE C 1 270 ? 40.532 23.946 78.865 1.00 16.97 270 ILE C CA 1
ATOM 8489 C C . ILE C 1 270 ? 40.323 24.531 80.273 1.00 21.35 270 ILE C C 1
ATOM 8490 O O . ILE C 1 270 ? 41.193 24.350 81.156 1.00 15.95 270 ILE C O 1
ATOM 8495 N N . ALA C 1 271 ? 39.173 25.194 80.494 1.00 14.96 271 ALA C N 1
ATOM 8496 C CA . ALA C 1 271 ? 38.887 25.812 81.782 1.00 15.95 271 ALA C CA 1
ATOM 8497 C C . ALA C 1 271 ? 37.706 25.221 82.578 1.00 17.04 271 ALA C C 1
ATOM 8498 O O . ALA C 1 271 ? 37.254 25.832 83.531 1.00 15.72 271 ALA C O 1
ATOM 8500 N N . GLY C 1 272 ? 37.249 24.031 82.184 1.00 16.48 272 GLY C N 1
ATOM 8501 C CA . GLY C 1 272 ? 36.202 23.326 82.915 1.00 16.60 272 GLY C CA 1
ATOM 8502 C C . GLY C 1 272 ? 34.938 24.083 83.256 1.00 15.94 272 GLY C C 1
ATOM 8503 O O . GLY C 1 272 ? 34.346 23.868 84.346 1.00 15.50 272 GLY C O 1
ATOM 8504 N N . GLY C 1 273 ? 34.520 24.975 82.360 1.00 14.77 273 GLY C N 1
ATOM 8505 C CA . GLY C 1 273 ? 33.279 25.705 82.627 1.00 15.29 273 GLY C CA 1
ATOM 8506 C C . GLY C 1 273 ? 33.415 27.193 82.883 1.00 17.36 273 GLY C C 1
ATOM 8507 O O . GLY C 1 273 ? 32.471 27.781 83.419 1.00 16.47 273 GLY C O 1
ATOM 8508 N N . PHE C 1 274 ? 34.566 27.793 82.543 1.00 14.62 274 PHE C N 1
ATOM 8509 C CA . PHE C 1 274 ? 34.817 29.244 82.726 1.00 15.35 274 PHE C CA 1
ATOM 8510 C C . PHE C 1 274 ? 35.307 29.807 81.364 1.00 17.18 274 PHE C C 1
ATOM 8511 O O . PHE C 1 274 ? 36.010 29.122 80.636 1.00 17.60 274 PHE C O 1
ATOM 8519 N N . PRO C 1 275 ? 34.960 31.056 81.022 1.00 16.97 275 PRO C N 1
ATOM 8520 C CA . PRO C 1 275 ? 35.363 31.586 79.717 1.00 15.61 275 PRO C CA 1
ATOM 8521 C C . PRO C 1 275 ? 36.840 31.845 79.438 1.00 15.22 275 PRO C C 1
ATOM 8522 O O . PRO C 1 275 ? 37.379 32.850 79.872 1.00 16.13 275 PRO C O 1
ATOM 8526 N N . LEU C 1 276 ? 37.444 30.946 78.673 1.00 16.36 276 LEU C N 1
ATOM 8527 C CA . LEU C 1 276 ? 38.851 31.086 78.308 1.00 16.67 276 LEU C CA 1
ATOM 8528 C C . LEU C 1 276 ? 39.099 30.384 76.995 1.00 13.08 276 LEU C C 1
ATOM 8529 O O . LEU C 1 276 ? 38.457 29.370 76.681 1.00 15.14 276 LEU C O 1
ATOM 8534 N N . ALA C 1 277 ? 40.031 30.927 76.224 1.00 11.97 277 ALA C N 1
ATOM 8535 C CA . ALA C 1 277 ? 40.439 30.343 74.951 1.00 12.91 277 ALA C CA 1
ATOM 8536 C C . ALA C 1 277 ? 41.886 30.823 74.690 1.00 12.35 277 ALA C C 1
ATOM 8537 O O . ALA C 1 277 ? 42.388 31.735 75.368 1.00 12.87 277 ALA C O 1
ATOM 8539 N N . GLY C 1 278 ? 42.539 30.244 73.706 1.00 13.99 278 GLY C N 1
ATOM 8540 C CA . GLY C 1 278 ? 43.908 30.694 73.431 1.00 13.40 278 GLY C CA 1
ATOM 8541 C C . GLY C 1 278 ? 44.488 30.099 72.168 1.00 13.54 278 GLY C C 1
ATOM 8542 O O . GLY C 1 278 ? 43.846 29.263 71.541 1.00 11.48 278 GLY C O 1
ATOM 8543 N N . VAL C 1 279 ? 45.686 30.565 71.789 1.00 11.68 279 VAL C N 1
ATOM 8544 C CA . VAL C 1 279 ? 46.380 30.097 70.617 1.00 12.74 279 VAL C CA 1
ATOM 8545 C C . VAL C 1 279 ? 47.835 29.859 71.053 1.00 14.10 279 VAL C C 1
ATOM 8546 O O . VAL C 1 279 ? 48.444 30.720 71.663 1.00 16.94 279 VAL C O 1
ATOM 8550 N N . THR C 1 280 ? 48.349 28.686 70.728 1.00 16.38 280 THR C N 1
ATOM 8551 C CA . THR C 1 280 ? 49.735 28.324 71.033 1.00 16.04 280 THR C CA 1
ATOM 8552 C C . THR C 1 280 ? 50.378 27.972 69.701 1.00 14.99 280 THR C C 1
ATOM 8553 O O . THR C 1 280 ? 49.815 27.199 68.908 1.00 15.51 280 THR C O 1
ATOM 8557 N N . GLY C 1 281 ? 51.551 28.550 69.440 1.00 15.70 281 GLY C N 1
ATOM 8558 C CA . GLY C 1 281 ? 52.207 28.239 68.182 1.00 17.12 281 GLY C CA 1
ATOM 8559 C C . GLY C 1 281 ? 53.718 28.373 68.191 1.00 18.56 281 GLY C C 1
ATOM 8560 O O . GLY C 1 281 ? 54.306 28.845 69.164 1.00 15.19 281 GLY C O 1
ATOM 8561 N N . ARG C 1 282 ? 54.321 27.958 67.084 1.00 17.27 282 ARG C N 1
ATOM 8562 C CA . ARG C 1 282 ? 55.768 28.053 66.884 1.00 19.52 282 ARG C CA 1
ATOM 8563 C C . ARG C 1 282 ? 56.146 29.504 67.266 1.00 18.06 282 ARG C C 1
ATOM 8564 O O . ARG C 1 282 ? 55.544 30.450 66.777 1.00 16.59 282 ARG C O 1
ATOM 8572 N N . ALA C 1 283 ? 57.143 29.682 68.140 1.00 16.85 283 ALA C N 1
ATOM 8573 C CA . ALA C 1 283 ? 57.505 31.010 68.626 1.00 17.24 283 ALA C CA 1
ATOM 8574 C C . ALA C 1 283 ? 57.705 32.108 67.593 1.00 18.27 283 ALA C C 1
ATOM 8575 O O . ALA C 1 283 ? 57.218 33.223 67.780 1.00 18.07 283 ALA C O 1
ATOM 8577 N N . GLU C 1 284 ? 58.434 31.803 66.513 1.00 16.38 284 GLU C N 1
ATOM 8578 C CA . GLU C 1 284 ? 58.754 32.786 65.481 1.00 17.37 284 GLU C CA 1
ATOM 8579 C C . GLU C 1 284 ? 57.495 33.219 64.724 1.00 17.79 284 GLU C C 1
ATOM 8580 O O . GLU C 1 284 ? 57.410 34.349 64.243 1.00 18.03 284 GLU C O 1
ATOM 8586 N N . VAL C 1 285 ? 56.559 32.286 64.574 1.00 16.29 285 VAL C N 1
ATOM 8587 C CA . VAL C 1 285 ? 55.285 32.583 63.888 1.00 14.21 285 VAL C CA 1
ATOM 8588 C C . VAL C 1 285 ? 54.463 33.505 64.804 1.00 14.68 285 VAL C C 1
ATOM 8589 O O . VAL C 1 285 ? 53.978 34.562 64.379 1.00 13.40 285 VAL C O 1
ATOM 8593 N N . MET C 1 286 ? 54.310 33.103 66.066 1.00 15.55 286 MET C N 1
ATOM 8594 C CA . MET C 1 286 ? 53.570 33.898 67.061 1.00 15.58 286 MET C CA 1
ATOM 8595 C C . MET C 1 286 ? 54.090 35.311 67.174 1.00 16.66 286 MET C C 1
ATOM 8596 O O . MET C 1 286 ? 53.309 36.266 67.311 1.00 17.95 286 MET C O 1
ATOM 8601 N N . ASP C 1 287 ? 55.416 35.473 67.141 1.00 15.42 287 ASP C N 1
ATOM 8602 C CA . ASP C 1 287 ? 56.015 36.800 67.250 1.00 15.16 287 ASP C CA 1
ATOM 8603 C C . ASP C 1 287 ? 55.939 37.676 65.992 1.00 13.72 287 ASP C C 1
ATOM 8604 O O . ASP C 1 287 ? 56.360 38.820 66.034 1.00 16.63 287 ASP C O 1
ATOM 8609 N N . ALA C 1 288 ? 55.375 37.179 64.882 1.00 16.55 288 ALA C N 1
ATOM 8610 C CA . ALA C 1 288 ? 55.289 38.001 63.666 1.00 14.49 288 ALA C CA 1
ATOM 8611 C C . ALA C 1 288 ? 54.411 39.245 63.828 1.00 15.50 288 ALA C C 1
ATOM 8612 O O . ALA C 1 288 ? 54.626 40.246 63.166 1.00 13.64 288 ALA C O 1
ATOM 8614 N N . VAL C 1 289 ? 53.426 39.207 64.707 1.00 14.66 289 VAL C N 1
ATOM 8615 C CA . VAL C 1 289 ? 52.570 40.383 64.853 1.00 13.65 289 VAL C CA 1
ATOM 8616 C C . VAL C 1 289 ? 53.289 41.427 65.727 1.00 18.74 289 VAL C C 1
ATOM 8617 O O . VAL C 1 289 ? 53.828 41.092 66.799 1.00 19.08 289 VAL C O 1
ATOM 8621 N N . ALA C 1 290 ? 53.263 42.691 65.309 1.00 15.48 290 ALA C N 1
ATOM 8622 C CA . ALA C 1 290 ? 53.897 43.767 66.097 1.00 17.50 290 ALA C CA 1
ATOM 8623 C C . ALA C 1 290 ? 53.140 44.103 67.369 1.00 19.82 290 ALA C C 1
ATOM 8624 O O . ALA C 1 290 ? 51.933 43.859 67.456 1.00 19.17 290 ALA C O 1
ATOM 8626 N N . PRO C 1 291 ? 53.838 44.674 68.388 1.00 19.32 291 PRO C N 1
ATOM 8627 C CA . PRO C 1 291 ? 53.230 45.053 69.662 1.00 19.90 291 PRO C CA 1
ATOM 8628 C C . PRO C 1 291 ? 51.986 45.882 69.446 1.00 19.82 291 PRO C C 1
ATOM 8629 O O . PRO C 1 291 ? 52.000 46.817 68.621 1.00 20.37 291 PRO C O 1
ATOM 8633 N N . GLY C 1 292 ? 50.925 45.520 70.171 1.00 18.59 292 GLY C N 1
ATOM 8634 C CA . GLY C 1 292 ? 49.658 46.225 70.084 1.00 18.42 292 GLY C CA 1
ATOM 8635 C C . GLY C 1 292 ? 48.736 45.564 69.083 1.00 20.21 292 GLY C C 1
ATOM 8636 O O . GLY C 1 292 ? 47.557 45.903 68.967 1.00 19.01 292 GLY C O 1
ATOM 8637 N N . GLY C 1 293 ? 49.274 44.607 68.341 1.00 18.92 293 GLY C N 1
ATOM 8638 C CA . GLY C 1 293 ? 48.464 43.937 67.346 1.00 17.10 293 GLY C CA 1
ATOM 8639 C C . GLY C 1 293 ? 47.609 42.809 67.918 1.00 21.18 293 GLY C C 1
ATOM 8640 O O . GLY C 1 293 ? 46.750 42.254 67.220 1.00 23.71 293 GLY C O 1
ATOM 8641 N N . LEU C 1 294 ? 47.824 42.442 69.179 1.00 15.01 294 LEU C N 1
ATOM 8642 C CA . LEU C 1 294 ? 47.043 41.349 69.758 1.00 18.15 294 LEU C CA 1
ATOM 8643 C C . LEU C 1 294 ? 46.491 41.800 71.102 1.00 21.45 294 LEU C C 1
ATOM 8644 O O . LEU C 1 294 ? 47.140 42.572 71.815 1.00 18.35 294 LEU C O 1
ATOM 8649 N N . GLY C 1 295 ? 45.298 41.325 71.454 1.00 20.42 295 GLY C N 1
ATOM 8650 C CA . GLY C 1 295 ? 44.751 41.726 72.741 1.00 21.29 295 GLY C CA 1
ATOM 8651 C C . GLY C 1 295 ? 43.287 41.389 72.927 1.00 20.51 295 GLY C C 1
ATOM 8652 O O . GLY C 1 295 ? 42.779 40.445 72.327 1.00 21.94 295 GLY C O 1
ATOM 8653 N N . GLY C 1 296 ? 42.601 42.164 73.754 1.00 18.94 296 GLY C N 1
ATOM 8654 C CA . GLY C 1 296 ? 41.197 41.871 74.015 1.00 18.02 296 GLY C CA 1
ATOM 8655 C C . GLY C 1 296 ? 40.955 42.244 75.451 1.00 18.77 296 GLY C C 1
ATOM 8656 O O . GLY C 1 296 ? 41.811 42.015 76.314 1.00 15.79 296 GLY C O 1
ATOM 8657 N N . THR C 1 297 ? 39.799 42.841 75.728 1.00 13.24 297 THR C N 1
ATOM 8658 C CA . THR C 1 297 ? 39.546 43.288 77.087 1.00 12.18 297 THR C CA 1
ATOM 8659 C C . THR C 1 297 ? 39.567 42.198 78.126 1.00 12.46 297 THR C C 1
ATOM 8660 O O . THR C 1 297 ? 40.353 42.250 79.080 1.00 12.45 297 THR C O 1
ATOM 8664 N N . TYR C 1 298 ? 38.726 41.189 77.950 1.00 13.62 298 TYR C N 1
ATOM 8665 C CA . TYR C 1 298 ? 38.635 40.129 78.948 1.00 12.64 298 TYR C CA 1
ATOM 8666 C C . TYR C 1 298 ? 39.701 39.058 78.823 1.00 13.07 298 TYR C C 1
ATOM 8667 O O . TYR C 1 298 ? 39.836 38.227 79.710 1.00 13.28 298 TYR C O 1
ATOM 8676 N N . ALA C 1 299 ? 40.394 39.051 77.686 1.00 12.24 299 ALA C N 1
ATOM 8677 C CA . ALA C 1 299 ? 41.401 38.061 77.371 1.00 13.87 299 ALA C CA 1
ATOM 8678 C C . ALA C 1 299 ? 42.153 37.469 78.568 1.00 11.42 299 ALA C C 1
ATOM 8679 O O . ALA C 1 299 ? 42.691 38.197 79.384 1.00 14.15 299 ALA C O 1
ATOM 8681 N N . GLY C 1 300 ? 42.170 36.144 78.641 1.00 10.64 300 GLY C N 1
ATOM 8682 C CA . GLY C 1 300 ? 42.857 35.454 79.719 1.00 13.91 300 GLY C CA 1
ATOM 8683 C C . GLY C 1 300 ? 42.334 35.889 81.084 1.00 17.11 300 GLY C C 1
ATOM 8684 O O . GLY C 1 300 ? 43.121 36.194 81.992 1.00 16.70 300 GLY C O 1
ATOM 8685 N N . ASN C 1 301 ? 41.004 35.938 81.237 1.00 14.71 301 ASN C N 1
ATOM 8686 C CA . ASN C 1 301 ? 40.422 36.359 82.498 1.00 14.28 301 ASN C CA 1
ATOM 8687 C C . ASN C 1 301 ? 41.084 35.605 83.686 1.00 12.01 301 ASN C C 1
ATOM 8688 O O . ASN C 1 301 ? 41.236 34.405 83.653 1.00 13.44 301 ASN C O 1
ATOM 8693 N N . PRO C 1 302 ? 41.489 36.324 84.742 1.00 13.41 302 PRO C N 1
ATOM 8694 C CA . PRO C 1 302 ? 42.147 35.728 85.920 1.00 14.95 302 PRO C CA 1
ATOM 8695 C C . PRO C 1 302 ? 41.442 34.499 86.509 1.00 17.95 302 PRO C C 1
ATOM 8696 O O . PRO C 1 302 ? 42.063 33.492 86.834 1.00 15.84 302 PRO C O 1
ATOM 8700 N N . ILE C 1 303 ? 40.127 34.596 86.684 1.00 15.87 303 ILE C N 1
ATOM 8701 C CA . ILE C 1 303 ? 39.431 33.463 87.268 1.00 15.55 303 ILE C CA 1
ATOM 8702 C C . ILE C 1 303 ? 39.423 32.238 86.371 1.00 12.27 303 ILE C C 1
ATOM 8703 O O . ILE C 1 303 ? 39.590 31.113 86.837 1.00 15.26 303 ILE C O 1
ATOM 8708 N N . ALA C 1 304 ? 39.232 32.444 85.068 1.00 14.34 304 ALA C N 1
ATOM 8709 C CA . ALA C 1 304 ? 39.247 31.322 84.131 1.00 13.11 304 ALA C CA 1
ATOM 8710 C C . ALA C 1 304 ? 40.674 30.746 84.030 1.00 13.48 304 ALA C C 1
ATOM 8711 O O . ALA C 1 304 ? 40.852 29.545 83.850 1.00 14.80 304 ALA C O 1
ATOM 8713 N N . CYS C 1 305 ? 41.691 31.606 84.108 1.00 13.82 305 CYS C N 1
ATOM 8714 C CA . CYS C 1 305 ? 43.072 31.086 84.061 1.00 16.48 305 CYS C CA 1
ATOM 8715 C C . CYS C 1 305 ? 43.366 30.091 85.207 1.00 15.90 305 CYS C C 1
ATOM 8716 O O . CYS C 1 305 ? 43.951 29.025 84.969 1.00 15.43 305 CYS C O 1
ATOM 8719 N N . VAL C 1 306 ? 42.983 30.438 86.441 1.00 17.27 306 VAL C N 1
ATOM 8720 C CA . VAL C 1 306 ? 43.257 29.542 87.549 1.00 16.77 306 VAL C CA 1
ATOM 8721 C C . VAL C 1 306 ? 42.393 28.319 87.408 1.00 18.13 306 VAL C C 1
ATOM 8722 O O . VAL C 1 306 ? 42.811 27.224 87.787 1.00 15.99 306 VAL C O 1
ATOM 8726 N N . ALA C 1 307 ? 41.183 28.484 86.865 1.00 14.39 307 ALA C N 1
ATOM 8727 C CA . ALA C 1 307 ? 40.369 27.309 86.622 1.00 14.22 307 ALA C CA 1
ATOM 8728 C C . ALA C 1 307 ? 41.125 26.380 85.655 1.00 16.24 307 ALA C C 1
ATOM 8729 O O . ALA C 1 307 ? 41.203 25.162 85.891 1.00 18.13 307 ALA C O 1
ATOM 8731 N N . ALA C 1 308 ? 41.659 26.934 84.553 1.00 14.81 308 ALA C N 1
ATOM 8732 C CA . ALA C 1 308 ? 42.374 26.105 83.559 1.00 14.22 308 ALA C CA 1
ATOM 8733 C C . ALA C 1 308 ? 43.616 25.443 84.167 1.00 14.90 308 ALA C C 1
ATOM 8734 O O . ALA C 1 308 ? 43.925 24.279 83.886 1.00 16.59 308 ALA C O 1
ATOM 8736 N N . LEU C 1 309 ? 44.349 26.200 84.966 1.00 13.40 309 LEU C N 1
ATOM 8737 C CA . LEU C 1 309 ? 45.549 25.637 85.597 1.00 18.27 309 LEU C CA 1
ATOM 8738 C C . LEU C 1 309 ? 45.150 24.414 86.431 1.00 20.06 309 LEU C C 1
ATOM 8739 O O . LEU C 1 309 ? 45.802 23.375 86.383 1.00 20.46 309 LEU C O 1
ATOM 8744 N N . GLU C 1 310 ? 44.037 24.529 87.156 1.00 18.92 310 GLU C N 1
ATOM 8745 C CA . GLU C 1 310 ? 43.555 23.426 87.984 1.00 19.77 310 GLU C CA 1
ATOM 8746 C C . GLU C 1 310 ? 43.034 22.276 87.138 1.00 20.73 310 GLU C C 1
ATOM 8747 O O . GLU C 1 310 ? 43.198 21.098 87.493 1.00 17.66 310 GLU C O 1
ATOM 8753 N N . VAL C 1 311 ? 42.382 22.595 86.015 1.00 18.51 311 VAL C N 1
ATOM 8754 C CA . VAL C 1 311 ? 41.893 21.541 85.141 1.00 17.72 311 VAL C CA 1
ATOM 8755 C C . VAL C 1 311 ? 43.072 20.670 84.665 1.00 19.30 311 VAL C C 1
ATOM 8756 O O . VAL C 1 311 ? 42.990 19.441 84.630 1.00 18.36 311 VAL C O 1
ATOM 8760 N N . LEU C 1 312 ? 44.172 21.299 84.301 1.00 18.49 312 LEU C N 1
ATOM 8761 C CA . LEU C 1 312 ? 45.311 20.534 83.830 1.00 20.10 312 LEU C CA 1
ATOM 8762 C C . LEU C 1 312 ? 45.857 19.647 84.964 1.00 20.53 312 LEU C C 1
ATOM 8763 O O . LEU C 1 312 ? 46.317 18.537 84.702 1.00 19.55 312 LEU C O 1
ATOM 8768 N N . LYS C 1 313 ? 45.803 20.136 86.200 1.00 19.83 313 LYS C N 1
ATOM 8769 C CA . LYS C 1 313 ? 46.292 19.355 87.338 1.00 23.80 313 LYS C CA 1
ATOM 8770 C C . LYS C 1 313 ? 45.366 18.181 87.577 1.00 25.88 313 LYS C C 1
ATOM 8771 O O . LYS C 1 313 ? 45.834 17.066 87.822 1.00 24.77 313 LYS C O 1
ATOM 8777 N N . VAL C 1 314 ? 44.053 18.433 87.500 1.00 23.96 314 VAL C N 1
ATOM 8778 C CA . VAL C 1 314 ? 43.080 17.367 87.684 1.00 22.88 314 VAL C CA 1
ATOM 8779 C C . VAL C 1 314 ? 43.317 16.287 86.627 1.00 24.86 314 VAL C C 1
ATOM 8780 O O . VAL C 1 314 ? 43.259 15.091 86.944 1.00 24.32 314 VAL C O 1
ATOM 8784 N N . PHE C 1 315 ? 43.594 16.679 85.372 1.00 21.30 315 PHE C N 1
ATOM 8785 C CA . PHE C 1 315 ? 43.831 15.660 84.347 1.00 22.69 315 PHE C CA 1
ATOM 8786 C C . PHE C 1 315 ? 44.979 14.727 84.731 1.00 23.83 315 PHE C C 1
ATOM 8787 O O . PHE C 1 315 ? 44.909 13.518 84.490 1.00 24.15 315 PHE C O 1
ATOM 8795 N N . GLU C 1 316 ? 46.036 15.305 85.293 1.00 25.63 316 GLU C N 1
ATOM 8796 C CA . GLU C 1 316 ? 47.203 14.521 85.714 1.00 29.76 316 GLU C CA 1
ATOM 8797 C C . GLU C 1 316 ? 46.857 13.687 86.955 1.00 29.89 316 GLU C C 1
ATOM 8798 O O . GLU C 1 316 ? 46.977 12.471 86.929 1.00 31.36 316 GLU C O 1
ATOM 8804 N N . GLN C 1 317 ? 46.361 14.336 88.001 1.00 29.53 317 GLN C N 1
ATOM 8805 C CA . GLN C 1 317 ? 46.009 13.658 89.248 1.00 28.72 317 GLN C CA 1
ATOM 8806 C C . GLN C 1 317 ? 44.979 12.557 89.103 1.00 31.05 317 GLN C C 1
ATOM 8807 O O . GLN C 1 317 ? 45.133 11.486 89.702 1.00 27.83 317 GLN C O 1
ATOM 8813 N N . GLU C 1 318 ? 43.924 12.805 88.327 1.00 27.20 318 GLU C N 1
ATOM 8814 C CA . GLU C 1 318 ? 42.853 11.819 88.187 1.00 26.91 318 GLU C CA 1
ATOM 8815 C C . GLU C 1 318 ? 42.939 10.914 86.985 1.00 25.41 318 GLU C C 1
ATOM 8816 O O . GLU C 1 318 ? 41.995 10.182 86.690 1.00 30.31 318 GLU C O 1
ATOM 8822 N N . ASN C 1 319 ? 44.086 10.937 86.320 1.00 24.31 319 ASN C N 1
ATOM 8823 C CA . ASN C 1 319 ? 44.337 10.160 85.116 1.00 25.38 319 ASN C CA 1
ATOM 8824 C C . ASN C 1 319 ? 43.200 10.217 84.107 1.00 26.85 319 ASN C C 1
ATOM 8825 O O . ASN C 1 319 ? 42.818 9.187 83.530 1.00 24.44 319 ASN C O 1
ATOM 8830 N N . LEU C 1 320 ? 42.691 11.422 83.857 1.00 23.35 320 LEU C N 1
ATOM 8831 C CA . LEU C 1 320 ? 41.569 11.568 82.932 1.00 24.10 320 LEU C CA 1
ATOM 8832 C C . LEU C 1 320 ? 41.834 11.190 81.484 1.00 23.72 320 LEU C C 1
ATOM 8833 O O . LEU C 1 320 ? 40.894 10.853 80.772 1.00 24.90 320 LEU C O 1
ATOM 8838 N N . LEU C 1 321 ? 43.085 11.227 81.022 1.00 23.26 321 LEU C N 1
ATOM 8839 C CA . LEU C 1 321 ? 43.319 10.837 79.627 1.00 24.13 321 LEU C CA 1
ATOM 8840 C C . LEU C 1 321 ? 43.053 9.342 79.461 1.00 26.01 321 LEU C C 1
ATOM 8841 O O . LEU C 1 321 ? 42.435 8.906 78.478 1.00 27.78 321 LEU C O 1
ATOM 8846 N N . GLN C 1 322 ? 43.499 8.556 80.433 1.00 27.44 322 GLN C N 1
ATOM 8847 C CA . GLN C 1 322 ? 43.262 7.112 80.376 1.00 29.28 322 GLN C CA 1
ATOM 8848 C C . GLN C 1 322 ? 41.753 6.847 80.537 1.00 26.60 322 GLN C C 1
ATOM 8849 O O . GLN C 1 322 ? 41.199 5.996 79.854 1.00 27.34 322 GLN C O 1
ATOM 8855 N N . LYS C 1 323 ? 41.095 7.576 81.441 1.00 25.34 323 LYS C N 1
ATOM 8856 C CA . LYS C 1 323 ? 39.655 7.417 81.638 1.00 27.59 323 LYS C CA 1
ATOM 8857 C C . LYS C 1 323 ? 38.910 7.716 80.351 1.00 25.80 323 LYS C C 1
ATOM 8858 O O . LYS C 1 323 ? 37.937 7.027 80.016 1.00 25.96 323 LYS C O 1
ATOM 8864 N N . ALA C 1 324 ? 39.380 8.718 79.605 1.00 27.55 324 ALA C N 1
ATOM 8865 C CA . ALA C 1 324 ? 38.728 9.073 78.341 1.00 24.52 324 ALA C CA 1
ATOM 8866 C C . ALA C 1 324 ? 38.738 7.869 77.417 1.00 25.24 324 ALA C C 1
ATOM 8867 O O . ALA C 1 324 ? 37.706 7.511 76.860 1.00 27.11 324 ALA C O 1
ATOM 8869 N N . ASN C 1 325 ? 39.893 7.225 77.277 1.00 24.48 325 ASN C N 1
ATOM 8870 C CA . ASN C 1 325 ? 40.003 6.058 76.403 1.00 27.15 325 ASN C CA 1
ATOM 8871 C C . ASN C 1 325 ? 39.143 4.897 76.889 1.00 26.65 325 ASN C C 1
ATOM 8872 O O . ASN C 1 325 ? 38.502 4.216 76.084 1.00 27.31 325 ASN C O 1
ATOM 8877 N N . ASP C 1 326 ? 39.126 4.681 78.200 1.00 27.04 326 ASP C N 1
ATOM 8878 C CA . ASP C 1 326 ? 38.319 3.612 78.776 1.00 29.58 326 ASP C CA 1
ATOM 8879 C C . ASP C 1 326 ? 36.832 3.885 78.594 1.00 30.77 326 ASP C C 1
ATOM 8880 O O . ASP C 1 326 ? 36.052 2.965 78.297 1.00 30.78 326 ASP C O 1
ATOM 8885 N N . LEU C 1 327 ? 36.438 5.150 78.775 1.00 28.85 327 LEU C N 1
ATOM 8886 C CA . LEU C 1 327 ? 35.045 5.553 78.605 1.00 27.51 327 LEU C CA 1
ATOM 8887 C C . LEU C 1 327 ? 34.661 5.359 77.147 1.00 26.63 327 LEU C C 1
ATOM 8888 O O . LEU C 1 327 ? 33.595 4.810 76.832 1.00 29.05 327 LEU C O 1
ATOM 8893 N N . GLY C 1 328 ? 35.526 5.817 76.250 1.00 26.18 328 GLY C N 1
ATOM 8894 C CA . GLY C 1 328 ? 35.240 5.676 74.834 1.00 26.04 328 GLY C CA 1
ATOM 8895 C C . GLY C 1 328 ? 34.976 4.229 74.433 1.00 29.53 328 GLY C C 1
ATOM 8896 O O . GLY C 1 328 ? 34.063 3.958 73.646 1.00 27.89 328 GLY C O 1
ATOM 8897 N N . GLN C 1 329 ? 35.767 3.298 74.971 1.00 30.45 329 GLN C N 1
ATOM 8898 C CA . GLN C 1 329 ? 35.591 1.886 74.624 1.00 32.44 329 GLN C CA 1
ATOM 8899 C C . GLN C 1 329 ? 34.296 1.320 75.190 1.00 31.56 329 GLN C C 1
ATOM 8900 O O . GLN C 1 329 ? 33.594 0.537 74.541 1.00 31.47 329 GLN C O 1
ATOM 8906 N N . LYS C 1 330 ? 33.981 1.715 76.414 1.00 31.01 330 LYS C N 1
ATOM 8907 C CA . LYS C 1 330 ? 32.764 1.251 77.045 1.00 30.66 330 LYS C CA 1
ATOM 8908 C C . LYS C 1 330 ? 31.579 1.778 76.256 1.00 31.51 330 LYS C C 1
ATOM 8909 O O . LYS C 1 330 ? 30.635 1.042 75.983 1.00 31.85 330 LYS C O 1
ATOM 8915 N N . LEU C 1 331 ? 31.630 3.052 75.871 1.00 29.33 331 LEU C N 1
ATOM 8916 C CA . LEU C 1 331 ? 30.539 3.636 75.082 1.00 28.37 331 LEU C CA 1
ATOM 8917 C C . LEU C 1 331 ? 30.379 2.936 73.735 1.00 28.90 331 LEU C C 1
ATOM 8918 O O . LEU C 1 331 ? 29.275 2.541 73.357 1.00 29.91 331 LEU C O 1
ATOM 8923 N N . LYS C 1 332 ? 31.476 2.799 72.996 1.00 29.14 332 LYS C N 1
ATOM 8924 C CA . LYS C 1 332 ? 31.417 2.150 71.688 1.00 31.89 332 LYS C CA 1
ATOM 8925 C C . LYS C 1 332 ? 30.911 0.712 71.822 1.00 33.43 332 LYS C C 1
ATOM 8926 O O . LYS C 1 332 ? 30.093 0.259 71.020 1.00 32.98 332 LYS C O 1
ATOM 8932 N N . ASP C 1 333 ? 31.399 -0.002 72.834 1.00 33.97 333 ASP C N 1
ATOM 8933 C CA . ASP C 1 333 ? 30.963 -1.381 73.036 1.00 33.11 333 ASP C CA 1
ATOM 8934 C C . ASP C 1 333 ? 29.463 -1.418 73.198 1.00 34.02 333 ASP C C 1
ATOM 8935 O O . ASP C 1 333 ? 28.786 -2.184 72.513 1.00 30.41 333 ASP C O 1
ATOM 8940 N N . GLY C 1 334 ? 28.936 -0.569 74.078 1.00 32.89 334 GLY C N 1
ATOM 8941 C CA . GLY C 1 334 ? 27.499 -0.537 74.294 1.00 32.56 334 GLY C CA 1
ATOM 8942 C C . GLY C 1 334 ? 26.717 -0.091 73.067 1.00 34.68 334 GLY C C 1
ATOM 8943 O O . GLY C 1 334 ? 25.633 -0.609 72.771 1.00 34.36 334 GLY C O 1
ATOM 8944 N N . LEU C 1 335 ? 27.260 0.874 72.330 1.00 34.56 335 LEU C N 1
ATOM 8945 C CA . LEU C 1 335 ? 26.568 1.362 71.144 1.00 33.81 335 LEU C CA 1
ATOM 8946 C C . LEU C 1 335 ? 26.561 0.294 70.058 1.00 33.12 335 LEU C C 1
ATOM 8947 O O . LEU C 1 335 ? 25.573 0.129 69.347 1.00 33.04 335 LEU C O 1
ATOM 8952 N N . LEU C 1 336 ? 27.657 -0.447 69.942 1.00 33.75 336 LEU C N 1
ATOM 8953 C CA . LEU C 1 336 ? 27.741 -1.521 68.967 1.00 35.83 336 LEU C CA 1
ATOM 8954 C C . LEU C 1 336 ? 26.696 -2.573 69.312 1.00 38.81 336 LEU C C 1
ATOM 8955 O O . LEU C 1 336 ? 26.015 -3.089 68.425 1.00 40.94 336 LEU C O 1
ATOM 8960 N N . ALA C 1 337 ? 26.567 -2.882 70.602 1.00 39.42 337 ALA C N 1
ATOM 8961 C CA . ALA C 1 337 ? 25.562 -3.842 71.058 1.00 41.25 337 ALA C CA 1
ATOM 8962 C C . ALA C 1 337 ? 24.175 -3.378 70.619 1.00 42.19 337 ALA C C 1
ATOM 8963 O O . ALA C 1 337 ? 23.348 -4.184 70.187 1.00 44.35 337 ALA C O 1
ATOM 8965 N N . ILE C 1 338 ? 23.914 -2.077 70.725 1.00 40.66 338 ILE C N 1
ATOM 8966 C CA . ILE C 1 338 ? 22.613 -1.552 70.332 1.00 38.59 338 ILE C CA 1
ATOM 8967 C C . ILE C 1 338 ? 22.424 -1.607 68.820 1.00 39.03 338 ILE C C 1
ATOM 8968 O O . ILE C 1 338 ? 21.324 -1.906 68.340 1.00 39.64 338 ILE C O 1
ATOM 8973 N N . ALA C 1 339 ? 23.500 -1.349 68.081 1.00 39.12 339 ALA C N 1
ATOM 8974 C CA . ALA C 1 339 ? 23.474 -1.356 66.622 1.00 40.92 339 ALA C CA 1
ATOM 8975 C C . ALA C 1 339 ? 23.089 -2.729 66.047 1.00 43.46 339 ALA C C 1
ATOM 8976 O O . ALA C 1 339 ? 22.589 -2.817 64.923 1.00 42.67 339 ALA C O 1
ATOM 8978 N N . GLU C 1 340 ? 23.323 -3.791 66.811 1.00 44.38 340 GLU C N 1
ATOM 8979 C CA . GLU C 1 340 ? 22.965 -5.122 66.341 1.00 46.98 340 GLU C CA 1
ATOM 8980 C C . GLU C 1 340 ? 21.455 -5.298 66.224 1.00 46.49 340 GLU C C 1
ATOM 8981 O O . GLU C 1 340 ? 20.983 -6.085 65.408 1.00 46.29 340 GLU C O 1
ATOM 8987 N N . LYS C 1 341 ? 20.693 -4.565 67.028 1.00 45.15 341 LYS C N 1
ATOM 8988 C CA . LYS C 1 341 ? 19.240 -4.671 66.969 1.00 45.19 341 LYS C CA 1
ATOM 8989 C C . LYS C 1 341 ? 18.624 -3.567 66.101 1.00 44.38 341 LYS C C 1
ATOM 8990 O O . LYS C 1 341 ? 17.471 -3.666 65.671 1.00 43.18 341 LYS C O 1
ATOM 8996 N N . HIS C 1 342 ? 19.401 -2.519 65.834 1.00 43.67 342 HIS C N 1
ATOM 8997 C CA . HIS C 1 342 ? 18.921 -1.396 65.040 1.00 42.77 342 HIS C CA 1
ATOM 8998 C C . HIS C 1 342 ? 19.879 -1.070 63.897 1.00 45.16 342 HIS C C 1
ATOM 8999 O O . HIS C 1 342 ? 20.917 -0.447 64.096 1.00 45.81 342 HIS C O 1
ATOM 9006 N N . PRO C 1 343 ? 19.536 -1.507 62.673 1.00 45.45 343 PRO C N 1
ATOM 9007 C CA . PRO C 1 343 ? 20.325 -1.299 61.456 1.00 45.16 343 PRO C CA 1
ATOM 9008 C C . PRO C 1 343 ? 20.483 0.165 61.084 1.00 43.04 343 PRO C C 1
ATOM 9009 O O . PRO C 1 343 ? 21.339 0.505 60.276 1.00 45.05 343 PRO C O 1
ATOM 9013 N N . GLU C 1 344 ? 19.649 1.024 61.665 1.00 40.48 344 GLU C N 1
ATOM 9014 C CA . GLU C 1 344 ? 19.716 2.456 61.381 1.00 40.36 344 GLU C CA 1
ATOM 9015 C C . GLU C 1 344 ? 21.047 3.044 61.863 1.00 38.46 344 GLU C C 1
ATOM 9016 O O . GLU C 1 344 ? 21.513 4.068 61.351 1.00 37.16 344 GLU C O 1
ATOM 9022 N N . ILE C 1 345 ? 21.649 2.405 62.856 1.00 35.94 345 ILE C N 1
ATOM 9023 C CA . ILE C 1 345 ? 22.934 2.863 63.346 1.00 36.25 345 ILE C CA 1
ATOM 9024 C C . ILE C 1 345 ? 23.934 2.344 62.334 1.00 36.26 345 ILE C C 1
ATOM 9025 O O . ILE C 1 345 ? 24.383 1.199 62.424 1.00 39.23 345 ILE C O 1
ATOM 9030 N N . GLY C 1 346 ? 24.279 3.194 61.371 1.00 34.95 346 GLY C N 1
ATOM 9031 C CA . GLY C 1 346 ? 25.199 2.815 60.301 1.00 32.71 346 GLY C CA 1
ATOM 9032 C C . GLY C 1 346 ? 26.685 2.945 60.569 1.00 33.20 346 GLY C C 1
ATOM 9033 O O . GLY C 1 346 ? 27.499 2.482 59.769 1.00 32.80 346 GLY C O 1
ATOM 9034 N N . ASP C 1 347 ? 27.057 3.581 61.679 1.00 30.57 347 ASP C N 1
ATOM 9035 C CA . ASP C 1 347 ? 28.466 3.728 62.033 1.00 30.67 347 ASP C CA 1
ATOM 9036 C C . ASP C 1 347 ? 28.578 4.087 63.502 1.00 28.93 347 ASP C C 1
ATOM 9037 O O . ASP C 1 347 ? 27.733 4.807 64.028 1.00 29.69 347 ASP C O 1
ATOM 9042 N N . VAL C 1 348 ? 29.596 3.546 64.162 1.00 27.70 348 VAL C N 1
ATOM 9043 C CA . VAL C 1 348 ? 29.870 3.802 65.574 1.00 29.05 348 VAL C CA 1
ATOM 9044 C C . VAL C 1 348 ? 31.355 4.148 65.512 1.00 29.96 348 VAL C C 1
ATOM 9045 O O . VAL C 1 348 ? 32.144 3.322 65.069 1.00 30.56 348 VAL C O 1
ATOM 9049 N N . ARG C 1 349 ? 31.754 5.344 65.952 1.00 28.60 349 ARG C N 1
ATOM 9050 C CA . ARG C 1 349 ? 33.155 5.731 65.814 1.00 25.96 349 ARG C CA 1
ATOM 9051 C C . ARG C 1 349 ? 33.623 6.688 66.887 1.00 25.79 349 ARG C C 1
ATOM 9052 O O . ARG C 1 349 ? 32.827 7.166 67.693 1.00 25.84 349 ARG C O 1
ATOM 9060 N N . GLY C 1 350 ? 34.919 6.981 66.845 1.00 26.27 350 GLY C N 1
ATOM 9061 C CA . GLY C 1 350 ? 35.500 7.950 67.751 1.00 23.21 350 GLY C CA 1
ATOM 9062 C C . GLY C 1 350 ? 36.856 7.675 68.343 1.00 27.16 350 GLY C C 1
ATOM 9063 O O . GLY C 1 350 ? 37.223 6.525 68.600 1.00 26.94 350 GLY C O 1
ATOM 9064 N N . LEU C 1 351 ? 37.612 8.752 68.553 1.00 26.82 351 LEU C N 1
ATOM 9065 C CA . LEU C 1 351 ? 38.919 8.683 69.192 1.00 23.63 351 LEU C CA 1
ATOM 9066 C C . LEU C 1 351 ? 38.674 9.061 70.642 1.00 26.23 351 LEU C C 1
ATOM 9067 O O . LEU C 1 351 ? 37.978 10.058 70.924 1.00 24.13 351 LEU C O 1
ATOM 9072 N N . GLY C 1 352 ? 39.267 8.291 71.553 1.00 24.35 352 GLY C N 1
ATOM 9073 C CA . GLY C 1 352 ? 39.116 8.563 72.967 1.00 23.73 352 GLY C CA 1
ATOM 9074 C C . GLY C 1 352 ? 37.662 8.599 73.374 1.00 25.03 352 GLY C C 1
ATOM 9075 O O . GLY C 1 352 ? 36.934 7.649 73.129 1.00 22.88 352 GLY C O 1
ATOM 9076 N N . ALA C 1 353 ? 37.247 9.695 74.009 1.00 21.14 353 ALA C N 1
ATOM 9077 C CA . ALA C 1 353 ? 35.874 9.848 74.450 1.00 22.90 353 ALA C CA 1
ATOM 9078 C C . ALA C 1 353 ? 35.061 10.762 73.507 1.00 20.88 353 ALA C C 1
ATOM 9079 O O . ALA C 1 353 ? 33.991 11.253 73.869 1.00 20.34 353 ALA C O 1
ATOM 9081 N N . MET C 1 354 ? 35.572 10.968 72.290 1.00 22.64 354 MET C N 1
ATOM 9082 C CA . MET C 1 354 ? 34.879 11.823 71.323 1.00 21.52 354 MET C CA 1
ATOM 9083 C C . MET C 1 354 ? 34.096 10.844 70.457 1.00 20.93 354 MET C C 1
ATOM 9084 O O . MET C 1 354 ? 34.446 10.574 69.317 1.00 21.52 354 MET C O 1
ATOM 9089 N N . ILE C 1 355 ? 33.007 10.351 71.034 1.00 22.02 355 ILE C N 1
ATOM 9090 C CA . ILE C 1 355 ? 32.191 9.309 70.434 1.00 23.99 355 ILE C CA 1
ATOM 9091 C C . ILE C 1 355 ? 30.897 9.705 69.717 1.00 24.48 355 ILE C C 1
ATOM 9092 O O . ILE C 1 355 ? 30.126 10.544 70.189 1.00 21.77 355 ILE C O 1
ATOM 9097 N N . ALA C 1 356 ? 30.646 9.075 68.577 1.00 23.36 356 ALA C N 1
ATOM 9098 C CA . ALA C 1 356 ? 29.418 9.363 67.856 1.00 25.82 356 ALA C CA 1
ATOM 9099 C C . ALA C 1 356 ? 28.871 8.136 67.113 1.00 26.86 356 ALA C C 1
ATOM 9100 O O . ALA C 1 356 ? 29.597 7.181 66.831 1.00 27.29 356 ALA C O 1
ATOM 9102 N N . ILE C 1 357 ? 27.573 8.161 66.825 1.00 25.35 357 ILE C N 1
ATOM 9103 C CA . ILE C 1 357 ? 26.986 7.120 65.984 1.00 27.72 357 ILE C CA 1
ATOM 9104 C C . ILE C 1 357 ? 26.243 7.909 64.900 1.00 27.88 357 ILE C C 1
ATOM 9105 O O . ILE C 1 357 ? 25.779 9.023 65.148 1.00 27.35 357 ILE C O 1
ATOM 9110 N N . GLU C 1 358 ? 26.156 7.357 63.695 1.00 27.72 358 GLU C N 1
ATOM 9111 C CA . GLU C 1 358 ? 25.477 8.050 62.602 1.00 27.37 358 GLU C CA 1
ATOM 9112 C C . GLU C 1 358 ? 24.302 7.201 62.124 1.00 29.69 358 GLU C C 1
ATOM 9113 O O . GLU C 1 358 ? 24.440 5.988 61.927 1.00 28.96 358 GLU C O 1
ATOM 9119 N N . LEU C 1 359 ? 23.152 7.847 61.955 1.00 28.79 359 LEU C N 1
ATOM 9120 C CA . LEU C 1 359 ? 21.915 7.168 61.562 1.00 29.62 359 LEU C CA 1
ATOM 9121 C C . LEU C 1 359 ? 21.539 7.272 60.087 1.00 31.64 359 LEU C C 1
ATOM 9122 O O . LEU C 1 359 ? 21.572 8.358 59.501 1.00 29.48 359 LEU C O 1
ATOM 9127 N N . PHE C 1 360 ? 21.165 6.136 59.495 1.00 32.80 360 PHE C N 1
ATOM 9128 C CA . PHE C 1 360 ? 20.758 6.103 58.090 1.00 34.46 360 PHE C CA 1
ATOM 9129 C C . PHE C 1 360 ? 19.397 5.427 57.906 1.00 39.28 360 PHE C C 1
ATOM 9130 O O . PHE C 1 360 ? 19.056 4.451 58.576 1.00 37.16 360 PHE C O 1
ATOM 9138 N N . GLU C 1 361 ? 18.608 5.974 57.001 1.00 43.77 361 GLU C N 1
ATOM 9139 C CA . GLU C 1 361 ? 17.298 5.418 56.731 1.00 49.67 361 GLU C CA 1
ATOM 9140 C C . GLU C 1 361 ? 17.540 4.066 56.065 1.00 51.77 361 GLU C C 1
ATOM 9141 O O . GLU C 1 361 ? 18.112 3.990 54.974 1.00 50.32 361 GLU C O 1
ATOM 9147 N N . ASP C 1 362 ? 17.133 3.003 56.752 1.00 56.13 362 ASP C N 1
ATOM 9148 C CA . ASP C 1 362 ? 17.304 1.645 56.249 1.00 60.17 362 ASP C CA 1
ATOM 9149 C C . ASP C 1 362 ? 18.756 1.314 55.932 1.00 60.48 362 ASP C C 1
ATOM 9150 O O . ASP C 1 362 ? 19.062 0.763 54.867 1.00 60.75 362 ASP C O 1
ATOM 9155 N N . GLY C 1 363 ? 19.644 1.653 56.865 1.00 59.04 363 GLY C N 1
ATOM 9156 C CA . GLY C 1 363 ? 21.057 1.379 56.678 1.00 59.20 363 GLY C CA 1
ATOM 9157 C C . GLY C 1 363 ? 21.682 1.945 55.411 1.00 58.76 363 GLY C C 1
ATOM 9158 O O . GLY C 1 363 ? 22.880 1.765 55.193 1.00 59.47 363 GLY C O 1
ATOM 9159 N N . ASP C 1 364 ? 20.897 2.626 54.577 1.00 58.33 364 ASP C N 1
ATOM 9160 C CA . ASP C 1 364 ? 21.426 3.195 53.338 1.00 57.72 364 ASP C CA 1
ATOM 9161 C C . ASP C 1 364 ? 22.255 4.459 53.590 1.00 57.07 364 ASP C C 1
ATOM 9162 O O . ASP C 1 364 ? 21.716 5.555 53.777 1.00 54.51 364 ASP C O 1
ATOM 9167 N N . HIS C 1 365 ? 23.575 4.293 53.584 1.00 57.35 365 HIS C N 1
ATOM 9168 C CA . HIS C 1 365 ? 24.500 5.392 53.832 1.00 58.20 365 HIS C CA 1
ATOM 9169 C C . HIS C 1 365 ? 24.179 6.651 53.025 1.00 57.45 365 HIS C C 1
ATOM 9170 O O . HIS C 1 365 ? 24.663 7.740 53.333 1.00 56.99 365 HIS C O 1
ATOM 9177 N N . ASN C 1 366 ? 23.360 6.507 51.993 1.00 56.92 366 ASN C N 1
ATOM 9178 C CA . ASN C 1 366 ? 23.003 7.649 51.167 1.00 55.55 366 ASN C CA 1
ATOM 9179 C C . ASN C 1 366 ? 21.764 8.362 51.707 1.00 52.75 366 ASN C C 1
ATOM 9180 O O . ASN C 1 366 ? 21.410 9.451 51.240 1.00 52.55 366 ASN C O 1
ATOM 9185 N N . LYS C 1 367 ? 21.107 7.756 52.688 1.00 48.44 367 LYS C N 1
ATOM 9186 C CA . LYS C 1 367 ? 19.911 8.364 53.257 1.00 45.87 367 LYS C CA 1
ATOM 9187 C C . LYS C 1 367 ? 20.044 8.738 54.748 1.00 42.67 367 LYS C C 1
ATOM 9188 O O . LYS C 1 367 ? 19.603 7.991 55.638 1.00 37.70 367 LYS C O 1
ATOM 9194 N N . PRO C 1 368 ? 20.661 9.904 55.033 1.00 39.97 368 PRO C N 1
ATOM 9195 C CA . PRO C 1 368 ? 20.868 10.422 56.399 1.00 38.85 368 PRO C CA 1
ATOM 9196 C C . PRO C 1 368 ? 19.521 10.440 57.124 1.00 36.14 368 PRO C C 1
ATOM 9197 O O . PRO C 1 368 ? 18.560 11.005 56.601 1.00 36.17 368 PRO C O 1
ATOM 9201 N N . ASP C 1 369 ? 19.441 9.839 58.310 1.00 34.49 369 ASP C N 1
ATOM 9202 C CA . ASP C 1 369 ? 18.173 9.812 59.031 1.00 34.07 369 ASP C CA 1
ATOM 9203 C C . ASP C 1 369 ? 18.071 10.881 60.124 1.00 32.36 369 ASP C C 1
ATOM 9204 O O . ASP C 1 369 ? 18.209 10.603 61.314 1.00 30.64 369 ASP C O 1
ATOM 9209 N N . ALA C 1 370 ? 17.815 12.109 59.696 1.00 30.87 370 ALA C N 1
ATOM 9210 C CA . ALA C 1 370 ? 17.705 13.231 60.611 1.00 30.60 370 ALA C CA 1
ATOM 9211 C C . ALA C 1 370 ? 16.462 13.120 61.482 1.00 29.70 370 ALA C C 1
ATOM 9212 O O . ALA C 1 370 ? 16.491 13.483 62.651 1.00 29.07 370 ALA C O 1
ATOM 9214 N N . LYS C 1 371 ? 15.362 12.616 60.933 1.00 31.45 371 LYS C N 1
ATOM 9215 C CA . LYS C 1 371 ? 14.144 12.506 61.738 1.00 32.35 371 LYS C CA 1
ATOM 9216 C C . LYS C 1 371 ? 14.314 11.559 62.921 1.00 30.41 371 LYS C C 1
ATOM 9217 O O . LYS C 1 371 ? 13.898 11.866 64.041 1.00 31.60 371 LYS C O 1
ATOM 9223 N N . LEU C 1 372 ? 14.918 10.405 62.676 1.00 30.52 372 LEU C N 1
ATOM 9224 C CA . LEU C 1 372 ? 15.120 9.454 63.757 1.00 31.89 372 LEU C CA 1
ATOM 9225 C C . LEU C 1 372 ? 16.069 10.093 64.771 1.00 30.24 372 LEU C C 1
ATOM 9226 O O . LEU C 1 372 ? 15.840 10.018 65.979 1.00 33.17 372 LEU C O 1
ATOM 9231 N N . THR C 1 373 ? 17.120 10.741 64.273 1.00 31.54 373 THR C N 1
ATOM 9232 C CA . THR C 1 373 ? 18.087 11.388 65.157 1.00 28.06 373 THR C CA 1
ATOM 9233 C C . THR C 1 373 ? 17.381 12.335 66.097 1.00 28.16 373 THR C C 1
ATOM 9234 O O . THR C 1 373 ? 17.612 12.285 67.308 1.00 32.10 373 THR C O 1
ATOM 9238 N N . ALA C 1 374 ? 16.509 13.195 65.560 1.00 26.89 374 ALA C N 1
ATOM 9239 C CA . ALA C 1 374 ? 15.794 14.129 66.418 1.00 26.92 374 ALA C CA 1
ATOM 9240 C C . ALA C 1 374 ? 14.910 13.352 67.392 1.00 29.68 374 ALA C C 1
ATOM 9241 O O . ALA C 1 374 ? 14.810 13.704 68.587 1.00 26.50 374 ALA C O 1
ATOM 9243 N N . GLU C 1 375 ? 14.280 12.282 66.900 1.00 29.81 375 GLU C N 1
ATOM 9244 C CA . GLU C 1 375 ? 13.418 11.496 67.771 1.00 27.65 375 GLU C CA 1
ATOM 9245 C C . GLU C 1 375 ? 14.201 10.923 68.939 1.00 26.90 375 GLU C C 1
ATOM 9246 O O . GLU C 1 375 ? 13.730 10.967 70.070 1.00 28.31 375 GLU C O 1
ATOM 9252 N N . ILE C 1 376 ? 15.397 10.384 68.681 1.00 26.99 376 ILE C N 1
ATOM 9253 C CA . ILE C 1 376 ? 16.170 9.830 69.778 1.00 25.19 376 ILE C CA 1
ATOM 9254 C C . ILE C 1 376 ? 16.524 10.916 70.802 1.00 25.62 376 ILE C C 1
ATOM 9255 O O . ILE C 1 376 ? 16.447 10.686 72.016 1.00 23.65 376 ILE C O 1
ATOM 9260 N N . VAL C 1 377 ? 16.885 12.112 70.332 1.00 26.23 377 VAL C N 1
ATOM 9261 C CA . VAL C 1 377 ? 17.229 13.204 71.263 1.00 22.59 377 VAL C CA 1
ATOM 9262 C C . VAL C 1 377 ? 16.047 13.552 72.172 1.00 26.02 377 VAL C C 1
ATOM 9263 O O . VAL C 1 377 ? 16.189 13.716 73.399 1.00 24.94 377 VAL C O 1
ATOM 9267 N N . ALA C 1 378 ? 14.867 13.645 71.575 1.00 26.69 378 ALA C N 1
ATOM 9268 C CA . ALA C 1 378 ? 13.671 13.958 72.340 1.00 27.61 378 ALA C CA 1
ATOM 9269 C C . ALA C 1 378 ? 13.308 12.804 73.302 1.00 26.06 378 ALA C C 1
ATOM 9270 O O . ALA C 1 378 ? 12.931 13.037 74.449 1.00 26.50 378 ALA C O 1
ATOM 9272 N N . ARG C 1 379 ? 13.421 11.561 72.837 1.00 27.23 379 ARG C N 1
ATOM 9273 C CA . ARG C 1 379 ? 13.077 10.436 73.704 1.00 27.63 379 ARG C CA 1
ATOM 9274 C C . ARG C 1 379 ? 14.042 10.361 74.883 1.00 27.71 379 ARG C C 1
ATOM 9275 O O . ARG C 1 379 ? 13.631 10.104 76.010 1.00 26.11 379 ARG C O 1
ATOM 9283 N N . ALA C 1 380 ? 15.327 10.596 74.616 1.00 28.38 380 ALA C N 1
ATOM 9284 C CA . ALA C 1 380 ? 16.332 10.556 75.667 1.00 27.20 380 ALA C CA 1
ATOM 9285 C C . ALA C 1 380 ? 16.049 11.619 76.715 1.00 26.33 380 ALA C C 1
ATOM 9286 O O . ALA C 1 380 ? 16.154 11.348 77.924 1.00 25.98 380 ALA C O 1
ATOM 9288 N N . ARG C 1 381 ? 15.711 12.836 76.263 1.00 26.40 381 ARG C N 1
ATOM 9289 C CA . ARG C 1 381 ? 15.400 13.947 77.188 1.00 24.48 381 ARG C CA 1
ATOM 9290 C C . ARG C 1 381 ? 14.254 13.520 78.114 1.00 26.25 381 ARG C C 1
ATOM 9291 O O . ARG C 1 381 ? 14.313 13.727 79.329 1.00 26.63 381 ARG C O 1
ATOM 9299 N N . ASP C 1 382 ? 13.214 12.918 77.545 1.00 26.96 382 ASP C N 1
ATOM 9300 C CA . ASP C 1 382 ? 12.073 12.477 78.348 1.00 29.03 382 ASP C CA 1
ATOM 9301 C C . ASP C 1 382 ? 12.505 11.429 79.367 1.00 29.39 382 ASP C C 1
ATOM 9302 O O . ASP C 1 382 ? 11.891 11.293 80.420 1.00 31.78 382 ASP C O 1
ATOM 9307 N N . LYS C 1 383 ? 13.541 10.668 79.037 1.00 29.11 383 LYS C N 1
ATOM 9308 C CA . LYS C 1 383 ? 14.057 9.644 79.962 1.00 29.95 383 LYS C CA 1
ATOM 9309 C C . LYS C 1 383 ? 15.119 10.237 80.916 1.00 30.27 383 LYS C C 1
ATOM 9310 O O . LYS C 1 383 ? 15.723 9.525 81.708 1.00 29.28 383 LYS C O 1
ATOM 9316 N N . GLY C 1 384 ? 15.335 11.550 80.824 1.00 27.20 384 GLY C N 1
ATOM 9317 C CA . GLY C 1 384 ? 16.291 12.208 81.701 1.00 26.05 384 GLY C CA 1
ATOM 9318 C C . GLY C 1 384 ? 17.745 12.231 81.234 1.00 24.73 384 GLY C C 1
ATOM 9319 O O . GLY C 1 384 ? 18.625 12.451 82.041 1.00 27.69 384 GLY C O 1
ATOM 9320 N N . LEU C 1 385 ? 18.001 11.993 79.953 1.00 24.77 385 LEU C N 1
ATOM 9321 C CA . LEU C 1 385 ? 19.373 12.002 79.425 1.00 22.72 385 LEU C CA 1
ATOM 9322 C C . LEU C 1 385 ? 19.479 13.140 78.397 1.00 23.77 385 LEU C C 1
ATOM 9323 O O . LEU C 1 385 ? 18.688 13.206 77.469 1.00 22.24 385 LEU C O 1
ATOM 9328 N N . ILE C 1 386 ? 20.459 14.028 78.582 1.00 25.34 386 ILE C N 1
ATOM 9329 C CA . ILE C 1 386 ? 20.685 15.182 77.686 1.00 22.64 386 ILE C CA 1
ATOM 9330 C C . ILE C 1 386 ? 21.713 14.845 76.590 1.00 21.49 386 ILE C C 1
ATOM 9331 O O . ILE C 1 386 ? 22.892 14.595 76.887 1.00 20.94 386 ILE C O 1
ATOM 9336 N N . LEU C 1 387 ? 21.262 14.836 75.334 1.00 20.02 387 LEU C N 1
ATOM 9337 C CA . LEU C 1 387 ? 22.124 14.534 74.185 1.00 21.58 387 LEU C CA 1
ATOM 9338 C C . LEU C 1 387 ? 22.105 15.665 73.156 1.00 20.66 387 LEU C C 1
ATOM 9339 O O . LEU C 1 387 ? 21.218 16.511 73.171 1.00 22.09 387 LEU C O 1
ATOM 9344 N N . LEU C 1 388 ? 23.073 15.615 72.244 1.00 21.45 388 LEU C N 1
ATOM 9345 C CA . LEU C 1 388 ? 23.218 16.572 71.149 1.00 22.01 388 LEU C CA 1
ATOM 9346 C C . LEU C 1 388 ? 23.462 15.795 69.861 1.00 25.16 388 LEU C C 1
ATOM 9347 O O . LEU C 1 388 ? 24.102 14.745 69.882 1.00 26.01 388 LEU C O 1
ATOM 9352 N N . SER C 1 389 ? 22.955 16.306 68.742 1.00 23.42 389 SER C N 1
ATOM 9353 C CA . SER C 1 389 ? 23.242 15.695 67.455 1.00 20.39 389 SER C CA 1
ATOM 9354 C C . SER C 1 389 ? 24.244 16.677 66.797 1.00 21.34 389 SER C C 1
ATOM 9355 O O . SER C 1 389 ? 24.625 17.694 67.402 1.00 22.08 389 SER C O 1
ATOM 9358 N N . CYS C 1 390 ? 24.683 16.360 65.592 1.00 20.18 390 CYS C N 1
ATOM 9359 C CA . CYS C 1 390 ? 25.593 17.205 64.819 1.00 22.04 390 CYS C CA 1
ATOM 9360 C C . CYS C 1 390 ? 25.647 16.617 63.408 1.00 22.89 390 CYS C C 1
ATOM 9361 O O . CYS C 1 390 ? 24.863 15.715 63.071 1.00 20.85 390 CYS C O 1
ATOM 9364 N N . GLY C 1 391 ? 26.559 17.121 62.582 1.00 20.34 391 GLY C N 1
ATOM 9365 C CA . GLY C 1 391 ? 26.690 16.603 61.231 1.00 21.16 391 GLY C CA 1
ATOM 9366 C C . GLY C 1 391 ? 25.976 17.509 60.253 1.00 23.21 391 GLY C C 1
ATOM 9367 O O . GLY C 1 391 ? 24.916 18.020 60.600 1.00 24.18 391 GLY C O 1
ATOM 9368 N N . PRO C 1 392 ? 26.509 17.731 59.032 1.00 24.57 392 PRO C N 1
ATOM 9369 C CA . PRO C 1 392 ? 25.785 18.627 58.106 1.00 26.11 392 PRO C CA 1
ATOM 9370 C C . PRO C 1 392 ? 24.370 18.149 57.773 1.00 29.47 392 PRO C C 1
ATOM 9371 O O . PRO C 1 392 ? 23.525 18.961 57.389 1.00 29.79 392 PRO C O 1
ATOM 9375 N N . TYR C 1 393 ? 24.116 16.849 57.938 1.00 28.10 393 TYR C N 1
ATOM 9376 C CA . TYR C 1 393 ? 22.793 16.297 57.666 1.00 31.10 393 TYR C CA 1
ATOM 9377 C C . TYR C 1 393 ? 21.971 16.000 58.911 1.00 31.18 393 TYR C C 1
ATOM 9378 O O . TYR C 1 393 ? 20.916 15.355 58.842 1.00 32.05 393 TYR C O 1
ATOM 9387 N N . TYR C 1 394 ? 22.456 16.500 60.044 1.00 27.15 394 TYR C N 1
ATOM 9388 C CA . TYR C 1 394 ? 21.782 16.362 61.332 1.00 28.00 394 TYR C CA 1
ATOM 9389 C C . TYR C 1 394 ? 21.440 14.921 61.736 1.00 26.08 394 TYR C C 1
ATOM 9390 O O . TYR C 1 394 ? 20.475 14.686 62.482 1.00 26.39 394 TYR C O 1
ATOM 9399 N N . ASN C 1 395 ? 22.242 13.976 61.278 1.00 25.03 395 ASN C N 1
ATOM 9400 C CA . ASN C 1 395 ? 21.989 12.549 61.558 1.00 26.48 395 ASN C CA 1
ATOM 9401 C C . ASN C 1 395 ? 23.091 11.886 62.371 1.00 28.31 395 ASN C C 1
ATOM 9402 O O . ASN C 1 395 ? 23.277 10.666 62.319 1.00 26.40 395 ASN C O 1
ATOM 9407 N N . VAL C 1 396 ? 23.837 12.686 63.121 1.00 27.10 396 VAL C N 1
ATOM 9408 C CA . VAL C 1 396 ? 24.890 12.138 63.938 1.00 26.92 396 VAL C CA 1
ATOM 9409 C C . VAL C 1 396 ? 24.581 12.405 65.394 1.00 28.44 396 VAL C C 1
ATOM 9410 O O . VAL C 1 396 ? 24.250 13.540 65.762 1.00 29.45 396 VAL C O 1
ATOM 9414 N N . LEU C 1 397 ? 24.640 11.358 66.217 1.00 26.77 397 LEU C N 1
ATOM 9415 C CA . LEU C 1 397 ? 24.413 11.502 67.651 1.00 25.66 397 LEU C CA 1
ATOM 9416 C C . LEU C 1 397 ? 25.803 11.498 68.296 1.00 27.18 397 LEU C C 1
ATOM 9417 O O . LEU C 1 397 ? 26.608 10.605 68.050 1.00 27.37 397 LEU C O 1
ATOM 9422 N N . ARG C 1 398 ? 26.103 12.495 69.110 1.00 23.84 398 ARG C N 1
ATOM 9423 C CA . ARG C 1 398 ? 27.412 12.524 69.722 1.00 25.29 398 ARG C CA 1
ATOM 9424 C C . ARG C 1 398 ? 27.314 12.419 71.226 1.00 25.60 398 ARG C C 1
ATOM 9425 O O . ARG C 1 398 ? 26.272 12.696 71.812 1.00 26.86 398 ARG C O 1
ATOM 9433 N N . ILE C 1 399 ? 28.411 12.006 71.848 1.00 25.71 399 ILE C N 1
ATOM 9434 C CA . ILE C 1 399 ? 28.450 11.917 73.297 1.00 25.01 399 ILE C CA 1
ATOM 9435 C C . ILE C 1 399 ? 29.651 12.721 73.799 1.00 25.42 399 ILE C C 1
ATOM 9436 O O . ILE C 1 399 ? 30.805 12.410 73.471 1.00 22.55 399 ILE C O 1
ATOM 9441 N N . LEU C 1 400 ? 29.356 13.742 74.601 1.00 24.05 400 LEU C N 1
ATOM 9442 C CA . LEU C 1 400 ? 30.364 14.645 75.156 1.00 22.15 400 LEU C CA 1
ATOM 9443 C C . LEU C 1 400 ? 30.276 14.695 76.683 1.00 21.89 400 LEU C C 1
ATOM 9444 O O . LEU C 1 400 ? 30.609 15.697 77.319 1.00 19.84 400 LEU C O 1
ATOM 9449 N N . VAL C 1 401 ? 29.819 13.584 77.264 1.00 20.35 401 VAL C N 1
ATOM 9450 C CA . VAL C 1 401 ? 29.672 13.443 78.709 1.00 21.57 401 VAL C CA 1
ATOM 9451 C C . VAL C 1 401 ? 31.031 13.685 79.404 1.00 18.87 401 VAL C C 1
ATOM 9452 O O . VAL C 1 401 ? 32.079 13.333 78.856 1.00 20.65 401 VAL C O 1
ATOM 9456 N N . PRO C 1 402 ? 31.030 14.301 80.596 1.00 18.23 402 PRO C N 1
ATOM 9457 C CA . PRO C 1 402 ? 32.271 14.561 81.342 1.00 18.19 402 PRO C CA 1
ATOM 9458 C C . PRO C 1 402 ? 33.100 13.287 81.501 1.00 21.59 402 PRO C C 1
ATOM 9459 O O . PRO C 1 402 ? 32.537 12.195 81.673 1.00 23.88 402 PRO C O 1
ATOM 9463 N N . LEU C 1 403 ? 34.424 13.428 81.453 1.00 20.20 403 LEU C N 1
ATOM 9464 C CA . LEU C 1 403 ? 35.322 12.285 81.615 1.00 22.79 403 LEU C CA 1
ATOM 9465 C C . LEU C 1 403 ? 35.283 11.755 83.047 1.00 24.73 403 LEU C C 1
ATOM 9466 O O . LEU C 1 403 ? 35.747 10.649 83.320 1.00 27.15 403 LEU C O 1
ATOM 9471 N N . THR C 1 404 ? 34.743 12.559 83.946 1.00 24.87 404 THR C N 1
ATOM 9472 C CA . THR C 1 404 ? 34.638 12.222 85.359 1.00 24.55 404 THR C CA 1
ATOM 9473 C C . THR C 1 404 ? 33.409 11.374 85.676 1.00 25.00 404 THR C C 1
ATOM 9474 O O . THR C 1 404 ? 33.139 11.099 86.830 1.00 26.36 404 THR C O 1
ATOM 9478 N N . ILE C 1 405 ? 32.677 10.949 84.650 1.00 27.04 405 ILE C N 1
ATOM 9479 C CA . ILE C 1 405 ? 31.460 10.171 84.851 1.00 27.36 405 ILE C CA 1
ATOM 9480 C C . ILE C 1 405 ? 31.719 8.878 85.622 1.00 29.40 405 ILE C C 1
ATOM 9481 O O . ILE C 1 405 ? 32.759 8.243 85.429 1.00 28.67 405 ILE C O 1
ATOM 9486 N N . GLU C 1 406 ? 30.771 8.490 86.474 1.00 29.84 406 GLU C N 1
ATOM 9487 C CA . GLU C 1 406 ? 30.892 7.251 87.264 1.00 34.43 406 GLU C CA 1
ATOM 9488 C C . GLU C 1 406 ? 30.498 6.022 86.420 1.00 33.45 406 GLU C C 1
ATOM 9489 O O . GLU C 1 406 ? 29.709 6.129 85.478 1.00 31.00 406 GLU C O 1
ATOM 9495 N N . ASP C 1 407 ? 31.030 4.849 86.754 1.00 33.73 407 ASP C N 1
ATOM 9496 C CA . ASP C 1 407 ? 30.717 3.641 85.985 1.00 32.93 407 ASP C CA 1
ATOM 9497 C C . ASP C 1 407 ? 29.230 3.328 85.841 1.00 31.41 407 ASP C C 1
ATOM 9498 O O . ASP C 1 407 ? 28.769 2.957 84.758 1.00 28.66 407 ASP C O 1
ATOM 9503 N N . ALA C 1 408 ? 28.487 3.457 86.933 1.00 28.17 408 ALA C N 1
ATOM 9504 C CA . ALA C 1 408 ? 27.064 3.160 86.888 1.00 30.25 408 ALA C CA 1
ATOM 9505 C C . ALA C 1 408 ? 26.351 4.107 85.940 1.00 30.89 408 ALA C C 1
ATOM 9506 O O . ALA C 1 408 ? 25.394 3.717 85.293 1.00 29.77 408 ALA C O 1
ATOM 9508 N N . GLN C 1 409 ? 26.827 5.353 85.858 1.00 29.21 409 GLN C N 1
ATOM 9509 C CA . GLN C 1 409 ? 26.199 6.340 84.988 1.00 28.98 409 GLN C CA 1
ATOM 9510 C C . GLN C 1 409 ? 26.445 6.002 83.543 1.00 28.39 409 GLN C C 1
ATOM 9511 O O . GLN C 1 409 ? 25.590 6.250 82.686 1.00 29.57 409 GLN C O 1
ATOM 9517 N N . ILE C 1 410 ? 27.606 5.423 83.253 1.00 30.67 410 ILE C N 1
ATOM 9518 C CA . ILE C 1 410 ? 27.880 5.020 81.880 1.00 28.98 410 ILE C CA 1
ATOM 9519 C C . ILE C 1 410 ? 26.800 4.005 81.489 1.00 30.92 410 ILE C C 1
ATOM 9520 O O . ILE C 1 410 ? 26.177 4.135 80.419 1.00 26.40 410 ILE C O 1
ATOM 9525 N N . ARG C 1 411 ? 26.561 3.018 82.363 1.00 29.44 411 ARG C N 1
ATOM 9526 C CA . ARG C 1 411 ? 25.543 1.993 82.092 1.00 30.77 411 ARG C CA 1
ATOM 9527 C C . ARG C 1 411 ? 24.179 2.648 82.010 1.00 29.51 411 ARG C C 1
ATOM 9528 O O . ARG C 1 411 ? 23.406 2.378 81.095 1.00 32.53 411 ARG C O 1
ATOM 9536 N N . GLN C 1 412 ? 23.882 3.517 82.966 1.00 28.52 412 GLN C N 1
ATOM 9537 C CA . GLN C 1 412 ? 22.598 4.211 82.969 1.00 31.73 412 GLN C CA 1
ATOM 9538 C C . GLN C 1 412 ? 22.334 4.910 81.620 1.00 33.22 412 GLN C C 1
ATOM 9539 O O . GLN C 1 412 ? 21.256 4.770 81.033 1.00 33.81 412 GLN C O 1
ATOM 9545 N N . GLY C 1 413 ? 23.323 5.662 81.136 1.00 32.28 413 GLY C N 1
ATOM 9546 C CA . GLY C 1 413 ? 23.164 6.365 79.872 1.00 29.92 413 GLY C CA 1
ATOM 9547 C C . GLY C 1 413 ? 22.970 5.435 78.691 1.00 30.39 413 GLY C C 1
ATOM 9548 O O . GLY C 1 413 ? 22.074 5.650 77.861 1.00 30.12 413 GLY C O 1
ATOM 9549 N N . LEU C 1 414 ? 23.802 4.396 78.600 1.00 28.51 414 LEU C N 1
ATOM 9550 C CA . LEU C 1 414 ? 23.696 3.440 77.499 1.00 29.15 414 LEU C CA 1
ATOM 9551 C C . LEU C 1 414 ? 22.336 2.730 77.484 1.00 31.54 414 LEU C C 1
ATOM 9552 O O . LEU C 1 414 ? 21.764 2.479 76.423 1.00 31.45 414 LEU C O 1
ATOM 9557 N N . GLU C 1 415 ? 21.822 2.436 78.668 1.00 32.63 415 GLU C N 1
ATOM 9558 C CA . GLU C 1 415 ? 20.534 1.785 78.795 1.00 35.16 415 GLU C CA 1
ATOM 9559 C C . GLU C 1 415 ? 19.450 2.716 78.282 1.00 33.04 415 GLU C C 1
ATOM 9560 O O . GLU C 1 415 ? 18.547 2.301 77.547 1.00 32.18 415 GLU C O 1
ATOM 9566 N N . ILE C 1 416 ? 19.518 3.987 78.668 1.00 31.60 416 ILE C N 1
ATOM 9567 C CA . ILE C 1 416 ? 18.515 4.931 78.181 1.00 29.12 416 ILE C CA 1
ATOM 9568 C C . ILE C 1 416 ? 18.502 5.011 76.650 1.00 27.96 416 ILE C C 1
ATOM 9569 O O . ILE C 1 416 ? 17.434 4.978 76.021 1.00 28.21 416 ILE C O 1
ATOM 9574 N N . ILE C 1 417 ? 19.679 5.104 76.040 1.00 27.13 417 ILE C N 1
ATOM 9575 C CA . ILE C 1 417 ? 19.774 5.194 74.576 1.00 26.43 417 ILE C CA 1
ATOM 9576 C C . ILE C 1 417 ? 19.196 3.920 73.926 1.00 32.91 417 ILE C C 1
ATOM 9577 O O . ILE C 1 417 ? 18.518 3.975 72.886 1.00 32.43 417 ILE C O 1
ATOM 9582 N N . SER C 1 418 ? 19.472 2.772 74.543 1.00 34.18 418 SER C N 1
ATOM 9583 C CA . SER C 1 418 ? 18.963 1.505 74.041 1.00 35.24 418 SER C CA 1
ATOM 9584 C C . SER C 1 418 ? 17.425 1.560 74.064 1.00 34.67 418 SER C C 1
ATOM 9585 O O . SER C 1 418 ? 16.769 1.253 73.070 1.00 33.77 418 SER C O 1
ATOM 9588 N N . GLN C 1 419 ? 16.850 1.980 75.189 1.00 33.96 419 GLN C N 1
ATOM 9589 C CA . GLN C 1 419 ? 15.392 2.065 75.276 1.00 35.11 419 GLN C CA 1
ATOM 9590 C C . GLN C 1 419 ? 14.834 3.025 74.224 1.00 36.34 419 GLN C C 1
ATOM 9591 O O . GLN C 1 419 ? 13.771 2.777 73.636 1.00 36.04 419 GLN C O 1
ATOM 9597 N N . CYS C 1 420 ? 15.547 4.124 73.978 1.00 32.86 420 CYS C N 1
ATOM 9598 C CA . CYS C 1 420 ? 15.095 5.089 72.983 1.00 30.56 420 CYS C CA 1
ATOM 9599 C C . CYS C 1 420 ? 14.994 4.439 71.605 1.00 30.38 420 CYS C C 1
ATOM 9600 O O . CYS C 1 420 ? 14.002 4.621 70.917 1.00 30.63 420 CYS C O 1
ATOM 9603 N N . PHE C 1 421 ? 16.009 3.682 71.197 1.00 32.63 421 PHE C N 1
ATOM 9604 C CA . PHE C 1 421 ? 15.953 3.025 69.894 1.00 34.82 421 PHE C CA 1
ATOM 9605 C C . PHE C 1 421 ? 14.866 1.926 69.828 1.00 38.18 421 PHE C C 1
ATOM 9606 O O . PHE C 1 421 ? 14.196 1.775 68.796 1.00 37.45 421 PHE C O 1
ATOM 9614 N N . ASP C 1 422 ? 14.703 1.163 70.912 1.00 38.18 422 ASP C N 1
ATOM 9615 C CA . ASP C 1 422 ? 13.679 0.105 70.952 1.00 39.85 422 ASP C CA 1
ATOM 9616 C C . ASP C 1 422 ? 12.286 0.708 70.816 1.00 40.15 422 ASP C C 1
ATOM 9617 O O . ASP C 1 422 ? 11.502 0.283 69.970 1.00 39.08 422 ASP C O 1
ATOM 9622 N N . GLU C 1 423 ? 11.998 1.716 71.637 1.00 39.40 423 GLU C N 1
ATOM 9623 C CA . GLU C 1 423 ? 10.699 2.367 71.625 1.00 39.39 423 GLU C CA 1
ATOM 9624 C C . GLU C 1 423 ? 10.422 3.179 70.385 1.00 41.46 423 GLU C C 1
ATOM 9625 O O . GLU C 1 423 ? 9.271 3.323 69.987 1.00 40.21 423 GLU C O 1
ATOM 9631 N N . ALA C 1 424 ? 11.464 3.712 69.763 1.00 43.49 424 ALA C N 1
ATOM 9632 C CA . ALA C 1 424 ? 11.256 4.494 68.557 1.00 46.61 424 ALA C CA 1
ATOM 9633 C C . ALA C 1 424 ? 10.808 3.515 67.484 1.00 49.62 424 ALA C C 1
ATOM 9634 O O . ALA C 1 424 ? 10.091 3.874 66.554 1.00 49.56 424 ALA C O 1
ATOM 9636 N N . LYS C 1 425 ? 11.230 2.266 67.642 1.00 54.03 425 LYS C N 1
ATOM 9637 C CA . LYS C 1 425 ? 10.923 1.227 66.677 1.00 58.88 425 LYS C CA 1
ATOM 9638 C C . LYS C 1 425 ? 9.681 0.383 66.976 1.00 60.79 425 LYS C C 1
ATOM 9639 O O . LYS C 1 425 ? 9.391 -0.545 66.232 1.00 63.23 425 LYS C O 1
ATOM 9645 N N . GLN C 1 426 ? 8.947 0.690 68.044 1.00 62.00 426 GLN C N 1
ATOM 9646 C CA . GLN C 1 426 ? 7.750 -0.085 68.385 1.00 63.48 426 GLN C CA 1
ATOM 9647 C C . GLN C 1 426 ? 6.514 0.387 67.628 1.00 65.14 426 GLN C C 1
ATOM 9648 O O . GLN C 1 426 ? 6.638 1.320 66.802 1.00 66.41 426 GLN C O 1
ATOM 9655 N N . ASN D 1 2 ? 58.805 37.967 95.055 1.00 37.16 2 ASN D N 1
ATOM 9656 C CA . ASN D 1 2 ? 58.554 37.934 93.587 1.00 35.71 2 ASN D CA 1
ATOM 9657 C C . ASN D 1 2 ? 58.831 39.319 93.022 1.00 31.55 2 ASN D C 1
ATOM 9658 O O . ASN D 1 2 ? 58.985 40.301 93.772 1.00 34.75 2 ASN D O 1
ATOM 9663 N N . SER D 1 3 ? 58.959 39.413 91.704 1.00 23.08 3 SER D N 1
ATOM 9664 C CA . SER D 1 3 ? 59.254 40.712 91.154 1.00 18.86 3 SER D CA 1
ATOM 9665 C C . SER D 1 3 ? 58.597 40.931 89.804 1.00 14.81 3 SER D C 1
ATOM 9666 O O . SER D 1 3 ? 58.485 40.013 89.010 1.00 16.02 3 SER D O 1
ATOM 9669 N N . ASN D 1 4 ? 58.144 42.156 89.585 1.00 15.12 4 ASN D N 1
ATOM 9670 C CA . ASN D 1 4 ? 57.516 42.518 88.321 1.00 13.48 4 ASN D CA 1
ATOM 9671 C C . ASN D 1 4 ? 58.484 42.250 87.181 1.00 16.53 4 ASN D C 1
ATOM 9672 O O . ASN D 1 4 ? 58.088 41.705 86.148 1.00 16.63 4 ASN D O 1
ATOM 9677 N N . LYS D 1 5 ? 59.766 42.610 87.361 1.00 14.75 5 LYS D N 1
ATOM 9678 C CA . LYS D 1 5 ? 60.714 42.409 86.268 1.00 15.56 5 LYS D CA 1
ATOM 9679 C C . LYS D 1 5 ? 60.971 40.939 85.970 1.00 13.18 5 LYS D C 1
ATOM 9680 O O . LYS D 1 5 ? 61.125 40.561 84.815 1.00 12.69 5 LYS D O 1
ATOM 9686 N N . GLU D 1 6 ? 61.025 40.100 86.996 1.00 13.85 6 GLU D N 1
ATOM 9687 C CA . GLU D 1 6 ? 61.213 38.670 86.742 1.00 12.23 6 GLU D CA 1
ATOM 9688 C C . GLU D 1 6 ? 60.036 38.130 85.924 1.00 14.87 6 GLU D C 1
ATOM 9689 O O . GLU D 1 6 ? 60.209 37.292 85.030 1.00 11.54 6 GLU D O 1
ATOM 9695 N N . LEU D 1 7 ? 58.821 38.568 86.295 1.00 16.22 7 LEU D N 1
ATOM 9696 C CA . LEU D 1 7 ? 57.613 38.139 85.581 1.00 16.23 7 LEU D CA 1
ATOM 9697 C C . LEU D 1 7 ? 57.604 38.701 84.142 1.00 14.16 7 LEU D C 1
ATOM 9698 O O . LEU D 1 7 ? 57.186 37.999 83.215 1.00 13.86 7 LEU D O 1
ATOM 9703 N N . MET D 1 8 ? 58.104 39.927 83.938 1.00 13.56 8 MET D N 1
ATOM 9704 C CA . MET D 1 8 ? 58.179 40.476 82.583 1.00 14.98 8 MET D CA 1
ATOM 9705 C C . MET D 1 8 ? 59.127 39.640 81.726 1.00 17.81 8 MET D C 1
ATOM 9706 O O . MET D 1 8 ? 58.873 39.454 80.534 1.00 16.95 8 MET D O 1
ATOM 9711 N N . GLN D 1 9 ? 60.219 39.127 82.316 1.00 15.73 9 GLN D N 1
ATOM 9712 C CA . GLN D 1 9 ? 61.151 38.296 81.538 1.00 13.70 9 GLN D CA 1
ATOM 9713 C C . GLN D 1 9 ? 60.498 36.967 81.141 1.00 15.16 9 GLN D C 1
ATOM 9714 O O . GLN D 1 9 ? 60.652 36.477 80.005 1.00 15.37 9 GLN D O 1
ATOM 9720 N N . ARG D 1 10 ? 59.763 36.364 82.071 1.00 12.73 10 ARG D N 1
ATOM 9721 C CA . ARG D 1 10 ? 59.086 35.108 81.757 1.00 12.73 10 ARG D CA 1
ATOM 9722 C C . ARG D 1 10 ? 58.052 35.416 80.654 1.00 14.30 10 ARG D C 1
ATOM 9723 O O . ARG D 1 10 ? 57.831 34.622 79.734 1.00 13.57 10 ARG D O 1
ATOM 9731 N N . ARG D 1 11 ? 57.441 36.583 80.758 1.00 13.77 11 ARG D N 1
ATOM 9732 C CA . ARG D 1 11 ? 56.434 36.979 79.764 1.00 17.31 11 ARG D CA 1
ATOM 9733 C C . ARG D 1 11 ? 57.068 37.027 78.364 1.00 17.42 11 ARG D C 1
ATOM 9734 O O . ARG D 1 11 ? 56.507 36.486 77.403 1.00 16.28 11 ARG D O 1
ATOM 9742 N N . SER D 1 12 ? 58.252 37.643 78.255 1.00 17.12 12 SER D N 1
ATOM 9743 C CA . SER D 1 12 ? 58.896 37.765 76.943 1.00 18.41 12 SER D CA 1
ATOM 9744 C C . SER D 1 12 ? 59.209 36.410 76.320 1.00 17.13 12 SER D C 1
ATOM 9745 O O . SER D 1 12 ? 59.247 36.280 75.103 1.00 17.72 12 SER D O 1
ATOM 9748 N N . GLN D 1 13 ? 59.425 35.398 77.143 1.00 17.36 13 GLN D N 1
ATOM 9749 C CA . GLN D 1 13 ? 59.740 34.083 76.629 1.00 18.13 13 GLN D CA 1
ATOM 9750 C C . GLN D 1 13 ? 58.520 33.179 76.341 1.00 20.05 13 GLN D C 1
ATOM 9751 O O . GLN D 1 13 ? 58.619 32.224 75.563 1.00 18.89 13 GLN D O 1
ATOM 9757 N N . ALA D 1 14 ? 57.370 33.469 76.948 1.00 17.24 14 ALA D N 1
ATOM 9758 C CA . ALA D 1 14 ? 56.215 32.579 76.795 1.00 14.25 14 ALA D CA 1
ATOM 9759 C C . ALA D 1 14 ? 55.040 33.158 76.009 1.00 16.58 14 ALA D C 1
ATOM 9760 O O . ALA D 1 14 ? 54.206 32.411 75.532 1.00 14.38 14 ALA D O 1
ATOM 9762 N N . ILE D 1 15 ? 55.023 34.472 75.881 1.00 14.13 15 ILE D N 1
ATOM 9763 C CA . ILE D 1 15 ? 53.922 35.202 75.247 1.00 17.64 15 ILE D CA 1
ATOM 9764 C C . ILE D 1 15 ? 54.402 36.091 74.083 1.00 16.95 15 ILE D C 1
ATOM 9765 O O . ILE D 1 15 ? 55.415 36.789 74.196 1.00 17.89 15 ILE D O 1
ATOM 9770 N N . PRO D 1 16 ? 53.659 36.097 72.953 1.00 16.72 16 PRO D N 1
ATOM 9771 C CA . PRO D 1 16 ? 54.035 36.911 71.789 1.00 15.57 16 PRO D CA 1
ATOM 9772 C C . PRO D 1 16 ? 54.117 38.410 72.080 1.00 15.63 16 PRO D C 1
ATOM 9773 O O . PRO D 1 16 ? 53.349 38.965 72.873 1.00 13.55 16 PRO D O 1
ATOM 9777 N N . ARG D 1 17 ? 55.086 39.070 71.466 1.00 14.63 17 ARG D N 1
ATOM 9778 C CA . ARG D 1 17 ? 55.261 40.501 71.659 1.00 15.83 17 ARG D CA 1
ATOM 9779 C C . ARG D 1 17 ? 54.054 41.278 71.117 1.00 13.79 17 ARG D C 1
ATOM 9780 O O . ARG D 1 17 ? 53.893 42.435 71.439 1.00 13.93 17 ARG D O 1
ATOM 9788 N N . GLY D 1 18 ? 53.209 40.636 70.312 1.00 16.06 18 GLY D N 1
ATOM 9789 C CA . GLY D 1 18 ? 52.039 41.321 69.767 1.00 13.63 18 GLY D CA 1
ATOM 9790 C C . GLY D 1 18 ? 51.085 41.782 70.867 1.00 15.47 18 GLY D C 1
ATOM 9791 O O . GLY D 1 18 ? 50.249 42.699 70.677 1.00 14.42 18 GLY D O 1
ATOM 9792 N N . VAL D 1 19 ? 51.154 41.114 72.011 1.00 16.38 19 VAL D N 1
ATOM 9793 C CA . VAL D 1 19 ? 50.321 41.548 73.145 1.00 18.01 19 VAL D CA 1
ATOM 9794 C C . VAL D 1 19 ? 51.143 42.626 73.866 1.00 18.75 19 VAL D C 1
ATOM 9795 O O . VAL D 1 19 ? 52.098 42.301 74.575 1.00 17.35 19 VAL D O 1
ATOM 9799 N N . GLY D 1 20 ? 50.767 43.891 73.706 1.00 17.25 20 GLY D N 1
ATOM 9800 C CA . GLY D 1 20 ? 51.529 44.965 74.339 1.00 18.57 20 GLY D CA 1
ATOM 9801 C C . GLY D 1 20 ? 51.334 44.926 75.858 1.00 21.66 20 GLY D C 1
ATOM 9802 O O . GLY D 1 20 ? 50.471 44.193 76.358 1.00 16.80 20 GLY D O 1
ATOM 9803 N N . GLN D 1 21 ? 52.135 45.696 76.589 1.00 17.30 21 GLN D N 1
ATOM 9804 C CA . GLN D 1 21 ? 52.045 45.743 78.050 1.00 13.33 21 GLN D CA 1
ATOM 9805 C C . GLN D 1 21 ? 52.185 47.215 78.344 1.00 19.85 21 GLN D C 1
ATOM 9806 O O . GLN D 1 21 ? 53.286 47.763 78.242 1.00 16.69 21 GLN D O 1
ATOM 9812 N N . ILE D 1 22 ? 51.084 47.869 78.682 1.00 15.33 22 ILE D N 1
ATOM 9813 C CA . ILE D 1 22 ? 51.144 49.286 78.971 1.00 16.75 22 ILE D CA 1
ATOM 9814 C C . ILE D 1 22 ? 51.974 49.531 80.234 1.00 18.80 22 ILE D C 1
ATOM 9815 O O . ILE D 1 22 ? 52.837 50.431 80.269 1.00 15.78 22 ILE D O 1
ATOM 9820 N N . HIS D 1 23 ? 51.666 48.763 81.275 1.00 14.23 23 HIS D N 1
ATOM 9821 C CA . HIS D 1 23 ? 52.367 48.888 82.554 1.00 17.92 23 HIS D CA 1
ATOM 9822 C C . HIS D 1 23 ? 53.059 47.579 82.819 1.00 17.00 23 HIS D C 1
ATOM 9823 O O . HIS D 1 23 ? 52.434 46.509 82.918 1.00 15.61 23 HIS D O 1
ATOM 9830 N N . PRO D 1 24 ? 54.384 47.636 82.975 1.00 15.42 24 PRO D N 1
ATOM 9831 C CA . PRO D 1 24 ? 55.145 46.405 83.207 1.00 15.73 24 PRO D CA 1
ATOM 9832 C C . PRO D 1 24 ? 55.039 45.936 84.654 1.00 20.29 24 PRO D C 1
ATOM 9833 O O . PRO D 1 24 ? 56.065 45.668 85.322 1.00 18.55 24 PRO D O 1
ATOM 9837 N N . ILE D 1 25 ? 53.793 45.804 85.110 1.00 16.14 25 ILE D N 1
ATOM 9838 C CA . ILE D 1 25 ? 53.475 45.500 86.500 1.00 17.75 25 ILE D CA 1
ATOM 9839 C C . ILE D 1 25 ? 52.548 44.301 86.578 1.00 19.14 25 ILE D C 1
ATOM 9840 O O . ILE D 1 25 ? 51.596 44.226 85.804 1.00 15.87 25 ILE D O 1
ATOM 9845 N N . PHE D 1 26 ? 52.805 43.376 87.502 1.00 16.74 26 PHE D N 1
ATOM 9846 C CA . PHE D 1 26 ? 51.945 42.210 87.639 1.00 15.92 26 PHE D CA 1
ATOM 9847 C C . PHE D 1 26 ? 51.110 42.391 88.892 1.00 21.05 26 PHE D C 1
ATOM 9848 O O . PHE D 1 26 ? 51.635 42.484 89.999 1.00 18.50 26 PHE D O 1
ATOM 9856 N N . ALA D 1 27 ? 49.796 42.463 88.698 1.00 17.08 27 ALA D N 1
ATOM 9857 C CA . ALA D 1 27 ? 48.854 42.619 89.797 1.00 16.03 27 ALA D CA 1
ATOM 9858 C C . ALA D 1 27 ? 48.690 41.328 90.580 1.00 15.19 27 ALA D C 1
ATOM 9859 O O . ALA D 1 27 ? 48.653 40.251 90.007 1.00 16.41 27 ALA D O 1
ATOM 9861 N N . ASP D 1 28 ? 48.568 41.445 91.902 1.00 16.68 28 ASP D N 1
ATOM 9862 C CA . ASP D 1 28 ? 48.337 40.297 92.750 1.00 15.41 28 ASP D CA 1
ATOM 9863 C C . ASP D 1 28 ? 46.901 40.364 93.345 1.00 16.11 28 ASP D C 1
ATOM 9864 O O . ASP D 1 28 ? 46.191 39.361 93.314 1.00 16.77 28 ASP D O 1
ATOM 9869 N N . ARG D 1 29 ? 46.521 41.506 93.926 1.00 15.32 29 ARG D N 1
ATOM 9870 C CA . ARG D 1 29 ? 45.161 41.665 94.511 1.00 14.48 29 ARG D CA 1
ATOM 9871 C C . ARG D 1 29 ? 44.637 43.055 94.198 1.00 16.49 29 ARG D C 1
ATOM 9872 O O . ARG D 1 29 ? 45.411 43.936 93.829 1.00 16.47 29 ARG D O 1
ATOM 9880 N N . ALA D 1 30 ? 43.326 43.266 94.383 1.00 11.97 30 ALA D N 1
ATOM 9881 C CA . ALA D 1 30 ? 42.751 44.550 94.092 1.00 10.59 30 ALA D CA 1
ATOM 9882 C C . ALA D 1 30 ? 41.419 44.645 94.817 1.00 14.36 30 ALA D C 1
ATOM 9883 O O . ALA D 1 30 ? 40.795 43.633 95.084 1.00 13.16 30 ALA D O 1
ATOM 9885 N N . GLU D 1 31 ? 41.010 45.867 95.134 1.00 13.76 31 GLU D N 1
ATOM 9886 C CA . GLU D 1 31 ? 39.766 46.097 95.819 1.00 17.07 31 GLU D CA 1
ATOM 9887 C C . GLU D 1 31 ? 39.314 47.516 95.585 1.00 15.00 31 GLU D C 1
ATOM 9888 O O . GLU D 1 31 ? 40.024 48.482 95.871 1.00 16.64 31 GLU D O 1
ATOM 9894 N N . ASN D 1 32 ? 38.111 47.645 95.037 1.00 13.90 32 ASN D N 1
ATOM 9895 C CA . ASN D 1 32 ? 37.562 48.964 94.717 1.00 16.77 32 ASN D CA 1
ATOM 9896 C C . ASN D 1 32 ? 38.500 49.748 93.757 1.00 19.40 32 ASN D C 1
ATOM 9897 O O . ASN D 1 32 ? 38.601 49.370 92.587 1.00 18.85 32 ASN D O 1
ATOM 9902 N N . CYS D 1 33 ? 39.161 50.829 94.198 1.00 14.92 33 CYS D N 1
ATOM 9903 C CA . CYS D 1 33 ? 40.065 51.570 93.302 1.00 16.05 33 CYS D CA 1
ATOM 9904 C C . CYS D 1 33 ? 41.552 51.285 93.541 1.00 15.65 33 CYS D C 1
ATOM 9905 O O . CYS D 1 33 ? 42.418 51.942 92.948 1.00 17.55 33 CYS D O 1
ATOM 9908 N N . ARG D 1 34 ? 41.848 50.322 94.397 1.00 15.31 34 ARG D N 1
ATOM 9909 C CA . ARG D 1 34 ? 43.261 50.017 94.688 1.00 18.93 34 ARG D CA 1
ATOM 9910 C C . ARG D 1 34 ? 43.704 48.685 94.113 1.00 18.04 34 ARG D C 1
ATOM 9911 O O . ARG D 1 34 ? 42.918 47.724 94.059 1.00 19.17 34 ARG D O 1
ATOM 9919 N N . VAL D 1 35 ? 44.974 48.629 93.693 1.00 13.96 35 VAL D N 1
ATOM 9920 C CA . VAL D 1 35 ? 45.563 47.433 93.160 1.00 14.73 35 VAL D CA 1
ATOM 9921 C C . VAL D 1 35 ? 46.947 47.244 93.844 1.00 15.83 35 VAL D C 1
ATOM 9922 O O . VAL D 1 35 ? 47.661 48.220 94.048 1.00 16.04 35 VAL D O 1
ATOM 9926 N N . TRP D 1 36 ? 47.307 46.013 94.203 1.00 15.42 36 TRP D N 1
ATOM 9927 C CA . TRP D 1 36 ? 48.631 45.776 94.803 1.00 16.51 36 TRP D CA 1
ATOM 9928 C C . TRP D 1 36 ? 49.385 44.841 93.876 1.00 13.91 36 TRP D C 1
ATOM 9929 O O . TRP D 1 36 ? 48.840 43.815 93.469 1.00 15.48 36 TRP D O 1
ATOM 9940 N N . ASP D 1 37 ? 50.640 45.161 93.543 1.00 16.42 37 ASP D N 1
ATOM 9941 C CA . ASP D 1 37 ? 51.377 44.267 92.642 1.00 13.40 37 ASP D CA 1
ATOM 9942 C C . ASP D 1 37 ? 52.049 43.156 93.392 1.00 15.11 37 ASP D C 1
ATOM 9943 O O . ASP D 1 37 ? 51.924 43.062 94.623 1.00 15.30 37 ASP D O 1
ATOM 9948 N N . VAL D 1 38 ? 52.750 42.285 92.674 1.00 14.80 38 VAL D N 1
ATOM 9949 C CA . VAL D 1 38 ? 53.378 41.167 93.362 1.00 14.52 38 VAL D CA 1
ATOM 9950 C C . VAL D 1 38 ? 54.488 41.590 94.343 1.00 16.34 38 VAL D C 1
ATOM 9951 O O . VAL D 1 38 ? 54.899 40.788 95.171 1.00 16.46 38 VAL D O 1
ATOM 9955 N N . GLU D 1 39 ? 54.944 42.835 94.261 1.00 15.26 39 GLU D N 1
ATOM 9956 C CA . GLU D 1 39 ? 56.009 43.348 95.165 1.00 17.86 39 GLU D CA 1
ATOM 9957 C C . GLU D 1 39 ? 55.356 44.040 96.361 1.00 19.87 39 GLU D C 1
ATOM 9958 O O . GLU D 1 39 ? 56.042 44.606 97.223 1.00 16.08 39 GLU D O 1
ATOM 9964 N N . GLY D 1 40 ? 54.022 44.015 96.398 1.00 15.45 40 GLY D N 1
ATOM 9965 C CA . GLY D 1 40 ? 53.315 44.611 97.516 1.00 16.53 40 GLY D CA 1
ATOM 9966 C C . GLY D 1 40 ? 53.078 46.098 97.397 1.00 16.93 40 GLY D C 1
ATOM 9967 O O . GLY D 1 40 ? 52.567 46.731 98.315 1.00 14.69 40 GLY D O 1
ATOM 9968 N N . ARG D 1 41 ? 53.427 46.679 96.260 1.00 15.26 41 ARG D N 1
ATOM 9969 C CA . ARG D 1 41 ? 53.260 48.102 96.119 1.00 16.38 41 ARG D CA 1
ATOM 9970 C C . ARG D 1 41 ? 51.791 48.427 95.795 1.00 15.86 41 ARG D C 1
ATOM 9971 O O . ARG D 1 41 ? 51.147 47.702 95.049 1.00 15.47 41 ARG D O 1
ATOM 9979 N N . GLU D 1 42 ? 51.290 49.498 96.389 1.00 15.45 42 GLU D N 1
ATOM 9980 C CA . GLU D 1 42 ? 49.905 49.895 96.203 1.00 15.33 42 GLU D CA 1
ATOM 9981 C C . GLU D 1 42 ? 49.714 50.963 95.126 1.00 18.37 42 GLU D C 1
ATOM 9982 O O . GLU D 1 42 ? 50.480 51.949 95.050 1.00 16.72 42 GLU D O 1
ATOM 9988 N N . TYR D 1 43 ? 48.696 50.761 94.278 1.00 16.14 43 TYR D N 1
ATOM 9989 C CA . TYR D 1 43 ? 48.369 51.736 93.220 1.00 16.05 43 TYR D CA 1
ATOM 9990 C C . TYR D 1 43 ? 46.894 52.175 93.283 1.00 15.46 43 TYR D C 1
ATOM 9991 O O . TYR D 1 43 ? 46.037 51.432 93.754 1.00 16.96 43 TYR D O 1
ATOM 10000 N N . LEU D 1 44 ? 46.637 53.370 92.780 1.00 15.89 44 LEU D N 1
ATOM 10001 C CA . LEU D 1 44 ? 45.293 53.925 92.628 1.00 18.27 44 LEU D CA 1
ATOM 10002 C C . LEU D 1 44 ? 45.015 53.632 91.137 1.00 20.27 44 LEU D C 1
ATOM 10003 O O . LEU D 1 44 ? 45.767 54.068 90.254 1.00 18.87 44 LEU D O 1
ATOM 10008 N N . ASP D 1 45 ? 43.940 52.901 90.859 1.00 17.73 45 ASP D N 1
ATOM 10009 C CA . ASP D 1 45 ? 43.627 52.514 89.491 1.00 15.69 45 ASP D CA 1
ATOM 10010 C C . ASP D 1 45 ? 42.714 53.481 88.750 1.00 18.01 45 ASP D C 1
ATOM 10011 O O . ASP D 1 45 ? 41.496 53.472 88.968 1.00 18.32 45 ASP D O 1
ATOM 10016 N N . PHE D 1 46 ? 43.286 54.336 87.898 1.00 15.04 46 PHE D N 1
ATOM 10017 C CA . PHE D 1 46 ? 42.472 55.270 87.099 1.00 17.30 46 PHE D CA 1
ATOM 10018 C C . PHE D 1 46 ? 42.224 54.741 85.674 1.00 16.06 46 PHE D C 1
ATOM 10019 O O . PHE D 1 46 ? 41.811 55.506 84.762 1.00 16.05 46 PHE D O 1
ATOM 10027 N N . ALA D 1 47 ? 42.483 53.451 85.478 1.00 15.70 47 ALA D N 1
ATOM 10028 C CA . ALA D 1 47 ? 42.253 52.832 84.180 1.00 18.84 47 ALA D CA 1
ATOM 10029 C C . ALA D 1 47 ? 41.026 51.894 84.228 1.00 17.72 47 ALA D C 1
ATOM 10030 O O . ALA D 1 47 ? 40.382 51.683 83.206 1.00 17.12 47 ALA D O 1
ATOM 10032 N N . GLY D 1 48 ? 40.726 51.332 85.400 1.00 17.64 48 GLY D N 1
ATOM 10033 C CA . GLY D 1 48 ? 39.559 50.444 85.535 1.00 15.51 48 GLY D CA 1
ATOM 10034 C C . GLY D 1 48 ? 39.546 49.231 84.608 1.00 17.47 48 GLY D C 1
ATOM 10035 O O . GLY D 1 48 ? 38.465 48.773 84.204 1.00 15.37 48 GLY D O 1
ATOM 10036 N N . GLY D 1 49 ? 40.735 48.702 84.257 1.00 14.54 49 GLY D N 1
ATOM 10037 C CA . GLY D 1 49 ? 40.807 47.531 83.393 1.00 13.13 49 GLY D CA 1
ATOM 10038 C C . GLY D 1 49 ? 40.226 47.853 82.007 1.00 13.16 49 GLY D C 1
ATOM 10039 O O . GLY D 1 49 ? 39.738 46.973 81.318 1.00 13.02 49 GLY D O 1
ATOM 10040 N N . ILE D 1 50 ? 40.365 49.121 81.620 1.00 11.12 50 ILE D N 1
ATOM 10041 C CA . ILE D 1 50 ? 39.835 49.751 80.403 1.00 13.08 50 ILE D CA 1
ATOM 10042 C C . ILE D 1 50 ? 38.293 49.831 80.489 1.00 15.25 50 ILE D C 1
ATOM 10043 O O . ILE D 1 50 ? 37.568 49.192 79.699 1.00 14.94 50 ILE D O 1
ATOM 10048 N N . ALA D 1 51 ? 37.828 50.579 81.494 1.00 11.36 51 ALA D N 1
ATOM 10049 C CA . ALA D 1 51 ? 36.387 50.885 81.670 1.00 13.85 51 ALA D CA 1
ATOM 10050 C C . ALA D 1 51 ? 35.484 49.709 81.993 1.00 12.58 51 ALA D C 1
ATOM 10051 O O . ALA D 1 51 ? 34.290 49.754 81.726 1.00 13.82 51 ALA D O 1
ATOM 10053 N N . VAL D 1 52 ? 36.065 48.677 82.597 1.00 11.44 52 VAL D N 1
ATOM 10054 C CA . VAL D 1 52 ? 35.374 47.453 82.963 1.00 13.09 52 VAL D CA 1
ATOM 10055 C C . VAL D 1 52 ? 34.942 47.464 84.416 1.00 13.21 52 VAL D C 1
ATOM 10056 O O . VAL D 1 52 ? 34.098 46.672 84.819 1.00 14.29 52 VAL D O 1
ATOM 10060 N N . LEU D 1 53 ? 35.489 48.393 85.192 1.00 14.09 53 LEU D N 1
ATOM 10061 C CA . LEU D 1 53 ? 35.256 48.400 86.645 1.00 13.72 53 LEU D CA 1
ATOM 10062 C C . LEU D 1 53 ? 34.537 49.615 87.195 1.00 13.85 53 LEU D C 1
ATOM 10063 O O . LEU D 1 53 ? 34.967 50.211 88.181 1.00 13.04 53 LEU D O 1
ATOM 10068 N N . ASN D 1 54 ? 33.424 49.989 86.572 1.00 12.85 54 ASN D N 1
ATOM 10069 C CA . ASN D 1 54 ? 32.704 51.163 87.064 1.00 12.77 54 ASN D CA 1
ATOM 10070 C C . ASN D 1 54 ? 32.238 50.963 88.495 1.00 11.96 54 ASN D C 1
ATOM 10071 O O . ASN D 1 54 ? 32.139 51.954 89.256 1.00 14.07 54 ASN D O 1
ATOM 10076 N N . THR D 1 55 ? 32.008 49.702 88.889 1.00 11.28 55 THR D N 1
ATOM 10077 C CA . THR D 1 55 ? 31.593 49.396 90.266 1.00 13.62 55 THR D CA 1
ATOM 10078 C C . THR D 1 55 ? 32.823 49.025 91.142 1.00 16.36 55 THR D C 1
ATOM 10079 O O . THR D 1 55 ? 32.677 48.554 92.273 1.00 13.96 55 THR D O 1
ATOM 10083 N N . GLY D 1 56 ? 34.020 49.224 90.576 1.00 17.27 56 GLY D N 1
ATOM 10084 C CA . GLY D 1 56 ? 35.280 48.947 91.274 1.00 13.89 56 GLY D CA 1
ATOM 10085 C C . GLY D 1 56 ? 35.704 47.493 91.269 1.00 17.06 56 GLY D C 1
ATOM 10086 O O . GLY D 1 56 ? 34.942 46.581 90.895 1.00 14.91 56 GLY D O 1
ATOM 10087 N N . HIS D 1 57 ? 36.948 47.245 91.661 1.00 14.80 57 HIS D N 1
ATOM 10088 C CA . HIS D 1 57 ? 37.387 45.871 91.714 1.00 11.76 57 HIS D CA 1
ATOM 10089 C C . HIS D 1 57 ? 36.627 45.142 92.812 1.00 14.49 57 HIS D C 1
ATOM 10090 O O . HIS D 1 57 ? 36.538 45.623 93.965 1.00 13.66 57 HIS D O 1
ATOM 10097 N N . LEU D 1 58 ? 36.131 43.966 92.459 1.00 14.71 58 LEU D N 1
ATOM 10098 C CA . LEU D 1 58 ? 35.438 43.075 93.382 1.00 16.32 58 LEU D CA 1
ATOM 10099 C C . LEU D 1 58 ? 34.416 43.737 94.320 1.00 14.86 58 LEU D C 1
ATOM 10100 O O . LEU D 1 58 ? 34.471 43.591 95.551 1.00 13.70 58 LEU D O 1
ATOM 10105 N N . HIS D 1 59 ? 33.460 44.440 93.749 1.00 17.37 59 HIS D N 1
ATOM 10106 C CA . HIS D 1 59 ? 32.436 45.053 94.575 1.00 16.31 59 HIS D CA 1
ATOM 10107 C C . HIS D 1 59 ? 31.866 43.912 95.424 1.00 17.31 59 HIS D C 1
ATOM 10108 O O . HIS D 1 59 ? 31.510 42.843 94.904 1.00 17.12 59 HIS D O 1
ATOM 10115 N N . PRO D 1 60 ? 31.775 44.112 96.755 1.00 18.39 60 PRO D N 1
ATOM 10116 C CA . PRO D 1 60 ? 31.247 43.035 97.601 1.00 18.78 60 PRO D CA 1
ATOM 10117 C C . PRO D 1 60 ? 29.884 42.449 97.250 1.00 16.45 60 PRO D C 1
ATOM 10118 O O . PRO D 1 60 ? 29.681 41.247 97.428 1.00 15.13 60 PRO D O 1
ATOM 10122 N N . LYS D 1 61 ? 28.954 43.270 96.778 1.00 17.78 61 LYS D N 1
ATOM 10123 C CA . LYS D 1 61 ? 27.635 42.718 96.431 1.00 18.56 61 LYS D CA 1
ATOM 10124 C C . LYS D 1 61 ? 27.792 41.842 95.184 1.00 17.12 61 LYS D C 1
ATOM 10125 O O . LYS D 1 61 ? 27.178 40.789 95.058 1.00 17.08 61 LYS D O 1
ATOM 10131 N N . VAL D 1 62 ? 28.620 42.293 94.242 1.00 15.14 62 VAL D N 1
ATOM 10132 C CA . VAL D 1 62 ? 28.826 41.543 93.020 1.00 13.41 62 VAL D CA 1
ATOM 10133 C C . VAL D 1 62 ? 29.488 40.202 93.361 1.00 14.72 62 VAL D C 1
ATOM 10134 O O . VAL D 1 62 ? 29.076 39.142 92.858 1.00 15.68 62 VAL D O 1
ATOM 10138 N N . VAL D 1 63 ? 30.503 40.244 94.221 1.00 15.30 63 VAL D N 1
ATOM 10139 C CA . VAL D 1 63 ? 31.203 39.023 94.607 1.00 16.62 63 VAL D CA 1
ATOM 10140 C C . VAL D 1 63 ? 30.262 38.041 95.324 1.00 17.45 63 VAL D C 1
ATOM 10141 O O . VAL D 1 63 ? 30.282 36.848 95.048 1.00 16.68 63 VAL D O 1
ATOM 10145 N N . ALA D 1 64 ? 29.428 38.556 96.224 1.00 17.91 64 ALA D N 1
ATOM 10146 C CA . ALA D 1 64 ? 28.476 37.682 96.917 1.00 19.65 64 ALA D CA 1
ATOM 10147 C C . ALA D 1 64 ? 27.536 36.986 95.911 1.00 17.45 64 ALA D C 1
ATOM 10148 O O . ALA D 1 64 ? 27.229 35.795 96.072 1.00 19.27 64 ALA D O 1
ATOM 10150 N N . ALA D 1 65 ? 27.077 37.711 94.885 1.00 15.69 65 ALA D N 1
ATOM 10151 C CA . ALA D 1 65 ? 26.179 37.100 93.889 1.00 17.31 65 ALA D CA 1
ATOM 10152 C C . ALA D 1 65 ? 26.930 35.991 93.146 1.00 17.75 65 ALA D C 1
ATOM 10153 O O . ALA D 1 65 ? 26.418 34.883 92.922 1.00 17.03 65 ALA D O 1
ATOM 10155 N N . VAL D 1 66 ? 28.170 36.296 92.773 1.00 17.27 66 VAL D N 1
ATOM 10156 C CA . VAL D 1 66 ? 29.000 35.341 92.078 1.00 16.25 66 VAL D CA 1
ATOM 10157 C C . VAL D 1 66 ? 29.214 34.120 92.926 1.00 14.41 66 VAL D C 1
ATOM 10158 O O . VAL D 1 66 ? 29.127 33.006 92.435 1.00 15.19 66 VAL D O 1
ATOM 10162 N N . GLU D 1 67 ? 29.505 34.309 94.206 1.00 18.60 67 GLU D N 1
ATOM 10163 C CA . GLU D 1 67 ? 29.729 33.154 95.078 1.00 17.34 67 GLU D CA 1
ATOM 10164 C C . GLU D 1 67 ? 28.484 32.259 95.171 1.00 19.29 67 GLU D C 1
ATOM 10165 O O . GLU D 1 67 ? 28.577 31.028 95.183 1.00 20.21 67 GLU D O 1
ATOM 10171 N N . ALA D 1 68 ? 27.319 32.872 95.223 1.00 18.42 68 ALA D N 1
ATOM 10172 C CA . ALA D 1 68 ? 26.071 32.105 95.313 1.00 16.50 68 ALA D CA 1
ATOM 10173 C C . ALA D 1 68 ? 25.871 31.292 94.042 1.00 17.67 68 ALA D C 1
ATOM 10174 O O . ALA D 1 68 ? 25.491 30.112 94.106 1.00 17.57 68 ALA D O 1
ATOM 10176 N N . GLN D 1 69 ? 26.174 31.884 92.873 1.00 15.98 69 GLN D N 1
ATOM 10177 C CA . GLN D 1 69 ? 25.975 31.169 91.611 1.00 16.55 69 GLN D CA 1
ATOM 10178 C C . GLN D 1 69 ? 27.001 30.058 91.447 1.00 18.55 69 GLN D C 1
ATOM 10179 O O . GLN D 1 69 ? 26.731 28.997 90.868 1.00 17.67 69 GLN D O 1
ATOM 10185 N N . LEU D 1 70 ? 28.183 30.295 91.991 1.00 21.13 70 LEU D N 1
ATOM 10186 C CA . LEU D 1 70 ? 29.257 29.317 91.886 1.00 20.78 70 LEU D CA 1
ATOM 10187 C C . LEU D 1 70 ? 28.905 27.987 92.596 1.00 23.17 70 LEU D C 1
ATOM 10188 O O . LEU D 1 70 ? 29.442 26.926 92.261 1.00 21.67 70 LEU D O 1
ATOM 10193 N N . LYS D 1 71 ? 27.993 28.046 93.571 1.00 21.80 71 LYS D N 1
ATOM 10194 C CA . LYS D 1 71 ? 27.524 26.859 94.276 1.00 21.92 71 LYS D CA 1
ATOM 10195 C C . LYS D 1 71 ? 26.509 26.071 93.437 1.00 23.98 71 LYS D C 1
ATOM 10196 O O . LYS D 1 71 ? 26.273 24.888 93.704 1.00 23.11 71 LYS D O 1
ATOM 10202 N N . LYS D 1 72 ? 25.941 26.718 92.415 1.00 20.49 72 LYS D N 1
ATOM 10203 C CA . LYS D 1 72 ? 24.912 26.107 91.542 1.00 19.13 72 LYS D CA 1
ATOM 10204 C C . LYS D 1 72 ? 25.439 25.495 90.243 1.00 20.72 72 LYS D C 1
ATOM 10205 O O . LYS D 1 72 ? 25.350 24.268 90.028 1.00 15.85 72 LYS D O 1
ATOM 10211 N N . LEU D 1 73 ? 25.972 26.343 89.365 1.00 15.96 73 LEU D N 1
ATOM 10212 C CA . LEU D 1 73 ? 26.571 25.871 88.105 1.00 17.51 73 LEU D CA 1
ATOM 10213 C C . LEU D 1 73 ? 27.322 27.033 87.451 1.00 15.53 73 LEU D C 1
ATOM 10214 O O . LEU D 1 73 ? 27.011 28.206 87.706 1.00 17.04 73 LEU D O 1
ATOM 10219 N N . SER D 1 74 ? 28.311 26.719 86.619 1.00 17.30 74 SER D N 1
ATOM 10220 C CA . SER D 1 74 ? 29.068 27.780 85.960 1.00 14.49 74 SER D CA 1
ATOM 10221 C C . SER D 1 74 ? 28.873 27.784 84.460 1.00 13.71 74 SER D C 1
ATOM 10222 O O . SER D 1 74 ? 29.105 28.807 83.816 1.00 18.24 74 SER D O 1
ATOM 10225 N N . HIS D 1 75 ? 28.433 26.664 83.896 1.00 14.29 75 HIS D N 1
ATOM 10226 C CA . HIS D 1 75 ? 28.225 26.582 82.445 1.00 13.88 75 HIS D CA 1
ATOM 10227 C C . HIS D 1 75 ? 27.325 25.431 81.952 1.00 16.93 75 HIS D C 1
ATOM 10228 O O . HIS D 1 75 ? 27.471 24.302 82.413 1.00 16.63 75 HIS D O 1
ATOM 10235 N N . THR D 1 76 ? 26.383 25.719 81.045 1.00 17.55 76 THR D N 1
ATOM 10236 C CA . THR D 1 76 ? 25.582 24.655 80.422 1.00 15.84 76 THR D CA 1
ATOM 10237 C C . THR D 1 76 ? 25.549 24.897 78.918 1.00 17.73 76 THR D C 1
ATOM 10238 O O . THR D 1 76 ? 25.259 23.977 78.164 1.00 21.15 76 THR D O 1
ATOM 10242 N N . CYS D 1 77 ? 25.892 26.127 78.500 1.00 16.16 77 CYS D N 1
ATOM 10243 C CA . CYS D 1 77 ? 25.746 26.599 77.121 1.00 13.87 77 CYS D CA 1
ATOM 10244 C C . CYS D 1 77 ? 24.207 26.819 77.064 1.00 15.85 77 CYS D C 1
ATOM 10245 O O . CYS D 1 77 ? 23.408 25.868 76.953 1.00 16.57 77 CYS D O 1
ATOM 10248 N N . PHE D 1 78 ? 23.810 28.076 77.169 1.00 15.12 78 PHE D N 1
ATOM 10249 C CA . PHE D 1 78 ? 22.391 28.458 77.196 1.00 15.55 78 PHE D CA 1
ATOM 10250 C C . PHE D 1 78 ? 21.549 27.826 76.096 1.00 16.41 78 PHE D C 1
ATOM 10251 O O . PHE D 1 78 ? 20.444 27.336 76.367 1.00 19.55 78 PHE D O 1
ATOM 10259 N N . GLN D 1 79 ? 22.046 27.860 74.851 1.00 16.66 79 GLN D N 1
ATOM 10260 C CA . GLN D 1 79 ? 21.315 27.290 73.714 1.00 19.66 79 GLN D CA 1
ATOM 10261 C C . GLN D 1 79 ? 21.095 25.779 73.813 1.00 19.46 79 GLN D C 1
ATOM 10262 O O . GLN D 1 79 ? 20.333 25.221 73.033 1.00 22.40 79 GLN D O 1
ATOM 10268 N N . VAL D 1 80 ? 21.748 25.120 74.764 1.00 18.87 80 VAL D N 1
ATOM 10269 C CA . VAL D 1 80 ? 21.553 23.678 74.979 1.00 19.94 80 VAL D CA 1
ATOM 10270 C C . VAL D 1 80 ? 20.554 23.536 76.139 1.00 20.80 80 VAL D C 1
ATOM 10271 O O . VAL D 1 80 ? 19.464 22.985 75.972 1.00 21.57 80 VAL D O 1
ATOM 10275 N N . LEU D 1 81 ? 20.950 24.051 77.310 1.00 20.49 81 LEU D N 1
ATOM 10276 C CA . LEU D 1 81 ? 20.115 24.062 78.513 1.00 19.23 81 LEU D CA 1
ATOM 10277 C C . LEU D 1 81 ? 20.087 25.518 78.978 1.00 19.35 81 LEU D C 1
ATOM 10278 O O . LEU D 1 81 ? 21.129 26.100 79.304 1.00 17.96 81 LEU D O 1
ATOM 10283 N N . ALA D 1 82 ? 18.910 26.117 79.053 1.00 16.09 82 ALA D N 1
ATOM 10284 C CA . ALA D 1 82 ? 18.820 27.518 79.477 1.00 16.49 82 ALA D CA 1
ATOM 10285 C C . ALA D 1 82 ? 19.035 27.668 80.994 1.00 15.90 82 ALA D C 1
ATOM 10286 O O . ALA D 1 82 ? 19.228 26.671 81.699 1.00 16.67 82 ALA D O 1
ATOM 10288 N N . TYR D 1 83 ? 19.051 28.913 81.479 1.00 15.11 83 TYR D N 1
ATOM 10289 C CA . TYR D 1 83 ? 19.173 29.197 82.915 1.00 15.90 83 TYR D CA 1
ATOM 10290 C C . TYR D 1 83 ? 18.647 30.581 83.145 1.00 17.49 83 TYR D C 1
ATOM 10291 O O . TYR D 1 83 ? 18.739 31.437 82.269 1.00 17.12 83 TYR D O 1
ATOM 10300 N N . GLU D 1 84 ? 18.079 30.811 84.329 1.00 15.87 84 GLU D N 1
ATOM 10301 C CA . GLU D 1 84 ? 17.432 32.078 84.627 1.00 17.83 84 GLU D CA 1
ATOM 10302 C C . GLU D 1 84 ? 18.204 33.395 84.593 1.00 16.85 84 GLU D C 1
ATOM 10303 O O . GLU D 1 84 ? 17.661 34.421 84.181 1.00 15.84 84 GLU D O 1
ATOM 10309 N N . PRO D 1 85 ? 19.467 33.399 85.078 1.00 17.77 85 PRO D N 1
ATOM 10310 C CA . PRO D 1 85 ? 20.229 34.651 85.071 1.00 15.51 85 PRO D CA 1
ATOM 10311 C C . PRO D 1 85 ? 20.343 35.284 83.684 1.00 12.61 85 PRO D C 1
ATOM 10312 O O . PRO D 1 85 ? 20.282 36.497 83.568 1.00 15.85 85 PRO D O 1
ATOM 10316 N N . TYR D 1 86 ? 20.524 34.464 82.659 1.00 13.43 86 TYR D N 1
ATOM 10317 C CA . TYR D 1 86 ? 20.637 34.952 81.279 1.00 13.85 86 TYR D CA 1
ATOM 10318 C C . TYR D 1 86 ? 19.262 35.609 80.922 1.00 16.24 86 TYR D C 1
ATOM 10319 O O . TYR D 1 86 ? 19.184 36.762 80.480 1.00 14.86 86 TYR D O 1
ATOM 10328 N N . LEU D 1 87 ? 18.175 34.880 81.151 1.00 16.90 87 LEU D N 1
ATOM 10329 C CA . LEU D 1 87 ? 16.841 35.416 80.844 1.00 14.38 87 LEU D CA 1
ATOM 10330 C C . LEU D 1 87 ? 16.555 36.705 81.580 1.00 14.34 87 LEU D C 1
ATOM 10331 O O . LEU D 1 87 ? 16.126 37.720 80.993 1.00 15.81 87 LEU D O 1
ATOM 10336 N N . GLU D 1 88 ? 16.817 36.694 82.887 1.00 14.13 88 GLU D N 1
ATOM 10337 C CA . GLU D 1 88 ? 16.533 37.849 83.685 1.00 12.31 88 GLU D CA 1
ATOM 10338 C C . GLU D 1 88 ? 17.339 39.073 83.256 1.00 12.35 88 GLU D C 1
ATOM 10339 O O . GLU D 1 88 ? 16.837 40.184 83.249 1.00 12.55 88 GLU D O 1
ATOM 10345 N N . LEU D 1 89 ? 18.597 38.878 82.896 1.00 14.53 89 LEU D N 1
ATOM 10346 C CA . LEU D 1 89 ? 19.409 40.005 82.451 1.00 12.16 89 LEU D CA 1
ATOM 10347 C C . LEU D 1 89 ? 18.843 40.573 81.116 1.00 10.30 89 LEU D C 1
ATOM 10348 O O . LEU D 1 89 ? 18.756 41.782 80.921 1.00 12.75 89 LEU D O 1
ATOM 10353 N N . CYS D 1 90 ? 18.488 39.692 80.198 1.00 11.99 90 CYS D N 1
ATOM 10354 C CA . CYS D 1 90 ? 17.926 40.151 78.917 1.00 13.65 90 CYS D CA 1
ATOM 10355 C C . CYS D 1 90 ? 16.665 40.991 79.112 1.00 13.11 90 CYS D C 1
ATOM 10356 O O . CYS D 1 90 ? 16.511 42.046 78.474 1.00 12.05 90 CYS D O 1
ATOM 10359 N N . GLU D 1 91 ? 15.765 40.516 79.982 1.00 13.71 91 GLU D N 1
ATOM 10360 C CA . GLU D 1 91 ? 14.546 41.261 80.271 1.00 15.52 91 GLU D CA 1
ATOM 10361 C C . GLU D 1 91 ? 14.892 42.653 80.785 1.00 16.47 91 GLU D C 1
ATOM 10362 O O . GLU D 1 91 ? 14.321 43.643 80.331 1.00 12.30 91 GLU D O 1
ATOM 10368 N N . ILE D 1 92 ? 15.844 42.740 81.713 1.00 14.70 92 ILE D N 1
ATOM 10369 C CA . ILE D 1 92 ? 16.221 44.047 82.236 1.00 15.34 92 ILE D CA 1
ATOM 10370 C C . ILE D 1 92 ? 16.883 44.960 81.196 1.00 13.97 92 ILE D C 1
ATOM 10371 O O . ILE D 1 92 ? 16.594 46.170 81.151 1.00 16.85 92 ILE D O 1
ATOM 10376 N N . MET D 1 93 ? 17.751 44.402 80.358 1.00 15.46 93 MET D N 1
ATOM 10377 C CA . MET D 1 93 ? 18.415 45.217 79.341 1.00 12.48 93 MET D CA 1
ATOM 10378 C C . MET D 1 93 ? 17.368 45.731 78.338 1.00 13.00 93 MET D C 1
ATOM 10379 O O . MET D 1 93 ? 17.435 46.858 77.866 1.00 12.10 93 MET D O 1
ATOM 10384 N N . ASN D 1 94 ? 16.385 44.899 78.021 1.00 13.74 94 ASN D N 1
ATOM 10385 C CA . ASN D 1 94 ? 15.335 45.347 77.103 1.00 13.30 94 ASN D CA 1
ATOM 10386 C C . ASN D 1 94 ? 14.634 46.570 77.623 1.00 13.69 94 ASN D C 1
ATOM 10387 O O . ASN D 1 94 ? 14.221 47.444 76.842 1.00 15.98 94 ASN D O 1
ATOM 10392 N N . GLN D 1 95 ? 14.447 46.640 78.932 1.00 14.18 95 GLN D N 1
ATOM 10393 C CA . GLN D 1 95 ? 13.766 47.804 79.421 1.00 18.10 95 GLN D CA 1
ATOM 10394 C C . GLN D 1 95 ? 14.658 49.018 79.662 1.00 17.84 95 GLN D C 1
ATOM 10395 O O . GLN D 1 95 ? 14.203 50.149 79.531 1.00 16.03 95 GLN D O 1
ATOM 10401 N N . LYS D 1 96 ? 15.935 48.789 79.948 1.00 15.32 96 LYS D N 1
ATOM 10402 C CA . LYS D 1 96 ? 16.821 49.900 80.263 1.00 16.09 96 LYS D CA 1
ATOM 10403 C C . LYS D 1 96 ? 17.561 50.527 79.101 1.00 18.82 96 LYS D C 1
ATOM 10404 O O . LYS D 1 96 ? 17.939 51.703 79.174 1.00 19.93 96 LYS D O 1
ATOM 10410 N N . VAL D 1 97 ? 17.823 49.758 78.053 1.00 16.55 97 VAL D N 1
ATOM 10411 C CA . VAL D 1 97 ? 18.505 50.353 76.878 1.00 16.78 97 VAL D CA 1
ATOM 10412 C C . VAL D 1 97 ? 17.468 51.312 76.276 1.00 17.37 97 VAL D C 1
ATOM 10413 O O . VAL D 1 97 ? 16.296 50.967 76.178 1.00 16.50 97 VAL D O 1
ATOM 10417 N N . PRO D 1 98 ? 17.880 52.527 75.879 1.00 19.51 98 PRO D N 1
ATOM 10418 C CA . PRO D 1 98 ? 16.905 53.481 75.309 1.00 19.89 98 PRO D CA 1
ATOM 10419 C C . PRO D 1 98 ? 16.209 53.012 74.049 1.00 20.94 98 PRO D C 1
ATOM 10420 O O . PRO D 1 98 ? 16.814 52.383 73.201 1.00 20.15 98 PRO D O 1
ATOM 10424 N N . GLY D 1 99 ? 14.919 53.315 73.940 1.00 19.51 99 GLY D N 1
ATOM 10425 C CA . GLY D 1 99 ? 14.158 52.907 72.767 1.00 19.93 99 GLY D CA 1
ATOM 10426 C C . GLY D 1 99 ? 12.722 52.655 73.243 1.00 22.15 99 GLY D C 1
ATOM 10427 O O . GLY D 1 99 ? 12.450 51.701 73.996 1.00 21.52 99 GLY D O 1
ATOM 10428 N N . ASP D 1 100 ? 11.810 53.519 72.827 1.00 20.92 100 ASP D N 1
ATOM 10429 C CA . ASP D 1 100 ? 10.418 53.367 73.253 1.00 23.99 100 ASP D CA 1
ATOM 10430 C C . ASP D 1 100 ? 9.690 52.428 72.282 1.00 22.30 100 ASP D C 1
ATOM 10431 O O . ASP D 1 100 ? 8.854 52.855 71.484 1.00 24.21 100 ASP D O 1
ATOM 10436 N N . PHE D 1 101 ? 10.093 51.158 72.327 1.00 16.76 101 PHE D N 1
ATOM 10437 C CA . PHE D 1 101 ? 9.555 50.080 71.513 1.00 15.96 101 PHE D CA 1
ATOM 10438 C C . PHE D 1 101 ? 10.063 48.770 72.118 1.00 16.00 101 PHE D C 1
ATOM 10439 O O . PHE D 1 101 ? 10.962 48.799 72.955 1.00 16.50 101 PHE D O 1
ATOM 10447 N N . ALA D 1 102 ? 9.476 47.644 71.717 1.00 12.58 102 ALA D N 1
ATOM 10448 C CA . ALA D 1 102 ? 9.899 46.335 72.216 1.00 13.64 102 ALA D CA 1
ATOM 10449 C C . ALA D 1 102 ? 11.327 45.998 71.726 1.00 15.94 102 ALA D C 1
ATOM 10450 O O . ALA D 1 102 ? 11.632 46.173 70.539 1.00 14.28 102 ALA D O 1
ATOM 10452 N N . LYS D 1 103 ? 12.150 45.483 72.632 1.00 15.99 103 LYS D N 1
ATOM 10453 C CA . LYS D 1 103 ? 13.513 45.077 72.282 1.00 14.93 103 LYS D CA 1
ATOM 10454 C C . LYS D 1 103 ? 13.747 43.631 72.702 1.00 13.63 103 LYS D C 1
ATOM 10455 O O . LYS D 1 103 ? 12.994 43.093 73.518 1.00 12.79 103 LYS D O 1
ATOM 10461 N N . LYS D 1 104 ? 14.749 42.969 72.098 1.00 11.36 104 LYS D N 1
ATOM 10462 C CA . LYS D 1 104 ? 15.169 41.662 72.561 1.00 12.38 104 LYS D CA 1
ATOM 10463 C C . LYS D 1 104 ? 16.709 41.799 72.765 1.00 12.05 104 LYS D C 1
ATOM 10464 O O . LYS D 1 104 ? 17.351 42.699 72.185 1.00 12.23 104 LYS D O 1
ATOM 10470 N N . THR D 1 105 ? 17.258 40.921 73.587 1.00 13.58 105 THR D N 1
ATOM 10471 C CA . THR D 1 105 ? 18.688 40.991 73.904 1.00 9.90 105 THR D CA 1
ATOM 10472 C C . THR D 1 105 ? 19.313 39.623 73.710 1.00 13.90 105 THR D C 1
ATOM 10473 O O . THR D 1 105 ? 18.737 38.603 74.095 1.00 13.99 105 THR D O 1
ATOM 10477 N N . LEU D 1 106 ? 20.488 39.627 73.076 1.00 12.64 106 LEU D N 1
ATOM 10478 C CA . LEU D 1 106 ? 21.304 38.453 72.845 1.00 15.37 106 LEU D CA 1
ATOM 10479 C C . LEU D 1 106 ? 22.514 38.637 73.780 1.00 15.21 106 LEU D C 1
ATOM 10480 O O . LEU D 1 106 ? 23.060 39.740 73.858 1.00 11.89 106 LEU D O 1
ATOM 10485 N N . LEU D 1 107 ? 22.902 37.607 74.518 1.00 13.91 107 LEU D N 1
ATOM 10486 C CA . LEU D 1 107 ? 24.124 37.756 75.303 1.00 15.09 107 LEU D CA 1
ATOM 10487 C C . LEU D 1 107 ? 25.221 36.933 74.616 1.00 16.90 107 LEU D C 1
ATOM 10488 O O . LEU D 1 107 ? 24.963 35.833 74.123 1.00 15.26 107 LEU D O 1
ATOM 10493 N N . VAL D 1 108 ? 26.440 37.493 74.558 1.00 15.54 108 VAL D N 1
ATOM 10494 C CA . VAL D 1 108 ? 27.597 36.760 74.049 1.00 13.86 108 VAL D CA 1
ATOM 10495 C C . VAL D 1 108 ? 28.687 36.910 75.150 1.00 14.39 108 VAL D C 1
ATOM 10496 O O . VAL D 1 108 ? 28.358 36.936 76.353 1.00 12.96 108 VAL D O 1
ATOM 10500 N N . THR D 1 109 ? 29.956 37.042 74.778 1.00 14.32 109 THR D N 1
ATOM 10501 C CA . THR D 1 109 ? 30.995 37.129 75.819 1.00 13.67 109 THR D CA 1
ATOM 10502 C C . THR D 1 109 ? 31.913 38.336 75.691 1.00 12.49 109 THR D C 1
ATOM 10503 O O . THR D 1 109 ? 32.225 38.944 76.697 1.00 13.84 109 THR D O 1
ATOM 10507 N N . THR D 1 110 ? 32.351 38.689 74.473 1.00 11.90 110 THR D N 1
ATOM 10508 C CA . THR D 1 110 ? 33.228 39.841 74.356 1.00 11.93 110 THR D CA 1
ATOM 10509 C C . THR D 1 110 ? 32.620 40.991 73.579 1.00 12.09 110 THR D C 1
ATOM 10510 O O . THR D 1 110 ? 31.680 40.804 72.816 1.00 14.13 110 THR D O 1
ATOM 10514 N N . GLY D 1 111 ? 33.146 42.191 73.794 1.00 12.37 111 GLY D N 1
ATOM 10515 C CA . GLY D 1 111 ? 32.637 43.339 73.050 1.00 12.19 111 GLY D CA 1
ATOM 10516 C C . GLY D 1 111 ? 32.775 43.176 71.526 1.00 11.08 111 GLY D C 1
ATOM 10517 O O . GLY D 1 111 ? 31.888 43.612 70.766 1.00 10.76 111 GLY D O 1
ATOM 10518 N N A SER D 1 112 ? 33.872 42.576 71.055 0.70 7.59 112 SER D N 1
ATOM 10519 N N B SER D 1 112 ? 33.861 42.549 71.074 0.30 8.30 112 SER D N 1
ATOM 10520 C CA A SER D 1 112 ? 34.006 42.400 69.610 0.70 6.51 112 SER D CA 1
ATOM 10521 C CA B SER D 1 112 ? 34.066 42.331 69.646 0.30 7.72 112 SER D CA 1
ATOM 10522 C C A SER D 1 112 ? 32.902 41.452 69.121 0.70 8.19 112 SER D C 1
ATOM 10523 C C B SER D 1 112 ? 32.936 41.440 69.127 0.30 8.84 112 SER D C 1
ATOM 10524 O O A SER D 1 112 ? 32.368 41.640 68.033 0.70 5.54 112 SER D O 1
ATOM 10525 O O B SER D 1 112 ? 32.397 41.669 68.048 0.30 7.71 112 SER D O 1
ATOM 10530 N N . GLU D 1 113 ? 32.593 40.417 69.902 1.00 10.58 113 GLU D N 1
ATOM 10531 C CA . GLU D 1 113 ? 31.494 39.504 69.516 1.00 13.21 113 GLU D CA 1
ATOM 10532 C C . GLU D 1 113 ? 30.146 40.278 69.517 1.00 12.88 113 GLU D C 1
ATOM 10533 O O . GLU D 1 113 ? 29.273 40.015 68.690 1.00 14.60 113 GLU D O 1
ATOM 10539 N N . ALA D 1 114 ? 29.972 41.215 70.436 1.00 13.38 114 ALA D N 1
ATOM 10540 C CA . ALA D 1 114 ? 28.721 41.977 70.456 1.00 13.29 114 ALA D CA 1
ATOM 10541 C C . ALA D 1 114 ? 28.613 42.782 69.150 1.00 15.61 114 ALA D C 1
ATOM 10542 O O . ALA D 1 114 ? 27.583 42.753 68.490 1.00 12.10 114 ALA D O 1
ATOM 10544 N N . VAL D 1 115 ? 29.675 43.492 68.763 1.00 11.00 115 VAL D N 1
ATOM 10545 C CA . VAL D 1 115 ? 29.615 44.263 67.516 1.00 10.72 115 VAL D CA 1
ATOM 10546 C C . VAL D 1 115 ? 29.416 43.309 66.318 1.00 10.79 115 VAL D C 1
ATOM 10547 O O . VAL D 1 115 ? 28.598 43.576 65.423 1.00 9.02 115 VAL D O 1
ATOM 10551 N N . GLU D 1 116 ? 30.124 42.180 66.308 1.00 9.85 116 GLU D N 1
ATOM 10552 C CA . GLU D 1 116 ? 29.966 41.216 65.212 1.00 10.59 116 GLU D CA 1
ATOM 10553 C C . GLU D 1 116 ? 28.494 40.810 65.048 1.00 10.98 116 GLU D C 1
ATOM 10554 O O . GLU D 1 116 ? 27.957 40.770 63.941 1.00 12.73 116 GLU D O 1
ATOM 10560 N N . ASN D 1 117 ? 27.861 40.480 66.157 1.00 12.20 117 ASN D N 1
ATOM 10561 C CA . ASN D 1 117 ? 26.463 40.055 66.086 1.00 13.03 117 ASN D CA 1
ATOM 10562 C C . ASN D 1 117 ? 25.504 41.166 65.758 1.00 12.16 117 ASN D C 1
ATOM 10563 O O . ASN D 1 117 ? 24.505 40.930 65.073 1.00 12.75 117 ASN D O 1
ATOM 10568 N N . ALA D 1 118 ? 25.771 42.368 66.230 1.00 10.42 118 ALA D N 1
ATOM 10569 C CA . ALA D 1 118 ? 24.873 43.489 65.893 1.00 11.55 118 ALA D CA 1
ATOM 10570 C C . ALA D 1 118 ? 24.885 43.703 64.378 1.00 15.61 118 ALA D C 1
ATOM 10571 O O . ALA D 1 118 ? 23.844 43.960 63.759 1.00 13.65 118 ALA D O 1
ATOM 10573 N N . VAL D 1 119 ? 26.062 43.608 63.753 1.00 11.53 119 VAL D N 1
ATOM 10574 C CA . VAL D 1 119 ? 26.105 43.757 62.297 1.00 10.97 119 VAL D CA 1
ATOM 10575 C C . VAL D 1 119 ? 25.422 42.584 61.578 1.00 12.48 119 VAL D C 1
ATOM 10576 O O . VAL D 1 119 ? 24.684 42.789 60.616 1.00 12.21 119 VAL D O 1
ATOM 10580 N N . LYS D 1 120 ? 25.661 41.359 62.035 1.00 11.66 120 LYS D N 1
ATOM 10581 C CA . LYS D 1 120 ? 25.061 40.169 61.415 1.00 11.34 120 LYS D CA 1
ATOM 10582 C C . LYS D 1 120 ? 23.508 40.309 61.492 1.00 12.69 120 LYS D C 1
ATOM 10583 O O . LYS D 1 120 ? 22.780 40.029 60.538 1.00 13.33 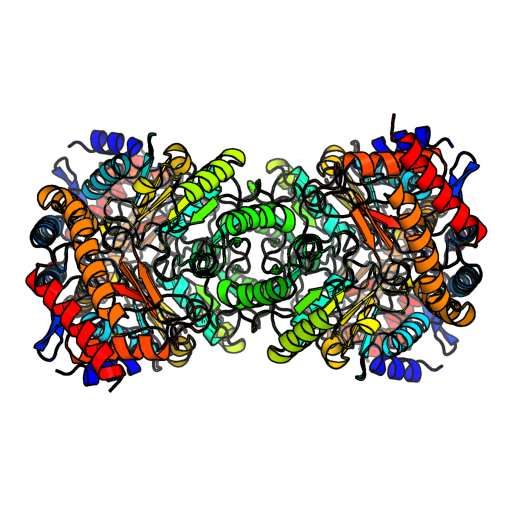120 LYS D O 1
ATOM 10589 N N . ILE D 1 121 ? 23.039 40.723 62.659 1.00 11.92 121 ILE D N 1
ATOM 10590 C CA . ILE D 1 121 ? 21.596 40.915 62.870 1.00 13.39 121 ILE D CA 1
ATOM 10591 C C . ILE D 1 121 ? 21.083 42.034 61.923 1.00 14.52 121 ILE D C 1
ATOM 10592 O O . ILE D 1 121 ? 20.042 41.866 61.268 1.00 14.44 121 ILE D O 1
ATOM 10597 N N . ALA D 1 122 ? 21.809 43.157 61.822 1.00 12.09 122 ALA D N 1
ATOM 10598 C CA . ALA D 1 122 ? 21.358 44.243 60.927 1.00 16.23 122 ALA D CA 1
ATOM 10599 C C . ALA D 1 122 ? 21.313 43.757 59.476 1.00 15.21 122 ALA D C 1
ATOM 10600 O O . ALA D 1 122 ? 20.396 44.121 58.690 1.00 15.78 122 ALA D O 1
ATOM 10602 N N . ARG D 1 123 ? 22.305 42.947 59.105 1.00 11.95 123 ARG D N 1
ATOM 10603 C CA . ARG D 1 123 ? 22.367 42.445 57.744 1.00 11.04 123 ARG D CA 1
ATOM 10604 C C . ARG D 1 123 ? 21.164 41.550 57.449 1.00 14.64 123 ARG D C 1
ATOM 10605 O O . ARG D 1 123 ? 20.537 41.653 56.381 1.00 13.93 123 ARG D O 1
ATOM 10613 N N . ALA D 1 124 ? 20.836 40.683 58.388 1.00 13.61 124 ALA D N 1
ATOM 10614 C CA . ALA D 1 124 ? 19.706 39.780 58.165 1.00 16.25 124 ALA D CA 1
ATOM 10615 C C . ALA D 1 124 ? 18.383 40.541 58.153 1.00 17.73 124 ALA D C 1
ATOM 10616 O O . ALA D 1 124 ? 17.464 40.206 57.388 1.00 15.68 124 ALA D O 1
ATOM 10618 N N . ALA D 1 125 ? 18.293 41.586 58.971 1.00 15.87 125 ALA D N 1
ATOM 10619 C CA . ALA D 1 125 ? 17.054 42.337 59.079 1.00 18.12 125 ALA D CA 1
ATOM 10620 C C . ALA D 1 125 ? 16.803 43.182 57.833 1.00 20.19 125 ALA D C 1
ATOM 10621 O O . ALA D 1 125 ? 15.675 43.268 57.349 1.00 15.21 125 ALA D O 1
ATOM 10623 N N . THR D 1 126 ? 17.856 43.785 57.287 1.00 13.61 126 THR D N 1
ATOM 10624 C CA . THR D 1 126 ? 17.709 44.642 56.118 1.00 12.83 126 THR D CA 1
ATOM 10625 C C . THR D 1 126 ? 17.941 43.961 54.790 1.00 15.98 126 THR D C 1
ATOM 10626 O O . THR D 1 126 ? 17.599 44.537 53.742 1.00 15.37 126 THR D O 1
ATOM 10630 N N . LYS D 1 127 ? 18.515 42.757 54.836 1.00 13.67 127 LYS D N 1
ATOM 10631 C CA . LYS D 1 127 ? 18.906 41.980 53.655 1.00 16.00 127 LYS D CA 1
ATOM 10632 C C . LYS D 1 127 ? 19.921 42.782 52.794 1.00 17.24 127 LYS D C 1
ATOM 10633 O O . LYS D 1 127 ? 19.808 42.849 51.555 1.00 15.74 127 LYS D O 1
ATOM 10639 N N . ARG D 1 128 ? 20.883 43.417 53.473 1.00 14.01 128 ARG D N 1
ATOM 10640 C CA . ARG D 1 128 ? 21.932 44.226 52.828 1.00 14.35 128 ARG D CA 1
ATOM 10641 C C . ARG D 1 128 ? 23.231 43.781 53.489 1.00 15.29 128 ARG D C 1
ATOM 10642 O O . ARG D 1 128 ? 23.192 43.294 54.618 1.00 12.36 128 ARG D O 1
ATOM 10650 N N . SER D 1 129 ? 24.362 44.002 52.822 1.00 14.91 129 SER D N 1
ATOM 10651 C CA . SER D 1 129 ? 25.647 43.553 53.346 1.00 15.40 129 SER D CA 1
ATOM 10652 C C . SER D 1 129 ? 26.686 44.606 53.747 1.00 17.33 129 SER D C 1
ATOM 10653 O O . SER D 1 129 ? 27.653 44.274 54.421 1.00 16.60 129 SER D O 1
ATOM 10656 N N . GLY D 1 130 ? 26.520 45.852 53.324 1.00 14.07 130 GLY D N 1
ATOM 10657 C CA . GLY D 1 130 ? 27.527 46.864 53.649 1.00 12.40 130 GLY D CA 1
ATOM 10658 C C . GLY D 1 130 ? 27.307 47.563 54.977 1.00 17.79 130 GLY D C 1
ATOM 10659 O O . GLY D 1 130 ? 26.188 47.564 55.536 1.00 12.25 130 GLY D O 1
ATOM 10660 N N . THR D 1 131 ? 28.385 48.129 55.519 1.00 14.08 131 THR D N 1
ATOM 10661 C CA . THR D 1 131 ? 28.282 48.892 56.745 1.00 12.82 131 THR D CA 1
ATOM 10662 C C . THR D 1 131 ? 29.121 50.125 56.612 1.00 14.78 131 THR D C 1
ATOM 10663 O O . THR D 1 131 ? 30.041 50.195 55.776 1.00 14.77 131 THR D O 1
ATOM 10667 N N . ILE D 1 132 ? 28.816 51.100 57.455 1.00 11.08 132 ILE D N 1
ATOM 10668 C CA . ILE D 1 132 ? 29.560 52.350 57.494 1.00 12.20 132 ILE D CA 1
ATOM 10669 C C . ILE D 1 132 ? 30.061 52.526 58.949 1.00 14.94 132 ILE D C 1
ATOM 10670 O O . ILE D 1 132 ? 29.304 52.295 59.897 1.00 14.72 132 ILE D O 1
ATOM 10675 N N . ALA D 1 133 ? 31.333 52.904 59.129 1.00 9.93 133 ALA D N 1
ATOM 10676 C CA . ALA D 1 133 ? 31.868 53.161 60.464 1.00 13.62 133 ALA D CA 1
ATOM 10677 C C . ALA D 1 133 ? 32.590 54.528 60.369 1.00 14.17 133 ALA D C 1
ATOM 10678 O O . ALA D 1 133 ? 32.739 55.070 59.260 1.00 12.75 133 ALA D O 1
ATOM 10680 N N . PHE D 1 134 ? 33.035 55.079 61.497 1.00 12.20 134 PHE D N 1
ATOM 10681 C CA . PHE D 1 134 ? 33.612 56.408 61.484 1.00 9.15 134 PHE D CA 1
ATOM 10682 C C . PHE D 1 134 ? 35.125 56.464 61.682 1.00 13.27 134 PHE D C 1
ATOM 10683 O O . PHE D 1 134 ? 35.727 55.529 62.178 1.00 12.12 134 PHE D O 1
ATOM 10691 N N . SER D 1 135 ? 35.707 57.585 61.293 1.00 13.80 135 SER D N 1
ATOM 10692 C CA . SER D 1 135 ? 37.147 57.776 61.427 1.00 15.24 135 SER D CA 1
ATOM 10693 C C . SER D 1 135 ? 37.506 57.727 62.912 1.00 18.71 135 SER D C 1
ATOM 10694 O O . SER D 1 135 ? 36.772 58.281 63.759 1.00 16.06 135 SER D O 1
ATOM 10697 N N . GLY D 1 136 ? 38.615 57.043 63.219 1.00 15.68 136 GLY D N 1
ATOM 10698 C CA . GLY D 1 136 ? 39.082 56.933 64.608 1.00 15.41 136 GLY D CA 1
ATOM 10699 C C . GLY D 1 136 ? 38.264 55.974 65.491 1.00 14.68 136 GLY D C 1
ATOM 10700 O O . GLY D 1 136 ? 38.496 55.840 66.701 1.00 13.02 136 GLY D O 1
ATOM 10701 N N . ALA D 1 137 ? 37.265 55.323 64.910 1.00 11.78 137 ALA D N 1
ATOM 10702 C CA . ALA D 1 137 ? 36.437 54.397 65.695 1.00 12.25 137 ALA D CA 1
ATOM 10703 C C . ALA D 1 137 ? 37.230 53.201 66.192 1.00 13.74 137 ALA D C 1
ATOM 10704 O O . ALA D 1 137 ? 38.283 52.899 65.653 1.00 13.37 137 ALA D O 1
ATOM 10706 N N . TYR D 1 138 ? 36.715 52.511 67.212 1.00 12.81 138 TYR D N 1
ATOM 10707 C CA . TYR D 1 138 ? 37.357 51.298 67.665 1.00 13.07 138 TYR D CA 1
ATOM 10708 C C . TYR D 1 138 ? 36.223 50.308 67.977 1.00 13.05 138 TYR D C 1
ATOM 10709 O O . TYR D 1 138 ? 35.373 50.600 68.810 1.00 12.46 138 TYR D O 1
ATOM 10718 N N . HIS D 1 139 ? 36.227 49.142 67.343 1.00 12.93 139 HIS D N 1
ATOM 10719 C CA . HIS D 1 139 ? 35.147 48.190 67.581 1.00 12.13 139 HIS D CA 1
ATOM 10720 C C . HIS D 1 139 ? 35.575 46.783 67.907 1.00 13.59 139 HIS D C 1
ATOM 10721 O O . HIS D 1 139 ? 34.725 45.912 68.106 1.00 13.16 139 HIS D O 1
ATOM 10728 N N . GLY D 1 140 ? 36.882 46.532 67.998 1.00 13.54 140 GLY D N 1
ATOM 10729 C CA . GLY D 1 140 ? 37.298 45.178 68.292 1.00 10.16 140 GLY D CA 1
ATOM 10730 C C . GLY D 1 140 ? 38.431 44.645 67.426 1.00 13.75 140 GLY D C 1
ATOM 10731 O O . GLY D 1 140 ? 38.848 45.282 66.457 1.00 11.77 140 GLY D O 1
ATOM 10732 N N . ARG D 1 141 ? 38.860 43.440 67.766 1.00 13.37 141 ARG D N 1
ATOM 10733 C CA . ARG D 1 141 ? 39.989 42.776 67.134 1.00 17.44 141 ARG D CA 1
ATOM 10734 C C . ARG D 1 141 ? 39.745 41.532 66.301 1.00 16.24 141 ARG D C 1
ATOM 10735 O O . ARG D 1 141 ? 40.691 40.806 65.998 1.00 16.67 141 ARG D O 1
ATOM 10743 N N . THR D 1 142 ? 38.497 41.257 65.938 1.00 12.99 142 THR D N 1
ATOM 10744 C CA . THR D 1 142 ? 38.241 40.149 65.051 1.00 10.75 142 THR D CA 1
ATOM 10745 C C . THR D 1 142 ? 38.435 40.762 63.661 1.00 9.93 142 THR D C 1
ATOM 10746 O O . THR D 1 142 ? 38.465 41.989 63.528 1.00 13.10 142 THR D O 1
ATOM 10750 N N . HIS D 1 143 ? 38.552 39.933 62.613 1.00 10.40 143 HIS D N 1
ATOM 10751 C CA . HIS D 1 143 ? 38.762 40.507 61.270 1.00 13.01 143 HIS D CA 1
ATOM 10752 C C . HIS D 1 143 ? 37.733 41.597 60.914 1.00 13.04 143 HIS D C 1
ATOM 10753 O O . HIS D 1 143 ? 38.074 42.687 60.483 1.00 11.31 143 HIS D O 1
ATOM 10760 N N . TYR D 1 144 ? 36.455 41.280 61.062 1.00 14.66 144 TYR D N 1
ATOM 10761 C CA . TYR D 1 144 ? 35.456 42.269 60.698 1.00 11.59 144 TYR D CA 1
ATOM 10762 C C . TYR D 1 144 ? 35.451 43.503 61.600 1.00 9.72 144 TYR D C 1
ATOM 10763 O O . TYR D 1 144 ? 35.276 44.612 61.102 1.00 11.76 144 TYR D O 1
ATOM 10772 N N . THR D 1 145 ? 35.646 43.354 62.915 1.00 7.56 145 THR D N 1
ATOM 10773 C CA . THR D 1 145 ? 35.658 44.571 63.752 1.00 11.05 145 THR D CA 1
ATOM 10774 C C . THR D 1 145 ? 36.961 45.379 63.553 1.00 9.89 145 THR D C 1
ATOM 10775 O O . THR D 1 145 ? 36.996 46.591 63.830 1.00 11.68 145 THR D O 1
ATOM 10779 N N . LEU D 1 146 ? 38.015 44.723 63.073 1.00 10.30 146 LEU D N 1
ATOM 10780 C CA . LEU D 1 146 ? 39.252 45.465 62.753 1.00 11.37 146 LEU D CA 1
ATOM 10781 C C . LEU D 1 146 ? 38.971 46.314 61.487 1.00 15.67 146 LEU D C 1
ATOM 10782 O O . LEU D 1 146 ? 39.535 47.404 61.326 1.00 13.09 146 LEU D O 1
ATOM 10787 N N . ALA D 1 147 ? 38.115 45.804 60.583 1.00 12.37 147 ALA D N 1
ATOM 10788 C CA . ALA D 1 147 ? 37.754 46.593 59.384 1.00 12.40 147 ALA D CA 1
ATOM 10789 C C . ALA D 1 147 ? 36.902 47.810 59.833 1.00 10.59 147 ALA D C 1
ATOM 10790 O O . ALA D 1 147 ? 37.066 48.931 59.310 1.00 11.39 147 ALA D O 1
ATOM 10792 N N . LEU D 1 148 ? 35.989 47.577 60.782 1.00 9.10 148 LEU D N 1
ATOM 10793 C CA . LEU D 1 148 ? 35.149 48.664 61.323 1.00 11.42 148 LEU D CA 1
ATOM 10794 C C . LEU D 1 148 ? 35.983 49.685 62.081 1.00 10.84 148 LEU D C 1
ATOM 10795 O O . LEU D 1 148 ? 35.657 50.879 62.098 1.00 11.95 148 LEU D O 1
ATOM 10800 N N . THR D 1 149 ? 37.009 49.189 62.767 1.00 10.77 149 THR D N 1
ATOM 10801 C CA . THR D 1 149 ? 37.900 50.035 63.566 1.00 12.11 149 THR D CA 1
ATOM 10802 C C . THR D 1 149 ? 38.626 51.012 62.634 1.00 11.60 149 THR D C 1
ATOM 10803 O O . THR D 1 149 ? 39.184 50.590 61.620 1.00 15.88 149 THR D O 1
ATOM 10807 N N . GLY D 1 150 ? 38.581 52.300 62.971 1.00 11.22 150 GLY D N 1
ATOM 10808 C CA . GLY D 1 150 ? 39.181 53.321 62.137 1.00 11.47 150 GLY D CA 1
ATOM 10809 C C . GLY D 1 150 ? 40.630 53.601 62.540 1.00 14.50 150 GLY D C 1
ATOM 10810 O O . GLY D 1 150 ? 40.972 54.732 62.860 1.00 17.74 150 GLY D O 1
ATOM 10811 N N . LYS D 1 151 ? 41.451 52.565 62.521 1.00 14.36 151 LYS D N 1
ATOM 10812 C CA . LYS D 1 151 ? 42.882 52.676 62.870 1.00 14.74 151 LYS D CA 1
ATOM 10813 C C . LYS D 1 151 ? 43.515 51.358 62.472 1.00 15.56 151 LYS D C 1
ATOM 10814 O O . LYS D 1 151 ? 43.143 50.287 62.998 1.00 20.34 151 LYS D O 1
ATOM 10820 N N . VAL D 1 152 ? 44.476 51.420 61.556 1.00 14.58 152 VAL D N 1
ATOM 10821 C CA . VAL D 1 152 ? 45.110 50.216 61.064 1.00 16.35 152 VAL D CA 1
ATOM 10822 C C . VAL D 1 152 ? 46.290 49.772 61.925 1.00 21.09 152 VAL D C 1
ATOM 10823 O O . VAL D 1 152 ? 46.421 48.598 62.248 1.00 23.55 152 VAL D O 1
ATOM 10827 N N . ASN D 1 153 ? 47.124 50.738 62.297 1.00 20.38 153 ASN D N 1
ATOM 10828 C CA . ASN D 1 153 ? 48.290 50.479 63.139 1.00 23.03 153 ASN D CA 1
ATOM 10829 C C . ASN D 1 153 ? 47.981 50.847 64.579 1.00 18.94 153 ASN D C 1
ATOM 10830 O O . ASN D 1 153 ? 47.577 51.965 64.888 1.00 23.23 153 ASN D O 1
ATOM 10835 N N . PRO D 1 154 ? 48.232 49.921 65.509 1.00 21.33 154 PRO D N 1
ATOM 10836 C CA . PRO D 1 154 ? 48.786 48.584 65.312 1.00 21.04 154 PRO D CA 1
ATOM 10837 C C . PRO D 1 154 ? 47.735 47.473 65.211 1.00 22.35 154 PRO D C 1
ATOM 10838 O O . PRO D 1 154 ? 48.072 46.342 64.871 1.00 20.69 154 PRO D O 1
ATOM 10842 N N . TYR D 1 155 ? 46.484 47.800 65.534 1.00 23.49 155 TYR D N 1
ATOM 10843 C CA . TYR D 1 155 ? 45.381 46.807 65.567 1.00 20.40 155 TYR D CA 1
ATOM 10844 C C . TYR D 1 155 ? 45.352 45.761 64.460 1.00 19.76 155 TYR D C 1
ATOM 10845 O O . TYR D 1 155 ? 45.056 44.606 64.729 1.00 23.24 155 TYR D O 1
ATOM 10854 N N . SER D 1 156 ? 45.624 46.140 63.214 1.00 23.53 156 SER D N 1
ATOM 10855 C CA . SER D 1 156 ? 45.630 45.144 62.126 1.00 21.43 156 SER D CA 1
ATOM 10856 C C . SER D 1 156 ? 46.869 45.255 61.243 1.00 22.12 156 SER D C 1
ATOM 10857 O O . SER D 1 156 ? 46.885 44.796 60.095 1.00 24.11 156 SER D O 1
ATOM 10860 N N . ALA D 1 157 ? 47.914 45.864 61.793 1.00 28.01 157 ALA D N 1
ATOM 10861 C CA . ALA D 1 157 ? 49.181 46.084 61.065 1.00 28.26 157 ALA D CA 1
ATOM 10862 C C . ALA D 1 157 ? 49.892 44.803 60.642 1.00 25.08 157 ALA D C 1
ATOM 10863 O O . ALA D 1 157 ? 49.938 43.828 61.398 1.00 28.76 157 ALA D O 1
ATOM 10865 N N . GLY D 1 158 ? 50.464 44.804 59.441 1.00 27.11 158 GLY D N 1
ATOM 10866 C CA . GLY D 1 158 ? 51.177 43.636 58.937 1.00 21.34 158 GLY D CA 1
ATOM 10867 C C . GLY D 1 158 ? 50.340 42.442 58.459 1.00 26.92 158 GLY D C 1
ATOM 10868 O O . GLY D 1 158 ? 50.881 41.483 57.899 1.00 24.93 158 GLY D O 1
ATOM 10869 N N . MET D 1 159 ? 49.020 42.493 58.626 1.00 24.94 159 MET D N 1
ATOM 10870 C CA . MET D 1 159 ? 48.168 41.339 58.252 1.00 20.21 159 MET D CA 1
ATOM 10871 C C . MET D 1 159 ? 47.561 41.385 56.824 1.00 23.29 159 MET D C 1
ATOM 10872 O O . MET D 1 159 ? 46.895 40.438 56.403 1.00 23.14 159 MET D O 1
ATOM 10877 N N . GLY D 1 160 ? 47.795 42.462 56.071 1.00 19.08 160 GLY D N 1
ATOM 10878 C CA . GLY D 1 160 ? 47.181 42.554 54.746 1.00 15.18 160 GLY D CA 1
ATOM 10879 C C . GLY D 1 160 ? 45.795 43.212 54.939 1.00 15.45 160 GLY D C 1
ATOM 10880 O O . GLY D 1 160 ? 45.453 43.583 56.068 1.00 14.08 160 GLY D O 1
ATOM 10881 N N . LEU D 1 161 ? 44.990 43.329 53.878 1.00 13.82 161 LEU D N 1
ATOM 10882 C CA . LEU D 1 161 ? 43.703 44.022 53.983 1.00 16.75 161 LEU D CA 1
ATOM 10883 C C . LEU D 1 161 ? 42.613 43.288 54.761 1.00 13.46 161 LEU D C 1
ATOM 10884 O O . LEU D 1 161 ? 42.400 42.086 54.566 1.00 13.43 161 LEU D O 1
ATOM 10889 N N . MET D 1 162 ? 41.922 44.023 55.638 1.00 13.32 162 MET D N 1
ATOM 10890 C CA . MET D 1 162 ? 40.839 43.437 56.433 1.00 14.13 162 MET D CA 1
ATOM 10891 C C . MET D 1 162 ? 39.593 43.367 55.502 1.00 15.06 162 MET D C 1
ATOM 10892 O O . MET D 1 162 ? 39.619 43.883 54.402 1.00 15.94 162 MET D O 1
ATOM 10897 N N . PRO D 1 163 ? 38.521 42.704 55.928 1.00 15.66 163 PRO D N 1
ATOM 10898 C CA . PRO D 1 163 ? 37.310 42.571 55.107 1.00 17.14 163 PRO D CA 1
ATOM 10899 C C . PRO D 1 163 ? 36.846 43.848 54.431 1.00 18.31 163 PRO D C 1
ATOM 10900 O O . PRO D 1 163 ? 36.865 44.944 55.029 1.00 16.51 163 PRO D O 1
ATOM 10904 N N . GLY D 1 164 ? 36.400 43.688 53.190 1.00 14.78 164 GLY D N 1
ATOM 10905 C CA . GLY D 1 164 ? 35.945 44.837 52.419 1.00 19.03 164 GLY D CA 1
ATOM 10906 C C . GLY D 1 164 ? 34.471 45.150 52.684 1.00 18.67 164 GLY D C 1
ATOM 10907 O O . GLY D 1 164 ? 33.836 44.511 53.515 1.00 15.03 164 GLY D O 1
ATOM 10908 N N . HIS D 1 165 ? 33.936 46.139 51.964 1.00 18.29 165 HIS D N 1
ATOM 10909 C CA . HIS D 1 165 ? 32.538 46.539 52.115 1.00 18.68 165 HIS D CA 1
ATOM 10910 C C . HIS D 1 165 ? 32.191 47.177 53.460 1.00 18.87 165 HIS D C 1
ATOM 10911 O O . HIS D 1 165 ? 31.062 47.051 53.963 1.00 16.60 165 HIS D O 1
ATOM 10918 N N . VAL D 1 166 ? 33.185 47.842 54.038 1.00 13.74 166 VAL D N 1
ATOM 10919 C CA . VAL D 1 166 ? 33.009 48.641 55.250 1.00 14.26 166 VAL D CA 1
ATOM 10920 C C . VAL D 1 166 ? 33.452 50.022 54.733 1.00 19.00 166 VAL D C 1
ATOM 10921 O O . VAL D 1 166 ? 34.595 50.172 54.243 1.00 16.74 166 VAL D O 1
ATOM 10925 N N . TYR D 1 167 ? 32.574 51.030 54.815 1.00 12.13 167 TYR D N 1
ATOM 10926 C CA . TYR D 1 167 ? 32.907 52.349 54.272 1.00 13.61 167 TYR D CA 1
ATOM 10927 C C . TYR D 1 167 ? 33.135 53.335 55.400 1.00 14.44 167 TYR D C 1
ATOM 10928 O O . TYR D 1 167 ? 32.593 53.176 56.492 1.00 16.31 167 TYR D O 1
ATOM 10937 N N . ARG D 1 168 ? 33.990 54.320 55.146 1.00 14.88 168 ARG D N 1
ATOM 10938 C CA . ARG D 1 168 ? 34.427 55.244 56.188 1.00 13.95 168 ARG D CA 1
ATOM 10939 C C . ARG D 1 168 ? 33.858 56.656 56.173 1.00 14.94 168 ARG D C 1
ATOM 10940 O O . ARG D 1 168 ? 34.049 57.390 55.217 1.00 14.64 168 ARG D O 1
ATOM 10948 N N . ALA D 1 169 ? 33.153 57.037 57.248 1.00 13.66 169 ALA D N 1
ATOM 10949 C CA . ALA D 1 169 ? 32.624 58.396 57.369 1.00 18.07 169 ALA D CA 1
ATOM 10950 C C . ALA D 1 169 ? 33.508 59.141 58.377 1.00 16.25 169 ALA D C 1
ATOM 10951 O O . ALA D 1 169 ? 34.298 58.529 59.093 1.00 15.81 169 ALA D O 1
ATOM 10953 N N . LEU D 1 170 ? 33.340 60.452 58.460 1.00 14.65 170 LEU D N 1
ATOM 10954 C CA . LEU D 1 170 ? 34.119 61.255 59.384 1.00 14.60 170 LEU D CA 1
ATOM 10955 C C . LEU D 1 170 ? 33.366 61.479 60.694 1.00 16.53 170 LEU D C 1
ATOM 10956 O O . LEU D 1 170 ? 32.217 61.892 60.675 1.00 16.36 170 LEU D O 1
ATOM 10961 N N . TYR D 1 171 ? 34.020 61.236 61.819 1.00 14.24 171 TYR D N 1
ATOM 10962 C CA . TYR D 1 171 ? 33.388 61.488 63.125 1.00 14.35 171 TYR D CA 1
ATOM 10963 C C . TYR D 1 171 ? 33.490 62.993 63.374 1.00 17.02 171 TYR D C 1
ATOM 10964 O O . TYR D 1 171 ? 34.550 63.597 63.177 1.00 15.94 171 TYR D O 1
ATOM 10973 N N . PRO D 1 172 ? 32.380 63.630 63.790 1.00 17.20 172 PRO D N 1
ATOM 10974 C CA . PRO D 1 172 ? 32.385 65.073 64.053 1.00 19.19 172 PRO D CA 1
ATOM 10975 C C . PRO D 1 172 ? 33.326 65.401 65.199 1.00 18.58 172 PRO D C 1
ATOM 10976 O O . PRO D 1 172 ? 33.276 64.757 66.236 1.00 14.91 172 PRO D O 1
ATOM 10980 N N . CYS D 1 173 ? 34.159 66.427 65.013 1.00 20.63 173 CYS D N 1
ATOM 10981 C CA . CYS D 1 173 ? 35.132 66.812 66.033 1.00 24.56 173 CYS D CA 1
ATOM 10982 C C . CYS D 1 173 ? 35.608 68.240 65.755 1.00 26.66 173 CYS D C 1
ATOM 10983 O O . CYS D 1 173 ? 36.664 68.437 65.150 1.00 25.80 173 CYS D O 1
ATOM 10986 N N . PRO D 1 174 ? 34.834 69.249 66.183 1.00 30.73 174 PRO D N 1
ATOM 10987 C CA . PRO D 1 174 ? 35.219 70.648 65.944 1.00 32.10 174 PRO D CA 1
ATOM 10988 C C . PRO D 1 174 ? 36.642 70.984 66.377 1.00 32.59 174 PRO D C 1
ATOM 10989 O O . PRO D 1 174 ? 37.364 71.704 65.673 1.00 32.43 174 PRO D O 1
ATOM 10993 N N . LEU D 1 175 ? 37.046 70.441 67.520 1.00 29.73 175 LEU D N 1
ATOM 10994 C CA . LEU D 1 175 ? 38.396 70.655 68.024 1.00 30.70 175 LEU D CA 1
ATOM 10995 C C . LEU D 1 175 ? 39.421 70.420 66.897 1.00 30.73 175 LEU D C 1
ATOM 10996 O O . LEU D 1 175 ? 40.428 71.123 66.802 1.00 33.56 175 LEU D O 1
ATOM 11001 N N . HIS D 1 176 ? 39.173 69.436 66.037 1.00 29.85 176 HIS D N 1
ATOM 11002 C CA . HIS D 1 176 ? 40.114 69.163 64.959 1.00 27.74 176 HIS D CA 1
ATOM 11003 C C . HIS D 1 176 ? 39.619 69.461 63.537 1.00 27.23 176 HIS D C 1
ATOM 11004 O O . HIS D 1 176 ? 40.024 68.816 62.565 1.00 28.02 176 HIS D O 1
ATOM 11011 N N . GLY D 1 177 ? 38.730 70.443 63.434 1.00 24.93 177 GLY D N 1
ATOM 11012 C CA . GLY D 1 177 ? 38.253 70.886 62.137 1.00 29.00 177 GLY D CA 1
ATOM 11013 C C . GLY D 1 177 ? 37.209 70.087 61.387 1.00 31.87 177 GLY D C 1
ATOM 11014 O O . GLY D 1 177 ? 36.982 70.349 60.206 1.00 30.58 177 GLY D O 1
ATOM 11015 N N . ILE D 1 178 ? 36.578 69.108 62.031 1.00 28.83 178 ILE D N 1
ATOM 11016 C CA . ILE D 1 178 ? 35.553 68.334 61.328 1.00 25.55 178 ILE D CA 1
ATOM 11017 C C . ILE D 1 178 ? 34.207 68.718 61.899 1.00 24.85 178 ILE D C 1
ATOM 11018 O O . ILE D 1 178 ? 33.897 68.362 63.024 1.00 22.43 178 ILE D O 1
ATOM 11023 N N . SER D 1 179 ? 33.408 69.459 61.136 1.00 24.19 179 SER D N 1
ATOM 11024 C CA . SER D 1 179 ? 32.111 69.885 61.650 1.00 21.30 179 SER D CA 1
ATOM 11025 C C . SER D 1 179 ? 31.064 68.796 61.507 1.00 21.69 179 SER D C 1
ATOM 11026 O O . SER D 1 179 ? 31.305 67.769 60.878 1.00 19.38 179 SER D O 1
ATOM 11029 N N . GLU D 1 180 ? 29.897 69.026 62.109 1.00 21.33 180 GLU D N 1
ATOM 11030 C CA . GLU D 1 180 ? 28.792 68.089 61.999 1.00 19.25 180 GLU D CA 1
ATOM 11031 C C . GLU D 1 180 ? 28.345 68.026 60.540 1.00 18.66 180 GLU D C 1
ATOM 11032 O O . GLU D 1 180 ? 28.003 66.958 60.031 1.00 15.97 180 GLU D O 1
ATOM 11038 N N . ASP D 1 181 ? 28.375 69.169 59.852 1.00 18.82 181 ASP D N 1
ATOM 11039 C CA . ASP D 1 181 ? 28.007 69.194 58.437 1.00 18.15 181 ASP D CA 1
ATOM 11040 C C . ASP D 1 181 ? 29.004 68.347 57.643 1.00 16.67 181 ASP D C 1
ATOM 11041 O O . ASP D 1 181 ? 28.602 67.572 56.776 1.00 18.46 181 ASP D O 1
ATOM 11046 N N . ASP D 1 182 ? 30.299 68.479 57.939 1.00 17.89 182 ASP D N 1
ATOM 11047 C CA . ASP D 1 182 ? 31.314 67.674 57.236 1.00 18.16 182 ASP D CA 1
ATOM 11048 C C . ASP D 1 182 ? 31.031 66.188 57.465 1.00 18.62 182 ASP D C 1
ATOM 11049 O O . ASP D 1 182 ? 31.160 65.358 56.551 1.00 17.96 182 ASP D O 1
ATOM 11054 N N . ALA D 1 183 ? 30.657 65.850 58.699 1.00 16.87 183 ALA D N 1
ATOM 11055 C CA . ALA D 1 183 ? 30.416 64.454 59.037 1.00 15.43 183 ALA D CA 1
ATOM 11056 C C . ALA D 1 183 ? 29.222 63.878 58.296 1.00 18.28 183 ALA D C 1
ATOM 11057 O O . ALA D 1 183 ? 29.296 62.785 57.717 1.00 14.51 183 ALA D O 1
ATOM 11059 N N . ILE D 1 184 ? 28.099 64.591 58.306 1.00 16.54 184 ILE D N 1
ATOM 11060 C CA . ILE D 1 184 ? 26.928 64.078 57.602 1.00 15.92 184 ILE D CA 1
ATOM 11061 C C . ILE D 1 184 ? 27.208 64.032 56.092 1.00 13.25 184 ILE D C 1
ATOM 11062 O O . ILE D 1 184 ? 26.815 63.090 55.413 1.00 16.76 184 ILE D O 1
ATOM 11067 N N . ALA D 1 185 ? 27.891 65.053 55.578 1.00 16.09 185 ALA D N 1
ATOM 11068 C CA . ALA D 1 185 ? 28.212 65.118 54.143 1.00 18.38 185 ALA D CA 1
ATOM 11069 C C . ALA D 1 185 ? 29.065 63.926 53.770 1.00 16.09 185 ALA D C 1
ATOM 11070 O O . ALA D 1 185 ? 28.992 63.442 52.648 1.00 17.22 185 ALA D O 1
ATOM 11072 N N . SER D 1 186 ? 29.872 63.441 54.712 1.00 17.47 186 SER D N 1
ATOM 11073 C CA . SER D 1 186 ? 30.731 62.295 54.393 1.00 15.02 186 SER D CA 1
ATOM 11074 C C . SER D 1 186 ? 29.917 61.023 54.253 1.00 17.45 186 SER D C 1
ATOM 11075 O O . SER D 1 186 ? 30.364 60.059 53.597 1.00 13.23 186 SER D O 1
ATOM 11078 N N . ILE D 1 187 ? 28.745 60.974 54.898 1.00 12.19 187 ILE D N 1
ATOM 11079 C CA . ILE D 1 187 ? 27.911 59.778 54.759 1.00 14.40 187 ILE D CA 1
ATOM 11080 C C . ILE D 1 187 ? 27.229 59.837 53.368 1.00 14.40 187 ILE D C 1
ATOM 11081 O O . ILE D 1 187 ? 27.158 58.847 52.643 1.00 12.62 187 ILE D O 1
ATOM 11086 N N . HIS D 1 188 ? 26.707 61.006 53.009 1.00 15.20 188 HIS D N 1
ATOM 11087 C CA . HIS D 1 188 ? 26.107 61.174 51.689 1.00 15.74 188 HIS D CA 1
ATOM 11088 C C . HIS D 1 188 ? 27.142 60.867 50.606 1.00 15.39 188 HIS D C 1
ATOM 11089 O O . HIS D 1 188 ? 26.830 60.305 49.551 1.00 14.55 188 HIS D O 1
ATOM 11096 N N . ARG D 1 189 ? 28.396 61.223 50.881 1.00 15.73 189 ARG D N 1
ATOM 11097 C CA . ARG D 1 189 ? 29.450 60.940 49.897 1.00 16.28 189 ARG D CA 1
ATOM 11098 C C . ARG D 1 189 ? 29.577 59.438 49.643 1.00 12.97 189 ARG D C 1
ATOM 11099 O O . ARG D 1 189 ? 29.751 59.000 48.474 1.00 14.36 189 ARG D O 1
ATOM 11107 N N . ILE D 1 190 ? 29.514 58.623 50.707 1.00 14.04 190 ILE D N 1
ATOM 11108 C CA . ILE D 1 190 ? 29.606 57.152 50.534 1.00 13.57 190 ILE D CA 1
ATOM 11109 C C . ILE D 1 190 ? 28.436 56.683 49.666 1.00 13.86 190 ILE D C 1
ATOM 11110 O O . ILE D 1 190 ? 28.604 55.907 48.707 1.00 11.48 190 ILE D O 1
ATOM 11115 N N . PHE D 1 191 ? 27.233 57.182 49.997 1.00 14.23 191 PHE D N 1
ATOM 11116 C CA . PHE D 1 191 ? 26.017 56.814 49.246 1.00 13.62 191 PHE D CA 1
ATOM 11117 C C . PHE D 1 191 ? 26.158 57.116 47.740 1.00 13.57 191 PHE D C 1
ATOM 11118 O O . PHE D 1 191 ? 25.723 56.347 46.895 1.00 14.23 191 PHE D O 1
ATOM 11126 N N . LYS D 1 192 ? 26.741 58.259 47.418 1.00 13.00 192 LYS D N 1
ATOM 11127 C CA . LYS D 1 192 ? 26.904 58.663 46.021 1.00 15.73 192 LYS D CA 1
ATOM 11128 C C . LYS D 1 192 ? 28.081 58.047 45.285 1.00 16.02 192 LYS D C 1
ATOM 11129 O O . LYS D 1 192 ? 27.986 57.765 44.094 1.00 15.21 192 LYS D O 1
ATOM 11135 N N . ASN D 1 193 ? 29.170 57.833 46.011 1.00 13.29 193 ASN D N 1
ATOM 11136 C CA . ASN D 1 193 ? 30.404 57.302 45.425 1.00 17.37 193 ASN D CA 1
ATOM 11137 C C . ASN D 1 193 ? 30.697 55.824 45.512 1.00 15.76 193 ASN D C 1
ATOM 11138 O O . ASN D 1 193 ? 31.241 55.254 44.569 1.00 17.94 193 ASN D O 1
ATOM 11143 N N . ASP D 1 194 ? 30.361 55.203 46.639 1.00 15.88 194 ASP D N 1
ATOM 11144 C CA . ASP D 1 194 ? 30.734 53.807 46.827 1.00 16.34 194 ASP D CA 1
ATOM 11145 C C . ASP D 1 194 ? 29.715 52.751 47.148 1.00 16.92 194 ASP D C 1
ATOM 11146 O O . ASP D 1 194 ? 29.881 51.599 46.757 1.00 16.47 194 ASP D O 1
ATOM 11151 N N . ALA D 1 195 ? 28.673 53.121 47.884 1.00 12.57 195 ALA D N 1
ATOM 11152 C CA . ALA D 1 195 ? 27.683 52.124 48.252 1.00 12.63 195 ALA D CA 1
ATOM 11153 C C . ALA D 1 195 ? 26.341 52.832 48.413 1.00 16.11 195 ALA D C 1
ATOM 11154 O O . ALA D 1 195 ? 26.175 53.654 49.329 1.00 13.45 195 ALA D O 1
ATOM 11156 N N . ALA D 1 196 ? 25.377 52.490 47.564 1.00 14.34 196 ALA D N 1
ATOM 11157 C CA . ALA D 1 196 ? 24.075 53.140 47.692 1.00 18.78 196 ALA D CA 1
ATOM 11158 C C . ALA D 1 196 ? 23.420 52.774 49.036 1.00 17.78 196 ALA D C 1
ATOM 11159 O O . ALA D 1 196 ? 23.702 51.730 49.613 1.00 17.61 196 ALA D O 1
ATOM 11161 N N . PRO D 1 197 ? 22.503 53.621 49.522 1.00 16.69 197 PRO D N 1
ATOM 11162 C CA . PRO D 1 197 ? 21.822 53.366 50.790 1.00 16.82 197 PRO D CA 1
ATOM 11163 C C . PRO D 1 197 ? 21.188 51.988 50.806 1.00 16.82 197 PRO D C 1
ATOM 11164 O O . PRO D 1 197 ? 21.231 51.287 51.835 1.00 17.85 197 PRO D O 1
ATOM 11168 N N . GLU D 1 198 ? 20.643 51.562 49.665 1.00 14.65 198 GLU D N 1
ATOM 11169 C CA . GLU D 1 198 ? 19.990 50.240 49.635 1.00 14.98 198 GLU D CA 1
ATOM 11170 C C . GLU D 1 198 ? 20.962 49.071 49.809 1.00 16.28 198 GLU D C 1
ATOM 11171 O O . GLU D 1 198 ? 20.539 47.901 49.884 1.00 15.53 198 GLU D O 1
ATOM 11177 N N . ASP D 1 199 ? 22.266 49.361 49.868 1.00 16.54 199 ASP D N 1
ATOM 11178 C CA . ASP D 1 199 ? 23.243 48.281 50.120 1.00 14.44 199 ASP D CA 1
ATOM 11179 C C . ASP D 1 199 ? 23.928 48.417 51.504 1.00 14.59 199 ASP D C 1
ATOM 11180 O O . ASP D 1 199 ? 24.831 47.626 51.856 1.00 12.91 199 ASP D O 1
ATOM 11185 N N . ILE D 1 200 ? 23.507 49.410 52.270 1.00 11.18 200 ILE D N 1
ATOM 11186 C CA . ILE D 1 200 ? 24.051 49.616 53.602 1.00 14.00 200 ILE D CA 1
ATOM 11187 C C . ILE D 1 200 ? 23.095 49.059 54.699 1.00 13.76 200 ILE D C 1
ATOM 11188 O O . ILE D 1 200 ? 22.007 49.593 54.928 1.00 12.86 200 ILE D O 1
ATOM 11193 N N . ALA D 1 201 ? 23.521 47.995 55.380 1.00 15.49 201 ALA D N 1
ATOM 11194 C CA . ALA D 1 201 ? 22.715 47.414 56.458 1.00 13.61 201 ALA D CA 1
ATOM 11195 C C . ALA D 1 201 ? 22.740 48.272 57.721 1.00 16.01 201 ALA D C 1
ATOM 11196 O O . ALA D 1 201 ? 21.748 48.348 58.442 1.00 13.12 201 ALA D O 1
ATOM 11198 N N . ALA D 1 202 ? 23.867 48.940 57.988 1.00 9.60 202 ALA D N 1
ATOM 11199 C CA . ALA D 1 202 ? 23.974 49.660 59.239 1.00 8.44 202 ALA D CA 1
ATOM 11200 C C . ALA D 1 202 ? 25.069 50.707 59.252 1.00 12.63 202 ALA D C 1
ATOM 11201 O O . ALA D 1 202 ? 26.074 50.594 58.506 1.00 12.45 202 ALA D O 1
ATOM 11203 N N . ILE D 1 203 ? 24.877 51.701 60.122 1.00 12.28 203 ILE D N 1
ATOM 11204 C CA . ILE D 1 203 ? 25.893 52.717 60.377 1.00 13.30 203 ILE D CA 1
ATOM 11205 C C . ILE D 1 203 ? 26.252 52.444 61.853 1.00 15.44 203 ILE D C 1
ATOM 11206 O O . ILE D 1 203 ? 25.373 52.436 62.713 1.00 14.41 203 ILE D O 1
ATOM 11211 N N . VAL D 1 204 ? 27.529 52.195 62.145 1.00 10.93 204 VAL D N 1
ATOM 11212 C CA . VAL D 1 204 ? 27.968 51.850 63.506 1.00 10.60 204 VAL D CA 1
ATOM 11213 C C . VAL D 1 204 ? 28.675 53.033 64.087 1.00 15.74 204 VAL D C 1
ATOM 11214 O O . VAL D 1 204 ? 29.581 53.573 63.438 1.00 16.12 204 VAL D O 1
ATOM 11218 N N . ILE D 1 205 ? 28.301 53.445 65.298 1.00 13.93 205 ILE D N 1
ATOM 11219 C CA . ILE D 1 205 ? 28.955 54.606 65.880 1.00 12.12 205 ILE D CA 1
ATOM 11220 C C . ILE D 1 205 ? 29.045 54.498 67.393 1.00 13.90 205 ILE D C 1
ATOM 11221 O O . ILE D 1 205 ? 28.166 53.932 68.048 1.00 13.06 205 ILE D O 1
ATOM 11226 N N . GLU D 1 206 ? 30.154 55.000 67.945 1.00 11.47 206 GLU D N 1
ATOM 11227 C CA . GLU D 1 206 ? 30.324 55.073 69.394 1.00 12.51 206 GLU D CA 1
ATOM 11228 C C . GLU D 1 206 ? 29.745 56.452 69.775 1.00 13.89 206 GLU D C 1
ATOM 11229 O O . GLU D 1 206 ? 30.221 57.470 69.280 1.00 16.18 206 GLU D O 1
ATOM 11235 N N . PRO D 1 207 ? 28.711 56.515 70.651 1.00 12.63 207 PRO D N 1
ATOM 11236 C CA . PRO D 1 207 ? 28.155 57.837 71.028 1.00 15.66 207 PRO D CA 1
ATOM 11237 C C . PRO D 1 207 ? 29.276 58.750 71.576 1.00 14.03 207 PRO D C 1
ATOM 11238 O O . PRO D 1 207 ? 29.243 60.001 71.426 1.00 14.03 207 PRO D O 1
ATOM 11242 N N . VAL D 1 208 ? 30.238 58.108 72.248 1.00 15.78 208 VAL D N 1
ATOM 11243 C CA . VAL D 1 208 ? 31.478 58.779 72.706 1.00 15.38 208 VAL D CA 1
ATOM 11244 C C . VAL D 1 208 ? 32.610 57.812 72.306 1.00 13.12 208 VAL D C 1
ATOM 11245 O O . VAL D 1 208 ? 32.651 56.678 72.758 1.00 14.52 208 VAL D O 1
ATOM 11249 N N . GLN D 1 209 ? 33.502 58.250 71.429 1.00 13.78 209 GLN D N 1
ATOM 11250 C CA . GLN D 1 209 ? 34.614 57.391 70.992 1.00 12.87 209 GLN D CA 1
ATOM 11251 C C . GLN D 1 209 ? 35.535 57.141 72.164 1.00 13.69 209 GLN D C 1
ATOM 11252 O O . GLN D 1 209 ? 35.857 58.059 72.905 1.00 15.55 209 GLN D O 1
ATOM 11258 N N . GLY D 1 210 ? 35.947 55.891 72.322 1.00 12.02 210 GLY D N 1
ATOM 11259 C CA . GLY D 1 210 ? 36.777 55.531 73.468 1.00 14.40 210 GLY D CA 1
ATOM 11260 C C . GLY D 1 210 ? 38.250 55.548 73.067 1.00 15.18 210 GLY D C 1
ATOM 11261 O O . GLY D 1 210 ? 38.940 56.532 73.328 1.00 16.95 210 GLY D O 1
ATOM 11262 N N . GLU D 1 211 ? 38.717 54.485 72.412 1.00 15.89 211 GLU D N 1
ATOM 11263 C CA . GLU D 1 211 ? 40.131 54.429 71.983 1.00 15.79 211 GLU D CA 1
ATOM 11264 C C . GLU D 1 211 ? 40.447 55.582 71.026 1.00 18.22 211 GLU D C 1
ATOM 11265 O O . GLU D 1 211 ? 41.597 56.023 70.938 1.00 20.32 211 GLU D O 1
ATOM 11271 N N . GLY D 1 212 ? 39.412 56.085 70.348 1.00 15.74 212 GLY D N 1
ATOM 11272 C CA . GLY D 1 212 ? 39.569 57.206 69.433 1.00 15.49 212 GLY D CA 1
ATOM 11273 C C . GLY D 1 212 ? 39.778 58.578 70.084 1.00 15.41 212 GLY D C 1
ATOM 11274 O O . GLY D 1 212 ? 39.947 59.568 69.385 1.00 16.04 212 GLY D O 1
ATOM 11275 N N . GLY D 1 213 ? 39.753 58.664 71.412 1.00 17.00 213 GLY D N 1
ATOM 11276 C CA . GLY D 1 213 ? 40.038 59.947 72.056 1.00 17.82 213 GLY D CA 1
ATOM 11277 C C . GLY D 1 213 ? 38.987 60.596 72.941 1.00 16.78 213 GLY D C 1
ATOM 11278 O O . GLY D 1 213 ? 39.079 61.771 73.263 1.00 18.02 213 GLY D O 1
ATOM 11279 N N . PHE D 1 214 ? 37.993 59.843 73.371 1.00 17.08 214 PHE D N 1
ATOM 11280 C CA . PHE D 1 214 ? 36.951 60.443 74.223 1.00 17.97 214 PHE D CA 1
ATOM 11281 C C . PHE D 1 214 ? 36.337 61.698 73.591 1.00 16.06 214 PHE D C 1
ATOM 11282 O O . PHE D 1 214 ? 36.230 62.762 74.215 1.00 16.39 214 PHE D O 1
ATOM 11290 N N . TYR D 1 215 ? 35.947 61.542 72.331 1.00 16.21 215 TYR D N 1
ATOM 11291 C CA . TYR D 1 215 ? 35.247 62.595 71.577 1.00 18.80 215 TYR D CA 1
ATOM 11292 C C . TYR D 1 215 ? 33.763 62.173 71.552 1.00 18.49 215 TYR D C 1
ATOM 11293 O O . TYR D 1 215 ? 33.445 61.041 71.143 1.00 17.39 215 TYR D O 1
ATOM 11302 N N . ALA D 1 216 ? 32.874 63.085 71.949 1.00 16.98 216 ALA D N 1
ATOM 11303 C CA . ALA D 1 216 ? 31.442 62.791 72.023 1.00 16.46 216 ALA D CA 1
ATOM 11304 C C . ALA D 1 216 ? 30.633 63.423 70.911 1.00 16.55 216 ALA D C 1
ATOM 11305 O O . ALA D 1 216 ? 30.964 64.498 70.425 1.00 15.91 216 ALA D O 1
ATOM 11307 N N A SER D 1 217 ? 29.580 62.732 70.498 0.70 13.65 217 SER D N 1
ATOM 11308 N N B SER D 1 217 ? 29.578 62.730 70.511 0.30 14.11 217 SER D N 1
ATOM 11309 C CA A SER D 1 217 ? 28.676 63.253 69.495 0.70 14.32 217 SER D CA 1
ATOM 11310 C CA B SER D 1 217 ? 28.673 63.227 69.502 0.30 14.06 217 SER D CA 1
ATOM 11311 C C A SER D 1 217 ? 27.725 64.175 70.242 0.70 15.14 217 SER D C 1
ATOM 11312 C C B SER D 1 217 ? 27.702 64.151 70.232 0.30 15.23 217 SER D C 1
ATOM 11313 O O A SER D 1 217 ? 27.433 63.975 71.424 0.70 14.21 217 SER D O 1
ATOM 11314 O O B SER D 1 217 ? 27.379 63.935 71.401 0.30 15.07 217 SER D O 1
ATOM 11319 N N . SER D 1 218 ? 27.243 65.191 69.551 1.00 17.28 218 SER D N 1
ATOM 11320 C CA . SER D 1 218 ? 26.288 66.098 70.167 1.00 19.33 218 SER D CA 1
ATOM 11321 C C . SER D 1 218 ? 24.904 65.517 69.881 1.00 19.22 218 SER D C 1
ATOM 11322 O O . SER D 1 218 ? 24.735 64.698 68.959 1.00 18.82 218 SER D O 1
ATOM 11325 N N . PRO D 1 219 ? 23.891 65.897 70.682 1.00 18.60 219 PRO D N 1
ATOM 11326 C CA . PRO D 1 219 ? 22.546 65.377 70.413 1.00 17.84 219 PRO D CA 1
ATOM 11327 C C . PRO D 1 219 ? 22.097 65.779 68.999 1.00 16.66 219 PRO D C 1
ATOM 11328 O O . PRO D 1 219 ? 21.457 64.989 68.318 1.00 16.77 219 PRO D O 1
ATOM 11332 N N . ALA D 1 220 ? 22.427 67.004 68.565 1.00 17.70 220 ALA D N 1
ATOM 11333 C CA . ALA D 1 220 ? 22.034 67.479 67.231 1.00 18.80 220 ALA D CA 1
ATOM 11334 C C . ALA D 1 220 ? 22.562 66.601 66.120 1.00 17.56 220 ALA D C 1
ATOM 11335 O O . ALA D 1 220 ? 21.860 66.299 65.146 1.00 17.81 220 ALA D O 1
ATOM 11337 N N . PHE D 1 221 ? 23.812 66.200 66.250 1.00 15.82 221 PHE D N 1
ATOM 11338 C CA . PHE D 1 221 ? 24.398 65.336 65.245 1.00 16.86 221 PHE D CA 1
ATOM 11339 C C . PHE D 1 221 ? 23.720 63.974 65.244 1.00 12.76 221 PHE D C 1
ATOM 11340 O O . PHE D 1 221 ? 23.341 63.447 64.201 1.00 16.18 221 PHE D O 1
ATOM 11348 N N . MET D 1 222 ? 23.580 63.399 66.424 1.00 12.76 222 MET D N 1
ATOM 11349 C CA . MET D 1 222 ? 22.964 62.074 66.527 1.00 15.50 222 MET D CA 1
ATOM 11350 C C . MET D 1 222 ? 21.529 62.102 65.986 1.00 16.78 222 MET D C 1
ATOM 11351 O O . MET D 1 222 ? 21.060 61.120 65.386 1.00 15.42 222 MET D O 1
ATOM 11356 N N . GLN D 1 223 ? 20.823 63.218 66.208 1.00 18.06 223 GLN D N 1
ATOM 11357 C CA . GLN D 1 223 ? 19.459 63.357 65.687 1.00 18.76 223 GLN D CA 1
ATOM 11358 C C . GLN D 1 223 ? 19.468 63.385 64.146 1.00 19.31 223 GLN D C 1
ATOM 11359 O O . GLN D 1 223 ? 18.603 62.797 63.495 1.00 15.53 223 GLN D O 1
ATOM 11365 N N . ARG D 1 224 ? 20.457 64.053 63.548 1.00 16.80 224 ARG D N 1
ATOM 11366 C CA . ARG D 1 224 ? 20.556 64.071 62.087 1.00 17.79 224 ARG D CA 1
ATOM 11367 C C . ARG D 1 224 ? 20.902 62.679 61.588 1.00 17.03 224 ARG D C 1
ATOM 11368 O O . ARG D 1 224 ? 20.417 62.218 60.547 1.00 19.13 224 ARG D O 1
ATOM 11376 N N . LEU D 1 225 ? 21.749 61.986 62.340 1.00 17.34 225 LEU D N 1
ATOM 11377 C CA . LEU D 1 225 ? 22.153 60.663 61.903 1.00 16.19 225 LEU D CA 1
ATOM 11378 C C . LEU D 1 225 ? 20.943 59.731 61.982 1.00 15.00 225 LEU D C 1
ATOM 11379 O O . LEU D 1 225 ? 20.730 58.904 61.109 1.00 13.82 225 LEU D O 1
ATOM 11384 N N . ARG D 1 226 ? 20.168 59.866 63.053 1.00 15.53 226 ARG D N 1
ATOM 11385 C CA . ARG D 1 226 ? 18.962 59.051 63.233 1.00 16.49 226 ARG D CA 1
ATOM 11386 C C . ARG D 1 226 ? 17.985 59.296 62.074 1.00 16.78 226 ARG D C 1
ATOM 11387 O O . ARG D 1 226 ? 17.401 58.353 61.535 1.00 14.93 226 ARG D O 1
ATOM 11395 N N . ALA D 1 227 ? 17.821 60.557 61.677 1.00 16.68 227 ALA D N 1
ATOM 11396 C CA . ALA D 1 227 ? 16.896 60.911 60.570 1.00 18.04 227 ALA D CA 1
ATOM 11397 C C . ALA D 1 227 ? 17.378 60.340 59.226 1.00 17.75 227 ALA D C 1
ATOM 11398 O O . ALA D 1 227 ? 16.587 59.852 58.410 1.00 16.26 227 ALA D O 1
ATOM 11400 N N . LEU D 1 228 ? 18.687 60.370 59.015 1.00 14.64 228 LEU D N 1
ATOM 11401 C CA . LEU D 1 228 ? 19.274 59.835 57.779 1.00 16.65 228 LEU D CA 1
ATOM 11402 C C . LEU D 1 228 ? 19.068 58.315 57.750 1.00 14.37 228 LEU D C 1
ATOM 11403 O O . LEU D 1 228 ? 18.676 57.763 56.712 1.00 15.23 228 LEU D O 1
ATOM 11408 N N . CYS D 1 229 ? 19.312 57.628 58.874 1.00 13.08 229 CYS D N 1
ATOM 11409 C CA . CYS D 1 229 ? 19.085 56.169 58.908 1.00 13.42 229 CYS D CA 1
ATOM 11410 C C . CYS D 1 229 ? 17.593 55.843 58.652 1.00 16.84 229 CYS D C 1
ATOM 11411 O O . CYS D 1 229 ? 17.258 54.897 57.922 1.00 16.74 229 CYS D O 1
ATOM 11414 N N . ASP D 1 230 ? 16.714 56.604 59.299 1.00 13.69 230 ASP D N 1
ATOM 11415 C CA . ASP D 1 230 ? 15.274 56.395 59.137 1.00 16.19 230 ASP D CA 1
ATOM 11416 C C . ASP D 1 230 ? 14.845 56.516 57.670 1.00 17.01 230 ASP D C 1
ATOM 11417 O O . ASP D 1 230 ? 14.055 55.708 57.144 1.00 17.65 230 ASP D O 1
ATOM 11422 N N . GLU D 1 231 ? 15.354 57.545 57.015 1.00 17.58 231 GLU D N 1
ATOM 11423 C CA . GLU D 1 231 ? 15.001 57.769 55.619 1.00 21.46 231 GLU D CA 1
ATOM 11424 C C . GLU D 1 231 ? 15.379 56.614 54.702 1.00 21.47 231 GLU D C 1
ATOM 11425 O O . GLU D 1 231 ? 14.669 56.336 53.740 1.00 19.55 231 GLU D O 1
ATOM 11431 N N . HIS D 1 232 ? 16.476 55.920 55.020 1.00 17.33 232 HIS D N 1
ATOM 11432 C CA . HIS D 1 232 ? 16.999 54.858 54.147 1.00 15.97 232 HIS D CA 1
ATOM 11433 C C . HIS D 1 232 ? 16.854 53.435 54.614 1.00 18.00 232 HIS D C 1
ATOM 11434 O O . HIS D 1 232 ? 17.389 52.517 53.967 1.00 18.29 232 HIS D O 1
ATOM 11441 N N . GLY D 1 233 ? 16.150 53.241 55.728 1.00 16.33 233 GLY D N 1
ATOM 11442 C CA . GLY D 1 233 ? 15.964 51.891 56.252 1.00 13.27 233 GLY D CA 1
ATOM 11443 C C . GLY D 1 233 ? 17.263 51.315 56.829 1.00 15.20 233 GLY D C 1
ATOM 11444 O O . GLY D 1 233 ? 17.383 50.106 56.972 1.00 14.22 233 GLY D O 1
ATOM 11445 N N . ILE D 1 234 ? 18.236 52.172 57.151 1.00 12.67 234 ILE D N 1
ATOM 11446 C CA . ILE D 1 234 ? 19.527 51.683 57.698 1.00 11.49 234 ILE D CA 1
ATOM 11447 C C . ILE D 1 234 ? 19.443 51.538 59.222 1.00 12.20 234 ILE D C 1
ATOM 11448 O O . ILE D 1 234 ? 18.794 52.350 59.898 1.00 13.39 234 ILE D O 1
ATOM 11453 N N . MET D 1 235 ? 20.008 50.458 59.757 1.00 13.30 235 MET D N 1
ATOM 11454 C CA . MET D 1 235 ? 19.996 50.268 61.209 1.00 11.37 235 MET D CA 1
ATOM 11455 C C . MET D 1 235 ? 21.107 51.120 61.837 1.00 14.24 235 MET D C 1
ATOM 11456 O O . MET D 1 235 ? 22.264 51.077 61.382 1.00 14.04 235 MET D O 1
ATOM 11461 N N . LEU D 1 236 ? 20.774 51.880 62.878 1.00 12.19 236 LEU D N 1
ATOM 11462 C CA . LEU D 1 236 ? 21.783 52.677 63.590 1.00 11.62 236 LEU D CA 1
ATOM 11463 C C . LEU D 1 236 ? 22.267 51.770 64.757 1.00 12.54 236 LEU D C 1
ATOM 11464 O O . LEU D 1 236 ? 21.476 51.338 65.626 1.00 13.77 236 LEU D O 1
ATOM 11469 N N . ILE D 1 237 ? 23.563 51.465 64.784 1.00 12.59 237 ILE D N 1
ATOM 11470 C CA . ILE D 1 237 ? 24.113 50.626 65.839 1.00 9.79 237 ILE D CA 1
ATOM 11471 C C . ILE D 1 237 ? 24.994 51.507 66.708 1.00 13.53 237 ILE D C 1
ATOM 11472 O O . ILE D 1 237 ? 25.980 52.077 66.214 1.00 11.95 237 ILE D O 1
ATOM 11477 N N . ALA D 1 238 ? 24.622 51.632 67.983 1.00 11.98 238 ALA D N 1
ATOM 11478 C CA . ALA D 1 238 ? 25.366 52.411 68.962 1.00 12.92 238 ALA D CA 1
ATOM 11479 C C . ALA D 1 238 ? 26.280 51.428 69.684 1.00 12.53 238 ALA D C 1
ATOM 11480 O O . ALA D 1 238 ? 25.814 50.528 70.406 1.00 12.39 238 ALA D O 1
ATOM 11482 N N . ASP D 1 239 ? 27.590 51.555 69.466 1.00 13.14 239 ASP D N 1
ATOM 11483 C CA . ASP D 1 239 ? 28.500 50.647 70.157 1.00 9.66 239 ASP D CA 1
ATOM 11484 C C . ASP D 1 239 ? 28.778 51.314 71.506 1.00 11.75 239 ASP D C 1
ATOM 11485 O O . ASP D 1 239 ? 29.555 52.293 71.580 1.00 12.01 239 ASP D O 1
ATOM 11490 N N . GLU D 1 240 ? 28.129 50.815 72.551 1.00 10.23 240 GLU D N 1
ATOM 11491 C CA . GLU D 1 240 ? 28.306 51.352 73.908 1.00 11.13 240 GLU D CA 1
ATOM 11492 C C . GLU D 1 240 ? 29.112 50.438 74.797 1.00 9.30 240 GLU D C 1
ATOM 11493 O O . GLU D 1 240 ? 29.025 50.489 76.029 1.00 12.53 240 GLU D O 1
ATOM 11499 N N . VAL D 1 241 ? 29.900 49.582 74.169 1.00 11.47 241 VAL D N 1
ATOM 11500 C CA . VAL D 1 241 ? 30.795 48.710 74.930 1.00 11.23 241 VAL D CA 1
ATOM 11501 C C . VAL D 1 241 ? 31.624 49.488 75.974 1.00 11.66 241 VAL D C 1
ATOM 11502 O O . VAL D 1 241 ? 31.773 49.035 77.122 1.00 11.69 241 VAL D O 1
ATOM 11506 N N . GLN D 1 242 ? 32.114 50.668 75.600 1.00 11.27 242 GLN D N 1
ATOM 11507 C CA . GLN D 1 242 ? 32.929 51.454 76.526 1.00 11.82 242 GLN D CA 1
ATOM 11508 C C . GLN D 1 242 ? 32.163 52.624 77.170 1.00 12.52 242 GLN D C 1
ATOM 11509 O O . GLN D 1 242 ? 32.325 52.893 78.367 1.00 12.76 242 GLN D O 1
ATOM 11515 N N . SER D 1 243 ? 31.297 53.274 76.393 1.00 14.34 243 SER D N 1
ATOM 11516 C CA . SER D 1 243 ? 30.526 54.425 76.885 1.00 15.03 243 SER D CA 1
ATOM 11517 C C . SER D 1 243 ? 29.357 53.969 77.761 1.00 18.23 243 SER D C 1
ATOM 11518 O O . SER D 1 243 ? 28.844 54.755 78.567 1.00 17.84 243 SER D O 1
ATOM 11521 N N . GLY D 1 244 ? 28.960 52.702 77.613 1.00 15.62 244 GLY D N 1
ATOM 11522 C CA . GLY D 1 244 ? 27.823 52.184 78.364 1.00 13.95 244 GLY D CA 1
ATOM 11523 C C . GLY D 1 244 ? 28.057 51.821 79.821 1.00 16.32 244 GLY D C 1
ATOM 11524 O O . GLY D 1 244 ? 29.098 52.113 80.403 1.00 18.02 244 GLY D O 1
ATOM 11525 N N . ALA D 1 245 ? 27.056 51.174 80.409 1.00 14.42 245 ALA D N 1
ATOM 11526 C CA . ALA D 1 245 ? 27.083 50.796 81.811 1.00 14.73 245 ALA D CA 1
ATOM 11527 C C . ALA D 1 245 ? 27.478 51.955 82.736 1.00 16.63 245 ALA D C 1
ATOM 11528 O O . ALA D 1 245 ? 28.304 51.809 83.642 1.00 17.89 245 ALA D O 1
ATOM 11530 N N . GLY D 1 246 ? 26.881 53.114 82.472 1.00 14.48 246 GLY D N 1
ATOM 11531 C CA . GLY D 1 246 ? 27.026 54.260 83.349 1.00 13.24 246 GLY D CA 1
ATOM 11532 C C . GLY D 1 246 ? 28.152 55.252 83.232 1.00 16.44 246 GLY D C 1
ATOM 11533 O O . GLY D 1 246 ? 28.104 56.296 83.888 1.00 16.58 246 GLY D O 1
ATOM 11534 N N . ARG D 1 247 ? 29.153 54.965 82.398 1.00 15.05 247 ARG D N 1
ATOM 11535 C CA . ARG D 1 247 ? 30.292 55.867 82.323 1.00 13.99 247 ARG D CA 1
ATOM 11536 C C . ARG D 1 247 ? 29.941 57.328 82.074 1.00 17.72 247 ARG D C 1
ATOM 11537 O O . ARG D 1 247 ? 30.586 58.235 82.636 1.00 16.83 247 ARG D O 1
ATOM 11545 N N . THR D 1 248 ? 28.921 57.588 81.249 1.00 17.99 248 THR D N 1
ATOM 11546 C CA . THR D 1 248 ? 28.591 58.985 80.956 1.00 16.36 248 THR D CA 1
ATOM 11547 C C . THR D 1 248 ? 27.568 59.693 81.869 1.00 15.87 248 THR D C 1
ATOM 11548 O O . THR D 1 248 ? 27.181 60.833 81.600 1.00 17.52 248 THR D O 1
ATOM 11552 N N . GLY D 1 249 ? 27.128 59.067 82.939 1.00 17.27 249 GLY D N 1
ATOM 11553 C CA . GLY D 1 249 ? 26.159 59.783 83.758 1.00 18.90 249 GLY D CA 1
ATOM 11554 C C . GLY D 1 249 ? 24.742 59.271 83.541 1.00 18.84 249 GLY D C 1
ATOM 11555 O O . GLY D 1 249 ? 23.859 59.563 84.349 1.00 18.30 249 GLY D O 1
ATOM 11556 N N . THR D 1 250 ? 24.514 58.561 82.434 1.00 15.74 250 THR D N 1
ATOM 11557 C CA . THR D 1 250 ? 23.231 57.884 82.195 1.00 15.13 250 THR D CA 1
ATOM 11558 C C . THR D 1 250 ? 23.645 56.447 81.959 1.00 16.21 250 THR D C 1
ATOM 11559 O O . THR D 1 250 ? 24.820 56.187 81.624 1.00 16.80 250 THR D O 1
ATOM 11563 N N . LEU D 1 251 ? 22.746 55.485 82.129 1.00 12.56 251 LEU D N 1
ATOM 11564 C CA . LEU D 1 251 ? 23.209 54.102 81.940 1.00 14.39 251 LEU D CA 1
ATOM 11565 C C . LEU D 1 251 ? 23.834 53.932 80.555 1.00 16.42 251 LEU D C 1
ATOM 11566 O O . LEU D 1 251 ? 24.917 53.286 80.412 1.00 15.02 251 LEU D O 1
ATOM 11571 N N . PHE D 1 252 ? 23.176 54.495 79.534 1.00 14.54 252 PHE D N 1
ATOM 11572 C CA . PHE D 1 252 ? 23.725 54.460 78.164 1.00 14.93 252 PHE D CA 1
ATOM 11573 C C . PHE D 1 252 ? 23.793 55.880 77.647 1.00 16.64 252 PHE D C 1
ATOM 11574 O O . PHE D 1 252 ? 22.897 56.687 77.911 1.00 14.60 252 PHE D O 1
ATOM 11582 N N . ALA D 1 253 ? 24.873 56.199 76.944 1.00 12.73 253 ALA D N 1
ATOM 11583 C CA . ALA D 1 253 ? 25.073 57.533 76.449 1.00 13.64 253 ALA D CA 1
ATOM 11584 C C . ALA D 1 253 ? 23.980 57.993 75.485 1.00 16.14 253 ALA D C 1
ATOM 11585 O O . ALA D 1 253 ? 23.670 59.175 75.448 1.00 13.93 253 ALA D O 1
ATOM 11587 N N . MET D 1 254 ? 23.385 57.076 74.727 1.00 12.92 254 MET D N 1
ATOM 11588 C CA . MET D 1 254 ? 22.353 57.477 73.750 1.00 16.61 254 MET D CA 1
ATOM 11589 C C . MET D 1 254 ? 21.158 58.132 74.447 1.00 19.03 254 MET D C 1
ATOM 11590 O O . MET D 1 254 ? 20.394 58.902 73.841 1.00 19.18 254 MET D O 1
ATOM 11595 N N . GLU D 1 255 ? 20.985 57.804 75.718 1.00 18.06 255 GLU D N 1
ATOM 11596 C CA . GLU D 1 255 ? 19.904 58.400 76.456 1.00 18.35 255 GLU D CA 1
ATOM 11597 C C . GLU D 1 255 ? 20.088 59.929 76.478 1.00 21.59 255 GLU D C 1
ATOM 11598 O O . GLU D 1 255 ? 19.120 60.677 76.534 1.00 20.60 255 GLU D O 1
ATOM 11604 N N . GLN D 1 256 ? 21.326 60.412 76.393 1.00 18.35 256 GLN D N 1
ATOM 11605 C CA . GLN D 1 256 ? 21.552 61.853 76.416 1.00 20.33 256 GLN D CA 1
ATOM 11606 C C . GLN D 1 256 ? 21.473 62.478 75.024 1.00 22.99 256 GLN D C 1
ATOM 11607 O O . GLN D 1 256 ? 21.522 63.707 74.893 1.00 22.66 256 GLN D O 1
ATOM 11613 N N . MET D 1 257 ? 21.363 61.636 73.995 1.00 23.08 257 MET D N 1
ATOM 11614 C CA . MET D 1 257 ? 21.314 62.120 72.614 1.00 22.05 257 MET D CA 1
ATOM 11615 C C . MET D 1 257 ? 19.923 62.516 72.111 1.00 22.47 257 MET D C 1
ATOM 11616 O O . MET D 1 257 ? 19.808 63.130 71.052 1.00 20.82 257 MET D O 1
ATOM 11621 N N . GLY D 1 258 ? 18.860 62.145 72.826 1.00 20.42 258 GLY D N 1
ATOM 11622 C CA . GLY D 1 258 ? 17.549 62.522 72.339 1.00 24.59 258 GLY D CA 1
ATOM 11623 C C . GLY D 1 258 ? 16.974 61.572 71.291 1.00 24.97 258 GLY D C 1
ATOM 11624 O O . GLY D 1 258 ? 15.880 61.810 70.775 1.00 27.46 258 GLY D O 1
ATOM 11625 N N . VAL D 1 259 ? 17.692 60.502 70.971 1.00 23.10 259 VAL D N 1
ATOM 11626 C CA . VAL D 1 259 ? 17.200 59.535 70.012 1.00 22.61 259 VAL D CA 1
ATOM 11627 C C . VAL D 1 259 ? 17.669 58.119 70.371 1.00 21.45 259 VAL D C 1
ATOM 11628 O O . VAL D 1 259 ? 18.630 57.923 71.119 1.00 21.12 259 VAL D O 1
ATOM 11632 N N . ALA D 1 260 ? 16.974 57.134 69.833 1.00 15.66 260 ALA D N 1
ATOM 11633 C CA . ALA D 1 260 ? 17.292 55.753 70.118 1.00 12.67 260 ALA D CA 1
ATOM 11634 C C . ALA D 1 260 ? 17.888 55.059 68.920 1.00 15.95 260 ALA D C 1
ATOM 11635 O O . ALA D 1 260 ? 17.500 55.307 67.780 1.00 16.77 260 ALA D O 1
ATOM 11637 N N . PRO D 1 261 ? 18.872 54.183 69.165 1.00 13.82 261 PRO D N 1
ATOM 11638 C CA . PRO D 1 261 ? 19.508 53.440 68.079 1.00 14.63 261 PRO D CA 1
ATOM 11639 C C . PRO D 1 261 ? 18.614 52.232 67.844 1.00 14.29 261 PRO D C 1
ATOM 11640 O O . PRO D 1 261 ? 17.727 51.938 68.661 1.00 14.87 261 PRO D O 1
ATOM 11644 N N . ASP D 1 262 ? 18.847 51.529 66.744 1.00 11.91 262 ASP D N 1
ATOM 11645 C CA . ASP D 1 262 ? 18.144 50.289 66.481 1.00 11.91 262 ASP D CA 1
ATOM 11646 C C . ASP D 1 262 ? 18.776 49.136 67.253 1.00 12.93 262 ASP D C 1
ATOM 11647 O O . ASP D 1 262 ? 18.086 48.221 67.703 1.00 10.84 262 ASP D O 1
ATOM 11652 N N . LEU D 1 263 ? 20.101 49.190 67.420 1.00 10.84 263 LEU D N 1
ATOM 11653 C CA . LEU D 1 263 ? 20.844 48.134 68.121 1.00 9.62 263 LEU D CA 1
ATOM 11654 C C . LEU D 1 263 ? 21.907 48.778 69.010 1.00 11.39 263 LEU D C 1
ATOM 11655 O O . LEU D 1 263 ? 22.449 49.824 68.653 1.00 10.91 263 LEU D O 1
ATOM 11660 N N . THR D 1 264 ? 22.170 48.169 70.168 1.00 11.15 264 THR D N 1
ATOM 11661 C CA . THR D 1 264 ? 23.180 48.704 71.108 1.00 13.02 264 THR D CA 1
ATOM 11662 C C . THR D 1 264 ? 24.065 47.541 71.568 1.00 15.19 264 THR D C 1
ATOM 11663 O O . THR D 1 264 ? 23.547 46.500 71.962 1.00 14.06 264 THR D O 1
ATOM 11667 N N . THR D 1 265 ? 25.398 47.707 71.500 1.00 11.41 265 THR D N 1
ATOM 11668 C CA . THR D 1 265 ? 26.273 46.649 71.993 1.00 12.12 265 THR D CA 1
ATOM 11669 C C . THR D 1 265 ? 26.737 47.121 73.379 1.00 12.14 265 THR D C 1
ATOM 11670 O O . THR D 1 265 ? 26.894 48.332 73.616 1.00 14.70 265 THR D O 1
ATOM 11674 N N . PHE D 1 266 ? 26.942 46.184 74.291 1.00 10.67 266 PHE D N 1
ATOM 11675 C CA . PHE D 1 266 ? 27.413 46.531 75.636 1.00 11.73 266 PHE D CA 1
ATOM 11676 C C . PHE D 1 266 ? 28.339 45.413 76.097 1.00 11.67 266 PHE D C 1
ATOM 11677 O O . PHE D 1 266 ? 28.294 44.295 75.575 1.00 12.28 266 PHE D O 1
ATOM 11685 N N . ALA D 1 267 ? 29.191 45.731 77.068 1.00 11.68 267 ALA D N 1
ATOM 11686 C CA . ALA D 1 267 ? 30.144 44.777 77.595 1.00 11.86 267 ALA D CA 1
ATOM 11687 C C . ALA D 1 267 ? 30.854 45.513 78.734 1.00 13.84 267 ALA D C 1
ATOM 11688 O O . ALA D 1 267 ? 30.251 46.284 79.453 1.00 12.22 267 ALA D O 1
ATOM 11690 N N . LYS D 1 268 ? 32.161 45.294 78.835 1.00 14.48 268 LYS D N 1
ATOM 11691 C CA . LYS D 1 268 ? 32.972 45.896 79.872 1.00 12.96 268 LYS D CA 1
ATOM 11692 C C . LYS D 1 268 ? 32.307 46.097 81.231 1.00 10.18 268 LYS D C 1
ATOM 11693 O O . LYS D 1 268 ? 32.095 45.131 81.949 1.00 13.94 268 LYS D O 1
ATOM 11699 N N . SER D 1 269 ? 31.968 47.327 81.605 1.00 10.37 269 SER D N 1
ATOM 11700 C CA . SER D 1 269 ? 31.434 47.521 82.957 1.00 12.67 269 SER D CA 1
ATOM 11701 C C . SER D 1 269 ? 30.075 46.884 83.220 1.00 17.07 269 SER D C 1
ATOM 11702 O O . SER D 1 269 ? 29.605 46.925 84.359 1.00 17.04 269 SER D O 1
ATOM 11705 N N . ILE D 1 270 ? 29.456 46.275 82.210 1.00 13.71 270 ILE D N 1
ATOM 11706 C CA . ILE D 1 270 ? 28.133 45.686 82.475 1.00 15.15 270 ILE D CA 1
ATOM 11707 C C . ILE D 1 270 ? 28.191 44.613 83.561 1.00 15.95 270 ILE D C 1
ATOM 11708 O O . ILE D 1 270 ? 27.231 44.436 84.320 1.00 13.35 270 ILE D O 1
ATOM 11713 N N . ALA D 1 271 ? 29.311 43.878 83.635 1.00 14.29 271 ALA D N 1
ATOM 11714 C CA . ALA D 1 271 ? 29.431 42.829 84.612 1.00 17.03 271 ALA D CA 1
ATOM 11715 C C . ALA D 1 271 ? 30.488 43.042 85.695 1.00 16.05 271 ALA D C 1
ATOM 11716 O O . ALA D 1 271 ? 30.817 42.100 86.383 1.00 15.51 271 ALA D O 1
ATOM 11718 N N . GLY D 1 272 ? 30.970 44.277 85.849 1.00 14.59 272 GLY D N 1
ATOM 11719 C CA . GLY D 1 272 ? 31.938 44.607 86.893 1.00 14.72 272 GLY D CA 1
ATOM 11720 C C . GLY D 1 272 ? 33.209 43.746 87.031 1.00 16.63 272 GLY D C 1
ATOM 11721 O O . GLY D 1 272 ? 33.696 43.544 88.169 1.00 16.84 272 GLY D O 1
ATOM 11722 N N . GLY D 1 273 ? 33.740 43.233 85.913 1.00 11.58 273 GLY D N 1
ATOM 11723 C CA . GLY D 1 273 ? 34.963 42.466 85.983 1.00 13.62 273 GLY D CA 1
ATOM 11724 C C . GLY D 1 273 ? 34.792 40.999 85.676 1.00 15.34 273 GLY D C 1
ATOM 11725 O O . GLY D 1 273 ? 35.650 40.198 86.076 1.00 15.20 273 GLY D O 1
ATOM 11726 N N . PHE D 1 274 ? 33.672 40.615 85.040 1.00 12.18 274 PHE D N 1
ATOM 11727 C CA . PHE D 1 274 ? 33.464 39.218 84.666 1.00 13.45 274 PHE D CA 1
ATOM 11728 C C . PHE D 1 274 ? 33.156 39.231 83.151 1.00 12.53 274 PHE D C 1
ATOM 11729 O O . PHE D 1 274 ? 32.551 40.158 82.654 1.00 14.46 274 PHE D O 1
ATOM 11737 N N . PRO D 1 275 ? 33.584 38.208 82.413 1.00 14.72 275 PRO D N 1
ATOM 11738 C CA . PRO D 1 275 ? 33.360 38.200 80.961 1.00 17.26 275 PRO D CA 1
ATOM 11739 C C . PRO D 1 275 ? 31.930 38.057 80.441 1.00 14.37 275 PRO D C 1
ATOM 11740 O O . PRO D 1 275 ? 31.400 36.967 80.426 1.00 14.42 275 PRO D O 1
ATOM 11744 N N . LEU D 1 276 ? 31.383 39.165 79.952 1.00 13.38 276 LEU D N 1
ATOM 11745 C CA . LEU D 1 276 ? 30.023 39.200 79.406 1.00 11.95 276 LEU D CA 1
ATOM 11746 C C . LEU D 1 276 ? 29.892 40.366 78.448 1.00 10.33 276 LEU D C 1
ATOM 11747 O O . LEU D 1 276 ? 30.504 41.452 78.655 1.00 11.19 276 LEU D O 1
ATOM 11752 N N . ALA D 1 277 ? 29.102 40.170 77.390 1.00 10.97 277 ALA D N 1
ATOM 11753 C CA . ALA D 1 277 ? 28.826 41.241 76.431 1.00 11.35 277 ALA D CA 1
ATOM 11754 C C . ALA D 1 277 ? 27.418 40.960 75.856 1.00 12.38 277 ALA D C 1
ATOM 11755 O O . ALA D 1 277 ? 26.869 39.899 76.088 1.00 11.38 277 ALA D O 1
ATOM 11757 N N . GLY D 1 278 ? 26.853 41.899 75.116 1.00 11.68 278 GLY D N 1
ATOM 11758 C CA . GLY D 1 278 ? 25.535 41.598 74.548 1.00 12.73 278 GLY D CA 1
ATOM 11759 C C . GLY D 1 278 ? 25.110 42.618 73.521 1.00 12.86 278 GLY D C 1
ATOM 11760 O O . GLY D 1 278 ? 25.789 43.657 73.269 1.00 11.04 278 GLY D O 1
ATOM 11761 N N . VAL D 1 279 ? 23.943 42.330 72.928 1.00 12.64 279 VAL D N 1
ATOM 11762 C CA . VAL D 1 279 ? 23.369 43.229 71.942 1.00 12.03 279 VAL D CA 1
ATOM 11763 C C . VAL D 1 279 ? 21.877 43.375 72.299 1.00 10.81 279 VAL D C 1
ATOM 11764 O O . VAL D 1 279 ? 21.199 42.363 72.433 1.00 13.36 279 VAL D O 1
ATOM 11768 N N . THR D 1 280 ? 21.390 44.601 72.473 1.00 12.94 280 THR D N 1
ATOM 11769 C CA . THR D 1 280 ? 19.957 44.787 72.754 1.00 13.83 280 THR D CA 1
ATOM 11770 C C . THR D 1 280 ? 19.445 45.632 71.611 1.00 14.80 280 THR D C 1
ATOM 11771 O O . THR D 1 280 ? 20.060 46.659 71.261 1.00 14.38 280 THR D O 1
ATOM 11775 N N . GLY D 1 281 ? 18.304 45.252 71.030 1.00 13.51 281 GLY D N 1
ATOM 11776 C CA . GLY D 1 281 ? 17.808 46.068 69.940 1.00 16.11 281 GLY D CA 1
ATOM 11777 C C . GLY D 1 281 ? 16.348 45.838 69.607 1.00 14.76 281 GLY D C 1
ATOM 11778 O O . GLY D 1 281 ? 15.692 44.955 70.166 1.00 16.97 281 GLY D O 1
ATOM 11779 N N . ARG D 1 282 ? 15.875 46.642 68.673 1.00 16.22 282 ARG D N 1
ATOM 11780 C CA . ARG D 1 282 ? 14.503 46.590 68.185 1.00 16.13 282 ARG D CA 1
ATOM 11781 C C . ARG D 1 282 ? 14.174 45.113 67.981 1.00 13.46 282 ARG D C 1
ATOM 11782 O O . ARG D 1 282 ? 14.814 44.389 67.209 1.00 14.62 282 ARG D O 1
ATOM 11790 N N . ALA D 1 283 ? 13.147 44.642 68.685 1.00 14.27 283 ALA D N 1
ATOM 11791 C CA . ALA D 1 283 ? 12.810 43.217 68.646 1.00 12.78 283 ALA D CA 1
ATOM 11792 C C . ALA D 1 283 ? 12.719 42.503 67.303 1.00 15.74 283 ALA D C 1
ATOM 11793 O O . ALA D 1 283 ? 13.314 41.426 67.149 1.00 17.52 283 ALA D O 1
ATOM 11795 N N . GLU D 1 284 ? 11.970 43.068 66.346 1.00 15.55 284 GLU D N 1
ATOM 11796 C CA . GLU D 1 284 ? 11.798 42.438 65.055 1.00 12.74 284 GLU D CA 1
ATOM 11797 C C . GLU D 1 284 ? 13.130 42.470 64.253 1.00 14.95 284 GLU D C 1
ATOM 11798 O O . GLU D 1 284 ? 13.307 41.680 63.324 1.00 15.53 284 GLU D O 1
ATOM 11804 N N . VAL D 1 285 ? 14.029 43.390 64.586 1.00 14.67 285 VAL D N 1
ATOM 11805 C CA . VAL D 1 285 ? 15.345 43.409 63.906 1.00 13.04 285 VAL D CA 1
ATOM 11806 C C . VAL D 1 285 ? 16.100 42.202 64.505 1.00 11.27 285 VAL D C 1
ATOM 11807 O O . VAL D 1 285 ? 16.579 41.335 63.763 1.00 13.68 285 VAL D O 1
ATOM 11811 N N . MET D 1 286 ? 16.160 42.119 65.853 1.00 12.30 286 MET D N 1
ATOM 11812 C CA . MET D 1 286 ? 16.820 40.983 66.518 1.00 13.45 286 MET D CA 1
ATOM 11813 C C . MET D 1 286 ? 16.289 39.650 66.000 1.00 15.05 286 MET D C 1
ATOM 11814 O O . MET D 1 286 ? 17.068 38.704 65.770 1.00 15.40 286 MET D O 1
ATOM 11819 N N . ASP D 1 287 ? 14.962 39.550 65.812 1.00 15.05 287 ASP D N 1
ATOM 11820 C CA . ASP D 1 287 ? 14.363 38.281 65.340 1.00 15.36 287 ASP D CA 1
ATOM 11821 C C . ASP D 1 287 ? 14.469 37.958 63.859 1.00 15.96 287 ASP D C 1
ATOM 11822 O O . ASP D 1 287 ? 13.957 36.938 63.393 1.00 15.27 287 ASP D O 1
ATOM 11827 N N . ALA D 1 288 ? 15.178 38.785 63.117 1.00 15.77 288 ALA D N 1
ATOM 11828 C CA . ALA D 1 288 ? 15.310 38.552 61.690 1.00 16.00 288 ALA D CA 1
ATOM 11829 C C . ALA D 1 288 ? 16.202 37.368 61.426 1.00 19.74 288 ALA D C 1
ATOM 11830 O O . ALA D 1 288 ? 16.125 36.761 60.354 1.00 17.06 288 ALA D O 1
ATOM 11832 N N . VAL D 1 289 ? 17.056 37.026 62.401 1.00 16.25 289 VAL D N 1
ATOM 11833 C CA . VAL D 1 289 ? 17.939 35.865 62.239 1.00 15.36 289 VAL D CA 1
ATOM 11834 C C . VAL D 1 289 ? 17.178 34.597 62.625 1.00 16.71 289 VAL D C 1
ATOM 11835 O O . VAL D 1 289 ? 16.542 34.555 63.666 1.00 15.89 289 VAL D O 1
ATOM 11839 N N . ALA D 1 290 ? 17.260 33.563 61.794 1.00 15.81 290 ALA D N 1
ATOM 11840 C CA . ALA D 1 290 ? 16.570 32.297 62.045 1.00 17.87 290 ALA D CA 1
ATOM 11841 C C . ALA D 1 290 ? 17.223 31.467 63.143 1.00 22.67 290 ALA D C 1
ATOM 11842 O O . ALA D 1 290 ? 18.451 31.585 63.393 1.00 17.99 290 ALA D O 1
ATOM 11844 N N . PRO D 1 291 ? 16.426 30.607 63.828 1.00 20.53 291 PRO D N 1
ATOM 11845 C CA . PRO D 1 291 ? 16.969 29.764 64.902 1.00 21.80 291 PRO D CA 1
ATOM 11846 C C . PRO D 1 291 ? 18.228 29.040 64.473 1.00 23.15 291 PRO D C 1
ATOM 11847 O O . PRO D 1 291 ? 18.275 28.467 63.377 1.00 22.07 291 PRO D O 1
ATOM 11851 N N . GLY D 1 292 ? 19.233 29.056 65.343 1.00 19.97 292 GLY D N 1
ATOM 11852 C CA . GLY D 1 292 ? 20.499 28.398 65.046 1.00 19.10 292 GLY D CA 1
ATOM 11853 C C . GLY D 1 292 ? 21.478 29.430 64.515 1.00 20.26 292 GLY D C 1
ATOM 11854 O O . GLY D 1 292 ? 22.670 29.182 64.420 1.00 19.57 292 GLY D O 1
ATOM 11855 N N . GLY D 1 293 ? 20.974 30.613 64.179 1.00 18.29 293 GLY D N 1
ATOM 11856 C CA . GLY D 1 293 ? 21.839 31.631 63.627 1.00 18.42 293 GLY D CA 1
ATOM 11857 C C . GLY D 1 293 ? 22.610 32.492 64.617 1.00 17.97 293 GLY D C 1
ATOM 11858 O O . GLY D 1 293 ? 23.436 33.312 64.212 1.00 20.04 293 GLY D O 1
ATOM 11859 N N . LEU D 1 294 ? 22.311 32.359 65.906 1.00 16.91 294 LEU D N 1
ATOM 11860 C CA . LEU D 1 294 ? 22.981 33.143 66.931 1.00 17.69 294 LEU D CA 1
ATOM 11861 C C . LEU D 1 294 ? 23.375 32.198 68.058 1.00 19.51 294 LEU D C 1
ATOM 11862 O O . LEU D 1 294 ? 22.715 31.191 68.289 1.00 17.05 294 LEU D O 1
ATOM 11867 N N . GLY D 1 295 ? 24.466 32.510 68.747 1.00 21.17 295 GLY D N 1
ATOM 11868 C CA . GLY D 1 295 ? 24.886 31.658 69.848 1.00 22.13 295 GLY D CA 1
ATOM 11869 C C . GLY D 1 295 ? 26.337 31.861 70.223 1.00 21.03 295 GLY D C 1
ATOM 11870 O O . GLY D 1 295 ? 26.899 32.928 69.998 1.00 21.78 295 GLY D O 1
ATOM 11871 N N . GLY D 1 296 ? 26.941 30.829 70.791 1.00 19.79 296 GLY D N 1
ATOM 11872 C CA . GLY D 1 296 ? 28.326 30.922 71.199 1.00 19.47 296 GLY D CA 1
ATOM 11873 C C . GLY D 1 296 ? 28.438 30.003 72.408 1.00 20.37 296 GLY D C 1
ATOM 11874 O O . GLY D 1 296 ? 27.505 29.898 73.197 1.00 17.69 296 GLY D O 1
ATOM 11875 N N . THR D 1 297 ? 29.568 29.330 72.554 1.00 17.00 297 THR D N 1
ATOM 11876 C CA . THR D 1 297 ? 29.702 28.395 73.651 1.00 17.01 297 THR D CA 1
ATOM 11877 C C . THR D 1 297 ? 29.531 29.024 75.026 1.00 17.84 297 THR D C 1
ATOM 11878 O O . THR D 1 297 ? 28.637 28.644 75.783 1.00 17.80 297 THR D O 1
ATOM 11882 N N . TYR D 1 298 ? 30.382 29.999 75.349 1.00 13.83 298 TYR D N 1
ATOM 11883 C CA . TYR D 1 298 ? 30.346 30.617 76.665 1.00 11.91 298 TYR D CA 1
ATOM 11884 C C . TYR D 1 298 ? 29.292 31.711 76.841 1.00 14.43 298 TYR D C 1
ATOM 11885 O O . TYR D 1 298 ? 29.026 32.155 77.974 1.00 14.31 298 TYR D O 1
ATOM 11894 N N . ALA D 1 299 ? 28.726 32.139 75.722 1.00 14.15 299 ALA D N 1
ATOM 11895 C CA . ALA D 1 299 ? 27.744 33.256 75.670 1.00 13.81 299 ALA D CA 1
ATOM 11896 C C . ALA D 1 299 ? 26.849 33.384 76.877 1.00 15.47 299 ALA D C 1
ATOM 11897 O O . ALA D 1 299 ? 26.188 32.402 77.263 1.00 13.93 299 ALA D O 1
ATOM 11899 N N . GLY D 1 300 ? 26.786 34.586 77.466 1.00 13.03 300 GLY D N 1
ATOM 11900 C CA . GLY D 1 300 ? 25.914 34.731 78.647 1.00 14.56 300 GLY D CA 1
ATOM 11901 C C . GLY D 1 300 ? 26.287 33.785 79.781 1.00 14.58 300 GLY D C 1
ATOM 11902 O O . GLY D 1 300 ? 25.440 33.120 80.382 1.00 14.32 300 GLY D O 1
ATOM 11903 N N . ASN D 1 301 ? 27.578 33.717 80.088 1.00 13.65 301 ASN D N 1
ATOM 11904 C CA . ASN D 1 301 ? 28.068 32.834 81.163 1.00 16.16 301 ASN D CA 1
ATOM 11905 C C . ASN D 1 301 ? 27.288 33.105 82.463 1.00 14.72 301 ASN D C 1
ATOM 11906 O O . ASN D 1 301 ? 27.217 34.245 82.880 1.00 13.45 301 ASN D O 1
ATOM 11911 N N . PRO D 1 302 ? 26.736 32.060 83.123 1.00 14.75 302 PRO D N 1
ATOM 11912 C CA . PRO D 1 302 ? 25.948 32.168 84.361 1.00 17.55 302 PRO D CA 1
ATOM 11913 C C . PRO D 1 302 ? 26.541 33.048 85.440 1.00 15.56 302 PRO D C 1
ATOM 11914 O O . PRO D 1 302 ? 25.859 33.867 86.027 1.00 13.94 302 PRO D O 1
ATOM 11918 N N . ILE D 1 303 ? 27.814 32.845 85.743 1.00 13.80 303 ILE D N 1
ATOM 11919 C CA . ILE D 1 303 ? 28.425 33.670 86.770 1.00 13.73 303 ILE D CA 1
ATOM 11920 C C . ILE D 1 303 ? 28.481 35.145 86.365 1.00 11.10 303 ILE D C 1
ATOM 11921 O O . ILE D 1 303 ? 28.220 36.027 87.177 1.00 13.51 303 ILE D O 1
ATOM 11926 N N . ALA D 1 304 ? 28.836 35.430 85.108 1.00 12.15 304 ALA D N 1
ATOM 11927 C CA . ALA D 1 304 ? 28.909 36.817 84.679 1.00 12.99 304 ALA D CA 1
ATOM 11928 C C . ALA D 1 304 ? 27.512 37.423 84.630 1.00 12.33 304 ALA D C 1
ATOM 11929 O O . ALA D 1 304 ? 27.345 38.625 84.845 1.00 13.98 304 ALA D O 1
ATOM 11931 N N . CYS D 1 305 ? 26.507 36.606 84.306 1.00 12.67 305 CYS D N 1
ATOM 11932 C CA . CYS D 1 305 ? 25.126 37.146 84.309 1.00 13.08 305 CYS D CA 1
ATOM 11933 C C . CYS D 1 305 ? 24.722 37.617 85.710 1.00 13.37 305 CYS D C 1
ATOM 11934 O O . CYS D 1 305 ? 24.173 38.716 85.864 1.00 13.71 305 CYS D O 1
ATOM 11937 N N . VAL D 1 306 ? 24.959 36.813 86.749 1.00 14.65 306 VAL D N 1
ATOM 11938 C CA . VAL D 1 306 ? 24.539 37.292 88.071 1.00 13.26 306 VAL D CA 1
ATOM 11939 C C . VAL D 1 306 ? 25.374 38.494 88.490 1.00 15.44 306 VAL D C 1
ATOM 11940 O O . VAL D 1 306 ? 24.898 39.391 89.201 1.00 13.36 306 VAL D O 1
ATOM 11944 N N . ALA D 1 307 ? 26.635 38.530 88.036 1.00 12.20 307 ALA D N 1
ATOM 11945 C CA . ALA D 1 307 ? 27.457 39.675 88.364 1.00 13.21 307 ALA D CA 1
ATOM 11946 C C . ALA D 1 307 ? 26.783 40.918 87.752 1.00 9.98 307 ALA D C 1
ATOM 11947 O O . ALA D 1 307 ? 26.649 41.942 88.410 1.00 14.84 307 ALA D O 1
ATOM 11949 N N . ALA D 1 308 ? 26.373 40.835 86.474 1.00 12.60 308 ALA D N 1
ATOM 11950 C CA . ALA D 1 308 ? 25.726 41.975 85.810 1.00 14.87 308 ALA D CA 1
ATOM 11951 C C . ALA D 1 308 ? 24.401 42.371 86.476 1.00 16.76 308 ALA D C 1
ATOM 11952 O O . ALA D 1 308 ? 24.099 43.556 86.638 1.00 14.53 308 ALA D O 1
ATOM 11954 N N . LEU D 1 309 ? 23.589 41.374 86.825 1.00 15.02 309 LEU D N 1
ATOM 11955 C CA . LEU D 1 309 ? 22.313 41.691 87.503 1.00 14.94 309 LEU D CA 1
ATOM 11956 C C . LEU D 1 309 ? 22.641 42.450 88.787 1.00 15.49 309 LEU D C 1
ATOM 11957 O O . LEU D 1 309 ? 21.958 43.408 89.152 1.00 15.60 309 LEU D O 1
ATOM 11962 N N . GLU D 1 310 ? 23.727 42.057 89.464 1.00 14.15 310 GLU D N 1
ATOM 11963 C CA . GLU D 1 310 ? 24.089 42.715 90.726 1.00 16.22 310 GLU D CA 1
ATOM 11964 C C . GLU D 1 310 ? 24.666 44.113 90.439 1.00 16.33 310 GLU D C 1
ATOM 11965 O O . GLU D 1 310 ? 24.369 45.080 91.155 1.00 14.73 310 GLU D O 1
ATOM 11971 N N . VAL D 1 311 ? 25.460 44.245 89.366 1.00 14.88 311 VAL D N 1
ATOM 11972 C CA . VAL D 1 311 ? 26.004 45.567 89.013 1.00 15.93 311 VAL D CA 1
ATOM 11973 C C . VAL D 1 311 ? 24.837 46.561 88.783 1.00 16.30 311 VAL D C 1
ATOM 11974 O O . VAL D 1 311 ? 24.882 47.713 89.233 1.00 15.34 311 VAL D O 1
ATOM 11978 N N . LEU D 1 312 ? 23.793 46.120 88.066 1.00 15.13 312 LEU D N 1
ATOM 11979 C CA . LEU D 1 312 ? 22.661 47.030 87.825 1.00 14.08 312 LEU D CA 1
ATOM 11980 C C . LEU D 1 312 ? 21.964 47.461 89.136 1.00 15.18 312 LEU D C 1
ATOM 11981 O O . LEU D 1 312 ? 21.529 48.614 89.292 1.00 15.84 312 LEU D O 1
ATOM 11986 N N . LYS D 1 313 ? 21.836 46.538 90.070 1.00 15.41 313 LYS D N 1
ATOM 11987 C CA . LYS D 1 313 ? 21.236 46.854 91.370 1.00 17.36 313 LYS D CA 1
ATOM 11988 C C . LYS D 1 313 ? 22.129 47.828 92.159 1.00 19.92 313 LYS D C 1
ATOM 11989 O O . LYS D 1 313 ? 21.662 48.757 92.814 1.00 18.60 313 LYS D O 1
ATOM 11995 N N . VAL D 1 314 ? 23.442 47.610 92.091 1.00 17.40 314 VAL D N 1
ATOM 11996 C CA . VAL D 1 314 ? 24.387 48.466 92.798 1.00 17.23 314 VAL D CA 1
ATOM 11997 C C . VAL D 1 314 ? 24.279 49.890 92.242 1.00 18.82 314 VAL D C 1
ATOM 11998 O O . VAL D 1 314 ? 24.305 50.872 93.010 1.00 16.34 314 VAL D O 1
ATOM 12002 N N . PHE D 1 315 ? 24.131 50.012 90.914 1.00 16.61 315 PHE D N 1
ATOM 12003 C CA . PHE D 1 315 ? 24.027 51.348 90.345 1.00 16.51 315 PHE D CA 1
ATOM 12004 C C . PHE D 1 315 ? 22.840 52.067 90.984 1.00 18.51 315 PHE D C 1
ATOM 12005 O O . PHE D 1 315 ? 22.900 53.267 91.275 1.00 19.90 315 PHE D O 1
ATOM 12013 N N . GLU D 1 316 ? 21.751 51.336 91.153 1.00 19.99 316 GLU D N 1
ATOM 12014 C CA . GLU D 1 316 ? 20.548 51.925 91.750 1.00 25.00 316 GLU D CA 1
ATOM 12015 C C . GLU D 1 316 ? 20.750 52.206 93.247 1.00 23.13 316 GLU D C 1
ATOM 12016 O O . GLU D 1 316 ? 20.563 53.326 93.711 1.00 23.66 316 GLU D O 1
ATOM 12022 N N . GLN D 1 317 ? 21.134 51.180 93.991 1.00 21.75 317 GLN D N 1
ATOM 12023 C CA . GLN D 1 317 ? 21.303 51.301 95.426 1.00 24.11 317 GLN D CA 1
ATOM 12024 C C . GLN D 1 317 ? 22.325 52.316 95.876 1.00 25.98 317 GLN D C 1
ATOM 12025 O O . GLN D 1 317 ? 22.124 52.976 96.903 1.00 23.46 317 GLN D O 1
ATOM 12031 N N . GLU D 1 318 ? 23.406 52.462 95.107 1.00 21.18 318 GLU D N 1
ATOM 12032 C CA . GLU D 1 318 ? 24.478 53.362 95.472 1.00 21.91 318 GLU D CA 1
ATOM 12033 C C . GLU D 1 318 ? 24.534 54.680 94.703 1.00 21.38 318 GLU D C 1
ATOM 12034 O O . GLU D 1 318 ? 25.509 55.416 94.806 1.00 22.76 318 GLU D O 1
ATOM 12040 N N . ASN D 1 319 ? 23.483 54.979 93.942 1.00 20.30 319 ASN D N 1
ATOM 12041 C CA . ASN D 1 319 ? 23.404 56.268 93.244 1.00 22.70 319 ASN D CA 1
ATOM 12042 C C . ASN D 1 319 ? 24.629 56.517 92.336 1.00 20.21 319 ASN D C 1
ATOM 12043 O O . ASN D 1 319 ? 25.095 57.640 92.229 1.00 16.87 319 ASN D O 1
ATOM 12048 N N . LEU D 1 320 ? 25.132 55.475 91.679 1.00 19.84 320 LEU D N 1
ATOM 12049 C CA . LEU D 1 320 ? 26.334 55.618 90.867 1.00 19.66 320 LEU D CA 1
ATOM 12050 C C . LEU D 1 320 ? 26.236 56.533 89.635 1.00 18.46 320 LEU D C 1
ATOM 12051 O O . LEU D 1 320 ? 27.243 57.129 89.218 1.00 19.23 320 LEU D O 1
ATOM 12056 N N . LEU D 1 321 ? 25.057 56.671 89.034 1.00 16.59 321 LEU D N 1
ATOM 12057 C CA . LEU D 1 321 ? 24.995 57.578 87.887 1.00 16.71 321 LEU D CA 1
ATOM 12058 C C . LEU D 1 321 ? 25.190 59.004 88.337 1.00 19.22 321 LEU D C 1
ATOM 12059 O O . LEU D 1 321 ? 25.864 59.787 87.668 1.00 19.36 321 LEU D O 1
ATOM 12064 N N . GLN D 1 322 ? 24.597 59.363 89.472 1.00 21.00 322 GLN D N 1
ATOM 12065 C CA . GLN D 1 322 ? 24.758 60.721 89.978 1.00 20.75 322 GLN D CA 1
ATOM 12066 C C . GLN D 1 322 ? 26.232 60.915 90.374 1.00 22.04 322 GLN D C 1
ATOM 12067 O O . GLN D 1 322 ? 26.819 61.977 90.164 1.00 20.35 322 GLN D O 1
ATOM 12073 N N . LYS D 1 323 ? 26.812 59.873 90.959 1.00 19.33 323 LYS D N 1
ATOM 12074 C CA . LYS D 1 323 ? 28.201 59.945 91.378 1.00 23.19 323 LYS D CA 1
ATOM 12075 C C . LYS D 1 323 ? 29.128 60.121 90.164 1.00 21.62 323 LYS D C 1
ATOM 12076 O O . LYS D 1 323 ? 30.123 60.850 90.229 1.00 21.61 323 LYS D O 1
ATOM 12082 N N . ALA D 1 324 ? 28.797 59.462 89.062 1.00 18.88 324 ALA D N 1
ATOM 12083 C CA . ALA D 1 324 ? 29.611 59.584 87.858 1.00 18.83 324 ALA D CA 1
ATOM 12084 C C . ALA D 1 324 ? 29.613 61.044 87.413 1.00 19.21 324 ALA D C 1
ATOM 12085 O O . ALA D 1 324 ? 30.644 61.575 87.010 1.00 18.62 324 ALA D O 1
ATOM 12087 N N . ASN D 1 325 ? 28.455 61.703 87.476 1.00 19.45 325 ASN D N 1
ATOM 12088 C CA . ASN D 1 325 ? 28.399 63.121 87.083 1.00 19.43 325 ASN D CA 1
ATOM 12089 C C . ASN D 1 325 ? 29.194 63.998 88.070 1.00 20.52 325 ASN D C 1
ATOM 12090 O O . ASN D 1 325 ? 29.930 64.903 87.664 1.00 19.08 325 ASN D O 1
ATOM 12095 N N . ASP D 1 326 ? 29.043 63.727 89.364 1.00 18.70 326 ASP D N 1
ATOM 12096 C CA . ASP D 1 326 ? 29.764 64.497 90.376 1.00 21.75 326 ASP D CA 1
ATOM 12097 C C . ASP D 1 326 ? 31.258 64.262 90.236 1.00 20.78 326 ASP D C 1
ATOM 12098 O O . ASP D 1 326 ? 32.045 65.208 90.327 1.00 20.41 326 ASP D O 1
ATOM 12103 N N . LEU D 1 327 ? 31.642 63.001 90.021 1.00 17.76 327 LEU D N 1
ATOM 12104 C CA . LEU D 1 327 ? 33.053 62.650 89.844 1.00 18.27 327 LEU D CA 1
ATOM 12105 C C . LEU D 1 327 ? 33.615 63.378 88.627 1.00 20.95 327 LEU D C 1
ATOM 12106 O O . LEU D 1 327 ? 34.730 63.952 88.670 1.00 21.39 327 LEU D O 1
ATOM 12111 N N . GLY D 1 328 ? 32.850 63.363 87.540 1.00 18.61 328 GLY D N 1
ATOM 12112 C CA . GLY D 1 328 ? 33.313 63.995 86.318 1.00 20.27 328 GLY D CA 1
ATOM 12113 C C . GLY D 1 328 ? 33.581 65.478 86.513 1.00 23.39 328 GLY D C 1
ATOM 12114 O O . GLY D 1 328 ? 34.584 66.021 86.020 1.00 22.07 328 GLY D O 1
ATOM 12115 N N . GLN D 1 329 ? 32.689 66.134 87.248 1.00 22.98 329 GLN D N 1
ATOM 12116 C CA . GLN D 1 329 ? 32.835 67.567 87.510 1.00 25.28 329 GLN D CA 1
ATOM 12117 C C . GLN D 1 329 ? 34.081 67.843 88.356 1.00 24.30 329 GLN D C 1
ATOM 12118 O O . GLN D 1 329 ? 34.830 68.787 88.058 1.00 22.78 329 GLN D O 1
ATOM 12124 N N . LYS D 1 330 ? 34.279 67.045 89.411 1.00 20.09 330 LYS D N 1
ATOM 12125 C CA . LYS D 1 330 ? 35.431 67.227 90.298 1.00 22.88 330 LYS D CA 1
ATOM 12126 C C . LYS D 1 330 ? 36.706 67.040 89.482 1.00 23.16 330 LYS D C 1
ATOM 12127 O O . LYS D 1 330 ? 37.643 67.839 89.584 1.00 23.50 330 LYS D O 1
ATOM 12133 N N . LEU D 1 331 ? 36.742 65.995 88.651 1.00 21.90 331 LEU D N 1
ATOM 12134 C CA . LEU D 1 331 ? 37.919 65.751 87.817 1.00 20.45 331 LEU D CA 1
ATOM 12135 C C . LEU D 1 331 ? 38.174 66.898 86.851 1.00 20.73 331 LEU D C 1
ATOM 12136 O O . LEU D 1 331 ? 39.295 67.379 86.722 1.00 22.97 331 LEU D O 1
ATOM 12141 N N . LYS D 1 332 ? 37.140 67.338 86.144 1.00 20.69 332 LYS D N 1
ATOM 12142 C CA . LYS D 1 332 ? 37.336 68.423 85.189 1.00 21.79 332 LYS D CA 1
ATOM 12143 C C . LYS D 1 332 ? 37.781 69.708 85.890 1.00 22.14 332 LYS D C 1
ATOM 12144 O O . LYS D 1 332 ? 38.636 70.437 85.383 1.00 22.23 332 LYS D O 1
ATOM 12150 N N . ASP D 1 333 ? 37.223 69.980 87.062 1.00 25.59 333 ASP D N 1
ATOM 12151 C CA . ASP D 1 333 ? 37.607 71.182 87.773 1.00 25.44 333 ASP D CA 1
ATOM 12152 C C . ASP D 1 333 ? 39.075 71.094 88.165 1.00 24.74 333 ASP D C 1
ATOM 12153 O O . ASP D 1 333 ? 39.826 72.073 88.014 1.00 23.56 333 ASP D O 1
ATOM 12158 N N . GLY D 1 334 ? 39.485 69.919 88.640 1.00 23.37 334 GLY D N 1
ATOM 12159 C CA . GLY D 1 334 ? 40.864 69.719 89.052 1.00 22.06 334 GLY D CA 1
ATOM 12160 C C . GLY D 1 334 ? 41.819 69.782 87.865 1.00 26.29 334 GLY D C 1
ATOM 12161 O O . GLY D 1 334 ? 42.916 70.360 87.960 1.00 25.56 334 GLY D O 1
ATOM 12162 N N . LEU D 1 335 ? 41.417 69.197 86.734 1.00 20.93 335 LEU D N 1
ATOM 12163 C CA . LEU D 1 335 ? 42.259 69.215 85.560 1.00 21.95 335 LEU D CA 1
ATOM 12164 C C . LEU D 1 335 ? 42.364 70.641 84.975 1.00 23.30 335 LEU D C 1
ATOM 12165 O O . LEU D 1 335 ? 43.431 71.032 84.473 1.00 23.71 335 LEU D O 1
ATOM 12170 N N . LEU D 1 336 ? 41.284 71.421 85.044 1.00 22.10 336 LEU D N 1
ATOM 12171 C CA . LEU D 1 336 ? 41.333 72.788 84.524 1.00 24.32 336 LEU D CA 1
ATOM 12172 C C . LEU D 1 336 ? 42.311 73.632 85.362 1.00 26.62 336 LEU D C 1
ATOM 12173 O O . LEU D 1 336 ? 43.014 74.505 84.824 1.00 30.13 336 LEU D O 1
ATOM 12178 N N . ALA D 1 337 ? 42.361 73.371 86.666 1.00 26.25 337 ALA D N 1
ATOM 12179 C CA . ALA D 1 337 ? 43.278 74.101 87.536 1.00 26.42 337 ALA D CA 1
ATOM 12180 C C . ALA D 1 337 ? 44.718 73.749 87.161 1.00 28.95 337 ALA D C 1
ATOM 12181 O O . ALA D 1 337 ? 45.590 74.612 87.192 1.00 26.93 337 ALA D O 1
ATOM 12183 N N . ILE D 1 338 ? 44.982 72.488 86.808 1.00 26.96 338 ILE D N 1
ATOM 12184 C CA . ILE D 1 338 ? 46.335 72.100 86.424 1.00 27.11 338 ILE D CA 1
ATOM 12185 C C . ILE D 1 338 ? 46.629 72.779 85.091 1.00 29.27 338 ILE D C 1
ATOM 12186 O O . ILE D 1 338 ? 47.750 73.249 84.867 1.00 29.79 338 ILE D O 1
ATOM 12191 N N . ALA D 1 339 ? 45.620 72.858 84.219 1.00 27.58 339 ALA D N 1
ATOM 12192 C CA . ALA D 1 339 ? 45.796 73.486 82.898 1.00 29.66 339 ALA D CA 1
ATOM 12193 C C . ALA D 1 339 ? 46.142 74.990 82.975 1.00 30.72 339 ALA D C 1
ATOM 12194 O O . ALA D 1 339 ? 46.658 75.558 82.014 1.00 33.60 339 ALA D O 1
ATOM 12196 N N . GLU D 1 340 ? 45.839 75.640 84.089 1.00 33.08 340 GLU D N 1
ATOM 12197 C CA . GLU D 1 340 ? 46.182 77.060 84.212 1.00 37.82 340 GLU D CA 1
ATOM 12198 C C . GLU D 1 340 ? 47.703 77.228 84.289 1.00 36.24 340 GLU D C 1
ATOM 12199 O O . GLU D 1 340 ? 48.221 78.281 83.954 1.00 36.85 340 GLU D O 1
ATOM 12205 N N . LYS D 1 341 ? 48.415 76.198 84.729 1.00 34.49 341 LYS D N 1
ATOM 12206 C CA . LYS D 1 341 ? 49.871 76.288 84.818 1.00 35.22 341 LYS D CA 1
ATOM 12207 C C . LYS D 1 341 ? 50.556 75.532 83.685 1.00 35.69 341 LYS D C 1
ATOM 12208 O O . LYS D 1 341 ? 51.771 75.591 83.532 1.00 34.15 341 LYS D O 1
ATOM 12214 N N . HIS D 1 342 ? 49.776 74.826 82.874 1.00 34.14 342 HIS D N 1
ATOM 12215 C CA . HIS D 1 342 ? 50.367 74.039 81.806 1.00 34.03 342 HIS D CA 1
ATOM 12216 C C . HIS D 1 342 ? 49.616 74.148 80.490 1.00 35.67 342 HIS D C 1
ATOM 12217 O O . HIS D 1 342 ? 48.666 73.398 80.212 1.00 33.27 342 HIS D O 1
ATOM 12224 N N . PRO D 1 343 ? 50.059 75.080 79.643 1.00 36.80 343 PRO D N 1
ATOM 12225 C CA . PRO D 1 343 ? 49.498 75.368 78.323 1.00 35.20 343 PRO D CA 1
ATOM 12226 C C . PRO D 1 343 ? 49.387 74.118 77.447 1.00 33.90 343 PRO D C 1
ATOM 12227 O O . PRO D 1 343 ? 48.560 74.080 76.551 1.00 34.13 343 PRO D O 1
ATOM 12231 N N . GLU D 1 344 ? 50.239 73.119 77.682 1.00 29.51 344 GLU D N 1
ATOM 12232 C CA . GLU D 1 344 ? 50.193 71.893 76.894 1.00 31.40 344 GLU D CA 1
ATOM 12233 C C . GLU D 1 344 ? 48.821 71.202 76.959 1.00 28.67 344 GLU D C 1
ATOM 12234 O O . GLU D 1 344 ? 48.421 70.505 76.021 1.00 30.70 344 GLU D O 1
ATOM 12240 N N . ILE D 1 345 ? 48.118 71.368 78.072 1.00 24.94 345 ILE D N 1
ATOM 12241 C CA . ILE D 1 345 ? 46.784 70.793 78.195 1.00 26.92 345 ILE D CA 1
ATOM 12242 C C . ILE D 1 345 ? 45.864 71.662 77.363 1.00 25.65 345 ILE D C 1
ATOM 12243 O O . ILE D 1 345 ? 45.452 72.721 77.801 1.00 28.68 345 ILE D O 1
ATOM 12248 N N . GLY D 1 346 ? 45.535 71.209 76.161 1.00 26.16 346 GLY D N 1
ATOM 12249 C CA . GLY D 1 346 ? 44.722 72.019 75.275 1.00 25.02 346 GLY D CA 1
ATOM 12250 C C . GLY D 1 346 ? 43.224 71.820 75.334 1.00 27.50 346 GLY D C 1
ATOM 12251 O O . GLY D 1 346 ? 42.468 72.584 74.729 1.00 26.36 346 GLY D O 1
ATOM 12252 N N . ASP D 1 347 ? 42.779 70.786 76.032 1.00 22.40 347 ASP D N 1
ATOM 12253 C CA . ASP D 1 347 ? 41.350 70.574 76.130 1.00 24.14 347 ASP D CA 1
ATOM 12254 C C . ASP D 1 347 ? 41.071 69.655 77.307 1.00 22.60 347 ASP D C 1
ATOM 12255 O O . ASP D 1 347 ? 41.846 68.721 77.589 1.00 21.26 347 ASP D O 1
ATOM 12260 N N . VAL D 1 348 ? 39.999 69.965 78.031 1.00 20.63 348 VAL D N 1
ATOM 12261 C CA . VAL D 1 348 ? 39.571 69.150 79.166 1.00 22.29 348 VAL D CA 1
ATOM 12262 C C . VAL D 1 348 ? 38.122 68.911 78.797 1.00 22.28 348 VAL D C 1
ATOM 12263 O O . VAL D 1 348 ? 37.360 69.873 78.602 1.00 20.27 348 VAL D O 1
ATOM 12267 N N . ARG D 1 349 ? 37.719 67.650 78.722 1.00 19.28 349 ARG D N 1
ATOM 12268 C CA . ARG D 1 349 ? 36.355 67.369 78.276 1.00 19.20 349 ARG D CA 1
ATOM 12269 C C . ARG D 1 349 ? 35.789 66.051 78.808 1.00 19.23 349 ARG D C 1
ATOM 12270 O O . ARG D 1 349 ? 36.503 65.253 79.433 1.00 16.05 349 ARG D O 1
ATOM 12278 N N . GLY D 1 350 ? 34.494 65.858 78.554 1.00 17.35 350 GLY D N 1
ATOM 12279 C CA . GLY D 1 350 ? 33.863 64.604 78.860 1.00 17.70 350 GLY D CA 1
ATOM 12280 C C . GLY D 1 350 ? 32.442 64.651 79.379 1.00 21.95 350 GLY D C 1
ATOM 12281 O O . GLY D 1 350 ? 32.052 65.603 80.045 1.00 23.10 350 GLY D O 1
ATOM 12282 N N . LEU D 1 351 ? 31.684 63.611 79.067 1.00 19.60 351 LEU D N 1
ATOM 12283 C CA . LEU D 1 351 ? 30.326 63.455 79.583 1.00 18.66 351 LEU D CA 1
ATOM 12284 C C . LEU D 1 351 ? 30.414 62.566 80.824 1.00 17.55 351 LEU D C 1
ATOM 12285 O O . LEU D 1 351 ? 31.108 61.542 80.793 1.00 15.77 351 LEU D O 1
ATOM 12290 N N . GLY D 1 352 ? 29.727 62.946 81.904 1.00 18.12 352 GLY D N 1
ATOM 12291 C CA . GLY D 1 352 ? 29.720 62.140 83.118 1.00 15.17 352 GLY D CA 1
ATOM 12292 C C . GLY D 1 352 ? 31.139 61.914 83.635 1.00 18.08 352 GLY D C 1
ATOM 12293 O O . GLY D 1 352 ? 31.877 62.883 83.865 1.00 17.12 352 GLY D O 1
ATOM 12294 N N . ALA D 1 353 ? 31.527 60.661 83.829 1.00 15.86 353 ALA D N 1
ATOM 12295 C CA . ALA D 1 353 ? 32.894 60.364 84.305 1.00 15.72 353 ALA D CA 1
ATOM 12296 C C . ALA D 1 353 ? 33.764 59.824 83.162 1.00 16.70 353 ALA D C 1
ATOM 12297 O O . ALA D 1 353 ? 34.762 59.138 83.413 1.00 18.10 353 ALA D O 1
ATOM 12299 N N . MET D 1 354 ? 33.368 60.095 81.912 1.00 14.41 354 MET D N 1
ATOM 12300 C CA . MET D 1 354 ? 34.166 59.652 80.767 1.00 16.19 354 MET D CA 1
ATOM 12301 C C . MET D 1 354 ? 35.026 60.872 80.427 1.00 13.61 354 MET D C 1
ATOM 12302 O O . MET D 1 354 ? 34.827 61.564 79.425 1.00 15.15 354 MET D O 1
ATOM 12307 N N . ILE D 1 355 ? 36.017 61.095 81.277 1.00 15.52 355 ILE D N 1
ATOM 12308 C CA . ILE D 1 355 ? 36.844 62.301 81.219 1.00 15.80 355 ILE D CA 1
ATOM 12309 C C . ILE D 1 355 ? 38.205 62.182 80.561 1.00 16.18 355 ILE D C 1
ATOM 12310 O O . ILE D 1 355 ? 38.902 61.189 80.754 1.00 15.55 355 ILE D O 1
ATOM 12315 N N . ALA D 1 356 ? 38.598 63.210 79.814 1.00 16.43 356 ALA D N 1
ATOM 12316 C CA . ALA D 1 356 ? 39.923 63.175 79.191 1.00 17.76 356 ALA D CA 1
ATOM 12317 C C . ALA D 1 356 ? 40.511 64.571 79.036 1.00 18.41 356 ALA D C 1
ATOM 12318 O O . ALA D 1 356 ? 39.794 65.558 79.107 1.00 21.53 356 ALA D O 1
ATOM 12320 N N . ILE D 1 357 ? 41.822 64.628 78.825 1.00 19.29 357 ILE D N 1
ATOM 12321 C CA . ILE D 1 357 ? 42.472 65.883 78.504 1.00 20.78 357 ILE D CA 1
ATOM 12322 C C . ILE D 1 357 ? 43.349 65.555 77.298 1.00 19.24 357 ILE D C 1
ATOM 12323 O O . ILE D 1 357 ? 43.800 64.415 77.120 1.00 21.60 357 ILE D O 1
ATOM 12328 N N . GLU D 1 358 ? 43.572 66.542 76.447 1.00 21.57 358 GLU D N 1
ATOM 12329 C CA . GLU D 1 358 ? 44.376 66.334 75.252 1.00 22.12 358 GLU D CA 1
ATOM 12330 C C . GLU D 1 358 ? 45.602 67.254 75.277 1.00 22.41 358 GLU D C 1
ATOM 12331 O O . GLU D 1 358 ? 45.492 68.465 75.517 1.00 22.68 358 GLU D O 1
ATOM 12337 N N . LEU D 1 359 ? 46.763 66.677 75.019 1.00 24.12 359 LEU D N 1
ATOM 12338 C CA . LEU D 1 359 ? 47.997 67.461 75.076 1.00 24.30 359 LEU D CA 1
ATOM 12339 C C . LEU D 1 359 ? 48.528 67.871 73.703 1.00 26.20 359 LEU D C 1
ATOM 12340 O O . LEU D 1 359 ? 48.583 67.057 72.762 1.00 23.18 359 LEU D O 1
ATOM 12345 N N . PHE D 1 360 ? 48.947 69.139 73.617 1.00 28.13 360 PHE D N 1
ATOM 12346 C CA . PHE D 1 360 ? 49.487 69.735 72.387 1.00 32.25 360 PHE D CA 1
ATOM 12347 C C . PHE D 1 360 ? 50.834 70.401 72.685 1.00 36.94 360 PHE D C 1
ATOM 12348 O O . PHE D 1 360 ? 51.028 71.000 73.763 1.00 34.08 360 PHE D O 1
ATOM 12356 N N . GLU D 1 361 ? 51.763 70.306 71.738 1.00 39.80 361 GLU D N 1
ATOM 12357 C CA . GLU D 1 361 ? 53.053 70.962 71.915 1.00 46.02 361 GLU D CA 1
ATOM 12358 C C . GLU D 1 361 ? 52.793 72.460 71.808 1.00 48.05 361 GLU D C 1
ATOM 12359 O O . GLU D 1 361 ? 52.211 72.919 70.816 1.00 47.67 361 GLU D O 1
ATOM 12365 N N . ASP D 1 362 ? 53.212 73.211 72.826 1.00 52.90 362 ASP D N 1
ATOM 12366 C CA . ASP D 1 362 ? 53.015 74.663 72.826 1.00 58.59 362 ASP D CA 1
ATOM 12367 C C . ASP D 1 362 ? 51.543 75.012 72.550 1.00 59.51 362 ASP D C 1
ATOM 12368 O O . ASP D 1 362 ? 51.242 75.963 71.814 1.00 61.29 362 ASP D O 1
ATOM 12373 N N . GLY D 1 363 ? 50.633 74.233 73.132 1.00 58.31 363 GLY D N 1
ATOM 12374 C CA . GLY D 1 363 ? 49.216 74.490 72.938 1.00 57.20 363 GLY D CA 1
ATOM 12375 C C . GLY D 1 363 ? 48.774 74.671 71.491 1.00 56.61 363 GLY D C 1
ATOM 12376 O O . GLY D 1 363 ? 47.847 75.431 71.219 1.00 58.80 363 GLY D O 1
ATOM 12377 N N . ASP D 1 364 ? 49.418 73.985 70.553 1.00 54.38 364 ASP D N 1
ATOM 12378 C CA . ASP D 1 364 ? 49.036 74.097 69.142 1.00 52.99 364 ASP D CA 1
ATOM 12379 C C . ASP D 1 364 ? 48.188 72.890 68.702 1.00 50.55 364 ASP D C 1
ATOM 12380 O O . ASP D 1 364 ? 48.706 71.782 68.606 1.00 46.59 364 ASP D O 1
ATOM 12385 N N . HIS D 1 365 ? 46.903 73.112 68.413 1.00 51.04 365 HIS D N 1
ATOM 12386 C CA . HIS D 1 365 ? 45.982 72.035 68.001 1.00 52.75 365 HIS D CA 1
ATOM 12387 C C . HIS D 1 365 ? 46.467 71.085 66.909 1.00 52.23 365 HIS D C 1
ATOM 12388 O O . HIS D 1 365 ? 45.979 69.954 66.803 1.00 50.73 365 HIS D O 1
ATOM 12395 N N . ASN D 1 366 ? 47.419 71.539 66.100 1.00 52.02 366 ASN D N 1
ATOM 12396 C CA . ASN D 1 366 ? 47.949 70.713 65.020 1.00 50.74 366 ASN D CA 1
ATOM 12397 C C . ASN D 1 366 ? 49.203 69.952 65.433 1.00 47.20 366 ASN D C 1
ATOM 12398 O O . ASN D 1 366 ? 49.747 69.168 64.653 1.00 46.30 366 ASN D O 1
ATOM 12403 N N . LYS D 1 367 ? 49.659 70.178 66.657 1.00 42.44 367 LYS D N 1
ATOM 12404 C CA . LYS D 1 367 ? 50.837 69.491 67.147 1.00 39.29 367 LYS D CA 1
ATOM 12405 C C . LYS D 1 367 ? 50.541 68.573 68.330 1.00 36.08 367 LYS D C 1
ATOM 12406 O O . LYS D 1 367 ? 50.773 68.924 69.486 1.00 31.99 367 LYS D O 1
ATOM 12412 N N . PRO D 1 368 ? 50.034 67.371 68.053 1.00 36.14 368 PRO D N 1
ATOM 12413 C CA . PRO D 1 368 ? 49.728 66.431 69.137 1.00 33.89 368 PRO D CA 1
ATOM 12414 C C . PRO D 1 368 ? 51.002 66.107 69.910 1.00 33.71 368 PRO D C 1
ATOM 12415 O O . PRO D 1 368 ? 52.033 65.826 69.315 1.00 32.10 368 PRO D O 1
ATOM 12419 N N . ASP D 1 369 ? 50.950 66.133 71.232 1.00 30.50 369 ASP D N 1
ATOM 12420 C CA . ASP D 1 369 ? 52.166 65.819 71.960 1.00 29.17 369 ASP D CA 1
ATOM 12421 C C . ASP D 1 369 ? 52.158 64.416 72.564 1.00 27.32 369 ASP D C 1
ATOM 12422 O O . ASP D 1 369 ? 51.867 64.253 73.754 1.00 26.73 369 ASP D O 1
ATOM 12427 N N . ALA D 1 370 ? 52.491 63.417 71.744 1.00 23.59 370 ALA D N 1
ATOM 12428 C CA . ALA D 1 370 ? 52.537 62.028 72.184 1.00 24.16 370 ALA D CA 1
ATOM 12429 C C . ALA D 1 370 ? 53.662 61.775 73.170 1.00 25.36 370 ALA D C 1
ATOM 12430 O O . ALA D 1 370 ? 53.554 60.888 74.026 1.00 21.34 370 ALA D O 1
ATOM 12432 N N . LYS D 1 371 ? 54.763 62.519 73.047 1.00 24.02 371 LYS D N 1
ATOM 12433 C CA . LYS D 1 371 ? 55.853 62.282 73.980 1.00 23.46 371 LYS D CA 1
ATOM 12434 C C . LYS D 1 371 ? 55.516 62.737 75.390 1.00 20.01 371 LYS D C 1
ATOM 12435 O O . LYS D 1 371 ? 55.750 61.998 76.323 1.00 19.94 371 LYS D O 1
ATOM 12441 N N . LEU D 1 372 ? 54.970 63.938 75.549 1.00 21.21 372 LEU D N 1
ATOM 12442 C CA . LEU D 1 372 ? 54.586 64.407 76.877 1.00 22.85 372 LEU D CA 1
ATOM 12443 C C . LEU D 1 372 ? 53.493 63.491 77.494 1.00 24.14 372 LEU D C 1
ATOM 12444 O O . LEU D 1 372 ? 53.527 63.172 78.691 1.00 21.51 372 LEU D O 1
ATOM 12449 N N . THR D 1 373 ? 52.507 63.106 76.668 1.00 23.11 373 THR D N 1
ATOM 12450 C CA . THR D 1 373 ? 51.420 62.217 77.126 1.00 21.28 373 THR D CA 1
ATOM 12451 C C . THR D 1 373 ? 52.036 60.939 77.696 1.00 19.40 373 THR D C 1
ATOM 12452 O O . THR D 1 373 ? 51.710 60.522 78.813 1.00 18.85 373 THR D O 1
ATOM 12456 N N . ALA D 1 374 ? 52.961 60.328 76.947 1.00 21.96 374 ALA D N 1
ATOM 12457 C CA . ALA D 1 374 ? 53.608 59.106 77.418 1.00 21.32 374 ALA D CA 1
ATOM 12458 C C . ALA D 1 374 ? 54.442 59.366 78.694 1.00 21.18 374 ALA D C 1
ATOM 12459 O O . ALA D 1 374 ? 54.537 58.518 79.575 1.00 20.53 374 ALA D O 1
ATOM 12461 N N . GLU D 1 375 ? 55.042 60.544 78.791 1.00 24.46 375 GLU D N 1
ATOM 12462 C CA . GLU D 1 375 ? 55.846 60.873 79.969 1.00 23.20 375 GLU D CA 1
ATOM 12463 C C . GLU D 1 375 ? 54.934 60.979 81.200 1.00 21.72 375 GLU D C 1
ATOM 12464 O O . GLU D 1 375 ? 55.287 60.543 82.283 1.00 23.91 375 GLU D O 1
ATOM 12470 N N . ILE D 1 376 ? 53.759 61.573 81.031 1.00 22.47 376 ILE D N 1
ATOM 12471 C CA . ILE D 1 376 ? 52.832 61.696 82.153 1.00 20.80 376 ILE D CA 1
ATOM 12472 C C . ILE D 1 376 ? 52.384 60.321 82.642 1.00 20.85 376 ILE D C 1
ATOM 12473 O O . ILE D 1 376 ? 52.316 60.058 83.855 1.00 24.01 376 ILE D O 1
ATOM 12478 N N . VAL D 1 377 ? 52.077 59.421 81.716 1.00 20.31 377 VAL D N 1
ATOM 12479 C CA . VAL D 1 377 ? 51.651 58.073 82.118 1.00 19.79 377 VAL D CA 1
ATOM 12480 C C . VAL D 1 377 ? 52.775 57.403 82.921 1.00 21.68 377 VAL D C 1
ATOM 12481 O O . VAL D 1 377 ? 52.547 56.784 83.964 1.00 20.39 377 VAL D O 1
ATOM 12485 N N . ALA D 1 378 ? 54.007 57.527 82.444 1.00 21.08 378 ALA D N 1
ATOM 12486 C CA . ALA D 1 378 ? 55.112 56.896 83.151 1.00 20.19 378 ALA D CA 1
ATOM 12487 C C . ALA D 1 378 ? 55.363 57.521 84.531 1.00 19.78 378 ALA D C 1
ATOM 12488 O O . ALA D 1 378 ? 55.565 56.808 85.506 1.00 20.62 378 ALA D O 1
ATOM 12490 N N . ARG D 1 379 ? 55.347 58.848 84.615 1.00 22.53 379 ARG D N 1
ATOM 12491 C CA . ARG D 1 379 ? 55.604 59.502 85.900 1.00 21.58 379 ARG D CA 1
ATOM 12492 C C . ARG D 1 379 ? 54.495 59.157 86.882 1.00 25.20 379 ARG D C 1
ATOM 12493 O O . ARG D 1 379 ? 54.745 58.896 88.067 1.00 18.54 379 ARG D O 1
ATOM 12501 N N . ALA D 1 380 ? 53.257 59.155 86.390 1.00 21.15 380 ALA D N 1
ATOM 12502 C CA . ALA D 1 380 ? 52.132 58.833 87.258 1.00 21.39 380 ALA D CA 1
ATOM 12503 C C . ALA D 1 380 ? 52.311 57.429 87.814 1.00 18.22 380 ALA D C 1
ATOM 12504 O O . ALA D 1 380 ? 52.074 57.177 88.996 1.00 20.76 380 ALA D O 1
ATOM 12506 N N . ARG D 1 381 ? 52.745 56.489 86.979 1.00 20.79 381 ARG D N 1
ATOM 12507 C CA . ARG D 1 381 ? 52.936 55.136 87.484 1.00 21.48 381 ARG D CA 1
ATOM 12508 C C . ARG D 1 381 ? 53.972 55.062 88.619 1.00 24.29 381 ARG D C 1
ATOM 12509 O O . ARG D 1 381 ? 53.794 54.324 89.594 1.00 20.04 381 ARG D O 1
ATOM 12517 N N . ASP D 1 382 ? 55.061 55.811 88.467 1.00 24.78 382 ASP D N 1
ATOM 12518 C CA . ASP D 1 382 ? 56.129 55.832 89.463 1.00 25.54 382 ASP D CA 1
ATOM 12519 C C . ASP D 1 382 ? 55.589 56.407 90.758 1.00 25.39 382 ASP D C 1
ATOM 12520 O O . ASP D 1 382 ? 56.120 56.148 91.815 1.00 25.14 382 ASP D O 1
ATOM 12525 N N . LYS D 1 383 ? 54.519 57.189 90.672 1.00 25.26 383 LYS D N 1
ATOM 12526 C CA . LYS D 1 383 ? 53.903 57.757 91.866 1.00 24.04 383 LYS D CA 1
ATOM 12527 C C . LYS D 1 383 ? 52.714 56.902 92.330 1.00 24.46 383 LYS D C 1
ATOM 12528 O O . LYS D 1 383 ? 51.934 57.335 93.177 1.00 25.23 383 LYS D O 1
ATOM 12534 N N . GLY D 1 384 ? 52.566 55.700 91.771 1.00 23.87 384 GLY D N 1
ATOM 12535 C CA . GLY D 1 384 ? 51.461 54.839 92.189 1.00 22.56 384 GLY D CA 1
ATOM 12536 C C . GLY D 1 384 ? 50.063 55.131 91.604 1.00 22.31 384 GLY D C 1
ATOM 12537 O O . GLY D 1 384 ? 49.054 54.784 92.218 1.00 22.14 384 GLY D O 1
ATOM 12538 N N . LEU D 1 385 ? 50.001 55.752 90.434 1.00 20.60 385 LEU D N 1
ATOM 12539 C CA . LEU D 1 385 ? 48.719 56.066 89.770 1.00 19.70 385 LEU D CA 1
ATOM 12540 C C . LEU D 1 385 ? 48.754 55.381 88.383 1.00 19.70 385 LEU D C 1
ATOM 12541 O O . LEU D 1 385 ? 49.694 55.588 87.592 1.00 18.40 385 LEU D O 1
ATOM 12546 N N . ILE D 1 386 ? 47.741 54.560 88.112 1.00 19.07 386 ILE D N 1
ATOM 12547 C CA . ILE D 1 386 ? 47.646 53.848 86.837 1.00 18.23 386 ILE D CA 1
ATOM 12548 C C . ILE D 1 386 ? 46.750 54.619 85.882 1.00 19.51 386 ILE D C 1
ATOM 12549 O O . ILE D 1 386 ? 45.550 54.776 86.147 1.00 18.14 386 ILE D O 1
ATOM 12554 N N . LEU D 1 387 ? 47.332 55.065 84.765 1.00 18.24 387 LEU D N 1
ATOM 12555 C CA . LEU D 1 387 ? 46.598 55.790 83.730 1.00 19.95 387 LEU D CA 1
ATOM 12556 C C . LEU D 1 387 ? 46.736 55.134 82.352 1.00 18.98 387 LEU D C 1
ATOM 12557 O O . LEU D 1 387 ? 47.640 54.342 82.127 1.00 18.27 387 LEU D O 1
ATOM 12562 N N . LEU D 1 388 ? 45.831 55.488 81.438 1.00 16.57 388 LEU D N 1
ATOM 12563 C CA . LEU D 1 388 ? 45.901 55.020 80.051 1.00 17.71 388 LEU D CA 1
ATOM 12564 C C . LEU D 1 388 ? 45.818 56.247 79.169 1.00 18.27 388 LEU D C 1
ATOM 12565 O O . LEU D 1 388 ? 45.218 57.264 79.552 1.00 18.97 388 LEU D O 1
ATOM 12570 N N . SER D 1 389 ? 46.390 56.161 77.975 1.00 17.55 389 SER D N 1
ATOM 12571 C CA . SER D 1 389 ? 46.219 57.258 77.031 1.00 18.77 389 SER D CA 1
ATOM 12572 C C . SER D 1 389 ? 45.299 56.674 75.922 1.00 19.64 389 SER D C 1
ATOM 12573 O O . SER D 1 389 ? 44.878 55.501 75.991 1.00 17.94 389 SER D O 1
ATOM 12576 N N . CYS D 1 390 ? 44.956 57.492 74.940 1.00 16.34 390 CYS D N 1
ATOM 12577 C CA . CYS D 1 390 ? 44.140 57.044 73.798 1.00 17.07 390 CYS D CA 1
ATOM 12578 C C . CYS D 1 390 ? 44.257 58.103 72.708 1.00 19.15 390 CYS D C 1
ATOM 12579 O O . CYS D 1 390 ? 45.098 59.032 72.796 1.00 17.18 390 CYS D O 1
ATOM 12582 N N . GLY D 1 391 ? 43.448 57.967 71.661 1.00 16.71 391 GLY D N 1
ATOM 12583 C CA . GLY D 1 391 ? 43.507 58.942 70.597 1.00 16.76 391 GLY D CA 1
ATOM 12584 C C . GLY D 1 391 ? 44.362 58.448 69.452 1.00 17.66 391 GLY D C 1
ATOM 12585 O O . GLY D 1 391 ? 45.386 57.790 69.667 1.00 19.20 391 GLY D O 1
ATOM 12586 N N . PRO D 1 392 ? 43.976 58.755 68.211 1.00 19.10 392 PRO D N 1
ATOM 12587 C CA . PRO D 1 392 ? 44.767 58.285 67.066 1.00 20.29 392 PRO D CA 1
ATOM 12588 C C . PRO D 1 392 ? 46.187 58.822 67.064 1.00 22.90 392 PRO D C 1
ATOM 12589 O O . PRO D 1 392 ? 47.053 58.223 66.435 1.00 24.20 392 PRO D O 1
ATOM 12593 N N . TYR D 1 393 ? 46.418 59.948 67.746 1.00 23.95 393 TYR D N 1
ATOM 12594 C CA . TYR D 1 393 ? 47.772 60.517 67.829 1.00 26.28 393 TYR D CA 1
ATOM 12595 C C . TYR D 1 393 ? 48.423 60.320 69.198 1.00 26.76 393 TYR D C 1
ATOM 12596 O O . TYR D 1 393 ? 49.453 60.948 69.507 1.00 25.30 393 TYR D O 1
ATOM 12605 N N . TYR D 1 394 ? 47.804 59.460 70.012 1.00 22.67 394 TYR D N 1
ATOM 12606 C CA . TYR D 1 394 ? 48.307 59.080 71.337 1.00 21.77 394 TYR D CA 1
ATOM 12607 C C . TYR D 1 394 ? 48.576 60.251 72.277 1.00 22.09 394 TYR D C 1
ATOM 12608 O O . TYR D 1 394 ? 49.488 60.183 73.114 1.00 19.64 394 TYR D O 1
ATOM 12617 N N . ASN D 1 395 ? 47.782 61.304 72.165 1.00 20.87 395 ASN D N 1
ATOM 12618 C CA . ASN D 1 395 ? 48.011 62.482 72.999 1.00 19.76 395 ASN D CA 1
ATOM 12619 C C . ASN D 1 395 ? 46.793 62.810 73.850 1.00 19.53 395 ASN D C 1
ATOM 12620 O O . ASN D 1 395 ? 46.579 63.982 74.209 1.00 19.70 395 ASN D O 1
ATOM 12625 N N . VAL D 1 396 ? 45.980 61.790 74.158 1.00 18.13 396 VAL D N 1
ATOM 12626 C CA . VAL D 1 396 ? 44.809 62.008 75.015 1.00 16.45 396 VAL D CA 1
ATOM 12627 C C . VAL D 1 396 ? 44.988 61.153 76.256 1.00 17.08 396 VAL D C 1
ATOM 12628 O O . VAL D 1 396 ? 45.324 59.944 76.171 1.00 18.07 396 VAL D O 1
ATOM 12632 N N . LEU D 1 397 ? 44.816 61.784 77.417 1.00 17.06 397 LEU D N 1
ATOM 12633 C CA . LEU D 1 397 ? 44.942 61.068 78.683 1.00 17.98 397 LEU D CA 1
ATOM 12634 C C . LEU D 1 397 ? 43.506 60.895 79.123 1.00 17.43 397 LEU D C 1
ATOM 12635 O O . LEU D 1 397 ? 42.782 61.866 79.225 1.00 18.76 397 LEU D O 1
ATOM 12640 N N . ARG D 1 398 ? 43.105 59.668 79.394 1.00 18.16 398 ARG D N 1
ATOM 12641 C CA . ARG D 1 398 ? 41.724 59.455 79.796 1.00 18.01 398 ARG D CA 1
ATOM 12642 C C . ARG D 1 398 ? 41.671 58.949 81.223 1.00 19.32 398 ARG D C 1
ATOM 12643 O O . ARG D 1 398 ? 42.643 58.364 81.723 1.00 19.42 398 ARG D O 1
ATOM 12651 N N . ILE D 1 399 ? 40.531 59.174 81.882 1.00 16.33 399 ILE D N 1
ATOM 12652 C CA . ILE D 1 399 ? 40.359 58.699 83.251 1.00 15.85 399 ILE D CA 1
ATOM 12653 C C . ILE D 1 399 ? 39.141 57.766 83.279 1.00 16.86 399 ILE D C 1
ATOM 12654 O O . ILE D 1 399 ? 38.029 58.149 82.879 1.00 15.97 399 ILE D O 1
ATOM 12659 N N . LEU D 1 400 ? 39.377 56.528 83.703 1.00 16.66 400 LEU D N 1
ATOM 12660 C CA . LEU D 1 400 ? 38.337 55.512 83.765 1.00 15.91 400 LEU D CA 1
ATOM 12661 C C . LEU D 1 400 ? 38.249 54.892 85.159 1.00 16.73 400 LEU D C 1
ATOM 12662 O O . LEU D 1 400 ? 37.870 53.739 85.316 1.00 13.83 400 LEU D O 1
ATOM 12667 N N . VAL D 1 401 ? 38.611 55.672 86.172 1.00 15.19 401 VAL D N 1
ATOM 12668 C CA . VAL D 1 401 ? 38.597 55.189 87.552 1.00 14.91 401 VAL D CA 1
ATOM 12669 C C . VAL D 1 401 ? 37.183 54.734 87.947 1.00 16.27 401 VAL D C 1
ATOM 12670 O O . VAL D 1 401 ? 36.211 55.324 87.491 1.00 15.41 401 VAL D O 1
ATOM 12674 N N . PRO D 1 402 ? 37.063 53.698 88.784 1.00 16.05 402 PRO D N 1
ATOM 12675 C CA . PRO D 1 402 ? 35.741 53.222 89.229 1.00 17.80 402 PRO D CA 1
ATOM 12676 C C . PRO D 1 402 ? 34.893 54.374 89.756 1.00 17.46 402 PRO D C 1
ATOM 12677 O O . PRO D 1 402 ? 35.406 55.317 90.359 1.00 16.87 402 PRO D O 1
ATOM 12681 N N . LEU D 1 403 ? 33.586 54.295 89.536 1.00 16.56 403 LEU D N 1
ATOM 12682 C CA . LEU D 1 403 ? 32.669 55.345 89.990 1.00 15.93 403 LEU D CA 1
ATOM 12683 C C . LEU D 1 403 ? 32.528 55.319 91.505 1.00 16.30 403 LEU D C 1
ATOM 12684 O O . LEU D 1 403 ? 31.970 56.242 92.104 1.00 15.63 403 LEU D O 1
ATOM 12689 N N . THR D 1 404 ? 33.006 54.241 92.112 1.00 16.96 404 THR D N 1
ATOM 12690 C CA . THR D 1 404 ? 32.932 54.049 93.565 1.00 17.70 404 THR D CA 1
ATOM 12691 C C . THR D 1 404 ? 34.056 54.752 94.334 1.00 19.49 404 THR D C 1
ATOM 12692 O O . THR D 1 404 ? 34.156 54.622 95.545 1.00 19.78 404 THR D O 1
ATOM 12696 N N . ILE D 1 405 ? 34.919 55.475 93.631 1.00 18.41 405 ILE D N 1
ATOM 12697 C CA . ILE D 1 405 ? 36.029 56.163 94.276 1.00 18.84 405 ILE D CA 1
ATOM 12698 C C . ILE D 1 405 ? 35.610 57.136 95.400 1.00 21.70 405 ILE D C 1
ATOM 12699 O O . ILE D 1 405 ? 34.587 57.803 95.290 1.00 22.21 405 ILE D O 1
ATOM 12704 N N . GLU D 1 406 ? 36.385 57.190 96.486 1.00 23.97 406 GLU D N 1
ATOM 12705 C CA . GLU D 1 406 ? 36.080 58.104 97.598 1.00 25.60 406 GLU D CA 1
ATOM 12706 C C . GLU D 1 406 ? 36.702 59.457 97.327 1.00 26.51 406 GLU D C 1
ATOM 12707 O O . GLU D 1 406 ? 37.687 59.559 96.594 1.00 23.99 406 GLU D O 1
ATOM 12713 N N . ASP D 1 407 ? 36.157 60.496 97.950 1.00 25.65 407 ASP D N 1
ATOM 12714 C CA . ASP D 1 407 ? 36.659 61.845 97.739 1.00 28.75 407 ASP D CA 1
ATOM 12715 C C . ASP D 1 407 ? 38.153 62.008 97.964 1.00 26.11 407 ASP D C 1
ATOM 12716 O O . ASP D 1 407 ? 38.809 62.705 97.205 1.00 25.53 407 ASP D O 1
ATOM 12721 N N . ALA D 1 408 ? 38.688 61.373 99.003 1.00 23.82 408 ALA D N 1
ATOM 12722 C CA . ALA D 1 408 ? 40.107 61.500 99.291 1.00 25.53 408 ALA D CA 1
ATOM 12723 C C . ALA D 1 408 ? 40.948 60.999 98.120 1.00 25.33 408 ALA D C 1
ATOM 12724 O O . ALA D 1 408 ? 41.965 61.609 97.767 1.00 22.89 408 ALA D O 1
ATOM 12726 N N . GLN D 1 409 ? 40.527 59.895 97.505 1.00 21.94 409 GLN D N 1
ATOM 12727 C CA . GLN D 1 409 ? 41.301 59.352 96.385 1.00 22.76 409 GLN D CA 1
ATOM 12728 C C . GLN D 1 409 ? 41.178 60.217 95.131 1.00 21.14 409 GLN D C 1
ATOM 12729 O O . GLN D 1 409 ? 42.080 60.266 94.289 1.00 19.87 409 GLN D O 1
ATOM 12735 N N . ILE D 1 410 ? 40.059 60.908 94.996 1.00 20.24 410 ILE D N 1
ATOM 12736 C CA . ILE D 1 410 ? 39.907 61.790 93.860 1.00 20.90 410 ILE D CA 1
ATOM 12737 C C . ILE D 1 410 ? 40.982 62.883 94.005 1.00 23.27 410 ILE D C 1
ATOM 12738 O O . ILE D 1 410 ? 41.721 63.168 93.062 1.00 21.22 410 ILE D O 1
ATOM 12743 N N . ARG D 1 411 ? 41.055 63.489 95.188 1.00 22.27 411 ARG D N 1
ATOM 12744 C CA . ARG D 1 411 ? 42.061 64.532 95.442 1.00 26.35 411 ARG D CA 1
ATOM 12745 C C . ARG D 1 411 ? 43.482 64.008 95.228 1.00 23.53 411 ARG D C 1
ATOM 12746 O O . ARG D 1 411 ? 44.305 64.653 94.599 1.00 21.74 411 ARG D O 1
ATOM 12754 N N . GLN D 1 412 ? 43.749 62.829 95.756 1.00 21.62 412 GLN D N 1
ATOM 12755 C CA . GLN D 1 412 ? 45.048 62.210 95.642 1.00 25.01 412 GLN D CA 1
ATOM 12756 C C . GLN D 1 412 ? 45.451 61.966 94.173 1.00 24.98 412 GLN D C 1
ATOM 12757 O O . GLN D 1 412 ? 46.591 62.250 93.774 1.00 21.85 412 GLN D O 1
ATOM 12763 N N . GLY D 1 413 ? 44.521 61.456 93.359 1.00 22.36 413 GLY D N 1
ATOM 12764 C CA . GLY D 1 413 ? 44.855 61.216 91.953 1.00 20.65 413 GLY D CA 1
ATOM 12765 C C . GLY D 1 413 ? 45.101 62.521 91.206 1.00 21.02 413 GLY D C 1
ATOM 12766 O O . GLY D 1 413 ? 46.021 62.625 90.400 1.00 22.66 413 GLY D O 1
ATOM 12767 N N . LEU D 1 414 ? 44.291 63.542 91.465 1.00 20.24 414 LEU D N 1
ATOM 12768 C CA . LEU D 1 414 ? 44.513 64.816 90.783 1.00 22.13 414 LEU D CA 1
ATOM 12769 C C . LEU D 1 414 ? 45.886 65.413 91.198 1.00 22.70 414 LEU D C 1
ATOM 12770 O O . LEU D 1 414 ? 46.589 65.969 90.358 1.00 22.38 414 LEU D O 1
ATOM 12775 N N . GLU D 1 415 ? 46.233 65.287 92.479 1.00 21.62 415 GLU D N 1
ATOM 12776 C CA . GLU D 1 415 ? 47.515 65.795 93.014 1.00 24.28 415 GLU D CA 1
ATOM 12777 C C . GLU D 1 415 ? 48.653 65.102 92.323 1.00 22.85 415 GLU D C 1
ATOM 12778 O O . GLU D 1 415 ? 49.615 65.746 91.916 1.00 27.29 415 GLU D O 1
ATOM 12784 N N . ILE D 1 416 ? 48.565 63.780 92.181 1.00 21.46 416 ILE D N 1
ATOM 12785 C CA . ILE D 1 416 ? 49.631 63.045 91.493 1.00 21.77 416 ILE D CA 1
ATOM 12786 C C . ILE D 1 416 ? 49.751 63.548 90.064 1.00 21.89 416 ILE D C 1
ATOM 12787 O O . ILE D 1 416 ? 50.865 63.777 89.562 1.00 23.16 416 ILE D O 1
ATOM 12792 N N . ILE D 1 417 ? 48.612 63.731 89.396 1.00 22.09 417 ILE D N 1
ATOM 12793 C CA . ILE D 1 417 ? 48.656 64.198 88.014 1.00 19.10 417 ILE D CA 1
ATOM 12794 C C . ILE D 1 417 ? 49.275 65.583 87.983 1.00 22.04 417 ILE D C 1
ATOM 12795 O O . ILE D 1 417 ? 50.096 65.879 87.110 1.00 21.92 417 ILE D O 1
ATOM 12800 N N . SER D 1 418 ? 48.868 66.434 88.926 1.00 24.43 418 SER D N 1
ATOM 12801 C CA . SER D 1 418 ? 49.416 67.796 88.987 1.00 27.77 418 SER D CA 1
ATOM 12802 C C . SER D 1 418 ? 50.959 67.739 89.122 1.00 25.81 418 SER D C 1
ATOM 12803 O O . SER D 1 418 ? 51.687 68.467 88.430 1.00 26.57 418 SER D O 1
ATOM 12806 N N . GLN D 1 419 ? 51.454 66.871 89.992 1.00 25.33 419 GLN D N 1
ATOM 12807 C CA . GLN D 1 419 ? 52.900 66.756 90.169 1.00 25.69 419 GLN D CA 1
ATOM 12808 C C . GLN D 1 419 ? 53.596 66.293 88.903 1.00 28.79 419 GLN D C 1
ATOM 12809 O O . GLN D 1 419 ? 54.663 66.823 88.553 1.00 28.67 419 GLN D O 1
ATOM 12815 N N . CYS D 1 420 ? 53.017 65.306 88.209 1.00 25.56 420 CYS D N 1
ATOM 12816 C CA . CYS D 1 420 ? 53.637 64.819 86.976 1.00 23.28 420 CYS D CA 1
ATOM 12817 C C . CYS D 1 420 ? 53.839 65.947 85.979 1.00 24.18 420 CYS D C 1
ATOM 12818 O O . CYS D 1 420 ? 54.882 66.006 85.309 1.00 25.21 420 CYS D O 1
ATOM 12821 N N . PHE D 1 421 ? 52.855 66.832 85.846 1.00 23.06 421 PHE D N 1
ATOM 12822 C CA . PHE D 1 421 ? 53.026 67.922 84.903 1.00 25.33 421 PHE D CA 1
ATOM 12823 C C . PHE D 1 421 ? 54.104 68.901 85.381 1.00 28.77 421 PHE D C 1
ATOM 12824 O O . PHE D 1 421 ? 54.898 69.389 84.577 1.00 24.71 421 PHE D O 1
ATOM 12832 N N . ASP D 1 422 ? 54.129 69.187 86.681 1.00 29.05 422 ASP D N 1
ATOM 12833 C CA . ASP D 1 422 ? 55.152 70.105 87.196 1.00 33.19 422 ASP D CA 1
ATOM 12834 C C . ASP D 1 422 ? 56.547 69.529 87.016 1.00 33.06 422 ASP D C 1
ATOM 12835 O O . ASP D 1 422 ? 57.464 70.210 86.554 1.00 36.55 422 ASP D O 1
ATOM 12840 N N . GLU D 1 423 ? 56.707 68.262 87.357 1.00 33.10 423 GLU D N 1
ATOM 12841 C CA . GLU D 1 423 ? 58.002 67.613 87.234 1.00 32.53 423 GLU D CA 1
ATOM 12842 C C . GLU D 1 423 ? 58.406 67.336 85.771 1.00 36.23 423 GLU D C 1
ATOM 12843 O O . GLU D 1 423 ? 59.588 67.140 85.466 1.00 36.64 423 GLU D O 1
ATOM 12849 N N . ALA D 1 424 ? 57.436 67.327 84.857 1.00 36.27 424 ALA D N 1
ATOM 12850 C CA . ALA D 1 424 ? 57.754 67.078 83.458 1.00 37.63 424 ALA D CA 1
ATOM 12851 C C . ALA D 1 424 ? 58.410 68.325 82.883 1.00 39.00 424 ALA D C 1
ATOM 12852 O O . ALA D 1 424 ? 59.233 68.226 81.985 1.00 38.59 424 ALA D O 1
ATOM 12854 N N . LYS D 1 425 ? 58.061 69.493 83.415 1.00 43.34 425 LYS D N 1
ATOM 12855 C CA . LYS D 1 425 ? 58.625 70.743 82.915 1.00 50.38 425 LYS D CA 1
ATOM 12856 C C . LYS D 1 425 ? 59.931 71.130 83.615 1.00 52.98 425 LYS D C 1
ATOM 12857 O O . LYS D 1 425 ? 60.710 71.936 83.096 1.00 53.63 425 LYS D O 1
ATOM 12863 N N . GLN D 1 426 ? 60.178 70.546 84.780 1.00 55.38 426 GLN D N 1
ATOM 12864 C CA . GLN D 1 426 ? 61.396 70.861 85.515 1.00 58.27 426 GLN D CA 1
ATOM 12865 C C . GLN D 1 426 ? 62.616 70.411 84.733 1.00 60.43 426 GLN D C 1
ATOM 12866 O O . GLN D 1 426 ? 62.644 69.232 84.315 1.00 62.75 426 GLN D O 1
#

B-factor: mean 22.05, std 10.23, range [3.14, 95.18]

CATH classification: 3.90.1150.10 (+1 more: 3.40.640.10)

Secondary structure (DSSP, 8-state):
--HHHHHHHHHHHS-TTB--SEEEEEEEEEBTEEEETT--EEEESSHHHHT-TT-BT-HHHHHHHHHHTTT-S---TTTEE-HHHHHHHHHHHHHSS-SS-EEEEEESSHHHHHHHHHHHHHHHHT--EEEEETT----SSHHHHHHSS--TTTTTTS----SSEEEEPPPBGGGTB-HHHHHHHHHHHHHHT--GGGEEEEEE-SB-TTTTS-B--HHHHHHHHHHHHHHTPEEEEE-TTTTTTTTSSSSGGGGTTS--SEEEE-GGGGTSS--EEEEEEHHHHTTSPTTSB--SSSS-HHHHHHHHHHHHHHHHTTHHHHHHHHHHHHHHHHHHHHHT-TTEEEEEEETTEEEEEEBGGG-TTSB-HHHHHHHHHHHHHTTEE-EEESTTS-EEEE---TT--HHHHHHHHHHHHHHHHHH--/--HHHHHHHHHHHS-TTB--SEEEEEEEEEBTEEEETT--EEEESSHHHHT-TT-BT-HHHHHHHHHHHTT-S---TTTEE-HHHHHHHHHHHHHSS-SS-EEEEEESSHHHHHHHHHHHHHHHHT--EEEEETT----SSHHHHHHSS--TTTTTTS----S-EEEEPPPBGGGTB-HHHHHHHHHHHHHHT--GGGEEEEEE-SB-TTTTS-BPPHHHHHHHHHHHHHHT-EEEEE-TTTTTTTTSSSSGGGGTTS--SEEEE-GGGGTSS--EEEEEEHHHHTTSPTTSB--SSSS-HHHHHHHHHHHHHHHHTTHHHHHHHHHHHHHHHHHHHHTT-TTEEEEEEETTEEEEEEBGGG-TTSB-HHHHHHHHHHHHHTTEE-EEESTTS-EEEE---TT--HHHHHHHHHHHHHHHHHH--/--HHHHHHHHHHHS-TTB--SEEEEEEEEEBTEEEETT--EEEESSHHHHT-TT-BT-HHHHHHHHHHHTT-S---TTTEE-HHHHHHHHHHHHHSS-SS-EEEEEESSHHHHHHHHHHHHHHHHT--EEEEETT----SSHHHHHHSS--TTTTTTS----SSEEEEPPPBGGGTB-HHHHHHHHHHHHHHT--GGGEEEEEE-SB-TTTTS-B--HHHHHHHHHHHHHHTPEEEEE-TTTTTTTTSSSSGGGGTTS--SEEEE-GGGGTSS--EEEEEEHHHHTTSPTTSB--SSSS-HHHHHHHHHHHHHHHHTTHHHHHHHHHHHHHHHHHHHHTT-TTEEEEEEETTEEEEEEBGGG-TTSB-HHHHHHHHHHHHHTTEE-EEESTTS-EEEE---TT--HHHHHHHHHHHHHHHHHHT-/--HHHHHHHHHHHS-TTB--SEEEEEEEEEBTEEEETT--EEEESSHHHHT-TT-BT-HHHHHHHHHHHTT-S---TTTEE-HHHHHHHHHHHHHSS-SS-EEEEEESSHHHHHHHHHHHHHHHHT--EEEEETT----SSHHHHHHSS--TTTTTTS----S-EEEEPPPBGGGTB-HHHHHHHHHHHHHHT--GGGEEEEEE-SB-TTTTS-B--HHHHHHHHHHHHHHTPEEEEE-TTTTTTTTSSSSGGGGGTS--SEEEE-GGGGTSS--EEEEEEHHHHTTSPTTSB--SSSS-HHHHHHHHHHHHHHHHTTHHHHHHHHHHHHHHHHHHHHTT-TTEEEEEEETTEEEEEEBGGG-TTSB-HHHHHHHHHHHHHTTEE-EEESTTS-EEEE---TT--HHHHHHHHHHHHHHHHHHH-

Solvent-accessible surface area: 50664 Å² total; per-residue (Å²): 132,33,18,152,87,1,51,98,90,14,63,136,3,1,0,113,0,2,14,37,85,0,58,7,0,3,29,100,6,104,33,0,59,0,50,1,28,105,42,95,86,4,5,4,1,1,0,2,21,2,0,1,1,4,0,2,20,16,102,112,1,14,56,23,2,48,53,10,2,147,87,1,1,2,4,1,4,29,2,3,0,3,64,24,2,0,65,0,0,49,48,0,14,153,90,3,22,18,155,66,67,16,31,0,0,0,2,1,11,13,14,17,0,1,0,6,0,0,0,0,0,8,9,38,26,166,47,34,0,0,0,0,1,16,11,2,46,6,8,28,2,0,6,0,4,9,0,1,3,23,14,86,28,29,6,22,35,1,19,17,14,21,27,37,19,32,42,0,20,5,6,12,102,48,68,62,31,48,50,92,61,0,15,42,4,0,87,65,12,18,56,11,31,1,13,29,93,26,0,0,0,0,0,1,10,0,4,6,0,33,4,0,3,24,44,4,36,62,56,0,0,77,98,0,23,60,13,0,91,138,46,36,1,26,0,0,0,6,1,20,16,1,2,3,0,0,0,8,34,14,0,0,2,77,62,2,61,38,20,4,3,0,1,0,1,2,16,2,0,0,2,0,5,4,0,0,0,0,0,2,70,8,129,13,0,33,35,1,41,75,19,0,1,6,22,35,5,7,0,2,0,9,0,0,18,0,0,12,33,0,14,93,2,12,134,126,54,82,0,59,89,86,0,64,62,5,1,103,103,0,47,82,17,2,94,56,14,20,160,132,4,81,38,13,25,37,24,33,18,56,11,0,1,0,0,5,2,0,0,84,129,31,35,84,116,99,45,21,36,184,26,0,61,61,0,13,37,75,0,49,104,64,9,0,0,1,8,41,12,4,43,118,103,3,0,8,10,5,1,0,0,3,26,20,69,111,68,4,14,191,81,0,24,92,16,5,28,60,0,4,46,57,26,119,189,128,42,17,172,85,0,50,108,71,14,52,115,4,2,0,119,0,4,20,36,90,4,50,2,0,3,46,99,6,110,41,0,83,0,53,2,28,104,41,88,74,5,7,4,1,1,0,2,17,1,0,1,1,2,0,3,21,16,102,110,2,14,58,22,2,46,61,11,2,143,76,0,2,2,3,0,3,22,3,4,0,4,46,20,2,0,66,0,0,40,50,0,19,132,89,3,25,26,153,48,77,14,15,0,0,0,3,1,10,13,13,20,0,0,0,6,0,0,0,0,0,10,12,38,27,185,46,35,0,0,0,0,1,21,14,3,46,6,8,26,3,0,6,0,5,9,0,1,3,30,16,85,27,32,6,20,34,2,21,18,16,21,24,39,17,32,40,0,21,7,5,14,101,53,65,60,38,46,49,92,58,0,12,44,5,0,89,64,12,17,59,11,26,1,10,23,101,28,0,0,0,0,0,2,11,0,4,6,0,33,4,0,3,24,47,4,36,62,55,0,0,77,98,0,24,58,10,0,90,136,47,36,1,24,0,0,0,8,1,20,17,1,3,3,0,0,1,8,33,14,0,0,1,77,61,2,62,31,23,4,3,0,1,0,1,2,16,3,0,0,2,0,6,4,0,0,0,0,1,2,61,19,118,10,0,35,35,1,40,72,18,0,0,5,21,34,5,6,0,4,0,10,0,0,17,0,0,18,26,0,14,110,0,10,142,113,54,79,0,54,92,94,0,62,67,4,0,103,94,0,50,78,18,1,94,49,12,20,154,150,6,94,47,13,26,39,26,34,20,52,13,0,0,0,1,4,2,0,0,85,133,26,56,81,129,104,42,18,38,172,24,1,62,59,0,18,56,79,0,65,97,69,9,0,1,2,8,39,10,4,42,91,107,3,0,8,8,6,0,0,0,4,25,18,94,79,55,6,10,164,88,0,24,96,15,5,24,64,0,3,65,68,20,119,196,131,31,18,148,89,0,47,98,96,13,58,135,3,1,0,113,0,4,16,37,79,0,56,8,0,3,38,112,6,113,35,0,75,0,36,4,33,100,53,93,83,6,6,4,1,1,0,2,17,2,0,0,1,3,0,2,23,16,101,108,1,23,56,21,2,70,50,10,2,144,74,1,2,1,4,0,4,27,3,4,0,4,52,23,2,0,65,0,0,51,48,0,13,152,91,3,22,18,153,62,68,16,28,0,1,0,3,1,10,14,12,17,0,1,0,6,0,0,0,0,0,7,8,38,25,166,47,33,0,0,0,0,1,21,11,2,44,6,8,27,2,0,6,0,4,9,0,1,1,15,14,86,27,31,6,21,29,1,20,15,14,21,26,39,18,32,40,0,21,7,6,15,102,50,64,60,36,46,50,94,58,0,14,43,5,0,75,66,12,10,112,13,31,1,14,29,99,27,0,0,0,0,0,0,11,0,4,6,0,33,3,0,3,24,46,4,36,63,56,0,0,76,94,0,25,60,12,0,93,137,45,36,1,24,0,0,0,6,1,20,17,2,2,3,0,0,1,8,36,13,0,0,1,78,61,2,61,34,21,3,4,0,0,0,0,3,16,2,0,0,2,0,6,4,0,0,0,0,1,2,67,9,127,13,0,32,32,1,40,72,18,0,1,7,19,34,6,7,0,3,0,9,0,0,20,0,0,17,25,0,14,108,0,12,143,115,53,81,0,55,91,92,0,60,69,6,1,92,92,0,52,77,17,2,91,60,14,21,155,127,4,82,35,12,24,40,26,32,20,54,13,0,0,0,0,4,1,0,0,84,134,30,50,78,127,106,46,18,35,178,28,1,64,60,0,12,39,78,0,49,108,67,9,0,0,2,7,40,11,4,28,97,98,2,0,8,10,7,1,0,0,4,25,18,83,78,54,7,10,153,90,0,25,96,16,4,24,65,0,3,36,57,26,112,187,108,37,10,172,98,0,50,110,65,14,51,117,4,2,0,117,0,5,20,37,92,3,48,5,0,4,58,113,4,111,54,5,93,0,69,4,34,99,55,87,89,4,9,5,0,1,0,2,17,1,0,0,1,2,0,2,20,15,100,106,1,22,56,21,2,69,58,14,2,169,78,1,2,2,4,1,5,28,3,3,0,4,63,20,2,0,66,0,0,49,40,0,20,141,82,3,26,17,149,62,76,16,17,0,0,0,4,1,10,12,14,17,0,0,0,6,0,0,0,0,0,8,8,35,27,176,46,31,0,0,0,0,1,16,13,3,44,6,7,27,2,0,6,0,4,9,0,1,0,15,16,88,29,31,7,18,37,2,21,20,14,21,23,38,16,31,41,0,22,6,5,14,103,45,70,62,32,48,49,92,63,0,12,42,6,0,69,60,11,15,99,14,29,1,10,22,99,27,0,0,0,0,0,1,11,0,4,6,0,34,4,0,3,24,45,5,37,63,55,0,0,79,96,0,24,60,10,0,91,133,46,36,1,25,0,0,0,8,1,20,17,2,2,2,0,0,1,9,28,15,1,0,1,100,63,2,62,36,21,3,4,0,1,0,1,2,16,2,0,0,1,0,5,6,0,0,0,0,1,2,60,17,115,10,0,34,36,1,40,72,19,0,1,6,20,34,5,8,0,4,0,9,0,0,19,0,0,12,25,0,9,94,0,12,135,121,53,83,0,57,88,91,0,60,65,5,0,99,91,0,48,78,17,2,92,53,13,22,150,147,6,95,51,12,29,39,25,32,19,53,12,0,1,0,0,3,2,0,0,84,132,36,52,84,135,110,42,17,36,180,24,0,61,60,0,17,54,76,0,60,94,68,9,0,0,2,6,39,10,4,26,112,95,3,1,8,9,5,1,0,0,4,21,18,112,71,46,28,10,156,86,0,24,95,18,5,26,62,0,4,42,53,26,130,181

Nearest PDB structures (foldseek):
  1sff-assembly1_A  TM=1.002E+00  e=2.434E-90  Escherichia coli
  1szs-assembly1_A  TM=1.002E+00  e=4.496E-88  Escherichia coli
  1szk-assembly1_D  TM=1.001E+00  e=1.665E-85  Escherichia coli
  1szu-assembly1_D  TM=1.001E+00  e=1.267E-84  Escherichia coli
  6wj8-assembly1_B  TM=9.918E-01  e=1.750E-58  Klebsiella pneumoniae subsp. pneumoniae SA1

Sequence (1700 aa):
NSNKELMQRRSQAIPRGVGQIHPIFADRAENCRVWDVEGREYLDFAGGIAVLNTGHLHPKVVAAVEAQLKKLSHTCFQVLAYEPYLELCEIMNQKVPGDFAKKTLLVTTGSSEAVENAVKIARAATKRSGTIAFSGAYHGRTHYTLALTGKVNPYSAGMGLMPGHVYRALYPCPLHGISEDDAIASIHRIFKNDAAPEDIAAIVIEPVQGEGGFYASSSPAFMQRLRALCDEHGIMLIADEVQSGAGRTGTLFAMEQMGVAPDLTTFAKSIAGGFPLAGVTGRAEVMDAVAPGGLGGTYAGNPIACVAALEVLKVFEQENLLQKANDLGQKLKDGLLAIAEKHPEIGDVRGLGAMIAIELFEDGDHNKPDAKLTAEIVARARDKGLILLSCGPYYNVLRILVPLTIEDAQIRQGLEIISQCFDEAKQNSNKELMQRRSQAIPRGVGQIHPIFADRAENCRVWDVEGREYLDFAGGIAVLNTGHLHPKVVAAVEAQLKKLSHTCFQVLAYEPYLELCEIMNQKVPGDFAKKTLLVTTGSSEAVENAVKIARAATKRSGTIAFSGAYHGRTHYTLALTGKVNPYSAGMGLMPGHVYRALYPCPLHGISEDDAIASIHRIFKNDAAPEDIAAIVIEPVQGEGGFYASSSPAFMQRLRALCDEHGIMLIADEVQSGAGRTGTLFAMEQMGVAPDLTTFAKSIAGGFPLAGVTGRAEVMDAVAPGGLGGTYAGNPIACVAALEVLKVFEQENLLQKANDLGQKLKDGLLAIAEKHPEIGDVRGLGAMIAIELFEDGDHNKPDAKLTAEIVARARDKGLILLSCGPYYNVLRILVPLTIEDAQIRQGLEIISQCFDEAKQNSNKELMQRRSQAIPRGVGQIHPIFADRAENCRVWDVEGREYLDFAGGIAVLNTGHLHPKVVAAVEAQLKKLSHTCFQVLAYEPYLELCEIMNQKVPGDFAKKTLLVTTGSSEAVENAVKIARAATKRSGTIAFSGAYHGRTHYTLALTGKVNPYSAGMGLMPGHVYRALYPCPLHGISEDDAIASIHRIFKNDAAPEDIAAIVIEPVQGEGGFYASSSPAFMQRLRALCDEHGIMLIADEVQSGAGRTGTLFAMEQMGVAPDLTTFAKSIAGGFPLAGVTGRAEVMDAVAPGGLGGTYAGNPIACVAALEVLKVFEQENLLQKANDLGQKLKDGLLAIAEKHPEIGDVRGLGAMIAIELFEDGDHNKPDAKLTAEIVARARDKGLILLSCGPYYNVLRILVPLTIEDAQIRQGLEIISQCFDEAKQNSNKELMQRRSQAIPRGVGQIHPIFADRAENCRVWDVEGREYLDFAGGIAVLNTGHLHPKVVAAVEAQLKKLSHTCFQVLAYEPYLELCEIMNQKVPGDFAKKTLLVTTGSSEAVENAVKIARAATKRSGTIAFSGAYHGRTHYTLALTGKVNPYSAGMGLMPGHVYRALYPCPLHGISEDDAIASIHRIFKNDAAPEDIAAIVIEPVQGEGGFYASSSPAFMQRLRALCDEHGIMLIADEVQSGAGRTGTLFAMEQMGVAPDLTTFAKSIAGGFPLAGVTGRAEVMDAVAPGGLGGTYAGNPIACVAALEVLKVFEQENLLQKANDLGQKLKDGLLAIAEKHPEIGDVRGLGAMIAIELFEDGDHNKPDAKLTAEIVARARDKGLILLSCGPYYNVLRILVPLTIEDAQIRQGLEIISQCFDEAKQ

Foldseek 3Di:
DALVVVVVVCPVPPDCLVPDLDSFAWDDFWFQWTATPVGDIFGEQCLVPLQAQVGAPNPLLVVLLVVCVVPDFFDFCVRPNDVLLVVLQVVCQVQADDPAGKGKFKFFDQLVAVVLVQVLLCLLLVARAEEAEALAQRDQDLVRCLNHNACPPSPPPVPDGDPRYHYFYDADVLQPQHLVNRVVSVVVCCVPPNNLSRYSEYEYACAGRLAFRRHDALVSVVVVVVVCVVSVHFYEHECQNVACQLQLGRGPVVRNPDHTQKYKYFRNLQNPHTMIMMMGRHSSNPSDDPPRDGHRCTCGVSSSSSNVSSVVCCVVVVLSVLQQVLLVLLQVLVVVLCVVPLQFQDWDGGRNFTKTFGADSSDSVGGDQVLLSQLQVQLVVVRYHWDFHHNSNGMTTGSRHSNDDPVVSVVSSVSSSVSRVVVVD/DALVVVLVVCPVPDDVLPPDLDSFAWDDFWFQWTATPVRDIFGEQCLVPLQALVGAPNPLLVVLLVVVVVPDFFDFCLRPNDPLLVVLQVVCQVAADDPFGKGKWKFFDQLVQVVLVQVLLCLLLVARAEEAEALAQRDQDLVRCLNHNACPPSPPPPPDGDDRYHYFYDADVLQPCHLVRRVVRVVVCCVPPNNLSRYSAYEYACAGRLAFRRHDALVSVVVVVVVCVVRVHFYEHECQNVACQLQLGRGPVVRNPDHTQKYKYFRNLLNPHTMIMMMGRHVSNPSDDPPRDGHRCTPGSSSSSSNVSSVVCCVVVVLSVLQQVLLVLLQVLVVVLCVVPLQFQDWDGRRNFTKTFGADNNDSVGGCQPLLSQLQVQLVVVRYHWDFHHSSNGMTTGSRHSPDDPVVSVVSSVSSSVSRVVSPD/DALVVVVVVCPVPDDVLPPDLDSFAWDDFWFQWTATPVRDIFGEQCLVPLQALVGAPNPLLVVLLVVVVVPDWFDFCLVPNDVLLVVVQVVCQVQADDPAGKGKFKFFDQLVQVVVVQVLLCLLLVANAEEAEALAQRDQDLVRCLNHNACPPSPPPVPDGDDRYHYFYDDDVLQPQHLVRRVVSVVVCCVPPNNLSRYSAYEYECAGRLAFRRHDALVSVVVVVVVCVVRVHFYEHECQNVACQLQLGRHSVVNSPDHTQKYKYFRNLQNPHGMIMMMGRHSSNPSDDPPRDGHRCTPTSSSSSSNVSSVVCCVVVVLSNLQQVLLVLLLVLVVVLCVVPLQQLDWDGGRNWTKTFGADNSPSVHGDQVLLSQLQVQLVVVRYHWDAHHSSNGMTTGSRHSPDDPVVSVVSSVSSSVSRVVVVD/DDLVVVVVVCPVPDDPLDDDLDSFAWDDFWFQWTATPVRDIFGEQCLVPQQAQVGAPNPLLVVLLVVVVVPDFFDFCLVPNDPLLVVLQVVCQVQADDPAGKGKFKFFDQLVAVVVVLVLLCLLLVARAEEAEALAQRDQDLVRCLNHNACPPSPPPPPDGDDRYHYFYDADVLQPRHLVRRVVRVVVCCVPPNNLSRYSAYEYACAGRLAFRRHDALVSVVVVVVVCVVSVHFYEHECQNVACQLQLGRGPVVNNPDHTQKYKYFRNLQNPHGMIMMMGRHVSNVSADPVRDGHRCTSGSSSSSSNVSSVVCCVVVVLSNLLQVLLVLLLVLVVVLCVVPLQFQDWDHGRNFTKTFGADNNDSVGGDQPLLSQLQVQLVVVRYHWAFHHNSRGMTTGSRHSPDDPVVSVVSSVSSSVSRVVVVD

Radius of gyration: 35.49 Å; Cα contacts (8 Å, |Δi|>4): 4487; chains: 4; bounding box: 58×93×99 Å

InterPro domains:
  IPR004632 4-aminobutyrate aminotransferase, bacterial [TIGR00700] (9-420)
  IPR005814 Aminotransferase class-III [PF00202] (16-420)
  IPR005814 Aminotransferase class-III [PIRSF000521] (35-421)
  IPR005814 Aminotransferase class-III [cd00610] (7-421)
  IPR015421 Pyridoxal phosphate-dependent transferase, major domain [G3DSA:3.40.640.10] (59-318)
  IPR015422 Pyridoxal phosphate-dependent transferase, small domain [G3DSA:3.90.1150.10] (24-418)
  IPR015424 Pyridoxal phosphate-dependent transferase [SSF53383] (20-423)
  IPR049704 Aminotransferases class-III pyridoxal-phosphate attachment site [PS00600] (236-273)
  IPR050103 Class-III Pyridoxal-phosphate-dependent Aminotransferase [PTHR11986] (3-424)

GO terms:
  GO:0034386 4-aminobutyrate:2-oxoglutarate transaminase activity (F, EXP)
  GO:0005829 cytosol (C, IDA)
  GO:0030170 pyridoxal phosphate binding (F, IDA)
  GO:0034386 4-aminobutyrate:2-oxoglutarate transaminase activity (F, IDA)
  GO:0042803 protein homodimerization activity (F, IDA)
  GO:0003992 N2-acetyl-L-ornithine:2-oxoglutarate 5-transaminase activity (F, IDA)
  GO:0047589 5-aminovalerate:2-oxoglutarate transaminase activity (F, IDA)
  GO:0009450 GABA catabolic process (P, IMP)

Organism: Escherichia coli (strain K12) (NCBI:txid83333)